Protein 7PX3 (pdb70)

Structure (mmCIF, N/CA/C/O backbone):
data_7PX3
#
_entry.id   7PX3
#
_cell.length_a   1.00
_cell.length_b   1.00
_cell.length_c   1.00
_cell.angle_alpha   90.00
_cell.angle_beta   90.00
_cell.angle_gamma   90.00
#
_symmetry.space_group_name_H-M   'P 1'
#
loop_
_entity.id
_entity.type
_entity.pdbx_description
1 polymer 'U5 small nuclear ribonucleoprotein 200 kDa helicase'
2 polymer 'Pre-mRNA-processing-splicing factor 8'
3 polymer 'Protein TSSC4'
#
loop_
_atom_site.group_PDB
_atom_site.id
_atom_site.type_symbol
_atom_site.label_atom_id
_atom_site.label_alt_id
_atom_site.label_comp_id
_atom_site.label_asym_id
_atom_site.label_entity_id
_atom_site.label_seq_id
_atom_site.pdbx_PDB_ins_code
_atom_site.Cartn_x
_atom_site.Cartn_y
_atom_site.Cartn_z
_atom_site.occupancy
_atom_site.B_iso_or_equiv
_atom_site.auth_seq_id
_atom_site.auth_comp_id
_atom_site.auth_asym_id
_atom_site.auth_atom_id
_atom_site.pdbx_PDB_model_num
ATOM 1 N N . LEU A 1 14 ? 106.91200 152.15100 158.36700 1.000 155.22448 403 LEU B N 1
ATOM 2 C CA . LEU A 1 14 ? 106.91700 150.92000 159.14900 1.000 155.22448 403 LEU B CA 1
ATOM 3 C C . LEU A 1 14 ? 106.14200 151.09600 160.44900 1.000 155.22448 403 LEU B C 1
ATOM 4 O O . LEU A 1 14 ? 105.28800 151.97600 160.56000 1.000 155.22448 403 LEU B O 1
ATOM 9 N N . ALA A 1 15 ? 106.44400 150.25000 161.42800 1.000 155.33880 404 ALA B N 1
ATOM 10 C CA . ALA A 1 15 ? 105.77600 150.34200 162.71500 1.000 155.33880 404 ALA B CA 1
ATOM 11 C C . ALA A 1 15 ? 106.18000 151.63700 163.41700 1.000 155.33880 404 ALA B C 1
ATOM 12 O O . ALA A 1 15 ? 107.28700 152.14400 163.19400 1.000 155.33880 404 ALA B O 1
ATOM 14 N N . PRO A 1 16 ? 105.30700 152.21000 164.24700 1.000 152.88017 405 PRO B N 1
ATOM 15 C CA . PRO A 1 16 ? 105.66200 153.45200 164.94400 1.000 152.88017 405 PRO B CA 1
ATOM 16 C C . PRO A 1 16 ? 106.89600 153.27100 165.81500 1.000 152.88017 405 PRO B C 1
ATOM 17 O O . PRO A 1 16 ? 107.08800 152.23300 166.45000 1.000 152.88017 405 PRO B O 1
ATOM 21 N N . ARG A 1 17 ? 107.73800 154.30100 165.83500 1.000 146.35109 406 ARG B N 1
ATOM 22 C CA . ARG A 1 17 ? 108.98300 154.29100 166.58700 1.000 146.35109 406 ARG B CA 1
ATOM 23 C C . ARG A 1 17 ? 108.93200 155.38300 167.64500 1.000 146.35109 406 ARG B C 1
ATOM 24 O O . ARG A 1 17 ? 108.67300 156.54800 167.32700 1.000 146.35109 406 ARG B O 1
ATOM 32 N N . GLN A 1 18 ? 109.17800 155.00500 168.89300 1.000 151.64237 407 GLN B N 1
ATOM 33 C CA . GLN A 1 18 ? 109.24000 155.95000 169.99600 1.000 151.64237 407 GLN B CA 1
ATOM 34 C C . GLN A 1 18 ? 110.68900 156.14300 170.43000 1.000 151.64237 407 GLN B C 1
ATOM 35 O O . GLN A 1 18 ? 111.56200 155.31300 170.16400 1.000 151.64237 407 GLN B O 1
ATOM 41 N N . VAL A 1 19 ? 110.94200 157.26000 171.10600 1.000 154.51193 408 VAL B N 1
ATOM 42 C CA . VAL A 1 19 ? 112.27800 157.61300 171.57400 1.000 154.51193 408 VAL B CA 1
ATOM 43 C C . VAL A 1 19 ? 112.29400 157.47400 173.09000 1.000 154.51193 408 VAL B C 1
ATOM 44 O O . VAL A 1 19 ? 111.50600 158.12400 173.78900 1.000 154.51193 408 VAL B O 1
ATOM 48 N N . LEU A 1 20 ? 113.17900 156.62200 173.59800 1.000 156.49590 409 LEU B N 1
ATOM 49 C CA . LEU A 1 20 ? 113.34700 156.40500 175.02700 1.000 156.49590 409 LEU B CA 1
ATOM 50 C C . LEU A 1 20 ? 114.74600 156.84300 175.43300 1.000 156.49590 409 LEU B C 1
ATOM 51 O O . LEU A 1 20 ? 115.73100 156.44700 174.80100 1.000 156.49590 409 LEU B O 1
ATOM 56 N N . ASP A 1 21 ? 114.83000 157.66100 176.47900 1.000 163.07558 410 ASP B N 1
ATOM 57 C CA . ASP A 1 21 ? 116.13000 158.08800 176.98000 1.000 163.07558 410 ASP B CA 1
ATOM 58 C C . ASP A 1 21 ? 116.89200 156.89400 177.53800 1.000 163.07558 410 ASP B C 1
ATOM 59 O O . ASP A 1 21 ? 116.44400 156.24100 178.48400 1.000 163.07558 410 ASP B O 1
ATOM 64 N N . LEU A 1 22 ? 118.05000 156.60900 176.93800 1.000 160.05674 411 LEU B N 1
ATOM 65 C CA . LEU A 1 22 ? 118.83900 155.45900 177.36700 1.000 160.05674 411 LEU B CA 1
ATOM 66 C C . LEU A 1 22 ? 119.33400 155.63200 178.79600 1.000 160.05674 411 LEU B C 1
ATOM 67 O O . LEU A 1 22 ? 119.34500 154.67200 179.57500 1.000 160.05674 411 LEU B O 1
ATOM 72 N N . GLU A 1 23 ? 119.73400 156.85200 179.16300 1.000 164.28247 412 GLU B N 1
ATOM 73 C CA . GLU A 1 23 ? 120.22500 157.10200 180.51500 1.000 164.28247 412 GLU B CA 1
ATOM 74 C C . GLU A 1 23 ? 119.16900 156.76600 181.56100 1.000 164.28247 412 GLU B C 1
ATOM 75 O O . GLU A 1 23 ? 119.50100 156.36800 182.68400 1.000 164.28247 412 GLU B O 1
ATOM 81 N N . ASP A 1 24 ? 117.89000 156.92600 181.21300 1.000 163.88454 413 ASP B N 1
ATOM 82 C CA . ASP A 1 24 ? 116.82100 156.55600 182.13400 1.000 163.88454 413 ASP B CA 1
ATOM 83 C C . ASP A 1 24 ? 116.84700 155.06300 182.43700 1.000 163.88454 413 ASP B C 1
ATOM 84 O O . ASP A 1 24 ? 116.63200 154.65000 183.58300 1.000 163.88454 413 ASP B O 1
ATOM 89 N N . LEU A 1 25 ? 117.11300 154.24000 181.42600 1.000 159.03523 414 LEU B N 1
ATOM 90 C CA . LEU A 1 25 ? 117.14600 152.79300 181.58300 1.000 159.03523 414 LEU B CA 1
ATOM 91 C C . LEU A 1 25 ? 118.53300 152.26100 181.91400 1.000 159.03523 414 LEU B C 1
ATOM 92 O O . LEU A 1 25 ? 118.69700 151.04600 182.05600 1.000 159.03523 414 LEU B O 1
ATOM 97 N N . VAL A 1 26 ? 119.53000 153.13400 182.04500 1.000 156.45956 415 VAL B N 1
ATOM 98 C CA . VAL A 1 26 ? 120.88600 152.68700 182.33600 1.000 156.45956 415 VAL B CA 1
ATOM 99 C C . VAL A 1 26 ? 121.06500 152.49800 183.83900 1.000 156.45956 415 VAL B C 1
ATOM 100 O O . VAL A 1 26 ? 120.71700 153.35800 184.65200 1.000 156.45956 415 VAL B O 1
ATOM 104 N N . PHE A 1 27 ? 121.61700 151.34300 184.20800 1.000 157.45311 416 PHE B N 1
ATOM 105 C CA . PHE A 1 27 ? 121.98100 151.06100 185.59600 1.000 157.45311 416 PHE B CA 1
ATOM 106 C C . PHE A 1 27 ? 123.23000 151.87500 185.90600 1.000 157.45311 416 PHE B C 1
ATOM 107 O O . PHE A 1 27 ? 124.33100 151.56800 185.44800 1.000 157.45311 416 PHE B O 1
ATOM 115 N N . THR A 1 28 ? 123.04700 152.93800 186.69400 1.000 163.73500 417 THR B N 1
ATOM 116 C CA . THR A 1 28 ? 124.13400 153.88100 186.94000 1.000 163.73500 417 THR B CA 1
ATOM 117 C C . THR A 1 28 ? 125.29000 153.22400 187.68400 1.000 163.73500 417 THR B C 1
ATOM 118 O O . THR A 1 28 ? 126.46100 153.49500 187.39000 1.000 163.73500 417 THR B O 1
ATOM 122 N N . GLN A 1 29 ? 124.98400 152.35400 188.64700 1.000 164.56022 418 GLN B N 1
ATOM 123 C CA . GLN A 1 29 ? 126.01800 151.72800 189.46400 1.000 164.56022 418 GLN B CA 1
ATOM 124 C C . GLN A 1 29 ? 126.95200 150.82900 188.66400 1.000 164.56022 418 GLN B C 1
ATOM 125 O O . GLN A 1 29 ? 128.04900 150.53000 189.14900 1.000 164.56022 418 GLN B O 1
ATOM 131 N N . GLY A 1 30 ? 126.56000 150.40400 187.46700 1.000 161.37984 419 GLY B N 1
ATOM 132 C CA . GLY A 1 30 ? 127.43100 149.55100 186.67400 1.000 161.37984 419 GLY B CA 1
ATOM 133 C C . GLY A 1 30 ? 127.63300 148.20700 187.34300 1.000 161.37984 419 GLY B C 1
ATOM 134 O O . GLY A 1 30 ? 126.67700 147.48200 187.63900 1.000 161.37984 419 GLY B O 1
ATOM 135 N N . SER A 1 31 ? 128.89600 147.86500 187.59000 1.000 159.14027 420 SER B N 1
ATOM 136 C CA . SER A 1 31 ? 129.24300 146.61000 188.24400 1.000 159.14027 420 SER B CA 1
ATOM 137 C C . SER A 1 31 ? 128.84100 146.57000 189.71200 1.000 159.14027 420 SER B C 1
ATOM 138 O O . SER A 1 31 ? 128.88900 145.49600 190.32000 1.000 159.14027 420 SER B O 1
ATOM 141 N N . HIS A 1 32 ? 128.45900 147.70300 190.29500 1.000 166.32980 421 HIS B N 1
ATOM 142 C CA . HIS A 1 32 ? 128.06500 147.76900 191.69400 1.000 166.32980 421 HIS B CA 1
ATOM 143 C C . HIS A 1 32 ? 126.56100 147.62700 191.89400 1.000 166.32980 421 HIS B C 1
ATOM 144 O O . HIS A 1 32 ? 126.10200 147.59700 193.03900 1.000 166.32980 421 HIS B O 1
ATOM 151 N N . PHE A 1 33 ? 125.78800 147.53000 190.81600 1.000 164.86903 422 PHE B N 1
ATOM 152 C CA . PHE A 1 33 ? 124.34500 147.39400 190.93400 1.000 164.86903 422 PHE B CA 1
ATOM 153 C C . PHE A 1 33 ? 123.98500 146.01900 191.47700 1.000 164.86903 422 PHE B C 1
ATOM 154 O O . PHE A 1 33 ? 124.61100 145.01400 191.13000 1.000 164.86903 422 PHE B O 1
ATOM 162 N N . MET A 1 34 ? 122.96600 145.98000 192.33300 1.000 170.39655 423 MET B N 1
ATOM 163 C CA . MET A 1 34 ? 122.51700 144.73800 192.95100 1.000 170.39655 423 MET B CA 1
ATOM 164 C C . MET A 1 34 ? 121.00300 144.66200 192.85300 1.000 170.39655 423 MET B C 1
ATOM 165 O O . MET A 1 34 ? 120.31000 145.64700 193.12600 1.000 170.39655 423 MET B O 1
ATOM 170 N N . ALA A 1 35 ? 120.49300 143.49900 192.45300 1.000 170.51586 424 ALA B N 1
ATOM 171 C CA . ALA A 1 35 ? 119.05900 143.25100 192.39200 1.000 170.51586 424 ALA B CA 1
ATOM 172 C C . ALA A 1 35 ? 118.60800 142.21600 193.41300 1.000 170.51586 424 ALA B C 1
ATOM 173 O O . ALA A 1 35 ? 117.43500 141.82900 193.41400 1.000 170.51586 424 ALA B O 1
ATOM 175 N N . ASN A 1 36 ? 119.51300 141.76000 194.28200 1.000 174.09364 425 ASN B N 1
ATOM 176 C CA . ASN A 1 36 ? 119.15300 140.74800 195.27000 1.000 174.09364 425 ASN B CA 1
ATOM 177 C C . ASN A 1 36 ? 118.19600 141.30900 196.31400 1.000 174.09364 425 ASN B C 1
ATOM 178 O O . ASN A 1 36 ? 117.32900 140.58600 196.82100 1.000 174.09364 425 ASN B O 1
ATOM 183 N N . LYS A 1 37 ? 118.34100 142.59300 196.64900 1.000 175.14480 426 LYS B N 1
ATOM 184 C CA . LYS A 1 37 ? 117.54400 143.26000 197.68500 1.000 175.14480 426 LYS B CA 1
ATOM 185 C C . LYS A 1 37 ? 117.81400 142.53900 199.00000 1.000 175.14480 426 LYS B C 1
ATOM 186 O O . LYS A 1 37 ? 118.95500 142.60400 199.49000 1.000 175.14480 426 LYS B O 1
ATOM 192 N N . ARG A 1 38 ? 116.83700 141.86900 199.60400 1.000 176.26039 427 ARG B N 1
ATOM 193 C CA . ARG A 1 38 ? 117.06900 141.08100 200.80700 1.000 176.26039 427 ARG B CA 1
ATOM 194 C C . ARG A 1 38 ? 118.10200 139.99400 200.55000 1.000 176.26039 427 ARG B C 1
ATOM 195 O O . ARG A 1 38 ? 118.06100 139.31200 199.52100 1.000 176.26039 427 ARG B O 1
ATOM 203 N N . CYS A 1 39 ? 119.03200 139.83200 201.48600 1.000 174.79005 428 CYS B N 1
ATOM 204 C CA . CYS A 1 39 ? 120.10000 138.84100 201.37800 1.000 174.79005 428 CYS B CA 1
ATOM 205 C C . CYS A 1 39 ? 119.93900 137.83900 202.51500 1.000 174.79005 428 CYS B C 1
ATOM 206 O O . CYS A 1 39 ? 120.15700 138.17600 203.68300 1.000 174.79005 428 CYS B O 1
ATOM 209 N N . GLN A 1 40 ? 119.56100 136.60900 202.17700 1.000 173.83021 429 GLN B N 1
ATOM 210 C CA . GLN A 1 40 ? 119.44200 135.55800 203.17700 1.000 173.83021 429 GLN B CA 1
ATOM 211 C C . GLN A 1 40 ? 120.82400 135.02200 203.52500 1.000 173.83021 429 GLN B C 1
ATOM 212 O O . GLN A 1 40 ? 121.55400 134.53700 202.65400 1.000 173.83021 429 GLN B O 1
ATOM 218 N N . LEU A 1 41 ? 121.18800 135.12600 204.79300 1.000 174.52948 430 LEU B N 1
ATOM 219 C CA . LEU A 1 41 ? 122.47700 134.65100 205.26900 1.000 174.52948 430 LEU B CA 1
ATOM 220 C C . LEU A 1 41 ? 122.43000 133.13200 205.40200 1.000 174.52948 430 LEU B C 1
ATOM 221 O O . LEU A 1 41 ? 121.36100 132.52600 205.51600 1.000 174.52948 430 LEU B O 1
ATOM 226 N N . PRO A 1 42 ? 123.58900 132.46900 205.38500 1.000 177.70055 431 PRO B N 1
ATOM 227 C CA . PRO A 1 42 ? 123.60200 131.00400 205.50600 1.000 177.70055 431 PRO B CA 1
ATOM 228 C C . PRO A 1 42 ? 123.24600 130.52500 206.90500 1.000 177.70055 431 PRO B C 1
ATOM 229 O O . PRO A 1 42 ? 122.84800 131.32200 207.76000 1.000 177.70055 431 PRO B O 1
ATOM 233 N N . ASP A 1 43 ? 123.37300 129.21500 207.13700 1.000 180.32327 432 ASP B N 1
ATOM 234 C CA . ASP A 1 43 ? 122.96400 128.63700 208.41500 1.000 180.32327 432 ASP B CA 1
ATOM 235 C C . ASP A 1 43 ? 123.72700 129.25400 209.58100 1.000 180.32327 432 ASP B C 1
ATOM 236 O O . ASP A 1 43 ? 123.13700 129.57200 210.62000 1.000 180.32327 432 ASP B O 1
ATOM 241 N N . GLY A 1 44 ? 125.04000 129.43100 209.43200 1.000 179.26749 433 GLY B N 1
ATOM 242 C CA . GLY A 1 44 ? 125.84600 130.08900 210.43400 1.000 179.26749 433 GLY B CA 1
ATOM 243 C C . GLY A 1 44 ? 126.03500 131.54700 210.07400 1.000 179.26749 433 GLY B C 1
ATOM 244 O O . GLY A 1 44 ? 126.71400 131.87400 209.09800 1.000 179.26749 433 GLY B O 1
ATOM 245 N N . SER A 1 45 ? 125.42100 132.42500 210.86400 1.000 180.58328 434 SER B N 1
ATOM 246 C CA . SER A 1 45 ? 125.37800 133.84300 210.53500 1.000 180.58328 434 SER B CA 1
ATOM 247 C C . SER A 1 45 ? 125.59100 134.74700 211.74100 1.000 180.58328 434 SER B C 1
ATOM 248 O O . SER A 1 45 ? 125.08900 135.87700 211.74400 1.000 180.58328 434 SER B O 1
ATOM 251 N N . PHE A 1 46 ? 126.30800 134.28700 212.76400 1.000 181.61501 435 PHE B N 1
ATOM 252 C CA . PHE A 1 46 ? 126.57300 135.12300 213.92700 1.000 181.61501 435 PHE B CA 1
ATOM 253 C C . PHE A 1 46 ? 127.37200 136.35700 213.52800 1.000 181.61501 435 PHE B C 1
ATOM 254 O O . PHE A 1 46 ? 128.36400 136.26400 212.80000 1.000 181.61501 435 PHE B O 1
ATOM 262 N N . ARG A 1 47 ? 126.92200 137.51400 214.00200 1.000 183.97401 436 ARG B N 1
ATOM 263 C CA . ARG A 1 47 ? 127.48100 138.80300 213.62400 1.000 183.97401 436 ARG B CA 1
ATOM 264 C C . ARG A 1 47 ? 128.16000 139.42200 214.83600 1.000 183.97401 436 ARG B C 1
ATOM 265 O O . ARG A 1 47 ? 127.54200 139.55800 215.89700 1.000 183.97401 436 ARG B O 1
ATOM 273 N N . ARG A 1 48 ? 129.43300 139.79500 214.67600 1.000 186.54772 437 ARG B N 1
ATOM 274 C CA . ARG A 1 48 ? 130.27400 140.25900 215.78300 1.000 186.54772 437 ARG B CA 1
ATOM 275 C C . ARG A 1 48 ? 130.67000 141.71200 215.52700 1.000 186.54772 437 ARG B C 1
ATOM 276 O O . ARG A 1 48 ? 131.68100 141.99300 214.88000 1.000 186.54772 437 ARG B O 1
ATOM 284 N N . GLN A 1 49 ? 129.86500 142.63700 216.04400 1.000 186.12286 438 GLN B N 1
ATOM 285 C CA . GLN A 1 49 ? 130.20400 144.05000 215.95700 1.000 186.12286 438 GLN B CA 1
ATOM 286 C C . GLN A 1 49 ? 131.36700 144.36200 216.88800 1.000 186.12286 438 GLN B C 1
ATOM 287 O O . GLN A 1 49 ? 131.35500 143.99300 218.06600 1.000 186.12286 438 GLN B O 1
ATOM 293 N N . ARG A 1 50 ? 132.37700 145.04300 216.35300 1.000 187.45168 439 ARG B N 1
ATOM 294 C CA . ARG A 1 50 ? 133.56100 145.42300 217.11100 1.000 187.45168 439 ARG B CA 1
ATOM 295 C C . ARG A 1 50 ? 133.53900 146.88600 217.52600 1.000 187.45168 439 ARG B C 1
ATOM 296 O O . ARG A 1 50 ? 134.55900 147.39800 218.00100 1.000 187.45168 439 ARG B O 1
ATOM 304 N N . LYS A 1 51 ? 132.41000 147.57100 217.32200 1.000 189.06729 440 LYS B N 1
ATOM 305 C CA . LYS A 1 51 ? 132.21400 148.98000 217.65700 1.000 189.06729 440 LYS B CA 1
ATOM 306 C C . LYS A 1 51 ? 133.04400 149.88900 216.75600 1.000 189.06729 440 LYS B C 1
ATOM 307 O O . LYS A 1 51 ? 132.90200 151.11500 216.80400 1.000 189.06729 440 LYS B O 1
ATOM 313 N N . GLY A 1 52 ? 133.91500 149.29800 215.93700 1.000 189.18300 441 GLY B N 1
ATOM 314 C CA . GLY A 1 52 ? 134.60200 150.06500 214.91500 1.000 189.18300 441 GLY B CA 1
ATOM 315 C C . GLY A 1 52 ? 134.40200 149.49800 213.52500 1.000 189.18300 441 GLY B C 1
ATOM 316 O O . GLY A 1 52 ? 134.52100 150.22100 212.53200 1.000 189.18300 441 GLY B O 1
ATOM 317 N N . TYR A 1 53 ? 134.09200 148.20700 213.43400 1.000 189.61393 442 TYR B N 1
ATOM 318 C CA . TYR A 1 53 ? 133.92300 147.53200 212.15500 1.000 189.61393 442 TYR B CA 1
ATOM 319 C C . TYR A 1 53 ? 133.06700 146.29200 212.36400 1.000 189.61393 442 TYR B C 1
ATOM 320 O O . TYR A 1 53 ? 133.46300 145.37500 213.08900 1.000 189.61393 442 TYR B O 1
ATOM 329 N N . GLU A 1 54 ? 131.89100 146.27800 211.74700 1.000 185.99741 443 GLU B N 1
ATOM 330 C CA . GLU A 1 54 ? 130.99300 145.14200 211.88200 1.000 185.99741 443 GLU B CA 1
ATOM 331 C C . GLU A 1 54 ? 131.51000 143.95400 211.07900 1.000 185.99741 443 GLU B C 1
ATOM 332 O O . GLU A 1 54 ? 131.93600 144.08900 209.93000 1.000 185.99741 443 GLU B O 1
ATOM 338 N N . GLU A 1 55 ? 131.47200 142.77600 211.70000 1.000 184.96663 444 GLU B N 1
ATOM 339 C CA . GLU A 1 55 ? 131.98500 141.55800 211.09200 1.000 184.96663 444 GLU B CA 1
ATOM 340 C C . GLU A 1 55 ? 130.86000 140.55400 210.89400 1.000 184.96663 444 GLU B C 1
ATOM 341 O O . GLU A 1 55 ? 129.99400 140.39600 211.75900 1.000 184.96663 444 GLU B O 1
ATOM 347 N N . VAL A 1 56 ? 130.88200 139.87700 209.74900 1.000 177.99265 445 VAL B N 1
ATOM 348 C CA . VAL A 1 56 ? 129.92300 138.83100 209.41700 1.000 177.99265 445 VAL B CA 1
ATOM 349 C C . VAL A 1 56 ? 130.69800 137.54900 209.15300 1.000 177.99265 445 VAL B C 1
ATOM 350 O O . VAL A 1 56 ? 131.66200 137.55100 208.37900 1.000 177.99265 445 VAL B O 1
ATOM 354 N N . HIS A 1 57 ? 130.28200 136.46200 209.79700 1.000 179.37902 446 HIS B N 1
ATOM 355 C CA . HIS A 1 57 ? 130.94700 135.17200 209.67700 1.000 179.37902 446 HIS B CA 1
ATOM 356 C C . HIS A 1 57 ? 129.96500 134.14500 209.13500 1.000 179.37902 446 HIS B C 1
ATOM 357 O O . HIS A 1 57 ? 128.81500 134.08400 209.58200 1.000 179.37902 446 HIS B O 1
ATOM 364 N N . VAL A 1 58 ? 130.41900 133.34300 208.17800 1.000 171.85106 447 VAL B N 1
ATOM 365 C CA . VAL A 1 58 ? 129.64800 132.23400 207.63200 1.000 171.85106 447 VAL B CA 1
ATOM 366 C C . VAL A 1 58 ? 130.52800 130.99300 207.68700 1.000 171.85106 447 VAL B C 1
ATOM 367 O O . VAL A 1 58 ? 131.73700 131.09600 207.46900 1.000 171.85106 447 VAL B O 1
ATOM 371 N N . PRO A 1 59 ? 129.98300 129.82000 207.99400 1.000 169.10003 448 PRO B N 1
ATOM 372 C CA . PRO A 1 59 ? 130.82300 128.63100 208.13600 1.000 169.10003 448 PRO B CA 1
ATOM 373 C C . PRO A 1 59 ? 130.99000 127.90300 206.81300 1.000 169.10003 448 PRO B C 1
ATOM 374 O O . PRO A 1 59 ? 130.29000 128.16000 205.83100 1.000 169.10003 448 PRO B O 1
ATOM 378 N N . ALA A 1 60 ? 131.94400 126.97700 206.80300 1.000 167.20903 449 ALA B N 1
ATOM 379 C CA . ALA A 1 60 ? 132.13600 126.12500 205.64000 1.000 167.20903 449 ALA B CA 1
ATOM 380 C C . ALA A 1 60 ? 130.94200 125.19600 205.46500 1.000 167.20903 449 ALA B C 1
ATOM 381 O O . ALA A 1 60 ? 130.40600 124.65500 206.43600 1.000 167.20903 449 ALA B O 1
ATOM 383 N N . LEU A 1 61 ? 130.52300 125.01600 204.21700 1.000 164.00458 450 LEU B N 1
ATOM 384 C CA . LEU A 1 61 ? 129.37600 124.17700 203.90500 1.000 164.00458 450 LEU B CA 1
ATOM 385 C C . LEU A 1 61 ? 129.80200 122.71600 203.87300 1.000 164.00458 450 LEU B C 1
ATOM 386 O O . LEU A 1 61 ? 130.88600 122.39000 203.37800 1.000 164.00458 450 LEU B O 1
ATOM 391 N N . LYS A 1 62 ? 128.95200 121.84500 204.40700 1.000 161.87198 451 LYS B N 1
ATOM 392 C CA . LYS A 1 62 ? 129.23500 120.42200 204.38100 1.000 161.87198 451 LYS B CA 1
ATOM 393 C C . LYS A 1 62 ? 129.20000 119.90500 202.94400 1.000 161.87198 451 LYS B C 1
ATOM 394 O O . LYS A 1 62 ? 128.24100 120.15700 202.20900 1.000 161.87198 451 LYS B O 1
ATOM 400 N N . PRO A 1 63 ? 130.24200 119.18800 202.51600 1.000 162.03977 452 PRO B N 1
ATOM 401 C CA . PRO A 1 63 ? 130.25100 118.64100 201.15300 1.000 162.03977 452 PRO B CA 1
ATOM 402 C C . PRO A 1 63 ? 129.08800 117.69400 200.90900 1.000 162.03977 452 PRO B C 1
ATOM 403 O O . PRO A 1 63 ? 128.69000 116.94600 201.80800 1.000 162.03977 452 PRO B O 1
ATOM 407 N N . LYS A 1 64 ? 128.53300 117.72400 199.70300 1.000 165.19588 453 LYS B N 1
ATOM 408 C CA . LYS A 1 64 ? 127.39000 116.89200 199.36900 1.000 165.19588 453 LYS B CA 1
ATOM 409 C C . LYS A 1 64 ? 127.78800 115.41800 199.39700 1.000 165.19588 453 LYS B C 1
ATOM 410 O O . LYS A 1 64 ? 128.78100 115.03900 198.75600 1.000 165.19588 453 LYS B O 1
ATOM 416 N N . PRO A 1 65 ? 127.06200 114.57000 200.12400 1.000 167.18831 454 PRO B N 1
ATOM 417 C CA . PRO A 1 65 ? 127.41700 113.14700 200.16800 1.000 167.18831 454 PRO B CA 1
ATOM 418 C C . PRO A 1 65 ? 127.32400 112.51100 198.79000 1.000 167.18831 454 PRO B C 1
ATOM 419 O O . PRO A 1 65 ? 126.45800 112.85500 197.98300 1.000 167.18831 454 PRO B O 1
ATOM 423 N N . PHE A 1 66 ? 128.23700 111.57900 198.52500 1.000 170.25789 455 PHE B N 1
ATOM 424 C CA . PHE A 1 66 ? 128.25300 110.89300 197.24100 1.000 170.25789 455 PHE B CA 1
ATOM 425 C C . PHE A 1 66 ? 126.97300 110.09500 197.03800 1.000 170.25789 455 PHE B C 1
ATOM 426 O O . PHE A 1 66 ? 126.52400 109.36700 197.92800 1.000 170.25789 455 PHE B O 1
ATOM 434 N N . GLY A 1 67 ? 126.38300 110.23800 195.85300 1.000 174.02441 456 GLY B N 1
ATOM 435 C CA . GLY A 1 67 ? 125.22200 109.45400 195.49900 1.000 174.02441 456 GLY B CA 1
ATOM 436 C C . GLY A 1 67 ? 125.60100 108.10400 194.92500 1.000 174.02441 456 GLY B C 1
ATOM 437 O O . GLY A 1 67 ? 126.76800 107.71800 194.87700 1.000 174.02441 456 GLY B O 1
ATOM 438 N N . SER A 1 68 ? 124.58000 107.37200 194.48700 1.000 178.50084 457 SER B N 1
ATOM 439 C CA . SER A 1 68 ? 124.80800 106.07100 193.87600 1.000 178.50084 457 SER B CA 1
ATOM 440 C C . SER A 1 68 ? 125.57200 106.22800 192.56700 1.000 178.50084 457 SER B C 1
ATOM 441 O O . SER A 1 68 ? 125.24900 107.09300 191.74700 1.000 178.50084 457 SER B O 1
ATOM 444 N N . GLU A 1 69 ? 126.58800 105.38400 192.37900 1.000 179.12976 458 GLU B N 1
ATOM 445 C CA . GLU A 1 69 ? 127.41500 105.38700 191.17000 1.000 179.12976 458 GLU B CA 1
ATOM 446 C C . GLU A 1 69 ? 128.02600 106.76300 190.91100 1.000 179.12976 458 GLU B C 1
ATOM 447 O O . GLU A 1 69 ? 128.08600 107.23200 189.77200 1.000 179.12976 458 GLU B O 1
ATOM 453 N N . GLU A 1 70 ? 128.48500 107.41600 191.97700 1.000 173.99925 459 GLU B N 1
ATOM 454 C CA . GLU A 1 70 ? 129.14100 108.71200 191.88100 1.000 173.99925 459 GLU B CA 1
ATOM 455 C C . GLU A 1 70 ? 130.65800 108.60100 192.00400 1.000 173.99925 459 GLU B C 1
ATOM 456 O O . GLU A 1 70 ? 131.31500 109.57500 192.38600 1.000 173.99925 459 GLU B O 1
ATOM 462 N N . GLN A 1 71 ? 131.22400 107.43900 191.69000 1.000 174.98653 460 GLN B N 1
ATOM 463 C CA . GLN A 1 71 ? 132.66200 107.24400 191.82000 1.000 174.98653 460 GLN B CA 1
ATOM 464 C C . GLN A 1 71 ? 133.41400 108.16700 190.87100 1.000 174.98653 460 GLN B C 1
ATOM 465 O O . GLN A 1 71 ? 132.96300 108.43200 189.75300 1.000 174.98653 460 GLN B O 1
ATOM 471 N N . LEU A 1 72 ? 134.56100 108.66400 191.32700 1.000 173.43590 461 LEU B N 1
ATOM 472 C CA . LEU A 1 72 ? 135.39600 109.50400 190.48200 1.000 173.43590 461 LEU B CA 1
ATOM 473 C C . LEU A 1 72 ? 135.92500 108.69600 189.30500 1.000 173.43590 461 LEU B C 1
ATOM 474 O O . LEU A 1 72 ? 136.45300 107.59300 189.47900 1.000 173.43590 461 LEU B O 1
ATOM 479 N N . LEU A 1 73 ? 135.78200 109.24300 188.10800 1.000 179.70357 462 LEU B N 1
ATOM 480 C CA . LEU A 1 73 ? 136.21400 108.52800 186.91500 1.000 179.70357 462 LEU B CA 1
ATOM 481 C C . LEU A 1 73 ? 137.71900 108.68800 186.73300 1.000 179.70357 462 LEU B C 1
ATOM 482 O O . LEU A 1 73 ? 138.21000 109.81700 186.64600 1.000 179.70357 462 LEU B O 1
ATOM 487 N N . PRO A 1 74 ? 138.47700 107.59600 186.67900 1.000 182.93840 463 PRO B N 1
ATOM 488 C CA . PRO A 1 74 ? 139.92700 107.71500 186.47800 1.000 182.93840 463 PRO B CA 1
ATOM 489 C C . PRO A 1 74 ? 140.29300 107.97000 185.02500 1.000 182.93840 463 PRO B C 1
ATOM 490 O O . PRO A 1 74 ? 139.43700 107.89300 184.13800 1.000 182.93840 463 PRO B O 1
ATOM 494 N N . VAL A 1 75 ? 141.56700 108.27800 184.77500 1.000 186.29893 464 VAL B N 1
ATOM 495 C CA . VAL A 1 75 ? 142.03800 108.47800 183.40800 1.000 186.29893 464 VAL B CA 1
ATOM 496 C C . VAL A 1 75 ? 141.91800 107.20800 182.57500 1.000 186.29893 464 VAL B C 1
ATOM 497 O O . VAL A 1 75 ? 141.78200 107.28900 181.34700 1.000 186.29893 464 VAL B O 1
ATOM 501 N N . GLU A 1 76 ? 141.95900 106.03500 183.21100 1.000 187.22083 465 GLU B N 1
ATOM 502 C CA . GLU A 1 76 ? 141.82600 104.78200 182.47500 1.000 187.22083 465 GLU B CA 1
ATOM 503 C C . GLU A 1 76 ? 140.47100 104.69200 181.78500 1.000 187.22083 465 GLU B C 1
ATOM 504 O O . GLU A 1 76 ? 140.37600 104.26800 180.62800 1.000 187.22083 465 GLU B O 1
ATOM 510 N N . LYS A 1 77 ? 139.40600 105.09200 182.48400 1.000 186.06509 466 LYS B N 1
ATOM 511 C CA . LYS A 1 77 ? 138.07900 105.06300 181.87900 1.000 186.06509 466 LYS B CA 1
ATOM 512 C C . LYS A 1 77 ? 137.90300 106.17700 180.85500 1.000 186.06509 466 LYS B C 1
ATOM 513 O O . LYS A 1 77 ? 136.99700 106.10800 180.01600 1.000 186.06509 466 LYS B O 1
ATOM 519 N N . LEU A 1 78 ? 138.75000 107.20300 180.90500 1.000 187.13403 467 LEU B N 1
ATOM 520 C CA . LEU A 1 78 ? 138.71000 108.24700 179.89600 1.000 187.13403 467 LEU B CA 1
ATOM 521 C C . LEU A 1 78 ? 139.18300 107.68600 178.55500 1.000 187.13403 467 LEU B C 1
ATOM 522 O O . LEU A 1 78 ? 139.90800 106.68700 178.51500 1.000 187.13403 467 LEU B O 1
ATOM 527 N N . PRO A 1 79 ? 138.77200 108.29500 177.44300 1.000 187.47452 468 PRO B N 1
ATOM 528 C CA . PRO A 1 79 ? 139.21400 107.80600 176.13000 1.000 187.47452 468 PRO B CA 1
ATOM 529 C C . PRO A 1 79 ? 140.73100 107.83000 176.01200 1.000 187.47452 468 PRO B C 1
ATOM 530 O O . PRO A 1 79 ? 141.39900 108.72400 176.53700 1.000 187.47452 468 PRO B O 1
ATOM 534 N N . LYS A 1 80 ? 141.27100 106.82600 175.31500 1.000 190.22412 469 LYS B N 1
ATOM 535 C CA . LYS A 1 80 ? 142.71900 106.66700 175.23100 1.000 190.22412 469 LYS B CA 1
ATOM 536 C C . LYS A 1 80 ? 143.38700 107.84600 174.53900 1.000 190.22412 469 LYS B C 1
ATOM 537 O O . LYS A 1 80 ? 144.43500 108.31800 174.99300 1.000 190.22412 469 LYS B O 1
ATOM 543 N N . TYR A 1 81 ? 142.80500 108.33400 173.44300 1.000 190.56581 470 TYR B N 1
ATOM 544 C CA . TYR A 1 81 ? 143.37000 109.48900 172.75700 1.000 190.56581 470 TYR B CA 1
ATOM 545 C C . TYR A 1 81 ? 143.35600 110.74600 173.61500 1.000 190.56581 470 TYR B C 1
ATOM 546 O O . TYR A 1 81 ? 144.17900 111.63900 173.38900 1.000 190.56581 470 TYR B O 1
ATOM 555 N N . ALA A 1 82 ? 142.45000 110.83600 174.58500 1.000 190.69287 471 ALA B N 1
ATOM 556 C CA . ALA A 1 82 ? 142.38400 111.97000 175.49400 1.000 190.69287 471 ALA B CA 1
ATOM 557 C C . ALA A 1 82 ? 143.17200 111.74900 176.77800 1.000 190.69287 471 ALA B C 1
ATOM 558 O O . ALA A 1 82 ? 143.25700 112.66500 177.60000 1.000 190.69287 471 ALA B O 1
ATOM 560 N N . GLN A 1 83 ? 143.74300 110.55800 176.97400 1.000 189.96513 472 GLN B N 1
ATOM 561 C CA . GLN A 1 83 ? 144.56000 110.32200 178.16000 1.000 189.96513 472 GLN B CA 1
ATOM 562 C C . GLN A 1 83 ? 145.81800 111.18000 178.13300 1.000 189.96513 472 GLN B C 1
ATOM 563 O O . GLN A 1 83 ? 146.24700 111.70700 179.16600 1.000 189.96513 472 GLN B O 1
ATOM 569 N N . ALA A 1 84 ? 146.42700 111.32500 176.95900 1.000 191.13466 473 ALA B N 1
ATOM 570 C CA . ALA A 1 84 ? 147.55700 112.23000 176.81800 1.000 191.13466 473 ALA B CA 1
ATOM 571 C C . ALA A 1 84 ? 147.11400 113.66000 177.10400 1.000 191.13466 473 ALA B C 1
ATOM 572 O O . ALA A 1 84 ? 145.99500 114.06600 176.78000 1.000 191.13466 473 ALA B O 1
ATOM 574 N N . GLY A 1 85 ? 148.00600 114.42600 177.72500 1.000 189.09985 474 GLY B N 1
ATOM 575 C CA . GLY A 1 85 ? 147.63800 115.74100 178.20300 1.000 189.09985 474 GLY B CA 1
ATOM 576 C C . GLY A 1 85 ? 146.96800 115.74600 179.55500 1.000 189.09985 474 GLY B C 1
ATOM 577 O O . GLY A 1 85 ? 146.48800 116.79600 179.99300 1.000 189.09985 474 GLY B O 1
ATOM 578 N N . PHE A 1 86 ? 146.91200 114.59700 180.22800 1.000 188.29937 475 PHE B N 1
ATOM 579 C CA . PHE A 1 86 ? 146.37300 114.51900 181.57700 1.000 188.29937 475 PHE B CA 1
ATOM 580 C C . PHE A 1 86 ? 147.35700 113.94200 182.58200 1.000 188.29937 475 PHE B C 1
ATOM 581 O O . PHE A 1 86 ? 146.93400 113.54900 183.67400 1.000 188.29937 475 PHE B O 1
ATOM 589 N N . GLU A 1 87 ? 148.64400 113.87100 182.25100 1.000 190.79795 476 GLU B N 1
ATOM 590 C CA . GLU A 1 87 ? 149.63700 113.33700 183.17300 1.000 190.79795 476 GLU B CA 1
ATOM 591 C C . GLU A 1 87 ? 149.72000 114.21200 184.41700 1.000 190.79795 476 GLU B C 1
ATOM 592 O O . GLU A 1 87 ? 149.63500 115.44200 184.33200 1.000 190.79795 476 GLU B O 1
ATOM 598 N N . GLY A 1 88 ? 149.88100 113.57600 185.57400 1.000 188.30447 477 GLY B N 1
ATOM 599 C CA . GLY A 1 88 ? 149.86100 114.26700 186.84400 1.000 188.30447 477 GLY B CA 1
ATOM 600 C C . GLY A 1 88 ? 148.54000 114.20200 187.57700 1.000 188.30447 477 GLY B C 1
ATOM 601 O O . GLY A 1 88 ? 148.45000 114.70600 188.70300 1.000 188.30447 477 GLY B O 1
ATOM 602 N N . PHE A 1 89 ? 147.51600 113.60000 186.97700 1.000 185.50949 478 PHE B N 1
ATOM 603 C CA . PHE A 1 89 ? 146.21300 113.44200 187.61200 1.000 185.50949 478 PHE B CA 1
ATOM 604 C C . PHE A 1 89 ? 145.79100 111.99000 187.46600 1.000 185.50949 478 PHE B C 1
ATOM 605 O O . PHE A 1 89 ? 145.80700 111.44800 186.35700 1.000 185.50949 478 PHE B O 1
ATOM 613 N N . LYS A 1 90 ? 145.42300 111.36100 188.58100 1.000 182.18321 479 LYS B N 1
ATOM 614 C CA . LYS A 1 90 ? 145.01200 109.96400 188.55000 1.000 182.18321 479 LYS B CA 1
ATOM 615 C C . LYS A 1 90 ? 143.53400 109.80700 188.21700 1.000 182.18321 479 LYS B C 1
ATOM 616 O O . LYS A 1 90 ? 143.17300 108.97400 187.37900 1.000 182.18321 479 LYS B O 1
ATOM 622 N N . THR A 1 91 ? 142.67200 110.58900 188.86200 1.000 178.89636 480 THR B N 1
ATOM 623 C CA . THR A 1 91 ? 141.24400 110.56000 188.59100 1.000 178.89636 480 THR B CA 1
ATOM 624 C C . THR A 1 91 ? 140.70200 111.98100 188.61000 1.000 178.89636 480 THR B C 1
ATOM 625 O O . THR A 1 91 ? 141.25000 112.86400 189.27600 1.000 178.89636 480 THR B O 1
ATOM 629 N N . LEU A 1 92 ? 139.62100 112.19400 187.86700 1.000 174.04996 481 LEU B N 1
ATOM 630 C CA . LEU A 1 92 ? 138.99800 113.50400 187.79200 1.000 174.04996 481 LEU B CA 1
ATOM 631 C C . LEU A 1 92 ? 138.23700 113.81200 189.07800 1.000 174.04996 481 LEU B C 1
ATOM 632 O O . LEU A 1 92 ? 137.87000 112.91800 189.84500 1.000 174.04996 481 LEU B O 1
ATOM 637 N N . ASN A 1 93 ? 138.00600 115.10100 189.30900 1.000 166.91321 482 ASN B N 1
ATOM 638 C CA . ASN A 1 93 ? 137.23800 115.53400 190.46300 1.000 166.91321 482 ASN B CA 1
ATOM 639 C C . ASN A 1 93 ? 135.75000 115.27500 190.23100 1.000 166.91321 482 ASN B C 1
ATOM 640 O O . ASN A 1 93 ? 135.32000 114.90100 189.13700 1.000 166.91321 482 ASN B O 1
ATOM 645 N N . ARG A 1 94 ? 134.95900 115.47800 191.28800 1.000 165.13083 483 ARG B N 1
ATOM 646 C CA . ARG A 1 94 ? 133.52100 115.23400 191.21500 1.000 165.13083 483 ARG B CA 1
ATOM 647 C C . ARG A 1 94 ? 132.87900 116.03800 190.09100 1.000 165.13083 483 ARG B C 1
ATOM 648 O O . ARG A 1 94 ? 132.17000 115.49000 189.23800 1.000 165.13083 483 ARG B O 1
ATOM 656 N N . ILE A 1 95 ? 133.12500 117.34800 190.07800 1.000 161.64301 484 ILE B N 1
ATOM 657 C CA . ILE A 1 95 ? 132.53900 118.21100 189.05600 1.000 161.64301 484 ILE B CA 1
ATOM 658 C C . ILE A 1 95 ? 133.07700 117.83700 187.68100 1.000 161.64301 484 ILE B C 1
ATOM 659 O O . ILE A 1 95 ? 132.33100 117.76600 186.69700 1.000 161.64301 484 ILE B O 1
ATOM 664 N N . GLN A 1 96 ? 134.38400 117.58600 187.59600 1.000 166.00954 485 GLN B N 1
ATOM 665 C CA . GLN A 1 96 ? 134.98900 117.18300 186.33200 1.000 166.00954 485 GLN B CA 1
ATOM 666 C C . GLN A 1 96 ? 134.44000 115.84400 185.85300 1.000 166.00954 485 GLN B C 1
ATOM 667 O O . GLN A 1 96 ? 134.19300 115.65000 184.65800 1.000 166.00954 485 GLN B O 1
ATOM 673 N N . SER A 1 97 ? 134.25100 114.90200 186.78000 1.000 167.84744 486 SER B N 1
ATOM 674 C CA . SER A 1 97 ? 133.71700 113.59400 186.41100 1.000 167.84744 486 SER B CA 1
ATOM 675 C C . SER A 1 97 ? 132.28300 113.70600 185.90900 1.000 167.84744 486 SER B C 1
ATOM 676 O O . SER A 1 97 ? 131.90400 113.05300 184.92900 1.000 167.84744 486 SER B O 1
ATOM 679 N N . LYS A 1 98 ? 131.46600 114.52600 186.57300 1.000 162.11580 487 LYS B N 1
ATOM 680 C CA . LYS A 1 98 ? 130.07200 114.66300 186.16200 1.000 162.11580 487 LYS B CA 1
ATOM 681 C C . LYS A 1 98 ? 129.96000 115.26200 184.76500 1.000 162.11580 487 LYS B C 1
ATOM 682 O O . LYS A 1 98 ? 129.06200 114.89800 183.99600 1.000 162.11580 487 LYS B O 1
ATOM 688 N N . LEU A 1 99 ? 130.86000 116.17800 184.41800 1.000 165.06653 488 LEU B N 1
ATOM 689 C CA . LEU A 1 99 ? 130.85600 116.81300 183.10800 1.000 165.06653 488 LEU B CA 1
ATOM 690 C C . LEU A 1 99 ? 131.70800 116.07400 182.08600 1.000 165.06653 488 LEU B C 1
ATOM 691 O O . LEU A 1 99 ? 131.89500 116.58100 180.97600 1.000 165.06653 488 LEU B O 1
ATOM 696 N N . TYR A 1 100 ? 132.23200 114.89700 182.43400 1.000 173.08803 489 TYR B N 1
ATOM 697 C CA . TYR A 1 100 ? 133.04400 114.14100 181.48600 1.000 173.08803 489 TYR B CA 1
ATOM 698 C C . TYR A 1 100 ? 132.24400 113.76700 180.24300 1.000 173.08803 489 TYR B C 1
ATOM 699 O O . TYR A 1 100 ? 132.73500 113.91200 179.11700 1.000 173.08803 489 TYR B O 1
ATOM 708 N N . ARG A 1 101 ? 131.01000 113.29000 180.42500 1.000 172.77086 490 ARG B N 1
ATOM 709 C CA . ARG A 1 101 ? 130.18800 112.91200 179.28000 1.000 172.77086 490 ARG B CA 1
ATOM 710 C C . ARG A 1 101 ? 129.88300 114.11400 178.39600 1.000 172.77086 490 ARG B C 1
ATOM 711 O O . ARG A 1 101 ? 130.04300 114.05100 177.17200 1.000 172.77086 490 ARG B O 1
ATOM 719 N N . ALA A 1 102 ? 129.44400 115.22000 178.99900 1.000 168.92600 491 ALA B N 1
ATOM 720 C CA . ALA A 1 102 ? 129.11800 116.40600 178.21600 1.000 168.92600 491 ALA B CA 1
ATOM 721 C C . ALA A 1 102 ? 130.35000 116.95900 177.51200 1.000 168.92600 491 ALA B C 1
ATOM 722 O O . ALA A 1 102 ? 130.27300 117.38800 176.35500 1.000 168.92600 491 ALA B O 1
ATOM 724 N N . ALA A 1 103 ? 131.49600 116.95800 178.19400 1.000 172.39951 492 ALA B N 1
ATOM 725 C CA . ALA A 1 103 ? 132.70600 117.52300 177.60600 1.000 172.39951 492 ALA B CA 1
ATOM 726 C C . ALA A 1 103 ? 133.23900 116.66000 176.47000 1.000 172.39951 492 ALA B C 1
ATOM 727 O O . ALA A 1 103 ? 133.71100 117.18400 175.45400 1.000 172.39951 492 ALA B O 1
ATOM 729 N N . LEU A 1 104 ? 133.17700 115.33400 176.61800 1.000 176.03835 493 LEU B N 1
ATOM 730 C CA . LEU A 1 104 ? 133.84100 114.43000 175.69000 1.000 176.03835 493 LEU B CA 1
ATOM 731 C C . LEU A 1 104 ? 132.90800 113.59000 174.83200 1.000 176.03835 493 LEU B C 1
ATOM 732 O O . LEU A 1 104 ? 133.26600 113.29100 173.68800 1.000 176.03835 493 LEU B O 1
ATOM 737 N N . GLU A 1 105 ? 131.74500 113.18900 175.33700 1.000 176.00759 494 GLU B N 1
ATOM 738 C CA . GLU A 1 105 ? 130.86500 112.29500 174.59500 1.000 176.00759 494 GLU B CA 1
ATOM 739 C C . GLU A 1 105 ? 129.83300 113.02800 173.74700 1.000 176.00759 494 GLU B C 1
ATOM 740 O O . GLU A 1 105 ? 129.14500 112.38500 172.94900 1.000 176.00759 494 GLU B O 1
ATOM 746 N N . THR A 1 106 ? 129.71000 114.34600 173.88900 1.000 173.04955 495 THR B N 1
ATOM 747 C CA . THR A 1 106 ? 128.72400 115.10400 173.13200 1.000 173.04955 495 THR B CA 1
ATOM 748 C C . THR A 1 106 ? 129.32600 116.43400 172.70700 1.000 173.04955 495 THR B C 1
ATOM 749 O O . THR A 1 106 ? 130.36200 116.86400 173.22100 1.000 173.04955 495 THR B O 1
ATOM 753 N N . ASP A 1 107 ? 128.65800 117.08200 171.75200 1.000 170.85083 496 ASP B N 1
ATOM 754 C CA . ASP A 1 107 ? 129.02000 118.41900 171.30000 1.000 170.85083 496 ASP B CA 1
ATOM 755 C C . ASP A 1 107 ? 128.00900 119.46700 171.75000 1.000 170.85083 496 ASP B C 1
ATOM 756 O O . ASP A 1 107 ? 127.95900 120.56200 171.18200 1.000 170.85083 496 ASP B O 1
ATOM 761 N N . GLU A 1 108 ? 127.19900 119.14800 172.75500 1.000 160.87431 497 GLU B N 1
ATOM 762 C CA . GLU A 1 108 ? 126.21300 120.09000 173.26300 1.000 160.87431 497 GLU B CA 1
ATOM 763 C C . GLU A 1 108 ? 126.89900 121.31000 173.86400 1.000 160.87431 497 GLU B C 1
ATOM 764 O O . GLU A 1 108 ? 127.96300 121.20200 174.48000 1.000 160.87431 497 GLU B O 1
ATOM 770 N N . ASN A 1 109 ? 126.29200 122.47900 173.67200 1.000 154.68475 498 ASN B N 1
ATOM 771 C CA . ASN A 1 109 ? 126.79900 123.69100 174.30200 1.000 154.68475 498 ASN B CA 1
ATOM 772 C C . ASN A 1 109 ? 126.67300 123.57900 175.81500 1.000 154.68475 498 ASN B C 1
ATOM 773 O O . ASN A 1 109 ? 125.63700 123.15400 176.33400 1.000 154.68475 498 ASN B O 1
ATOM 778 N N . LEU A 1 110 ? 127.73100 123.96200 176.52200 1.000 153.11571 499 LEU B N 1
ATOM 779 C CA . LEU A 1 110 ? 127.83400 123.74300 177.95700 1.000 153.11571 499 LEU B CA 1
ATOM 780 C C . LEU A 1 110 ? 127.87000 125.06600 178.70800 1.000 153.11571 499 LEU B C 1
ATOM 781 O O . LEU A 1 110 ? 128.61600 125.98000 178.34500 1.000 153.11571 499 LEU B O 1
ATOM 786 N N . LEU A 1 111 ? 127.06000 125.15600 179.75900 1.000 146.08941 500 LEU B N 1
ATOM 787 C CA . LEU A 1 111 ? 127.06100 126.29400 180.67300 1.000 146.08941 500 LEU B CA 1
ATOM 788 C C . LEU A 1 111 ? 127.37600 125.73800 182.05700 1.000 146.08941 500 LEU B C 1
ATOM 789 O O . LEU A 1 111 ? 126.50800 125.15300 182.71100 1.000 146.08941 500 LEU B O 1
ATOM 794 N N . LEU A 1 112 ? 128.61600 125.91700 182.49900 1.000 148.51186 501 LEU B N 1
ATOM 795 C CA . LEU A 1 112 ? 129.09300 125.35100 183.75200 1.000 148.51186 501 LEU B CA 1
ATOM 796 C C . LEU A 1 112 ? 129.05200 126.42200 184.83400 1.000 148.51186 501 LEU B C 1
ATOM 797 O O . LEU A 1 112 ? 129.75200 127.43500 184.73800 1.000 148.51186 501 LEU B O 1
ATOM 802 N N . CYS A 1 113 ? 128.23700 126.19400 185.85900 1.000 150.20623 502 CYS B N 1
ATOM 803 C CA . CYS A 1 113 ? 128.21600 127.02800 187.05300 1.000 150.20623 502 CYS B CA 1
ATOM 804 C C . CYS A 1 113 ? 128.82100 126.23200 188.20000 1.000 150.20623 502 CYS B C 1
ATOM 805 O O . CYS A 1 113 ? 128.19200 125.30000 188.71100 1.000 150.20623 502 CYS B O 1
ATOM 808 N N . ALA A 1 114 ? 130.03500 126.59500 188.59600 1.000 153.51377 503 ALA B N 1
ATOM 809 C CA . ALA A 1 114 ? 130.75500 125.87700 189.63500 1.000 153.51377 503 ALA B CA 1
ATOM 810 C C . ALA A 1 114 ? 131.36900 126.89000 190.58400 1.000 153.51377 503 ALA B C 1
ATOM 811 O O . ALA A 1 114 ? 131.67700 128.01700 190.17900 1.000 153.51377 503 ALA B O 1
ATOM 813 N N . PRO A 1 115 ? 131.55000 126.52800 191.85100 1.000 155.97152 504 PRO B N 1
ATOM 814 C CA . PRO A 1 115 ? 132.23100 127.43000 192.78200 1.000 155.97152 504 PRO B CA 1
ATOM 815 C C . PRO A 1 115 ? 133.66600 127.67300 192.34900 1.000 155.97152 504 PRO B C 1
ATOM 816 O O . PRO A 1 115 ? 134.31200 126.82400 191.73100 1.000 155.97152 504 PRO B O 1
ATOM 820 N N . THR A 1 116 ? 134.15600 128.86500 192.67500 1.000 158.11817 505 THR B N 1
ATOM 821 C CA . THR A 1 116 ? 135.49400 129.26700 192.26300 1.000 158.11817 505 THR B CA 1
ATOM 822 C C . THR A 1 116 ? 136.53600 128.29900 192.80900 1.000 158.11817 505 THR B C 1
ATOM 823 O O . THR A 1 116 ? 136.45100 127.86200 193.96200 1.000 158.11817 505 THR B O 1
ATOM 827 N N . GLY A 1 117 ? 137.51000 127.95300 191.97300 1.000 158.81869 506 GLY B N 1
ATOM 828 C CA . GLY A 1 117 ? 138.50400 126.96500 192.32800 1.000 158.81869 506 GLY B CA 1
ATOM 829 C C . GLY A 1 117 ? 138.09500 125.53100 192.08900 1.000 158.81869 506 GLY B C 1
ATOM 830 O O . GLY A 1 117 ? 138.82500 124.62100 192.49900 1.000 158.81869 506 GLY B O 1
ATOM 831 N N . ALA A 1 118 ? 136.94600 125.29700 191.44800 1.000 158.80717 507 ALA B N 1
ATOM 832 C CA . ALA A 1 118 ? 136.50700 123.93100 191.18500 1.000 158.80717 507 ALA B CA 1
ATOM 833 C C . ALA A 1 118 ? 137.46800 123.20800 190.25100 1.000 158.80717 507 ALA B C 1
ATOM 834 O O . ALA A 1 118 ? 137.77200 122.02700 190.45400 1.000 158.80717 507 ALA B O 1
ATOM 836 N N . GLY A 1 119 ? 137.95600 123.89600 189.22300 1.000 161.39319 508 GLY B N 1
ATOM 837 C CA . GLY A 1 119 ? 138.84200 123.26700 188.26500 1.000 161.39319 508 GLY B CA 1
ATOM 838 C C . GLY A 1 119 ? 138.21900 123.11700 186.89300 1.000 161.39319 508 GLY B C 1
ATOM 839 O O . GLY A 1 119 ? 138.44800 122.11600 186.20700 1.000 161.39319 508 GLY B O 1
ATOM 840 N N . LYS A 1 120 ? 137.42300 124.10900 186.48500 1.000 162.01932 509 LYS B N 1
ATOM 841 C CA . LYS A 1 120 ? 136.76400 124.06000 185.18400 1.000 162.01932 509 LYS B CA 1
ATOM 842 C C . LYS A 1 120 ? 137.76200 124.02100 184.03500 1.000 162.01932 509 LYS B C 1
ATOM 843 O O . LYS A 1 120 ? 137.39100 123.65100 182.91200 1.000 162.01932 509 LYS B O 1
ATOM 849 N N . THR A 1 121 ? 139.01400 124.40900 184.29000 1.000 167.15845 510 THR B N 1
ATOM 850 C CA . THR A 1 121 ? 140.05200 124.32000 183.27000 1.000 167.15845 510 THR B CA 1
ATOM 851 C C . THR A 1 121 ? 140.17500 122.89700 182.73900 1.000 167.15845 510 THR B C 1
ATOM 852 O O . THR A 1 121 ? 140.40400 122.68600 181.54400 1.000 167.15845 510 THR B O 1
ATOM 856 N N . ASN A 1 122 ? 140.01800 121.90400 183.61800 1.000 171.46718 511 ASN B N 1
ATOM 857 C CA . ASN A 1 122 ? 140.04400 120.51600 183.17300 1.000 171.46718 511 ASN B CA 1
ATOM 858 C C . ASN A 1 122 ? 138.88000 120.20100 182.24300 1.000 171.46718 511 ASN B C 1
ATOM 859 O O . ASN A 1 122 ? 139.04900 119.46400 181.26800 1.000 171.46718 511 ASN B O 1
ATOM 864 N N . VAL A 1 123 ? 137.69400 120.74100 182.52900 1.000 170.59003 512 VAL B N 1
ATOM 865 C CA . VAL A 1 123 ? 136.55100 120.52800 181.64500 1.000 170.59003 512 VAL B CA 1
ATOM 866 C C . VAL A 1 123 ? 136.80700 121.15500 180.28000 1.000 170.59003 512 VAL B C 1
ATOM 867 O O . VAL A 1 123 ? 136.51300 120.55600 179.23500 1.000 170.59003 512 VAL B O 1
ATOM 871 N N . ALA A 1 124 ? 137.35600 122.37200 180.26800 1.000 172.70364 513 ALA B N 1
ATOM 872 C CA . ALA A 1 124 ? 137.69800 123.01200 179.00200 1.000 172.70364 513 ALA B CA 1
ATOM 873 C C . ALA A 1 124 ? 138.73100 122.19500 178.23800 1.000 172.70364 513 ALA B C 1
ATOM 874 O O . ALA A 1 124 ? 138.64200 122.05000 177.01200 1.000 172.70364 513 ALA B O 1
ATOM 876 N N . LEU A 1 125 ? 139.72000 121.65200 178.95000 1.000 179.22755 514 LEU B N 1
ATOM 877 C CA . LEU A 1 125 ? 140.72900 120.82100 178.30400 1.000 179.22755 514 LEU B CA 1
ATOM 878 C C . LEU A 1 125 ? 140.11400 119.54800 177.73900 1.000 179.22755 514 LEU B C 1
ATOM 879 O O . LEU A 1 125 ? 140.51900 119.08000 176.67400 1.000 179.22755 514 LEU B O 1
ATOM 884 N N . MET A 1 126 ? 139.14000 118.96800 178.44400 1.000 178.50128 515 MET B N 1
ATOM 885 C CA . MET A 1 126 ? 138.44900 117.79300 177.92000 1.000 178.50128 515 MET B CA 1
ATOM 886 C C . MET A 1 126 ? 137.68800 118.12600 176.64300 1.000 178.50128 515 MET B C 1
ATOM 887 O O . MET A 1 126 ? 137.68100 117.33800 175.68900 1.000 178.50128 515 MET B O 1
ATOM 892 N N . CYS A 1 127 ? 137.03000 119.28500 176.61100 1.000 176.63149 516 CYS B N 1
ATOM 893 C CA . CYS A 1 127 ? 136.33400 119.70100 175.39500 1.000 176.63149 516 CYS B CA 1
ATOM 894 C C . CYS A 1 127 ? 137.31600 119.89500 174.24200 1.000 176.63149 516 CYS B C 1
ATOM 895 O O . CYS A 1 127 ? 137.06000 119.47500 173.10400 1.000 176.63149 516 CYS B O 1
ATOM 898 N N . MET A 1 128 ? 138.45800 120.52200 174.52900 1.000 180.57518 517 MET B N 1
ATOM 899 C CA . MET A 1 128 ? 139.49900 120.68100 173.51900 1.000 180.57518 517 MET B CA 1
ATOM 900 C C . MET A 1 128 ? 140.00200 119.32600 173.03600 1.000 180.57518 517 MET B C 1
ATOM 901 O O . MET A 1 128 ? 140.26600 119.13300 171.84500 1.000 180.57518 517 MET B O 1
ATOM 906 N N . LEU A 1 129 ? 140.15400 118.37800 173.96200 1.000 184.81944 518 LEU B N 1
ATOM 907 C CA . LEU A 1 129 ? 140.60600 117.04000 173.60300 1.000 184.81944 518 LEU B CA 1
ATOM 908 C C . LEU A 1 129 ? 139.60400 116.34300 172.69800 1.000 184.81944 518 LEU B C 1
ATOM 909 O O . LEU A 1 129 ? 139.99300 115.63600 171.76800 1.000 184.81944 518 LEU B O 1
ATOM 914 N N . ARG A 1 130 ? 138.30900 116.51400 172.96500 1.000 178.98586 519 ARG B N 1
ATOM 915 C CA . ARG A 1 130 ? 137.29500 115.96000 172.06900 1.000 178.98586 519 ARG B CA 1
ATOM 916 C C . ARG A 1 130 ? 137.40200 116.57800 170.67900 1.000 178.98586 519 ARG B C 1
ATOM 917 O O . ARG A 1 130 ? 137.36500 115.87100 169.65900 1.000 178.98586 519 ARG B O 1
ATOM 925 N N . GLU A 1 131 ? 137.55300 117.90500 170.62600 1.000 187.28965 520 GLU B N 1
ATOM 926 C CA . GLU A 1 131 ? 137.68800 118.58900 169.34300 1.000 187.28965 520 GLU B CA 1
ATOM 927 C C . GLU A 1 131 ? 138.89700 118.07700 168.56900 1.000 187.28965 520 GLU B C 1
ATOM 928 O O . GLU A 1 131 ? 138.82900 117.87900 167.35000 1.000 187.28965 520 GLU B O 1
ATOM 934 N N . ILE A 1 132 ? 140.01500 117.86400 169.26200 1.000 189.73801 521 ILE B N 1
ATOM 935 C CA . ILE A 1 132 ? 141.20500 117.31700 168.61800 1.000 189.73801 521 ILE B CA 1
ATOM 936 C C . ILE A 1 132 ? 140.98100 115.86700 168.20600 1.000 189.73801 521 ILE B C 1
ATOM 937 O O . ILE A 1 132 ? 141.43300 115.43900 167.13600 1.000 189.73801 521 ILE B O 1
ATOM 942 N N . GLY A 1 133 ? 140.27300 115.09400 169.03100 1.000 191.72220 522 GLY B N 1
ATOM 943 C CA . GLY A 1 133 ? 140.11200 113.67700 168.77100 1.000 191.72220 522 GLY B CA 1
ATOM 944 C C . GLY A 1 133 ? 139.19400 113.38200 167.60700 1.000 191.72220 522 GLY B C 1
ATOM 945 O O . GLY A 1 133 ? 139.28000 112.30900 167.00300 1.000 191.72220 522 GLY B O 1
ATOM 946 N N . LYS A 1 134 ? 138.30500 114.31600 167.26900 1.000 191.47683 523 LYS B N 1
ATOM 947 C CA . LYS A 1 134 ? 137.56700 114.20400 166.01600 1.000 191.47683 523 LYS B CA 1
ATOM 948 C C . LYS A 1 134 ? 138.36600 114.75600 164.83800 1.000 191.47683 523 LYS B C 1
ATOM 949 O O . LYS A 1 134 ? 137.79500 115.09100 163.79500 1.000 191.47683 523 LYS B O 1
ATOM 955 N N . HIS A 1 135 ? 139.68500 114.85600 164.99600 1.000 199.34748 524 HIS B N 1
ATOM 956 C CA . HIS A 1 135 ? 140.61500 115.17700 163.91600 1.000 199.34748 524 HIS B CA 1
ATOM 957 C C . HIS A 1 135 ? 141.84800 114.28400 164.02300 1.000 199.34748 524 HIS B C 1
ATOM 958 O O . HIS A 1 135 ? 142.98700 114.73100 163.88000 1.000 199.34748 524 HIS B O 1
ATOM 965 N N . ILE A 1 136 ? 141.62300 112.99400 164.28300 1.000 211.38324 525 ILE B N 1
ATOM 966 C CA . ILE A 1 136 ? 142.72300 112.05600 164.48900 1.000 211.38324 525 ILE B CA 1
ATOM 967 C C . ILE A 1 136 ? 143.53900 111.80200 163.22400 1.000 211.38324 525 ILE B C 1
ATOM 968 O O . ILE A 1 136 ? 144.77200 111.69500 163.30800 1.000 211.38324 525 ILE B O 1
ATOM 973 N N . ASN A 1 137 ? 142.89200 111.71000 162.06000 1.000 219.90840 526 ASN B N 1
ATOM 974 C CA . ASN A 1 137 ? 143.57200 111.54600 160.77100 1.000 219.90840 526 ASN B CA 1
ATOM 975 C C . ASN A 1 137 ? 144.36100 110.23700 160.71100 1.000 219.90840 526 ASN B C 1
ATOM 976 O O . ASN A 1 137 ? 145.46100 110.17300 160.15700 1.000 219.90840 526 ASN B O 1
ATOM 981 N N . MET A 1 138 ? 143.78500 109.17900 161.28800 1.000 223.22322 527 MET B N 1
ATOM 982 C CA . MET A 1 138 ? 144.29700 107.81700 161.15600 1.000 223.22322 527 MET B CA 1
ATOM 983 C C . MET A 1 138 ? 145.77800 107.69500 161.49900 1.000 223.22322 527 MET B C 1
ATOM 984 O O . MET A 1 138 ? 146.18400 107.95000 162.63800 1.000 223.22322 527 MET B O 1
ATOM 989 N N . ASP A 1 139 ? 146.58700 107.29400 160.51400 1.000 224.12147 528 ASP B N 1
ATOM 990 C CA . ASP A 1 139 ? 148.02000 107.12500 160.74000 1.000 224.12147 528 ASP B CA 1
ATOM 991 C C . ASP A 1 139 ? 148.67500 108.44600 161.12200 1.000 224.12147 528 ASP B C 1
ATOM 992 O O . ASP A 1 139 ? 149.55000 108.48900 161.99500 1.000 224.12147 528 ASP B O 1
ATOM 997 N N . GLY A 1 140 ? 148.27000 109.53300 160.46900 1.000 221.93576 529 GLY B N 1
ATOM 998 C CA . GLY A 1 140 ? 148.74000 110.85200 160.84100 1.000 221.93576 529 GLY B CA 1
ATOM 999 C C . GLY A 1 140 ? 148.37700 111.17500 162.27400 1.000 221.93576 529 GLY B C 1
ATOM 1000 O O . GLY A 1 140 ? 147.33400 110.73300 162.76500 1.000 221.93576 529 GLY B O 1
ATOM 1001 N N . THR A 1 141 ? 149.23700 111.92800 162.96300 1.000 215.96945 530 THR B N 1
ATOM 1002 C CA . THR A 1 141 ? 149.01600 112.18700 164.38200 1.000 215.96945 530 THR B CA 1
ATOM 1003 C C . THR A 1 141 ? 147.72300 112.96200 164.60800 1.000 215.96945 530 THR B C 1
ATOM 1004 O O . THR A 1 141 ? 146.85700 112.53300 165.37800 1.000 215.96945 530 THR B O 1
ATOM 1008 N N . ILE A 1 142 ? 147.56700 114.09700 163.92500 1.000 208.49454 531 ILE B N 1
ATOM 1009 C CA . ILE A 1 142 ? 146.39300 114.95000 164.06600 1.000 208.49454 531 ILE B CA 1
ATOM 1010 C C . ILE A 1 142 ? 146.27000 115.84100 162.83900 1.000 208.49454 531 ILE B C 1
ATOM 1011 O O . ILE A 1 142 ? 147.23200 116.04000 162.09100 1.000 208.49454 531 ILE B O 1
ATOM 1016 N N . ASN A 1 143 ? 145.06700 116.37900 162.63600 1.000 205.25086 532 ASN B N 1
ATOM 1017 C CA . ASN A 1 143 ? 144.83100 117.40000 161.61500 1.000 205.25086 532 ASN B CA 1
ATOM 1018 C C . ASN A 1 143 ? 144.97900 118.76500 162.28100 1.000 205.25086 532 ASN B C 1
ATOM 1019 O O . ASN A 1 143 ? 144.01000 119.42000 162.66900 1.000 205.25086 532 ASN B O 1
ATOM 1024 N N . VAL A 1 144 ? 146.23700 119.19200 162.41100 1.000 199.47345 533 VAL B N 1
ATOM 1025 C CA . VAL A 1 144 ? 146.54700 120.40100 163.16800 1.000 199.47345 533 VAL B CA 1
ATOM 1026 C C . VAL A 1 144 ? 146.00600 121.64600 162.47300 1.000 199.47345 533 VAL B C 1
ATOM 1027 O O . VAL A 1 144 ? 145.64300 122.62500 163.13400 1.000 199.47345 533 VAL B O 1
ATOM 1031 N N . ASP A 1 145 ? 145.92500 121.63100 161.14600 1.000 197.50627 534 ASP B N 1
ATOM 1032 C CA . ASP A 1 145 ? 145.53000 122.80700 160.38300 1.000 197.50627 534 ASP B CA 1
ATOM 1033 C C . ASP A 1 145 ? 144.07600 122.76700 159.92800 1.000 197.50627 534 ASP B C 1
ATOM 1034 O O . ASP A 1 145 ? 143.68500 123.57800 159.08300 1.000 197.50627 534 ASP B O 1
ATOM 1039 N N . ASP A 1 146 ? 143.27000 121.84900 160.46000 1.000 196.41426 535 ASP B N 1
ATOM 1040 C CA . ASP A 1 146 ? 141.89700 121.70000 159.99800 1.000 196.41426 535 ASP B CA 1
ATOM 1041 C C . ASP A 1 146 ? 140.86300 122.31000 160.93500 1.000 196.41426 535 ASP B C 1
ATOM 1042 O O . ASP A 1 146 ? 139.68600 122.38300 160.56500 1.000 196.41426 535 ASP B O 1
ATOM 1047 N N . PHE A 1 147 ? 141.25900 122.74900 162.12500 1.000 190.18748 536 PHE B N 1
ATOM 1048 C CA . PHE A 1 147 ? 140.31400 123.33300 163.06800 1.000 190.18748 536 PHE B CA 1
ATOM 1049 C C . PHE A 1 147 ? 141.03900 124.38700 163.89800 1.000 190.18748 536 PHE B C 1
ATOM 1050 O O . PHE A 1 147 ? 142.26600 124.50800 163.84500 1.000 190.18748 536 PHE B O 1
ATOM 1058 N N . LYS A 1 148 ? 140.26900 125.15000 164.67000 1.000 176.97620 537 LYS B N 1
ATOM 1059 C CA . LYS A 1 148 ? 140.81700 126.15400 165.57000 1.000 176.97620 537 LYS B CA 1
ATOM 1060 C C . LYS A 1 148 ? 139.87500 126.32000 166.75200 1.000 176.97620 537 LYS B C 1
ATOM 1061 O O . LYS A 1 148 ? 138.66700 126.10200 166.63600 1.000 176.97620 537 LYS B O 1
ATOM 1067 N N . ILE A 1 149 ? 140.44700 126.70600 167.88900 1.000 171.15789 538 ILE B N 1
ATOM 1068 C CA . ILE A 1 149 ? 139.70700 126.92200 169.12600 1.000 171.15789 538 ILE B CA 1
ATOM 1069 C C . ILE A 1 149 ? 140.05100 128.31000 169.64400 1.000 171.15789 538 ILE B C 1
ATOM 1070 O O . ILE A 1 149 ? 141.21900 128.71300 169.62300 1.000 171.15789 538 ILE B O 1
ATOM 1075 N N . ILE A 1 150 ? 139.03800 129.04300 170.09500 1.000 161.13012 539 ILE B N 1
ATOM 1076 C CA . ILE A 1 150 ? 139.21800 130.38100 170.64100 1.000 161.13012 539 ILE B CA 1
ATOM 1077 C C . ILE A 1 150 ? 138.88100 130.34900 172.12300 1.000 161.13012 539 ILE B C 1
ATOM 1078 O O . ILE A 1 150 ? 137.83700 129.81700 172.52100 1.000 161.13012 539 ILE B O 1
ATOM 1083 N N . TYR A 1 151 ? 139.76600 130.90700 172.94200 1.000 156.30043 540 TYR B N 1
ATOM 1084 C CA . TYR A 1 151 ? 139.55500 131.01400 174.37700 1.000 156.30043 540 TYR B CA 1
ATOM 1085 C C . TYR A 1 151 ? 139.48800 132.48700 174.74800 1.000 156.30043 540 TYR B C 1
ATOM 1086 O O . TYR A 1 151 ? 140.37000 133.26400 174.37100 1.000 156.30043 540 TYR B O 1
ATOM 1095 N N . ILE A 1 152 ? 138.44400 132.86900 175.47600 1.000 149.59819 541 ILE B N 1
ATOM 1096 C CA . ILE A 1 152 ? 138.24400 134.24700 175.90600 1.000 149.59819 541 ILE B CA 1
ATOM 1097 C C . ILE A 1 152 ? 138.32500 134.29000 177.42400 1.000 149.59819 541 ILE B C 1
ATOM 1098 O O . ILE A 1 152 ? 137.56700 133.59600 178.11200 1.000 149.59819 541 ILE B O 1
ATOM 1103 N N . ALA A 1 153 ? 139.23600 135.11000 177.94300 1.000 151.41787 542 ALA B N 1
ATOM 1104 C CA . ALA A 1 153 ? 139.48700 135.18800 179.37200 1.000 151.41787 542 ALA B CA 1
ATOM 1105 C C . ALA A 1 153 ? 139.40200 136.64300 179.81400 1.000 151.41787 542 ALA B C 1
ATOM 1106 O O . ALA A 1 153 ? 139.70800 137.55000 179.02100 1.000 151.41787 542 ALA B O 1
ATOM 1108 N N . PRO A 1 154 ? 138.99700 136.91100 181.05700 1.000 153.19003 543 PRO B N 1
ATOM 1109 C CA . PRO A 1 154 ? 138.84100 138.31300 181.48100 1.000 153.19003 543 PRO B CA 1
ATOM 1110 C C . PRO A 1 154 ? 140.15200 139.07100 181.61900 1.000 153.19003 543 PRO B C 1
ATOM 1111 O O . PRO A 1 154 ? 140.22900 140.23300 181.20300 1.000 153.19003 543 PRO B O 1
ATOM 1115 N N . MET A 1 155 ? 141.18600 138.45600 182.18900 1.000 162.46973 544 MET B N 1
ATOM 1116 C CA . MET A 1 155 ? 142.43800 139.14100 182.48600 1.000 162.46973 544 MET B CA 1
ATOM 1117 C C . MET A 1 155 ? 143.57800 138.54700 181.67000 1.000 162.46973 544 MET B C 1
ATOM 1118 O O . MET A 1 155 ? 143.60800 137.34100 181.41000 1.000 162.46973 544 MET B O 1
ATOM 1123 N N . ARG A 1 156 ? 144.52000 139.40900 181.27500 1.000 167.26208 545 ARG B N 1
ATOM 1124 C CA . ARG A 1 156 ? 145.62300 138.97400 180.42200 1.000 167.26208 545 ARG B CA 1
ATOM 1125 C C . ARG A 1 156 ? 146.57900 138.05100 181.16900 1.000 167.26208 545 ARG B C 1
ATOM 1126 O O . ARG A 1 156 ? 147.21800 137.18400 180.56200 1.000 167.26208 545 ARG B O 1
ATOM 1134 N N . SER A 1 157 ? 146.70800 138.23500 182.48400 1.000 169.95760 546 SER B N 1
ATOM 1135 C CA . SER A 1 157 ? 147.50300 137.30300 183.27700 1.000 169.95760 546 SER B CA 1
ATOM 1136 C C . SER A 1 157 ? 146.91700 135.89800 183.21100 1.000 169.95760 546 SER B C 1
ATOM 1137 O O . SER A 1 157 ? 147.65100 134.91500 183.04000 1.000 169.95760 546 SER B O 1
ATOM 1140 N N . LEU A 1 158 ? 145.59200 135.78700 183.33300 1.000 170.81745 547 LEU B N 1
ATOM 1141 C CA . LEU A 1 158 ? 144.93600 134.49900 183.13500 1.000 170.81745 547 LEU B CA 1
ATOM 1142 C C . LEU A 1 158 ? 145.14300 133.99700 181.71500 1.000 170.81745 547 LEU B C 1
ATOM 1143 O O . LEU A 1 158 ? 145.26100 132.79000 181.48700 1.000 170.81745 547 LEU B O 1
ATOM 1148 N N . VAL A 1 159 ? 145.18900 134.91200 180.74500 1.000 171.93584 548 VAL B N 1
ATOM 1149 C CA . VAL A 1 159 ? 145.44000 134.51900 179.36200 1.000 171.93584 548 VAL B CA 1
ATOM 1150 C C . VAL A 1 159 ? 146.79400 133.83200 179.24200 1.000 171.93584 548 VAL B C 1
ATOM 1151 O O . VAL A 1 159 ? 146.90900 132.74600 178.66100 1.000 171.93584 548 VAL B O 1
ATOM 1155 N N . GLN A 1 160 ? 147.83700 134.44800 179.80300 1.000 173.00350 549 GLN B N 1
ATOM 1156 C CA . GLN A 1 160 ? 149.17000 133.85700 179.74700 1.000 173.00350 549 GLN B CA 1
ATOM 1157 C C . GLN A 1 160 ? 149.22500 132.53700 180.50800 1.000 173.00350 549 GLN B C 1
ATOM 1158 O O . GLN A 1 160 ? 149.84200 131.56800 180.04300 1.000 173.00350 549 GLN B O 1
ATOM 1164 N N . GLU A 1 161 ? 148.59300 132.48300 181.68400 1.000 177.04309 550 GLU B N 1
ATOM 1165 C CA . GLU A 1 161 ? 148.57900 131.24400 182.45700 1.000 177.04309 550 GLU B CA 1
ATOM 1166 C C . GLU A 1 161 ? 147.91300 130.11500 181.68200 1.000 177.04309 550 GLU B C 1
ATOM 1167 O O . GLU A 1 161 ? 148.42900 128.99200 181.63800 1.000 177.04309 550 GLU B O 1
ATOM 1173 N N . MET A 1 162 ? 146.76400 130.39600 181.06300 1.000 179.53725 551 MET B N 1
ATOM 1174 C CA . MET A 1 162 ? 146.06800 129.37600 180.28900 1.000 179.53725 551 MET B CA 1
ATOM 1175 C C . MET A 1 162 ? 146.87800 128.96200 179.07100 1.000 179.53725 551 MET B C 1
ATOM 1176 O O . MET A 1 162 ? 146.91300 127.78000 178.71900 1.000 179.53725 551 MET B O 1
ATOM 1181 N N . VAL A 1 163 ? 147.53800 129.91900 178.41300 1.000 179.84325 552 VAL B N 1
ATOM 1182 C CA . VAL A 1 163 ? 148.37000 129.57400 177.26500 1.000 179.84325 552 VAL B CA 1
ATOM 1183 C C . VAL A 1 163 ? 149.47800 128.62000 177.68300 1.000 179.84325 552 VAL B C 1
ATOM 1184 O O . VAL A 1 163 ? 149.70000 127.58500 177.04400 1.000 179.84325 552 VAL B O 1
ATOM 1188 N N . GLY A 1 164 ? 150.17100 128.93600 178.77500 1.000 182.71184 553 GLY B N 1
ATOM 1189 C CA . GLY A 1 164 ? 151.23000 128.07200 179.25800 1.000 182.71184 553 GLY B CA 1
ATOM 1190 C C . GLY A 1 164 ? 150.73700 126.69300 179.64800 1.000 182.71184 553 GLY B C 1
ATOM 1191 O O . GLY A 1 164 ? 151.32900 125.67800 179.26100 1.000 182.71184 553 GLY B O 1
ATOM 1192 N N . SER A 1 165 ? 149.63900 126.64700 180.40800 1.000 184.17047 554 SER B N 1
ATOM 1193 C CA . SER A 1 165 ? 149.10700 125.36800 180.86700 1.000 184.17047 554 SER B CA 1
ATOM 1194 C C . SER A 1 165 ? 148.65600 124.50700 179.69400 1.000 184.17047 554 SER B C 1
ATOM 1195 O O . SER A 1 165 ? 148.97000 123.31300 179.62900 1.000 184.17047 554 SER B O 1
ATOM 1198 N N . PHE A 1 166 ? 147.92300 125.10000 178.74900 1.000 185.53329 555 PHE B N 1
ATOM 1199 C CA . PHE A 1 166 ? 147.43400 124.34100 177.60600 1.000 185.53329 555 PHE B CA 1
ATOM 1200 C C . PHE A 1 166 ? 148.57100 123.90500 176.69700 1.000 185.53329 555 PHE B C 1
ATOM 1201 O O . PHE A 1 166 ? 148.51700 122.81100 176.12700 1.000 185.53329 555 PHE B O 1
ATOM 1209 N N . GLY A 1 167 ? 149.61000 124.73100 176.55100 1.000 187.54546 556 GLY B N 1
ATOM 1210 C CA . GLY A 1 167 ? 150.77700 124.29400 175.80700 1.000 187.54546 556 GLY B CA 1
ATOM 1211 C C . GLY A 1 167 ? 151.45600 123.10500 176.45600 1.000 187.54546 556 GLY B C 1
ATOM 1212 O O . GLY A 1 167 ? 151.80500 122.13400 175.78200 1.000 187.54546 556 GLY B O 1
ATOM 1213 N N . LYS A 1 168 ? 151.62700 123.15400 177.77900 1.000 187.85060 557 LYS B N 1
ATOM 1214 C CA . LYS A 1 168 ? 152.23100 122.02800 178.48400 1.000 187.85060 557 LYS B CA 1
ATOM 1215 C C . LYS A 1 168 ? 151.38900 120.76700 178.32800 1.000 187.85060 557 LYS B C 1
ATOM 1216 O O . LYS A 1 168 ? 151.92600 119.66900 178.14100 1.000 187.85060 557 LYS B O 1
ATOM 1222 N N . ARG A 1 169 ? 150.06400 120.90500 178.40100 1.000 187.71965 558 ARG B N 1
ATOM 1223 C CA . ARG A 1 169 ? 149.19500 119.73500 178.29600 1.000 187.71965 558 ARG B CA 1
ATOM 1224 C C . ARG A 1 169 ? 149.20300 119.15800 176.88400 1.000 187.71965 558 ARG B C 1
ATOM 1225 O O . ARG A 1 169 ? 149.30800 117.94000 176.70100 1.000 187.71965 558 ARG B O 1
ATOM 1233 N N . LEU A 1 170 ? 149.10500 120.01500 175.86900 1.000 192.74242 559 LEU B N 1
ATOM 1234 C CA . LEU A 1 170 ? 148.89900 119.57500 174.49700 1.000 192.74242 559 LEU B CA 1
ATOM 1235 C C . LEU A 1 170 ? 150.18600 119.49000 173.68400 1.000 192.74242 559 LEU B C 1
ATOM 1236 O O . LEU A 1 170 ? 150.11800 119.26400 172.47200 1.000 192.74242 559 LEU B O 1
ATOM 1241 N N . ALA A 1 171 ? 151.35200 119.67500 174.31100 1.000 193.29280 560 ALA B N 1
ATOM 1242 C CA . ALA A 1 171 ? 152.60100 119.43500 173.59400 1.000 193.29280 560 ALA B CA 1
ATOM 1243 C C . ALA A 1 171 ? 152.69300 118.00000 173.09400 1.000 193.29280 560 ALA B C 1
ATOM 1244 O O . ALA A 1 171 ? 153.38200 117.73400 172.10300 1.000 193.29280 560 ALA B O 1
ATOM 1246 N N . THR A 1 172 ? 152.01000 117.06900 173.75900 1.000 196.02386 561 THR B N 1
ATOM 1247 C CA . THR A 1 172 ? 151.96000 115.68500 173.30600 1.000 196.02386 561 THR B CA 1
ATOM 1248 C C . THR A 1 172 ? 151.17300 115.51500 172.01500 1.000 196.02386 561 THR B C 1
ATOM 1249 O O . THR A 1 172 ? 151.38700 114.52200 171.31000 1.000 196.02386 561 THR B O 1
ATOM 1253 N N . TYR A 1 173 ? 150.27700 116.44400 171.68800 1.000 195.48214 562 TYR B N 1
ATOM 1254 C CA . TYR A 1 173 ? 149.49400 116.37600 170.46300 1.000 195.48214 562 TYR B CA 1
ATOM 1255 C C . TYR A 1 173 ? 150.05700 117.24800 169.35000 1.000 195.48214 562 TYR B C 1
ATOM 1256 O O . TYR A 1 173 ? 149.47700 117.28500 168.26000 1.000 195.48214 562 TYR B O 1
ATOM 1265 N N . GLY A 1 174 ? 151.16300 117.94800 169.59000 1.000 196.56146 563 GLY B N 1
ATOM 1266 C CA . GLY A 1 174 ? 151.75600 118.77200 168.55700 1.000 196.56146 563 GLY B CA 1
ATOM 1267 C C . GLY A 1 174 ? 150.96600 120.00700 168.19400 1.000 196.56146 563 GLY B C 1
ATOM 1268 O O . GLY A 1 174 ? 151.12500 120.52800 167.08800 1.000 196.56146 563 GLY B O 1
ATOM 1269 N N . ILE A 1 175 ? 150.11500 120.49200 169.09300 1.000 194.46203 564 ILE B N 1
ATOM 1270 C CA . ILE A 1 175 ? 149.29800 121.67500 168.85000 1.000 194.46203 564 ILE B CA 1
ATOM 1271 C C . ILE A 1 175 ? 149.86300 122.83800 169.65100 1.000 194.46203 564 ILE B C 1
ATOM 1272 O O . ILE A 1 175 ? 150.14200 122.70900 170.84900 1.000 194.46203 564 ILE B O 1
ATOM 1277 N N . THR A 1 176 ? 150.03300 123.97700 168.98700 1.000 189.02996 565 THR B N 1
ATOM 1278 C CA . THR A 1 176 ? 150.61500 125.16800 169.58700 1.000 189.02996 565 THR B CA 1
ATOM 1279 C C . THR A 1 176 ? 149.51000 126.15500 169.93400 1.000 189.02996 565 THR B C 1
ATOM 1280 O O . THR A 1 176 ? 148.65500 126.45600 169.09500 1.000 189.02996 565 THR B O 1
ATOM 1284 N N . VAL A 1 177 ? 149.53300 126.65400 171.16600 1.000 183.49258 566 VAL B N 1
ATOM 1285 C CA . VAL A 1 177 ? 148.56000 127.62600 171.65000 1.000 183.49258 566 VAL B CA 1
ATOM 1286 C C . VAL A 1 177 ? 149.31900 128.89500 172.01000 1.000 183.49258 566 VAL B C 1
ATOM 1287 O O . VAL A 1 177 ? 150.24800 128.86300 172.82700 1.000 183.49258 566 VAL B O 1
ATOM 1291 N N . ALA A 1 178 ? 148.92900 130.01000 171.39900 1.000 178.71174 567 ALA B N 1
ATOM 1292 C CA . ALA A 1 178 ? 149.56100 131.29800 171.63200 1.000 178.71174 567 ALA B CA 1
ATOM 1293 C C . ALA A 1 178 ? 148.49500 132.33100 171.96000 1.000 178.71174 567 ALA B C 1
ATOM 1294 O O . ALA A 1 178 ? 147.31800 132.16700 171.62900 1.000 178.71174 567 ALA B O 1
ATOM 1296 N N . GLU A 1 179 ? 148.92000 133.40400 172.61900 1.000 176.89897 568 GLU B N 1
ATOM 1297 C CA . GLU A 1 179 ? 148.02800 134.47500 173.04100 1.000 176.89897 568 GLU B CA 1
ATOM 1298 C C . GLU A 1 179 ? 148.23200 135.68100 172.13700 1.000 176.89897 568 GLU B C 1
ATOM 1299 O O . GLU A 1 179 ? 149.37200 136.07600 171.86600 1.000 176.89897 568 GLU B O 1
ATOM 1305 N N . LEU A 1 180 ? 147.12700 136.25300 171.66200 1.000 167.33629 569 LEU B N 1
ATOM 1306 C CA . LEU A 1 180 ? 147.14100 137.46000 170.84400 1.000 167.33629 569 LEU B CA 1
ATOM 1307 C C . LEU A 1 180 ? 146.22600 138.48700 171.51500 1.000 167.33629 569 LEU B C 1
ATOM 1308 O O . LEU A 1 180 ? 145.03900 138.59300 171.19900 1.000 167.33629 569 LEU B O 1
ATOM 1313 N N . THR A 1 181 ? 146.78800 139.24200 172.45300 1.000 168.14060 570 THR B N 1
ATOM 1314 C CA . THR A 1 181 ? 146.04200 140.22200 173.23000 1.000 168.14060 570 THR B CA 1
ATOM 1315 C C . THR A 1 181 ? 146.86700 141.49200 173.37000 1.000 168.14060 570 THR B C 1
ATOM 1316 O O . THR A 1 181 ? 148.08200 141.43000 173.58400 1.000 168.14060 570 THR B O 1
ATOM 1320 N N . GLY A 1 182 ? 146.21000 142.62900 173.24900 1.000 167.02212 571 GLY B N 1
ATOM 1321 C CA . GLY A 1 182 ? 146.86700 143.90800 173.37300 1.000 167.02212 571 GLY B CA 1
ATOM 1322 C C . GLY A 1 182 ? 146.44200 144.83200 172.23900 1.000 167.02212 571 GLY B C 1
ATOM 1323 O O . GLY A 1 182 ? 145.26500 144.88700 171.87900 1.000 167.02212 571 GLY B O 1
ATOM 1324 N N . ASP A 1 183 ? 147.42300 145.54600 171.69100 1.000 169.17691 572 ASP B N 1
ATOM 1325 C CA . ASP A 1 183 ? 147.19700 146.50900 170.62400 1.000 169.17691 572 ASP B CA 1
ATOM 1326 C C . ASP A 1 183 ? 147.57100 145.96700 169.25000 1.000 169.17691 572 ASP B C 1
ATOM 1327 O O . ASP A 1 183 ? 147.87700 146.75400 168.34900 1.000 169.17691 572 ASP B O 1
ATOM 1332 N N . HIS A 1 184 ? 147.56300 144.64600 169.07400 1.000 164.93524 573 HIS B N 1
ATOM 1333 C CA . HIS A 1 184 ? 147.91400 144.05300 167.79000 1.000 164.93524 573 HIS B CA 1
ATOM 1334 C C . HIS A 1 184 ? 146.96500 144.52700 166.69800 1.000 164.93524 573 HIS B C 1
ATOM 1335 O O . HIS A 1 184 ? 145.74200 144.50700 166.86500 1.000 164.93524 573 HIS B O 1
ATOM 1342 N N . GLN A 1 185 ? 147.53900 144.95700 165.57800 1.000 156.53975 574 GLN B N 1
ATOM 1343 C CA . GLN A 1 185 ? 146.78200 145.35600 164.40200 1.000 156.53975 574 GLN B CA 1
ATOM 1344 C C . GLN A 1 185 ? 147.42300 144.72900 163.17400 1.000 156.53975 574 GLN B C 1
ATOM 1345 O O . GLN A 1 185 ? 148.65300 144.68000 163.06700 1.000 156.53975 574 GLN B O 1
ATOM 1351 N N . LEU A 1 186 ? 146.58700 144.25700 162.25200 1.000 158.20158 575 LEU B N 1
ATOM 1352 C CA . LEU A 1 186 ? 147.03500 143.47300 161.10300 1.000 158.20158 575 LEU B CA 1
ATOM 1353 C C . LEU A 1 186 ? 147.87400 142.28500 161.57300 1.000 158.20158 575 LEU B C 1
ATOM 1354 O O . LEU A 1 186 ? 149.06800 142.17000 161.28800 1.000 158.20158 575 LEU B O 1
ATOM 1359 N N . CYS A 1 187 ? 147.21500 141.40300 162.32100 1.000 164.33798 576 CYS B N 1
ATOM 1360 C CA . CYS A 1 187 ? 147.89700 140.28700 162.95700 1.000 164.33798 576 CYS B CA 1
ATOM 1361 C C . CYS A 1 187 ? 148.52500 139.37200 161.91300 1.000 164.33798 576 CYS B C 1
ATOM 1362 O O . CYS A 1 187 ? 147.96900 139.14200 160.83600 1.000 164.33798 576 CYS B O 1
ATOM 1365 N N . LYS A 1 188 ? 149.69900 138.84800 162.24800 1.000 167.53826 577 LYS B N 1
ATOM 1366 C CA . LYS A 1 188 ? 150.52200 138.11400 161.29800 1.000 167.53826 577 LYS B CA 1
ATOM 1367 C C . LYS A 1 188 ? 149.99600 136.68900 161.13500 1.000 167.53826 577 LYS B C 1
ATOM 1368 O O . LYS A 1 188 ? 148.91900 136.33200 161.62100 1.000 167.53826 577 LYS B O 1
ATOM 1374 N N . GLU A 1 189 ? 150.76700 135.85300 160.43700 1.000 179.48589 578 GLU B N 1
ATOM 1375 C CA . GLU A 1 189 ? 150.40600 134.45600 160.23200 1.000 179.48589 578 GLU B CA 1
ATOM 1376 C C . GLU A 1 189 ? 150.52500 133.62700 161.50500 1.000 179.48589 578 GLU B C 1
ATOM 1377 O O . GLU A 1 189 ? 150.09500 132.46800 161.51100 1.000 179.48589 578 GLU B O 1
ATOM 1383 N N . GLU A 1 190 ? 151.09900 134.18700 162.57300 1.000 180.47088 579 GLU B N 1
ATOM 1384 C CA . GLU A 1 190 ? 151.25900 133.43800 163.81500 1.000 180.47088 579 GLU B CA 1
ATOM 1385 C C . GLU A 1 190 ? 149.91800 132.94100 164.34100 1.000 180.47088 579 GLU B C 1
ATOM 1386 O O . GLU A 1 190 ? 149.83300 131.84500 164.90800 1.000 180.47088 579 GLU B O 1
ATOM 1392 N N . ILE A 1 191 ? 148.86000 133.73400 164.16700 1.000 177.77003 580 ILE B N 1
ATOM 1393 C CA . ILE A 1 191 ? 147.53100 133.28600 164.56900 1.000 177.77003 580 ILE B CA 1
ATOM 1394 C C . ILE A 1 191 ? 147.07900 132.11800 163.70100 1.000 177.77003 580 ILE B C 1
ATOM 1395 O O . ILE A 1 191 ? 146.39400 131.20300 164.17500 1.000 177.77003 580 ILE B O 1
ATOM 1400 N N . SER A 1 192 ? 147.44800 132.12800 162.41800 1.000 181.16129 581 SER B N 1
ATOM 1401 C CA . SER A 1 192 ? 147.15400 130.98800 161.55800 1.000 181.16129 581 SER B CA 1
ATOM 1402 C C . SER A 1 192 ? 147.97300 129.76600 161.95300 1.000 181.16129 581 SER B C 1
ATOM 1403 O O . SER A 1 192 ? 147.53900 128.63100 161.72700 1.000 181.16129 581 SER B O 1
ATOM 1406 N N . ALA A 1 193 ? 149.15200 129.97700 162.54000 1.000 182.32522 582 ALA B N 1
ATOM 1407 C CA . ALA A 1 193 ? 149.99100 128.86200 162.96100 1.000 182.32522 582 ALA B CA 1
ATOM 1408 C C . ALA A 1 193 ? 149.45400 128.17700 164.21100 1.000 182.32522 582 ALA B C 1
ATOM 1409 O O . ALA A 1 193 ? 149.51100 126.94500 164.30900 1.000 182.32522 582 ALA B O 1
ATOM 1411 N N . THR A 1 194 ? 148.93900 128.94200 165.16800 1.000 181.45290 583 THR B N 1
ATOM 1412 C CA . THR A 1 194 ? 148.40500 128.36100 166.39000 1.000 181.45290 583 THR B CA 1
ATOM 1413 C C . THR A 1 194 ? 146.98800 127.84800 166.17000 1.000 181.45290 583 THR B C 1
ATOM 1414 O O . THR A 1 194 ? 146.32500 128.18700 165.18600 1.000 181.45290 583 THR B O 1
ATOM 1418 N N . GLN A 1 195 ? 146.52800 127.01500 167.10300 1.000 184.53998 584 GLN B N 1
ATOM 1419 C CA . GLN A 1 195 ? 145.18700 126.45700 167.05000 1.000 184.53998 584 GLN B CA 1
ATOM 1420 C C . GLN A 1 195 ? 144.28400 126.93200 168.17600 1.000 184.53998 584 GLN B C 1
ATOM 1421 O O . GLN A 1 195 ? 143.07200 127.04600 167.96300 1.000 184.53998 584 GLN B O 1
ATOM 1427 N N . ILE A 1 196 ? 144.82800 127.21000 169.35700 1.000 176.77712 585 ILE B N 1
ATOM 1428 C CA . ILE A 1 196 ? 144.05500 127.71400 170.48400 1.000 176.77712 585 ILE B CA 1
ATOM 1429 C C . ILE A 1 196 ? 144.52900 129.13600 170.74600 1.000 176.77712 585 ILE B C 1
ATOM 1430 O O . ILE A 1 196 ? 145.70600 129.35500 171.05600 1.000 176.77712 585 ILE B O 1
ATOM 1435 N N . ILE A 1 197 ? 143.62200 130.09800 170.61500 1.000 167.75693 586 ILE B N 1
ATOM 1436 C CA . ILE A 1 197 ? 143.92800 131.51000 170.80300 1.000 167.75693 586 ILE B CA 1
ATOM 1437 C C . ILE A 1 197 ? 143.24900 131.97300 172.08200 1.000 167.75693 586 ILE B C 1
ATOM 1438 O O . ILE A 1 197 ? 142.04300 131.76400 172.26400 1.000 167.75693 586 ILE B O 1
ATOM 1443 N N . VAL A 1 198 ? 144.02100 132.59200 172.96800 1.000 162.54587 587 VAL B N 1
ATOM 1444 C CA . VAL A 1 198 ? 143.51700 133.09000 174.24200 1.000 162.54587 587 VAL B CA 1
ATOM 1445 C C . VAL A 1 198 ? 143.68200 134.60100 174.24700 1.000 162.54587 587 VAL B C 1
ATOM 1446 O O . VAL A 1 198 ? 144.78000 135.11200 173.99400 1.000 162.54587 587 VAL B O 1
ATOM 1450 N N . CYS A 1 199 ? 142.59600 135.31300 174.53000 1.000 153.24594 588 CYS B N 1
ATOM 1451 C CA . CYS A 1 199 ? 142.60000 136.76800 174.50600 1.000 153.24594 588 CYS B CA 1
ATOM 1452 C C . CYS A 1 199 ? 141.47500 137.27300 175.40100 1.000 153.24594 588 CYS B C 1
ATOM 1453 O O . CYS A 1 199 ? 140.65800 136.49500 175.90200 1.000 153.24594 588 CYS B O 1
ATOM 1456 N N . THR A 1 200 ? 141.43900 138.58100 175.60300 1.000 147.15307 589 THR B N 1
ATOM 1457 C CA . THR A 1 200 ? 140.41900 139.28300 176.36400 1.000 147.15307 589 THR B CA 1
ATOM 1458 C C . THR A 1 200 ? 139.19800 139.55700 175.49000 1.000 147.15307 589 THR B C 1
ATOM 1459 O O . THR A 1 200 ? 139.30700 139.59200 174.26000 1.000 147.15307 589 THR B O 1
ATOM 1463 N N . PRO A 1 201 ? 138.01300 139.74100 176.09800 1.000 140.00262 590 PRO B N 1
ATOM 1464 C CA . PRO A 1 201 ? 136.80000 139.96200 175.29800 1.000 140.00262 590 PRO B CA 1
ATOM 1465 C C . PRO A 1 201 ? 136.90300 141.14600 174.35100 1.000 140.00262 590 PRO B C 1
ATOM 1466 O O . PRO A 1 201 ? 136.51500 141.04400 173.18300 1.000 140.00262 590 PRO B O 1
ATOM 1470 N N . GLU A 1 202 ? 137.43400 142.27100 174.83400 1.000 140.57587 591 GLU B N 1
ATOM 1471 C CA . GLU A 1 202 ? 137.53300 143.45500 173.98700 1.000 140.57587 591 GLU B CA 1
ATOM 1472 C C . GLU A 1 202 ? 138.53300 143.24800 172.85700 1.000 140.57587 591 GLU B C 1
ATOM 1473 O O . GLU A 1 202 ? 138.34500 143.76100 171.74900 1.000 140.57587 591 GLU B O 1
ATOM 1479 N N . LYS A 1 203 ? 139.60400 142.49600 173.11700 1.000 146.42462 592 LYS B N 1
ATOM 1480 C CA . LYS A 1 203 ? 140.57900 142.21900 172.06800 1.000 146.42462 592 LYS B CA 1
ATOM 1481 C C . LYS A 1 203 ? 139.95100 141.42000 170.93400 1.000 146.42462 592 LYS B C 1
ATOM 1482 O O . LYS A 1 203 ? 140.16500 141.71900 169.75400 1.000 146.42462 592 LYS B O 1
ATOM 1488 N N . TRP A 1 204 ? 139.16800 140.39600 171.27600 1.000 136.29701 593 TRP B N 1
ATOM 1489 C CA . TRP A 1 204 ? 138.48200 139.61900 170.25000 1.000 136.29701 593 TRP B CA 1
ATOM 1490 C C . TRP A 1 204 ? 137.41600 140.45400 169.55500 1.000 136.29701 593 TRP B C 1
ATOM 1491 O O . TRP A 1 204 ? 137.18400 140.30700 168.34800 1.000 136.29701 593 TRP B O 1
ATOM 1502 N N . ASP A 1 205 ? 136.75600 141.33700 170.30700 1.000 131.59723 594 ASP B N 1
ATOM 1503 C CA . ASP A 1 205 ? 135.75600 142.21700 169.71500 1.000 131.59723 594 ASP B CA 1
ATOM 1504 C C . ASP A 1 205 ? 136.37900 143.12600 168.66600 1.000 131.59723 594 ASP B C 1
ATOM 1505 O O . ASP A 1 205 ? 135.80100 143.33700 167.59500 1.000 131.59723 594 ASP B O 1
ATOM 1510 N N . ILE A 1 206 ? 137.56300 143.66900 168.95500 1.000 129.30320 595 ILE B N 1
ATOM 1511 C CA . ILE A 1 206 ? 138.24500 144.53300 167.99300 1.000 129.30320 595 ILE B CA 1
ATOM 1512 C C . ILE A 1 206 ? 138.59800 143.75200 166.73400 1.000 129.30320 595 ILE B C 1
ATOM 1513 O O . ILE A 1 206 ? 138.42800 144.23900 165.61000 1.000 129.30320 595 ILE B O 1
ATOM 1518 N N . ILE A 1 207 ? 139.09500 142.52500 166.90400 1.000 133.18416 596 ILE B N 1
ATOM 1519 C CA . ILE A 1 207 ? 139.46100 141.70400 165.75300 1.000 133.18416 596 ILE B CA 1
ATOM 1520 C C . ILE A 1 207 ? 138.24100 141.42200 164.88800 1.000 133.18416 596 ILE B C 1
ATOM 1521 O O . ILE A 1 207 ? 138.30300 141.50200 163.65500 1.000 133.18416 596 ILE B O 1
ATOM 1526 N N . THR A 1 208 ? 137.11400 141.08300 165.51800 1.000 129.60620 597 THR B N 1
ATOM 1527 C CA . THR A 1 208 ? 135.89100 140.84900 164.75600 1.000 129.60620 597 THR B CA 1
ATOM 1528 C C . THR A 1 208 ? 135.43100 142.11800 164.04600 1.000 129.60620 597 THR B C 1
ATOM 1529 O O . THR A 1 208 ? 134.97600 142.06500 162.89800 1.000 129.60620 597 THR B O 1
ATOM 1533 N N . ARG A 1 209 ? 135.54000 143.26800 164.71500 1.000 120.55248 598 ARG B N 1
ATOM 1534 C CA . ARG A 1 209 ? 135.15800 144.53700 164.10600 1.000 120.55248 598 ARG B CA 1
ATOM 1535 C C . ARG A 1 209 ? 136.00200 144.87800 162.88700 1.000 120.55248 598 ARG B C 1
ATOM 1536 O O . ARG A 1 209 ? 135.51700 145.57700 161.99200 1.000 120.55248 598 ARG B O 1
ATOM 1544 N N . LYS A 1 210 ? 137.25100 144.41000 162.83600 1.000 131.77431 599 LYS B N 1
ATOM 1545 C CA . LYS A 1 210 ? 138.13700 144.76600 161.73100 1.000 131.77431 599 LYS B CA 1
ATOM 1546 C C . LYS A 1 210 ? 137.58800 144.27500 160.39700 1.000 131.77431 599 LYS B C 1
ATOM 1547 O O . LYS A 1 210 ? 137.84900 144.87800 159.35000 1.000 131.77431 599 LYS B O 1
ATOM 1553 N N . GLY A 1 211 ? 136.81400 143.19400 160.41500 1.000 138.12545 600 GLY B N 1
ATOM 1554 C CA . GLY A 1 211 ? 136.31300 142.60300 159.19600 1.000 138.12545 600 GLY B CA 1
ATOM 1555 C C . GLY A 1 211 ? 137.19700 141.53300 158.59800 1.000 138.12545 600 GLY B C 1
ATOM 1556 O O . GLY A 1 211 ? 136.80300 140.91400 157.60200 1.000 138.12545 600 GLY B O 1
ATOM 1557 N N . GLY A 1 212 ? 138.38300 141.30500 159.15900 1.000 146.31163 601 GLY B N 1
ATOM 1558 C CA . GLY A 1 212 ? 139.23000 140.20000 158.76000 1.000 146.31163 601 GLY B CA 1
ATOM 1559 C C . GLY A 1 212 ? 139.02300 138.93500 159.55800 1.000 146.31163 601 GLY B C 1
ATOM 1560 O O . GLY A 1 212 ? 139.81000 137.99100 159.40900 1.000 146.31163 601 GLY B O 1
ATOM 1561 N N . GLU A 1 213 ? 137.99400 138.87400 160.40600 1.000 153.30600 602 GLU B N 1
ATOM 1562 C CA . GLU A 1 213 ? 137.78300 137.71000 161.25900 1.000 153.30600 602 GLU B CA 1
ATOM 1563 C C . GLU A 1 213 ? 137.41400 136.46900 160.45400 1.000 153.30600 602 GLU B C 1
ATOM 1564 O O . GLU A 1 213 ? 137.68000 135.34400 160.89500 1.000 153.30600 602 GLU B O 1
ATOM 1570 N N . ARG A 1 214 ? 136.82200 136.64800 159.26800 1.000 146.81113 603 ARG B N 1
ATOM 1571 C CA . ARG A 1 214 ? 136.30900 135.50500 158.51500 1.000 146.81113 603 ARG B CA 1
ATOM 1572 C C . ARG A 1 214 ? 137.42300 134.54700 158.11300 1.000 146.81113 603 ARG B C 1
ATOM 1573 O O . ARG A 1 214 ? 137.27500 133.32600 158.24200 1.000 146.81113 603 ARG B O 1
ATOM 1581 N N . THR A 1 215 ? 138.54700 135.07700 157.62400 1.000 152.09130 604 THR B N 1
ATOM 1582 C CA . THR A 1 215 ? 139.64800 134.20600 157.22400 1.000 152.09130 604 THR B CA 1
ATOM 1583 C C . THR A 1 215 ? 140.24800 133.49200 158.42800 1.000 152.09130 604 THR B C 1
ATOM 1584 O O . THR A 1 215 ? 140.85000 132.42100 158.28900 1.000 152.09130 604 THR B O 1
ATOM 1588 N N . TYR A 1 216 ? 140.09000 134.06800 159.62100 1.000 158.49214 605 TYR B N 1
ATOM 1589 C CA . TYR A 1 216 ? 140.55700 133.40800 160.83500 1.000 158.49214 605 TYR B CA 1
ATOM 1590 C C . TYR A 1 216 ? 139.58500 132.32000 161.27200 1.000 158.49214 605 TYR B C 1
ATOM 1591 O O . TYR A 1 216 ? 139.97300 131.15900 161.44200 1.000 158.49214 605 TYR B O 1
ATOM 1600 N N . THR A 1 217 ? 138.31500 132.68000 161.44800 1.000 160.39703 606 THR B N 1
ATOM 1601 C CA . THR A 1 217 ? 137.27000 131.79800 161.96400 1.000 160.39703 606 THR B CA 1
ATOM 1602 C C . THR A 1 217 ? 136.69100 130.88200 160.92200 1.000 160.39703 606 THR B C 1
ATOM 1603 O O . THR A 1 217 ? 135.63000 130.30000 161.18400 1.000 160.39703 606 THR B O 1
ATOM 1607 N N . GLN A 1 218 ? 137.32600 130.73400 159.75900 1.000 165.30434 607 GLN B N 1
ATOM 1608 C CA . GLN A 1 218 ? 136.83800 129.77400 158.77600 1.000 165.30434 607 GLN B CA 1
ATOM 1609 C C . GLN A 1 218 ? 136.90000 128.35600 159.33000 1.000 165.30434 607 GLN B C 1
ATOM 1610 O O . GLN A 1 218 ? 136.01800 127.53300 159.05900 1.000 165.30434 607 GLN B O 1
ATOM 1616 N N . LEU A 1 219 ? 137.93500 128.05600 160.11300 1.000 173.02170 608 LEU B N 1
ATOM 1617 C CA . LEU A 1 219 ? 138.13300 126.73700 160.69600 1.000 173.02170 608 LEU B CA 1
ATOM 1618 C C . LEU A 1 219 ? 137.76800 126.67100 162.17300 1.000 173.02170 608 LEU B C 1
ATOM 1619 O O . LEU A 1 219 ? 137.94200 125.61700 162.79100 1.000 173.02170 608 LEU B O 1
ATOM 1624 N N . VAL A 1 220 ? 137.26800 127.76000 162.75400 1.000 166.68276 609 VAL B N 1
ATOM 1625 C CA . VAL A 1 220 ? 136.96500 127.77900 164.18200 1.000 166.68276 609 VAL B CA 1
ATOM 1626 C C . VAL A 1 220 ? 135.69100 126.98300 164.43400 1.000 166.68276 609 VAL B C 1
ATOM 1627 O O . VAL A 1 220 ? 134.65400 127.22300 163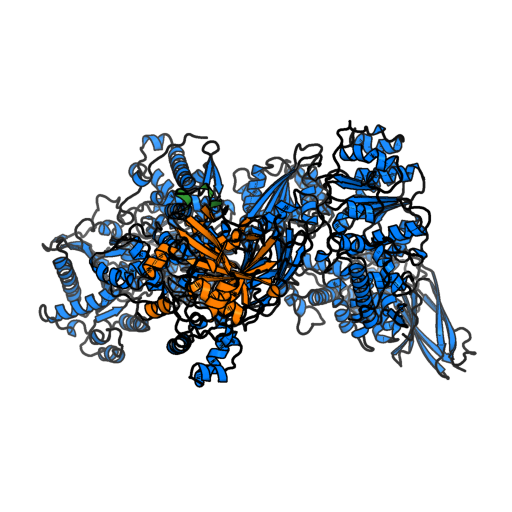.80400 1.000 166.68276 609 VAL B O 1
ATOM 1631 N N . ARG A 1 221 ? 135.76500 126.02800 165.36300 1.000 163.12848 610 ARG B N 1
ATOM 1632 C CA . ARG A 1 221 ? 134.62100 125.20300 165.72000 1.000 163.12848 610 ARG B CA 1
ATOM 1633 C C . ARG A 1 221 ? 134.29700 125.21000 167.20500 1.000 163.12848 610 ARG B C 1
ATOM 1634 O O . ARG A 1 221 ? 133.26400 124.65600 167.59400 1.000 163.12848 610 ARG B O 1
ATOM 1642 N N . LEU A 1 222 ? 135.14100 125.81200 168.03900 1.000 161.65402 611 LEU B N 1
ATOM 1643 C CA . LEU A 1 222 ? 134.90500 125.82400 169.47800 1.000 161.65402 611 LEU B CA 1
ATOM 1644 C C . LEU A 1 222 ? 135.39100 127.14300 170.05400 1.000 161.65402 611 LEU B C 1
ATOM 1645 O O . LEU A 1 222 ? 136.54000 127.53400 169.82800 1.000 161.65402 611 LEU B O 1
ATOM 1650 N N . ILE A 1 223 ? 134.52000 127.81900 170.79800 1.000 156.59732 612 ILE B N 1
ATOM 1651 C CA . ILE A 1 223 ? 134.86900 129.02900 171.53100 1.000 156.59732 612 ILE B CA 1
ATOM 1652 C C . ILE A 1 223 ? 134.47900 128.83200 172.98800 1.000 156.59732 612 ILE B C 1
ATOM 1653 O O . ILE A 1 223 ? 133.39200 128.32400 173.28700 1.000 156.59732 612 ILE B O 1
ATOM 1658 N N . ILE A 1 224 ? 135.37300 129.21900 173.89300 1.000 153.41384 613 ILE B N 1
ATOM 1659 C CA . ILE A 1 224 ? 135.16500 129.05500 175.32700 1.000 153.41384 613 ILE B CA 1
ATOM 1660 C C . ILE A 1 224 ? 135.08600 130.43700 175.95400 1.000 153.41384 613 ILE B C 1
ATOM 1661 O O . ILE A 1 224 ? 136.02900 131.23000 175.84400 1.000 153.41384 613 ILE B O 1
ATOM 1666 N N . LEU A 1 225 ? 133.96800 130.72100 176.61500 1.000 148.63090 614 LEU B N 1
ATOM 1667 C CA . LEU A 1 225 ? 133.75000 132.00400 177.27800 1.000 148.63090 614 LEU B CA 1
ATOM 1668 C C . LEU A 1 225 ? 134.00600 131.79400 178.76500 1.000 148.63090 614 LEU B C 1
ATOM 1669 O O . LEU A 1 225 ? 133.09800 131.47000 179.53100 1.000 148.63090 614 LEU B O 1
ATOM 1674 N N . ASP A 1 226 ? 135.25500 131.98100 179.17200 1.000 151.55595 615 ASP B N 1
ATOM 1675 C CA . ASP A 1 226 ? 135.61700 131.81600 180.56900 1.000 151.55595 615 ASP B CA 1
ATOM 1676 C C . ASP A 1 226 ? 135.10600 132.99300 181.38800 1.000 151.55595 615 ASP B C 1
ATOM 1677 O O . ASP A 1 226 ? 135.17200 134.14900 180.96100 1.000 151.55595 615 ASP B O 1
ATOM 1682 N N . GLU A 1 227 ? 134.59800 132.68200 182.57900 1.000 149.17614 616 GLU B N 1
ATOM 1683 C CA . GLU A 1 227 ? 134.05400 133.68400 183.49300 1.000 149.17614 616 GLU B CA 1
ATOM 1684 C C . GLU A 1 227 ? 132.98900 134.53000 182.79900 1.000 149.17614 616 GLU B C 1
ATOM 1685 O O . GLU A 1 227 ? 133.12700 135.74300 182.63300 1.000 149.17614 616 GLU B O 1
ATOM 1691 N N . ILE A 1 228 ? 131.90900 133.86600 182.38600 1.000 143.66332 617 ILE B N 1
ATOM 1692 C CA . ILE A 1 228 ? 130.85300 134.51000 181.61500 1.000 143.66332 617 ILE B CA 1
ATOM 1693 C C . ILE A 1 228 ? 129.87700 135.19200 182.56300 1.000 143.66332 617 ILE B C 1
ATOM 1694 O O . ILE A 1 228 ? 128.88200 135.78600 182.13200 1.000 143.66332 617 ILE B O 1
ATOM 1699 N N . HIS A 1 229 ? 130.16100 135.12500 183.86200 1.000 144.04370 618 HIS B N 1
ATOM 1700 C CA . HIS A 1 229 ? 129.40200 135.86000 184.86200 1.000 144.04370 618 HIS B CA 1
ATOM 1701 C C . HIS A 1 229 ? 129.80700 137.32500 184.91900 1.000 144.04370 618 HIS B C 1
ATOM 1702 O O . HIS A 1 229 ? 129.24900 138.08500 185.71600 1.000 144.04370 618 HIS B O 1
ATOM 1709 N N . LEU A 1 230 ? 130.76900 137.73200 184.09500 1.000 142.69838 619 LEU B N 1
ATOM 1710 C CA . LEU A 1 230 ? 131.16500 139.12400 183.94200 1.000 142.69838 619 LEU B CA 1
ATOM 1711 C C . LEU A 1 230 ? 130.11400 139.95100 183.21300 1.000 142.69838 619 LEU B C 1
ATOM 1712 O O . LEU A 1 230 ? 130.30400 141.15900 183.03600 1.000 142.69838 619 LEU B O 1
ATOM 1717 N N . LEU A 1 231 ? 129.01300 139.32600 182.79200 1.000 138.74753 620 LEU B N 1
ATOM 1718 C CA . LEU A 1 231 ? 127.97900 140.03400 182.04500 1.000 138.74753 620 LEU B CA 1
ATOM 1719 C C . LEU A 1 231 ? 127.40700 141.19400 182.84700 1.000 138.74753 620 LEU B C 1
ATOM 1720 O O . LEU A 1 231 ? 126.96900 142.19900 182.27600 1.000 138.74753 620 LEU B O 1
ATOM 1725 N N . HIS A 1 232 ? 127.40300 141.07500 184.17600 1.000 146.27588 621 HIS B N 1
ATOM 1726 C CA . HIS A 1 232 ? 126.85100 142.13400 185.01100 1.000 146.27588 621 HIS B CA 1
ATOM 1727 C C . HIS A 1 232 ? 127.73300 143.37600 185.00200 1.000 146.27588 621 HIS B C 1
ATOM 1728 O O . HIS A 1 232 ? 127.24400 144.48600 185.23800 1.000 146.27588 621 HIS B O 1
ATOM 1735 N N . ASP A 1 233 ? 129.02500 143.21300 184.72700 1.000 147.62177 622 ASP B N 1
ATOM 1736 C CA . ASP A 1 233 ? 129.96500 144.32000 184.79900 1.000 147.62177 622 ASP B CA 1
ATOM 1737 C C . ASP A 1 233 ? 129.78500 145.24900 183.59800 1.000 147.62177 622 ASP B C 1
ATOM 1738 O O . ASP A 1 233 ? 129.00400 144.98600 182.67800 1.000 147.62177 622 ASP B O 1
ATOM 1743 N N . ASP A 1 234 ? 130.52200 146.36100 183.61100 1.000 144.31558 623 ASP B N 1
ATOM 1744 C CA . ASP A 1 234 ? 130.48100 147.32700 182.52200 1.000 144.31558 623 ASP B CA 1
ATOM 1745 C C . ASP A 1 234 ? 131.04300 146.77400 181.22000 1.000 144.31558 623 ASP B C 1
ATOM 1746 O O . ASP A 1 234 ? 130.72200 147.30400 180.15200 1.000 144.31558 623 ASP B O 1
ATOM 1751 N N . ARG A 1 235 ? 131.86700 145.73400 181.28300 1.000 141.74327 624 ARG B N 1
ATOM 1752 C CA . ARG A 1 235 ? 132.38600 145.07200 180.09700 1.000 141.74327 624 ARG B CA 1
ATOM 1753 C C . ARG A 1 235 ? 131.45000 143.99000 179.57900 1.000 141.74327 624 ARG B C 1
ATOM 1754 O O . ARG A 1 235 ? 131.78200 143.31900 178.59700 1.000 141.74327 624 ARG B O 1
ATOM 1762 N N . GLY A 1 236 ? 130.30100 143.80500 180.22400 1.000 136.46734 625 GLY B N 1
ATOM 1763 C CA . GLY A 1 236 ? 129.31200 142.83600 179.81400 1.000 136.46734 625 GLY B CA 1
ATOM 1764 C C . GLY A 1 236 ? 128.80200 142.99900 178.39400 1.000 136.46734 625 GLY B C 1
ATOM 1765 O O . GLY A 1 236 ? 128.64400 142.01300 177.66700 1.000 136.46734 625 GLY B O 1
ATOM 1766 N N . PRO A 1 237 ? 128.50900 144.23700 177.97400 1.000 132.01863 626 PRO B N 1
ATOM 1767 C CA . PRO A 1 237 ? 128.05900 144.43200 176.58600 1.000 132.01863 626 PRO B CA 1
ATOM 1768 C C . PRO A 1 237 ? 129.01600 143.88200 175.54500 1.000 132.01863 626 PRO B C 1
ATOM 1769 O O . PRO A 1 237 ? 128.56700 143.43800 174.48300 1.000 132.01863 626 PRO B O 1
ATOM 1773 N N . VAL A 1 238 ? 130.32200 143.88900 175.81300 1.000 131.03761 627 VAL B N 1
ATOM 1774 C CA . VAL A 1 238 ? 131.26800 143.28700 174.87700 1.000 131.03761 627 VAL B CA 1
ATOM 1775 C C . VAL A 1 238 ? 130.99100 141.79500 174.73200 1.000 131.03761 627 VAL B C 1
ATOM 1776 O O . VAL A 1 238 ? 130.95000 141.25500 173.61900 1.000 131.03761 627 VAL B O 1
ATOM 1780 N N . LEU A 1 239 ? 130.78900 141.10900 175.85900 1.000 132.53215 628 LEU B N 1
ATOM 1781 C CA . LEU A 1 239 ? 130.47700 139.68400 175.81800 1.000 132.53215 628 LEU B CA 1
ATOM 1782 C C . LEU A 1 239 ? 129.14900 139.43300 175.11800 1.000 132.53215 628 LEU B C 1
ATOM 1783 O O . LEU A 1 239 ? 129.01200 138.48000 174.34200 1.000 132.53215 628 LEU B O 1
ATOM 1788 N N . GLU A 1 240 ? 128.15000 140.27500 175.39100 1.000 133.53204 629 GLU B N 1
ATOM 1789 C CA . GLU A 1 240 ? 126.85100 140.11800 174.74900 1.000 133.53204 629 GLU B CA 1
ATOM 1790 C C . GLU A 1 240 ? 126.97500 140.25500 173.23800 1.000 133.53204 629 GLU B C 1
ATOM 1791 O O . GLU A 1 240 ? 126.41300 139.45900 172.47800 1.000 133.53204 629 GLU B O 1
ATOM 1797 N N . ALA A 1 241 ? 127.72100 141.26500 172.78800 1.000 129.43022 630 ALA B N 1
ATOM 1798 C CA . ALA A 1 241 ? 127.91700 141.46700 171.35900 1.000 129.43022 630 ALA B CA 1
ATOM 1799 C C . ALA A 1 241 ? 128.65200 140.28900 170.73700 1.000 129.43022 630 ALA B C 1
ATOM 1800 O O . ALA A 1 241 ? 128.28900 139.82000 169.65300 1.000 129.43022 630 ALA B O 1
ATOM 1802 N N . LEU A 1 242 ? 129.68900 139.79100 171.41600 1.000 128.48439 631 LEU B N 1
ATOM 1803 C CA . LEU A 1 242 ? 130.43500 138.65500 170.88300 1.000 128.48439 631 LEU B CA 1
ATOM 1804 C C . LEU A 1 242 ? 129.54900 137.42400 170.74800 1.000 128.48439 631 LEU B C 1
ATOM 1805 O O . LEU A 1 242 ? 129.56900 136.74600 169.71400 1.000 128.48439 631 LEU B O 1
ATOM 1810 N N . VAL A 1 243 ? 128.75300 137.12700 171.77500 1.000 128.62110 632 VAL B N 1
ATOM 1811 C CA . VAL A 1 243 ? 127.90400 135.93900 171.74100 1.000 128.62110 632 VAL B CA 1
ATOM 1812 C C . VAL A 1 243 ? 126.82500 136.08300 170.67400 1.000 128.62110 632 VAL B C 1
ATOM 1813 O O . VAL A 1 243 ? 126.52800 135.13600 169.93700 1.000 128.62110 632 VAL B O 1
ATOM 1817 N N . ALA A 1 244 ? 126.21000 137.26500 170.58600 1.000 127.10690 633 ALA B N 1
ATOM 1818 C CA . ALA A 1 244 ? 125.17600 137.48500 169.58200 1.000 127.10690 633 ALA B CA 1
ATOM 1819 C C . ALA A 1 244 ? 125.74400 137.35300 168.17600 1.000 127.10690 633 ALA B C 1
ATOM 1820 O O . ALA A 1 244 ? 125.12300 136.74700 167.29600 1.000 127.10690 633 ALA B O 1
ATOM 1822 N N . ARG A 1 245 ? 126.93400 137.91400 167.94800 1.000 127.16056 634 ARG B N 1
ATOM 1823 C CA . ARG A 1 245 ? 127.57200 137.78800 166.64300 1.000 127.16056 634 ARG B CA 1
ATOM 1824 C C . ARG A 1 245 ? 127.89200 136.33300 166.32900 1.000 127.16056 634 ARG B C 1
ATOM 1825 O O . ARG A 1 245 ? 127.70300 135.88100 165.19500 1.000 127.16056 634 ARG B O 1
ATOM 1833 N N . ALA A 1 246 ? 128.37100 135.58200 167.32400 1.000 130.04353 635 ALA B N 1
ATOM 1834 C CA . ALA A 1 246 ? 128.67500 134.17200 167.10500 1.000 130.04353 635 ALA B CA 1
ATOM 1835 C C . ALA A 1 246 ? 127.42000 133.38600 166.74900 1.000 130.04353 635 ALA B C 1
ATOM 1836 O O . ALA A 1 246 ? 127.43100 132.56400 165.82700 1.000 130.04353 635 ALA B O 1
ATOM 1838 N N . ILE A 1 247 ? 126.32000 133.63500 167.46300 1.000 131.01957 636 ILE B N 1
ATOM 1839 C CA . ILE A 1 247 ? 125.07700 132.90900 167.20100 1.000 131.01957 636 ILE B CA 1
ATOM 1840 C C . ILE A 1 247 ? 124.53400 133.26300 165.82200 1.000 131.01957 636 ILE B C 1
ATOM 1841 O O . ILE A 1 247 ? 124.07000 132.39400 165.07100 1.000 131.01957 636 ILE B O 1
ATOM 1846 N N . ARG A 1 248 ? 124.57500 134.55000 165.47200 1.000 135.89715 637 ARG B N 1
ATOM 1847 C CA . ARG A 1 248 ? 124.10600 134.96800 164.15600 1.000 135.89715 637 ARG B CA 1
ATOM 1848 C C . ARG A 1 248 ? 124.95000 134.36000 163.04500 1.000 135.89715 637 ARG B C 1
ATOM 1849 O O . ARG A 1 248 ? 124.40600 133.93100 162.02100 1.000 135.89715 637 ARG B O 1
ATOM 1857 N N . ASN A 1 249 ? 126.27200 134.31000 163.22300 1.000 139.33434 638 ASN B N 1
ATOM 1858 C CA . ASN A 1 249 ? 127.12500 133.66500 162.23000 1.000 139.33434 638 ASN B CA 1
ATOM 1859 C C . ASN A 1 249 ? 126.83800 132.17300 162.13900 1.000 139.33434 638 ASN B C 1
ATOM 1860 O O . ASN A 1 249 ? 126.88100 131.59400 161.04800 1.000 139.33434 638 ASN B O 1
ATOM 1865 N N . ILE A 1 250 ? 126.55700 131.53100 163.27400 1.000 142.13687 639 ILE B N 1
ATOM 1866 C CA . ILE A 1 250 ? 126.20300 130.11500 163.25700 1.000 142.13687 639 ILE B CA 1
ATOM 1867 C C . ILE A 1 250 ? 124.93700 129.89600 162.44200 1.000 142.13687 639 ILE B C 1
ATOM 1868 O O . ILE A 1 250 ? 124.86100 128.97700 161.61700 1.000 142.13687 639 ILE B O 1
ATOM 1873 N N . GLU A 1 251 ? 123.92600 130.73800 162.65400 1.000 139.94915 640 GLU B N 1
ATOM 1874 C CA . GLU A 1 251 ? 122.67600 130.58300 161.91600 1.000 139.94915 640 GLU B CA 1
ATOM 1875 C C . GLU A 1 251 ? 122.86500 130.87300 160.43000 1.000 139.94915 640 GLU B C 1
ATOM 1876 O O . GLU A 1 251 ? 122.31100 130.17100 159.57700 1.000 139.94915 640 GLU B O 1
ATOM 1882 N N . MET A 1 252 ? 123.64400 131.90400 160.09900 1.000 141.73114 641 MET B N 1
ATOM 1883 C CA . MET A 1 252 ? 123.85900 132.26800 158.70300 1.000 141.73114 641 MET B CA 1
ATOM 1884 C C . MET A 1 252 ? 124.66600 131.21100 157.96300 1.000 141.73114 641 MET B C 1
ATOM 1885 O O . MET A 1 252 ? 124.17400 130.60100 157.00900 1.000 141.73114 641 MET B O 1
ATOM 1890 N N . THR A 1 253 ? 125.90700 130.98200 158.40000 1.000 146.24775 642 THR B N 1
ATOM 1891 C CA . THR A 1 253 ? 126.77600 130.02500 157.72800 1.000 146.24775 642 THR B CA 1
ATOM 1892 C C . THR A 1 253 ? 126.29700 128.59100 157.89300 1.000 146.24775 642 THR B C 1
ATOM 1893 O O . THR A 1 253 ? 126.77100 127.70700 157.17100 1.000 146.24775 642 THR B O 1
ATOM 1897 N N . GLN A 1 254 ? 125.37900 128.34400 158.82900 1.000 147.51181 643 GLN B N 1
ATOM 1898 C CA . GLN A 1 254 ? 124.84700 127.00900 159.10000 1.000 147.51181 643 GLN B CA 1
ATOM 1899 C C . GLN A 1 254 ? 125.95200 126.03100 159.48900 1.000 147.51181 643 GLN B C 1
ATOM 1900 O O . GLN A 1 254 ? 125.85900 124.83100 159.22200 1.000 147.51181 643 GLN B O 1
ATOM 1906 N N . GLU A 1 255 ? 127.00700 126.53900 160.12000 1.000 153.78314 644 GLU B N 1
ATOM 1907 C CA . GLU A 1 255 ? 128.10400 125.71900 160.61500 1.000 153.78314 644 GLU B CA 1
ATOM 1908 C C . GLU A 1 255 ? 128.01800 125.65900 162.13400 1.000 153.78314 644 GLU B C 1
ATOM 1909 O O . GLU A 1 255 ? 128.02000 126.70000 162.80000 1.000 153.78314 644 GLU B O 1
ATOM 1915 N N . ASP A 1 256 ? 127.94400 124.44700 162.67700 1.000 158.20333 645 ASP B N 1
ATOM 1916 C CA . ASP A 1 256 ? 127.82400 124.29200 164.11900 1.000 158.20333 645 ASP B CA 1
ATOM 1917 C C . ASP A 1 256 ? 129.14200 124.62400 164.80500 1.000 158.20333 645 ASP B C 1
ATOM 1918 O O . ASP A 1 256 ? 130.17800 124.01800 164.52000 1.000 158.20333 645 ASP B O 1
ATOM 1923 N N . VAL A 1 257 ? 129.09600 125.59500 165.71300 1.000 158.35344 646 VAL B N 1
ATOM 1924 C CA . VAL A 1 257 ? 130.23800 125.98200 166.53000 1.000 158.35344 646 VAL B CA 1
ATOM 1925 C C . VAL A 1 257 ? 129.81900 125.87900 167.98800 1.000 158.35344 646 VAL B C 1
ATOM 1926 O O . VAL A 1 257 ? 128.79000 126.43700 168.38200 1.000 158.35344 646 VAL B O 1
ATOM 1930 N N . ARG A 1 258 ? 130.60700 125.16200 168.78300 1.000 160.86861 647 ARG B N 1
ATOM 1931 C CA . ARG A 1 258 ? 130.23500 124.88800 170.16200 1.000 160.86861 647 ARG B CA 1
ATOM 1932 C C . ARG A 1 258 ? 130.59400 126.07000 171.05200 1.000 160.86861 647 ARG B C 1
ATOM 1933 O O . ARG A 1 258 ? 131.71700 126.58200 170.99900 1.000 160.86861 647 ARG B O 1
ATOM 1941 N N . LEU A 1 259 ? 129.63900 126.50000 171.86900 1.000 155.42462 648 LEU B N 1
ATOM 1942 C CA . LEU A 1 259 ? 129.85700 127.56100 172.84100 1.000 155.42462 648 LEU B CA 1
ATOM 1943 C C . LEU A 1 259 ? 129.83500 126.97200 174.24200 1.000 155.42462 648 LEU B C 1
ATOM 1944 O O . LEU A 1 259 ? 128.87100 126.30900 174.63400 1.000 155.42462 648 LEU B O 1
ATOM 1949 N N . ILE A 1 260 ? 130.90300 127.21700 174.99500 1.000 151.83452 649 ILE B N 1
ATOM 1950 C CA . ILE A 1 260 ? 131.05700 126.67600 176.33900 1.000 151.83452 649 ILE B CA 1
ATOM 1951 C C . ILE A 1 260 ? 131.42300 127.81800 177.27100 1.000 151.83452 649 ILE B C 1
ATOM 1952 O O . ILE A 1 260 ? 132.51700 128.38500 177.16200 1.000 151.83452 649 ILE B O 1
ATOM 1957 N N . GLY A 1 261 ? 130.51700 128.15200 178.18600 1.000 147.87467 650 GLY B N 1
ATOM 1958 C CA . GLY A 1 261 ? 130.74100 129.22200 179.13700 1.000 147.87467 650 GLY B CA 1
ATOM 1959 C C . GLY A 1 261 ? 130.91600 128.66700 180.53800 1.000 147.87467 650 GLY B C 1
ATOM 1960 O O . GLY A 1 261 ? 130.09200 127.88700 181.01800 1.000 147.87467 650 GLY B O 1
ATOM 1961 N N . LEU A 1 262 ? 132.00200 129.08100 181.18400 1.000 147.40875 651 LEU B N 1
ATOM 1962 C CA . LEU A 1 262 ? 132.31100 128.69400 182.55600 1.000 147.40875 651 LEU B CA 1
ATOM 1963 C C . LEU A 1 262 ? 131.93200 129.86600 183.44800 1.000 147.40875 651 LEU B C 1
ATOM 1964 O O . LEU A 1 262 ? 132.55300 130.93000 183.37700 1.000 147.40875 651 LEU B O 1
ATOM 1969 N N . SER A 1 263 ? 130.91700 129.67600 184.28400 1.000 145.65619 652 SER B N 1
ATOM 1970 C CA . SER A 1 263 ? 130.33800 130.76800 185.04700 1.000 145.65619 652 SER B CA 1
ATOM 1971 C C . SER A 1 263 ? 130.39400 130.46100 186.53400 1.000 145.65619 652 SER B C 1
ATOM 1972 O O . SER A 1 263 ? 130.49000 129.30500 186.95200 1.000 145.65619 652 SER B O 1
ATOM 1975 N N . ALA A 1 264 ? 130.34200 131.52200 187.33000 1.000 147.67497 653 ALA B N 1
ATOM 1976 C CA . ALA A 1 264 ? 130.21600 131.38000 188.76900 1.000 147.67497 653 ALA B CA 1
ATOM 1977 C C . ALA A 1 264 ? 128.76800 131.07500 189.13800 1.000 147.67497 653 ALA B C 1
ATOM 1978 O O . ALA A 1 264 ? 127.84300 131.26200 188.34300 1.000 147.67497 653 ALA B O 1
ATOM 1980 N N . THR A 1 265 ? 128.57900 130.59900 190.36400 1.000 151.27978 654 THR B N 1
ATOM 1981 C CA . THR A 1 265 ? 127.25600 130.21800 190.84400 1.000 151.27978 654 THR B CA 1
ATOM 1982 C C . THR A 1 265 ? 126.48800 131.47300 191.23700 1.000 151.27978 654 THR B C 1
ATOM 1983 O O . THR A 1 265 ? 126.65200 131.98900 192.34700 1.000 151.27978 654 THR B O 1
ATOM 1987 N N . LEU A 1 266 ? 125.64400 131.96200 190.33100 1.000 151.28072 655 LEU B N 1
ATOM 1988 C CA . LEU A 1 266 ? 124.85600 133.16200 190.56000 1.000 151.28072 655 LEU B CA 1
ATOM 1989 C C . LEU A 1 266 ? 123.44700 132.92200 190.04700 1.000 151.28072 655 LEU B C 1
ATOM 1990 O O . LEU A 1 266 ? 123.24800 132.07000 189.17200 1.000 151.28072 655 LEU B O 1
ATOM 1995 N N . PRO A 1 267 ? 122.45500 133.64000 190.56800 1.000 151.73898 656 PRO B N 1
ATOM 1996 C CA . PRO A 1 267 ? 121.09100 133.50500 190.04700 1.000 151.73898 656 PRO B CA 1
ATOM 1997 C C . PRO A 1 267 ? 121.00000 133.90900 188.58300 1.000 151.73898 656 PRO B C 1
ATOM 1998 O O . PRO A 1 267 ? 121.93500 134.45400 187.99400 1.000 151.73898 656 PRO B O 1
ATOM 2002 N N . ASN A 1 268 ? 119.83600 133.62000 187.99700 1.000 146.11622 657 ASN B N 1
ATOM 2003 C CA . ASN A 1 268 ? 119.53300 133.87400 186.59100 1.000 146.11622 657 ASN B CA 1
ATOM 2004 C C . ASN A 1 268 ? 120.42600 133.08200 185.64600 1.000 146.11622 657 ASN B C 1
ATOM 2005 O O . ASN A 1 268 ? 120.61300 133.48000 184.49200 1.000 146.11622 657 ASN B O 1
ATOM 2010 N N . TYR A 1 269 ? 120.98500 131.96200 186.10900 1.000 144.68525 658 TYR B N 1
ATOM 2011 C CA . TYR A 1 269 ? 121.84500 131.15800 185.24800 1.000 144.68525 658 TYR B CA 1
ATOM 2012 C C . TYR A 1 269 ? 121.06000 130.51200 184.11400 1.000 144.68525 658 TYR B C 1
ATOM 2013 O O . TYR A 1 269 ? 121.62700 130.22900 183.05300 1.000 144.68525 658 TYR B O 1
ATOM 2022 N N . GLU A 1 270 ? 119.76300 130.26800 184.31500 1.000 145.03690 659 GLU B N 1
ATOM 2023 C CA . GLU A 1 270 ? 118.94200 129.73800 183.23100 1.000 145.03690 659 GLU B CA 1
ATOM 2024 C C . GLU A 1 270 ? 118.79000 130.75000 182.10200 1.000 145.03690 659 GLU B C 1
ATOM 2025 O O . GLU A 1 270 ? 118.73700 130.36500 180.92700 1.000 145.03690 659 GLU B O 1
ATOM 2031 N N . ASP A 1 271 ? 118.72100 132.04200 182.43500 1.000 144.71365 660 ASP B N 1
ATOM 2032 C CA . ASP A 1 271 ? 118.70800 133.06700 181.39900 1.000 144.71365 660 ASP B CA 1
ATOM 2033 C C . ASP A 1 271 ? 119.98300 133.03000 180.57100 1.000 144.71365 660 ASP B C 1
ATOM 2034 O O . ASP A 1 271 ? 119.93100 133.18400 179.34700 1.000 144.71365 660 ASP B O 1
ATOM 2039 N N . VAL A 1 272 ? 121.13300 132.82400 181.21600 1.000 142.23277 661 VAL B N 1
ATOM 2040 C CA . VAL A 1 272 ? 122.38800 132.71200 180.48100 1.000 142.23277 661 VAL B CA 1
ATOM 2041 C C . VAL A 1 272 ? 122.40000 131.44800 179.63000 1.000 142.23277 661 VAL B C 1
ATOM 2042 O O . VAL A 1 272 ? 122.88300 131.45500 178.49200 1.000 142.23277 661 VAL B O 1
ATOM 2046 N N . ALA A 1 273 ? 121.87600 130.34300 180.16800 1.000 142.43542 662 ALA B N 1
ATOM 2047 C CA . ALA A 1 273 ? 121.82800 129.09900 179.40700 1.000 142.43542 662 ALA B CA 1
ATOM 2048 C C . ALA A 1 273 ? 120.98700 129.25600 178.14800 1.000 142.43542 662 ALA B C 1
ATOM 2049 O O . ALA A 1 273 ? 121.36600 128.77200 177.07500 1.000 142.43542 662 ALA B O 1
ATOM 2051 N N . THR A 1 274 ? 119.83900 129.92600 178.26200 1.000 142.09046 663 THR B N 1
ATOM 2052 C CA . THR A 1 274 ? 119.05400 130.26400 177.07900 1.000 142.09046 663 THR B CA 1
ATOM 2053 C C . THR A 1 274 ? 119.84800 131.17500 176.15100 1.000 142.09046 663 THR B C 1
ATOM 2054 O O . THR A 1 274 ? 119.84900 130.99700 174.92700 1.000 142.09046 663 THR B O 1
ATOM 2058 N N . PHE A 1 275 ? 120.54100 132.15400 176.72800 1.000 138.42258 664 PHE B N 1
ATOM 2059 C CA . PHE A 1 275 ? 121.35100 133.11300 175.98900 1.000 138.42258 664 PHE B CA 1
ATOM 2060 C C . PHE A 1 275 ? 122.48000 132.42300 175.23600 1.000 138.42258 664 PHE B C 1
ATOM 2061 O O . PHE A 1 275 ? 122.90500 132.89200 174.17500 1.000 138.42258 664 PHE B O 1
ATOM 2069 N N . LEU A 1 276 ? 122.96700 131.30700 175.77200 1.000 141.64400 665 LEU B N 1
ATOM 2070 C CA . LEU A 1 276 ? 124.05000 130.55000 175.16200 1.000 141.64400 665 LEU B CA 1
ATOM 2071 C C . LEU A 1 276 ? 123.55400 129.41400 174.28000 1.000 141.64400 665 LEU B C 1
ATOM 2072 O O . LEU A 1 276 ? 124.36700 128.60400 173.82100 1.000 141.64400 665 LEU B O 1
ATOM 2077 N N . ARG A 1 277 ? 122.24600 129.33600 174.03400 1.000 142.57384 666 ARG B N 1
ATOM 2078 C CA . ARG A 1 277 ? 121.64600 128.24500 173.26700 1.000 142.57384 666 ARG B CA 1
ATOM 2079 C C . ARG A 1 277 ? 121.97800 126.89500 173.89800 1.000 142.57384 666 ARG B C 1
ATOM 2080 O O . ARG A 1 277 ? 122.25300 125.90700 173.21500 1.000 142.57384 666 ARG B O 1
ATOM 2088 N N . VAL A 1 278 ? 121.95200 126.86400 175.22600 1.000 146.21448 667 VAL B N 1
ATOM 2089 C CA . VAL A 1 278 ? 122.26300 125.66600 175.99600 1.000 146.21448 667 VAL B CA 1
ATOM 2090 C C . VAL A 1 278 ? 120.96400 125.01800 176.44700 1.000 146.21448 667 VAL B C 1
ATOM 2091 O O . VAL A 1 278 ? 120.10700 125.67100 177.05700 1.000 146.21448 667 VAL B O 1
ATOM 2095 N N . ASP A 1 279 ? 120.81600 123.72800 176.14900 1.000 149.95367 668 ASP B N 1
ATOM 2096 C CA . ASP A 1 279 ? 119.63000 122.98200 176.54000 1.000 149.95367 668 ASP B CA 1
ATOM 2097 C C . ASP A 1 279 ? 119.63700 122.82100 178.05400 1.000 149.95367 668 ASP B C 1
ATOM 2098 O O . ASP A 1 279 ? 120.59900 122.25700 178.59900 1.000 149.95367 668 ASP B O 1
ATOM 2103 N N . PRO A 1 280 ? 118.61700 123.29700 178.77000 1.000 147.52538 669 PRO B N 1
ATOM 2104 C CA . PRO A 1 280 ? 118.62200 123.16100 180.23600 1.000 147.52538 669 PRO B CA 1
ATOM 2105 C C . PRO A 1 280 ? 118.69800 121.72400 180.72000 1.000 147.52538 669 PRO B C 1
ATOM 2106 O O . PRO A 1 280 ? 119.30300 121.46300 181.76700 1.000 147.52538 669 PRO B O 1
ATOM 2110 N N . ALA A 1 281 ? 118.10000 120.78200 179.99200 1.000 147.08310 670 ALA B N 1
ATOM 2111 C CA . ALA A 1 281 ? 118.12700 119.38900 180.42100 1.000 147.08310 670 ALA B CA 1
ATOM 2112 C C . ALA A 1 281 ? 119.46600 118.71900 180.14000 1.000 147.08310 670 ALA B C 1
ATOM 2113 O O . ALA A 1 281 ? 119.88100 117.83800 180.90100 1.000 147.08310 670 ALA B O 1
ATOM 2115 N N . LYS A 1 282 ? 120.15500 119.11400 179.06800 1.000 149.91518 671 LYS B N 1
ATOM 2116 C CA . LYS A 1 282 ? 121.33500 118.39500 178.61000 1.000 149.91518 671 LYS B CA 1
ATOM 2117 C C . LYS A 1 282 ? 122.63900 119.17000 178.71100 1.000 149.91518 671 LYS B C 1
ATOM 2118 O O . LYS A 1 282 ? 123.70200 118.55900 178.56600 1.000 149.91518 671 LYS B O 1
ATOM 2124 N N . GLY A 1 283 ? 122.60100 120.47800 178.94700 1.000 148.49207 672 GLY B N 1
ATOM 2125 C CA . GLY A 1 283 ? 123.83000 121.24600 178.94700 1.000 148.49207 672 GLY B CA 1
ATOM 2126 C C . GLY A 1 283 ? 124.07600 122.06100 180.19800 1.000 148.49207 672 GLY B C 1
ATOM 2127 O O . GLY A 1 283 ? 125.21000 122.46800 180.46300 1.000 148.49207 672 GLY B O 1
ATOM 2128 N N . LEU A 1 284 ? 123.02700 122.30500 180.97700 1.000 146.26606 673 LEU B N 1
ATOM 2129 C CA . LEU A 1 284 ? 123.14700 123.11600 182.18100 1.000 146.26606 673 LEU B CA 1
ATOM 2130 C C . LEU A 1 284 ? 123.62900 122.24600 183.33500 1.000 146.26606 673 LEU B C 1
ATOM 2131 O O . LEU A 1 284 ? 122.98200 121.25200 183.68400 1.000 146.26606 673 LEU B O 1
ATOM 2136 N N . PHE A 1 285 ? 124.76000 122.61800 183.92800 1.000 147.74412 674 PHE B N 1
ATOM 2137 C CA . PHE A 1 285 ? 125.29000 121.95000 185.10900 1.000 147.74412 674 PHE B CA 1
ATOM 2138 C C . PHE A 1 285 ? 125.52500 122.99700 186.18600 1.000 147.74412 674 PHE B C 1
ATOM 2139 O O . PHE A 1 285 ? 126.37900 123.87500 186.02700 1.000 147.74412 674 PHE B O 1
ATOM 2147 N N . TYR A 1 286 ? 124.76800 122.90300 187.27500 1.000 149.27282 675 TYR B N 1
ATOM 2148 C CA . TYR A 1 286 ? 124.82800 123.86400 188.36500 1.000 149.27282 675 TYR B CA 1
ATOM 2149 C C . TYR A 1 286 ? 125.19100 123.14100 189.65200 1.000 149.27282 675 TYR B C 1
ATOM 2150 O O . TYR A 1 286 ? 124.48600 122.21700 190.06900 1.000 149.27282 675 TYR B O 1
ATOM 2159 N N . PHE A 1 287 ? 126.28600 123.56400 190.27800 1.000 153.62998 676 PHE B N 1
ATOM 2160 C CA . PHE A 1 287 ? 126.74900 122.99700 191.53600 1.000 153.62998 676 PHE B CA 1
ATOM 2161 C C . PHE A 1 287 ? 126.84900 124.10900 192.56700 1.000 153.62998 676 PHE B C 1
ATOM 2162 O O . PHE A 1 287 ? 127.54200 125.10500 192.34100 1.000 153.62998 676 PHE B O 1
ATOM 2170 N N . ASP A 1 288 ? 126.17300 123.93400 193.69800 1.000 159.20107 677 ASP B N 1
ATOM 2171 C CA . ASP A 1 288 ? 126.19300 124.95300 194.73200 1.000 159.20107 677 ASP B CA 1
ATOM 2172 C C . ASP A 1 288 ? 127.56100 125.00000 195.40900 1.000 159.20107 677 ASP B C 1
ATOM 2173 O O . ASP A 1 288 ? 128.46800 124.22200 195.10000 1.000 159.20107 677 ASP B O 1
ATOM 2178 N N . ASN A 1 289 ? 127.70100 125.93200 196.35500 1.000 159.11986 678 ASN B N 1
ATOM 2179 C CA . ASN A 1 289 ? 128.98300 126.11200 197.03100 1.000 159.11986 678 ASN B CA 1
ATOM 2180 C C . ASN A 1 289 ? 129.36500 124.89500 197.86300 1.000 159.11986 678 ASN B C 1
ATOM 2181 O O . ASN A 1 289 ? 130.53000 124.75400 198.25300 1.000 159.11986 678 ASN B O 1
ATOM 2186 N N . SER A 1 290 ? 128.40600 124.01200 198.15100 1.000 158.63754 679 SER B N 1
ATOM 2187 C CA . SER A 1 290 ? 128.73000 122.78300 198.86700 1.000 158.63754 679 SER B CA 1
ATOM 2188 C C . SER A 1 290 ? 129.70000 121.92100 198.07000 1.000 158.63754 679 SER B C 1
ATOM 2189 O O . SER A 1 290 ? 130.51700 121.19400 198.64700 1.000 158.63754 679 SER B O 1
ATOM 2192 N N . PHE A 1 291 ? 129.62900 121.99200 196.73900 1.000 159.02513 680 PHE B N 1
ATOM 2193 C CA . PHE A 1 291 ? 130.49700 121.18800 195.88800 1.000 159.02513 680 PHE B CA 1
ATOM 2194 C C . PHE A 1 291 ? 131.92000 121.72200 195.81000 1.000 159.02513 680 PHE B C 1
ATOM 2195 O O . PHE A 1 291 ? 132.72400 121.17200 195.04900 1.000 159.02513 680 PHE B O 1
ATOM 2203 N N . ARG A 1 292 ? 132.24700 122.77200 196.55300 1.000 159.06526 681 ARG B N 1
ATOM 2204 C CA . ARG A 1 292 ? 133.59900 123.30300 196.53500 1.000 159.06526 681 ARG B CA 1
ATOM 2205 C C . ARG A 1 292 ? 134.57500 122.24400 197.04600 1.000 159.06526 681 ARG B C 1
ATOM 2206 O O . ARG A 1 292 ? 134.30900 121.61100 198.07700 1.000 159.06526 681 ARG B O 1
ATOM 2214 N N . PRO A 1 293 ? 135.69400 122.00900 196.35200 1.000 157.43819 682 PRO B N 1
ATOM 2215 C CA . PRO A 1 293 ? 136.61600 120.94800 196.79700 1.000 157.43819 682 PRO B CA 1
ATOM 2216 C C . PRO A 1 293 ? 137.14200 121.15400 198.20700 1.000 157.43819 682 PRO B C 1
ATOM 2217 O O . PRO A 1 293 ? 137.30300 120.17900 198.95200 1.000 157.43819 682 PRO B O 1
ATOM 2221 N N . VAL A 1 294 ? 137.41000 122.39400 198.59600 1.000 162.30764 683 VAL B N 1
ATOM 2222 C CA . VAL A 1 294 ? 137.85100 122.72800 199.94300 1.000 162.30764 683 VAL B CA 1
ATOM 2223 C C . VAL A 1 294 ? 136.85700 123.72600 200.52200 1.000 162.30764 683 VAL B C 1
ATOM 2224 O O . VAL A 1 294 ? 136.90500 124.91100 200.18300 1.000 162.30764 683 VAL B O 1
ATOM 2228 N N . PRO A 1 295 ? 135.92800 123.29900 201.37600 1.000 163.89164 684 PRO B N 1
ATOM 2229 C CA . PRO A 1 295 ? 135.00300 124.25600 201.99400 1.000 163.89164 684 PRO B CA 1
ATOM 2230 C C . PRO A 1 295 ? 135.75800 125.28300 202.82100 1.000 163.89164 684 PRO B C 1
ATOM 2231 O O . PRO A 1 295 ? 136.77600 124.97600 203.44600 1.000 163.89164 684 PRO B O 1
ATOM 2235 N N . LEU A 1 296 ? 135.25300 126.51400 202.81800 1.000 166.52283 685 LEU B N 1
ATOM 2236 C CA . LEU A 1 296 ? 135.93300 127.61700 203.47700 1.000 166.52283 685 LEU B CA 1
ATOM 2237 C C . LEU A 1 296 ? 134.99000 128.33400 204.43400 1.000 166.52283 685 LEU B C 1
ATOM 2238 O O . LEU A 1 296 ? 133.78600 128.44700 204.19200 1.000 166.52283 685 LEU B O 1
ATOM 2243 N N . GLU A 1 297 ? 135.56400 128.81600 205.53200 1.000 170.11751 686 GLU B N 1
ATOM 2244 C CA . GLU A 1 297 ? 134.86600 129.65400 206.49700 1.000 170.11751 686 GLU B CA 1
ATOM 2245 C C . GLU A 1 297 ? 135.20400 131.10400 206.18500 1.000 170.11751 686 GLU B C 1
ATOM 2246 O O . GLU A 1 297 ? 136.28200 131.58500 206.55000 1.000 170.11751 686 GLU B O 1
ATOM 2252 N N . GLN A 1 298 ? 134.28800 131.79600 205.51700 1.000 171.77629 687 GLN B N 1
ATOM 2253 C CA . GLN A 1 298 ? 134.53300 133.14000 205.01900 1.000 171.77629 687 GLN B CA 1
ATOM 2254 C C . GLN A 1 298 ? 134.00900 134.17200 206.00900 1.000 171.77629 687 GLN B C 1
ATOM 2255 O O . GLN A 1 298 ? 132.88700 134.05500 206.51100 1.000 171.77629 687 GLN B O 1
ATOM 2261 N N . THR A 1 299 ? 134.83400 135.17700 206.28800 1.000 173.24330 688 THR B N 1
ATOM 2262 C CA . THR A 1 299 ? 134.49600 136.25300 207.20700 1.000 173.24330 688 THR B CA 1
ATOM 2263 C C . THR A 1 299 ? 134.57600 137.57700 206.46300 1.000 173.24330 688 THR B C 1
ATOM 2264 O O . THR A 1 299 ? 135.51200 137.80300 205.69000 1.000 173.24330 688 THR B O 1
ATOM 2268 N N . TYR A 1 300 ? 133.59700 138.44500 206.69300 1.000 173.19993 689 TYR B N 1
ATOM 2269 C CA . TYR A 1 300 ? 133.51800 139.73800 206.03200 1.000 173.19993 689 TYR B CA 1
ATOM 2270 C C . TYR A 1 300 ? 133.66000 140.83900 207.07100 1.000 173.19993 689 TYR B C 1
ATOM 2271 O O . TYR A 1 300 ? 133.02600 140.78300 208.12900 1.000 173.19993 689 TYR B O 1
ATOM 2280 N N . VAL A 1 301 ? 134.49500 141.82900 206.77300 1.000 176.08927 690 VAL B N 1
ATOM 2281 C CA . VAL A 1 301 ? 134.77000 142.92900 207.68700 1.000 176.08927 690 VAL B CA 1
ATOM 2282 C C . VAL A 1 301 ? 134.46600 144.23100 206.96200 1.000 176.08927 690 VAL B C 1
ATOM 2283 O O . VAL A 1 301 ? 135.13500 144.57500 205.97900 1.000 176.08927 690 VAL B O 1
ATOM 2287 N N . GLY A 1 302 ? 133.46200 144.95600 207.44500 1.000 180.99505 691 GLY B N 1
ATOM 2288 C CA . GLY A 1 302 ? 133.15400 146.27100 206.92300 1.000 180.99505 691 GLY B CA 1
ATOM 2289 C C . GLY A 1 302 ? 133.44100 147.35600 207.93900 1.000 180.99505 691 GLY B C 1
ATOM 2290 O O . GLY A 1 302 ? 132.88900 147.33400 209.04200 1.000 180.99505 691 GLY B O 1
ATOM 2291 N N . ILE A 1 303 ? 134.29900 148.31200 207.58700 1.000 183.45502 692 ILE B N 1
ATOM 2292 C CA . ILE A 1 303 ? 134.67400 149.36400 208.52400 1.000 183.45502 692 ILE B CA 1
ATOM 2293 C C . ILE A 1 303 ? 133.54400 150.38100 208.61700 1.000 183.45502 692 ILE B C 1
ATOM 2294 O O . ILE A 1 303 ? 133.14100 150.98100 207.61400 1.000 183.45502 692 ILE B O 1
ATOM 2299 N N . THR A 1 304 ? 133.00900 150.56300 209.82500 1.000 188.77814 693 THR B N 1
ATOM 2300 C CA . THR A 1 304 ? 131.90900 151.50200 210.01200 1.000 188.77814 693 THR B CA 1
ATOM 2301 C C . THR A 1 304 ? 132.39600 152.94400 209.95600 1.000 188.77814 693 THR B C 1
ATOM 2302 O O . THR A 1 304 ? 131.74600 153.80400 209.34900 1.000 188.77814 693 THR B O 1
ATOM 2306 N N . GLU A 1 305 ? 133.53700 153.22700 210.58000 1.000 192.64177 694 GLU B N 1
ATOM 2307 C CA . GLU A 1 305 ? 134.02400 154.59700 210.66700 1.000 192.64177 694 GLU B CA 1
ATOM 2308 C C . GLU A 1 305 ? 134.48200 155.09400 209.30200 1.000 192.64177 694 GLU B C 1
ATOM 2309 O O . GLU A 1 305 ? 135.17300 154.38400 208.56500 1.000 192.64177 694 GLU B O 1
ATOM 2315 N N . LYS A 1 306 ? 134.08700 156.32100 208.96600 1.000 193.27250 695 LYS B N 1
ATOM 2316 C CA . LYS A 1 306 ? 134.42000 156.92500 207.68500 1.000 193.27250 695 LYS B CA 1
ATOM 2317 C C . LYS A 1 306 ? 135.67800 157.78100 207.73200 1.000 193.27250 695 LYS B C 1
ATOM 2318 O O . LYS A 1 306 ? 136.05400 158.35500 206.70400 1.000 193.27250 695 LYS B O 1
ATOM 2324 N N . LYS A 1 307 ? 136.32800 157.88900 208.89100 1.000 193.23456 696 LYS B N 1
ATOM 2325 C CA . LYS A 1 307 ? 137.53300 158.70000 209.02300 1.000 193.23456 696 LYS B CA 1
ATOM 2326 C C . LYS A 1 307 ? 138.64600 158.15300 208.13900 1.000 193.23456 696 LYS B C 1
ATOM 2327 O O . LYS A 1 307 ? 139.14400 157.04800 208.37400 1.000 193.23456 696 LYS B O 1
ATOM 2333 N N . ALA A 1 308 ? 139.04000 158.92300 207.12100 1.000 191.30849 697 ALA B N 1
ATOM 2334 C CA . ALA A 1 308 ? 140.02200 158.44500 206.15100 1.000 191.30849 697 ALA B CA 1
ATOM 2335 C C . ALA A 1 308 ? 141.36800 158.16600 206.80900 1.000 191.30849 697 ALA B C 1
ATOM 2336 O O . ALA A 1 308 ? 142.02200 157.16000 206.51100 1.000 191.30849 697 ALA B O 1
ATOM 2338 N N . ILE A 1 309 ? 141.80400 159.05500 207.70300 1.000 193.04689 698 ILE B N 1
ATOM 2339 C CA . ILE A 1 309 ? 143.07300 158.84900 208.39400 1.000 193.04689 698 ILE B CA 1
ATOM 2340 C C . ILE A 1 309 ? 142.99400 157.62000 209.29100 1.000 193.04689 698 ILE B C 1
ATOM 2341 O O . ILE A 1 309 ? 143.89700 156.77600 209.29900 1.000 193.04689 698 ILE B O 1
ATOM 2346 N N . LYS A 1 310 ? 141.90900 157.50100 210.05700 1.000 193.18930 699 LYS B N 1
ATOM 2347 C CA . LYS A 1 310 ? 141.71300 156.33100 210.90400 1.000 193.18930 699 LYS B CA 1
ATOM 2348 C C . LYS A 1 310 ? 141.39000 155.08200 210.09200 1.000 193.18930 699 LYS B C 1
ATOM 2349 O O . LYS A 1 310 ? 141.53400 153.96800 210.60800 1.000 193.18930 699 LYS B O 1
ATOM 2355 N N . ARG A 1 311 ? 140.96200 155.24600 208.83800 1.000 190.47661 700 ARG B N 1
ATOM 2356 C CA . ARG A 1 311 ? 140.56700 154.10400 208.02000 1.000 190.47661 700 ARG B CA 1
ATOM 2357 C C . ARG A 1 311 ? 141.72800 153.13800 207.82600 1.000 190.47661 700 ARG B C 1
ATOM 2358 O O . ARG A 1 311 ? 141.58800 151.92500 208.02500 1.000 190.47661 700 ARG B O 1
ATOM 2366 N N . PHE A 1 312 ? 142.89200 153.66400 207.44100 1.000 191.23678 701 PHE B N 1
ATOM 2367 C CA . PHE A 1 312 ? 144.04400 152.80400 207.19300 1.000 191.23678 701 PHE B CA 1
ATOM 2368 C C . PHE A 1 312 ? 144.54500 152.16300 208.47900 1.000 191.23678 701 PHE B C 1
ATOM 2369 O O . PHE A 1 312 ? 144.95100 150.99500 208.48000 1.000 191.23678 701 PHE B O 1
ATOM 2377 N N . GLN A 1 313 ? 144.52800 152.90900 209.58600 1.000 193.50435 702 GLN B N 1
ATOM 2378 C CA . GLN A 1 313 ? 144.93800 152.33500 210.86300 1.000 193.50435 702 GLN B CA 1
ATOM 2379 C C . GLN A 1 313 ? 144.03200 151.17600 211.25600 1.000 193.50435 702 GLN B C 1
ATOM 2380 O O . GLN A 1 313 ? 144.51300 150.11200 211.66800 1.000 193.50435 702 GLN B O 1
ATOM 2386 N N . ILE A 1 314 ? 142.71800 151.35800 211.11900 1.000 192.71347 703 ILE B N 1
ATOM 2387 C CA . ILE A 1 314 ? 141.77600 150.29500 211.45100 1.000 192.71347 703 ILE B CA 1
ATOM 2388 C C . ILE A 1 314 ? 141.98200 149.09700 210.53300 1.000 192.71347 703 ILE B C 1
ATOM 2389 O O . ILE A 1 314 ? 141.97000 147.94400 210.97800 1.000 192.71347 703 ILE B O 1
ATOM 2394 N N . MET A 1 315 ? 142.17300 149.35400 209.23700 1.000 189.33281 704 MET B N 1
ATOM 2395 C CA . MET A 1 315 ? 142.36100 148.26600 208.28300 1.000 189.33281 704 MET B CA 1
ATOM 2396 C C . MET A 1 315 ? 143.61300 147.45900 208.60500 1.000 189.33281 704 MET B C 1
ATOM 2397 O O . MET A 1 315 ? 143.58300 146.22100 208.60500 1.000 189.33281 704 MET B O 1
ATOM 2402 N N . ASN A 1 316 ? 144.71900 148.14400 208.90000 1.000 193.19577 705 ASN B N 1
ATOM 2403 C CA . ASN A 1 316 ? 145.95000 147.46600 209.28000 1.000 193.19577 705 ASN B CA 1
ATOM 2404 C C . ASN A 1 316 ? 145.81100 146.69000 210.58000 1.000 193.19577 705 ASN B C 1
ATOM 2405 O O . ASN A 1 316 ? 146.32700 145.57100 210.67300 1.000 193.19577 705 ASN B O 1
ATOM 2410 N N . GLU A 1 317 ? 145.13200 147.25200 211.58300 1.000 194.42270 706 GLU B N 1
ATOM 2411 C CA . GLU A 1 317 ? 144.89400 146.51500 212.81800 1.000 194.42270 706 GLU B CA 1
ATOM 2412 C C . GLU A 1 317 ? 144.06600 145.26000 212.58000 1.000 194.42270 706 GLU B C 1
ATOM 2413 O O . GLU A 1 317 ? 144.36500 144.20700 213.15700 1.000 194.42270 706 GLU B O 1
ATOM 2419 N N . ILE A 1 318 ? 143.02800 145.35300 211.74700 1.000 192.93655 707 ILE B N 1
ATOM 2420 C CA . ILE A 1 318 ? 142.21100 144.18500 211.43300 1.000 192.93655 707 ILE B CA 1
ATOM 2421 C C . ILE A 1 318 ? 143.03800 143.12300 210.72400 1.000 192.93655 707 ILE B C 1
ATOM 2422 O O . ILE A 1 318 ? 142.92500 141.93000 211.02700 1.000 192.93655 707 ILE B O 1
ATOM 2427 N N . VAL A 1 319 ? 143.87400 143.53100 209.76700 1.000 193.59001 708 VAL B N 1
ATOM 2428 C CA . VAL A 1 319 ? 144.73200 142.56700 209.08200 1.000 193.59001 708 VAL B CA 1
ATOM 2429 C C . VAL A 1 319 ? 145.67500 141.89800 210.07400 1.000 193.59001 708 VAL B C 1
ATOM 2430 O O . VAL A 1 319 ? 145.84300 140.67300 210.06700 1.000 193.59001 708 VAL B O 1
ATOM 2434 N N . TYR A 1 320 ? 146.29500 142.69300 210.94800 1.000 199.60909 709 TYR B N 1
ATOM 2435 C CA . TYR A 1 320 ? 147.28300 142.17000 211.88500 1.000 199.60909 709 TYR B CA 1
ATOM 2436 C C . TYR A 1 320 ? 146.66100 141.18100 212.86500 1.000 199.60909 709 TYR B C 1
ATOM 2437 O O . TYR A 1 320 ? 147.20700 140.09800 213.10600 1.000 199.60909 709 TYR B O 1
ATOM 2446 N N . GLU A 1 321 ? 145.50900 141.53700 213.44100 1.000 193.92233 710 GLU B N 1
ATOM 2447 C CA . GLU A 1 321 ? 144.88700 140.65500 214.42400 1.000 193.92233 710 GLU B CA 1
ATOM 2448 C C . GLU A 1 321 ? 144.43100 139.35100 213.78200 1.000 193.92233 710 GLU B C 1
ATOM 2449 O O . GLU A 1 321 ? 144.54800 138.27900 214.38600 1.000 193.92233 710 GLU B O 1
ATOM 2455 N N . LYS A 1 322 ? 143.90800 139.42200 212.55500 1.000 191.57903 711 LYS B N 1
ATOM 2456 C CA . LYS A 1 322 ? 143.51200 138.20700 211.85200 1.000 191.57903 711 LYS B CA 1
ATOM 2457 C C . LYS A 1 322 ? 144.72000 137.33900 211.52600 1.000 191.57903 711 LYS B C 1
ATOM 2458 O O . LYS A 1 322 ? 144.65800 136.10900 211.64400 1.000 191.57903 711 LYS B O 1
ATOM 2464 N N . ILE A 1 323 ? 145.82900 137.95700 211.11200 1.000 193.32687 712 ILE B N 1
ATOM 2465 C CA . ILE A 1 323 ? 147.02500 137.18800 210.77700 1.000 193.32687 712 ILE B CA 1
ATOM 2466 C C . ILE A 1 323 ? 147.58600 136.50200 212.01600 1.000 193.32687 712 ILE B C 1
ATOM 2467 O O . ILE A 1 323 ? 148.00600 135.33900 211.96100 1.000 193.32687 712 ILE B O 1
ATOM 2472 N N . MET A 1 324 ? 147.59300 137.20300 213.15400 1.000 198.27839 713 MET B N 1
ATOM 2473 C CA . MET A 1 324 ? 148.18700 136.63400 214.36100 1.000 198.27839 713 MET B CA 1
ATOM 2474 C C . MET A 1 324 ? 147.45600 135.38100 214.82500 1.000 198.27839 713 MET B C 1
ATOM 2475 O O . MET A 1 324 ? 148.04200 134.55000 215.52900 1.000 198.27839 713 MET B O 1
ATOM 2480 N N . GLU A 1 325 ? 146.18500 135.22400 214.44700 1.000 191.76080 714 GLU B N 1
ATOM 2481 C CA . GLU A 1 325 ? 145.42600 134.05500 214.88100 1.000 191.76080 714 GLU B CA 1
ATOM 2482 C C . GLU A 1 325 ? 146.02400 132.76600 214.33100 1.000 191.76080 714 GLU B C 1
ATOM 2483 O O . GLU A 1 325 ? 146.10700 131.75800 215.04300 1.000 191.76080 714 GLU B O 1
ATOM 2489 N N . HIS A 1 326 ? 146.44600 132.77600 213.06600 1.000 189.76758 715 HIS B N 1
ATOM 2490 C CA . HIS A 1 326 ? 146.98200 131.56500 212.45600 1.000 189.76758 715 HIS B CA 1
ATOM 2491 C C . HIS A 1 326 ? 148.40300 131.26600 212.91700 1.000 189.76758 715 HIS B C 1
ATOM 2492 O O . HIS A 1 326 ? 148.88200 130.14200 212.72800 1.000 189.76758 715 HIS B O 1
ATOM 2499 N N . ALA A 1 327 ? 149.07800 132.24500 213.51800 1.000 195.69544 716 ALA B N 1
ATOM 2500 C CA . ALA A 1 327 ? 150.43600 132.09400 214.06000 1.000 195.69544 716 ALA B CA 1
ATOM 2501 C C . ALA A 1 327 ? 151.35200 131.63900 212.92200 1.000 195.69544 716 ALA B C 1
ATOM 2502 O O . ALA A 1 327 ? 151.30900 132.23400 211.83600 1.000 195.69544 716 ALA B O 1
ATOM 2504 N N . GLY A 1 328 ? 152.17700 130.61300 213.11500 1.000 195.32984 717 GLY B N 1
ATOM 2505 C CA . GLY A 1 328 ? 153.10100 130.18100 212.08600 1.000 195.32984 717 GLY B CA 1
ATOM 2506 C C . GLY A 1 328 ? 152.74800 128.84800 211.46200 1.000 195.32984 717 GLY B C 1
ATOM 2507 O O . GLY A 1 328 ? 153.16100 128.55800 210.33500 1.000 195.32984 717 GLY B O 1
ATOM 2508 N N . LYS A 1 329 ? 151.98500 128.02600 212.17800 1.000 192.31647 718 LYS B N 1
ATOM 2509 C CA . LYS A 1 329 ? 151.56400 126.72600 211.65500 1.000 192.31647 718 LYS B CA 1
ATOM 2510 C C . LYS A 1 329 ? 150.38700 126.87900 210.69600 1.000 192.31647 718 LYS B C 1
ATOM 2511 O O . LYS A 1 329 ? 149.31000 126.31100 210.87900 1.000 192.31647 718 LYS B O 1
ATOM 2517 N N . ASN A 1 330 ? 150.60400 127.67200 209.65700 1.000 187.56030 719 ASN B N 1
ATOM 2518 C CA . ASN A 1 330 ? 149.60400 127.97400 208.63900 1.000 187.56030 719 ASN B CA 1
ATOM 2519 C C . ASN A 1 330 ? 150.33300 128.66900 207.49400 1.000 187.56030 719 ASN B C 1
ATOM 2520 O O . ASN A 1 330 ? 151.56500 128.78000 207.50000 1.000 187.56030 719 ASN B O 1
ATOM 2525 N N . GLN A 1 331 ? 149.57600 129.14000 206.50800 1.000 186.65791 720 GLN B N 1
ATOM 2526 C CA . GLN A 1 331 ? 150.14800 129.90900 205.41200 1.000 186.65791 720 GLN B CA 1
ATOM 2527 C C . GLN A 1 331 ? 149.13000 130.95700 204.99300 1.000 186.65791 720 GLN B C 1
ATOM 2528 O O . GLN A 1 331 ? 148.01900 130.61300 204.58100 1.000 186.65791 720 GLN B O 1
ATOM 2534 N N . VAL A 1 332 ? 149.51100 132.22600 205.10000 1.000 182.17548 721 VAL B N 1
ATOM 2535 C CA . VAL A 1 332 ? 148.59300 133.33700 204.89400 1.000 182.17548 721 VAL B CA 1
ATOM 2536 C C . VAL A 1 332 ? 148.96300 134.06100 203.60900 1.000 182.17548 721 VAL B C 1
ATOM 2537 O O . VAL A 1 332 ? 150.12700 134.39800 203.37400 1.000 182.17548 721 VAL B O 1
ATOM 2541 N N . LEU A 1 333 ? 147.95500 134.29900 202.77400 1.000 175.79612 722 LEU B N 1
ATOM 2542 C CA . LEU A 1 333 ? 148.11600 135.03100 201.52500 1.000 175.79612 722 LEU B CA 1
ATOM 2543 C C . LEU A 1 333 ? 147.34300 136.33600 201.63600 1.000 175.79612 722 LEU B C 1
ATOM 2544 O O . LEU A 1 333 ? 146.16600 136.33300 202.00900 1.000 175.79612 722 LEU B O 1
ATOM 2549 N N . VAL A 1 334 ? 148.00400 137.44500 201.31700 1.000 174.61897 723 VAL B N 1
ATOM 2550 C CA . VAL A 1 334 ? 147.41000 138.77300 201.38800 1.000 174.61897 723 VAL B CA 1
ATOM 2551 C C . VAL A 1 334 ? 147.35100 139.34000 199.97800 1.000 174.61897 723 VAL B C 1
ATOM 2552 O O . VAL A 1 334 ? 148.34300 139.29100 199.24200 1.000 174.61897 723 VAL B O 1
ATOM 2556 N N . PHE A 1 335 ? 146.19200 139.86900 199.59900 1.000 168.02834 724 PHE B N 1
ATOM 2557 C CA . PHE A 1 335 ? 145.99000 140.45400 198.28200 1.000 168.02834 724 PHE B CA 1
ATOM 2558 C C . PHE A 1 335 ? 145.76600 141.95300 198.41200 1.000 168.02834 724 PHE B C 1
ATOM 2559 O O . PHE A 1 335 ? 144.93800 142.39400 199.21500 1.000 168.02834 724 PHE B O 1
ATOM 2567 N N . VAL A 1 336 ? 146.51200 142.72800 197.62700 1.000 171.47848 725 VAL B N 1
ATOM 2568 C CA . VAL A 1 336 ? 146.32700 144.17200 197.54600 1.000 171.47848 725 VAL B CA 1
ATOM 2569 C C . VAL A 1 336 ? 146.12700 144.52700 196.07900 1.000 171.47848 725 VAL B C 1
ATOM 2570 O O . VAL A 1 336 ? 146.27700 143.67300 195.19800 1.000 171.47848 725 VAL B O 1
ATOM 2574 N N . HIS A 1 337 ? 145.78400 145.78100 195.80200 1.000 168.74968 726 HIS B N 1
ATOM 2575 C CA . HIS A 1 337 ? 145.45900 146.23300 194.45400 1.000 168.74968 726 HIS B CA 1
ATOM 2576 C C . HIS A 1 337 ? 146.33600 147.41200 194.06100 1.000 168.74968 726 HIS B C 1
ATOM 2577 O O . HIS A 1 337 ? 145.89300 148.36600 193.41800 1.000 168.74968 726 HIS B O 1
ATOM 2584 N N . SER A 1 338 ? 147.60600 147.36000 194.45400 1.000 176.36735 727 SER B N 1
ATOM 2585 C CA . SER A 1 338 ? 148.56000 148.39900 194.09500 1.000 176.36735 727 SER B CA 1
ATOM 2586 C C . SER A 1 338 ? 149.96400 147.82200 194.18600 1.000 176.36735 727 SER B C 1
ATOM 2587 O O . SER A 1 338 ? 150.27100 147.06800 195.11300 1.000 176.36735 727 SER B O 1
ATOM 2590 N N . ARG A 1 339 ? 150.80900 148.18000 193.21600 1.000 182.87205 728 ARG B N 1
ATOM 2591 C CA . ARG A 1 339 ? 152.16200 147.63500 193.17300 1.000 182.87205 728 ARG B CA 1
ATOM 2592 C C . ARG A 1 339 ? 152.98000 148.07300 194.38000 1.000 182.87205 728 ARG B C 1
ATOM 2593 O O . ARG A 1 339 ? 153.67600 147.25900 194.99700 1.000 182.87205 728 ARG B O 1
ATOM 2601 N N . LYS A 1 340 ? 152.90800 149.35500 194.73500 1.000 183.16219 729 LYS B N 1
ATOM 2602 C CA . LYS A 1 340 ? 153.65900 149.88500 195.86300 1.000 183.16219 729 LYS B CA 1
ATOM 2603 C C . LYS A 1 340 ? 153.01800 149.57600 197.20800 1.000 183.16219 729 LYS B C 1
ATOM 2604 O O . LYS A 1 340 ? 153.70200 149.65600 198.23300 1.000 183.16219 729 LYS B O 1
ATOM 2610 N N . GLU A 1 341 ? 151.73100 149.22500 197.23400 1.000 186.50248 730 GLU B N 1
ATOM 2611 C CA . GLU A 1 341 ? 151.06400 148.97900 198.50500 1.000 186.50248 730 GLU B CA 1
ATOM 2612 C C . GLU A 1 341 ? 151.41200 147.61600 199.08700 1.000 186.50248 730 GLU B C 1
ATOM 2613 O O . GLU A 1 341 ? 151.17300 147.38800 200.27600 1.000 186.50248 730 GLU B O 1
ATOM 2619 N N . THR A 1 342 ? 151.96900 146.70700 198.28400 1.000 188.19036 731 THR B N 1
ATOM 2620 C CA . THR A 1 342 ? 152.37000 145.40600 198.81300 1.000 188.19036 731 THR B CA 1
ATOM 2621 C C . THR A 1 342 ? 153.48200 145.55000 199.84500 1.000 188.19036 731 THR B C 1
ATOM 2622 O O . THR A 1 342 ? 153.37900 145.02700 200.96300 1.000 188.19036 731 THR B O 1
ATOM 2626 N N . GLY A 1 343 ? 154.55400 146.25900 199.48500 1.000 193.29895 732 GLY B N 1
ATOM 2627 C CA . GLY A 1 343 ? 155.62900 146.48600 200.43600 1.000 193.29895 732 GLY B CA 1
ATOM 2628 C C . GLY A 1 343 ? 155.17800 147.31600 201.62200 1.000 193.29895 732 GLY B C 1
ATOM 2629 O O . GLY A 1 343 ? 155.60200 147.08000 202.75700 1.000 193.29895 732 GLY B O 1
ATOM 2630 N N . LYS A 1 344 ? 154.31400 148.30300 201.37300 1.000 191.17909 733 LYS B N 1
ATOM 2631 C CA . LYS A 1 344 ? 153.77000 149.10600 202.46200 1.000 191.17909 733 LYS B CA 1
ATOM 2632 C C . LYS A 1 344 ? 153.02900 148.23200 203.46300 1.000 191.17909 733 LYS B C 1
ATOM 2633 O O . LYS A 1 344 ? 153.23700 148.34200 204.67600 1.000 191.17909 733 LYS B O 1
ATOM 2639 N N . THR A 1 345 ? 152.16500 147.34400 202.96600 1.000 193.96277 734 THR B N 1
ATOM 2640 C CA . THR A 1 345 ? 151.41700 146.45700 203.84900 1.000 193.96277 734 THR B CA 1
ATOM 2641 C C . THR A 1 345 ? 152.34700 145.51800 204.60300 1.000 193.96277 734 THR B C 1
ATOM 2642 O O . THR A 1 345 ? 152.19900 145.33100 205.81700 1.000 193.96277 734 THR B O 1
ATOM 2646 N N . ALA A 1 346 ? 153.32000 144.92600 203.90500 1.000 197.70320 735 ALA B N 1
ATOM 2647 C CA . ALA A 1 346 ? 154.23600 143.99900 204.56500 1.000 197.70320 735 ALA B CA 1
ATOM 2648 C C . ALA A 1 346 ? 155.00800 144.68700 205.68300 1.000 197.70320 735 ALA B C 1
ATOM 2649 O O . ALA A 1 346 ? 155.04900 144.19300 206.81900 1.000 197.70320 735 ALA B O 1
ATOM 2651 N N . ARG A 1 347 ? 155.61700 145.83600 205.38300 1.000 200.33563 736 ARG B N 1
ATOM 2652 C CA . ARG A 1 347 ? 156.39000 146.55700 206.38400 1.000 200.33563 736 ARG B CA 1
ATOM 2653 C C . ARG A 1 347 ? 155.52200 147.06600 207.52500 1.000 200.33563 736 ARG B C 1
ATOM 2654 O O . ARG A 1 347 ? 155.94400 147.00400 208.68300 1.000 200.33563 736 ARG B O 1
ATOM 2662 N N . ALA A 1 348 ? 154.32000 147.56800 207.23100 1.000 201.91949 737 ALA B N 1
ATOM 2663 C CA . ALA A 1 348 ? 153.43900 148.03200 208.29600 1.000 201.91949 737 ALA B CA 1
ATOM 2664 C C . ALA A 1 348 ? 153.04400 146.88900 209.22000 1.000 201.91949 737 ALA B C 1
ATOM 2665 O O . ALA A 1 348 ? 153.04900 147.04700 210.44600 1.000 201.91949 737 ALA B O 1
ATOM 2667 N N . ILE A 1 349 ? 152.70700 145.72800 208.65200 1.000 204.60957 738 ILE B N 1
ATOM 2668 C CA . ILE A 1 349 ? 152.33300 144.58200 209.47500 1.000 204.60957 738 ILE B CA 1
ATOM 2669 C C . ILE A 1 349 ? 153.50800 144.14300 210.33800 1.000 204.60957 738 ILE B C 1
ATOM 2670 O O . ILE A 1 349 ? 153.35200 143.87300 211.53500 1.000 204.60957 738 ILE B O 1
ATOM 2675 N N . ARG A 1 350 ? 154.70300 144.07200 209.74700 1.000 206.00464 739 ARG B N 1
ATOM 2676 C CA . ARG A 1 350 ? 155.88200 143.67600 210.50900 1.000 206.00464 739 ARG B CA 1
ATOM 2677 C C . ARG A 1 350 ? 156.14700 144.65000 211.65200 1.000 206.00464 739 ARG B C 1
ATOM 2678 O O . ARG A 1 350 ? 156.38900 144.24300 212.79600 1.000 206.00464 739 ARG B O 1
ATOM 2686 N N . ASP A 1 351 ? 156.08300 145.95100 211.36000 1.000 207.65208 740 ASP B N 1
ATOM 2687 C CA . ASP A 1 351 ? 156.37200 146.95400 212.37800 1.000 207.65208 740 ASP B CA 1
ATOM 2688 C C . ASP A 1 351 ? 155.33900 146.92900 213.49500 1.000 207.65208 740 ASP B C 1
ATOM 2689 O O . ASP A 1 351 ? 155.69500 147.04500 214.67300 1.000 207.65208 740 ASP B O 1
ATOM 2694 N N . MET A 1 352 ? 154.05500 146.77800 213.15500 1.000 209.74253 741 MET B N 1
ATOM 2695 C CA . MET A 1 352 ? 153.03900 146.75900 214.20100 1.000 209.74253 741 MET B CA 1
ATOM 2696 C C . MET A 1 352 ? 153.10000 145.47500 215.01700 1.000 209.74253 741 MET B C 1
ATOM 2697 O O . MET A 1 352 ? 152.82100 145.50000 216.22000 1.000 209.74253 741 MET B O 1
ATOM 2702 N N . CYS A 1 353 ? 153.47300 144.35200 214.39900 1.000 210.92467 742 CYS B N 1
ATOM 2703 C CA . CYS A 1 353 ? 153.72100 143.14500 215.18100 1.000 210.92467 742 CYS B CA 1
ATOM 2704 C C . CYS A 1 353 ? 154.88900 143.35100 216.13600 1.000 210.92467 742 CYS B C 1
ATOM 2705 O O . CYS A 1 353 ? 154.86900 142.86000 217.27100 1.000 210.92467 742 CYS B O 1
ATOM 2708 N N . LEU A 1 354 ? 155.91800 144.07300 215.69000 1.000 210.88185 743 LEU B N 1
ATOM 2709 C CA . LEU A 1 354 ? 157.04800 144.37100 216.56500 1.000 210.88185 743 LEU B CA 1
ATOM 2710 C C . LEU A 1 354 ? 156.63700 145.27000 217.72700 1.000 210.88185 743 LEU B C 1
ATOM 2711 O O . LEU A 1 354 ? 157.06900 145.06000 218.86700 1.000 210.88185 743 LEU B O 1
ATOM 2716 N N . GLU A 1 355 ? 155.80500 146.28200 217.46300 1.000 215.69881 744 GLU B N 1
ATOM 2717 C CA . GLU A 1 355 ? 155.53200 147.28100 218.49300 1.000 215.69881 744 GLU B CA 1
ATOM 2718 C C . GLU A 1 355 ? 154.30100 146.92400 219.32100 1.000 215.69881 744 GLU B C 1
ATOM 2719 O O . GLU A 1 355 ? 154.29400 147.12100 220.54200 1.000 215.69881 744 GLU B O 1
ATOM 2725 N N . LYS A 1 356 ? 153.25300 146.40100 218.68700 1.000 217.32988 745 LYS B N 1
ATOM 2726 C CA . LYS A 1 356 ? 152.01300 146.05900 219.37800 1.000 217.32988 745 LYS B CA 1
ATOM 2727 C C . LYS A 1 356 ? 152.17200 144.67200 219.98700 1.000 217.32988 745 LYS B C 1
ATOM 2728 O O . LYS A 1 356 ? 152.34600 143.68600 219.26400 1.000 217.32988 745 LYS B O 1
ATOM 2734 N N . ASP A 1 357 ? 152.13200 144.60600 221.31900 1.000 220.30150 746 ASP B N 1
ATOM 2735 C CA . ASP A 1 357 ? 152.29600 143.39100 222.11200 1.000 220.30150 746 ASP B CA 1
ATOM 2736 C C . ASP A 1 357 ? 153.67700 142.76700 221.95700 1.000 220.30150 746 ASP B C 1
ATOM 2737 O O . ASP A 1 357 ? 153.92300 141.68700 222.51200 1.000 220.30150 746 ASP B O 1
ATOM 2742 N N . THR A 1 358 ? 154.58700 143.42000 221.22800 1.000 218.01051 747 THR B N 1
ATOM 2743 C CA . THR A 1 358 ? 155.94100 142.91600 220.99600 1.000 218.01051 747 THR B CA 1
ATOM 2744 C C . THR A 1 358 ? 155.90900 141.49400 220.44100 1.000 218.01051 747 THR B C 1
ATOM 2745 O O . THR A 1 358 ? 156.69400 140.62700 220.83100 1.000 218.01051 747 THR B O 1
ATOM 2749 N N . LEU A 1 359 ? 154.97800 141.25100 219.51900 1.000 214.25647 748 LEU B N 1
ATOM 2750 C CA . LEU A 1 359 ? 154.82800 139.93000 218.92400 1.000 214.25647 748 LEU B CA 1
ATOM 2751 C C . LEU A 1 359 ? 155.98500 139.63900 217.97900 1.000 214.25647 748 LEU B C 1
ATOM 2752 O O . LEU A 1 359 ? 156.06500 140.20800 216.88600 1.000 214.25647 748 LEU B O 1
ATOM 2757 N N . GLY A 1 360 ? 156.88700 138.75600 218.39900 1.000 211.65375 749 GLY B N 1
ATOM 2758 C CA . GLY A 1 360 ? 158.06000 138.46600 217.59600 1.000 211.65375 749 GLY B CA 1
ATOM 2759 C C . GLY A 1 360 ? 157.70100 137.71400 216.32700 1.000 211.65375 749 GLY B C 1
ATOM 2760 O O . GLY A 1 360 ? 156.70100 136.99800 216.26200 1.000 211.65375 749 GLY B O 1
ATOM 2761 N N . LEU A 1 361 ? 158.53700 137.88500 215.30400 1.000 212.24107 750 LEU B N 1
ATOM 2762 C CA . LEU A 1 361 ? 158.33800 137.20500 214.03200 1.000 212.24107 750 LEU B CA 1
ATOM 2763 C C . LEU A 1 361 ? 158.79700 135.75500 214.06200 1.000 212.24107 750 LEU B C 1
ATOM 2764 O O . LEU A 1 361 ? 158.58200 135.03400 213.08200 1.000 212.24107 750 LEU B O 1
ATOM 2769 N N . PHE A 1 362 ? 159.42700 135.31500 215.15500 1.000 214.65131 751 PHE B N 1
ATOM 2770 C CA . PHE A 1 362 ? 159.80400 133.91100 215.27700 1.000 214.65131 751 PHE B CA 1
ATOM 2771 C C . PHE A 1 362 ? 158.57200 133.01700 215.32600 1.000 214.65131 751 PHE B C 1
ATOM 2772 O O . PHE A 1 362 ? 158.65400 131.81700 215.03700 1.000 214.65131 751 PHE B O 1
ATOM 2780 N N . LEU A 1 363 ? 157.42200 133.58400 215.70000 1.000 209.80215 752 LEU B N 1
ATOM 2781 C CA . LEU A 1 363 ? 156.17200 132.83600 215.63300 1.000 209.80215 752 LEU B CA 1
ATOM 2782 C C . LEU A 1 363 ? 155.86200 132.42200 214.20100 1.000 209.80215 752 LEU B C 1
ATOM 2783 O O . LEU A 1 363 ? 155.43300 131.29000 213.95300 1.000 209.80215 752 LEU B O 1
ATOM 2788 N N . ARG A 1 364 ? 156.07100 133.33200 213.24500 1.000 209.10886 753 ARG B N 1
ATOM 2789 C CA . ARG A 1 364 ? 155.86400 132.99300 211.84100 1.000 209.10886 753 ARG B CA 1
ATOM 2790 C C . ARG A 1 364 ? 156.82400 131.90100 211.39000 1.000 209.10886 753 ARG B C 1
ATOM 2791 O O . ARG A 1 364 ? 156.41700 130.94700 210.71600 1.000 209.10886 753 ARG B O 1
ATOM 2799 N N . GLU A 1 365 ? 158.09800 132.01600 211.75900 1.000 215.18048 754 GLU B N 1
ATOM 2800 C CA . GLU A 1 365 ? 159.08900 131.04500 211.32000 1.000 215.18048 754 GLU B CA 1
ATOM 2801 C C . GLU A 1 365 ? 158.79900 129.67500 211.91800 1.000 215.18048 754 GLU B C 1
ATOM 2802 O O . GLU A 1 365 ? 158.57300 129.53700 213.12400 1.000 215.18048 754 GLU B O 1
ATOM 2808 N N . GLY A 1 366 ? 158.80500 128.65600 211.06000 1.000 221.04477 755 GLY B N 1
ATOM 2809 C CA . GLY A 1 366 ? 158.46000 127.31100 211.49100 1.000 221.04477 755 GLY B CA 1
ATOM 2810 C C . GLY A 1 366 ? 159.67500 126.56200 212.00300 1.000 221.04477 755 GLY B C 1
ATOM 2811 O O . GLY A 1 366 ? 160.69900 126.47100 211.31700 1.000 221.04477 755 GLY B O 1
ATOM 2812 N N . SER A 1 367 ? 159.55800 126.02100 213.21400 1.000 224.42128 756 SER B N 1
ATOM 2813 C CA . SER A 1 367 ? 160.60700 125.21800 213.84300 1.000 224.42128 756 SER B CA 1
ATOM 2814 C C . SER A 1 367 ? 161.92400 125.98800 213.92100 1.000 224.42128 756 SER B C 1
ATOM 2815 O O . SER A 1 367 ? 163.01000 125.44900 213.69700 1.000 224.42128 756 SER B O 1
ATOM 2818 N N . ALA A 1 368 ? 161.80700 127.27400 214.24000 1.000 224.07194 757 ALA B N 1
ATOM 2819 C CA . ALA A 1 368 ? 162.93900 128.15400 214.56500 1.000 224.07194 757 ALA B CA 1
ATOM 2820 C C . ALA A 1 368 ? 163.82800 128.30900 213.33100 1.000 224.07194 757 ALA B C 1
ATOM 2821 O O . ALA A 1 368 ? 163.33600 128.75600 212.28200 1.000 224.07194 757 ALA B O 1
ATOM 2823 N N . SER A 1 369 ? 165.11600 127.96200 213.40000 1.000 223.43851 758 SER B N 1
ATOM 2824 C CA . SER A 1 369 ? 166.07300 128.43800 212.40500 1.000 223.43851 758 SER B CA 1
ATOM 2825 C C . SER A 1 369 ? 166.00600 127.63900 211.10900 1.000 223.43851 758 SER B C 1
ATOM 2826 O O . SER A 1 369 ? 166.58100 128.05000 210.09400 1.000 223.43851 758 SER B O 1
ATOM 2829 N N . THR A 1 370 ? 165.33200 126.49000 211.11900 1.000 222.35763 759 THR B N 1
ATOM 2830 C CA . THR A 1 370 ? 165.27600 125.67600 209.91100 1.000 222.35763 759 THR B CA 1
ATOM 2831 C C . THR A 1 370 ? 164.54400 126.42600 208.80400 1.000 222.35763 759 THR B C 1
ATOM 2832 O O . THR A 1 370 ? 163.55800 127.12600 209.05400 1.000 222.35763 759 THR B O 1
ATOM 2836 N N . GLU A 1 371 ? 165.06800 126.31700 207.58600 1.000 218.99485 760 GLU B N 1
ATOM 2837 C CA . GLU A 1 371 ? 164.60400 126.95200 206.35800 1.000 218.99485 760 GLU B CA 1
ATOM 2838 C C . GLU A 1 371 ? 164.81300 128.46500 206.38200 1.000 218.99485 760 GLU B C 1
ATOM 2839 O O . GLU A 1 371 ? 164.54900 129.12000 205.37300 1.000 218.99485 760 GLU B O 1
ATOM 2845 N N . VAL A 1 372 ? 165.27800 129.04500 207.49100 1.000 219.14448 761 VAL B N 1
ATOM 2846 C CA . VAL A 1 372 ? 165.62100 130.46300 207.49700 1.000 219.14448 761 VAL B CA 1
ATOM 2847 C C . VAL A 1 372 ? 166.86200 130.70600 206.65000 1.000 219.14448 761 VAL B C 1
ATOM 2848 O O . VAL A 1 372 ? 166.99900 131.75300 206.00700 1.000 219.14448 761 VAL B O 1
ATOM 2852 N N . LEU A 1 373 ? 167.78800 129.74600 206.64000 1.000 219.08407 762 LEU B N 1
ATOM 2853 C CA . LEU A 1 373 ? 168.96800 129.85800 205.79100 1.000 219.08407 762 LEU B CA 1
ATOM 2854 C C . LEU A 1 373 ? 168.58200 129.84200 204.31700 1.000 219.08407 762 LEU B C 1
ATOM 2855 O O . LEU A 1 373 ? 169.20700 130.51600 203.49000 1.000 219.08407 762 LEU B O 1
ATOM 2860 N N . ARG A 1 374 ? 167.55200 129.06600 203.97100 1.000 215.88407 763 ARG B N 1
ATOM 2861 C CA . ARG A 1 374 ? 167.10300 128.97700 202.58500 1.000 215.88407 763 ARG B CA 1
ATOM 2862 C C . ARG A 1 374 ? 166.68100 130.34100 202.05200 1.000 215.88407 763 ARG B C 1
ATOM 2863 O O . ARG A 1 374 ? 167.11400 130.76600 200.97600 1.000 215.88407 763 ARG B O 1
ATOM 2871 N N . THR A 1 375 ? 165.83000 131.04600 202.80100 1.000 219.74539 764 THR B N 1
ATOM 2872 C CA . THR A 1 375 ? 165.44700 132.39200 202.39100 1.000 219.74539 764 THR B CA 1
ATOM 2873 C C . THR A 1 375 ? 166.59800 133.37100 202.58800 1.000 219.74539 764 THR B C 1
ATOM 2874 O O . THR A 1 375 ? 166.71600 134.35700 201.85100 1.000 219.74539 764 THR B O 1
ATOM 2878 N N . GLU A 1 376 ? 167.45700 133.11600 203.57800 1.000 218.43334 765 GLU B N 1
ATOM 2879 C CA . GLU A 1 376 ? 168.64600 133.94300 203.75400 1.000 218.43334 765 GLU B CA 1
ATOM 2880 C C . GLU A 1 376 ? 169.59100 133.80500 202.56700 1.000 218.43334 765 GLU B C 1
ATOM 2881 O O . GLU A 1 376 ? 170.18800 134.79100 202.11900 1.000 218.43334 765 GLU B O 1
ATOM 2887 N N . ALA A 1 377 ? 169.74800 132.58400 202.05000 1.000 218.23702 766 ALA B N 1
ATOM 2888 C CA . ALA A 1 377 ? 170.56600 132.38700 200.85700 1.000 218.23702 766 ALA B CA 1
ATOM 2889 C C . ALA A 1 377 ? 169.96200 133.10300 199.65600 1.000 218.23702 766 ALA B C 1
ATOM 2890 O O . ALA A 1 377 ? 170.68800 133.64500 198.81500 1.000 218.23702 766 ALA B O 1
ATOM 2892 N N . GLU A 1 378 ? 168.63500 133.11400 199.56000 1.000 219.70334 767 GLU B N 1
ATOM 2893 C CA . GLU A 1 378 ? 167.93000 133.80700 198.49300 1.000 219.70334 767 GLU B CA 1
ATOM 2894 C C . GLU A 1 378 ? 167.61400 135.25600 198.83900 1.000 219.70334 767 GLU B C 1
ATOM 2895 O O . GLU A 1 378 ? 166.93100 135.93000 198.06200 1.000 219.70334 767 GLU B O 1
ATOM 2901 N N . GLN A 1 379 ? 168.08500 135.74600 199.98300 1.000 219.89177 768 GLN B N 1
ATOM 2902 C CA . GLN A 1 379 ? 167.83000 137.11400 200.41600 1.000 219.89177 768 GLN B CA 1
ATOM 2903 C C . GLN A 1 379 ? 168.62100 138.14700 199.62100 1.000 219.89177 768 GLN B C 1
ATOM 2904 O O . GLN A 1 379 ? 168.35500 139.34700 199.75500 1.000 219.89177 768 GLN B O 1
ATOM 2910 N N . CYS A 1 380 ? 169.57100 137.71800 198.78900 1.000 219.22330 769 CYS B N 1
ATOM 2911 C CA . CYS A 1 380 ? 170.44000 138.64100 198.05600 1.000 219.22330 769 CYS B CA 1
ATOM 2912 C C . CYS A 1 380 ? 169.70600 139.17700 196.82500 1.000 219.22330 769 CYS B C 1
ATOM 2913 O O . CYS A 1 380 ? 170.00600 138.84800 195.67500 1.000 219.22330 769 CYS B O 1
ATOM 2916 N N . LYS A 1 381 ? 168.72100 140.03300 197.09100 1.000 216.94564 770 LYS B N 1
ATOM 2917 C CA . LYS A 1 381 ? 167.97100 140.71600 196.04600 1.000 216.94564 770 LYS B CA 1
ATOM 2918 C C . LYS A 1 381 ? 167.74000 142.16100 196.46200 1.000 216.94564 770 LYS B C 1
ATOM 2919 O O . LYS A 1 381 ? 167.77900 142.50200 197.64700 1.000 216.94564 770 LYS B O 1
ATOM 2925 N N . ASN A 1 382 ? 167.49500 143.01200 195.46600 1.000 216.17367 771 ASN B N 1
ATOM 2926 C CA . ASN A 1 382 ? 167.32900 144.44400 195.67900 1.000 216.17367 771 ASN B CA 1
ATOM 2927 C C . ASN A 1 382 ? 165.88800 144.90600 195.50000 1.000 216.17367 771 ASN B C 1
ATOM 2928 O O . ASN A 1 382 ? 165.64100 146.11400 195.41700 1.000 216.17367 771 ASN B O 1
ATOM 2933 N N . LEU A 1 383 ? 164.93300 143.98200 195.44200 1.000 212.51057 772 LEU B N 1
ATOM 2934 C CA . LEU A 1 383 ? 163.53000 144.31800 195.24300 1.000 212.51057 772 LEU B CA 1
ATOM 2935 C C . LEU A 1 383 ? 162.76900 144.47400 196.55500 1.000 212.51057 772 LEU B C 1
ATOM 2936 O O . LEU A 1 383 ? 161.57700 144.15500 196.60700 1.000 212.51057 772 LEU B O 1
ATOM 2941 N N . GLU A 1 384 ? 163.43700 144.93000 197.61400 1.000 209.90778 773 GLU B N 1
ATOM 2942 C CA . GLU A 1 384 ? 162.91100 145.12700 198.96400 1.000 209.90778 773 GLU B CA 1
ATOM 2943 C C . GLU A 1 384 ? 162.56200 143.80000 199.63000 1.000 209.90778 773 GLU B C 1
ATOM 2944 O O . GLU A 1 384 ? 162.13100 143.80500 200.78900 1.000 209.90778 773 GLU B O 1
ATOM 2950 N N . LEU A 1 385 ? 162.73000 142.66800 198.94100 1.000 210.69420 774 LEU B N 1
ATOM 2951 C CA . LEU A 1 385 ? 162.59600 141.37400 199.59700 1.000 210.69420 774 LEU B CA 1
ATOM 2952 C C . LEU A 1 385 ? 163.67100 141.18100 200.65600 1.000 210.69420 774 LEU B C 1
ATOM 2953 O O . LEU A 1 385 ? 163.45700 140.46000 201.63600 1.000 210.69420 774 LEU B O 1
ATOM 2958 N N . LYS A 1 386 ? 164.82800 141.82400 200.47200 1.000 213.26354 775 LYS B N 1
ATOM 2959 C CA . LYS A 1 386 ? 165.91700 141.71500 201.43600 1.000 213.26354 775 LYS B CA 1
ATOM 2960 C C . LYS A 1 386 ? 165.47000 142.14800 202.82700 1.000 213.26354 775 LYS B C 1
ATOM 2961 O O . LYS A 1 386 ? 165.95900 141.62700 203.83700 1.000 213.26354 775 LYS B O 1
ATOM 2967 N N . ASP A 1 387 ? 164.53600 143.09300 202.90000 1.000 209.79508 776 ASP B N 1
ATOM 2968 C CA . ASP A 1 387 ? 163.98400 143.54800 204.16800 1.000 209.79508 776 ASP B CA 1
ATOM 2969 C C . ASP A 1 387 ? 163.01200 142.54900 204.78500 1.000 209.79508 776 ASP B C 1
ATOM 2970 O O . ASP A 1 387 ? 162.87200 142.52300 206.01200 1.000 209.79508 776 ASP B O 1
ATOM 2975 N N . LEU A 1 388 ? 162.35700 141.71400 203.97600 1.000 210.06737 777 LEU B N 1
ATOM 2976 C CA . LEU A 1 388 ? 161.33200 140.80700 204.47400 1.000 210.06737 777 LEU B CA 1
ATOM 2977 C C . LEU A 1 388 ? 161.68100 139.33100 204.34500 1.000 210.06737 777 LEU B C 1
ATOM 2978 O O . LEU A 1 388 ? 161.15500 138.52900 205.12400 1.000 210.06737 777 LEU B O 1
ATOM 2983 N N . LEU A 1 389 ? 162.53800 138.94900 203.39800 1.000 213.22816 778 LEU B N 1
ATOM 2984 C CA . LEU A 1 389 ? 162.87700 137.53700 203.22600 1.000 213.22816 778 LEU B CA 1
ATOM 2985 C C . LEU A 1 389 ? 163.42300 136.86300 204.48100 1.000 213.22816 778 LEU B C 1
ATOM 2986 O O . LEU A 1 389 ? 163.10000 135.68100 204.69100 1.000 213.22816 778 LEU B O 1
ATOM 2991 N N . PRO A 1 390 ? 164.25800 137.49900 205.31700 1.000 212.54693 779 PRO B N 1
ATOM 2992 C CA . PRO A 1 390 ? 164.67600 136.81700 206.55600 1.000 212.54693 779 PRO B CA 1
ATOM 2993 C C . PRO A 1 390 ? 163.50900 136.36300 207.41300 1.000 212.54693 779 PRO B C 1
ATOM 2994 O O . PRO A 1 390 ? 163.57300 135.29000 208.02600 1.000 212.54693 779 PRO B O 1
ATOM 2998 N N . TYR A 1 391 ? 162.43900 137.14800 207.47100 1.000 210.27765 780 TYR B N 1
ATOM 2999 C CA . TYR A 1 391 ? 161.23900 136.72700 208.17000 1.000 210.27765 780 TYR B CA 1
ATOM 3000 C C . TYR A 1 391 ? 160.31900 135.96400 207.22000 1.000 210.27765 780 TYR B C 1
ATOM 3001 O O . TYR A 1 391 ? 160.69000 135.61400 206.09600 1.000 210.27765 780 TYR B O 1
ATOM 3010 N N . GLY A 1 392 ? 159.09700 135.70500 207.68500 1.000 204.50957 781 GLY B N 1
ATOM 3011 C CA . GLY A 1 392 ? 158.13400 135.01600 206.84400 1.000 204.50957 781 GLY B CA 1
ATOM 3012 C C . GLY A 1 392 ? 157.55600 135.89700 205.75500 1.000 204.50957 781 GLY B C 1
ATOM 3013 O O . GLY A 1 392 ? 156.96100 135.39600 204.79800 1.000 204.50957 781 GLY B O 1
ATOM 3014 N N . PHE A 1 393 ? 157.71800 137.21100 205.88100 1.000 203.81741 782 PHE B N 1
ATOM 3015 C CA . PHE A 1 393 ? 157.11700 138.14200 204.93800 1.000 203.81741 782 PHE B CA 1
ATOM 3016 C C . PHE A 1 393 ? 157.81200 138.08100 203.57900 1.000 203.81741 782 PHE B C 1
ATOM 3017 O O . PHE A 1 393 ? 159.01000 137.81300 203.46900 1.000 203.81741 782 PHE B O 1
ATOM 3025 N N . ALA A 1 394 ? 157.02900 138.33900 202.53400 1.000 196.43877 783 ALA B N 1
ATOM 3026 C CA . ALA A 1 394 ? 157.52500 138.43700 201.16700 1.000 196.43877 783 ALA B CA 1
ATOM 3027 C C . ALA A 1 394 ? 156.47400 139.16000 200.34000 1.000 196.43877 783 ALA B C 1
ATOM 3028 O O . ALA A 1 394 ? 155.30300 139.22700 200.72200 1.000 196.43877 783 ALA B O 1
ATOM 3030 N N . ILE A 1 395 ? 156.90200 139.69200 199.19700 1.000 192.40950 784 ILE B N 1
ATOM 3031 C CA . ILE A 1 395 ? 156.02000 140.45900 198.32800 1.000 192.40950 784 ILE B CA 1
ATOM 3032 C C . ILE A 1 395 ? 156.03300 139.84800 196.93600 1.000 192.40950 784 ILE B C 1
ATOM 3033 O O . ILE A 1 395 ? 156.95200 139.11100 196.56500 1.000 192.40950 784 ILE B O 1
ATOM 3038 N N . HIS A 1 396 ? 154.99400 140.15800 196.16500 1.000 190.49473 785 HIS B N 1
ATOM 3039 C CA . HIS A 1 396 ? 154.83600 139.61800 194.82000 1.000 190.49473 785 HIS B CA 1
ATOM 3040 C C . HIS A 1 396 ? 153.93200 140.55200 194.03300 1.000 190.49473 785 HIS B C 1
ATOM 3041 O O . HIS A 1 396 ? 152.72100 140.57800 194.26600 1.000 190.49473 785 HIS B O 1
ATOM 3048 N N . HIS A 1 397 ? 154.50600 141.30500 193.10000 1.000 193.57647 786 HIS B N 1
ATOM 3049 C CA . HIS A 1 397 ? 153.72500 142.20000 192.26100 1.000 193.57647 786 HIS B CA 1
ATOM 3050 C C . HIS A 1 397 ? 154.10000 141.97800 190.80600 1.000 193.57647 786 HIS B C 1
ATOM 3051 O O . HIS A 1 397 ? 155.22400 141.58300 190.49300 1.000 193.57647 786 HIS B O 1
ATOM 3058 N N . ALA A 1 398 ? 153.13600 142.22300 189.91600 1.000 196.27256 787 ALA B N 1
ATOM 3059 C CA . ALA A 1 398 ? 153.38800 142.04700 188.49000 1.000 196.27256 787 ALA B CA 1
ATOM 3060 C C . ALA A 1 398 ? 154.39300 143.06700 187.97400 1.000 196.27256 787 ALA B C 1
ATOM 3061 O O . ALA A 1 398 ? 155.28000 142.73100 187.18000 1.000 196.27256 787 ALA B O 1
ATOM 3063 N N . GLY A 1 399 ? 154.27800 144.31400 188.41700 1.000 198.63082 788 GLY B N 1
ATOM 3064 C CA . GLY A 1 399 ? 155.10100 145.39900 187.90900 1.000 198.63082 788 GLY B CA 1
ATOM 3065 C C . GLY A 1 399 ? 156.38600 145.56000 188.70300 1.000 198.63082 788 GLY B C 1
ATOM 3066 O O . GLY A 1 399 ? 156.38300 145.49400 189.93300 1.000 198.63082 788 GLY B O 1
ATOM 3067 N N . MET A 1 400 ? 157.48400 145.77400 187.97300 1.000 204.20279 789 MET B N 1
ATOM 3068 C CA . MET A 1 400 ? 158.79300 146.06700 188.56000 1.000 204.20279 789 MET B CA 1
ATOM 3069 C C . MET A 1 400 ? 159.23100 144.98800 189.54800 1.000 204.20279 789 MET B C 1
ATOM 3070 O O . MET A 1 400 ? 159.70700 145.28300 190.64500 1.000 204.20279 789 MET B O 1
ATOM 3075 N N . THR A 1 401 ? 159.06900 143.72400 189.15700 1.000 204.60710 790 THR B N 1
ATOM 3076 C CA . THR A 1 401 ? 159.50600 142.60900 189.98600 1.000 204.60710 790 THR B CA 1
ATOM 3077 C C . THR A 1 401 ? 160.70600 141.86600 189.41800 1.000 204.60710 790 THR B C 1
ATOM 3078 O O . THR A 1 401 ? 161.43800 141.23400 190.18700 1.000 204.60710 790 THR B O 1
ATOM 3082 N N . ARG A 1 402 ? 160.91900 141.92700 188.10800 1.000 204.53000 791 ARG B N 1
ATOM 3083 C CA . ARG A 1 402 ? 162.03200 141.24200 187.42700 1.000 204.53000 791 ARG B CA 1
ATOM 3084 C C . ARG A 1 402 ? 161.89800 139.74200 187.71200 1.000 204.53000 791 ARG B C 1
ATOM 3085 O O . ARG A 1 402 ? 160.77600 139.21200 187.71400 1.000 204.53000 791 ARG B O 1
ATOM 3093 N N . VAL A 1 403 ? 163.00400 139.03400 187.95400 1.000 203.49242 792 VAL B N 1
ATOM 3094 C CA . VAL A 1 403 ? 162.94000 137.59400 188.17500 1.000 203.49242 792 VAL B CA 1
ATOM 3095 C C . VAL A 1 403 ? 162.54900 137.26000 189.60900 1.000 203.49242 792 VAL B C 1
ATOM 3096 O O . VAL A 1 403 ? 162.34500 136.08400 189.93400 1.000 203.49242 792 VAL B O 1
ATOM 3100 N N . ASP A 1 404 ? 162.43700 138.26700 190.48000 1.000 207.13379 793 ASP B N 1
ATOM 3101 C CA . ASP A 1 404 ? 162.07300 138.01200 191.87200 1.000 207.13379 793 ASP B CA 1
ATOM 3102 C C . ASP A 1 404 ? 160.70600 137.34800 191.97700 1.000 207.13379 793 ASP B C 1
ATOM 3103 O O . ASP A 1 404 ? 160.44100 136.60600 192.92900 1.000 207.13379 793 ASP B O 1
ATOM 3108 N N . ARG A 1 405 ? 159.82300 137.61300 191.01300 1.000 202.06269 794 ARG B N 1
ATOM 3109 C CA . ARG A 1 405 ? 158.49800 137.00300 191.01600 1.000 202.06269 794 ARG B CA 1
ATOM 3110 C C . ARG A 1 405 ? 158.58600 135.48200 190.95000 1.000 202.06269 794 ARG B C 1
ATOM 3111 O O . ARG A 1 405 ? 157.99600 134.77100 191.77600 1.000 202.06269 794 ARG B O 1
ATOM 3119 N N . THR A 1 406 ? 159.32900 134.96900 189.97000 1.000 201.76163 795 THR B N 1
ATOM 3120 C CA . THR A 1 406 ? 159.44000 133.53900 189.71900 1.000 201.76163 795 THR B CA 1
ATOM 3121 C C . THR A 1 406 ? 160.18800 132.80300 190.82000 1.000 201.76163 795 THR B C 1
ATOM 3122 O O . THR A 1 406 ? 160.13800 131.57100 190.86900 1.000 201.76163 795 THR B O 1
ATOM 3126 N N . LEU A 1 407 ? 160.87500 133.52400 191.69900 1.000 201.50372 796 LEU B N 1
ATOM 3127 C CA . LEU A 1 407 ? 161.54100 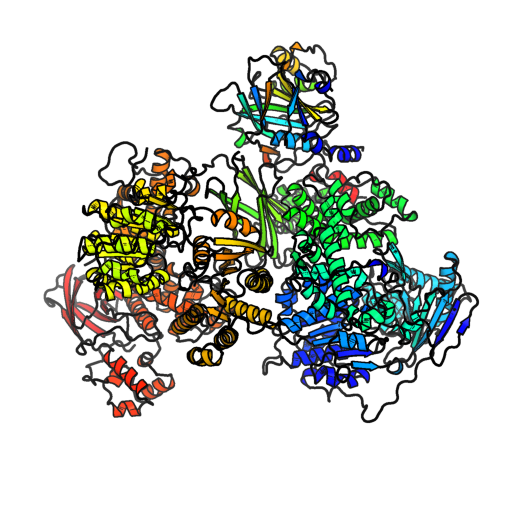132.92600 192.84600 1.000 201.50372 796 LEU B CA 1
ATOM 3128 C C . LEU A 1 407 ? 160.72300 133.01200 194.12300 1.000 201.50372 796 LEU B C 1
ATOM 3129 O O . LEU A 1 407 ? 160.72400 132.05800 194.90400 1.000 201.50372 796 LEU B O 1
ATOM 3134 N N . VAL A 1 408 ? 160.02100 134.12400 194.35100 1.000 200.78350 797 VAL B N 1
ATOM 3135 C CA . VAL A 1 408 ? 159.09400 134.20100 195.47500 1.000 200.78350 797 VAL B CA 1
ATOM 3136 C C . VAL A 1 408 ? 157.98600 133.17100 195.31300 1.000 200.78350 797 VAL B C 1
ATOM 3137 O O . VAL A 1 408 ? 157.53800 132.56000 196.29200 1.000 200.78350 797 VAL B O 1
ATOM 3141 N N . GLU A 1 409 ? 157.53000 132.95500 194.07500 1.000 200.44583 798 GLU B N 1
ATOM 3142 C CA . GLU A 1 409 ? 156.52400 131.92500 193.83400 1.000 200.44583 798 GLU B CA 1
ATOM 3143 C C . GLU A 1 409 ? 157.03600 130.55000 194.24900 1.000 200.44583 798 GLU B C 1
ATOM 3144 O O . GLU A 1 409 ? 156.33000 129.78500 194.91700 1.000 200.44583 798 GLU B O 1
ATOM 3150 N N . ASP A 1 410 ? 158.27100 130.22400 193.86500 1.000 201.30643 799 ASP B N 1
ATOM 3151 C CA . ASP A 1 410 ? 158.85000 128.93300 194.22300 1.000 201.30643 799 ASP B CA 1
ATOM 3152 C C . ASP A 1 410 ? 159.01800 128.80700 195.73200 1.000 201.30643 799 ASP B C 1
ATOM 3153 O O . ASP A 1 410 ? 158.73400 127.75700 196.31900 1.000 201.30643 799 ASP B O 1
ATOM 3158 N N . LEU A 1 411 ? 159.48800 129.87700 196.38000 1.000 201.54077 800 LEU B N 1
ATOM 3159 C CA . LEU A 1 411 ? 159.68900 129.83200 197.82400 1.000 201.54077 800 LEU B CA 1
ATOM 3160 C C . LEU A 1 411 ? 158.37700 129.64800 198.57600 1.000 201.54077 800 LEU B C 1
ATOM 3161 O O . LEU A 1 411 ? 158.32000 128.87100 199.53600 1.000 201.54077 800 LEU B O 1
ATOM 3166 N N . PHE A 1 412 ? 157.31700 130.34600 198.16200 1.000 197.16461 801 PHE B N 1
ATOM 3167 C CA . PHE A 1 412 ? 156.03300 130.21300 198.84300 1.000 197.16461 801 PHE B CA 1
ATOM 3168 C C . PHE A 1 412 ? 155.39200 128.86200 198.54900 1.000 197.16461 801 PHE B C 1
ATOM 3169 O O . PHE A 1 412 ? 154.72100 128.28100 199.41000 1.000 197.16461 801 PHE B O 1
ATOM 3177 N N . ALA A 1 413 ? 155.58000 128.35000 197.32900 1.000 200.13227 802 ALA B N 1
ATOM 3178 C CA . ALA A 1 413 ? 154.95500 127.08700 196.95100 1.000 200.13227 802 ALA B CA 1
ATOM 3179 C C . ALA A 1 413 ? 155.46200 125.93600 197.81000 1.000 200.13227 802 ALA B C 1
ATOM 3180 O O . ALA A 1 413 ? 154.70100 125.02200 198.14800 1.000 200.13227 802 ALA B O 1
ATOM 3182 N N . ASP A 1 414 ? 156.74100 125.96500 198.17800 1.000 202.53604 803 ASP B N 1
ATOM 3183 C CA . ASP A 1 414 ? 157.36000 124.89400 198.94400 1.000 202.53604 803 ASP B CA 1
ATOM 3184 C C . ASP A 1 414 ? 157.14300 125.04100 200.44700 1.000 202.53604 803 ASP B C 1
ATOM 3185 O O . ASP A 1 414 ? 157.88900 124.44400 201.23200 1.000 202.53604 803 ASP B O 1
ATOM 3190 N N . LYS A 1 415 ? 156.14300 125.82000 200.85700 1.000 197.47068 804 LYS B N 1
ATOM 3191 C CA . LYS A 1 415 ? 155.79800 126.02500 202.26400 1.000 197.47068 804 LYS B CA 1
ATOM 3192 C C . LYS A 1 415 ? 157.00000 126.54400 203.05500 1.000 197.47068 804 LYS B C 1
ATOM 3193 O O . LYS A 1 415 ? 157.43200 125.96500 204.05300 1.000 197.47068 804 LYS B O 1
ATOM 3199 N N . HIS A 1 416 ? 157.54800 127.65800 202.57600 1.000 205.19864 805 HIS B N 1
ATOM 3200 C CA . HIS A 1 416 ? 158.61100 128.36600 203.27600 1.000 205.19864 805 HIS B CA 1
ATOM 3201 C C . HIS A 1 416 ? 158.20900 129.78300 203.64700 1.000 205.19864 805 HIS B C 1
ATOM 3202 O O . HIS A 1 416 ? 158.39500 130.19600 204.79800 1.000 205.19864 805 HIS B O 1
ATOM 3209 N N . ILE A 1 417 ? 157.65700 130.54000 202.70100 1.000 199.59328 806 ILE B N 1
ATOM 3210 C CA . ILE A 1 417 ? 157.14300 131.86900 203.00200 1.000 199.59328 806 ILE B CA 1
ATOM 3211 C C . ILE A 1 417 ? 155.86900 131.71800 203.82300 1.000 199.59328 806 ILE B C 1
ATOM 3212 O O . ILE A 1 417 ? 154.94400 130.99700 203.43300 1.000 199.59328 806 ILE B O 1
ATOM 3217 N N . GLN A 1 418 ? 155.81800 132.39400 204.96800 1.000 198.03079 807 GLN B N 1
ATOM 3218 C CA . GLN A 1 418 ? 154.68300 132.25300 205.87000 1.000 198.03079 807 GLN B CA 1
ATOM 3219 C C . GLN A 1 418 ? 153.60000 133.29000 205.60600 1.000 198.03079 807 GLN B C 1
ATOM 3220 O O . GLN A 1 418 ? 152.40900 132.96000 205.62700 1.000 198.03079 807 GLN B O 1
ATOM 3226 N N . VAL A 1 419 ? 153.98800 134.53700 205.35800 1.000 195.21836 808 VAL B N 1
ATOM 3227 C CA . VAL A 1 419 ? 153.05900 135.60400 205.00800 1.000 195.21836 808 VAL B CA 1
ATOM 3228 C C . VAL A 1 419 ? 153.49200 136.16400 203.66200 1.000 195.21836 808 VAL B C 1
ATOM 3229 O O . VAL A 1 419 ? 154.63300 136.61600 203.51100 1.000 195.21836 808 VAL B O 1
ATOM 3233 N N . LEU A 1 420 ? 152.58800 136.13100 202.68700 1.000 186.48208 809 LEU B N 1
ATOM 3234 C CA . LEU A 1 420 ? 152.86500 136.63600 201.34900 1.000 186.48208 809 LEU B CA 1
ATOM 3235 C C . LEU A 1 420 ? 151.80200 137.65700 200.98400 1.000 186.48208 809 LEU B C 1
ATOM 3236 O O . LEU A 1 420 ? 150.61100 137.33200 200.94800 1.000 186.48208 809 LEU B O 1
ATOM 3241 N N . VAL A 1 421 ? 152.23300 138.88400 200.70900 1.000 185.17466 810 VAL B N 1
ATOM 3242 C CA . VAL A 1 421 ? 151.35000 139.96300 200.28600 1.000 185.17466 810 VAL B CA 1
ATOM 3243 C C . VAL A 1 421 ? 151.58600 140.20100 198.80200 1.000 185.17466 810 VAL B C 1
ATOM 3244 O O . VAL A 1 421 ? 152.72500 140.42500 198.37700 1.000 185.17466 810 VAL B O 1
ATOM 3248 N N . SER A 1 422 ? 150.51500 140.14500 198.01500 1.000 181.76143 811 SER B N 1
ATOM 3249 C CA . SER A 1 422 ? 150.66100 140.13000 196.56800 1.000 181.76143 811 SER B CA 1
ATOM 3250 C C . SER A 1 422 ? 149.54500 140.93100 195.91600 1.000 181.76143 811 SER B C 1
ATOM 3251 O O . SER A 1 422 ? 148.50800 141.20500 196.52300 1.000 181.76143 811 SER B O 1
ATOM 3254 N N . THR A 1 423 ? 149.78300 141.31100 194.66400 1.000 180.28552 812 THR B N 1
ATOM 3255 C CA . THR A 1 423 ? 148.75700 141.95400 193.86100 1.000 180.28552 812 THR B CA 1
ATOM 3256 C C . THR A 1 423 ? 147.78000 140.91600 193.31700 1.000 180.28552 812 THR B C 1
ATOM 3257 O O . THR A 1 423 ? 148.01400 139.70600 193.38100 1.000 180.28552 812 THR B O 1
ATOM 3261 N N . ALA A 1 424 ? 146.66600 141.41100 192.77300 1.000 176.10266 813 ALA B N 1
ATOM 3262 C CA . ALA A 1 424 ? 145.64000 140.51700 192.24700 1.000 176.10266 813 ALA B CA 1
ATOM 3263 C C . ALA A 1 424 ? 146.13400 139.73300 191.03700 1.000 176.10266 813 ALA B C 1
ATOM 3264 O O . ALA A 1 424 ? 145.54600 138.70500 190.68500 1.000 176.10266 813 ALA B O 1
ATOM 3266 N N . THR A 1 425 ? 147.20500 140.19900 190.39000 1.000 177.43739 814 THR B N 1
ATOM 3267 C CA . THR A 1 425 ? 147.72000 139.51900 189.20600 1.000 177.43739 814 THR B CA 1
ATOM 3268 C C . THR A 1 425 ? 148.19700 138.10500 189.50800 1.000 177.43739 814 THR B C 1
ATOM 3269 O O . THR A 1 425 ? 148.15700 137.24700 188.61800 1.000 177.43739 814 THR B O 1
ATOM 3273 N N . LEU A 1 426 ? 148.65000 137.84600 190.73600 1.000 174.90754 815 LEU B N 1
ATOM 3274 C CA . LEU A 1 426 ? 149.08000 136.50000 191.09800 1.000 174.90754 815 LEU B CA 1
ATOM 3275 C C . LEU A 1 426 ? 147.92200 135.51300 191.06900 1.000 174.90754 815 LEU B C 1
ATOM 3276 O O . LEU A 1 426 ? 148.12300 134.33400 190.75600 1.000 174.90754 815 LEU B O 1
ATOM 3281 N N . ALA A 1 427 ? 146.71100 135.97300 191.39200 1.000 169.51700 816 ALA B N 1
ATOM 3282 C CA . ALA A 1 427 ? 145.55400 135.08600 191.39500 1.000 169.51700 816 ALA B CA 1
ATOM 3283 C C . ALA A 1 427 ? 145.29700 134.48600 190.01900 1.000 169.51700 816 ALA B C 1
ATOM 3284 O O . ALA A 1 427 ? 144.81200 133.35300 189.91900 1.000 169.51700 816 ALA B O 1
ATOM 3286 N N . TRP A 1 428 ? 145.61000 135.22100 188.95400 1.000 166.06516 817 TRP B N 1
ATOM 3287 C CA . TRP A 1 428 ? 145.44500 134.69800 187.60400 1.000 166.06516 817 TRP B CA 1
ATOM 3288 C C . TRP A 1 428 ? 146.71400 134.04100 187.07700 1.000 166.06516 817 TRP B C 1
ATOM 3289 O O . TRP A 1 428 ? 146.64400 132.98100 186.44600 1.000 166.06516 817 TRP B O 1
ATOM 3300 N N . GLY A 1 429 ? 147.87300 134.65600 187.32100 1.000 173.68989 818 GLY B N 1
ATOM 3301 C CA . GLY A 1 429 ? 149.09000 134.21300 186.65900 1.000 173.68989 818 GLY B CA 1
ATOM 3302 C C . GLY A 1 429 ? 149.55100 132.82800 187.07500 1.000 173.68989 818 GLY B C 1
ATOM 3303 O O . GLY A 1 429 ? 149.91800 132.00900 186.22800 1.000 173.68989 818 GLY B O 1
ATOM 3304 N N . VAL A 1 430 ? 149.55100 132.54600 188.37600 1.000 176.70083 819 VAL B N 1
ATOM 3305 C CA . VAL A 1 430 ? 150.10700 131.30400 188.90500 1.000 176.70083 819 VAL B CA 1
ATOM 3306 C C . VAL A 1 430 ? 149.14400 130.72600 189.93200 1.000 176.70083 819 VAL B C 1
ATOM 3307 O O . VAL A 1 430 ? 148.53200 131.46500 190.71100 1.000 176.70083 819 VAL B O 1
ATOM 3311 N N . ASN A 1 431 ? 149.01100 129.39900 189.93300 1.000 173.82332 820 ASN B N 1
ATOM 3312 C CA . ASN A 1 431 ? 148.11700 128.70400 190.86000 1.000 173.82332 820 ASN B CA 1
ATOM 3313 C C . ASN A 1 431 ? 148.91600 128.18100 192.05500 1.000 173.82332 820 ASN B C 1
ATOM 3314 O O . ASN A 1 431 ? 149.36000 127.03300 192.10300 1.000 173.82332 820 ASN B O 1
ATOM 3319 N N . LEU A 1 432 ? 149.09100 129.05900 193.03900 1.000 176.70204 821 LEU B N 1
ATOM 3320 C CA . LEU A 1 432 ? 149.68500 128.66700 194.31200 1.000 176.70204 821 LEU B CA 1
ATOM 3321 C C . LEU A 1 432 ? 148.65700 128.83600 195.42200 1.000 176.70204 821 LEU B C 1
ATOM 3322 O O . LEU A 1 432 ? 148.41200 129.96700 195.86800 1.000 176.70204 821 LEU B O 1
ATOM 3327 N N . PRO A 1 433 ? 148.02300 127.76400 195.88500 1.000 173.93475 822 PRO B N 1
ATOM 3328 C CA . PRO A 1 433 ? 147.00800 127.88600 196.93300 1.000 173.93475 822 PRO B CA 1
ATOM 3329 C C . PRO A 1 433 ? 147.61200 128.18200 198.30000 1.000 173.93475 822 PRO B C 1
ATOM 3330 O O . PRO A 1 433 ? 148.77600 127.89300 198.57900 1.000 173.93475 822 PRO B O 1
ATOM 3334 N N . ALA A 1 434 ? 146.78000 128.77100 199.15400 1.000 175.72480 823 ALA B N 1
ATOM 3335 C CA . ALA A 1 434 ? 147.14300 129.08700 200.52700 1.000 175.72480 823 ALA B CA 1
ATOM 3336 C C . ALA A 1 434 ? 145.99700 128.68900 201.44500 1.000 175.72480 823 ALA B C 1
ATOM 3337 O O . ALA A 1 434 ? 144.83700 128.62200 201.03200 1.000 175.72480 823 ALA B O 1
ATOM 3339 N N . HIS A 1 435 ? 146.33300 128.41500 202.70800 1.000 177.99926 824 HIS B N 1
ATOM 3340 C CA . HIS A 1 435 ? 145.31900 127.95700 203.65400 1.000 177.99926 824 HIS B CA 1
ATOM 3341 C C . HIS A 1 435 ? 144.26600 129.03000 203.89600 1.000 177.99926 824 HIS B C 1
ATOM 3342 O O . HIS A 1 435 ? 143.06400 128.74300 203.91600 1.000 177.99926 824 HIS B O 1
ATOM 3349 N N . THR A 1 436 ? 144.69700 130.27300 204.08500 1.000 177.56435 825 THR B N 1
ATOM 3350 C CA . THR A 1 436 ? 143.79200 131.39500 204.29100 1.000 177.56435 825 THR B CA 1
ATOM 3351 C C . THR A 1 436 ? 144.22200 132.55600 203.40700 1.000 177.56435 825 THR B C 1
ATOM 3352 O O . THR A 1 436 ? 145.41900 132.77100 203.19300 1.000 177.56435 825 THR B O 1
ATOM 3356 N N . VAL A 1 437 ? 143.24400 133.29300 202.88800 1.000 171.20129 826 VAL B N 1
ATOM 3357 C CA . VAL A 1 437 ? 143.48600 134.45500 202.04500 1.000 171.20129 826 VAL B CA 1
ATOM 3358 C C . VAL A 1 437 ? 142.72300 135.63500 202.62700 1.000 171.20129 826 VAL B C 1
ATOM 3359 O O . VAL A 1 437 ? 141.56800 135.48900 203.04500 1.000 171.20129 826 VAL B O 1
ATOM 3363 N N . ILE A 1 438 ? 143.37300 136.79200 202.67600 1.000 169.05957 827 ILE B N 1
ATOM 3364 C CA . ILE A 1 438 ? 142.76900 138.01800 203.18000 1.000 169.05957 827 ILE B CA 1
ATOM 3365 C C . ILE A 1 438 ? 142.90400 139.08300 202.10300 1.000 169.05957 827 ILE B C 1
ATOM 3366 O O . ILE A 1 438 ? 143.97900 139.24500 201.51200 1.000 169.05957 827 ILE B O 1
ATOM 3371 N N . ILE A 1 439 ? 141.81300 139.78900 201.83300 1.000 164.90430 828 ILE B N 1
ATOM 3372 C CA . ILE A 1 439 ? 141.79800 140.84100 200.82500 1.000 164.90430 828 ILE B CA 1
ATOM 3373 C C . ILE A 1 439 ? 141.60300 142.17900 201.52200 1.000 164.90430 828 ILE B C 1
ATOM 3374 O O . ILE A 1 439 ? 140.67000 142.34800 202.31600 1.000 164.90430 828 ILE B O 1
ATOM 3379 N N . LYS A 1 440 ? 142.47900 143.13100 201.22300 1.000 170.22872 829 LYS B N 1
ATOM 3380 C CA . LYS A 1 440 ? 142.53200 144.40300 201.93000 1.000 170.22872 829 LYS B CA 1
ATOM 3381 C C . LYS A 1 440 ? 142.01700 145.51700 201.02800 1.000 170.22872 829 LYS B C 1
ATOM 3382 O O . LYS A 1 440 ? 142.38400 145.58800 199.85000 1.000 170.22872 829 LYS B O 1
ATOM 3388 N N . GLY A 1 441 ? 141.15900 146.37300 201.57800 1.000 164.83458 830 GLY B N 1
ATOM 3389 C CA . GLY A 1 441 ? 140.74000 147.58200 200.89500 1.000 164.83458 830 GLY B CA 1
ATOM 3390 C C . GLY A 1 441 ? 139.55000 147.43600 199.97100 1.000 164.83458 830 GLY B C 1
ATOM 3391 O O . GLY A 1 441 ? 138.50500 148.05400 200.19800 1.000 164.83458 830 GLY B O 1
ATOM 3392 N N . THR A 1 442 ? 139.70500 146.63300 198.91900 1.000 157.74701 831 THR B N 1
ATOM 3393 C CA . THR A 1 442 ? 138.75800 146.40200 197.82600 1.000 157.74701 831 THR B CA 1
ATOM 3394 C C . THR A 1 442 ? 138.60900 147.62600 196.92900 1.000 157.74701 831 THR B C 1
ATOM 3395 O O . THR A 1 442 ? 137.85400 147.56200 195.95100 1.000 157.74701 831 THR B O 1
ATOM 3399 N N . GLN A 1 443 ? 139.28700 148.73300 197.22100 1.000 146.07046 832 GLN B N 1
ATOM 3400 C CA . GLN A 1 443 ? 139.21000 149.90400 196.36100 1.000 146.07046 832 GLN B CA 1
ATOM 3401 C C . GLN A 1 443 ? 140.31400 149.87400 195.31300 1.000 146.07046 832 GLN B C 1
ATOM 3402 O O . GLN A 1 443 ? 141.46600 149.54600 195.60800 1.000 146.07046 832 GLN B O 1
ATOM 3408 N N . VAL A 1 444 ? 139.95400 150.21800 194.08000 1.000 134.25413 833 VAL B N 1
ATOM 3409 C CA . VAL A 1 444 ? 140.90100 150.29100 192.97400 1.000 134.25413 833 VAL B CA 1
ATOM 3410 C C . VAL A 1 444 ? 140.68300 151.60600 192.24200 1.000 134.25413 833 VAL B C 1
ATOM 3411 O O . VAL A 1 444 ? 139.54200 151.99300 191.96700 1.000 134.25413 833 VAL B O 1
ATOM 3415 N N . TYR A 1 445 ? 141.77700 152.29400 191.92700 1.000 121.31164 834 TYR B N 1
ATOM 3416 C CA . TYR A 1 445 ? 141.70500 153.55000 191.18900 1.000 121.31164 834 TYR B CA 1
ATOM 3417 C C . TYR A 1 445 ? 141.50500 153.24100 189.71200 1.000 121.31164 834 TYR B C 1
ATOM 3418 O O . TYR A 1 445 ? 142.40000 152.69900 189.05600 1.000 121.31164 834 TYR B O 1
ATOM 3427 N N . SER A 1 446 ? 140.33400 153.58800 189.18500 1.000 116.12135 835 SER B N 1
ATOM 3428 C CA . SER A 1 446 ? 140.02800 153.34300 187.78600 1.000 116.12135 835 SER B CA 1
ATOM 3429 C C . SER A 1 446 ? 140.24500 154.62700 187.00400 1.000 116.12135 835 SER B C 1
ATOM 3430 O O . SER A 1 446 ? 139.47700 155.58500 187.18400 1.000 116.12135 835 SER B O 1
ATOM 3433 N N . PRO A 1 447 ? 141.26700 154.70600 186.14700 1.000 110.16845 836 PRO B N 1
ATOM 3434 C CA . PRO A 1 447 ? 141.50700 155.96000 185.41200 1.000 110.16845 836 PRO B CA 1
ATOM 3435 C C . PRO A 1 447 ? 140.33500 156.39900 184.55100 1.000 110.16845 836 PRO B C 1
ATOM 3436 O O . PRO A 1 447 ? 140.05400 157.60000 184.45900 1.000 110.16845 836 PRO B O 1
ATOM 3440 N N . GLU A 1 448 ? 139.63700 155.45400 183.91700 1.000 111.15362 837 GLU B N 1
ATOM 3441 C CA . GLU A 1 448 ? 138.48900 155.81600 183.09700 1.000 111.15362 837 GLU B CA 1
ATOM 3442 C C . GLU A 1 448 ? 137.36000 156.41300 183.92300 1.000 111.15362 837 GLU B C 1
ATOM 3443 O O . GLU A 1 448 ? 136.65200 157.29700 183.43100 1.000 111.15362 837 GLU B O 1
ATOM 3449 N N . LYS A 1 449 ? 137.17300 155.95000 185.15900 1.000 112.64562 838 LYS B N 1
ATOM 3450 C CA . LYS A 1 449 ? 136.20700 156.58100 186.05100 1.000 112.64562 838 LYS B CA 1
ATOM 3451 C C . LYS A 1 449 ? 136.74600 157.89000 186.61400 1.000 112.64562 838 LYS B C 1
ATOM 3452 O O . LYS A 1 449 ? 135.97000 158.79900 186.93000 1.000 112.64562 838 LYS B O 1
ATOM 3458 N N . GLY A 1 450 ? 138.06500 158.00100 186.74600 1.000 117.83127 839 GLY B N 1
ATOM 3459 C CA . GLY A 1 450 ? 138.67600 159.19300 187.29100 1.000 117.83127 839 GLY B CA 1
ATOM 3460 C C . GLY A 1 450 ? 138.67500 159.28400 188.79800 1.000 117.83127 839 GLY B C 1
ATOM 3461 O O . GLY A 1 450 ? 139.11200 160.30500 189.34000 1.000 117.83127 839 GLY B O 1
ATOM 3462 N N . ARG A 1 451 ? 138.20800 158.25400 189.49200 1.000 124.78480 840 ARG B N 1
ATOM 3463 C CA . ARG A 1 451 ? 138.10900 158.26600 190.94700 1.000 124.78480 840 ARG B CA 1
ATOM 3464 C C . ARG A 1 451 ? 138.43300 156.86500 191.45300 1.000 124.78480 840 ARG B C 1
ATOM 3465 O O . ARG A 1 451 ? 138.95200 156.02700 190.70900 1.000 124.78480 840 ARG B O 1
ATOM 3473 N N . TRP A 1 452 ? 138.13200 156.61100 192.72200 1.000 126.91510 841 TRP B N 1
ATOM 3474 C CA . TRP A 1 452 ? 138.24900 155.28700 193.31400 1.000 126.91510 841 TRP B CA 1
ATOM 3475 C C . TRP A 1 452 ? 136.89400 154.60100 193.24100 1.000 126.91510 841 TRP B C 1
ATOM 3476 O O . TRP A 1 452 ? 135.87600 155.18700 193.62300 1.000 126.91510 841 TRP B O 1
ATOM 3487 N N . THR A 1 453 ? 136.88400 153.36600 192.74800 1.000 137.54474 842 THR B N 1
ATOM 3488 C CA . THR A 1 453 ? 135.64800 152.62700 192.54900 1.000 137.54474 842 THR B CA 1
ATOM 3489 C C . THR A 1 453 ? 135.78400 151.24300 193.16100 1.000 137.54474 842 THR B C 1
ATOM 3490 O O . THR A 1 453 ? 136.88700 150.71700 193.32200 1.000 137.54474 842 THR B O 1
ATOM 3494 N N . GLU A 1 454 ? 134.64000 150.66100 193.51000 1.000 150.78307 843 GLU B N 1
ATOM 3495 C CA . GLU A 1 454 ? 134.62200 149.28800 193.98900 1.000 150.78307 843 GLU B CA 1
ATOM 3496 C C . GLU A 1 454 ? 135.12300 148.35700 192.89500 1.000 150.78307 843 GLU B C 1
ATOM 3497 O O . GLU A 1 454 ? 134.67700 148.42600 191.74600 1.000 150.78307 843 GLU B O 1
ATOM 3503 N N . LEU A 1 455 ? 136.05600 147.48300 193.25500 1.000 152.61231 844 LEU B N 1
ATOM 3504 C CA . LEU A 1 455 ? 136.72000 146.66400 192.25400 1.000 152.61231 844 LEU B CA 1
ATOM 3505 C C . LEU A 1 455 ? 135.78900 145.57400 191.73900 1.000 152.61231 844 LEU B C 1
ATOM 3506 O O . LEU A 1 455 ? 134.78600 145.22900 192.37000 1.000 152.61231 844 LEU B O 1
ATOM 3511 N N . GLY A 1 456 ? 136.13400 145.03800 190.57000 1.000 154.36412 845 GLY B N 1
ATOM 3512 C CA . GLY A 1 456 ? 135.31700 144.04800 189.89900 1.000 154.36412 845 GLY B CA 1
ATOM 3513 C C . GLY A 1 456 ? 135.04300 142.80500 190.71800 1.000 154.36412 845 GLY B C 1
ATOM 3514 O O . GLY A 1 456 ? 135.95300 142.23500 191.32500 1.000 154.36412 845 GLY B O 1
ATOM 3515 N N . ALA A 1 457 ? 133.77900 142.37900 190.74000 1.000 155.00817 846 ALA B N 1
ATOM 3516 C CA . ALA A 1 457 ? 133.40000 141.18500 191.48600 1.000 155.00817 846 ALA B CA 1
ATOM 3517 C C . ALA A 1 457 ? 134.15200 139.95800 190.98200 1.000 155.00817 846 ALA B C 1
ATOM 3518 O O . ALA A 1 457 ? 134.45300 139.03400 191.74900 1.000 155.00817 846 ALA B O 1
ATOM 3520 N N . LEU A 1 458 ? 134.46500 139.93800 189.68600 1.000 155.64070 847 LEU B N 1
ATOM 3521 C CA . LEU A 1 458 ? 135.15400 138.79400 189.09900 1.000 155.64070 847 LEU B CA 1
ATOM 3522 C C . LEU A 1 458 ? 136.54100 138.60400 189.70000 1.000 155.64070 847 LEU B C 1
ATOM 3523 O O . LEU A 1 458 ? 136.93500 137.47700 190.03100 1.000 155.64070 847 LEU B O 1
ATOM 3528 N N . ASP A 1 459 ? 137.30100 139.69200 189.84000 1.000 158.65029 848 ASP B N 1
ATOM 3529 C CA . ASP A 1 459 ? 138.64200 139.58200 190.40200 1.000 158.65029 848 ASP B CA 1
ATOM 3530 C C . ASP A 1 459 ? 138.59000 139.12900 191.85400 1.000 158.65029 848 ASP B C 1
ATOM 3531 O O . ASP A 1 459 ? 139.41500 138.31500 192.28900 1.000 158.65029 848 ASP B O 1
ATOM 3536 N N . ILE A 1 460 ? 137.62600 139.64700 192.61900 1.000 154.25148 849 ILE B N 1
ATOM 3537 C CA . ILE A 1 460 ? 137.47200 139.22800 194.00800 1.000 154.25148 849 ILE B CA 1
ATOM 3538 C C . ILE A 1 460 ? 137.16300 137.74200 194.08300 1.000 154.25148 849 ILE B C 1
ATOM 3539 O O . ILE A 1 460 ? 137.73600 137.01700 194.90300 1.000 154.25148 849 ILE B O 1
ATOM 3544 N N . LEU A 1 461 ? 136.26000 137.26100 193.22500 1.000 154.39827 850 LEU B N 1
ATOM 3545 C CA . LEU A 1 461 ? 135.94900 135.83600 193.20900 1.000 154.39827 850 LEU B CA 1
ATOM 3546 C C . LEU A 1 461 ? 137.18200 135.00600 192.87500 1.000 154.39827 850 LEU B C 1
ATOM 3547 O O . LEU A 1 461 ? 137.45800 133.99300 193.53200 1.000 154.39827 850 LEU B O 1
ATOM 3552 N N . GLN A 1 462 ? 137.94300 135.42800 191.86500 1.000 158.35625 851 GLN B N 1
ATOM 3553 C CA . GLN A 1 462 ? 139.11600 134.66200 191.45600 1.000 158.35625 851 GLN B CA 1
ATOM 3554 C C . GLN A 1 462 ? 140.15000 134.59400 192.57300 1.000 158.35625 851 GLN B C 1
ATOM 3555 O O . GLN A 1 462 ? 140.70900 133.52700 192.84900 1.000 158.35625 851 GLN B O 1
ATOM 3561 N N . MET A 1 463 ? 140.41700 135.72200 193.23400 1.000 162.57699 852 MET B N 1
ATOM 3562 C CA . MET A 1 463 ? 141.46800 135.71600 194.24600 1.000 162.57699 852 MET B CA 1
ATOM 3563 C C . MET A 1 463 ? 140.97400 135.16900 195.58100 1.000 162.57699 852 MET B C 1
ATOM 3564 O O . MET A 1 463 ? 141.78600 134.84500 196.45400 1.000 162.57699 852 MET B O 1
ATOM 3569 N N . LEU A 1 464 ? 139.65700 135.05400 195.76400 1.000 158.38981 853 LEU B N 1
ATOM 3570 C CA . LEU A 1 464 ? 139.13900 134.37700 196.94500 1.000 158.38981 853 LEU B CA 1
ATOM 3571 C C . LEU A 1 464 ? 138.95300 132.88500 196.72000 1.000 158.38981 853 LEU B C 1
ATOM 3572 O O . LEU A 1 464 ? 138.75900 132.14600 197.69000 1.000 158.38981 853 LEU B O 1
ATOM 3577 N N . GLY A 1 465 ? 139.01700 132.42700 195.47600 1.000 161.13387 854 GLY B N 1
ATOM 3578 C CA . GLY A 1 465 ? 138.93300 131.01000 195.20300 1.000 161.13387 854 GLY B CA 1
ATOM 3579 C C . GLY A 1 465 ? 140.18800 130.21400 195.48700 1.000 161.13387 854 GLY B C 1
ATOM 3580 O O . GLY A 1 465 ? 140.22600 129.01800 195.18200 1.000 161.13387 854 GLY B O 1
ATOM 3581 N N . ARG A 1 466 ? 141.22000 130.83400 196.05600 1.000 165.38725 855 ARG B N 1
ATOM 3582 C CA . ARG A 1 466 ? 142.46100 130.14500 196.38500 1.000 165.38725 855 ARG B CA 1
ATOM 3583 C C . ARG A 1 466 ? 142.56700 129.79500 197.86400 1.000 165.38725 855 ARG B C 1
ATOM 3584 O O . ARG A 1 466 ? 143.64500 129.40000 198.32000 1.000 165.38725 855 ARG B O 1
ATOM 3592 N N . ALA A 1 467 ? 141.48300 129.92900 198.62200 1.000 170.60441 856 ALA B N 1
ATOM 3593 C CA . ALA A 1 467 ? 141.51400 129.62500 200.04500 1.000 170.60441 856 ALA B CA 1
ATOM 3594 C C . ALA A 1 467 ? 141.56500 128.11800 200.26100 1.000 170.60441 856 ALA B C 1
ATOM 3595 O O . ALA A 1 467 ? 140.65900 127.39000 199.84300 1.000 170.60441 856 ALA B O 1
ATOM 3597 N N . GLY A 1 468 ? 142.62900 127.65300 200.91200 1.000 176.56549 857 GLY B N 1
ATOM 3598 C CA . GLY A 1 468 ? 142.77100 126.24300 201.21700 1.000 176.56549 857 GLY B CA 1
ATOM 3599 C C . GLY A 1 468 ? 143.46200 125.46300 200.11900 1.000 176.56549 857 GLY B C 1
ATOM 3600 O O . GLY A 1 468 ? 143.00500 125.46300 198.97200 1.000 176.56549 857 GLY B O 1
ATOM 3601 N N . ARG A 1 469 ? 144.56500 124.80100 200.45000 1.000 180.45548 858 ARG B N 1
ATOM 3602 C CA . ARG A 1 469 ? 145.23100 123.95900 199.47100 1.000 180.45548 858 ARG B CA 1
ATOM 3603 C C . ARG A 1 469 ? 144.34200 122.76600 199.13000 1.000 180.45548 858 ARG B C 1
ATOM 3604 O O . ARG A 1 469 ? 143.72300 122.17700 200.02500 1.000 180.45548 858 ARG B O 1
ATOM 3612 N N . PRO A 1 470 ? 144.24100 122.39200 197.85200 1.000 179.17832 859 PRO B N 1
ATOM 3613 C CA . PRO A 1 470 ? 143.41800 121.22500 197.49900 1.000 179.17832 859 PRO B CA 1
ATOM 3614 C C . PRO A 1 470 ? 143.91100 119.92900 198.11700 1.000 179.17832 859 PRO B C 1
ATOM 3615 O O . PRO A 1 470 ? 143.10700 119.01200 198.32300 1.000 179.17832 859 PRO B O 1
ATOM 3619 N N . GLN A 1 471 ? 145.20500 119.82400 198.42200 1.000 180.24537 860 GLN B N 1
ATOM 3620 C CA . GLN A 1 471 ? 145.79000 118.57500 198.88400 1.000 180.24537 860 GLN B CA 1
ATOM 3621 C C . GLN A 1 471 ? 146.26100 118.60300 200.33100 1.000 180.24537 860 GLN B C 1
ATOM 3622 O O . GLN A 1 471 ? 146.23500 117.55600 200.98800 1.000 180.24537 860 GLN B O 1
ATOM 3628 N N . TYR A 1 472 ? 146.68600 119.75600 200.84900 1.000 181.42279 861 TYR B N 1
ATOM 3629 C CA . TYR A 1 472 ? 147.25300 119.83600 202.18600 1.000 181.42279 861 TYR B CA 1
ATOM 3630 C C . TYR A 1 472 ? 146.34000 120.49000 203.21100 1.000 181.42279 861 TYR B C 1
ATOM 3631 O O . TYR A 1 472 ? 146.73000 120.59000 204.38000 1.000 181.42279 861 TYR B O 1
ATOM 3640 N N . ASP A 1 473 ? 145.14900 120.93400 202.82100 1.000 178.70676 862 ASP B N 1
ATOM 3641 C CA . ASP A 1 473 ? 144.24200 121.62400 203.72400 1.000 178.70676 862 ASP B CA 1
ATOM 3642 C C . ASP A 1 473 ? 142.86900 120.97100 203.69700 1.000 178.70676 862 ASP B C 1
ATOM 3643 O O . ASP A 1 473 ? 142.49100 120.31200 202.72400 1.000 178.70676 862 ASP B O 1
ATOM 3648 N N . THR A 1 474 ? 142.12800 121.15600 204.78900 1.000 172.19068 863 THR B N 1
ATOM 3649 C CA . THR A 1 474 ? 140.75300 120.69800 204.88800 1.000 172.19068 863 THR B CA 1
ATOM 3650 C C . THR A 1 474 ? 139.76000 121.83600 205.06800 1.000 172.19068 863 THR B C 1
ATOM 3651 O O . THR A 1 474 ? 138.59000 121.67700 204.70100 1.000 172.19068 863 THR B O 1
ATOM 3655 N N . LYS A 1 475 ? 140.19000 122.97800 205.60000 1.000 172.33550 864 LYS B N 1
ATOM 3656 C CA . LYS A 1 475 ? 139.32000 124.12800 205.79000 1.000 172.33550 864 LYS B CA 1
ATOM 3657 C C . LYS A 1 475 ? 139.96900 125.35300 205.16500 1.000 172.33550 864 LYS B C 1
ATOM 3658 O O . LYS A 1 475 ? 141.19100 125.43000 205.02000 1.000 172.33550 864 LYS B O 1
ATOM 3664 N N . GLY A 1 476 ? 139.12800 126.31500 204.79200 1.000 172.86191 865 GLY B N 1
ATOM 3665 C CA . GLY A 1 476 ? 139.60800 127.55700 204.22600 1.000 172.86191 865 GLY B CA 1
ATOM 3666 C C . GLY A 1 476 ? 139.04600 128.73900 204.98900 1.000 172.86191 865 GLY B C 1
ATOM 3667 O O . GLY A 1 476 ? 137.97900 128.66400 205.60200 1.000 172.86191 865 GLY B O 1
ATOM 3668 N N . GLU A 1 477 ? 139.79800 129.83600 204.95700 1.000 176.13434 866 GLU B N 1
ATOM 3669 C CA . GLU A 1 477 ? 139.39100 131.07200 205.60800 1.000 176.13434 866 GLU B CA 1
ATOM 3670 C C . GLU A 1 477 ? 139.63900 132.23600 204.66400 1.000 176.13434 866 GLU B C 1
ATOM 3671 O O . GLU A 1 477 ? 140.79100 132.59700 204.40500 1.000 176.13434 866 GLU B O 1
ATOM 3677 N N . GLY A 1 478 ? 138.55900 132.81500 204.15000 1.000 171.49524 867 GLY B N 1
ATOM 3678 C CA . GLY A 1 478 ? 138.66100 133.98400 203.30300 1.000 171.49524 867 GLY B CA 1
ATOM 3679 C C . GLY A 1 478 ? 138.10800 135.21800 203.98200 1.000 171.49524 867 GLY B C 1
ATOM 3680 O O . GLY A 1 478 ? 136.89800 135.32500 204.19600 1.000 171.49524 867 GLY B O 1
ATOM 3681 N N . ILE A 1 479 ? 138.98100 136.15400 204.33100 1.000 169.17778 868 ILE B N 1
ATOM 3682 C CA . ILE A 1 479 ? 138.57200 137.37900 205.00400 1.000 169.17778 868 ILE B CA 1
ATOM 3683 C C . ILE A 1 479 ? 138.59000 138.51600 203.99400 1.000 169.17778 868 ILE B C 1
ATOM 3684 O O . ILE A 1 479 ? 139.59300 138.73500 203.30600 1.000 169.17778 868 ILE B O 1
ATOM 3689 N N . LEU A 1 480 ? 137.47600 139.23500 203.89900 1.000 168.28563 869 LEU B N 1
ATOM 3690 C CA . LEU A 1 480 ? 137.30500 140.31300 202.92800 1.000 168.28563 869 LEU B CA 1
ATOM 3691 C C . LEU A 1 480 ? 137.05200 141.60500 203.69700 1.000 168.28563 869 LEU B C 1
ATOM 3692 O O . LEU A 1 480 ? 136.00700 141.76300 204.33500 1.000 168.28563 869 LEU B O 1
ATOM 3697 N N . ILE A 1 481 ? 138.00500 142.52700 203.63300 1.000 170.62599 870 ILE B N 1
ATOM 3698 C CA . ILE A 1 481 ? 137.92200 143.78400 204.36400 1.000 170.62599 870 ILE B CA 1
ATOM 3699 C C . ILE A 1 481 ? 137.50200 144.88700 203.40600 1.000 170.62599 870 ILE B C 1
ATOM 3700 O O . ILE A 1 481 ? 138.13000 145.08800 202.36000 1.000 170.62599 870 ILE B O 1
ATOM 3705 N N . THR A 1 482 ? 136.44900 145.60700 203.76400 1.000 173.25436 871 THR B N 1
ATOM 3706 C CA . THR A 1 482 ? 135.89300 146.66200 202.92200 1.000 173.25436 871 THR B CA 1
ATOM 3707 C C . THR A 1 482 ? 135.17400 147.65100 203.83200 1.000 173.25436 871 THR B C 1
ATOM 3708 O O . THR A 1 482 ? 135.33100 147.61700 205.05800 1.000 173.25436 871 THR B O 1
ATOM 3712 N N . SER A 1 483 ? 134.39200 148.54400 203.23200 1.000 178.51565 872 SER B N 1
ATOM 3713 C CA . SER A 1 483 ? 133.62900 149.50700 204.01200 1.000 178.51565 872 SER B CA 1
ATOM 3714 C C . SER A 1 483 ? 132.28900 148.91500 204.43100 1.000 178.51565 872 SER B C 1
ATOM 3715 O O . SER A 1 483 ? 131.66100 148.16200 203.68200 1.000 178.51565 872 SER B O 1
ATOM 3718 N N . HIS A 1 484 ? 131.85300 149.26200 205.64400 1.000 181.87894 873 HIS B N 1
ATOM 3719 C CA . HIS A 1 484 ? 130.57600 148.76100 206.14100 1.000 181.87894 873 HIS B CA 1
ATOM 3720 C C . HIS A 1 484 ? 129.40200 149.32400 205.35400 1.000 181.87894 873 HIS B C 1
ATOM 3721 O O . HIS A 1 484 ? 128.35000 148.68200 205.26400 1.000 181.87894 873 HIS B O 1
ATOM 3728 N N . GLY A 1 485 ? 129.55900 150.51100 204.77500 1.000 178.99705 874 GLY B N 1
ATOM 3729 C CA . GLY A 1 485 ? 128.46200 151.15900 204.08500 1.000 178.99705 874 GLY B CA 1
ATOM 3730 C C . GLY A 1 485 ? 128.32800 150.77000 202.62800 1.000 178.99705 874 GLY B C 1
ATOM 3731 O O . GLY A 1 485 ? 129.23100 151.01800 201.82400 1.000 178.99705 874 GLY B O 1
ATOM 3732 N N . GLU A 1 486 ? 127.20200 150.14800 202.28400 1.000 177.53041 875 GLU B N 1
ATOM 3733 C CA . GLU A 1 486 ? 126.79000 149.78200 200.93100 1.000 177.53041 875 GLU B CA 1
ATOM 3734 C C . GLU A 1 486 ? 127.73600 148.78400 200.27200 1.000 177.53041 875 GLU B C 1
ATOM 3735 O O . GLU A 1 486 ? 127.54100 148.46900 199.09200 1.000 177.53041 875 GLU B O 1
ATOM 3741 N N . LEU A 1 487 ? 128.74600 148.27700 200.97600 1.000 170.98874 876 LEU B N 1
ATOM 3742 C CA . LEU A 1 487 ? 129.70000 147.34300 200.39400 1.000 170.98874 876 LEU B CA 1
ATOM 3743 C C . LEU A 1 487 ? 129.59000 145.94800 200.99300 1.000 170.98874 876 LEU B C 1
ATOM 3744 O O . LEU A 1 487 ? 130.53200 145.15700 200.87800 1.000 170.98874 876 LEU B O 1
ATOM 3749 N N . GLN A 1 488 ? 128.46600 145.62900 201.62900 1.000 167.95909 877 GLN B N 1
ATOM 3750 C CA . GLN A 1 488 ? 128.19700 144.27600 202.09300 1.000 167.95909 877 GLN B CA 1
ATOM 3751 C C . GLN A 1 488 ? 127.44400 143.44200 201.06800 1.000 167.95909 877 GLN B C 1
ATOM 3752 O O . GLN A 1 488 ? 127.02600 142.32400 201.38700 1.000 167.95909 877 GLN B O 1
ATOM 3758 N N . TYR A 1 489 ? 127.26400 143.95500 199.84700 1.000 162.95971 878 TYR B N 1
ATOM 3759 C CA . TYR A 1 489 ? 126.60600 143.17600 198.80500 1.000 162.95971 878 TYR B CA 1
ATOM 3760 C C . TYR A 1 489 ? 127.45900 141.99100 198.37600 1.000 162.95971 878 TYR B C 1
ATOM 3761 O O . TYR A 1 489 ? 126.98200 141.11000 197.65200 1.000 162.95971 878 TYR B O 1
ATOM 3770 N N . TYR A 1 490 ? 128.72400 141.95800 198.80500 1.000 162.10533 879 TYR B N 1
ATOM 3771 C CA . TYR A 1 490 ? 129.57500 140.80100 198.54500 1.000 162.10533 879 TYR B CA 1
ATOM 3772 C C . TYR A 1 490 ? 128.97400 139.53000 199.13100 1.000 162.10533 879 TYR B C 1
ATOM 3773 O O . TYR A 1 490 ? 129.27600 138.42100 198.67400 1.000 162.10533 879 TYR B O 1
ATOM 3782 N N . LEU A 1 491 ? 128.12500 139.67100 200.15200 1.000 164.13855 880 LEU B N 1
ATOM 3783 C CA . LEU A 1 491 ? 127.37800 138.52600 200.65900 1.000 164.13855 880 LEU B CA 1
ATOM 3784 C C . LEU A 1 491 ? 126.50600 137.92400 199.56600 1.000 164.13855 880 LEU B C 1
ATOM 3785 O O . LEU A 1 491 ? 126.48900 136.70500 199.36500 1.000 164.13855 880 LEU B O 1
ATOM 3790 N N . SER A 1 492 ? 125.78300 138.77600 198.83700 1.000 164.76650 881 SER B N 1
ATOM 3791 C CA . SER A 1 492 ? 124.95900 138.30800 197.72800 1.000 164.76650 881 SER B CA 1
ATOM 3792 C C . SER A 1 492 ? 125.81800 137.65800 196.65100 1.000 164.76650 881 SER B C 1
ATOM 3793 O O . SER A 1 492 ? 125.43200 136.65400 196.04400 1.000 164.76650 881 SER B O 1
ATOM 3796 N N . LEU A 1 493 ? 126.99400 138.23600 196.40100 1.000 162.24314 882 LEU B N 1
ATOM 3797 C CA . LEU A 1 493 ? 127.89300 137.69800 195.38700 1.000 162.24314 882 LEU B CA 1
ATOM 3798 C C . LEU A 1 493 ? 128.35500 136.29100 195.74500 1.000 162.24314 882 LEU B C 1
ATOM 3799 O O . LEU A 1 493 ? 128.23500 135.36300 194.93700 1.000 162.24314 882 LEU B O 1
ATOM 3804 N N . LEU A 1 494 ? 128.88100 136.11300 196.95700 1.000 163.75202 883 LEU B N 1
ATOM 3805 C CA . LEU A 1 494 ? 129.52400 134.85100 197.30400 1.000 163.75202 883 LEU B CA 1
ATOM 3806 C C . LEU A 1 494 ? 128.52400 133.80600 197.78200 1.000 163.75202 883 LEU B C 1
ATOM 3807 O O . LEU A 1 494 ? 128.86200 132.61900 197.85800 1.000 163.75202 883 LEU B O 1
ATOM 3812 N N . ASN A 1 495 ? 127.29600 134.21300 198.10100 1.000 163.92585 884 ASN B N 1
ATOM 3813 C CA . ASN A 1 495 ? 126.28700 133.28900 198.60000 1.000 163.92585 884 ASN B CA 1
ATOM 3814 C C . ASN A 1 495 ? 125.27200 132.89500 197.53300 1.000 163.92585 884 ASN B C 1
ATOM 3815 O O . ASN A 1 495 ? 124.14700 132.51300 197.87200 1.000 163.92585 884 ASN B O 1
ATOM 3820 N N . GLN A 1 496 ? 125.65200 132.96900 196.25600 1.000 161.07471 885 GLN B N 1
ATOM 3821 C CA . GLN A 1 496 ? 124.77900 132.58900 195.14300 1.000 161.07471 885 GLN B CA 1
ATOM 3822 C C . GLN A 1 496 ? 123.46300 133.36200 195.17900 1.000 161.07471 885 GLN B C 1
ATOM 3823 O O . GLN A 1 496 ? 122.38200 132.79900 195.00000 1.000 161.07471 885 GLN B O 1
ATOM 3829 N N . GLN A 1 497 ? 123.55300 134.67100 195.41600 1.000 165.55733 886 GLN B N 1
ATOM 3830 C CA . GLN A 1 497 ? 122.36900 135.50700 195.53000 1.000 165.55733 886 GLN B CA 1
ATOM 3831 C C . GLN A 1 497 ? 122.38000 136.74200 194.64400 1.000 165.55733 886 GLN B C 1
ATOM 3832 O O . GLN A 1 497 ? 121.35000 137.41700 194.55800 1.000 165.55733 886 GLN B O 1
ATOM 3838 N N . LEU A 1 498 ? 123.49500 137.06100 193.99100 1.000 160.88667 887 LEU B N 1
ATOM 3839 C CA . LEU A 1 498 ? 123.53300 138.24100 193.13700 1.000 160.88667 887 LEU B CA 1
ATOM 3840 C C . LEU A 1 498 ? 123.13300 137.86200 191.71600 1.000 160.88667 887 LEU B C 1
ATOM 3841 O O . LEU A 1 498 ? 123.89800 137.18800 191.01500 1.000 160.88667 887 LEU B O 1
ATOM 3846 N N . PRO A 1 499 ? 121.96100 138.28700 191.25100 1.000 154.97241 888 PRO B N 1
ATOM 3847 C CA . PRO A 1 499 ? 121.53700 137.92800 189.89500 1.000 154.97241 888 PRO B CA 1
ATOM 3848 C C . PRO A 1 499 ? 122.35000 138.66000 188.84100 1.000 154.97241 888 PRO B C 1
ATOM 3849 O O . PRO A 1 499 ? 122.84000 139.77100 189.05700 1.000 154.97241 888 PRO B O 1
ATOM 3853 N N . ILE A 1 500 ? 122.49100 138.01400 187.68400 1.000 147.42806 889 ILE B N 1
ATOM 3854 C CA . ILE A 1 500 ? 123.21000 138.62000 186.57300 1.000 147.42806 889 ILE B CA 1
ATOM 3855 C C . ILE A 1 500 ? 122.26500 139.51000 185.77800 1.000 147.42806 889 ILE B C 1
ATOM 3856 O O . ILE A 1 500 ? 121.19400 139.07500 185.33400 1.000 147.42806 889 ILE B O 1
ATOM 3861 N N . GLU A 1 501 ? 122.66000 140.76600 185.59300 1.000 150.30972 890 GLU B N 1
ATOM 3862 C CA . GLU A 1 501 ? 121.87200 141.73600 184.85200 1.000 150.30972 890 GLU B CA 1
ATOM 3863 C C . GLU A 1 501 ? 122.63000 142.17000 183.60500 1.000 150.30972 890 GLU B C 1
ATOM 3864 O O . GLU A 1 501 ? 123.84800 142.00000 183.50000 1.000 150.30972 890 GLU B O 1
ATOM 3870 N N . SER A 1 502 ? 121.89200 142.73400 182.65400 1.000 143.47410 891 SER B N 1
ATOM 3871 C CA . SER A 1 502 ? 122.45500 143.17200 181.38500 1.000 143.47410 891 SER B CA 1
ATOM 3872 C C . SER A 1 502 ? 122.66100 144.68000 181.40700 1.000 143.47410 891 SER B C 1
ATOM 3873 O O . SER A 1 502 ? 121.77200 145.42800 181.82700 1.000 143.47410 891 SER B O 1
ATOM 3876 N N . GLN A 1 503 ? 123.83500 145.12000 180.95500 1.000 143.15716 892 GLN B N 1
ATOM 3877 C CA . GLN A 1 503 ? 124.17300 146.53400 180.88500 1.000 143.15716 892 GLN B CA 1
ATOM 3878 C C . GLN A 1 503 ? 124.25700 147.04100 179.45200 1.000 143.15716 892 GLN B C 1
ATOM 3879 O O . GLN A 1 503 ? 124.83900 148.10400 179.21400 1.000 143.15716 892 GLN B O 1
ATOM 3885 N N . MET A 1 504 ? 123.69100 146.30900 178.49300 1.000 134.57907 893 MET B N 1
ATOM 3886 C CA . MET A 1 504 ? 123.85200 146.63400 177.08100 1.000 134.57907 893 MET B CA 1
ATOM 3887 C C . MET A 1 504 ? 123.18400 147.95400 176.71700 1.000 134.57907 893 MET B C 1
ATOM 3888 O O . MET A 1 504 ? 123.47300 148.52900 175.66400 1.000 134.57907 893 MET B O 1
ATOM 3893 N N . VAL A 1 505 ? 122.28300 148.43900 177.57300 1.000 136.38639 894 VAL B N 1
ATOM 3894 C CA . VAL A 1 505 ? 121.59600 149.69100 177.28000 1.000 136.38639 894 VAL B CA 1
ATOM 3895 C C . VAL A 1 505 ? 122.58500 150.84500 177.18700 1.000 136.38639 894 VAL B C 1
ATOM 3896 O O . VAL A 1 505 ? 122.42900 151.73700 176.34500 1.000 136.38639 894 VAL B O 1
ATOM 3900 N N . SER A 1 506 ? 123.61400 150.84900 178.03700 1.000 134.23261 895 SER B N 1
ATOM 3901 C CA . SER A 1 506 ? 124.58000 151.94400 178.02700 1.000 134.23261 895 SER B CA 1
ATOM 3902 C C . SER A 1 506 ? 125.34100 152.00800 176.70900 1.000 134.23261 895 SER B C 1
ATOM 3903 O O . SER A 1 506 ? 125.53300 153.09200 176.14700 1.000 134.23261 895 SER B O 1
ATOM 3906 N N . LYS A 1 507 ? 125.77700 150.85700 176.19600 1.000 126.23868 896 LYS B N 1
ATOM 3907 C CA . LYS A 1 507 ? 126.63900 150.80300 175.02100 1.000 126.23868 896 LYS B CA 1
ATOM 3908 C C . LYS A 1 507 ? 125.90200 150.30500 173.78400 1.000 126.23868 896 LYS B C 1
ATOM 3909 O O . LYS A 1 507 ? 126.53600 149.81300 172.84700 1.000 126.23868 896 LYS B O 1
ATOM 3915 N N . LEU A 1 508 ? 124.57700 150.41500 173.76700 1.000 122.18514 897 LEU B N 1
ATOM 3916 C CA . LEU A 1 508 ? 123.76300 149.96300 172.64500 1.000 122.18514 897 LEU B CA 1
ATOM 3917 C C . LEU A 1 508 ? 124.11900 150.64800 171.32500 1.000 122.18514 897 LEU B C 1
ATOM 3918 O O . LEU A 1 508 ? 124.23700 149.95600 170.30600 1.000 122.18514 897 LEU B O 1
ATOM 3923 N N . PRO A 1 509 ? 124.27100 151.98000 171.27100 1.000 117.33039 898 PRO B N 1
ATOM 3924 C CA . PRO A 1 509 ? 124.63400 152.60600 169.98900 1.000 117.33039 898 PRO B CA 1
ATOM 3925 C C . PRO A 1 509 ? 125.93700 152.09700 169.40400 1.000 117.33039 898 PRO B C 1
ATOM 3926 O O . PRO A 1 509 ? 126.00100 151.87700 168.18900 1.000 117.33039 898 PRO B O 1
ATOM 3930 N N . ASP A 1 510 ? 126.96700 151.87700 170.22300 1.000 118.60208 899 ASP B N 1
ATOM 3931 C CA . ASP A 1 510 ? 128.23900 151.39700 169.69500 1.000 118.60208 899 ASP B CA 1
ATOM 3932 C C . ASP A 1 510 ? 128.12700 149.97300 169.16600 1.000 118.60208 899 ASP B C 1
ATOM 3933 O O . ASP A 1 510 ? 128.65500 149.66200 168.09100 1.000 118.60208 899 ASP B O 1
ATOM 3938 N N . MET A 1 511 ? 127.44300 149.09700 169.90500 1.000 119.17301 900 MET B N 1
ATOM 3939 C CA . MET A 1 511 ? 127.24600 147.73300 169.43200 1.000 119.17301 900 MET B CA 1
ATOM 3940 C C . MET A 1 511 ? 126.43300 147.70300 168.14700 1.000 119.17301 900 MET B C 1
ATOM 3941 O O . MET A 1 511 ? 126.74300 146.92500 167.23900 1.000 119.17301 900 MET B O 1
ATOM 3946 N N . LEU A 1 512 ? 125.39400 148.53500 168.05200 1.000 115.50383 901 LEU B N 1
ATOM 3947 C CA . LEU A 1 512 ? 124.60300 148.59000 166.82800 1.000 115.50383 901 LEU B CA 1
ATOM 3948 C C . LEU A 1 512 ? 125.43500 149.10400 165.66100 1.000 115.50383 901 LEU B C 1
ATOM 3949 O O . LEU A 1 512 ? 125.33000 148.59200 164.54100 1.000 115.50383 901 LEU B O 1
ATOM 3954 N N . ASN A 1 513 ? 126.26300 150.12300 165.90200 1.000 111.70417 902 ASN B N 1
ATOM 3955 C CA . ASN A 1 513 ? 127.11300 150.64900 164.84100 1.000 111.70417 902 ASN B CA 1
ATOM 3956 C C . ASN A 1 513 ? 128.11500 149.61400 164.36200 1.000 111.70417 902 ASN B C 1
ATOM 3957 O O . ASN A 1 513 ? 128.38900 149.52500 163.16000 1.000 111.70417 902 ASN B O 1
ATOM 3962 N N . ALA A 1 514 ? 128.67700 148.82800 165.28100 1.000 110.68240 903 ALA B N 1
ATOM 3963 C CA . ALA A 1 514 ? 129.60100 147.77200 164.88100 1.000 110.68240 903 ALA B CA 1
ATOM 3964 C C . ALA A 1 514 ? 128.91000 146.75300 163.98200 1.000 110.68240 903 ALA B C 1
ATOM 3965 O O . ALA A 1 514 ? 129.46400 146.33100 162.95900 1.000 110.68240 903 ALA B O 1
ATOM 3967 N N . GLU A 1 515 ? 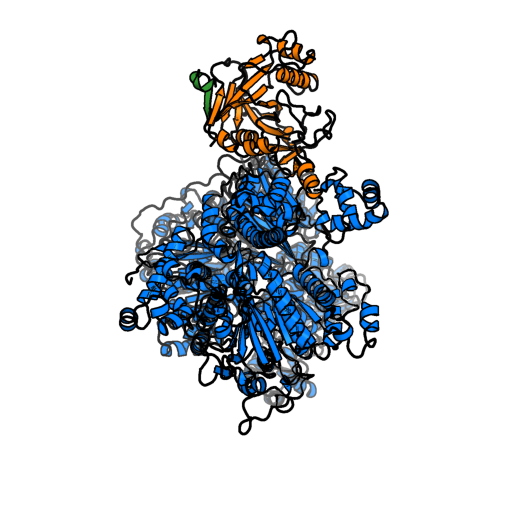127.68900 146.35300 164.34500 1.000 113.37130 904 GLU B N 1
ATOM 3968 C CA . GLU A 1 515 ? 126.94100 145.41400 163.51600 1.000 113.37130 904 GLU B CA 1
ATOM 3969 C C . GLU A 1 515 ? 126.62500 146.00900 162.15100 1.000 113.37130 904 GLU B C 1
ATOM 3970 O O . GLU A 1 515 ? 126.73800 145.32400 161.12900 1.000 113.37130 904 GLU B O 1
ATOM 3976 N N . ILE A 1 516 ? 126.22600 147.28200 162.11600 1.000 108.57480 905 ILE B N 1
ATOM 3977 C CA . ILE A 1 516 ? 125.91800 147.93300 160.84500 1.000 108.57480 905 ILE B CA 1
ATOM 3978 C C . ILE A 1 516 ? 127.14900 147.96300 159.95300 1.000 108.57480 905 ILE B C 1
ATOM 3979 O O . ILE A 1 516 ? 127.07400 147.67900 158.75100 1.000 108.57480 905 ILE B O 1
ATOM 3984 N N . VAL A 1 517 ? 128.30400 148.30500 160.52700 1.000 107.20499 906 VAL B N 1
ATOM 3985 C CA . VAL A 1 517 ? 129.53800 148.33400 159.75000 1.000 107.20499 906 VAL B CA 1
ATOM 3986 C C . VAL A 1 517 ? 129.88900 146.94400 159.23900 1.000 107.20499 906 VAL B C 1
ATOM 3987 O O . VAL A 1 517 ? 130.27200 146.78300 158.07300 1.000 107.20499 906 VAL B O 1
ATOM 3991 N N . LEU A 1 518 ? 129.75700 145.91900 160.08000 1.000 112.81119 907 LEU B N 1
ATOM 3992 C CA . LEU A 1 518 ? 130.02300 144.55200 159.65500 1.000 112.81119 907 LEU B CA 1
ATOM 3993 C C . LEU A 1 518 ? 129.03500 144.04500 158.61400 1.000 112.81119 907 LEU B C 1
ATOM 3994 O O . LEU A 1 518 ? 129.30600 143.02400 157.97300 1.000 112.81119 907 LEU B O 1
ATOM 3999 N N . GLY A 1 519 ? 127.90500 144.72300 158.43000 1.000 111.27239 908 GLY B N 1
ATOM 4000 C CA . GLY A 1 519 ? 126.90800 144.29200 157.47900 1.000 111.27239 908 GLY B CA 1
ATOM 4001 C C . GLY A 1 519 ? 125.95000 143.23800 157.98400 1.000 111.27239 908 GLY B C 1
ATOM 4002 O O . GLY A 1 519 ? 125.11000 142.76800 157.20700 1.000 111.27239 908 GLY B O 1
ATOM 4003 N N . ASN A 1 520 ? 126.04900 142.84600 159.25600 1.000 113.60712 909 ASN B N 1
ATOM 4004 C CA . ASN A 1 520 ? 125.12100 141.85900 159.79400 1.000 113.60712 909 ASN B CA 1
ATOM 4005 C C . ASN A 1 520 ? 123.69300 142.38400 159.81100 1.000 113.60712 909 ASN B C 1
ATOM 4006 O O . ASN A 1 520 ? 122.74500 141.60000 159.68700 1.000 113.60712 909 ASN B O 1
ATOM 4011 N N . VAL A 1 521 ? 123.51600 143.69400 159.96300 1.000 112.14295 910 VAL B N 1
ATOM 4012 C CA . VAL A 1 521 ? 122.20000 144.32000 159.91800 1.000 112.14295 910 VAL B CA 1
ATOM 4013 C C . VAL A 1 521 ? 122.24600 145.43300 158.88100 1.000 112.14295 910 VAL B C 1
ATOM 4014 O O . VAL A 1 521 ? 123.28300 146.08200 158.70300 1.000 112.14295 910 VAL B O 1
ATOM 4018 N N . GLN A 1 522 ? 121.14100 145.61900 158.16100 1.000 111.96835 911 GLN B N 1
ATOM 4019 C CA . GLN A 1 522 ? 121.02800 146.67500 157.16900 1.000 111.96835 911 GLN B CA 1
ATOM 4020 C C . GLN A 1 522 ? 119.74800 147.48600 157.28300 1.000 111.96835 911 GLN B C 1
ATOM 4021 O O . GLN A 1 522 ? 119.56100 148.42300 156.50000 1.000 111.96835 911 GLN B O 1
ATOM 4027 N N . ASN A 1 523 ? 118.86800 147.15600 158.22200 1.000 115.32843 912 ASN B N 1
ATOM 4028 C CA . ASN A 1 523 ? 117.59900 147.85100 158.37000 1.000 115.32843 912 ASN B CA 1
ATOM 4029 C C . ASN A 1 523 ? 117.09700 147.62900 159.78700 1.000 115.32843 912 ASN B C 1
ATOM 4030 O O . ASN A 1 523 ? 117.59700 146.76800 160.51500 1.000 115.32843 912 ASN B O 1
ATOM 4035 N N . ALA A 1 524 ? 116.09800 148.42600 160.17200 1.000 117.24227 913 ALA B N 1
ATOM 4036 C CA . ALA A 1 524 ? 115.56100 148.34100 161.52600 1.000 117.24227 913 ALA B CA 1
ATOM 4037 C C . ALA A 1 524 ? 115.02300 146.94800 161.82400 1.000 117.24227 913 ALA B C 1
ATOM 4038 O O . ALA A 1 524 ? 115.07100 146.48600 162.96900 1.000 117.24227 913 ALA B O 1
ATOM 4040 N N . LYS A 1 525 ? 114.51100 146.26000 160.80200 1.000 118.53011 914 LYS B N 1
ATOM 4041 C CA . LYS A 1 525 ? 114.05300 144.88800 160.99000 1.000 118.53011 914 LYS B CA 1
ATOM 4042 C C . LYS A 1 525 ? 115.21400 143.97000 161.35600 1.000 118.53011 914 LYS B C 1
ATOM 4043 O O . LYS A 1 525 ? 115.11100 143.15100 162.27800 1.000 118.53011 914 LYS B O 1
ATOM 4049 N N . ASP A 1 526 ? 116.33400 144.09800 160.64200 1.000 118.30528 915 ASP B N 1
ATOM 4050 C CA . ASP A 1 526 ? 117.50200 143.27700 160.94000 1.000 118.30528 915 ASP B CA 1
ATOM 4051 C C . ASP A 1 526 ? 118.05900 143.59800 162.31900 1.000 118.30528 915 ASP B C 1
ATOM 4052 O O . ASP A 1 526 ? 118.49400 142.70200 163.04800 1.000 118.30528 915 ASP B O 1
ATOM 4057 N N . ALA A 1 527 ? 118.06100 144.87800 162.69300 1.000 120.56383 916 ALA B N 1
ATOM 4058 C CA . ALA A 1 527 ? 118.53300 145.25600 164.02100 1.000 120.56383 916 ALA B CA 1
ATOM 4059 C C . ALA A 1 527 ? 117.63100 144.68300 165.10600 1.000 120.56383 916 ALA B C 1
ATOM 4060 O O . ALA A 1 527 ? 118.10900 144.22800 166.15100 1.000 120.56383 916 ALA B O 1
ATOM 4062 N N . VAL A 1 528 ? 116.31600 144.69400 164.87500 1.000 122.96995 917 VAL B N 1
ATOM 4063 C CA . VAL A 1 528 ? 115.38600 144.12400 165.84500 1.000 122.96995 917 VAL B CA 1
ATOM 4064 C C . VAL A 1 528 ? 115.58100 142.61900 165.96000 1.000 122.96995 917 VAL B C 1
ATOM 4065 O O . VAL A 1 528 ? 115.50200 142.05600 167.05900 1.000 122.96995 917 VAL B O 1
ATOM 4069 N N . ASN A 1 529 ? 115.85400 141.94400 164.84200 1.000 122.20146 918 ASN B N 1
ATOM 4070 C CA . ASN A 1 529 ? 116.13700 140.51300 164.90100 1.000 122.20146 918 ASN B CA 1
ATOM 4071 C C . ASN A 1 529 ? 117.44900 140.23100 165.62600 1.000 122.20146 918 ASN B C 1
ATOM 4072 O O . ASN A 1 529 ? 117.54500 139.26300 166.38700 1.000 122.20146 918 ASN B O 1
ATOM 4077 N N . TRP A 1 530 ? 118.46400 141.06700 165.40000 1.000 118.59120 919 TRP B N 1
ATOM 4078 C CA . TRP A 1 530 ? 119.74900 140.89300 166.07000 1.000 118.59120 919 TRP B CA 1
ATOM 4079 C C . TRP A 1 530 ? 119.62900 141.13600 167.56800 1.000 118.59120 919 TRP B C 1
ATOM 4080 O O . TRP A 1 530 ? 120.30500 140.47900 168.36700 1.000 118.59120 919 TRP B O 1
ATOM 4091 N N . LEU A 1 531 ? 118.77500 142.08000 167.96700 1.000 121.14204 920 LEU B N 1
ATOM 4092 C CA . LEU A 1 531 ? 118.60400 142.37600 169.38500 1.000 121.14204 920 LEU B CA 1
ATOM 4093 C C . LEU A 1 531 ? 118.02900 141.18500 170.13800 1.000 121.14204 920 LEU B C 1
ATOM 4094 O O . LEU A 1 531 ? 118.17200 141.08600 171.36100 1.000 121.14204 920 LEU B O 1
ATOM 4099 N N . GLY A 1 532 ? 117.36900 140.27100 169.42600 1.000 125.24004 921 GLY B N 1
ATOM 4100 C CA . GLY A 1 532 ? 116.82200 139.08400 170.05500 1.000 125.24004 921 GLY B CA 1
ATOM 4101 C C . GLY A 1 532 ? 117.86300 138.15400 170.64100 1.000 125.24004 921 GLY B C 1
ATOM 4102 O O . GLY A 1 532 ? 117.59900 137.53200 171.67600 1.000 125.24004 921 GLY B O 1
ATOM 4103 N N . TYR A 1 533 ? 119.03200 138.04800 170.01500 1.000 126.68986 922 TYR B N 1
ATOM 4104 C CA . TYR A 1 533 ? 120.09700 137.19100 170.51300 1.000 126.68986 922 TYR B CA 1
ATOM 4105 C C . TYR A 1 533 ? 120.83100 137.79000 171.70400 1.000 126.68986 922 TYR B C 1
ATOM 4106 O O . TYR A 1 533 ? 121.58200 137.07400 172.37200 1.000 126.68986 922 TYR B O 1
ATOM 4115 N N . ALA A 1 534 ? 120.63300 139.07300 171.98200 1.000 130.47266 923 ALA B N 1
ATOM 4116 C CA . ALA A 1 534 ? 121.30400 139.72200 173.09600 1.000 130.47266 923 ALA B CA 1
ATOM 4117 C C . ALA A 1 534 ? 120.67600 139.31100 174.42100 1.000 130.47266 923 ALA B C 1
ATOM 4118 O O . ALA A 1 534 ? 119.46800 139.08200 174.51900 1.000 130.47266 923 ALA B O 1
ATOM 4120 N N . TYR A 1 535 ? 121.52100 139.21800 175.45000 1.000 138.18735 924 TYR B N 1
ATOM 4121 C CA . TYR A 1 535 ? 121.05700 138.87200 176.78800 1.000 138.18735 924 TYR B CA 1
ATOM 4122 C C . TYR A 1 535 ? 120.08000 139.90100 177.34100 1.000 138.18735 924 TYR B C 1
ATOM 4123 O O . TYR A 1 535 ? 119.24000 139.55800 178.18200 1.000 138.18735 924 TYR B O 1
ATOM 4132 N N . LEU A 1 536 ? 120.17000 141.15000 176.87800 1.000 138.43678 925 LEU B N 1
ATOM 4133 C CA . LEU A 1 536 ? 119.26600 142.19300 177.34800 1.000 138.43678 925 LEU B CA 1
ATOM 4134 C C . LEU A 1 536 ? 117.82000 141.86800 176.99800 1.000 138.43678 925 LEU B C 1
ATOM 4135 O O . LEU A 1 536 ? 116.90900 142.11100 177.79700 1.000 138.43678 925 LEU B O 1
ATOM 4140 N N . TYR A 1 537 ? 117.59000 141.31300 175.80600 1.000 139.06060 926 TYR B N 1
ATOM 4141 C CA . TYR A 1 537 ? 116.23400 140.94800 175.40400 1.000 139.06060 926 TYR B CA 1
ATOM 4142 C C . TYR A 1 537 ? 115.66100 139.86800 176.31300 1.000 139.06060 926 TYR B C 1
ATOM 4143 O O . TYR A 1 537 ? 114.50000 139.94500 176.73600 1.000 139.06060 926 TYR B O 1
ATOM 4152 N N . ILE A 1 538 ? 116.46500 138.85100 176.62900 1.000 138.73540 927 ILE B N 1
ATOM 4153 C CA . ILE A 1 538 ? 115.99900 137.77900 177.50300 1.000 138.73540 927 ILE B CA 1
ATOM 4154 C C . ILE A 1 538 ? 115.71200 138.31800 178.89800 1.000 138.73540 927 ILE B C 1
ATOM 4155 O O . ILE A 1 538 ? 114.71100 137.95100 179.52900 1.000 138.73540 927 ILE B O 1
ATOM 4160 N N . ARG A 1 539 ? 116.58300 139.19600 179.40200 1.000 144.79525 928 ARG B N 1
ATOM 4161 C CA . ARG A 1 539 ? 116.34200 139.78900 180.71400 1.000 144.79525 928 ARG B CA 1
ATOM 4162 C C . ARG A 1 539 ? 115.05700 140.60600 180.72600 1.000 144.79525 928 ARG B C 1
ATOM 4163 O O . ARG A 1 539 ? 114.27700 140.53100 181.68300 1.000 144.79525 928 ARG B O 1
ATOM 4171 N N . MET A 1 540 ? 114.81800 141.39300 179.67400 1.000 145.30273 929 MET B N 1
ATOM 4172 C CA . MET A 1 540 ? 113.57500 142.15000 179.59400 1.000 145.30273 929 MET B CA 1
ATOM 4173 C C . MET A 1 540 ? 112.36500 141.22900 179.55300 1.000 145.30273 929 MET B C 1
ATOM 4174 O O . MET A 1 540 ? 111.34100 141.52300 180.17900 1.000 145.30273 929 MET B O 1
ATOM 4179 N N . LEU A 1 541 ? 112.46000 140.11900 178.81900 1.000 143.79921 930 LEU B N 1
ATOM 4180 C CA . LEU A 1 541 ? 111.37200 139.14600 178.80500 1.000 143.79921 930 LEU B CA 1
ATOM 4181 C C . LEU A 1 541 ? 111.08900 138.61900 180.20700 1.000 143.79921 930 LEU B C 1
ATOM 4182 O O . LEU A 1 541 ? 109.94200 138.62200 180.66600 1.000 143.79921 930 LEU B O 1
ATOM 4187 N N . ARG A 1 542 ? 112.13100 138.16600 180.90700 1.000 145.86059 931 ARG B N 1
ATOM 4188 C CA . ARG A 1 542 ? 111.92600 137.52000 182.19900 1.000 145.86059 931 ARG B CA 1
ATOM 4189 C C . ARG A 1 542 ? 111.88300 138.49700 183.36700 1.000 145.86059 931 ARG B C 1
ATOM 4190 O O . ARG A 1 542 ? 111.53700 138.08300 184.47800 1.000 145.86059 931 ARG B O 1
ATOM 4198 N N . SER A 1 543 ? 112.22100 139.76700 183.15600 1.000 148.47323 932 SER B N 1
ATOM 4199 C CA . SER A 1 543 ? 112.14400 140.74500 184.23600 1.000 148.47323 932 SER B CA 1
ATOM 4200 C C . SER A 1 543 ? 111.83400 142.13100 183.68300 1.000 148.47323 932 SER B C 1
ATOM 4201 O O . SER A 1 543 ? 112.67900 143.03200 183.75900 1.000 148.47323 932 SER B O 1
ATOM 4204 N N . PRO A 1 544 ? 110.63800 142.34100 183.12700 1.000 152.84983 933 PRO B N 1
ATOM 4205 C CA . PRO A 1 544 ? 110.33900 143.64600 182.51100 1.000 152.84983 933 PRO B CA 1
ATOM 4206 C C . PRO A 1 544 ? 110.38400 144.81400 183.48200 1.000 152.84983 933 PRO B C 1
ATOM 4207 O O . PRO A 1 544 ? 110.75000 145.92600 183.08500 1.000 152.84983 933 PRO B O 1
ATOM 4211 N N . THR A 1 545 ? 110.01800 144.59300 184.74600 1.000 153.88840 934 THR B N 1
ATOM 4212 C CA . THR A 1 545 ? 109.86000 145.70700 185.67700 1.000 153.88840 934 THR B CA 1
ATOM 4213 C C . THR A 1 545 ? 111.18400 146.41100 185.95200 1.000 153.88840 934 THR B C 1
ATOM 4214 O O . THR A 1 545 ? 111.22600 147.64200 186.06200 1.000 153.88840 934 THR B O 1
ATOM 4218 N N . LEU A 1 546 ? 112.27600 145.65100 186.07100 1.000 154.37406 935 LEU B N 1
ATOM 4219 C CA . LEU A 1 546 ? 113.55700 146.25400 186.42700 1.000 154.37406 935 LEU B CA 1
ATOM 4220 C C . LEU A 1 546 ? 114.07600 147.17500 185.33100 1.000 154.37406 935 LEU B C 1
ATOM 4221 O O . LEU A 1 546 ? 114.77000 148.15500 185.62100 1.000 154.37406 935 LEU B O 1
ATOM 4226 N N . TYR A 1 547 ? 113.75200 146.88300 184.07200 1.000 151.31219 936 TYR B N 1
ATOM 4227 C CA . TYR A 1 547 ? 114.23000 147.66700 182.94000 1.000 151.31219 936 TYR B CA 1
ATOM 4228 C C . TYR A 1 547 ? 113.21900 148.71800 182.49500 1.000 151.31219 936 TYR B C 1
ATOM 4229 O O . TYR A 1 547 ? 113.34700 149.27200 181.39900 1.000 151.31219 936 TYR B O 1
ATOM 4238 N N . GLY A 1 548 ? 112.21700 149.00100 183.32300 1.000 153.83549 937 GLY B N 1
ATOM 4239 C CA . GLY A 1 548 ? 111.23900 150.02200 183.01100 1.000 153.83549 937 GLY B CA 1
ATOM 4240 C C . GLY A 1 548 ? 110.08700 149.57600 182.14300 1.000 153.83549 937 GLY B C 1
ATOM 4241 O O . GLY A 1 548 ? 109.29700 150.42300 181.71000 1.000 153.83549 937 GLY B O 1
ATOM 4242 N N . ILE A 1 549 ? 109.96000 148.28500 181.87100 1.000 156.04277 938 ILE B N 1
ATOM 4243 C CA . ILE A 1 549 ? 108.87100 147.76600 181.05300 1.000 156.04277 938 ILE B CA 1
ATOM 4244 C C . ILE A 1 549 ? 107.71500 147.37300 181.95900 1.000 156.04277 938 ILE B C 1
ATOM 4245 O O . ILE A 1 549 ? 107.88700 146.61400 182.91900 1.000 156.04277 938 ILE B O 1
ATOM 4250 N N . SER A 1 550 ? 106.53100 147.89200 181.65600 1.000 166.24206 939 SER B N 1
ATOM 4251 C CA . SER A 1 550 ? 105.33700 147.57300 182.42100 1.000 166.24206 939 SER B CA 1
ATOM 4252 C C . SER A 1 550 ? 104.75700 146.23600 181.97100 1.000 166.24206 939 SER B C 1
ATOM 4253 O O . SER A 1 550 ? 104.97400 145.78100 180.84600 1.000 166.24206 939 SER B O 1
ATOM 4256 N N . HIS A 1 551 ? 104.00900 145.60400 182.88000 1.000 169.34093 940 HIS B N 1
ATOM 4257 C CA . HIS A 1 551 ? 103.42700 144.30100 182.58000 1.000 169.34093 940 HIS B CA 1
ATOM 4258 C C . HIS A 1 551 ? 102.40000 144.38500 181.45900 1.000 169.34093 940 HIS B C 1
ATOM 4259 O O . HIS A 1 551 ? 102.27700 143.44800 180.66100 1.000 169.34093 940 HIS B O 1
ATOM 4266 N N . ASP A 1 552 ? 101.65000 145.48600 181.38600 1.000 169.57141 941 ASP B N 1
ATOM 4267 C CA . ASP A 1 552 ? 100.66700 145.64600 180.32000 1.000 169.57141 941 ASP B CA 1
ATOM 4268 C C . ASP A 1 552 ? 101.32800 145.69100 178.94700 1.000 169.57141 941 ASP B C 1
ATOM 4269 O O . ASP A 1 552 ? 100.83200 145.07400 177.99800 1.000 169.57141 941 ASP B O 1
ATOM 4274 N N . ASP A 1 553 ? 102.44500 146.41300 178.82400 1.000 165.99119 942 ASP B N 1
ATOM 4275 C CA . ASP A 1 553 ? 103.16000 146.45200 177.55200 1.000 165.99119 942 ASP B CA 1
ATOM 4276 C C . ASP A 1 553 ? 103.70800 145.07900 177.18800 1.000 165.99119 942 ASP B C 1
ATOM 4277 O O . ASP A 1 553 ? 103.66900 144.67600 176.02000 1.000 165.99119 942 ASP B O 1
ATOM 4282 N N . LEU A 1 554 ? 104.23000 144.34800 178.17700 1.000 163.46593 943 LEU B N 1
ATOM 4283 C CA . LEU A 1 554 ? 104.75200 143.01000 177.91800 1.000 163.46593 943 LEU B CA 1
ATOM 4284 C C . LEU A 1 554 ? 103.64800 142.07200 177.44600 1.000 163.46593 943 LEU B C 1
ATOM 4285 O O . LEU A 1 554 ? 103.84700 141.27400 176.52300 1.000 163.46593 943 LEU B O 1
ATOM 4290 N N . LYS A 1 555 ? 102.47500 142.14600 178.07800 1.000 165.19452 944 LYS B N 1
ATOM 4291 C CA . LYS A 1 555 ? 101.37800 141.26700 177.68800 1.000 165.19452 944 LYS B CA 1
ATOM 4292 C C . LYS A 1 555 ? 100.80100 141.65300 176.33200 1.000 165.19452 944 LYS B C 1
ATOM 4293 O O . LYS A 1 555 ? 100.42100 140.77400 175.55000 1.000 165.19452 944 LYS B O 1
ATOM 4299 N N . GLY A 1 556 ? 100.72900 142.94800 176.03400 1.000 162.94979 945 GLY B N 1
ATOM 4300 C CA . GLY A 1 556 ? 100.22600 143.39900 174.75300 1.000 162.94979 945 GLY B CA 1
ATOM 4301 C C . GLY A 1 556 ? 101.26100 143.29300 173.65300 1.000 162.94979 945 GLY B C 1
ATOM 4302 O O . GLY A 1 556 ? 100.95200 143.47900 172.47300 1.000 162.94979 945 GLY B O 1
ATOM 4303 N N . ASP A 1 557 ? 102.50300 142.99400 174.03700 1.000 156.30015 946 ASP B N 1
ATOM 4304 C CA . ASP A 1 557 ? 103.59500 142.79900 173.08200 1.000 156.30015 946 ASP B CA 1
ATOM 4305 C C . ASP A 1 557 ? 104.51900 141.72100 173.63000 1.000 156.30015 946 ASP B C 1
ATOM 4306 O O . ASP A 1 557 ? 105.57200 142.01100 174.20900 1.000 156.30015 946 ASP B O 1
ATOM 4311 N N . PRO A 1 558 ? 104.14000 140.44900 173.47300 1.000 154.34592 947 PRO B N 1
ATOM 4312 C CA . PRO A 1 558 ? 104.89300 139.36500 174.12800 1.000 154.34592 947 PRO B CA 1
ATOM 4313 C C . PRO A 1 558 ? 106.34600 139.27100 173.70000 1.000 154.34592 947 PRO B C 1
ATOM 4314 O O . PRO A 1 558 ? 107.18400 138.86200 174.51300 1.000 154.34592 947 PRO B O 1
ATOM 4318 N N . LEU A 1 559 ? 106.67500 139.63100 172.46200 1.000 147.14510 948 LEU B N 1
ATOM 4319 C CA . LEU A 1 559 ? 108.04800 139.58700 171.98300 1.000 147.14510 948 LEU B CA 1
ATOM 4320 C C . LEU A 1 559 ? 108.77000 140.91400 172.16800 1.000 147.14510 948 LEU B C 1
ATOM 4321 O O . LEU A 1 559 ? 109.93300 141.03500 171.76900 1.000 147.14510 948 LEU B O 1
ATOM 4326 N N . LEU A 1 560 ? 108.10600 141.90500 172.76400 1.000 147.63209 949 LEU B N 1
ATOM 4327 C CA . LEU A 1 560 ? 108.68700 143.22400 173.01000 1.000 147.63209 949 LEU B CA 1
ATOM 4328 C C . LEU A 1 560 ? 109.17800 143.86000 171.71100 1.000 147.63209 949 LEU B C 1
ATOM 4329 O O . LEU A 1 560 ? 110.19100 144.56000 171.67300 1.000 147.63209 949 LEU B O 1
ATOM 4334 N N . ASP A 1 561 ? 108.43100 143.61400 170.63200 1.000 146.21326 950 ASP B N 1
ATOM 4335 C CA . ASP A 1 561 ? 108.78700 144.17700 169.33400 1.000 146.21326 950 ASP B CA 1
ATOM 4336 C C . ASP A 1 561 ? 108.77200 145.69700 169.34800 1.000 146.21326 950 ASP B C 1
ATOM 4337 O O . ASP A 1 561 ? 109.66000 146.32300 168.76000 1.000 146.21326 950 ASP B O 1
ATOM 4342 N N . GLN A 1 562 ? 107.78400 146.30500 170.00500 1.000 145.32885 951 GLN B N 1
ATOM 4343 C CA . GLN A 1 562 ? 107.74600 147.75900 170.09600 1.000 145.32885 951 GLN B CA 1
ATOM 4344 C C . GLN A 1 562 ? 108.94000 148.29700 170.87600 1.000 145.32885 951 GLN B C 1
ATOM 4345 O O . GLN A 1 562 ? 109.56400 149.27900 170.46500 1.000 145.32885 951 GLN B O 1
ATOM 4351 N N . ARG A 1 563 ? 109.27600 147.66100 172.00100 1.000 145.48356 952 ARG B N 1
ATOM 4352 C CA . ARG A 1 563 ? 110.41300 148.11900 172.79400 1.000 145.48356 952 ARG B CA 1
ATOM 4353 C C . ARG A 1 563 ? 111.72100 147.96300 172.02500 1.000 145.48356 952 ARG B C 1
ATOM 4354 O O . ARG A 1 563 ? 112.56400 148.86900 172.01900 1.000 145.48356 952 ARG B O 1
ATOM 4362 N N . ARG A 1 564 ? 111.90800 146.81400 171.37000 1.000 137.37535 953 ARG B N 1
ATOM 4363 C CA . ARG A 1 564 ? 113.12200 146.60800 170.58900 1.000 137.37535 953 ARG B CA 1
ATOM 4364 C C . ARG A 1 564 ? 113.22100 147.60300 169.44200 1.000 137.37535 953 ARG B C 1
ATOM 4365 O O . ARG A 1 564 ? 114.30500 148.13700 169.18100 1.000 137.37535 953 ARG B O 1
ATOM 4373 N N . LEU A 1 565 ? 112.11100 147.86700 168.75200 1.000 139.14456 954 LEU B N 1
ATOM 4374 C CA . LEU A 1 565 ? 112.13600 148.83300 167.66300 1.000 139.14456 954 LEU B CA 1
ATOM 4375 C C . LEU A 1 565 ? 112.40200 150.24200 168.17300 1.000 139.14456 954 LEU B C 1
ATOM 4376 O O . LEU A 1 565 ? 113.09600 151.01800 167.51200 1.000 139.14456 954 LEU B O 1
ATOM 4381 N N . ASP A 1 566 ? 111.86400 150.59200 169.34400 1.000 143.60717 955 ASP B N 1
ATOM 4382 C CA . ASP A 1 566 ? 112.15600 151.89700 169.92800 1.000 143.60717 955 ASP B CA 1
ATOM 4383 C C . ASP A 1 566 ? 113.63500 152.02900 170.26600 1.000 143.60717 955 ASP B C 1
ATOM 4384 O O . ASP A 1 566 ? 114.24500 153.07500 170.01600 1.000 143.60717 955 ASP B O 1
ATOM 4389 N N . LEU A 1 567 ? 114.22700 150.97900 170.83700 1.000 138.21073 956 LEU B N 1
ATOM 4390 C CA . LEU A 1 567 ? 115.65500 151.00500 171.14000 1.000 138.21073 956 LEU B CA 1
ATOM 4391 C C . LEU A 1 567 ? 116.47900 151.14300 169.86500 1.000 138.21073 956 LEU B C 1
ATOM 4392 O O . LEU A 1 567 ? 117.43700 151.92600 169.80400 1.000 138.21073 956 LEU B O 1
ATOM 4397 N N . VAL A 1 568 ? 116.11000 150.38500 168.83000 1.000 132.89931 957 VAL B N 1
ATOM 4398 C CA . VAL A 1 568 ? 116.82500 150.44800 167.55700 1.000 132.89931 957 VAL B CA 1
ATOM 4399 C C . VAL A 1 568 ? 116.72800 151.84700 166.96500 1.000 132.89931 957 VAL B C 1
ATOM 4400 O O . VAL A 1 568 ? 117.71700 152.40600 166.48000 1.000 132.89931 957 VAL B O 1
ATOM 4404 N N . HIS A 1 569 ? 115.53000 152.43300 167.00000 1.000 134.28439 958 HIS B N 1
ATOM 4405 C CA . HIS A 1 569 ? 115.33800 153.76900 166.44900 1.000 134.28439 958 HIS B CA 1
ATOM 4406 C C . HIS A 1 569 ? 116.13000 154.81000 167.22800 1.000 134.28439 958 HIS B C 1
ATOM 4407 O O . HIS A 1 569 ? 116.72600 155.71400 166.63500 1.000 134.28439 958 HIS B O 1
ATOM 4414 N N . THR A 1 570 ? 116.14400 154.70400 168.55800 1.000 134.44945 959 THR B N 1
ATOM 4415 C CA . THR A 1 570 ? 116.89000 155.66300 169.36600 1.000 134.44945 959 THR B CA 1
ATOM 4416 C C . THR A 1 570 ? 118.38400 155.57100 169.07900 1.000 134.44945 959 THR B C 1
ATOM 4417 O O . THR A 1 570 ? 119.06400 156.59200 168.91000 1.000 134.44945 959 THR B O 1
ATOM 4421 N N . ALA A 1 571 ? 118.91100 154.34600 169.00900 1.000 128.18455 960 ALA B N 1
ATOM 4422 C CA . ALA A 1 571 ? 120.32300 154.17500 168.68700 1.000 128.18455 960 ALA B CA 1
ATOM 4423 C C . ALA A 1 571 ? 120.63900 154.67600 167.28500 1.000 128.18455 960 ALA B C 1
ATOM 4424 O O . ALA A 1 571 ? 121.69300 155.28700 167.06700 1.000 128.18455 960 ALA B O 1
ATOM 4426 N N . ALA A 1 572 ? 119.74700 154.43000 166.32400 1.000 127.53619 961 ALA B N 1
ATOM 4427 C CA . ALA A 1 572 ? 119.96400 154.91000 164.96600 1.000 127.53619 961 ALA B CA 1
ATOM 4428 C C . ALA A 1 572 ? 119.97300 156.43100 164.92000 1.000 127.53619 961 ALA B C 1
ATOM 4429 O O . ALA A 1 572 ? 120.77500 157.03300 164.20100 1.000 127.53619 961 ALA B O 1
ATOM 4431 N N . LEU A 1 573 ? 119.08100 157.07000 165.68000 1.000 128.16009 962 LEU B N 1
ATOM 4432 C CA . LEU A 1 573 ? 119.08000 158.52700 165.74700 1.000 128.16009 962 LEU B CA 1
ATOM 4433 C C . LEU A 1 573 ? 120.37300 159.05100 166.35300 1.000 128.16009 962 LEU B C 1
ATOM 4434 O O . LEU A 1 573 ? 120.94000 160.03700 165.86800 1.000 128.16009 962 LEU B O 1
ATOM 4439 N N . MET A 1 574 ? 120.85700 158.40400 167.41600 1.000 127.28448 963 MET B N 1
ATOM 4440 C CA . MET A 1 574 ? 122.11500 158.83000 168.02200 1.000 127.28448 963 MET B CA 1
ATOM 4441 C C . MET A 1 574 ? 123.27200 158.69300 167.03900 1.000 127.28448 963 MET B C 1
ATOM 4442 O O . MET A 1 574 ? 124.12500 159.58200 166.93800 1.000 127.28448 963 MET B O 1
ATOM 4447 N N . LEU A 1 575 ? 123.31600 157.58100 166.30200 1.000 121.43112 964 LEU B N 1
ATOM 4448 C CA . LEU A 1 575 ? 124.38000 157.3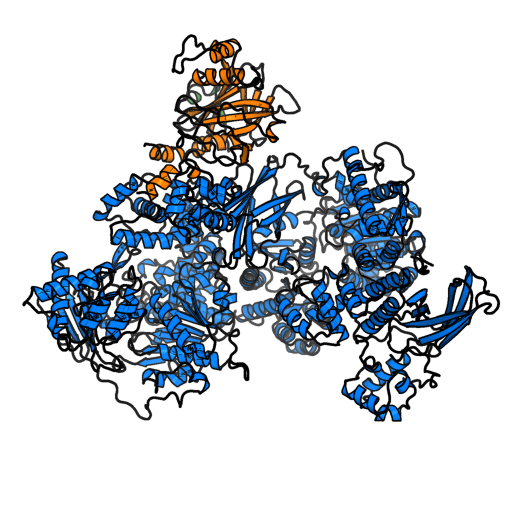8800 165.32100 1.000 121.43112 964 LEU B CA 1
ATOM 4449 C C . LEU A 1 575 ? 124.27600 158.38200 164.17200 1.000 121.43112 964 LEU B C 1
ATOM 4450 O O . LEU A 1 575 ? 125.29900 158.87700 163.68400 1.000 121.43112 964 LEU B O 1
ATOM 4455 N N . ASP A 1 576 ? 123.05800 158.68100 163.72300 1.000 124.94042 965 ASP B N 1
ATOM 4456 C CA . ASP A 1 576 ? 122.85900 159.60500 162.61400 1.000 124.94042 965 ASP B CA 1
ATOM 4457 C C . ASP A 1 576 ? 123.21700 161.03100 163.00900 1.000 124.94042 965 ASP B C 1
ATOM 4458 O O . ASP A 1 576 ? 123.72700 161.80100 162.18700 1.000 124.94042 965 ASP B O 1
ATOM 4463 N N . LYS A 1 577 ? 122.95200 161.39700 164.26400 1.000 121.72797 966 LYS B N 1
ATOM 4464 C CA . LYS A 1 577 ? 123.29400 162.73400 164.73600 1.000 121.72797 966 LYS B CA 1
ATOM 4465 C C . LYS A 1 577 ? 124.79500 162.97600 164.64000 1.000 121.72797 966 LYS B C 1
ATOM 4466 O O . LYS A 1 577 ? 125.24000 164.06500 164.26100 1.000 121.72797 966 LYS B O 1
ATOM 4472 N N . ASN A 1 578 ? 125.59100 161.96400 164.97600 1.000 118.85845 967 ASN B N 1
ATOM 4473 C CA . ASN A 1 578 ? 127.04000 162.04500 164.84800 1.000 118.85845 967 ASN B CA 1
ATOM 4474 C C . ASN A 1 578 ? 127.52400 161.76400 163.43200 1.000 118.85845 967 ASN B C 1
ATOM 4475 O O . ASN A 1 578 ? 128.73600 161.64300 163.22600 1.000 118.85845 967 ASN B O 1
ATOM 4480 N N . ASN A 1 579 ? 126.60900 161.64300 162.46800 1.000 119.03623 968 ASN B N 1
ATOM 4481 C CA . ASN A 1 579 ? 126.95100 161.42200 161.06100 1.000 119.03623 968 ASN B CA 1
ATOM 4482 C C . ASN A 1 579 ? 127.69800 160.10500 160.86500 1.000 119.03623 968 ASN B C 1
ATOM 4483 O O . ASN A 1 579 ? 128.48900 159.95000 159.93300 1.000 119.03623 968 ASN B O 1
ATOM 4488 N N . LEU A 1 580 ? 127.44300 159.14600 161.75400 1.000 117.76662 969 LEU B N 1
ATOM 4489 C CA . LEU A 1 580 ? 128.00800 157.81200 161.61700 1.000 117.76662 969 LEU B CA 1
ATOM 4490 C C . LEU A 1 580 ? 127.22800 156.93400 160.65300 1.000 117.76662 969 LEU B C 1
ATOM 4491 O O . LEU A 1 580 ? 127.84100 156.20100 159.86900 1.000 117.76662 969 LEU B O 1
ATOM 4496 N N . VAL A 1 581 ? 125.90000 156.98900 160.69100 1.000 119.40943 970 VAL B N 1
ATOM 4497 C CA . VAL A 1 581 ? 125.05600 156.14700 159.85100 1.000 119.40943 970 VAL B CA 1
ATOM 4498 C C . VAL A 1 581 ? 123.94800 157.00800 159.26800 1.000 119.40943 970 VAL B C 1
ATOM 4499 O O . VAL A 1 581 ? 123.24500 157.70900 160.00200 1.000 119.40943 970 VAL B O 1
ATOM 4503 N N . LYS A 1 582 ? 123.78600 156.95500 157.94900 1.000 119.65129 971 LYS B N 1
ATOM 4504 C CA . LYS A 1 582 ? 122.69300 157.65800 157.29200 1.000 119.65129 971 LYS B CA 1
ATOM 4505 C C . LYS A 1 582 ? 121.43400 156.80500 157.38100 1.000 119.65129 971 LYS B C 1
ATOM 4506 O O . LYS A 1 582 ? 121.32300 155.77800 156.70300 1.000 119.65129 971 LYS B O 1
ATOM 4512 N N . TYR A 1 583 ? 120.49100 157.22800 158.21700 1.000 125.65245 972 TYR B N 1
ATOM 4513 C CA . TYR A 1 583 ? 119.30400 156.44200 158.53000 1.000 125.65245 972 TYR B CA 1
ATOM 4514 C C . TYR A 1 583 ? 118.06500 157.26700 158.22400 1.000 125.65245 972 TYR B C 1
ATOM 4515 O O . TYR A 1 583 ? 117.87700 158.34400 158.79800 1.000 125.65245 972 TYR B O 1
ATOM 4524 N N . ASP A 1 584 ? 117.22400 156.76100 157.32600 1.000 129.17927 973 ASP B N 1
ATOM 4525 C CA . ASP A 1 584 ? 115.98600 157.42600 156.94300 1.000 129.17927 973 ASP B CA 1
ATOM 4526 C C . ASP A 1 584 ? 114.82800 156.79700 157.70700 1.000 129.17927 973 ASP B C 1
ATOM 4527 O O . ASP A 1 584 ? 114.62300 155.58000 157.64300 1.000 129.17927 973 ASP B O 1
ATOM 4532 N N . LYS A 1 585 ? 114.07600 157.63000 158.42900 1.000 133.22517 974 LYS B N 1
ATOM 4533 C CA . LYS A 1 585 ? 112.99300 157.12100 159.26400 1.000 133.22517 974 LYS B CA 1
ATOM 4534 C C . LYS A 1 585 ? 111.90000 156.46800 158.42500 1.000 133.22517 974 LYS B C 1
ATOM 4535 O O . LYS A 1 585 ? 111.20300 155.56200 158.89900 1.000 133.22517 974 LYS B O 1
ATOM 4541 N N . LYS A 1 586 ? 111.74000 156.90800 157.17500 1.000 134.64948 975 LYS B N 1
ATOM 4542 C CA . LYS A 1 586 ? 110.63800 156.42100 156.34900 1.000 134.64948 975 LYS B CA 1
ATOM 4543 C C . LYS A 1 586 ? 110.77000 154.93000 156.06000 1.000 134.64948 975 LYS B C 1
ATOM 4544 O O . LYS A 1 586 ? 109.83500 154.15600 156.29700 1.000 134.64948 975 LYS B O 1
ATOM 4550 N N . THR A 1 587 ? 111.92600 154.50500 155.55500 1.000 130.76261 976 THR B N 1
ATOM 4551 C CA . THR A 1 587 ? 112.13500 153.11500 155.17500 1.000 130.76261 976 THR B CA 1
ATOM 4552 C C . THR A 1 587 ? 112.93400 152.32900 156.20400 1.000 130.76261 976 THR B C 1
ATOM 4553 O O . THR A 1 587 ? 112.99100 151.09900 156.11400 1.000 130.76261 976 THR B O 1
ATOM 4557 N N . GLY A 1 588 ? 113.54400 153.00300 157.17500 1.000 127.70919 977 GLY B N 1
ATOM 4558 C CA . GLY A 1 588 ? 114.33100 152.32400 158.18400 1.000 127.70919 977 GLY B CA 1
ATOM 4559 C C . GLY A 1 588 ? 115.51800 151.57500 157.61700 1.000 127.70919 977 GLY B C 1
ATOM 4560 O O . GLY A 1 588 ? 115.75600 150.42000 157.97700 1.000 127.70919 977 GLY B O 1
ATOM 4561 N N . ASN A 1 589 ? 116.26500 152.21500 156.72300 1.000 120.80846 978 ASN B N 1
ATOM 4562 C CA . ASN A 1 589 ? 117.43400 151.61300 156.10300 1.000 120.80846 978 ASN B CA 1
ATOM 4563 C C . ASN A 1 589 ? 118.69700 152.32100 156.57900 1.000 120.80846 978 ASN B C 1
ATOM 4564 O O . ASN A 1 589 ? 118.69600 153.52900 156.83000 1.000 120.80846 978 ASN B O 1
ATOM 4569 N N . PHE A 1 590 ? 119.77800 151.55500 156.69800 1.000 116.28672 979 PHE B N 1
ATOM 4570 C CA . PHE A 1 590 ? 121.04600 152.04900 157.21900 1.000 116.28672 979 PHE B CA 1
ATOM 4571 C C . PHE A 1 590 ? 122.06100 152.17100 156.09300 1.000 116.28672 979 PHE B C 1
ATOM 4572 O O . PHE A 1 590 ? 122.20900 151.25200 155.28200 1.000 116.28672 979 PHE B O 1
ATOM 4580 N N . GLN A 1 591 ? 122.75500 153.30300 156.05000 1.000 117.79915 980 GLN B N 1
ATOM 4581 C CA . GLN A 1 591 ? 123.87000 153.51700 155.13800 1.000 117.79915 980 GLN B CA 1
ATOM 4582 C C . GLN A 1 591 ? 125.13600 153.73500 155.95300 1.000 117.79915 980 GLN B C 1
ATOM 4583 O O . GLN A 1 591 ? 125.15500 154.56600 156.86700 1.000 117.79915 980 GLN B O 1
ATOM 4589 N N . VAL A 1 592 ? 126.18200 152.99300 155.62500 1.000 113.47205 981 VAL B N 1
ATOM 4590 C CA . VAL A 1 592 ? 127.44100 153.06000 156.35600 1.000 113.47205 981 VAL B CA 1
ATOM 4591 C C . VAL A 1 592 ? 128.27700 154.20700 155.81400 1.000 113.47205 981 VAL B C 1
ATOM 4592 O O . VAL A 1 592 ? 128.54500 154.28800 154.61000 1.000 113.47205 981 VAL B O 1
ATOM 4596 N N . THR A 1 593 ? 128.69300 155.09800 156.70600 1.000 113.90746 982 THR B N 1
ATOM 4597 C CA . THR A 1 593 ? 129.60700 156.17500 156.36800 1.000 113.90746 982 THR B CA 1
ATOM 4598 C C . THR A 1 593 ? 131.02600 155.77500 156.74700 1.000 113.90746 982 THR B C 1
ATOM 4599 O O . THR A 1 593 ? 131.24700 155.00100 157.68200 1.000 113.90746 982 THR B O 1
ATOM 4603 N N . GLU A 1 594 ? 131.99300 156.30800 155.99700 1.000 108.02416 983 GLU B N 1
ATOM 4604 C CA . GLU A 1 594 ? 133.39200 156.01300 156.28000 1.000 108.02416 983 GLU B CA 1
ATOM 4605 C C . GLU A 1 594 ? 133.79300 156.43300 157.68700 1.000 108.02416 983 GLU B C 1
ATOM 4606 O O . GLU A 1 594 ? 134.59700 155.74300 158.32400 1.000 108.02416 983 GLU B O 1
ATOM 4612 N N . LEU A 1 595 ? 133.24300 157.54200 158.18500 1.000 106.06424 984 LEU B N 1
ATOM 4613 C CA . LEU A 1 595 ? 133.48200 157.92900 159.57000 1.000 106.06424 984 LEU B CA 1
ATOM 4614 C C . LEU A 1 595 ? 132.99100 156.85400 160.53000 1.000 106.06424 984 LEU B C 1
ATOM 4615 O O . LEU A 1 595 ? 133.68800 156.50000 161.48900 1.000 106.06424 984 LEU B O 1
ATOM 4620 N N . GLY A 1 596 ? 131.79600 156.31400 160.28100 1.000 107.20976 985 GLY B N 1
ATOM 4621 C CA . GLY A 1 596 ? 131.30500 155.21300 161.08900 1.000 107.20976 985 GLY B CA 1
ATOM 4622 C C . GLY A 1 596 ? 132.14800 153.96500 160.97800 1.000 107.20976 985 GLY B C 1
ATOM 4623 O O . GLY A 1 596 ? 132.34700 153.26200 161.97200 1.000 107.20976 985 GLY B O 1
ATOM 4624 N N . ARG A 1 597 ? 132.65100 153.66800 159.77900 1.000 106.63432 986 ARG B N 1
ATOM 4625 C CA . ARG A 1 597 ? 133.51800 152.50900 159.60300 1.000 106.63432 986 ARG B CA 1
ATOM 4626 C C . ARG A 1 597 ? 134.79300 152.65400 160.42300 1.000 106.63432 986 ARG B C 1
ATOM 4627 O O . ARG A 1 597 ? 135.23800 151.70300 161.07700 1.000 106.63432 986 ARG B O 1
ATOM 4635 N N . ILE A 1 598 ? 135.38700 153.84900 160.41400 1.000 101.99844 987 ILE B N 1
ATOM 4636 C CA . ILE A 1 598 ? 136.58700 154.08500 161.21200 1.000 101.99844 987 ILE B CA 1
ATOM 4637 C C . ILE A 1 598 ? 136.27000 153.98700 162.69900 1.000 101.99844 987 ILE B C 1
ATOM 4638 O O . ILE A 1 598 ? 137.03200 153.39500 163.47400 1.000 101.99844 987 ILE B O 1
ATOM 4643 N N . ALA A 1 599 ? 135.14000 154.56100 163.12100 1.000 102.59908 988 ALA B N 1
ATOM 4644 C CA . ALA A 1 599 ? 134.75500 154.49500 164.52800 1.000 102.59908 988 ALA B CA 1
ATOM 4645 C C . ALA A 1 599 ? 134.57300 153.05500 164.98500 1.000 102.59908 988 ALA B C 1
ATOM 4646 O O . ALA A 1 599 ? 134.99700 152.68400 166.08600 1.000 102.59908 988 ALA B O 1
ATOM 4648 N N . SER A 1 600 ? 133.93900 152.22800 164.15400 1.000 106.03741 989 SER B N 1
ATOM 4649 C CA . SER A 1 600 ? 133.76400 150.82300 164.50300 1.000 106.03741 989 SER B CA 1
ATOM 4650 C C . SER A 1 600 ? 135.09700 150.08700 164.52900 1.000 106.03741 989 SER B C 1
ATOM 4651 O O . SER A 1 600 ? 135.34400 149.27500 165.42700 1.000 106.03741 989 SER B O 1
ATOM 4654 N N . HIS A 1 601 ? 135.96900 150.35500 163.55400 1.000 107.05164 990 HIS B N 1
ATOM 4655 C CA . HIS A 1 601 ? 137.23700 149.63800 163.48600 1.000 107.05164 990 HIS B CA 1
ATOM 4656 C C . HIS A 1 601 ? 138.15500 149.98400 164.64800 1.000 107.05164 990 HIS B C 1
ATOM 4657 O O . HIS A 1 601 ? 138.85900 149.10500 165.15700 1.000 107.05164 990 HIS B O 1
ATOM 4664 N N . TYR A 1 602 ? 138.17300 151.24100 165.08000 1.000 99.09049 991 TYR B N 1
ATOM 4665 C CA . TYR A 1 602 ? 139.11600 151.67200 166.10100 1.000 99.09049 991 TYR B CA 1
ATOM 4666 C C . TYR A 1 602 ? 138.49100 151.82000 167.48000 1.000 99.09049 991 TYR B C 1
ATOM 4667 O O . TYR A 1 602 ? 139.15000 152.33800 168.38600 1.000 99.09049 991 TYR B O 1
ATOM 4676 N N . TYR A 1 603 ? 137.24900 151.37300 167.65900 1.000 106.82172 992 TYR B N 1
ATOM 4677 C CA . TYR A 1 603 ? 136.64500 151.23400 168.98300 1.000 106.82172 992 TYR B CA 1
ATOM 4678 C C . TYR A 1 603 ? 136.64000 152.55600 169.74600 1.000 106.82172 992 TYR B C 1
ATOM 4679 O O . TYR A 1 603 ? 136.97600 152.61600 170.93000 1.000 106.82172 992 TYR B O 1
ATOM 4688 N N . ILE A 1 604 ? 136.27600 153.62800 169.06300 1.000 100.07846 993 ILE B N 1
ATOM 4689 C CA . ILE A 1 604 ? 136.14800 154.92900 169.70600 1.000 100.07846 993 ILE B CA 1
ATOM 4690 C C . ILE A 1 604 ? 134.67300 155.28900 169.77900 1.000 100.07846 993 ILE B C 1
ATOM 4691 O O . ILE A 1 604 ? 133.87900 154.94700 168.89500 1.000 100.07846 993 ILE B O 1
ATOM 4696 N N . THR A 1 605 ? 134.29700 155.96700 170.85800 1.000 100.74601 994 THR B N 1
ATOM 4697 C CA . THR A 1 605 ? 132.89800 156.29100 171.08600 1.000 100.74601 994 THR B CA 1
ATOM 4698 C C . THR A 1 605 ? 132.41600 157.33800 170.09000 1.000 100.74601 994 THR B C 1
ATOM 4699 O O . THR A 1 605 ? 133.20800 158.01400 169.42800 1.000 100.74601 994 THR B O 1
ATOM 4703 N N . ASN A 1 606 ? 131.09200 157.46200 169.98500 1.000 103.51979 995 ASN B N 1
ATOM 4704 C CA . ASN A 1 606 ? 130.51100 158.37100 169.00300 1.000 103.51979 995 ASN B CA 1
ATOM 4705 C C . ASN A 1 606 ? 130.73700 159.82900 169.38700 1.000 103.51979 995 ASN B C 1
ATOM 4706 O O . ASN A 1 606 ? 130.84800 160.69500 168.51200 1.000 103.51979 995 ASN B O 1
ATOM 4711 N N . ASP A 1 607 ? 130.79700 160.12500 170.68700 1.000 100.81476 996 ASP B N 1
ATOM 4712 C CA . ASP A 1 607 ? 131.07700 161.49400 171.11200 1.000 100.81476 996 ASP B CA 1
ATOM 4713 C C . ASP A 1 607 ? 132.46900 161.93200 170.67100 1.000 100.81476 996 ASP B C 1
ATOM 4714 O O . ASP A 1 607 ? 132.66000 163.06500 170.21200 1.000 100.81476 996 ASP B O 1
ATOM 4719 N N . THR A 1 608 ? 133.45400 161.04300 170.80600 1.000 97.70618 997 THR B N 1
ATOM 4720 C CA . THR A 1 608 ? 134.80100 161.34300 170.33100 1.000 97.70618 997 THR B CA 1
ATOM 4721 C C . THR A 1 608 ? 134.80800 161.56800 168.82500 1.000 97.70618 997 THR B C 1
ATOM 4722 O O . THR A 1 608 ? 135.49700 162.46200 168.31900 1.000 97.70618 997 THR B O 1
ATOM 4726 N N . VAL A 1 609 ? 134.04200 160.76000 168.09000 1.000 96.26450 998 VAL B N 1
ATOM 4727 C CA . VAL A 1 609 ? 133.95800 160.92800 166.64300 1.000 96.26450 998 VAL B CA 1
ATOM 4728 C C . VAL A 1 609 ? 133.35900 162.28400 166.30000 1.000 96.26450 998 VAL B C 1
ATOM 4729 O O . VAL A 1 609 ? 133.81600 162.96600 165.37700 1.000 96.26450 998 VAL B O 1
ATOM 4733 N N . GLN A 1 610 ? 132.31900 162.69100 167.02900 1.000 97.39204 999 GLN B N 1
ATOM 4734 C CA . GLN A 1 610 ? 131.71000 163.99100 166.77400 1.000 97.39204 999 GLN B CA 1
ATOM 4735 C C . GLN A 1 610 ? 132.69700 165.11500 167.05400 1.000 97.39204 999 GLN B C 1
ATOM 4736 O O . GLN A 1 610 ? 132.79000 166.08000 166.28400 1.000 97.39204 999 GLN B O 1
ATOM 4742 N N . THR A 1 611 ? 133.44900 165.00200 168.14900 1.000 92.13174 1000 THR B N 1
ATOM 4743 C CA . THR A 1 611 ? 134.45200 166.01300 168.46600 1.000 92.13174 1000 THR B CA 1
ATOM 4744 C C . THR A 1 611 ? 135.50800 166.10000 167.37100 1.000 92.13174 1000 THR B C 1
ATOM 4745 O O . THR A 1 611 ? 135.89200 167.19700 166.94900 1.000 92.13174 1000 THR B O 1
ATOM 4749 N N . TYR A 1 612 ? 135.98300 164.94900 166.89000 1.000 90.56118 1001 TYR B N 1
ATOM 4750 C CA . TYR A 1 612 ? 136.98100 164.95400 165.82500 1.000 90.56118 1001 TYR B CA 1
ATOM 4751 C C . TYR A 1 612 ? 136.42000 165.54900 164.54200 1.000 90.56118 1001 TYR B C 1
ATOM 4752 O O . TYR A 1 612 ? 137.09200 166.33700 163.86900 1.000 90.56118 1001 TYR B O 1
ATOM 4761 N N . ASN A 1 613 ? 135.18700 165.18600 164.18800 1.000 90.60842 1002 ASN B N 1
ATOM 4762 C CA . ASN A 1 613 ? 134.57700 165.70500 162.97000 1.000 90.60842 1002 ASN B CA 1
ATOM 4763 C C . ASN A 1 613 ? 134.42500 167.21600 163.04600 1.000 90.60842 1002 ASN B C 1
ATOM 4764 O O . ASN A 1 613 ? 134.64800 167.92800 162.06000 1.000 90.60842 1002 ASN B O 1
ATOM 4769 N N . GLN A 1 614 ? 134.04900 167.72600 164.21800 1.000 92.40257 1003 GLN B N 1
ATOM 4770 C CA . GLN A 1 614 ? 133.88800 169.16600 164.37900 1.000 92.40257 1003 GLN B CA 1
ATOM 4771 C C . GLN A 1 614 ? 135.23000 169.88900 164.35000 1.000 92.40257 1003 GLN B C 1
ATOM 4772 O O . GLN A 1 614 ? 135.34700 170.96400 163.75000 1.000 92.40257 1003 GLN B O 1
ATOM 4778 N N . LEU A 1 615 ? 136.25700 169.31700 164.98300 1.000 88.44305 1004 LEU B N 1
ATOM 4779 C CA . LEU A 1 615 ? 137.47800 170.07900 165.22800 1.000 88.44305 1004 LEU B CA 1
ATOM 4780 C C . LEU A 1 615 ? 138.47400 169.96300 164.08100 1.000 88.44305 1004 LEU B C 1
ATOM 4781 O O . LEU A 1 615 ? 139.14600 170.94400 163.74300 1.000 88.44305 1004 LEU B O 1
ATOM 4786 N N . LEU A 1 616 ? 138.60400 168.78100 163.48400 1.000 86.11491 1005 LEU B N 1
ATOM 4787 C CA . LEU A 1 616 ? 139.65400 168.55800 162.49800 1.000 86.11491 1005 LEU B CA 1
ATOM 4788 C C . LEU A 1 616 ? 139.47600 169.47600 161.29400 1.000 86.11491 1005 LEU B C 1
ATOM 4789 O O . LEU A 1 616 ? 138.39000 169.55900 160.71400 1.000 86.11491 1005 LEU B O 1
ATOM 4794 N N . LYS A 1 617 ? 140.55300 170.15800 160.92000 1.000 84.02247 1006 LYS B N 1
ATOM 4795 C CA . LYS A 1 617 ? 140.59700 171.06600 159.78600 1.000 84.02247 1006 LYS B CA 1
ATOM 4796 C C . LYS A 1 617 ? 141.85100 170.76600 158.98100 1.000 84.02247 1006 LYS B C 1
ATOM 4797 O O . LYS A 1 617 ? 142.82200 170.22600 159.52400 1.000 84.02247 1006 LYS B O 1
ATOM 4803 N N . PRO A 1 618 ? 141.86200 171.09700 157.68800 1.000 79.71933 1007 PRO B N 1
ATOM 4804 C CA . PRO A 1 618 ? 143.07200 170.85800 156.88600 1.000 79.71933 1007 PRO B CA 1
ATOM 4805 C C . PRO A 1 618 ? 144.27800 171.64900 157.35400 1.000 79.71933 1007 PRO B C 1
ATOM 4806 O O . PRO A 1 618 ? 145.41000 171.27200 157.02800 1.000 79.71933 1007 PRO B O 1
ATOM 4810 N N . THR A 1 619 ? 144.07800 172.73000 158.10300 1.000 80.71586 1008 THR B N 1
ATOM 4811 C CA . THR A 1 619 ? 145.15600 173.63300 158.47900 1.000 80.71586 1008 THR B CA 1
ATOM 4812 C C . THR A 1 619 ? 145.62100 173.45800 159.91800 1.000 80.71586 1008 THR B C 1
ATOM 4813 O O . THR A 1 619 ? 146.30800 174.34400 160.43800 1.000 80.71586 1008 THR B O 1
ATOM 4817 N N . LEU A 1 620 ? 145.26200 172.35900 160.57800 1.000 81.49093 1009 LEU B N 1
ATOM 4818 C CA . LEU A 1 620 ? 145.67300 172.15500 161.96000 1.000 81.49093 1009 LEU B CA 1
ATOM 4819 C C . LEU A 1 620 ? 147.18600 172.02700 162.06300 1.000 81.49093 1009 LEU B C 1
ATOM 4820 O O . LEU A 1 620 ? 147.84000 171.45500 161.18700 1.000 81.49093 1009 LEU B O 1
ATOM 4825 N N . SER A 1 621 ? 147.73800 172.57100 163.14000 1.000 84.08832 1010 SER B N 1
ATOM 4826 C CA . SER A 1 621 ? 149.14800 172.43600 163.46100 1.000 84.08832 1010 SER B CA 1
ATOM 4827 C C . SER A 1 621 ? 149.33500 171.39500 164.55800 1.000 84.08832 1010 SER B C 1
ATOM 4828 O O . SER A 1 621 ? 148.39200 170.72400 164.98200 1.000 84.08832 1010 SER B O 1
ATOM 4831 N N . GLU A 1 622 ? 150.58100 171.26300 165.02000 1.000 86.23126 1011 GLU B N 1
ATOM 4832 C CA . GLU A 1 622 ? 150.87000 170.31500 166.09100 1.000 86.23126 1011 GLU B CA 1
ATOM 4833 C C . GLU A 1 622 ? 150.14500 170.69100 167.37700 1.000 86.23126 1011 GLU B C 1
ATOM 4834 O O . GLU A 1 622 ? 149.59200 169.82300 168.06200 1.000 86.23126 1011 GLU B O 1
ATOM 4840 N N . ILE A 1 623 ? 150.13400 171.98100 167.71700 1.000 83.86177 1012 ILE B N 1
ATOM 4841 C CA . ILE A 1 623 ? 149.47800 172.42900 168.94300 1.000 83.86177 1012 ILE B CA 1
ATOM 4842 C C . ILE A 1 623 ? 147.99300 172.09500 168.89500 1.000 83.86177 1012 ILE B C 1
ATOM 4843 O O . ILE A 1 623 ? 147.43100 171.50200 169.82700 1.000 83.86177 1012 ILE B O 1
ATOM 4848 N N . GLU A 1 624 ? 147.34000 172.46200 167.79400 1.000 88.56514 1013 GLU B N 1
ATOM 4849 C CA . GLU A 1 624 ? 145.91100 172.21300 167.66700 1.000 88.56514 1013 GLU B CA 1
ATOM 4850 C C . GLU A 1 624 ? 145.62000 170.72300 167.55700 1.000 88.56514 1013 GLU B C 1
ATOM 4851 O O . GLU A 1 624 ? 144.58400 170.25400 168.03400 1.000 88.56514 1013 GLU B O 1
ATOM 4857 N N . LEU A 1 625 ? 146.52600 169.95900 166.94400 1.000 84.62761 1014 LEU B N 1
ATOM 4858 C CA . LEU A 1 625 ? 146.33200 168.51400 166.87200 1.000 84.62761 1014 LEU B CA 1
ATOM 4859 C C . LEU A 1 625 ? 146.36700 167.88200 168.25700 1.000 84.62761 1014 LEU B C 1
ATOM 4860 O O . LEU A 1 625 ? 145.52200 167.03900 168.58700 1.000 84.62761 1014 LEU B O 1
ATOM 4865 N N . PHE A 1 626 ? 147.33500 168.27900 169.08600 1.000 84.42582 1015 PHE B N 1
ATOM 4866 C CA . PHE A 1 626 ? 147.38700 167.76800 170.45200 1.000 84.42582 1015 PHE B CA 1
ATOM 4867 C C . PHE A 1 626 ? 146.16200 168.19700 171.24500 1.000 84.42582 1015 PHE B C 1
ATOM 4868 O O . PHE A 1 626 ? 145.62300 167.41700 172.03800 1.000 84.42582 1015 PHE B O 1
ATOM 4876 N N . ARG A 1 627 ? 145.70800 169.43600 171.05100 1.000 86.66718 1016 ARG B N 1
ATOM 4877 C CA . ARG A 1 627 ? 144.50700 169.89100 171.74700 1.000 86.66718 1016 ARG B CA 1
ATOM 4878 C C . ARG A 1 627 ? 143.28300 169.07800 171.33200 1.000 86.66718 1016 ARG B C 1
ATOM 4879 O O . ARG A 1 627 ? 142.46500 168.69200 172.17800 1.000 86.66718 1016 ARG B O 1
ATOM 4887 N N . VAL A 1 628 ? 143.14800 168.79700 170.03400 1.000 86.07449 1017 VAL B N 1
ATOM 4888 C CA . VAL A 1 628 ? 142.03100 167.99200 169.54700 1.000 86.07449 1017 VAL B CA 1
ATOM 4889 C C . VAL A 1 628 ? 142.08900 166.59100 170.13400 1.000 86.07449 1017 VAL B C 1
ATOM 4890 O O . VAL A 1 628 ? 141.06500 166.03200 170.54500 1.000 86.07449 1017 VAL B O 1
ATOM 4894 N N . PHE A 1 629 ? 143.28400 165.99900 170.18100 1.000 87.33141 1018 PHE B N 1
ATOM 4895 C CA . PHE A 1 629 ? 143.41800 164.69000 170.81000 1.000 87.33141 1018 PHE B CA 1
ATOM 4896 C C . PHE A 1 629 ? 143.01100 164.74200 172.27600 1.000 87.33141 1018 PHE B C 1
ATOM 4897 O O . PHE A 1 629 ? 142.32500 163.84100 172.77000 1.000 87.33141 1018 PHE B O 1
ATOM 4905 N N . SER A 1 630 ? 143.43200 165.78800 172.99000 1.000 87.67656 1019 SER B N 1
ATOM 4906 C CA . SER A 1 630 ? 143.06200 165.93900 174.39100 1.000 87.67656 1019 SER B CA 1
ATOM 4907 C C . SER A 1 630 ? 141.56000 166.07800 174.57900 1.000 87.67656 1019 SER B C 1
ATOM 4908 O O . SER A 1 630 ? 141.02800 165.61100 175.59000 1.000 87.67656 1019 SER B O 1
ATOM 4911 N N . LEU A 1 631 ? 140.86000 166.69100 173.63100 1.000 88.50318 1020 LEU B N 1
ATOM 4912 C CA . LEU A 1 631 ? 139.42000 166.86700 173.75700 1.000 88.50318 1020 LEU B CA 1
ATOM 4913 C C . LEU A 1 631 ? 138.63200 165.59900 173.46000 1.000 88.50318 1020 LEU B C 1
ATOM 4914 O O . LEU A 1 631 ? 137.41600 165.67900 173.25600 1.000 88.50318 1020 LEU B O 1
ATOM 4919 N N . SER A 1 632 ? 139.28300 164.43800 173.43000 1.000 92.00042 1021 SER B N 1
ATOM 4920 C CA . SER A 1 632 ? 138.56700 163.19100 173.20200 1.000 92.00042 1021 SER B CA 1
ATOM 4921 C C . SER A 1 632 ? 137.63900 162.88700 174.37000 1.000 92.00042 1021 SER B C 1
ATOM 4922 O O . SER A 1 632 ? 137.89800 163.27700 175.51100 1.000 92.00042 1021 SER B O 1
ATOM 4925 N N . SER A 1 633 ? 136.54200 162.18700 174.07600 1.000 96.52355 1022 SER B N 1
ATOM 4926 C CA . SER A 1 633 ? 135.58400 161.85000 175.12200 1.000 96.52355 1022 SER B CA 1
ATOM 4927 C C . SER A 1 633 ? 136.05800 160.67000 175.95900 1.000 96.52355 1022 SER B C 1
ATOM 4928 O O . SER A 1 633 ? 135.45900 160.36900 176.99700 1.000 96.52355 1022 SER B O 1
ATOM 4931 N N . GLU A 1 634 ? 137.11900 159.98700 175.52500 1.000 98.51785 1023 GLU B N 1
ATOM 4932 C CA . GLU A 1 634 ? 137.64800 158.87400 176.30600 1.000 98.51785 1023 GLU B CA 1
ATOM 4933 C C . GLU A 1 634 ? 138.13600 159.34300 177.66900 1.000 98.51785 1023 GLU B C 1
ATOM 4934 O O . GLU A 1 634 ? 138.05300 158.60600 178.65700 1.000 98.51785 1023 GLU B O 1
ATOM 4940 N N . PHE A 1 635 ? 138.64900 160.56900 177.74000 1.000 93.65856 1024 PHE B N 1
ATOM 4941 C CA . PHE A 1 635 ? 139.19600 161.12700 178.96700 1.000 93.65856 1024 PHE B CA 1
ATOM 4942 C C . PHE A 1 635 ? 138.27100 162.14600 179.61800 1.000 93.65856 1024 PHE B C 1
ATOM 4943 O O . PHE A 1 635 ? 138.75700 163.05900 180.29100 1.000 93.65856 1024 PHE B O 1
ATOM 4951 N N . LYS A 1 636 ? 136.95700 162.01900 179.42600 1.000 97.73172 1025 LYS B N 1
ATOM 4952 C CA . LYS A 1 636 ? 136.03300 162.99300 179.99800 1.000 97.73172 1025 LYS B CA 1
ATOM 4953 C C . LYS A 1 636 ? 136.07900 162.97600 181.52100 1.000 97.73172 1025 LYS B C 1
ATOM 4954 O O . LYS A 1 636 ? 136.04000 164.03200 182.16200 1.000 97.73172 1025 LYS B O 1
ATOM 4960 N N . ASN A 1 637 ? 136.17000 161.78800 182.11900 1.000 102.35356 1026 ASN B N 1
ATOM 4961 C CA . ASN A 1 637 ? 136.16700 161.69100 183.57200 1.000 102.35356 1026 ASN B CA 1
ATOM 4962 C C . ASN A 1 637 ? 137.49900 162.09300 184.18800 1.000 102.35356 1026 ASN B C 1
ATOM 4963 O O . ASN A 1 637 ? 137.54800 162.37400 185.39000 1.000 102.35356 1026 ASN B O 1
ATOM 4968 N N . ILE A 1 638 ? 138.57600 162.12400 183.40300 1.000 98.74024 1027 ILE B N 1
ATOM 4969 C CA . ILE A 1 638 ? 139.87400 162.50100 183.94600 1.000 98.74024 1027 ILE B CA 1
ATOM 4970 C C . ILE A 1 638 ? 139.84700 163.96300 184.35800 1.000 98.74024 1027 ILE B C 1
ATOM 4971 O O . ILE A 1 638 ? 139.52900 164.84800 183.55500 1.000 98.74024 1027 ILE B O 1
ATOM 4976 N N . THR A 1 639 ? 140.18000 164.22200 185.61900 1.000 103.92918 1028 THR B N 1
ATOM 4977 C CA . THR A 1 639 ? 140.24000 165.57300 186.15100 1.000 103.92918 1028 THR B CA 1
ATOM 4978 C C . THR A 1 639 ? 141.66600 165.84300 186.60500 1.000 103.92918 1028 THR B C 1
ATOM 4979 O O . THR A 1 639 ? 142.52800 164.96000 186.57000 1.000 103.92918 1028 THR B O 1
ATOM 4983 N N . VAL A 1 640 ? 141.91400 167.07300 187.03800 1.000 106.99421 1029 VAL B N 1
ATOM 4984 C CA . VAL A 1 640 ? 143.22900 167.48400 187.51000 1.000 106.99421 1029 VAL B CA 1
ATOM 4985 C C . VAL A 1 640 ? 143.20000 167.51300 189.03200 1.000 106.99421 1029 VAL B C 1
ATOM 4986 O O . VAL A 1 640 ? 142.48800 168.32300 189.63800 1.000 106.99421 1029 VAL B O 1
ATOM 4990 N N . ARG A 1 641 ? 143.95800 166.61300 189.65000 1.000 120.29636 1030 ARG B N 1
ATOM 4991 C CA . ARG A 1 641 ? 144.02100 166.55700 191.10300 1.000 120.29636 1030 ARG B CA 1
ATOM 4992 C C . ARG A 1 641 ? 144.88900 167.69300 191.62900 1.000 120.29636 1030 ARG B C 1
ATOM 4993 O O . ARG A 1 641 ? 145.89800 168.05300 191.01600 1.000 120.29636 1030 ARG B O 1
ATOM 5001 N N . GLU A 1 642 ? 144.48400 168.27000 192.76200 1.000 122.81422 1031 GLU B N 1
ATOM 5002 C CA . GLU A 1 642 ? 145.18200 169.43800 193.28900 1.000 122.81422 1031 GLU B CA 1
ATOM 5003 C C . GLU A 1 642 ? 146.59800 169.09000 193.73200 1.000 122.81422 1031 GLU B C 1
ATOM 5004 O O . GLU A 1 642 ? 147.51300 169.91300 193.62100 1.000 122.81422 1031 GLU B O 1
ATOM 5010 N N . GLU A 1 643 ? 146.79700 167.87000 194.23600 1.000 122.08277 1032 GLU B N 1
ATOM 5011 C CA . GLU A 1 643 ? 148.11100 167.48000 194.73700 1.000 122.08277 1032 GLU B CA 1
ATOM 5012 C C . GLU A 1 643 ? 149.14700 167.39700 193.62300 1.000 122.08277 1032 GLU B C 1
ATOM 5013 O O . GLU A 1 643 ? 150.32200 167.70800 193.85000 1.000 122.08277 1032 GLU B O 1
ATOM 5019 N N . GLU A 1 644 ? 148.74200 166.98600 192.42500 1.000 117.40759 1033 GLU B N 1
ATOM 5020 C CA . GLU A 1 644 ? 149.65300 166.85700 191.29500 1.000 117.40759 1033 GLU B CA 1
ATOM 5021 C C . GLU A 1 644 ? 149.76700 168.13600 190.47700 1.000 117.40759 1033 GLU B C 1
ATOM 5022 O O . GLU A 1 644 ? 150.48500 168.14900 189.47000 1.000 117.40759 1033 GLU B O 1
ATOM 5028 N N . LYS A 1 645 ? 149.07700 169.20300 190.88600 1.000 112.89424 1034 LYS B N 1
ATOM 5029 C CA . LYS A 1 645 ? 149.08200 170.43800 190.11000 1.000 112.89424 1034 LYS B CA 1
ATOM 5030 C C . LYS A 1 645 ? 150.47000 171.06100 190.06300 1.000 112.89424 1034 LYS B C 1
ATOM 5031 O O . LYS A 1 645 ? 150.83700 171.69800 189.07000 1.000 112.89424 1034 LYS B O 1
ATOM 5037 N N . LEU A 1 646 ? 151.26100 170.88500 191.12300 1.000 111.53532 1035 LEU B N 1
ATOM 5038 C CA . LEU A 1 646 ? 152.61400 171.43500 191.12800 1.000 111.53532 1035 LEU B CA 1
ATOM 5039 C C . LEU A 1 646 ? 153.46600 170.81700 190.02700 1.000 111.53532 1035 LEU B C 1
ATOM 5040 O O . LEU A 1 646 ? 154.09500 171.53400 189.23800 1.000 111.53532 1035 LEU B O 1
ATOM 5045 N N . GLU A 1 647 ? 153.49000 169.48500 189.94800 1.000 109.90838 1036 GLU B N 1
ATOM 5046 C CA . GLU A 1 647 ? 154.27100 168.82700 188.90600 1.000 109.90838 1036 GLU B CA 1
ATOM 5047 C C . GLU A 1 647 ? 153.67100 169.08000 187.53000 1.000 109.90838 1036 GLU B C 1
ATOM 5048 O O . GLU A 1 647 ? 154.39800 169.16800 186.53300 1.000 109.90838 1036 GLU B O 1
ATOM 5054 N N . LEU A 1 648 ? 152.34400 169.20600 187.45400 1.000 106.07690 1037 LEU B N 1
ATOM 5055 C CA . LEU A 1 648 ? 151.71200 169.54900 186.18500 1.000 106.07690 1037 LEU B CA 1
ATOM 5056 C C . LEU A 1 648 ? 152.18300 170.90800 185.68700 1.000 106.07690 1037 LEU B C 1
ATOM 5057 O O . LEU A 1 648 ? 152.48300 171.07200 184.50000 1.000 106.07690 1037 LEU B O 1
ATOM 5062 N N . GLN A 1 649 ? 152.26100 171.89500 186.58100 1.000 107.77020 1038 GLN B N 1
ATOM 5063 C CA . GLN A 1 649 ? 152.76800 173.20700 186.19500 1.000 107.77020 1038 GLN B CA 1
ATOM 5064 C C . GLN A 1 649 ? 154.24600 173.14100 185.83500 1.000 107.77020 1038 GLN B C 1
ATOM 5065 O O . GLN A 1 649 ? 154.69400 173.81100 184.89700 1.000 107.77020 1038 GLN B O 1
ATOM 5071 N N . LYS A 1 650 ? 155.02300 172.34700 186.57600 1.000 105.81683 1039 LYS B N 1
ATOM 5072 C CA . LYS A 1 650 ? 156.44100 172.20200 186.25800 1.000 105.81683 1039 LYS B CA 1
ATOM 5073 C C . LYS A 1 650 ? 156.63000 171.66800 184.84500 1.000 105.81683 1039 LYS B C 1
ATOM 5074 O O . LYS A 1 650 ? 157.46200 172.17100 184.08300 1.000 105.81683 1039 LYS B O 1
ATOM 5080 N N . LEU A 1 651 ? 155.85700 170.64500 184.47600 1.000 99.68463 1040 LEU B N 1
ATOM 5081 C CA . LEU A 1 651 ? 155.95300 170.10300 183.12400 1.000 99.68463 1040 LEU B CA 1
ATOM 5082 C C . LEU A 1 651 ? 155.39600 171.07800 182.09600 1.000 99.68463 1040 LEU B C 1
ATOM 5083 O O . LEU A 1 651 ? 155.87000 171.12700 180.95700 1.000 99.68463 1040 LEU B O 1
ATOM 5088 N N . LEU A 1 652 ? 154.38700 171.86200 182.48000 1.000 98.68130 1041 LEU B N 1
ATOM 5089 C CA . LEU A 1 652 ? 153.74700 172.77200 181.53600 1.000 98.68130 1041 LEU B CA 1
ATOM 5090 C C . LEU A 1 652 ? 154.71900 173.83400 181.03900 1.000 98.68130 1041 LEU B C 1
ATOM 5091 O O . LEU A 1 652 ? 154.65500 174.24900 179.87700 1.000 98.68130 1041 LEU B O 1
ATOM 5096 N N . GLU A 1 653 ? 155.61500 174.30000 181.91200 1.000 104.39168 1042 GLU B N 1
ATOM 5097 C CA . GLU A 1 653 ? 156.55900 175.34200 181.52100 1.000 104.39168 1042 GLU B CA 1
ATOM 5098 C C . GLU A 1 653 ? 157.51400 174.85300 180.44100 1.000 104.39168 1042 GLU B C 1
ATOM 5099 O O . GLU A 1 653 ? 157.80900 175.58200 179.48700 1.000 104.39168 1042 GLU B O 1
ATOM 5105 N N . ARG A 1 654 ? 158.00600 173.62400 180.56900 1.000 98.16276 1043 ARG B N 1
ATOM 5106 C CA . ARG A 1 654 ? 158.97600 173.06000 179.63400 1.000 98.16276 1043 ARG B CA 1
ATOM 5107 C C . ARG A 1 654 ? 158.28500 171.96100 178.83500 1.000 98.16276 1043 ARG B C 1
ATOM 5108 O O . ARG A 1 654 ? 158.22000 170.81100 179.27100 1.000 98.16276 1043 ARG B O 1
ATOM 5116 N N . VAL A 1 655 ? 157.76400 172.32000 177.66500 1.000 90.07574 1044 VAL B N 1
ATOM 5117 C CA . VAL A 1 655 ? 157.20200 171.33200 176.74500 1.000 90.07574 1044 VAL B CA 1
ATOM 5118 C C . VAL A 1 655 ? 157.62900 171.66600 175.33100 1.000 90.07574 1044 VAL B C 1
ATOM 5119 O O . VAL A 1 655 ? 157.73800 172.83800 174.94500 1.000 90.07574 1044 VAL B O 1
ATOM 5123 N N . PRO A 1 656 ? 157.87900 170.63400 174.52300 1.000 81.69384 1045 PRO B N 1
ATOM 5124 C CA . PRO A 1 656 ? 158.27500 170.89600 173.13300 1.000 81.69384 1045 PRO B CA 1
ATOM 5125 C C . PRO A 1 656 ? 157.13300 171.42400 172.29100 1.000 81.69384 1045 PRO B C 1
ATOM 5126 O O . PRO A 1 656 ? 157.34800 172.29000 171.43500 1.000 81.69384 1045 PRO B O 1
ATOM 5130 N N . ILE A 1 657 ? 155.92200 170.93100 172.51100 1.000 81.92553 1046 ILE B N 1
ATOM 5131 C CA . ILE A 1 657 ? 154.72900 171.41100 171.82200 1.000 81.92553 1046 ILE B CA 1
ATOM 5132 C C . ILE A 1 657 ? 153.95400 172.29000 172.79700 1.000 81.92553 1046 ILE B C 1
ATOM 5133 O O . ILE A 1 657 ? 153.40300 171.76600 173.77500 1.000 81.92553 1046 ILE B O 1
ATOM 5138 N N . PRO A 1 658 ? 153.89200 173.60200 172.58400 1.000 84.32655 1047 PRO B N 1
ATOM 5139 C CA . PRO A 1 658 ? 153.17700 174.46600 173.52900 1.000 84.32655 1047 PRO B CA 1
ATOM 5140 C C . PRO A 1 658 ? 151.69900 174.11700 173.58900 1.000 84.32655 1047 PRO B C 1
ATOM 5141 O O . PRO A 1 658 ? 151.09600 173.71300 172.59300 1.000 84.32655 1047 PRO B O 1
ATOM 5145 N N . VAL A 1 659 ? 151.12300 174.26800 174.77600 1.000 91.69056 1048 VAL B N 1
ATOM 5146 C CA . VAL A 1 659 ? 149.72200 173.93000 175.00100 1.000 91.69056 1048 VAL B CA 1
ATOM 5147 C C . VAL A 1 659 ? 148.89500 175.20500 174.86200 1.000 91.69056 1048 VAL B C 1
ATOM 5148 O O . VAL A 1 659 ? 149.08600 176.16900 175.60600 1.000 91.69056 1048 VAL B O 1
ATOM 5152 N N . LYS A 1 660 ? 147.97800 175.21100 173.89700 1.000 102.06994 1049 LYS B N 1
ATOM 5153 C CA . LYS A 1 660 ? 147.18100 176.40000 173.62500 1.000 102.06994 1049 LYS B CA 1
ATOM 5154 C C . LYS A 1 660 ? 146.24800 176.68700 174.79200 1.000 102.06994 1049 LYS B C 1
ATOM 5155 O O . LYS A 1 660 ? 145.32100 175.91800 175.06300 1.000 102.06994 1049 LYS B O 1
ATOM 5161 N N . GLU A 1 661 ? 146.48800 177.81100 175.46800 1.000 108.36784 1050 GLU B N 1
ATOM 5162 C CA . GLU A 1 661 ? 145.73200 178.21900 176.65900 1.000 108.36784 1050 GLU B CA 1
ATOM 5163 C C . GLU A 1 661 ? 145.73200 177.03200 177.62200 1.000 108.36784 1050 GLU B C 1
ATOM 5164 O O . GLU A 1 661 ? 146.80700 176.46900 177.87200 1.000 108.36784 1050 GLU B O 1
ATOM 5170 N N . SER A 1 662 ? 144.58300 176.61900 178.15500 1.000 105.81284 1051 SER B N 1
ATOM 5171 C CA . SER A 1 662 ? 144.48400 175.41000 178.96800 1.000 105.81284 1051 SER B CA 1
ATOM 5172 C C . SER A 1 662 ? 145.45600 175.46200 180.14500 1.000 105.81284 1051 SER B C 1
ATOM 5173 O O . SER A 1 662 ? 146.43800 174.72200 180.20500 1.000 105.81284 1051 SER B O 1
ATOM 5176 N N . ILE A 1 663 ? 145.20500 176.39300 181.06700 1.000 107.84234 1052 ILE B N 1
ATOM 5177 C CA . ILE A 1 663 ? 146.09400 176.54700 182.21700 1.000 107.84234 1052 ILE B CA 1
ATOM 5178 C C . ILE A 1 663 ? 146.03000 175.30900 183.10500 1.000 107.84234 1052 ILE B C 1
ATOM 5179 O O . ILE A 1 663 ? 147.04200 174.64100 183.34700 1.000 107.84234 1052 ILE B O 1
ATOM 5184 N N . GLU A 1 664 ? 144.83300 174.97200 183.59300 1.000 106.40682 1053 GLU B N 1
ATOM 5185 C CA . GLU A 1 664 ? 144.66400 173.81700 184.46800 1.000 106.40682 1053 GLU B CA 1
ATOM 5186 C C . GLU A 1 664 ? 143.40700 173.02000 184.13700 1.000 106.40682 1053 GLU B C 1
ATOM 5187 O O . GLU A 1 664 ? 142.86000 172.34600 185.01600 1.000 106.40682 1053 GLU B O 1
ATOM 5193 N N . GLU A 1 665 ? 142.93500 173.08600 182.89800 1.000 104.85760 1054 GLU B N 1
ATOM 5194 C CA . GLU A 1 665 ? 141.83500 172.24300 182.47400 1.000 104.85760 1054 GLU B CA 1
ATOM 5195 C C . GLU A 1 665 ? 142.32000 170.80500 182.29500 1.000 104.85760 1054 GLU B C 1
ATOM 5196 O O . GLU A 1 665 ? 143.52100 170.55700 182.17200 1.000 104.85760 1054 GLU B O 1
ATOM 5202 N N . PRO A 1 666 ? 141.40100 169.83300 182.29800 1.000 99.06066 1055 PRO B N 1
ATOM 5203 C CA . PRO A 1 666 ? 141.82400 168.44200 182.06200 1.000 99.06066 1055 PRO B CA 1
ATOM 5204 C C . PRO A 1 666 ? 142.52100 168.24100 180.72900 1.000 99.06066 1055 PRO B C 1
ATOM 5205 O O . PRO A 1 666 ? 143.39000 167.36300 180.61200 1.000 99.06066 1055 PRO B O 1
ATOM 5209 N N . SER A 1 667 ? 142.15700 169.03000 179.71500 1.000 94.46080 1056 SER B N 1
ATOM 5210 C CA . SER A 1 667 ? 142.79200 168.91100 178.40800 1.000 94.46080 1056 SER B CA 1
ATOM 5211 C C . SER A 1 667 ? 144.29000 169.15600 178.51100 1.000 94.46080 1056 SER B C 1
ATOM 5212 O O . SER A 1 667 ? 145.09500 168.42600 177.92300 1.000 94.46080 1056 SER B O 1
ATOM 5215 N N . ALA A 1 668 ? 144.68100 170.17700 179.27500 1.000 94.88314 1057 ALA B N 1
ATOM 5216 C CA . ALA A 1 668 ? 146.09800 170.43200 179.50200 1.000 94.88314 1057 ALA B CA 1
ATOM 5217 C C . ALA A 1 668 ? 146.76100 169.25700 180.19700 1.000 94.88314 1057 ALA B C 1
ATOM 5218 O O . ALA A 1 668 ? 147.89500 168.88900 179.87000 1.000 94.88314 1057 ALA B O 1
ATOM 5220 N N . LYS A 1 669 ? 146.07300 168.66300 181.17300 1.000 93.45664 1058 LYS B N 1
ATOM 5221 C CA . LYS A 1 669 ? 146.64300 167.53400 181.89700 1.000 93.45664 1058 LYS B CA 1
ATOM 5222 C C . LYS A 1 669 ? 146.94700 166.37800 180.95700 1.000 93.45664 1058 LYS B C 1
ATOM 5223 O O . LYS A 1 669 ? 148.07000 165.86200 180.93600 1.000 93.45664 1058 LYS B O 1
ATOM 5229 N N . ILE A 1 670 ? 145.96200 165.96600 180.15600 1.000 89.08525 1059 ILE B N 1
ATOM 5230 C CA . ILE A 1 670 ? 146.18600 164.82000 179.27800 1.000 89.08525 1059 ILE B CA 1
ATOM 5231 C C . ILE A 1 670 ? 147.19200 165.16600 178.18700 1.000 89.08525 1059 ILE B C 1
ATOM 5232 O O . ILE A 1 670 ? 147.98100 164.31400 177.76100 1.000 89.08525 1059 ILE B O 1
ATOM 5237 N N . ASN A 1 671 ? 147.20300 166.42300 177.73600 1.000 86.07204 1060 ASN B N 1
ATOM 5238 C CA . ASN A 1 671 ? 148.17500 166.83200 176.72700 1.000 86.07204 1060 ASN B CA 1
ATOM 5239 C C . ASN A 1 671 ? 149.60200 166.72000 177.25000 1.000 86.07204 1060 ASN B C 1
ATOM 5240 O O . ASN A 1 671 ? 150.46800 166.11600 176.59900 1.000 86.07204 1060 ASN B O 1
ATOM 5245 N N . VAL A 1 672 ? 149.87000 167.29300 178.42500 1.000 85.54928 1061 VAL B N 1
ATOM 5246 C CA . VAL A 1 672 ? 151.22600 167.23300 178.95500 1.000 85.54928 1061 VAL B CA 1
ATOM 5247 C C . VAL A 1 672 ? 151.58200 165.81100 179.36000 1.000 85.54928 1061 VAL B C 1
ATOM 5248 O O . VAL A 1 672 ? 152.75200 165.42400 179.29900 1.000 85.54928 1061 VAL B O 1
ATOM 5252 N N . LEU A 1 673 ? 150.59600 165.00000 179.75600 1.000 84.84053 1062 LEU B N 1
ATOM 5253 C CA . LEU A 1 673 ? 150.88000 163.59600 180.02700 1.000 84.84053 1062 LEU B CA 1
ATOM 5254 C C . LEU A 1 673 ? 151.31600 162.85900 178.77000 1.000 84.84053 1062 LEU B C 1
ATOM 5255 O O . LEU A 1 673 ? 152.27900 162.08500 178.81000 1.000 84.84053 1062 LEU B O 1
ATOM 5260 N N . LEU A 1 674 ? 150.63200 163.09000 177.64900 1.000 81.99566 1063 LEU B N 1
ATOM 5261 C CA . LEU A 1 674 ? 151.04500 162.46600 176.39800 1.000 81.99566 1063 LEU B CA 1
ATOM 5262 C C . LEU A 1 674 ? 152.44300 162.91700 175.99900 1.000 81.99566 1063 LEU B C 1
ATOM 5263 O O . LEU A 1 674 ? 153.27400 162.10300 175.57800 1.000 81.99566 1063 LEU B O 1
ATOM 5268 N N . GLN A 1 675 ? 152.72000 164.21700 176.12200 1.000 81.79925 1064 GLN B N 1
ATOM 5269 C CA . GLN A 1 675 ? 154.04000 164.71300 175.74400 1.000 81.79925 1064 GLN B CA 1
ATOM 5270 C C . GLN A 1 675 ? 155.13200 164.12800 176.63400 1.000 81.79925 1064 GLN B C 1
ATOM 5271 O O . GLN A 1 675 ? 156.19000 163.71900 176.14000 1.000 81.79925 1064 GLN B O 1
ATOM 5277 N N . ALA A 1 676 ? 154.89000 164.06700 177.94500 1.000 83.50414 1065 ALA B N 1
ATOM 5278 C CA . ALA A 1 676 ? 155.87200 163.49600 178.85500 1.000 83.50414 1065 ALA B CA 1
ATOM 5279 C C . ALA A 1 676 ? 156.07400 162.01100 178.61900 1.000 83.50414 1065 ALA B C 1
ATOM 5280 O O . ALA A 1 676 ? 157.19400 161.51800 178.78100 1.000 83.50414 1065 ALA B O 1
ATOM 5282 N N . PHE A 1 677 ? 155.02200 161.28400 178.24500 1.000 82.23356 1066 PHE B N 1
ATOM 5283 C CA . PHE A 1 677 ? 155.19500 159.88600 177.87900 1.000 82.23356 1066 PHE B CA 1
ATOM 5284 C C . PHE A 1 677 ? 156.02800 159.72700 176.61800 1.000 82.23356 1066 PHE B C 1
ATOM 5285 O O . PHE A 1 677 ? 156.91200 158.86700 176.56700 1.000 82.23356 1066 PHE B O 1
ATOM 5293 N N . ILE A 1 678 ? 155.75800 160.54000 175.59400 1.000 80.25190 1067 ILE B N 1
ATOM 5294 C CA . ILE A 1 678 ? 156.53300 160.45200 174.36100 1.000 80.25190 1067 ILE B CA 1
ATOM 5295 C C . ILE A 1 678 ? 157.99600 160.76700 174.62500 1.000 80.25190 1067 ILE B C 1
ATOM 5296 O O . ILE A 1 678 ? 158.89000 160.11100 174.07800 1.000 80.25190 1067 ILE B O 1
ATOM 5301 N N . SER A 1 679 ? 158.27000 161.75600 175.47300 1.000 84.70478 1068 SER B N 1
ATOM 5302 C CA . SER A 1 679 ? 159.64700 162.09300 175.80500 1.000 84.70478 1068 SER B CA 1
ATOM 5303 C C . SER A 1 679 ? 160.27000 161.14100 176.81800 1.000 84.70478 1068 SER B C 1
ATOM 5304 O O . SER A 1 679 ? 161.35400 161.44000 177.32700 1.000 84.70478 1068 SER B O 1
ATOM 5307 N N . GLN A 1 680 ? 159.61500 160.01900 177.12300 1.000 86.38182 1069 GLN B N 1
ATOM 5308 C CA . GLN A 1 680 ? 160.11800 159.02800 178.07700 1.000 86.38182 1069 GLN B CA 1
ATOM 5309 C C . GLN A 1 680 ? 160.44600 159.65100 179.43000 1.000 86.38182 1069 GLN B C 1
ATOM 5310 O O . GLN A 1 680 ? 161.46400 159.32800 180.04500 1.000 86.38182 1069 GLN B O 1
ATOM 5316 N N . LEU A 1 681 ? 159.59000 160.55200 179.89900 1.000 92.24619 1070 LEU B N 1
ATOM 5317 C CA . LEU A 1 681 ? 159.78700 161.17500 181.19400 1.000 92.24619 1070 LEU B CA 1
ATOM 5318 C C . LEU A 1 681 ? 159.19200 160.31000 182.30000 1.000 92.24619 1070 LEU B C 1
ATOM 5319 O O . LEU A 1 681 ? 158.34400 159.44600 182.06400 1.000 92.24619 1070 LEU B O 1
ATOM 5324 N N . LYS A 1 682 ? 159.65000 160.55500 183.52100 1.000 101.47206 1071 LYS B N 1
ATOM 5325 C CA . LYS A 1 682 ? 159.14300 159.88000 184.70600 1.000 101.47206 1071 LYS B CA 1
ATOM 5326 C C . LYS A 1 682 ? 158.47200 160.88800 185.63000 1.000 101.47206 1071 LYS B C 1
ATOM 5327 O O . LYS A 1 682 ? 158.85200 162.06000 185.69700 1.000 101.47206 1071 LYS B O 1
ATOM 5333 N N . LEU A 1 683 ? 157.45900 160.41500 186.34900 1.000 107.09815 1072 LEU B N 1
ATOM 5334 C CA . LEU A 1 683 ? 156.66500 161.27100 187.21500 1.000 107.09815 1072 LEU B CA 1
ATOM 5335 C C . LEU A 1 683 ? 156.54500 160.61900 188.58500 1.000 107.09815 1072 LEU B C 1
ATOM 5336 O O . LEU A 1 683 ? 156.60900 159.39500 188.72100 1.000 107.09815 1072 LEU B O 1
ATOM 5341 N N . GLU A 1 684 ? 156.36800 161.45700 189.60400 1.000 116.28105 1073 GLU B N 1
ATOM 5342 C CA . GLU A 1 684 ? 156.40200 161.01900 190.99300 1.000 116.28105 1073 GLU B CA 1
ATOM 5343 C C . GLU A 1 684 ? 155.01200 160.80500 191.58000 1.000 116.28105 1073 GLU B C 1
ATOM 5344 O O . GLU A 1 684 ? 154.89100 160.51400 192.77400 1.000 116.28105 1073 GLU B O 1
ATOM 5350 N N . GLY A 1 685 ? 153.96200 160.93200 190.77500 1.000 114.97915 1074 GLY B N 1
ATOM 5351 C CA . GLY A 1 685 ? 152.61400 160.75500 191.28100 1.000 114.97915 1074 GLY B CA 1
ATOM 5352 C C . GLY A 1 685 ? 152.05100 159.37900 190.99600 1.000 114.97915 1074 GLY B C 1
ATOM 5353 O O . GLY A 1 685 ? 152.06400 158.92600 189.84900 1.000 114.97915 1074 GLY B O 1
ATOM 5354 N N . PHE A 1 686 ? 151.55800 158.70100 192.03500 1.000 117.57737 1075 PHE B N 1
ATOM 5355 C CA . PHE A 1 686 ? 151.01200 157.36100 191.84900 1.000 117.57737 1075 PHE B CA 1
ATOM 5356 C C . PHE A 1 686 ? 149.80900 157.38000 190.91600 1.000 117.57737 1075 PHE B C 1
ATOM 5357 O O . PHE A 1 686 ? 149.74800 156.61500 189.94700 1.000 117.57737 1075 PHE B O 1
ATOM 5365 N N . ALA A 1 687 ? 148.83300 158.24300 191.20100 1.000 113.67262 1076 ALA B N 1
ATOM 5366 C CA . ALA A 1 687 ? 147.67400 158.35500 190.32400 1.000 113.67262 1076 ALA B CA 1
ATOM 5367 C C . ALA A 1 687 ? 148.07100 158.90900 188.96400 1.000 113.67262 1076 ALA B C 1
ATOM 5368 O O . ALA A 1 687 ? 147.53400 158.48600 187.93400 1.000 113.67262 1076 ALA B O 1
ATOM 5370 N N . LEU A 1 688 ? 149.02000 159.84600 188.94400 1.000 107.33075 1077 LEU B N 1
ATOM 5371 C CA . LEU A 1 688 ? 149.40900 160.49800 187.69900 1.000 107.33075 1077 LEU B CA 1
ATOM 5372 C C . LEU A 1 688 ? 149.96100 159.49500 186.69300 1.000 107.33075 1077 LEU B C 1
ATOM 5373 O O . LEU A 1 688 ? 149.63000 159.55100 185.50300 1.000 107.33075 1077 LEU B O 1
ATOM 5378 N N . MET A 1 689 ? 150.79900 158.56500 187.15200 1.000 108.03710 1078 MET B N 1
ATOM 5379 C CA . MET A 1 689 ? 151.33700 157.55800 186.24400 1.000 108.03710 1078 MET B CA 1
ATOM 5380 C C . MET A 1 689 ? 150.24100 156.63300 185.73400 1.000 108.03710 1078 MET B C 1
ATOM 5381 O O . MET A 1 689 ? 150.27500 156.19600 184.57800 1.000 108.03710 1078 MET B O 1
ATOM 5386 N N . ALA A 1 690 ? 149.25400 156.32600 186.57900 1.000 104.86974 1079 ALA B N 1
ATOM 5387 C CA . ALA A 1 690 ? 148.17000 155.44600 186.15400 1.000 104.86974 1079 ALA B CA 1
ATOM 5388 C C . ALA A 1 690 ? 147.37900 156.05600 185.00300 1.000 104.86974 1079 ALA B C 1
ATOM 5389 O O . ALA A 1 690 ? 147.16400 155.40600 183.97100 1.000 104.86974 1079 ALA B O 1
ATOM 5391 N N . ASP A 1 691 ? 146.95400 157.31200 185.14700 1.000 103.28491 1080 ASP B N 1
ATOM 5392 C CA . ASP A 1 691 ? 146.19300 157.92400 184.06700 1.000 103.28491 1080 ASP B CA 1
ATOM 5393 C C . ASP A 1 691 ? 147.08900 158.25500 182.88000 1.000 103.28491 1080 ASP B C 1
ATOM 5394 O O . ASP A 1 691 ? 146.61100 158.32400 181.74600 1.000 103.28491 1080 ASP B O 1
ATOM 5399 N N . MET A 1 692 ? 148.39500 158.43000 183.10400 1.000 97.49361 1081 MET B N 1
ATOM 5400 C CA . MET A 1 692 ? 149.30300 158.55600 181.96600 1.000 97.49361 1081 MET B CA 1
ATOM 5401 C C . MET A 1 692 ? 149.32100 157.27700 181.13900 1.000 97.49361 1081 MET B C 1
ATOM 5402 O O . MET A 1 692 ? 149.25500 157.31900 179.90400 1.000 97.49361 1081 MET B O 1
ATOM 5407 N N . VAL A 1 693 ? 149.39300 156.12600 181.80800 1.000 97.28325 1082 VAL B N 1
ATOM 5408 C CA . VAL A 1 693 ? 149.33000 154.85000 181.10300 1.000 97.28325 1082 VAL B CA 1
ATOM 5409 C C . VAL A 1 693 ? 148.00300 154.71700 180.37200 1.000 97.28325 1082 VAL B C 1
ATOM 5410 O O . VAL A 1 693 ? 147.95000 154.27300 179.21500 1.000 97.28325 1082 VAL B O 1
ATOM 5414 N N . TYR A 1 694 ? 146.91000 155.09600 181.03700 1.000 96.88770 1083 TYR B N 1
ATOM 5415 C CA . TYR A 1 694 ? 145.59300 154.98700 180.41600 1.000 96.88770 1083 TYR B CA 1
ATOM 5416 C C . TYR A 1 694 ? 145.49500 155.84700 179.16000 1.000 96.88770 1083 TYR B C 1
ATOM 5417 O O . TYR A 1 694 ? 145.01700 155.38800 178.11300 1.000 96.88770 1083 TYR B O 1
ATOM 5426 N N . VAL A 1 695 ? 145.94300 157.10300 179.24400 1.000 94.18994 1084 VAL B N 1
ATOM 5427 C CA . VAL A 1 695 ? 145.84000 157.99000 178.09200 1.000 94.18994 1084 VAL B CA 1
ATOM 5428 C C . VAL A 1 695 ? 146.76300 157.52400 176.97800 1.000 94.18994 1084 VAL B C 1
ATOM 5429 O O . VAL A 1 695 ? 146.45100 157.69700 175.80200 1.000 94.18994 1084 VAL B O 1
ATOM 5433 N N . THR A 1 696 ? 147.90000 156.91200 177.31700 1.000 92.09565 1085 THR B N 1
ATOM 5434 C CA . THR A 1 696 ? 148.76800 156.35400 176.28100 1.000 92.09565 1085 THR B CA 1
ATOM 5435 C C . THR A 1 696 ? 148.08200 155.20800 175.54000 1.000 92.09565 1085 THR B C 1
ATOM 5436 O O . THR A 1 696 ? 148.07900 155.15400 174.29600 1.000 92.09565 1085 THR B O 1
ATOM 5440 N N . GLN A 1 697 ? 147.50300 154.27400 176.29800 1.000 92.51320 1086 GLN B N 1
ATOM 5441 C CA . GLN A 1 697 ? 146.84100 153.12800 175.68600 1.000 92.51320 1086 GLN B CA 1
ATOM 5442 C C . GLN A 1 697 ? 145.67700 153.57300 174.81200 1.000 92.51320 1086 GLN B C 1
ATOM 5443 O O . GLN A 1 697 ? 145.45700 153.01900 173.72900 1.000 92.51320 1086 GLN B O 1
ATOM 5449 N N . SER A 1 698 ? 144.91900 154.57200 175.26500 1.000 92.48290 1087 SER B N 1
ATOM 5450 C CA . SER A 1 698 ? 143.86800 155.12200 174.41600 1.000 92.48290 1087 SER B CA 1
ATOM 5451 C C . SER A 1 698 ? 144.45700 155.86200 173.22000 1.000 92.48290 1087 SER B C 1
ATOM 5452 O O . SER A 1 698 ? 143.92300 155.78100 172.10600 1.000 92.48290 1087 SER B O 1
ATOM 5455 N N . ALA A 1 699 ? 145.57200 156.56600 173.43200 1.000 90.14890 1088 ALA B N 1
ATOM 5456 C CA . ALA A 1 699 ? 146.14300 157.43900 172.41600 1.000 90.14890 1088 ALA B CA 1
ATOM 5457 C C . ALA A 1 699 ? 146.58700 156.65600 171.20100 1.000 90.14890 1088 ALA B C 1
ATOM 5458 O O . ALA A 1 699 ? 146.50300 157.15300 170.07500 1.000 90.14890 1088 ALA B O 1
ATOM 5460 N N . GLY A 1 700 ? 147.09500 155.44500 171.41200 1.000 86.61844 1089 GLY B N 1
ATOM 5461 C CA . GLY A 1 700 ? 147.42800 154.60400 170.26800 1.000 86.61844 1089 GLY B CA 1
ATOM 5462 C C . GLY A 1 700 ? 146.30200 154.54500 169.24800 1.000 86.61844 1089 GLY B C 1
ATOM 5463 O O . GLY A 1 700 ? 146.42800 155.04500 168.12000 1.000 86.61844 1089 GLY B O 1
ATOM 5464 N N . ARG A 1 701 ? 145.16500 153.97000 169.64900 1.000 88.68427 1090 ARG B N 1
ATOM 5465 C CA . ARG A 1 701 ? 144.03500 153.82600 168.73700 1.000 88.68427 1090 ARG B CA 1
ATOM 5466 C C . ARG A 1 701 ? 143.46800 155.17700 168.32200 1.000 88.68427 1090 ARG B C 1
ATOM 5467 O O . ARG A 1 701 ? 143.02700 155.34000 167.18100 1.000 88.68427 1090 ARG B O 1
ATOM 5475 N N . LEU A 1 702 ? 143.43700 156.14800 169.23800 1.000 87.58135 1091 LEU B N 1
ATOM 5476 C CA . LEU A 1 702 ? 142.85200 157.44400 168.90700 1.000 87.58135 1091 LEU B CA 1
ATOM 5477 C C . LEU A 1 702 ? 143.62700 158.12500 167.78600 1.000 87.58135 1091 LEU B C 1
ATOM 5478 O O . LEU A 1 702 ? 143.03700 158.62900 166.82200 1.000 87.58135 1091 LEU B O 1
ATOM 5483 N N . MET A 1 703 ? 144.95500 158.13700 167.88800 1.000 87.36882 1092 MET B N 1
ATOM 5484 C CA . MET A 1 703 ? 145.77500 158.74200 166.84900 1.000 87.36882 1092 MET B CA 1
ATOM 5485 C C . MET A 1 703 ? 145.69500 157.94800 165.55700 1.000 87.36882 1092 MET B C 1
ATOM 5486 O O . MET A 1 703 ? 145.70200 158.52400 164.46400 1.000 87.36882 1092 MET B O 1
ATOM 5491 N N . ARG A 1 704 ? 145.61700 156.61800 165.65500 1.000 88.36313 1093 ARG B N 1
ATOM 5492 C CA . ARG A 1 704 ? 145.45700 155.83200 164.43500 1.000 88.36313 1093 ARG B CA 1
ATOM 5493 C C . ARG A 1 704 ? 144.15400 156.18400 163.72500 1.000 88.36313 1093 ARG B C 1
ATOM 5494 O O . ARG A 1 704 ? 144.12200 156.33100 162.49600 1.000 88.36313 1093 ARG B O 1
ATOM 5502 N N . ALA A 1 705 ? 143.07100 156.34500 164.48800 1.000 86.73424 1094 ALA B N 1
ATOM 5503 C CA . ALA A 1 705 ? 141.78500 156.69900 163.89700 1.000 86.73424 1094 ALA B CA 1
ATOM 5504 C C . ALA A 1 705 ? 141.81700 158.09800 163.29700 1.000 86.73424 1094 ALA B C 1
ATOM 5505 O O . ALA A 1 705 ? 141.24900 158.33200 162.22400 1.000 86.73424 1094 ALA B O 1
ATOM 5507 N N . ILE A 1 706 ? 142.46200 159.04500 163.98100 1.000 83.02017 1095 ILE B N 1
ATOM 5508 C CA . ILE A 1 706 ? 142.58100 160.39600 163.43600 1.000 83.02017 1095 ILE B CA 1
ATOM 5509 C C . ILE A 1 706 ? 143.35800 160.37500 162.12800 1.000 83.02017 1095 ILE B C 1
ATOM 5510 O O . ILE A 1 706 ? 142.99100 161.05200 161.15700 1.000 83.02017 1095 ILE B O 1
ATOM 5515 N N . PHE A 1 707 ? 144.45000 159.60700 162.08400 1.000 81.84632 1096 PHE B N 1
ATOM 5516 C CA . PHE A 1 707 ? 145.21400 159.48400 160.85000 1.000 81.84632 1096 PHE B CA 1
ATOM 5517 C C . PHE A 1 707 ? 144.36300 158.90000 159.73500 1.000 81.84632 1096 PHE B C 1
ATOM 5518 O O . PHE A 1 707 ? 144.41100 159.37700 158.59800 1.000 81.84632 1096 PHE B O 1
ATOM 5526 N N . GLU A 1 708 ? 143.58100 157.86400 160.03800 1.000 86.13651 1097 GLU B N 1
ATOM 5527 C CA . GLU A 1 708 ? 142.72000 157.28400 159.01300 1.000 86.13651 1097 GLU B CA 1
ATOM 5528 C C . GLU A 1 708 ? 141.70400 158.29900 158.50700 1.000 86.13651 1097 GLU B C 1
ATOM 5529 O O . GLU A 1 708 ? 141.47900 158.41400 157.29500 1.000 86.13651 1097 GLU B O 1
ATOM 5535 N N . ILE A 1 709 ? 141.09500 159.05700 159.42000 1.000 80.88891 1098 ILE B N 1
ATOM 5536 C CA . ILE A 1 709 ? 140.09300 160.04100 159.02200 1.000 80.88891 1098 ILE B CA 1
ATOM 5537 C C . ILE A 1 709 ? 140.71000 161.08300 158.10100 1.000 80.88891 1098 ILE B C 1
ATOM 5538 O O . ILE A 1 709 ? 140.19400 161.36000 157.01100 1.000 80.88891 1098 ILE B O 1
ATOM 5543 N N . VAL A 1 710 ? 141.83800 161.66200 158.51600 1.000 78.51535 1099 VAL B N 1
ATOM 5544 C CA . VAL A 1 710 ? 142.43400 162.73800 157.73100 1.000 78.51535 1099 VAL B CA 1
ATOM 5545 C C . VAL A 1 710 ? 142.97100 162.20700 156.40500 1.000 78.51535 1099 VAL B C 1
ATOM 5546 O O . VAL A 1 710 ? 142.91800 162.89800 155.38100 1.000 78.51535 1099 VAL B O 1
ATOM 5550 N N . LEU A 1 711 ? 143.49000 160.97600 156.39500 1.000 79.15644 1100 LEU B N 1
ATOM 5551 C CA . LEU A 1 711 ? 143.97100 160.38500 155.15300 1.000 79.15644 1100 LEU B CA 1
ATOM 5552 C C . LEU A 1 711 ? 142.83000 160.17000 154.17000 1.000 79.15644 1100 LEU B C 1
ATOM 5553 O O . LEU A 1 711 ? 142.97900 160.42700 152.97000 1.000 79.15644 1100 LEU B O 1
ATOM 5558 N N . ASN A 1 712 ? 141.68100 159.69600 154.65600 1.000 84.71703 1101 ASN B N 1
ATOM 5559 C CA . ASN A 1 712 ? 140.53800 159.51700 153.76600 1.000 84.71703 1101 ASN B CA 1
ATOM 5560 C C . ASN A 1 712 ? 140.00300 160.85500 153.27500 1.000 84.71703 1101 ASN B C 1
ATOM 5561 O O . ASN A 1 712 ? 139.57200 160.97000 152.12200 1.000 84.71703 1101 ASN B O 1
ATOM 5566 N N . ARG A 1 713 ? 140.02000 161.87900 154.13100 1.000 81.67006 1102 ARG B N 1
ATOM 5567 C CA . ARG A 1 713 ? 139.54600 163.19500 153.71600 1.000 81.67006 1102 ARG B CA 1
ATOM 5568 C C . ARG A 1 713 ? 140.44600 163.84400 152.67200 1.000 81.67006 1102 ARG B C 1
ATOM 5569 O O . ARG A 1 713 ? 140.03500 164.83400 152.05900 1.000 81.67006 1102 ARG B O 1
ATOM 5577 N N . GLY A 1 714 ? 141.65000 163.31900 152.45500 1.000 78.19405 1103 GLY B N 1
ATOM 5578 C CA . GLY A 1 714 ? 142.53200 163.81900 151.42300 1.000 78.19405 1103 GLY B CA 1
ATOM 5579 C C . GLY A 1 714 ? 143.50300 164.89500 151.85200 1.000 78.19405 1103 GLY B C 1
ATOM 5580 O O . GLY A 1 714 ? 144.34700 165.29700 151.04200 1.000 78.19405 1103 GLY B O 1
ATOM 5581 N N . TRP A 1 715 ? 143.41700 165.37400 153.08800 1.000 79.50303 1104 TRP B N 1
ATOM 5582 C CA . TRP A 1 715 ? 144.33500 166.39900 153.56600 1.000 79.50303 1104 TRP B CA 1
ATOM 5583 C C . TRP A 1 715 ? 145.73700 165.81700 153.69600 1.000 79.50303 1104 TRP B C 1
ATOM 5584 O O . TRP A 1 715 ? 145.90400 164.67300 154.12500 1.000 79.50303 1104 TRP B O 1
ATOM 5595 N N . ALA A 1 716 ? 146.74700 166.60000 153.31500 1.000 79.70135 1105 ALA B N 1
ATOM 5596 C CA . ALA A 1 716 ? 148.11600 166.10500 153.21800 1.000 79.70135 1105 ALA B CA 1
ATOM 5597 C C . ALA A 1 716 ? 148.98500 166.46700 154.41400 1.000 79.70135 1105 ALA B C 1
ATOM 5598 O O . ALA A 1 716 ? 149.59700 165.57800 155.01800 1.000 79.70135 1105 ALA B O 1
ATOM 5600 N N . GLN A 1 717 ? 149.07100 167.75400 154.76000 1.000 81.78354 1106 GLN B N 1
ATOM 5601 C CA . GLN A 1 717 ? 149.92300 168.16900 155.87100 1.000 81.78354 1106 GLN B CA 1
ATOM 5602 C C . GLN A 1 717 ? 149.46500 167.53600 157.17700 1.000 81.78354 1106 GLN B C 1
ATOM 5603 O O . GLN A 1 717 ? 150.28000 167.03000 157.96100 1.000 81.78354 1106 GLN B O 1
ATOM 5609 N N . LEU A 1 718 ? 148.15600 167.54900 157.42500 1.000 79.48901 1107 LEU B N 1
ATOM 5610 C CA . LEU A 1 718 ? 147.64200 166.95300 158.64900 1.000 79.48901 1107 LEU B CA 1
ATOM 5611 C C . LEU A 1 718 ? 147.81900 165.44100 158.63600 1.000 79.48901 1107 LEU B C 1
ATOM 5612 O O . LEU A 1 718 ? 148.04700 164.83200 159.68400 1.000 79.48901 1107 LEU B O 1
ATOM 5617 N N . THR A 1 719 ? 147.72600 164.81800 157.46000 1.000 80.45382 1108 THR B N 1
ATOM 5618 C CA . THR A 1 719 ? 147.99100 163.38500 157.36400 1.000 80.45382 1108 THR B CA 1
ATOM 5619 C C . THR A 1 719 ? 149.42300 163.06900 157.76900 1.000 80.45382 1108 THR B C 1
ATOM 5620 O O . THR A 1 719 ? 149.67300 162.13700 158.54300 1.000 80.45382 1108 THR B O 1
ATOM 5624 N N . ASP A 1 720 ? 150.38000 163.84500 157.25700 1.000 82.02020 1109 ASP B N 1
ATOM 5625 C CA . ASP A 1 720 ? 151.77500 163.62700 157.62300 1.000 82.02020 1109 ASP B CA 1
ATOM 5626 C C . ASP A 1 720 ? 151.99300 163.84000 159.11400 1.000 82.02020 1109 ASP B C 1
ATOM 5627 O O . ASP A 1 720 ? 152.67700 163.04300 159.76800 1.000 82.02020 1109 ASP B O 1
ATOM 5632 N N . LYS A 1 721 ? 151.41400 164.90600 159.67000 1.000 79.80915 1110 LYS B N 1
ATOM 5633 C CA . LYS A 1 721 ? 151.58700 165.17300 161.09500 1.000 79.80915 1110 LYS B CA 1
ATOM 5634 C C . LYS A 1 721 ? 150.98100 164.06600 161.95000 1.000 79.80915 1110 LYS B C 1
ATOM 5635 O O . LYS A 1 721 ? 151.58300 163.64500 162.94500 1.000 79.80915 1110 LYS B O 1
ATOM 5641 N N . THR A 1 722 ? 149.80100 163.56900 161.57500 1.000 79.50183 1111 THR B N 1
ATOM 5642 C CA . THR A 1 722 ? 149.16500 162.51300 162.35500 1.000 79.50183 1111 THR B CA 1
ATOM 5643 C C . THR A 1 722 ? 149.93700 161.20500 162.25600 1.000 79.50183 1111 THR B C 1
ATOM 5644 O O . THR A 1 722 ? 150.06800 160.48400 163.25100 1.000 79.50183 1111 THR B O 1
ATOM 5648 N N . LEU A 1 723 ? 150.45000 160.87300 161.06900 1.000 79.15247 1112 LEU B N 1
ATOM 5649 C CA . LEU A 1 723 ? 151.25800 159.66400 160.94400 1.000 79.15247 1112 LEU B CA 1
ATOM 5650 C C . LEU A 1 723 ? 152.53000 159.76800 161.77300 1.000 79.15247 1112 LEU B C 1
ATOM 5651 O O . LEU A 1 723 ? 152.92600 158.80600 162.44700 1.000 79.15247 1112 LEU B O 1
ATOM 5656 N N . ASN A 1 724 ? 153.18100 160.93300 161.74800 1.000 82.39800 1113 ASN B N 1
ATOM 5657 C CA . ASN A 1 724 ? 154.36500 161.12100 162.57500 1.000 82.39800 1113 ASN B CA 1
ATOM 5658 C C . ASN A 1 724 ? 154.02900 160.99300 164.05200 1.000 82.39800 1113 ASN B C 1
ATOM 5659 O O . ASN A 1 724 ? 154.79700 160.40200 164.81400 1.000 82.39800 1113 ASN B O 1
ATOM 5664 N N . LEU A 1 725 ? 152.89000 161.54300 164.47600 1.000 80.78744 1114 LEU B N 1
ATOM 5665 C CA . LEU A 1 725 ? 152.50700 161.43800 165.87900 1.000 80.78744 1114 LEU B CA 1
ATOM 5666 C C . LEU A 1 725 ? 152.22500 159.99200 166.27000 1.000 80.78744 1114 LEU B C 1
ATOM 5667 O O . LEU A 1 725 ? 152.60000 159.55400 167.36400 1.000 80.78744 1114 LEU B O 1
ATOM 5672 N N . CYS A 1 726 ? 151.56600 159.23600 165.39000 1.000 83.26442 1115 CYS B N 1
ATOM 5673 C CA . CYS A 1 726 ? 151.32800 157.82200 165.66000 1.000 83.26442 1115 CYS B CA 1
ATOM 5674 C C . CYS A 1 726 ? 152.64300 157.07700 165.83300 1.000 83.26442 1115 CYS B C 1
ATOM 5675 O O . CYS A 1 726 ? 152.81200 156.29500 166.77600 1.000 83.26442 1115 CYS B O 1
ATOM 5678 N N . LYS A 1 727 ? 153.59300 157.31600 164.92800 1.000 80.30285 1116 LYS B N 1
ATOM 5679 C CA . LYS A 1 727 ? 154.86800 156.61200 165.01100 1.000 80.30285 1116 LYS B CA 1
ATOM 5680 C C . LYS A 1 727 ? 155.66100 157.03700 166.24200 1.000 80.30285 1116 LYS B C 1
ATOM 5681 O O . LYS A 1 727 ? 156.34300 156.21400 166.86100 1.000 80.30285 1116 LYS B O 1
ATOM 5687 N N . MET A 1 728 ? 155.58400 158.31700 166.61600 1.000 80.01227 1117 MET B N 1
ATOM 5688 C CA . MET A 1 728 ? 156.26500 158.77700 167.82200 1.000 80.01227 1117 MET B CA 1
ATOM 5689 C C . MET A 1 728 ? 155.66900 158.14100 169.06900 1.000 80.01227 1117 MET B C 1
ATOM 5690 O O . MET A 1 728 ? 156.40000 157.75600 169.98800 1.000 80.01227 1117 MET B O 1
ATOM 5695 N N . ILE A 1 729 ? 154.34100 158.03300 169.12600 1.000 81.14837 1118 ILE B N 1
ATOM 5696 C CA . ILE A 1 729 ? 153.70200 157.37100 170.25900 1.000 81.14837 1118 ILE B CA 1
ATOM 5697 C C . ILE A 1 729 ? 154.11200 155.90700 170.31500 1.000 81.14837 1118 ILE B C 1
ATOM 5698 O O . ILE A 1 729 ? 154.39400 155.36600 171.39100 1.000 81.14837 1118 ILE B O 1
ATOM 5703 N N . ASP A 1 730 ? 154.15700 155.24400 169.15900 1.000 86.50852 1119 ASP B N 1
ATOM 5704 C CA . ASP A 1 730 ? 154.54500 153.83700 169.12400 1.000 86.50852 1119 ASP B CA 1
ATOM 5705 C C . ASP A 1 730 ? 155.98100 153.64600 169.59900 1.000 86.50852 1119 ASP B C 1
ATOM 5706 O O . ASP A 1 730 ? 156.26900 152.74700 170.39700 1.000 86.50852 1119 ASP B O 1
ATOM 5711 N N . LYS A 1 731 ? 156.89800 154.48700 169.12300 1.000 84.56913 1120 LYS B N 1
ATOM 5712 C CA . LYS A 1 731 ? 158.31600 154.31700 169.40400 1.000 84.56913 1120 LYS B CA 1
ATOM 5713 C C . LYS A 1 731 ? 158.78200 155.04300 170.65800 1.000 84.56913 1120 LYS B C 1
ATOM 5714 O O . LYS A 1 731 ? 159.93100 154.84700 171.07000 1.000 84.56913 1120 LYS B O 1
ATOM 5720 N N . ARG A 1 732 ? 157.93000 155.86400 171.27100 1.000 83.58530 1121 ARG B N 1
ATOM 5721 C CA . ARG A 1 732 ? 158.28500 156.63700 172.46300 1.000 83.58530 1121 ARG B CA 1
ATOM 5722 C C . ARG A 1 732 ? 159.53400 157.48400 172.23000 1.000 83.58530 1121 ARG B C 1
ATOM 5723 O O . ARG A 1 732 ? 160.46400 157.50200 173.03900 1.000 83.58530 1121 ARG B O 1
ATOM 5731 N N . MET A 1 733 ? 159.55300 158.19200 171.10500 1.000 84.23435 1122 MET B N 1
ATOM 5732 C CA . MET A 1 733 ? 160.66200 159.08100 170.80500 1.000 84.23435 1122 MET B CA 1
ATOM 5733 C C . MET A 1 733 ? 160.18200 160.18700 169.88100 1.000 84.23435 1122 MET B C 1
ATOM 5734 O O . MET A 1 733 ? 159.33000 159.96800 169.01700 1.000 84.23435 1122 MET B O 1
ATOM 5739 N N . TRP A 1 734 ? 160.73300 161.37900 170.07800 1.000 80.47511 1123 TRP B N 1
ATOM 5740 C CA . TRP A 1 734 ? 160.43200 162.49000 169.19400 1.000 80.47511 1123 TRP B CA 1
ATOM 5741 C C . TRP A 1 734 ? 161.13700 162.30900 167.85500 1.000 80.47511 1123 TRP B C 1
ATOM 5742 O O . TRP A 1 734 ? 162.14000 161.60200 167.73700 1.000 80.47511 1123 TRP B O 1
ATOM 5753 N N . GLN A 1 735 ? 160.58800 162.96300 166.83200 1.000 81.25877 1124 GLN B N 1
ATOM 5754 C CA . GLN A 1 735 ? 161.15100 162.84700 165.49100 1.000 81.25877 1124 GLN B CA 1
ATOM 5755 C C . GLN A 1 735 ? 162.54800 163.44900 165.42100 1.000 81.25877 1124 GLN B C 1
ATOM 5756 O O . GLN A 1 735 ? 163.40200 162.96800 164.66800 1.000 81.25877 1124 GLN B O 1
ATOM 5762 N N . SER A 1 736 ? 162.80300 164.50000 166.20300 1.000 83.18485 1125 SER B N 1
ATOM 5763 C CA . SER A 1 736 ? 164.09700 165.17300 166.14400 1.000 83.18485 1125 SER B CA 1
ATOM 5764 C C . SER A 1 736 ? 165.21600 164.28300 166.67000 1.000 83.18485 1125 SER B C 1
ATOM 5765 O O . SER A 1 736 ? 166.39400 164.52600 166.38700 1.000 83.18485 1125 SER B O 1
ATOM 5768 N N . MET A 1 737 ? 164.87300 163.25600 167.44200 1.000 89.18336 1126 MET B N 1
ATOM 5769 C CA . MET A 1 737 ? 165.88600 162.35100 167.96600 1.000 89.18336 1126 MET B CA 1
ATOM 5770 C C . MET A 1 737 ? 166.48700 161.51200 166.84500 1.000 89.18336 1126 MET B C 1
ATOM 5771 O O . MET A 1 737 ? 165.92600 161.40000 165.75300 1.000 89.18336 1126 MET B O 1
ATOM 5776 N N . CYS A 1 738 ? 167.64500 160.92900 167.12500 1.000 94.43524 1127 CYS B N 1
ATOM 5777 C CA . CYS A 1 738 ? 168.32300 160.11100 166.13300 1.000 94.43524 1127 CYS B CA 1
ATOM 5778 C C . CYS A 1 738 ? 167.46300 158.89900 165.78200 1.000 94.43524 1127 CYS B C 1
ATOM 5779 O O . CYS A 1 738 ? 166.92900 158.23800 166.68200 1.000 94.43524 1127 CYS B O 1
ATOM 5782 N N . PRO A 1 739 ? 167.30200 158.58000 164.49600 1.000 91.01778 1128 PRO B N 1
ATOM 5783 C CA . PRO A 1 739 ? 166.46100 157.43200 164.12400 1.000 91.01778 1128 PRO B CA 1
ATOM 5784 C C . PRO A 1 739 ? 166.97900 156.10500 164.64100 1.000 91.01778 1128 PRO B C 1
ATOM 5785 O O . PRO A 1 739 ? 166.20200 155.14500 164.71200 1.000 91.01778 1128 PRO B O 1
ATOM 5789 N N . LEU A 1 740 ? 168.25900 156.01600 165.00300 1.000 92.36710 1129 LEU B N 1
ATOM 5790 C CA . LEU A 1 740 ? 168.82100 154.75700 165.47200 1.000 92.36710 1129 LEU B CA 1
ATOM 5791 C C . LEU A 1 740 ? 168.27600 154.32800 166.82700 1.000 92.36710 1129 LEU B C 1
ATOM 5792 O O . LEU A 1 740 ? 168.49500 153.17900 167.22100 1.000 92.36710 1129 LEU B O 1
ATOM 5797 N N . ARG A 1 741 ? 167.57900 155.21100 167.54600 1.000 94.22396 1130 ARG B N 1
ATOM 5798 C CA . ARG A 1 741 ? 166.95700 154.80300 168.80100 1.000 94.22396 1130 ARG B CA 1
ATOM 5799 C C . ARG A 1 741 ? 165.88700 153.74600 168.57800 1.000 94.22396 1130 ARG B C 1
ATOM 5800 O O . ARG A 1 741 ? 165.55400 152.99900 169.50400 1.000 94.22396 1130 ARG B O 1
ATOM 5808 N N . GLN A 1 742 ? 165.33500 153.67500 167.36700 1.000 89.38270 1131 GLN B N 1
ATOM 5809 C CA . GLN A 1 742 ? 164.31700 152.67300 167.07600 1.000 89.38270 1131 GLN B CA 1
ATOM 5810 C C . GLN A 1 742 ? 164.87700 151.26600 167.22600 1.000 89.38270 1131 GLN B C 1
ATOM 5811 O O . GLN A 1 742 ? 164.16500 150.34900 167.64900 1.000 89.38270 1131 GLN B O 1
ATOM 5817 N N . PHE A 1 743 ? 166.14700 151.07400 166.88300 1.000 92.12218 1132 PHE B N 1
ATOM 5818 C CA . PHE A 1 743 ? 166.82700 149.83900 167.23900 1.000 92.12218 1132 PHE B CA 1
ATOM 5819 C C . PHE A 1 743 ? 167.13800 149.84800 168.73000 1.000 92.12218 1132 PHE B C 1
ATOM 5820 O O . PHE A 1 743 ? 167.98000 150.62300 169.19200 1.000 92.12218 1132 PHE B O 1
ATOM 5828 N N . ARG A 1 744 ? 166.46200 148.98500 169.48300 1.000 98.85308 1133 ARG B N 1
ATOM 5829 C CA . ARG A 1 744 ? 166.63200 148.94300 170.92900 1.000 98.85308 1133 ARG B CA 1
ATOM 5830 C C . ARG A 1 744 ? 167.95200 148.32200 171.35800 1.000 98.85308 1133 ARG B C 1
ATOM 5831 O O . ARG A 1 744 ? 168.31100 148.42000 172.53600 1.000 98.85308 1133 ARG B O 1
ATOM 5839 N N . LYS A 1 745 ? 168.68100 147.69300 170.43700 1.000 102.42116 1134 LYS B N 1
ATOM 5840 C CA . LYS A 1 745 ? 169.90600 146.99500 170.80700 1.000 102.42116 1134 LYS B CA 1
ATOM 5841 C C . LYS A 1 745 ? 171.03100 147.97500 171.11700 1.000 102.42116 1134 LYS B C 1
ATOM 5842 O O . LYS A 1 745 ? 171.86400 147.72500 171.99500 1.000 102.42116 1134 LYS B O 1
ATOM 5848 N N . LEU A 1 746 ? 171.07200 149.09500 170.40500 1.000 102.44460 1135 LEU B N 1
ATOM 5849 C CA . LEU A 1 746 ? 172.14800 150.05700 170.58900 1.000 102.44460 1135 LEU B CA 1
ATOM 5850 C C . LEU A 1 746 ? 172.08800 150.66200 171.98900 1.000 102.44460 1135 LEU B C 1
ATOM 5851 O O . LEU A 1 746 ? 170.99000 150.90700 172.50700 1.000 102.44460 1135 LEU B O 1
ATOM 5856 N N . PRO A 1 747 ? 173.22700 150.90600 172.63100 1.000 110.00748 1136 PRO B N 1
ATOM 5857 C CA . PRO A 1 747 ? 173.20800 151.53000 173.95700 1.000 110.00748 1136 PRO B CA 1
ATOM 5858 C C . PRO A 1 747 ? 172.68500 152.95400 173.89400 1.000 110.00748 1136 PRO B C 1
ATOM 5859 O O . PRO A 1 747 ? 172.84000 153.65600 172.89200 1.000 110.00748 1136 PRO B O 1
ATOM 5863 N N . GLU A 1 748 ? 172.05100 153.37600 174.98900 1.000 115.52735 1137 GLU B N 1
ATOM 5864 C CA . GLU A 1 748 ? 171.47300 154.71400 175.03800 1.000 115.52735 1137 GLU B CA 1
ATOM 5865 C C . GLU A 1 748 ? 172.55000 155.79000 174.96900 1.000 115.52735 1137 GLU B C 1
ATOM 5866 O O . GLU A 1 748 ? 172.36500 156.81900 174.31000 1.000 115.52735 1137 GLU B O 1
ATOM 5872 N N . GLU A 1 749 ? 173.68300 155.57200 175.64000 1.000 115.64124 1138 GLU B N 1
ATOM 5873 C CA . GLU A 1 749 ? 174.73100 156.58700 175.65500 1.000 115.64124 1138 GLU B CA 1
ATOM 5874 C C . GLU A 1 749 ? 175.38300 156.73300 174.28500 1.000 115.64124 1138 GLU B C 1
ATOM 5875 O O . GLU A 1 749 ? 175.79100 157.83400 173.89900 1.000 115.64124 1138 GLU B O 1
ATOM 5881 N N . VAL A 1 750 ? 175.47900 155.63700 173.52800 1.000 112.35627 1139 VAL B N 1
ATOM 5882 C CA . VAL A 1 750 ? 176.06300 155.71500 172.19200 1.000 112.35627 1139 VAL B CA 1
ATOM 5883 C C . VAL A 1 750 ? 175.22000 156.60800 171.29200 1.000 112.35627 1139 VAL B C 1
ATOM 5884 O O . VAL A 1 750 ? 175.74300 157.49200 170.60300 1.000 112.35627 1139 VAL B O 1
ATOM 5888 N N . VAL A 1 751 ? 173.90200 156.39900 171.28900 1.000 108.38965 1140 VAL B N 1
ATOM 5889 C CA . VAL A 1 751 ? 173.02000 157.22700 170.47200 1.000 108.38965 1140 VAL B CA 1
ATOM 5890 C C . VAL A 1 751 ? 172.97900 158.65200 171.00800 1.000 108.38965 1140 VAL B C 1
ATOM 5891 O O . VAL A 1 751 ? 172.84800 159.61500 170.24200 1.000 108.38965 1140 VAL B O 1
ATOM 5895 N N . LYS A 1 752 ? 173.06900 158.81000 172.33000 1.000 110.35944 1141 LYS B N 1
ATOM 5896 C CA . LYS A 1 752 ? 173.13000 160.14200 172.92000 1.000 110.35944 1141 LYS B CA 1
ATOM 5897 C C . LYS A 1 752 ? 174.34700 160.90400 172.41500 1.000 110.35944 1141 LYS B C 1
ATOM 5898 O O . LYS A 1 752 ? 174.27400 162.10900 172.14800 1.000 110.35944 1141 LYS B O 1
ATOM 5904 N N . LYS A 1 753 ? 175.47900 160.21100 172.28000 1.000 111.23610 1142 LYS B N 1
ATOM 5905 C CA . LYS A 1 753 ? 176.68800 160.84200 171.76400 1.000 111.23610 1142 LYS B CA 1
ATOM 5906 C C . LYS A 1 753 ? 176.48000 161.32700 170.33400 1.000 111.23610 1142 LYS B C 1
ATOM 5907 O O . LYS A 1 753 ? 176.93800 162.41300 169.96100 1.000 111.23610 1142 LYS B O 1
ATOM 5913 N N . ILE A 1 754 ? 175.79300 160.52700 169.51600 1.000 109.05494 1143 ILE B N 1
ATOM 5914 C CA . ILE A 1 754 ? 175.49000 160.94300 168.14900 1.000 109.05494 1143 ILE B CA 1
ATOM 5915 C C . ILE A 1 754 ? 174.57600 162.15900 168.15500 1.000 109.05494 1143 ILE B C 1
ATOM 5916 O O . ILE A 1 754 ? 174.75700 163.09700 167.37100 1.000 109.05494 1143 ILE B O 1
ATOM 5921 N N . GLU A 1 755 ? 173.57300 162.15700 169.03500 1.000 105.88047 1144 GLU B N 1
ATOM 5922 C CA . GLU A 1 755 ? 172.63200 163.27200 169.09200 1.000 105.88047 1144 GLU B CA 1
ATOM 5923 C C . GLU A 1 755 ? 173.31900 164.55800 169.53400 1.000 105.88047 1144 GLU B C 1
ATOM 5924 O O . GLU A 1 755 ? 172.96100 165.64800 169.07200 1.000 105.88047 1144 GLU B O 1
ATOM 5930 N N . LYS A 1 756 ? 174.30000 164.45400 170.43300 1.000 110.87579 1145 LYS B N 1
ATOM 5931 C CA . LYS A 1 756 ? 175.01900 165.63800 170.89100 1.000 110.87579 1145 LYS B CA 1
ATOM 5932 C C . LYS A 1 756 ? 175.68900 166.35100 169.72400 1.000 110.87579 1145 LYS B C 1
ATOM 5933 O O . LYS A 1 756 ? 175.62200 167.57800 169.60200 1.000 110.87579 1145 LYS B O 1
ATOM 5939 N N . LYS A 1 757 ? 176.33900 165.58800 168.85000 1.000 110.61409 1146 LYS B N 1
ATOM 5940 C CA . LYS A 1 757 ? 176.86200 166.15600 167.61800 1.000 110.61409 1146 LYS B CA 1
ATOM 5941 C C . LYS A 1 757 ? 175.70700 166.49700 166.68700 1.000 110.61409 1146 LYS B C 1
ATOM 5942 O O . LYS A 1 757 ? 175.00300 165.60700 166.20200 1.000 110.61409 1146 LYS B O 1
ATOM 5948 N N . ASN A 1 758 ? 175.51000 167.78800 166.43400 1.000 110.25803 1147 ASN B N 1
ATOM 5949 C CA . ASN A 1 758 ? 174.41800 168.22200 165.56800 1.000 110.25803 1147 ASN B CA 1
ATOM 5950 C C . ASN A 1 758 ? 174.80700 167.85400 164.14500 1.000 110.25803 1147 ASN B C 1
ATOM 5951 O O . ASN A 1 758 ? 175.42900 168.64100 163.42800 1.000 110.25803 1147 ASN B O 1
ATOM 5956 N N . PHE A 1 759 ? 174.44300 166.64300 163.74200 1.000 112.14732 1148 PHE B N 1
ATOM 5957 C CA . PHE A 1 759 ? 174.94600 166.00600 162.53900 1.000 112.14732 1148 PHE B CA 1
ATOM 5958 C C . PHE A 1 759 ? 173.82100 165.23000 161.87500 1.000 112.14732 1148 PHE B C 1
ATOM 5959 O O . PHE A 1 759 ? 173.21500 164.35200 162.50100 1.000 112.14732 1148 PHE B O 1
ATOM 5967 N N . PRO A 1 760 ? 173.51600 165.53400 160.61600 1.000 109.33510 1149 PRO B N 1
ATOM 5968 C CA . PRO A 1 760 ? 172.38500 164.88100 159.94800 1.000 109.33510 1149 PRO B CA 1
ATOM 5969 C C . PRO A 1 760 ? 172.60200 163.38400 159.78900 1.000 109.33510 1149 PRO B C 1
ATOM 5970 O O . PRO A 1 760 ? 173.71800 162.90100 159.58800 1.000 109.33510 1149 PRO B O 1
ATOM 5974 N N . PHE A 1 761 ? 171.49400 162.64600 159.87900 1.000 102.43623 1150 PHE B N 1
ATOM 5975 C CA . PHE A 1 761 ? 171.54700 161.19200 159.78500 1.000 102.43623 1150 PHE B CA 1
ATOM 5976 C C . PHE A 1 761 ? 171.77500 160.73200 158.35100 1.000 102.43623 1150 PHE B C 1
ATOM 5977 O O . PHE A 1 761 ? 172.35000 159.66400 158.11800 1.000 102.43623 1150 PHE B O 1
ATOM 5985 N N . GLU A 1 762 ? 171.33000 161.52600 157.37800 1.000 107.95843 1151 GLU B N 1
ATOM 5986 C CA . GLU A 1 762 ? 171.46100 161.16400 155.97300 1.000 107.95843 1151 GLU B CA 1
ATOM 5987 C C . GLU A 1 762 ? 172.92400 161.03900 155.56800 1.000 107.95843 1151 GLU B C 1
ATOM 5988 O O . GLU A 1 762 ? 173.29100 160.12900 154.81900 1.000 107.95843 1151 GLU B O 1
ATOM 5994 N N . ARG A 1 763 ? 173.76500 161.94800 156.06000 1.000 111.60302 1152 ARG B N 1
ATOM 5995 C CA . ARG A 1 763 ? 175.18700 161.92100 155.74800 1.000 111.60302 1152 ARG B CA 1
ATOM 5996 C C . ARG A 1 763 ? 175.89500 160.69800 156.31300 1.000 111.60302 1152 ARG B C 1
ATOM 5997 O O . ARG A 1 763 ? 176.99700 160.37300 155.85700 1.000 111.60302 1152 ARG B O 1
ATOM 6005 N N . LEU A 1 764 ? 175.29200 160.00800 157.28100 1.000 108.88617 1153 LEU B N 1
ATOM 6006 C CA . LEU A 1 764 ? 175.94400 158.87600 157.92400 1.000 108.88617 1153 LEU B CA 1
ATOM 6007 C C . LEU A 1 764 ? 176.03300 157.65000 157.02400 1.000 108.88617 1153 LEU B C 1
ATOM 6008 O O . LEU A 1 764 ? 176.79000 156.72700 157.34200 1.000 108.88617 1153 LEU B O 1
ATOM 6013 N N . TYR A 1 765 ? 175.28800 157.61700 155.91700 1.000 105.53282 1154 TYR B N 1
ATOM 6014 C CA . TYR A 1 765 ? 175.36400 156.47600 155.00800 1.000 105.53282 1154 TYR B CA 1
ATOM 6015 C C . TYR A 1 765 ? 176.73600 156.37300 154.35300 1.000 105.53282 1154 TYR B C 1
ATOM 6016 O O . TYR A 1 765 ? 177.27700 155.27200 154.20200 1.000 105.53282 1154 TYR B O 1
ATOM 6025 N N . ASP A 1 766 ? 177.31000 157.50900 153.95400 1.000 111.93667 1155 ASP B N 1
ATOM 6026 C CA . ASP A 1 766 ? 178.55000 157.49900 153.18300 1.000 111.93667 1155 ASP B CA 1
ATOM 6027 C C . ASP A 1 766 ? 179.72000 156.97700 154.00900 1.000 111.93667 1155 ASP B C 1
ATOM 6028 O O . ASP A 1 766 ? 180.56300 156.22400 153.50800 1.000 111.93667 1155 ASP B O 1
ATOM 6033 N N . LEU A 1 767 ? 179.79100 157.37400 155.27700 1.000 115.73973 1156 LEU B N 1
ATOM 6034 C CA . LEU A 1 767 ? 180.94500 157.05200 156.10500 1.000 115.73973 1156 LEU B CA 1
ATOM 6035 C C . LEU A 1 767 ? 181.07100 155.54900 156.31300 1.000 115.73973 1156 LEU B C 1
ATOM 6036 O O . LEU A 1 767 ? 180.07300 154.83300 156.42600 1.000 115.73973 1156 LEU B O 1
ATOM 6041 N N . ASN A 1 768 ? 182.31300 155.07300 156.35500 1.000 118.91730 1157 ASN B N 1
ATOM 6042 C CA . ASN A 1 768 ? 182.59900 153.68400 156.66800 1.000 118.91730 1157 ASN B CA 1
ATOM 6043 C C . ASN A 1 768 ? 182.74900 153.52900 158.18100 1.000 118.91730 1157 ASN B C 1
ATOM 6044 O O . ASN A 1 768 ? 182.70400 154.50300 158.93500 1.000 118.91730 1157 ASN B O 1
ATOM 6049 N N . HIS A 1 769 ? 182.93600 152.28600 158.63400 1.000 119.88024 1158 HIS B N 1
ATOM 6050 C CA . HIS A 1 769 ? 182.92600 152.01400 160.06900 1.000 119.88024 1158 HIS B CA 1
ATOM 6051 C C . HIS A 1 769 ? 184.05100 152.74700 160.79000 1.000 119.88024 1158 HIS B C 1
ATOM 6052 O O . HIS A 1 769 ? 183.86700 153.21900 161.91600 1.000 119.88024 1158 HIS B O 1
ATOM 6059 N N . ASN A 1 770 ? 185.22500 152.85200 160.16500 1.000 120.13427 1159 ASN B N 1
ATOM 6060 C CA . ASN A 1 770 ? 186.32100 153.59200 160.78400 1.000 120.13427 1159 ASN B CA 1
ATOM 6061 C C . ASN A 1 770 ? 185.98200 155.07300 160.91100 1.000 120.13427 1159 ASN B C 1
ATOM 6062 O O . ASN A 1 770 ? 186.19600 155.68600 161.96500 1.000 120.13427 1159 ASN B O 1
ATOM 6067 N N . GLU A 1 771 ? 185.44500 155.66400 159.84100 1.000 119.84684 1160 GLU B N 1
ATOM 6068 C CA . GLU A 1 771 ? 185.06200 157.07100 159.88500 1.000 119.84684 1160 GLU B CA 1
ATOM 6069 C C . GLU A 1 771 ? 183.94800 157.30200 160.89600 1.000 119.84684 1160 GLU B C 1
ATOM 6070 O O . GLU A 1 771 ? 183.95100 158.30700 161.61700 1.000 119.84684 1160 GLU B O 1
ATOM 6076 N N . ILE A 1 772 ? 182.98500 156.38100 160.95900 1.000 118.49505 1161 ILE B N 1
ATOM 6077 C CA . ILE A 1 772 ? 181.90700 156.49900 161.93600 1.000 118.49505 1161 ILE B CA 1
ATOM 6078 C C . ILE A 1 772 ? 182.46300 156.43800 163.35100 1.000 118.49505 1161 ILE B C 1
ATOM 6079 O O . ILE A 1 772 ? 182.09300 157.24300 164.21300 1.000 118.49505 1161 ILE B O 1
ATOM 6084 N N . GLY A 1 773 ? 183.36500 155.49100 163.61200 1.000 122.67698 1162 GLY B N 1
ATOM 6085 C CA . GLY A 1 773 ? 183.95800 155.39500 164.93400 1.000 122.67698 1162 GLY B CA 1
ATOM 6086 C C . GLY A 1 773 ? 184.73400 156.64100 165.31300 1.000 122.67698 1162 GLY B C 1
ATOM 6087 O O . GLY A 1 773 ? 184.69000 157.08600 166.46300 1.000 122.67698 1162 GLY B O 1
ATOM 6088 N N . GLU A 1 774 ? 185.45800 157.21900 164.35300 1.000 126.63544 1163 GLU B N 1
ATOM 6089 C CA . GLU A 1 774 ? 186.17200 158.46300 164.62200 1.000 126.63544 1163 GLU B CA 1
ATOM 6090 C C . GLU A 1 774 ? 185.20700 159.60400 164.92300 1.000 126.63544 1163 GLU B C 1
ATOM 6091 O O . GLU A 1 774 ? 185.43400 160.38700 165.85300 1.000 126.63544 1163 GLU B O 1
ATOM 6097 N N . LEU A 1 775 ? 184.12700 159.71800 164.14500 1.000 123.93371 1164 LEU B N 1
ATOM 6098 C CA . LEU A 1 775 ? 183.18300 160.81400 164.34200 1.000 123.93371 1164 LEU B CA 1
ATOM 6099 C C . LEU A 1 775 ? 182.47000 160.69700 165.68500 1.000 123.93371 1164 LEU B C 1
ATOM 6100 O O . LEU A 1 775 ? 182.31200 161.69200 166.40100 1.000 123.93371 1164 LEU B O 1
ATOM 6105 N N . ILE A 1 776 ? 182.03200 159.48700 166.04300 1.000 124.19823 1165 ILE B N 1
ATOM 6106 C CA . ILE A 1 776 ? 181.37600 159.28200 167.32800 1.000 124.19823 1165 ILE B CA 1
ATOM 6107 C C . ILE A 1 776 ? 182.39000 159.26400 168.46500 1.000 124.19823 1165 ILE B C 1
ATOM 6108 O O . ILE A 1 776 ? 182.00400 159.29100 169.64000 1.000 124.19823 1165 ILE B O 1
ATOM 6113 N N . ARG A 1 777 ? 183.68200 159.22800 168.14100 1.000 127.24080 1166 ARG B N 1
ATOM 6114 C CA . ARG A 1 777 ? 184.82300 159.19200 169.05500 1.000 127.24080 1166 ARG B CA 1
ATOM 6115 C C . ARG A 1 777 ? 184.95000 157.83500 169.73600 1.000 127.24080 1166 ARG B C 1
ATOM 6116 O O . ARG A 1 777 ? 185.82400 157.67500 170.59600 1.000 127.24080 1166 ARG B O 1
ATOM 6124 N N . MET A 1 778 ? 184.11800 156.85800 169.38900 1.000 125.45695 1167 MET B N 1
ATOM 6125 C CA . MET A 1 778 ? 184.24500 155.50900 169.92400 1.000 125.45695 1167 MET B CA 1
ATOM 6126 C C . MET A 1 778 ? 184.57000 154.55600 168.78400 1.000 125.45695 1167 MET B C 1
ATOM 6127 O O . MET A 1 778 ? 183.64900 154.08600 168.09600 1.000 125.45695 1167 MET B O 1
ATOM 6132 N N . PRO A 1 779 ? 185.84700 154.25200 168.53600 1.000 121.29803 1168 PRO B N 1
ATOM 6133 C CA . PRO A 1 779 ? 186.17300 153.36600 167.40700 1.000 121.29803 1168 PRO B CA 1
ATOM 6134 C C . PRO A 1 779 ? 185.63000 151.95800 167.56500 1.000 121.29803 1168 PRO B C 1
ATOM 6135 O O . PRO A 1 779 ? 185.38100 151.28200 166.55900 1.000 121.29803 1168 PRO B O 1
ATOM 6139 N N . LYS A 1 780 ? 185.44500 151.49200 168.80300 1.000 119.78555 1169 LYS B N 1
ATOM 6140 C CA . LYS A 1 780 ? 184.96300 150.13100 169.01700 1.000 119.78555 1169 LYS B CA 1
ATOM 6141 C C . LYS A 1 780 ? 183.55500 149.94700 168.46700 1.000 119.78555 1169 LYS B C 1
ATOM 6142 O O . LYS A 1 780 ? 183.24500 148.91400 167.86200 1.000 119.78555 1169 LYS B O 1
ATOM 6148 N N . MET A 1 781 ? 182.68900 150.94200 168.66300 1.000 116.21170 1170 MET B N 1
ATOM 6149 C CA . MET A 1 781 ? 181.28500 150.80800 168.29600 1.000 116.21170 1170 MET B CA 1
ATOM 6150 C C . MET A 1 781 ? 181.01900 151.12800 166.83200 1.000 116.21170 1170 MET B C 1
ATOM 6151 O O . MET A 1 781 ? 179.86300 151.04400 166.40300 1.000 116.21170 1170 MET B O 1
ATOM 6156 N N . GLY A 1 782 ? 182.04700 151.48800 166.06200 1.000 113.47730 1171 GLY B N 1
ATOM 6157 C CA . GLY A 1 782 ? 181.82100 151.88800 164.68200 1.000 113.47730 1171 GLY B CA 1
ATOM 6158 C C . GLY A 1 782 ? 181.20300 150.79200 163.83600 1.000 113.47730 1171 GLY B C 1
ATOM 6159 O O . GLY A 1 782 ? 180.32800 151.05400 163.00700 1.000 113.47730 1171 GLY B O 1
ATOM 6160 N N . LYS A 1 783 ? 181.64800 149.54900 164.03000 1.000 112.01757 1172 LYS B N 1
ATOM 6161 C CA . LYS A 1 783 ? 181.13900 148.44400 163.22200 1.000 112.01757 1172 LYS B CA 1
ATOM 6162 C C . LYS A 1 783 ? 179.65600 148.20700 163.48000 1.000 112.01757 1172 LYS B C 1
ATOM 6163 O O . LYS A 1 783 ? 178.87400 148.01300 162.54200 1.000 112.01757 1172 LYS B O 1
ATOM 6169 N N . THR A 1 784 ? 179.24900 148.21600 164.75100 1.000 109.18752 1173 THR B N 1
ATOM 6170 C CA . THR A 1 784 ? 177.84200 147.99300 165.07100 1.000 109.18752 1173 THR B CA 1
ATOM 6171 C C . THR A 1 784 ? 176.96800 149.11200 164.52200 1.000 109.18752 1173 THR B C 1
ATOM 6172 O O . THR A 1 784 ? 175.89000 148.85500 163.97200 1.000 109.18752 1173 THR B O 1
ATOM 6176 N N . ILE A 1 785 ? 177.41400 150.36100 164.66200 1.000 105.78015 1174 ILE B N 1
ATOM 6177 C CA . ILE A 1 785 ? 176.64900 151.48400 164.12900 1.000 105.78015 1174 ILE B CA 1
ATOM 6178 C C . ILE A 1 785 ? 176.52300 151.37000 162.61800 1.000 105.78015 1174 ILE B C 1
ATOM 6179 O O . ILE A 1 785 ? 175.44100 151.57100 162.05400 1.000 105.78015 1174 ILE B O 1
ATOM 6184 N N . HIS A 1 786 ? 177.62100 151.03800 161.93600 1.000 104.38347 1175 HIS B N 1
ATOM 6185 C CA . HIS A 1 786 ? 177.56200 150.87600 160.49000 1.000 104.38347 1175 HIS B CA 1
ATOM 6186 C C . HIS A 1 786 ? 176.68200 149.71000 160.06800 1.000 104.38347 1175 HIS B C 1
ATOM 6187 O O . HIS A 1 786 ? 176.10300 149.75800 158.97800 1.000 104.38347 1175 HIS B O 1
ATOM 6194 N N . LYS A 1 787 ? 176.57500 148.66500 160.88900 1.000 100.79624 1176 LYS B N 1
ATOM 6195 C CA . LYS A 1 787 ? 175.65300 147.58100 160.56800 1.000 100.79624 1176 LYS B CA 1
ATOM 6196 C C . LYS A 1 787 ? 174.20600 148.01900 160.75000 1.000 100.79624 1176 LYS B C 1
ATOM 6197 O O . LYS A 1 787 ? 173.33900 147.67600 159.93900 1.000 100.79624 1176 LYS B O 1
ATOM 6203 N N . TYR A 1 788 ? 173.92600 148.77600 161.81300 1.000 98.20803 1177 TYR B N 1
ATOM 6204 C CA . TYR A 1 788 ? 172.55000 149.18700 162.07500 1.000 98.20803 1177 TYR B CA 1
ATOM 6205 C C . TYR A 1 788 ? 172.09000 150.25600 161.09400 1.000 98.20803 1177 TYR B C 1
ATOM 6206 O O . TYR A 1 788 ? 170.88900 150.39300 160.83400 1.000 98.20803 1177 TYR B O 1
ATOM 6215 N N . VAL A 1 789 ? 173.02700 151.02800 160.54000 1.000 95.40788 1178 VAL B N 1
ATOM 6216 C CA . VAL A 1 789 ? 172.65800 152.06300 159.57700 1.000 95.40788 1178 VAL B CA 1
ATOM 6217 C C . VAL A 1 789 ? 172.02000 151.43600 158.34400 1.000 95.40788 1178 VAL B C 1
ATOM 6218 O O . VAL A 1 789 ? 170.97600 151.89200 157.86300 1.000 95.40788 1178 VAL B O 1
ATOM 6222 N N . HIS A 1 790 ? 172.62800 150.36800 157.82600 1.000 92.39771 1179 HIS B N 1
ATOM 6223 C CA . HIS A 1 790 ? 172.10100 149.74600 156.61700 1.000 92.39771 1179 HIS B CA 1
ATOM 6224 C C . HIS A 1 790 ? 170.89400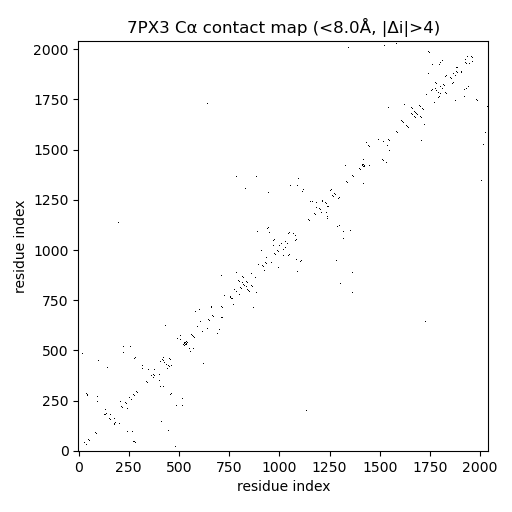 148.86700 156.91100 1.000 92.39771 1179 HIS B C 1
ATOM 6225 O O . HIS A 1 790 ? 170.19000 148.45500 155.98400 1.000 92.39771 1179 HIS B O 1
ATOM 6232 N N . LEU A 1 791 ? 170.64000 148.56400 158.18400 1.000 90.95314 1180 LEU B N 1
ATOM 6233 C CA . LEU A 1 791 ? 169.42100 147.84200 158.53000 1.000 90.95314 1180 LEU B CA 1
ATOM 6234 C C . LEU A 1 791 ? 168.20300 148.74900 158.43500 1.000 90.95314 1180 LEU B C 1
ATOM 6235 O O . LEU A 1 791 ? 167.07800 148.27000 158.25400 1.000 90.95314 1180 LEU B O 1
ATOM 6240 N N . PHE A 1 792 ? 168.40800 150.05700 158.55500 1.000 86.94222 1181 PHE B N 1
ATOM 6241 C CA . PHE A 1 792 ? 167.31900 151.02400 158.53500 1.000 86.94222 1181 PHE B CA 1
ATOM 6242 C C . PHE A 1 792 ? 166.61800 151.00000 157.18400 1.000 86.94222 1181 PHE B C 1
ATOM 6243 O O . PHE A 1 792 ? 167.28100 151.07500 156.14100 1.000 86.94222 1181 PHE B O 1
ATOM 6251 N N . PRO A 1 793 ? 165.29100 150.88700 157.16000 1.000 84.10055 1182 PRO B N 1
ATOM 6252 C CA . PRO A 1 793 ? 164.57500 150.81600 155.88000 1.000 84.10055 1182 PRO B CA 1
ATOM 6253 C C . PRO A 1 793 ? 164.82500 152.05200 155.03100 1.000 84.10055 1182 PRO B C 1
ATOM 6254 O O . PRO A 1 793 ? 164.87300 153.17600 155.53500 1.000 84.10055 1182 PRO B O 1
ATOM 6258 N N . LYS A 1 794 ? 164.98300 151.83300 153.72900 1.000 83.01285 1183 LYS B N 1
ATOM 6259 C CA . LYS A 1 794 ? 165.28300 152.90600 152.79400 1.000 83.01285 1183 LYS B CA 1
ATOM 6260 C C . LYS A 1 794 ? 164.93300 152.43300 151.39400 1.000 83.01285 1183 LYS B C 1
ATOM 6261 O O . LYS A 1 794 ? 165.31800 151.33000 150.99900 1.000 83.01285 1183 LYS B O 1
ATOM 6267 N N . LEU A 1 795 ? 164.20700 153.26200 150.65300 1.000 82.26209 1184 LEU B N 1
ATOM 6268 C CA . LEU A 1 795 ? 163.75400 152.91500 149.31700 1.000 82.26209 1184 LEU B CA 1
ATOM 6269 C C . LEU A 1 795 ? 164.24100 153.94800 148.31300 1.000 82.26209 1184 LEU B C 1
ATOM 6270 O O . LEU A 1 795 ? 164.41800 155.12400 148.64200 1.000 82.26209 1184 LEU B O 1
ATOM 6275 N N . GLU A 1 796 ? 164.45800 153.49400 147.08400 1.000 88.82272 1185 GLU B N 1
ATOM 6276 C CA . GLU A 1 796 ? 164.80600 154.36000 145.96800 1.000 88.82272 1185 GLU B CA 1
ATOM 6277 C C . GLU A 1 796 ? 163.65000 154.37600 144.98000 1.000 88.82272 1185 GLU B C 1
ATOM 6278 O O . GLU A 1 796 ? 163.11800 153.31900 144.62400 1.000 88.82272 1185 GLU B O 1
ATOM 6284 N N . LEU A 1 797 ? 163.26600 155.56900 144.54200 1.000 84.78633 1186 LEU B N 1
ATOM 6285 C CA . LEU A 1 797 ? 162.08000 155.76100 143.72200 1.000 84.78633 1186 LEU B CA 1
ATOM 6286 C C . LEU A 1 797 ? 162.47800 156.19400 142.31900 1.000 84.78633 1186 LEU B C 1
ATOM 6287 O O . LEU A 1 797 ? 163.31700 157.08500 142.15200 1.000 84.78633 1186 LEU B O 1
ATOM 6292 N N . SER A 1 798 ? 161.87800 155.55500 141.32000 1.000 86.20604 1187 SER B N 1
ATOM 6293 C CA . SER A 1 798 ? 162.02200 155.94500 139.92600 1.000 86.20604 1187 SER B CA 1
ATOM 6294 C C . SER A 1 798 ? 160.63700 155.96400 139.30200 1.000 86.20604 1187 SER B C 1
ATOM 6295 O O . SER A 1 798 ? 159.86500 155.01600 139.47800 1.000 86.20604 1187 SER B O 1
ATOM 6298 N N . VAL A 1 799 ? 160.32400 157.03400 138.57700 1.000 84.28009 1188 VAL B N 1
ATOM 6299 C CA . VAL A 1 799 ? 158.98500 157.26400 138.05100 1.000 84.28009 1188 VAL B CA 1
ATOM 6300 C C . VAL A 1 799 ? 159.05400 157.33700 136.53200 1.000 84.28009 1188 VAL B C 1
ATOM 6301 O O . VAL A 1 799 ? 159.92700 158.01100 135.97300 1.000 84.28009 1188 VAL B O 1
ATOM 6305 N N . HIS A 1 800 ? 158.14900 156.62200 135.87000 1.000 86.66384 1189 HIS B N 1
ATOM 6306 C CA . HIS A 1 800 ? 157.95800 156.71300 134.42700 1.000 86.66384 1189 HIS B CA 1
ATOM 6307 C C . HIS A 1 800 ? 156.59300 157.34200 134.19200 1.000 86.66384 1189 HIS B C 1
ATOM 6308 O O . HIS A 1 800 ? 155.56600 156.76400 134.56000 1.000 86.66384 1189 HIS B O 1
ATOM 6315 N N . LEU A 1 801 ? 156.58000 158.51900 133.57700 1.000 82.40080 1190 LEU B N 1
ATOM 6316 C CA . LEU A 1 801 ? 155.37300 159.32000 133.43700 1.000 82.40080 1190 LEU B CA 1
ATOM 6317 C C . LEU A 1 801 ? 154.98100 159.39100 131.96900 1.000 82.40080 1190 LEU B C 1
ATOM 6318 O O . LEU A 1 801 ? 155.80800 159.73600 131.11800 1.000 82.40080 1190 LEU B O 1
ATOM 6323 N N . GLN A 1 802 ? 153.72100 159.07100 131.67800 1.000 77.86690 1191 GLN B N 1
ATOM 6324 C CA . GLN A 1 802 ? 153.18700 159.18200 130.33100 1.000 77.86690 1191 GLN B CA 1
ATOM 6325 C C . GLN A 1 802 ? 151.72600 159.60800 130.40400 1.000 77.86690 1191 GLN B C 1
ATOM 6326 O O . GLN A 1 802 ? 150.94600 159.02100 131.17400 1.000 77.86690 1191 GLN B O 1
ATOM 6332 N N . PRO A 1 803 ? 151.31800 160.61400 129.63500 1.000 74.89030 1192 PRO B N 1
ATOM 6333 C CA . PRO A 1 803 ? 149.93200 161.09000 129.71000 1.000 74.89030 1192 PRO B CA 1
ATOM 6334 C C . PRO A 1 803 ? 148.95700 160.21600 128.94000 1.000 74.89030 1192 PRO B C 1
ATOM 6335 O O . PRO A 1 803 ? 149.20000 159.86700 127.78200 1.000 74.89030 1192 PRO B O 1
ATOM 6339 N N . ILE A 1 804 ? 147.84200 159.86400 129.57900 1.000 76.18407 1193 ILE B N 1
ATOM 6340 C CA . ILE A 1 804 ? 146.80600 159.09100 128.90200 1.000 76.18407 1193 ILE B CA 1
ATOM 6341 C C . ILE A 1 804 ? 145.87500 160.02000 128.13600 1.000 76.18407 1193 ILE B C 1
ATOM 6342 O O . ILE A 1 804 ? 145.69000 159.88600 126.92200 1.000 76.18407 1193 ILE B O 1
ATOM 6347 N N . THR A 1 805 ? 145.27900 160.97800 128.83700 1.000 78.42160 1194 THR B N 1
ATOM 6348 C CA . THR A 1 805 ? 144.41300 161.98700 128.24700 1.000 78.42160 1194 THR B CA 1
ATOM 6349 C C . THR A 1 805 ? 144.93900 163.36100 128.63400 1.000 78.42160 1194 THR B C 1
ATOM 6350 O O . THR A 1 805 ? 146.02400 163.49700 129.20500 1.000 78.42160 1194 THR B O 1
ATOM 6354 N N . ARG A 1 806 ? 144.16100 164.39300 128.31600 1.000 80.45015 1195 ARG B N 1
ATOM 6355 C CA . ARG A 1 806 ? 144.53800 165.74000 128.71300 1.000 80.45015 1195 ARG B CA 1
ATOM 6356 C C . ARG A 1 806 ? 144.25200 166.01900 130.18100 1.000 80.45015 1195 ARG B C 1
ATOM 6357 O O . ARG A 1 806 ? 144.63200 167.08400 130.67500 1.000 80.45015 1195 ARG B O 1
ATOM 6365 N N . SER A 1 807 ? 143.59200 165.10000 130.88400 1.000 80.86285 1196 SER B N 1
ATOM 6366 C CA . SER A 1 807 ? 143.24600 165.29500 132.28200 1.000 80.86285 1196 SER B CA 1
ATOM 6367 C C . SER A 1 807 ? 143.76500 164.19500 133.19500 1.000 80.86285 1196 SER B C 1
ATOM 6368 O O . SER A 1 807 ? 143.57200 164.28500 134.41200 1.000 80.86285 1196 SER B O 1
ATOM 6371 N N . THR A 1 808 ? 144.40900 163.16200 132.65700 1.000 80.40891 1197 THR B N 1
ATOM 6372 C CA . THR A 1 808 ? 144.92900 162.07200 133.47000 1.000 80.40891 1197 THR B CA 1
ATOM 6373 C C . THR A 1 808 ? 146.35000 161.74400 133.03900 1.000 80.40891 1197 THR B C 1
ATOM 6374 O O . THR A 1 808 ? 146.73800 161.95800 131.88800 1.000 80.40891 1197 THR B O 1
ATOM 6378 N N . LEU A 1 809 ? 147.12400 161.21500 133.98300 1.000 78.94210 1198 LEU B N 1
ATOM 6379 C CA . LEU A 1 809 ? 148.47900 160.75100 133.72500 1.000 78.94210 1198 LEU B CA 1
ATOM 6380 C C . LEU A 1 809 ? 148.62600 159.34100 134.27000 1.000 78.94210 1198 LEU B C 1
ATOM 6381 O O . LEU A 1 809 ? 148.11900 159.03900 135.35400 1.000 78.94210 1198 LEU B O 1
ATOM 6386 N N . LYS A 1 810 ? 149.31500 158.48500 133.52300 1.000 80.41931 1199 LYS B N 1
ATOM 6387 C CA . LYS A 1 810 ? 149.64000 157.14100 133.98600 1.000 80.41931 1199 LYS B CA 1
ATOM 6388 C C . LYS A 1 810 ? 151.03700 157.17300 134.59200 1.000 80.41931 1199 LYS B C 1
ATOM 6389 O O . LYS A 1 810 ? 152.01800 157.43800 133.89100 1.000 80.41931 1199 LYS B O 1
ATOM 6395 N N . VAL A 1 811 ? 151.12800 156.91100 135.89100 1.000 81.47787 1200 VAL B N 1
ATOM 6396 C CA . VAL A 1 811 ? 152.38800 156.96200 136.62200 1.000 81.47787 1200 VAL B CA 1
ATOM 6397 C C . VAL A 1 811 ? 152.79500 155.53900 136.96500 1.000 81.47787 1200 VAL B C 1
ATOM 6398 O O . VAL A 1 811 ? 152.02300 154.79600 137.58300 1.000 81.47787 1200 VAL B O 1
ATOM 6402 N N . GLU A 1 812 ? 154.00300 155.15800 136.56500 1.000 87.60475 1201 GLU B N 1
ATOM 6403 C CA . GLU A 1 812 ? 154.57900 153.86800 136.92200 1.000 87.60475 1201 GLU B CA 1
ATOM 6404 C C . GLU A 1 812 ? 155.72800 154.12100 137.88900 1.000 87.60475 1201 GLU B C 1
ATOM 6405 O O . GLU A 1 812 ? 156.78400 154.62300 137.49200 1.000 87.60475 1201 GLU B O 1
ATOM 6411 N N . LEU A 1 813 ? 155.52100 153.77400 139.15400 1.000 85.31485 1202 LEU B N 1
ATOM 6412 C CA . LEU A 1 813 ? 156.49800 154.01700 140.20700 1.000 85.31485 1202 LEU B CA 1
ATOM 6413 C C . LEU A 1 813 ? 157.27600 152.73100 140.45300 1.000 85.31485 1202 LEU B C 1
ATOM 6414 O O . LEU A 1 813 ? 156.69100 151.69900 140.79400 1.000 85.31485 1202 LEU B O 1
ATOM 6419 N N . THR A 1 814 ? 158.59200 152.79600 140.28100 1.000 88.34264 1203 THR B N 1
ATOM 6420 C CA . THR A 1 814 ? 159.47200 151.66400 140.53300 1.000 88.34264 1203 THR B CA 1
ATOM 6421 C C . THR A 1 814 ? 160.12000 151.84300 141.89900 1.000 88.34264 1203 THR B C 1
ATOM 6422 O O . THR A 1 814 ? 160.85400 152.81200 142.11900 1.000 88.34264 1203 THR B O 1
ATOM 6426 N N . ILE A 1 815 ? 159.85600 150.90900 142.80700 1.000 86.88800 1204 ILE B N 1
ATOM 6427 C CA . ILE A 1 815 ? 160.37200 150.95900 144.16800 1.000 86.88800 1204 ILE B CA 1
ATOM 6428 C C . ILE A 1 815 ? 161.46300 149.91000 144.30800 1.000 86.88800 1204 ILE B C 1
ATOM 6429 O O . ILE A 1 815 ? 161.20900 148.71100 144.13900 1.000 86.88800 1204 ILE B O 1
ATOM 6434 N N . THR A 1 816 ? 162.67600 150.36000 144.61700 1.000 87.67014 1205 THR B N 1
ATOM 6435 C CA . THR A 1 816 ? 163.81900 149.47600 144.76700 1.000 87.67014 1205 THR B CA 1
ATOM 6436 C C . THR A 1 816 ? 164.32200 149.53700 146.19800 1.000 87.67014 1205 THR B C 1
ATOM 6437 O O . THR A 1 816 ? 164.91700 150.55200 146.58900 1.000 87.67014 1205 THR B O 1
ATOM 6441 N N . PRO A 1 817 ? 164.10100 148.50600 147.01000 1.000 87.10154 1206 PRO B N 1
ATOM 6442 C CA . PRO A 1 817 ? 164.62700 148.52500 148.37900 1.000 87.10154 1206 PRO B CA 1
ATOM 6443 C C . PRO A 1 817 ? 166.14300 148.63400 148.38500 1.000 87.10154 1206 PRO B C 1
ATOM 6444 O O . PRO A 1 817 ? 166.83000 148.05400 147.54300 1.000 87.10154 1206 PRO B O 1
ATOM 6448 N N . ASP A 1 818 ? 166.66100 149.38600 149.34900 1.000 86.33628 1207 ASP B N 1
ATOM 6449 C CA . ASP A 1 818 ? 168.07400 149.73000 149.41000 1.000 86.33628 1207 ASP B CA 1
ATOM 6450 C C . ASP A 1 818 ? 168.62800 149.52000 150.81400 1.000 86.33628 1207 ASP B C 1
ATOM 6451 O O . ASP A 1 818 ? 169.44100 150.30400 151.30800 1.000 86.33628 1207 ASP B O 1
ATOM 6456 N N . PHE A 1 819 ? 168.19200 148.45500 151.48000 1.000 83.97632 1208 PHE B N 1
ATOM 6457 C CA . PHE A 1 819 ? 168.64200 148.17000 152.83100 1.000 83.97632 1208 PHE B CA 1
ATOM 6458 C C . PHE A 1 819 ? 168.77300 146.66700 153.01600 1.000 83.97632 1208 PHE B C 1
ATOM 6459 O O . PHE A 1 819 ? 168.08900 145.87500 152.36400 1.000 83.97632 1208 PHE B O 1
ATOM 6467 N N . GLN A 1 820 ? 169.67400 146.28300 153.91500 1.000 90.80730 1209 GLN B N 1
ATOM 6468 C CA . GLN A 1 820 ? 169.81100 144.88400 154.28500 1.000 90.80730 1209 GLN B CA 1
ATOM 6469 C C . GLN A 1 820 ? 168.62800 144.46100 155.14500 1.000 90.80730 1209 GLN B C 1
ATOM 6470 O O . GLN A 1 820 ? 168.22900 145.17100 156.07000 1.000 90.80730 1209 GLN B O 1
ATOM 6476 N N . TRP A 1 821 ? 168.06600 143.29700 154.83800 1.000 88.14754 1210 TRP B N 1
ATOM 6477 C CA . TRP A 1 821 ? 166.86900 142.81200 155.51100 1.000 88.14754 1210 TRP B CA 1
ATOM 6478 C C . TRP A 1 821 ? 167.26600 141.88300 156.65100 1.000 88.14754 1210 TRP B C 1
ATOM 6479 O O . TRP A 1 821 ? 168.04200 140.94300 156.45000 1.000 88.14754 1210 TRP B O 1
ATOM 6490 N N . ASP A 1 822 ? 166.73600 142.15200 157.84100 1.000 93.06048 1211 ASP B N 1
ATOM 6491 C CA . ASP A 1 822 ? 166.94000 141.31500 159.01400 1.000 93.06048 1211 ASP B CA 1
ATOM 6492 C C . ASP A 1 822 ? 165.58000 140.91400 159.56300 1.000 93.06048 1211 ASP B C 1
ATOM 6493 O O . ASP A 1 822 ? 164.75600 141.77900 159.87700 1.000 93.06048 1211 ASP B O 1
ATOM 6498 N N . GLU A 1 823 ? 165.35100 139.60500 159.68500 1.000 97.27952 1212 GLU B N 1
ATOM 6499 C CA . GLU A 1 823 ? 164.05800 139.12800 160.16500 1.000 97.27952 1212 GLU B CA 1
ATOM 6500 C C . GLU A 1 823 ? 163.83500 139.49800 161.62500 1.000 97.27952 1212 GLU B C 1
ATOM 6501 O O . GLU A 1 823 ? 162.69300 139.70600 162.05000 1.000 97.27952 1212 GLU B O 1
ATOM 6507 N N . LYS A 1 824 ? 164.91000 139.57100 162.41200 1.000 95.37551 1213 LYS B N 1
ATOM 6508 C CA . LYS A 1 824 ? 164.77000 139.95800 163.81100 1.000 95.37551 1213 LYS B CA 1
ATOM 6509 C C . LYS A 1 824 ? 164.26300 141.38700 163.94100 1.000 95.37551 1213 LYS B C 1
ATOM 6510 O O . LYS A 1 824 ? 163.42800 141.68200 164.80300 1.000 95.37551 1213 LYS B O 1
ATOM 6516 N N . VAL A 1 825 ? 164.75800 142.28900 163.09600 1.000 90.18579 1214 VAL B N 1
ATOM 6517 C CA . VAL A 1 825 ? 164.43400 143.70500 163.20400 1.000 90.18579 1214 VAL B CA 1
ATOM 6518 C C . VAL A 1 825 ? 163.19900 144.03300 162.37700 1.000 90.18579 1214 VAL B C 1
ATOM 6519 O O . VAL A 1 825 ? 162.18800 144.50300 162.91000 1.000 90.18579 1214 VAL B O 1
ATOM 6523 N N . HIS A 1 826 ? 163.27200 143.79400 161.06700 1.000 88.96823 1215 HIS B N 1
ATOM 6524 C CA . HIS A 1 826 ? 162.17900 144.18700 160.18500 1.000 88.96823 1215 HIS B CA 1
ATOM 6525 C C . HIS A 1 826 ? 160.97300 143.27600 160.36100 1.000 88.96823 1215 HIS B C 1
ATOM 6526 O O . HIS A 1 826 ? 159.82700 143.74000 160.38700 1.000 88.96823 1215 HIS B O 1
ATOM 6533 N N . GLY A 1 827 ? 161.20900 141.97900 160.48200 1.000 93.52978 1216 GLY B N 1
ATOM 6534 C CA . GLY A 1 827 ? 160.13300 141.02300 160.63800 1.000 93.52978 1216 GLY B CA 1
ATOM 6535 C C . GLY A 1 827 ? 159.73500 140.38400 159.32400 1.000 93.52978 1216 GLY B C 1
ATOM 6536 O O . GLY A 1 827 ? 160.48300 140.36100 158.34200 1.000 93.52978 1216 GLY B O 1
ATOM 6537 N N . SER A 1 828 ? 158.51400 139.84800 159.32200 1.000 97.12001 1217 SER B N 1
ATOM 6538 C CA . SER A 1 828 ? 158.01200 139.16300 158.13600 1.000 97.12001 1217 SER B CA 1
ATOM 6539 C C . SER A 1 828 ? 157.81000 140.13200 156.98000 1.000 97.12001 1217 SER B C 1
ATOM 6540 O O . SER A 1 828 ? 158.08600 139.79400 155.82300 1.000 97.12001 1217 SER B O 1
ATOM 6543 N N . SER A 1 829 ? 157.32600 141.33700 157.26700 1.000 90.29319 1218 SER B N 1
ATOM 6544 C CA . SER A 1 829 ? 157.01600 142.28500 156.20800 1.000 90.29319 1218 SER B CA 1
ATOM 6545 C C . SER A 1 829 ? 157.13900 143.70400 156.73900 1.000 90.29319 1218 SER B C 1
ATOM 6546 O O . SER A 1 829 ? 157.08800 143.94400 157.94800 1.000 90.29319 1218 SER B O 1
ATOM 6549 N N . GLU A 1 830 ? 157.30200 144.64200 155.81000 1.000 86.48853 1219 GLU B N 1
ATOM 6550 C CA . GLU A 1 830 ? 157.36800 146.06600 156.10700 1.000 86.48853 1219 GLU B CA 1
ATOM 6551 C C . GLU A 1 830 ? 156.32900 146.79600 155.27100 1.000 86.48853 1219 GLU B C 1
ATOM 6552 O O . GLU A 1 830 ? 156.17500 146.51400 154.07900 1.000 86.48853 1219 GLU B O 1
ATOM 6558 N N . ALA A 1 831 ? 155.62400 147.73100 155.89700 1.000 81.58150 1220 ALA B N 1
ATOM 6559 C CA . ALA A 1 831 ? 154.53300 148.44800 155.25700 1.000 81.58150 1220 ALA B CA 1
ATOM 6560 C C . ALA A 1 831 ? 154.93900 149.88300 154.95600 1.000 81.58150 1220 ALA B C 1
ATOM 6561 O O . ALA A 1 831 ? 155.64000 150.52100 155.74700 1.000 81.58150 1220 ALA B O 1
ATOM 6563 N N . PHE A 1 832 ? 154.49000 150.38400 153.81000 1.000 78.25953 1221 PHE B N 1
ATOM 6564 C CA . PHE A 1 832 ? 154.75700 151.75000 153.39700 1.000 78.25953 1221 PHE B CA 1
ATOM 6565 C C . PHE A 1 832 ? 153.48700 152.37500 152.84200 1.000 78.25953 1221 PHE B C 1
ATOM 6566 O O . PHE A 1 832 ? 152.61400 151.69100 152.30300 1.000 78.25953 1221 PHE B O 1
ATOM 6574 N N . TRP A 1 833 ? 153.39700 153.69200 152.97900 1.000 76.06874 1222 TRP B N 1
ATOM 6575 C CA . TRP A 1 833 ? 152.30800 154.47300 152.41400 1.000 76.06874 1222 TRP B CA 1
ATOM 6576 C C . TRP A 1 833 ? 152.83200 155.26400 151.22700 1.000 76.06874 1222 TRP B C 1
ATOM 6577 O O . TRP A 1 833 ? 153.80900 156.00600 151.35700 1.000 76.06874 1222 TRP B O 1
ATOM 6588 N N . ILE A 1 834 ? 152.18300 155.10800 150.08100 1.000 75.78929 1223 ILE B N 1
ATOM 6589 C CA . ILE A 1 834 ? 152.54200 155.83100 148.86900 1.000 75.78929 1223 ILE B CA 1
ATOM 6590 C C . ILE A 1 834 ? 151.57600 156.99400 148.71500 1.000 75.78929 1223 ILE B C 1
ATOM 6591 O O . ILE A 1 834 ? 150.36500 156.79000 148.57700 1.000 75.78929 1223 ILE B O 1
ATOM 6596 N N . LEU A 1 835 ? 152.10600 158.21300 148.73800 1.000 74.57856 1224 LEU B N 1
ATOM 6597 C CA . LEU A 1 835 ? 151.30400 159.42400 148.65600 1.000 74.57856 1224 LEU B CA 1
ATOM 6598 C C . LEU A 1 835 ? 151.80800 160.28100 147.50900 1.000 74.57856 1224 LEU B C 1
ATOM 6599 O O . LEU A 1 835 ? 153.01300 160.52300 147.39600 1.000 74.57856 1224 LEU B O 1
ATOM 6604 N N . VAL A 1 836 ? 150.89000 160.73500 146.66100 1.000 74.33097 1225 VAL B N 1
ATOM 6605 C CA . VAL A 1 836 ? 151.19100 161.69600 145.60700 1.000 74.33097 1225 VAL B CA 1
ATOM 6606 C C . VAL A 1 836 ? 150.39300 162.96000 145.89200 1.000 74.33097 1225 VAL B C 1
ATOM 6607 O O . VAL A 1 836 ? 149.19200 162.89300 146.17900 1.000 74.33097 1225 VAL B O 1
ATOM 6611 N N . GLU A 1 837 ? 151.06800 164.10500 145.84200 1.000 81.06458 1226 GLU B N 1
ATOM 6612 C CA . GLU A 1 837 ? 150.50100 165.37600 146.26100 1.000 81.06458 1226 GLU B CA 1
ATOM 6613 C C . GLU A 1 837 ? 150.74200 166.42400 145.18500 1.000 81.06458 1226 GLU B C 1
ATOM 6614 O O . GLU A 1 837 ? 151.57800 166.25700 144.29500 1.000 81.06458 1226 GLU B O 1
ATOM 6620 N N . ASP A 1 838 ? 149.99300 167.51900 145.27600 1.000 83.71490 1227 ASP B N 1
ATOM 6621 C CA . ASP A 1 838 ? 150.11700 168.61300 144.32800 1.000 83.71490 1227 ASP B CA 1
ATOM 6622 C C . ASP A 1 838 ? 151.33600 169.46700 144.67000 1.000 83.71490 1227 ASP B C 1
ATOM 6623 O O . ASP A 1 838 ? 152.18200 169.09300 145.48500 1.000 83.71490 1227 ASP B O 1
ATOM 6628 N N . VAL A 1 839 ? 151.43200 170.63300 144.02600 1.000 81.21333 1228 VAL B N 1
ATOM 6629 C CA . VAL A 1 839 ? 152.58500 171.50900 144.22800 1.000 81.21333 1228 VAL B CA 1
ATOM 6630 C C . VAL A 1 839 ? 152.66200 171.95800 145.67900 1.000 81.21333 1228 VAL B C 1
ATOM 6631 O O . VAL A 1 839 ? 153.72600 171.92000 146.30800 1.000 81.21333 1228 VAL B O 1
ATOM 6635 N N . ASP A 1 840 ? 151.53000 172.38700 146.23300 1.000 85.62181 1229 ASP B N 1
ATOM 6636 C CA . ASP A 1 840 ? 151.50700 172.89800 147.59600 1.000 85.62181 1229 ASP B CA 1
ATOM 6637 C C . ASP A 1 840 ? 151.63800 171.80200 148.64200 1.000 85.62181 1229 ASP B C 1
ATOM 6638 O O . ASP A 1 840 ? 151.76000 172.12200 149.82900 1.000 85.62181 1229 ASP B O 1
ATOM 6643 N N . SER A 1 841 ? 151.62300 170.53200 148.23300 1.000 83.81509 1230 SER B N 1
ATOM 6644 C CA . SER A 1 841 ? 151.61900 169.40200 149.16400 1.000 83.81509 1230 SER B CA 1
ATOM 6645 C C . SER A 1 841 ? 150.48500 169.54300 150.17200 1.000 83.81509 1230 SER B C 1
ATOM 6646 O O . SER A 1 841 ? 150.64900 169.29900 151.36800 1.000 83.81509 1230 SER B O 1
ATOM 6649 N N . GLU A 1 842 ? 149.31800 169.95400 149.67700 1.000 86.85902 1231 GLU B N 1
ATOM 6650 C CA . GLU A 1 842 ? 148.15800 170.19100 150.51700 1.000 86.85902 1231 GLU B CA 1
ATOM 6651 C C . GLU A 1 842 ? 146.99600 169.25700 150.22000 1.000 86.85902 1231 GLU B C 1
ATOM 6652 O O . GLU A 1 842 ? 146.09000 169.14300 151.05200 1.000 86.85902 1231 GLU B O 1
ATOM 6658 N N . VAL A 1 843 ? 146.99700 168.58000 149.07500 1.000 78.76169 1232 VAL B N 1
ATOM 6659 C CA . VAL A 1 843 ? 145.93900 167.64500 148.71300 1.000 78.76169 1232 VAL B CA 1
ATOM 6660 C C . VAL A 1 843 ? 146.58600 166.34300 148.27000 1.000 78.76169 1232 VAL B C 1
ATOM 6661 O O . VAL A 1 843 ? 147.51500 166.35300 147.45600 1.000 78.76169 1232 VAL B O 1
ATOM 6665 N N . ILE A 1 844 ? 146.10200 165.22600 148.80600 1.000 77.35788 1233 ILE B N 1
ATOM 6666 C CA . ILE A 1 844 ? 146.58600 163.90600 148.42300 1.000 77.35788 1233 ILE B CA 1
ATOM 6667 C C . ILE A 1 844 ? 145.74300 163.45300 147.23600 1.000 77.35788 1233 ILE B C 1
ATOM 6668 O O . ILE A 1 844 ? 144.61300 162.99000 147.39900 1.000 77.35788 1233 ILE B O 1
ATOM 6673 N N . LEU A 1 845 ? 146.29600 163.59800 146.03200 1.000 76.17218 1234 LEU B N 1
ATOM 6674 C CA . LEU A 1 845 ? 145.55700 163.23000 144.83100 1.000 76.17218 1234 LEU B CA 1
ATOM 6675 C C . LEU A 1 845 ? 145.33000 161.72800 144.76000 1.000 76.17218 1234 LEU B C 1
ATOM 6676 O O . LEU A 1 845 ? 144.30500 161.27000 144.24200 1.000 76.17218 1234 LEU B O 1
ATOM 6681 N N . HIS A 1 846 ? 146.27600 160.94500 145.27000 1.000 76.50748 1235 HIS B N 1
ATOM 6682 C CA . HIS A 1 846 ? 146.17200 159.49600 145.24400 1.000 76.50748 1235 HIS B CA 1
ATOM 6683 C C . HIS A 1 846 ? 147.00900 158.92800 146.37700 1.000 76.50748 1235 HIS B C 1
ATOM 6684 O O . HIS A 1 846 ? 148.04600 159.49200 146.73300 1.000 76.50748 1235 HIS B O 1
ATOM 6691 N N . HIS A 1 847 ? 146.54600 157.82100 146.94900 1.000 75.78757 1236 HIS B N 1
ATOM 6692 C CA . HIS A 1 847 ? 147.26200 157.15100 148.02300 1.000 75.78757 1236 HIS B CA 1
ATOM 6693 C C . HIS A 1 847 ? 146.98700 155.66000 147.94900 1.000 75.78757 1236 HIS B C 1
ATOM 6694 O O . HIS A 1 847 ? 145.90900 155.24400 147.51600 1.000 75.78757 1236 HIS B O 1
ATOM 6701 N N . GLU A 1 848 ? 147.96200 154.86000 148.36900 1.000 81.22835 1237 GLU B N 1
ATOM 6702 C CA . GLU A 1 848 ? 147.79100 153.41900 148.42200 1.000 81.22835 1237 GLU B CA 1
ATOM 6703 C C . GLU A 1 848 ? 148.75500 152.82600 149.43500 1.000 81.22835 1237 GLU B C 1
ATOM 6704 O O . GLU A 1 848 ? 149.72900 153.45900 149.84800 1.000 81.22835 1237 GLU B O 1
ATOM 6710 N N . TYR A 1 849 ? 148.46400 151.59200 149.82600 1.000 82.75092 1238 TYR B N 1
ATOM 6711 C CA . TYR A 1 849 ? 149.20300 150.89300 150.86600 1.000 82.75092 1238 TYR B CA 1
ATOM 6712 C C . TYR A 1 849 ? 150.14800 149.89600 150.21100 1.000 82.75092 1238 TYR B C 1
ATOM 6713 O O . TYR A 1 849 ? 149.71000 149.02800 149.44800 1.000 82.75092 1238 TYR B O 1
ATOM 6722 N N . PHE A 1 850 ? 151.43800 150.02200 150.50000 1.000 82.14266 1239 PHE B N 1
ATOM 6723 C CA . PHE A 1 850 ? 152.46300 149.18900 149.89000 1.000 82.14266 1239 PHE B CA 1
ATOM 6724 C C . PHE A 1 850 ? 153.03500 148.24400 150.93400 1.000 82.14266 1239 PHE B C 1
ATOM 6725 O O . PHE A 1 850 ? 153.50000 148.68400 151.99000 1.000 82.14266 1239 PHE B O 1
ATOM 6733 N N . LEU A 1 851 ? 153.00100 146.95000 150.63400 1.000 84.42963 1240 LEU B N 1
ATOM 6734 C CA . LEU A 1 851 ? 153.43700 145.90900 151.55400 1.000 84.42963 1240 LEU B CA 1
ATOM 6735 C C . LEU A 1 851 ? 154.68700 145.25100 150.98800 1.000 84.42963 1240 LEU B C 1
ATOM 6736 O O . LEU A 1 851 ? 154.63300 144.61700 149.92900 1.000 84.42963 1240 LEU B O 1
ATOM 6741 N N . LEU A 1 852 ? 155.80300 145.39900 151.69300 1.000 85.85782 1241 LEU B N 1
ATOM 6742 C CA . LEU A 1 852 ? 157.07400 144.81000 151.29300 1.000 85.85782 1241 LEU B CA 1
ATOM 6743 C C . LEU A 1 852 ? 157.30400 143.54200 152.10500 1.000 85.85782 1241 LEU B C 1
ATOM 6744 O O . LEU A 1 852 ? 157.38300 143.59700 153.33600 1.000 85.85782 1241 LEU B O 1
ATOM 6749 N N . LYS A 1 853 ? 157.42200 142.41100 151.41800 1.000 89.40250 1242 LYS B N 1
ATOM 6750 C CA . LYS A 1 853 ? 157.55400 141.11500 152.06700 1.000 89.40250 1242 LYS B CA 1
ATOM 6751 C C . LYS A 1 853 ? 159.01300 140.68400 152.10100 1.000 89.40250 1242 LYS B C 1
ATOM 6752 O O . LYS A 1 853 ? 159.80000 141.04300 151.22100 1.000 89.40250 1242 LYS B O 1
ATOM 6758 N N . ALA A 1 854 ? 159.36400 139.90500 153.12700 1.000 90.62711 1243 ALA B N 1
ATOM 6759 C CA . ALA A 1 854 ? 160.74300 139.45400 153.28000 1.000 90.62711 1243 ALA B CA 1
ATOM 6760 C C . ALA A 1 854 ? 161.17000 138.56600 152.11900 1.000 90.62711 1243 ALA B C 1
ATOM 6761 O O . ALA A 1 854 ? 162.32000 138.63100 151.66900 1.000 90.62711 1243 ALA B O 1
ATOM 6763 N N . LYS A 1 855 ? 160.26300 137.71700 151.63300 1.000 94.83351 1244 LYS B N 1
ATOM 6764 C CA . LYS A 1 855 ? 160.59100 136.82600 150.52500 1.000 94.83351 1244 LYS B CA 1
ATOM 6765 C C . LYS A 1 855 ? 161.00100 137.61600 149.29000 1.000 94.83351 1244 LYS B C 1
ATOM 6766 O O . LYS A 1 855 ? 161.99500 137.29300 148.63000 1.000 94.83351 1244 LYS B O 1
ATOM 6772 N N . TYR A 1 856 ? 160.24700 138.66000 148.96900 1.000 96.88739 1245 TYR B N 1
ATOM 6773 C CA . TYR A 1 856 ? 160.47100 139.44600 147.76700 1.000 96.88739 1245 TYR B CA 1
ATOM 6774 C C . TYR A 1 856 ? 161.26300 140.71700 148.02900 1.000 96.88739 1245 TYR B C 1
ATOM 6775 O O . TYR A 1 856 ? 161.32800 141.58200 147.14900 1.000 96.88739 1245 TYR B O 1
ATOM 6784 N N . ALA A 1 857 ? 161.85700 140.85500 149.21100 1.000 92.91614 1246 ALA B N 1
ATOM 6785 C CA . ALA A 1 857 ? 162.74500 141.97700 149.46600 1.000 92.91614 1246 ALA B CA 1
ATOM 6786 C C . ALA A 1 857 ? 163.95600 141.89900 148.54700 1.000 92.91614 1246 ALA B C 1
ATOM 6787 O O . ALA A 1 857 ? 164.27800 140.84200 147.99600 1.000 92.91614 1246 ALA B O 1
ATOM 6789 N N . GLN A 1 858 ? 164.61700 143.04000 148.36700 1.000 96.81087 1247 GLN B N 1
ATOM 6790 C CA . GLN A 1 858 ? 165.76800 143.22000 147.48700 1.000 96.81087 1247 GLN B CA 1
ATOM 6791 C C . GLN A 1 858 ? 165.38200 143.03400 146.02600 1.000 96.81087 1247 GLN B C 1
ATOM 6792 O O . GLN A 1 858 ? 166.26800 142.86800 145.17600 1.000 96.81087 1247 GLN B O 1
ATOM 6798 N N . ASP A 1 859 ? 164.09100 143.05300 145.70500 1.000 95.55718 1248 ASP B N 1
ATOM 6799 C CA . ASP A 1 859 ? 163.60300 142.96400 144.33700 1.000 95.55718 1248 ASP B CA 1
ATOM 6800 C C . ASP A 1 859 ? 162.83600 144.23200 143.99600 1.000 95.55718 1248 ASP B C 1
ATOM 6801 O O . ASP A 1 859 ? 162.14200 144.79500 144.84700 1.000 95.55718 1248 ASP B O 1
ATOM 6806 N N . GLU A 1 860 ? 162.96500 144.68100 142.75000 1.000 93.67110 1249 GLU B N 1
ATOM 6807 C CA . GLU A 1 860 ? 162.25500 145.87600 142.32100 1.000 93.67110 1249 GLU B CA 1
ATOM 6808 C C . GLU A 1 860 ? 160.75700 145.61400 142.25000 1.000 93.67110 1249 GLU B C 1
ATOM 6809 O O . GLU A 1 860 ? 160.31100 144.58200 141.74100 1.000 93.67110 1249 GLU B O 1
ATOM 6815 N N . HIS A 1 861 ? 159.97900 146.55800 142.76700 1.000 88.96693 1250 HIS B N 1
ATOM 6816 C CA . HIS A 1 861 ? 158.52800 146.51000 142.70400 1.000 88.96693 1250 HIS B CA 1
ATOM 6817 C C . HIS A 1 861 ? 158.01800 147.63800 141.81900 1.000 88.96693 1250 HIS B C 1
ATOM 6818 O O . HIS A 1 861 ? 158.53200 148.75900 141.85600 1.000 88.96693 1250 HIS B O 1
ATOM 6825 N N . LEU A 1 862 ? 157.00200 147.33100 141.02000 1.000 87.28389 1251 LEU B N 1
ATOM 6826 C CA . LEU A 1 862 ? 156.42100 148.28300 140.08700 1.000 87.28389 1251 LEU B CA 1
ATOM 6827 C C . LEU A 1 862 ? 154.98100 148.56200 140.48800 1.000 87.28389 1251 LEU B C 1
ATOM 6828 O O . LEU A 1 862 ? 154.18500 147.63000 140.64300 1.000 87.28389 1251 LEU B O 1
ATOM 6833 N N . ILE A 1 863 ? 154.65100 149.83900 140.65000 1.000 84.02066 1252 ILE B N 1
ATOM 6834 C CA . ILE A 1 863 ? 153.31300 150.27100 141.03200 1.000 84.02066 1252 ILE B CA 1
ATOM 6835 C C . ILE A 1 863 ? 152.80000 151.22500 139.96500 1.000 84.02066 1252 ILE B C 1
ATOM 6836 O O . ILE A 1 863 ? 153.49100 152.18200 139.59700 1.000 84.02066 1252 ILE B O 1
ATOM 6841 N N . THR A 1 864 ? 151.59400 150.96300 139.47100 1.000 82.62770 1253 THR B N 1
ATOM 6842 C CA . THR A 1 864 ? 150.97300 151.77200 138.43300 1.000 82.62770 1253 THR B CA 1
ATOM 6843 C C . THR A 1 864 ? 149.69100 152.38300 138.97500 1.000 82.62770 1253 THR B C 1
ATOM 6844 O O . THR A 1 864 ? 148.87400 151.68300 139.58200 1.000 82.62770 1253 THR B O 1
ATOM 6848 N N . PHE A 1 865 ? 149.51800 153.68300 138.76000 1.000 80.63158 1254 PHE B N 1
ATOM 6849 C CA . PHE A 1 865 ? 148.31400 154.37300 139.19400 1.000 80.63158 1254 PHE B CA 1
ATOM 6850 C C . PHE A 1 865 ? 148.10000 155.59300 138.31200 1.000 80.63158 1254 PHE B C 1
ATOM 6851 O O . PHE A 1 865 ? 149.00300 156.03700 137.60000 1.000 80.63158 1254 PHE B O 1
ATOM 6859 N N . PHE A 1 866 ? 146.88500 156.13000 138.36600 1.000 82.83008 1255 PHE B N 1
ATOM 6860 C CA . PHE A 1 866 ? 146.48700 157.27600 137.56300 1.000 82.83008 1255 PHE B CA 1
ATOM 6861 C C . PHE A 1 866 ? 146.23800 158.46500 138.47700 1.000 82.83008 1255 PHE B C 1
ATOM 6862 O O . PHE A 1 866 ? 145.62200 158.31900 139.53700 1.000 82.83008 1255 PHE B O 1
ATOM 6870 N N . VAL A 1 867 ? 146.71600 159.63500 138.06700 1.000 79.12321 1256 VAL B N 1
ATOM 6871 C CA . VAL A 1 867 ? 146.54700 160.87200 138.81700 1.000 79.12321 1256 VAL B CA 1
ATOM 6872 C C . VAL A 1 867 ? 145.96700 161.91500 137.87300 1.000 79.12321 1256 VAL B C 1
ATOM 6873 O O . VAL A 1 867 ? 146.27700 161.89500 136.68100 1.000 79.12321 1256 VAL B O 1
ATOM 6877 N N . PRO A 1 868 ? 145.11600 162.82100 138.34600 1.000 79.34585 1257 PRO B N 1
ATOM 6878 C CA . PRO A 1 868 ? 144.54600 163.83000 137.45000 1.000 79.34585 1257 PRO B CA 1
ATOM 6879 C C . PRO A 1 868 ? 145.42600 165.06500 137.36300 1.000 79.34585 1257 PRO B C 1
ATOM 6880 O O . PRO A 1 868 ? 146.20300 165.36400 138.27300 1.000 79.34585 1257 PRO B O 1
ATOM 6884 N N . VAL A 1 869 ? 145.29800 165.78300 136.25100 1.000 81.27505 1258 VAL B N 1
ATOM 6885 C CA . VAL A 1 869 ? 145.96600 167.06200 136.04400 1.000 81.27505 1258 VAL B CA 1
ATOM 6886 C C . VAL A 1 869 ? 144.91700 168.07800 135.61700 1.000 81.27505 1258 VAL B C 1
ATOM 6887 O O . VAL A 1 869 ? 144.08300 167.79000 134.75100 1.000 81.27505 1258 VAL B O 1
ATOM 6891 N N . PHE A 1 870 ? 144.95300 169.25700 136.22900 1.000 90.28780 1259 PHE B N 1
ATOM 6892 C CA . PHE A 1 870 ? 143.92500 170.25400 135.99100 1.000 90.28780 1259 PHE B CA 1
ATOM 6893 C C . PHE A 1 870 ? 144.41700 171.31400 135.00700 1.000 90.28780 1259 PHE B C 1
ATOM 6894 O O . PHE A 1 870 ? 145.55400 171.28000 134.52800 1.000 90.28780 1259 PHE B O 1
ATOM 6902 N N . GLU A 1 871 ? 143.53000 172.26300 134.70000 1.000 95.38636 1260 GLU B N 1
ATOM 6903 C CA . GLU A 1 871 ? 143.79700 173.20500 133.61400 1.000 95.38636 1260 GLU B CA 1
ATOM 6904 C C . GLU A 1 871 ? 145.02900 174.06600 133.86000 1.000 95.38636 1260 GLU B C 1
ATOM 6905 O O . GLU A 1 871 ? 145.87400 174.16100 132.95200 1.000 95.38636 1260 GLU B O 1
ATOM 6911 N N . PRO A 1 872 ? 145.21400 174.71200 135.02600 1.000 92.29087 1261 PRO B N 1
ATOM 6912 C CA . PRO A 1 872 ? 146.51200 175.34800 135.28000 1.000 92.29087 1261 PRO B CA 1
ATOM 6913 C C . PRO A 1 872 ? 147.55900 174.27900 135.52900 1.000 92.29087 1261 PRO B C 1
ATOM 6914 O O . PRO A 1 872 ? 147.55400 173.64000 136.58600 1.000 92.29087 1261 PRO B O 1
ATOM 6918 N N . LEU A 1 873 ? 148.45300 174.07200 134.56700 1.000 87.33945 1262 LEU B N 1
ATOM 6919 C CA . LEU A 1 873 ? 149.35700 172.93300 134.64100 1.000 87.33945 1262 LEU B CA 1
ATOM 6920 C C . LEU A 1 873 ? 150.32400 173.11700 135.80100 1.000 87.33945 1262 LEU B C 1
ATOM 6921 O O . LEU A 1 873 ? 151.08300 174.09400 135.83400 1.000 87.33945 1262 LEU B O 1
ATOM 6926 N N . PRO A 1 874 ? 150.31700 172.20600 136.77300 1.000 81.34594 1263 PRO B N 1
ATOM 6927 C CA . PRO A 1 874 ? 151.21900 172.34600 137.90600 1.000 81.34594 1263 PRO B CA 1
ATOM 6928 C C . PRO A 1 874 ? 152.66600 172.16900 137.46200 1.000 81.34594 1263 PRO B C 1
ATOM 6929 O O . PRO A 1 874 ? 152.94400 171.42000 136.51500 1.000 81.34594 1263 PRO B O 1
ATOM 6933 N N . PRO A 1 875 ? 153.60200 172.85400 138.11000 1.000 79.80124 1264 PRO B N 1
ATOM 6934 C CA . PRO A 1 875 ? 155.01800 172.63700 137.78300 1.000 79.80124 1264 PRO B CA 1
ATOM 6935 C C . PRO A 1 875 ? 155.45800 171.20500 138.03600 1.000 79.80124 1264 PRO B C 1
ATOM 6936 O O . PRO A 1 875 ? 156.14700 170.61000 137.20300 1.000 79.80124 1264 PRO B O 1
ATOM 6940 N N . GLN A 1 876 ? 155.07100 170.64200 139.18000 1.000 79.37946 1265 GLN B N 1
ATOM 6941 C CA . GLN A 1 876 ? 155.47100 169.28700 139.52500 1.000 79.37946 1265 GLN B CA 1
ATOM 6942 C C . GLN A 1 876 ? 154.52400 168.71000 140.56700 1.000 79.37946 1265 GLN B C 1
ATOM 6943 O O . GLN A 1 876 ? 153.80000 169.43700 141.25100 1.000 79.37946 1265 GLN B O 1
ATOM 6949 N N . TYR A 1 877 ? 154.54500 167.38500 140.67500 1.000 77.56967 1266 TYR B N 1
ATOM 6950 C CA . TYR A 1 877 ? 153.88500 166.65200 141.74400 1.000 77.56967 1266 TYR B CA 1
ATOM 6951 C C . TYR A 1 877 ? 154.93900 165.96500 142.59600 1.000 77.56967 1266 TYR B C 1
ATOM 6952 O O . TYR A 1 877 ? 156.02100 165.62100 142.11100 1.000 77.56967 1266 TYR B O 1
ATOM 6961 N N . PHE A 1 878 ? 154.61800 165.75700 143.86700 1.000 75.21219 1267 PHE B N 1
ATOM 6962 C CA . PHE A 1 878 ? 155.51300 165.08500 144.79700 1.000 75.21219 1267 PHE B CA 1
ATOM 6963 C C . PHE A 1 878 ? 154.96500 163.70500 145.11700 1.000 75.21219 1267 PHE B C 1
ATOM 6964 O O . PHE A 1 878 ? 153.77800 163.56000 145.42200 1.000 75.21219 1267 PHE B O 1
ATOM 6972 N N . ILE A 1 879 ? 155.82600 162.69700 145.04300 1.000 74.38787 1268 ILE B N 1
ATOM 6973 C CA . ILE A 1 879 ? 155.48400 161.33300 145.42000 1.000 74.38787 1268 ILE B CA 1
ATOM 6974 C C . ILE A 1 879 ? 156.24000 161.01200 146.69800 1.000 74.38787 1268 ILE B C 1
ATOM 6975 O O . ILE A 1 879 ? 157.47000 161.12700 146.74400 1.000 74.38787 1268 ILE B O 1
ATOM 6980 N N . ARG A 1 880 ? 155.50900 160.61900 147.73600 1.000 77.13778 1269 ARG B N 1
ATOM 6981 C CA . ARG A 1 880 ? 156.08900 160.31500 149.03600 1.000 77.13778 1269 ARG B CA 1
ATOM 6982 C C . ARG A 1 880 ? 155.82200 158.85800 149.37100 1.000 77.13778 1269 ARG B C 1
ATOM 6983 O O . ARG A 1 880 ? 154.68500 158.39000 149.25300 1.000 77.13778 1269 ARG B O 1
ATOM 6991 N N . VAL A 1 881 ? 156.86400 158.14800 149.78400 1.000 75.61107 1270 VAL B N 1
ATOM 6992 C CA . VAL A 1 881 ? 156.73800 156.80700 150.33600 1.000 75.61107 1270 VAL B CA 1
ATOM 6993 C C . VAL A 1 881 ? 157.16900 156.87100 151.79200 1.000 75.61107 1270 VAL B C 1
ATOM 6994 O O . VAL A 1 881 ? 158.35400 157.06000 152.08800 1.000 75.61107 1270 VAL B O 1
ATOM 6998 N N . VAL A 1 882 ? 156.21400 156.70600 152.70000 1.000 76.32117 1271 VAL B N 1
ATOM 6999 C CA . VAL A 1 882 ? 156.43600 156.88300 154.12900 1.000 76.32117 1271 VAL B CA 1
ATOM 7000 C C . VAL A 1 882 ? 156.28000 155.53500 154.81200 1.000 76.32117 1271 VAL B C 1
ATOM 7001 O O . VAL A 1 882 ? 155.29800 154.82200 154.57400 1.000 76.32117 1271 VAL B O 1
ATOM 7005 N N . SER A 1 883 ? 157.24900 155.18400 155.65300 1.000 80.59423 1272 SER B N 1
ATOM 7006 C CA . SER A 1 883 ? 157.15900 153.94200 156.40400 1.000 80.59423 1272 SER B CA 1
ATOM 7007 C C . SER A 1 883 ? 156.00900 154.01100 157.39700 1.000 80.59423 1272 SER B C 1
ATOM 7008 O O . SER A 1 883 ? 155.78700 155.03500 158.04900 1.000 80.59423 1272 SER B O 1
ATOM 7011 N N . ASP A 1 884 ? 155.26600 152.91000 157.50300 1.000 83.37647 1273 ASP B N 1
ATOM 7012 C CA . ASP A 1 884 ? 154.10900 152.88700 158.38900 1.000 83.37647 1273 ASP B CA 1
ATOM 7013 C C . ASP A 1 884 ? 154.52700 152.71700 159.84300 1.000 83.37647 1273 ASP B C 1
ATOM 7014 O O . ASP A 1 884 ? 153.75400 153.02700 160.75700 1.000 83.37647 1273 ASP B O 1
ATOM 7019 N N . ARG A 1 885 ? 155.74000 152.22200 160.08000 1.000 85.56266 1274 ARG B N 1
ATOM 7020 C CA . ARG A 1 885 ? 156.21700 151.92600 161.42500 1.000 85.56266 1274 ARG B CA 1
ATOM 7021 C C . ARG A 1 885 ? 157.41400 152.77700 161.83200 1.000 85.56266 1274 ARG B C 1
ATOM 7022 O O . ARG A 1 885 ? 157.46700 153.27400 162.95900 1.000 85.56266 1274 ARG B O 1
ATOM 7030 N N . TRP A 1 886 ? 158.37500 152.95700 160.93200 1.000 82.91835 1275 TRP B N 1
ATOM 7031 C CA . TRP A 1 886 ? 159.64800 153.55600 161.30300 1.000 82.91835 1275 TRP B CA 1
ATOM 7032 C C . TRP A 1 886 ? 159.58100 155.07500 161.25100 1.000 82.91835 1275 TRP B C 1
ATOM 7033 O O . TRP A 1 886 ? 159.03100 155.65400 160.31100 1.000 82.91835 1275 TRP B O 1
ATOM 7044 N N . LEU A 1 887 ? 160.14800 155.71700 162.26800 1.000 81.14214 1276 LEU B N 1
ATOM 7045 C CA . LEU A 1 887 ? 160.24900 157.16800 162.27900 1.000 81.14214 1276 LEU B CA 1
ATOM 7046 C C . LEU A 1 887 ? 161.38800 157.62900 161.38300 1.000 81.14214 1276 LEU B C 1
ATOM 7047 O O . LEU A 1 887 ? 162.39000 156.92800 161.21400 1.000 81.14214 1276 LEU B O 1
ATOM 7052 N N . SER A 1 888 ? 161.22700 158.82200 160.80800 1.000 80.87140 1277 SER B N 1
ATOM 7053 C CA . SER A 1 888 ? 162.25200 159.44500 159.97100 1.000 80.87140 1277 SER B CA 1
ATOM 7054 C C . SER A 1 888 ? 162.66300 158.52900 158.82200 1.000 80.87140 1277 SER B C 1
ATOM 7055 O O . SER A 1 888 ? 163.82800 158.48800 158.42200 1.000 80.87140 1277 SER B O 1
ATOM 7058 N N . CYS A 1 889 ? 161.69600 157.78700 158.28500 1.000 82.80842 1278 CYS B N 1
ATOM 7059 C CA . CYS A 1 889 ? 161.92800 156.86300 157.18000 1.000 82.80842 1278 CYS B CA 1
ATOM 7060 C C . CYS A 1 889 ? 160.92500 157.17800 156.07000 1.000 82.80842 1278 CYS B C 1
ATOM 7061 O O . CYS A 1 889 ? 159.84700 156.58800 155.99600 1.000 82.80842 1278 CYS B O 1
ATOM 7064 N N . GLU A 1 890 ? 161.29100 158.11400 155.20000 1.000 83.09088 1279 GLU B N 1
ATOM 7065 C CA . GLU A 1 890 ? 160.47300 158.46900 154.05400 1.000 83.09088 1279 GLU B CA 1
ATOM 7066 C C . GLU A 1 890 ? 161.36800 158.87800 152.89600 1.000 83.09088 1279 GLU B C 1
ATOM 7067 O O . GLU A 1 890 ? 162.52600 159.26300 153.07900 1.000 83.09088 1279 GLU B O 1
ATOM 7073 N N . THR A 1 891 ? 160.81200 158.78300 151.69200 1.000 80.33764 1280 THR B N 1
ATOM 7074 C CA . THR A 1 891 ? 161.48500 159.20200 150.47200 1.000 80.33764 1280 THR B CA 1
ATOM 7075 C C . THR A 1 891 ? 160.50800 160.01600 149.64100 1.000 80.33764 1280 THR B C 1
ATOM 7076 O O . THR A 1 891 ? 159.36700 159.59400 149.43200 1.000 80.33764 1280 THR B O 1
ATOM 7080 N N . GLN A 1 892 ? 160.95200 161.17800 149.17200 1.000 75.20220 1281 GLN B N 1
ATOM 7081 C CA . GLN A 1 892 ? 160.12300 162.06700 148.37200 1.000 75.20220 1281 GLN B CA 1
ATOM 7082 C C . GLN A 1 892 ? 160.75200 162.24700 147.00000 1.000 75.20220 1281 GLN B C 1
ATOM 7083 O O . GLN A 1 892 ? 161.94100 162.56000 146.89400 1.000 75.20220 1281 GLN B O 1
ATOM 7089 N N . LEU A 1 893 ? 159.95100 162.05100 145.95700 1.000 76.01299 1282 LEU B N 1
ATOM 7090 C CA . LEU A 1 893 ? 160.41700 162.15200 144.58100 1.000 76.01299 1282 LEU B CA 1
ATOM 7091 C C . LEU A 1 893 ? 159.56100 163.15900 143.82900 1.000 76.01299 1282 LEU B C 1
ATOM 7092 O O . LEU A 1 893 ? 158.37800 162.88200 143.56400 1.000 76.01299 1282 LEU B O 1
ATOM 7097 N N . PRO A 1 894 ? 160.09200 164.32700 143.46600 1.000 73.49771 1283 PRO B N 1
ATOM 7098 C CA . PRO A 1 894 ? 159.30400 165.28700 142.68500 1.000 73.49771 1283 PRO B CA 1
ATOM 7099 C C . PRO A 1 894 ? 159.18900 164.84100 141.23500 1.000 73.49771 1283 PRO B C 1
ATOM 7100 O O . PRO A 1 894 ? 160.18100 164.46500 140.60600 1.000 73.49771 1283 PRO B O 1
ATOM 7104 N N . VAL A 1 895 ? 157.97100 164.88200 140.70700 1.000 75.74023 1284 VAL B N 1
ATOM 7105 C CA . VAL A 1 895 ? 157.69100 164.49900 139.32800 1.000 75.74023 1284 VAL B CA 1
ATOM 7106 C C . VAL A 1 895 ? 157.47600 165.77800 138.53100 1.000 75.74023 1284 VAL B C 1
ATOM 7107 O O . VAL A 1 895 ? 156.41600 166.40500 138.62100 1.000 75.74023 1284 VAL B O 1
ATOM 7111 N N . SER A 1 896 ? 158.47000 166.15800 137.73500 1.000 77.16578 1285 SER B N 1
ATOM 7112 C CA . SER A 1 896 ? 158.44800 167.44000 137.04400 1.000 77.16578 1285 SER B CA 1
ATOM 7113 C C . SER A 1 896 ? 157.53600 167.38700 135.82500 1.000 77.16578 1285 SER B C 1
ATOM 7114 O O . SER A 1 896 ? 157.53900 166.40500 135.07700 1.000 77.16578 1285 SER B O 1
ATOM 7117 N N . PHE A 1 897 ? 156.75500 168.44800 135.62900 1.000 78.10797 1286 PHE B N 1
ATOM 7118 C CA . PHE A 1 897 ? 155.89800 168.59800 134.46100 1.000 78.10797 1286 PHE B CA 1
ATOM 7119 C C . PHE A 1 897 ? 156.41900 169.64100 133.48400 1.000 78.10797 1286 PHE B C 1
ATOM 7120 O O . PHE A 1 897 ? 155.66000 170.10800 132.63100 1.000 78.10797 1286 PHE B O 1
ATOM 7128 N N . ARG A 1 898 ? 157.69200 170.02300 133.59600 1.000 83.64202 1287 ARG B N 1
ATOM 7129 C CA . ARG A 1 898 ? 158.23700 171.08000 132.75200 1.000 83.64202 1287 ARG B CA 1
ATOM 7130 C C . ARG A 1 898 ? 158.20100 170.69200 131.27900 1.000 83.64202 1287 ARG B C 1
ATOM 7131 O O . ARG A 1 898 ? 157.88100 171.51200 130.41200 1.000 83.64202 1287 ARG B O 1
ATOM 7139 N N . HIS A 1 899 ? 158.52400 169.43800 130.97800 1.000 84.61187 1288 HIS B N 1
ATOM 7140 C CA . HIS A 1 899 ? 158.61300 168.96400 129.60500 1.000 84.61187 1288 HIS B CA 1
ATOM 7141 C C . HIS A 1 899 ? 157.40300 168.14500 129.17900 1.000 84.61187 1288 HIS B C 1
ATOM 7142 O O . HIS A 1 899 ? 157.48800 167.40300 128.19600 1.000 84.61187 1288 HIS B O 1
ATOM 7149 N N . LEU A 1 900 ? 156.28900 168.25300 129.89500 1.000 79.61303 1289 LEU B N 1
ATOM 7150 C CA . LEU A 1 900 ? 155.10700 167.47500 129.55700 1.000 79.61303 1289 LEU B CA 1
ATOM 7151 C C . LEU A 1 900 ? 154.36000 168.11600 128.39300 1.000 79.61303 1289 LEU B C 1
ATOM 7152 O O . LEU A 1 900 ? 154.12600 169.32800 128.38300 1.000 79.61303 1289 LEU B O 1
ATOM 7157 N N . ILE A 1 901 ? 153.99300 167.30100 127.40800 1.000 78.21073 1290 ILE B N 1
ATOM 7158 C CA . ILE A 1 901 ? 153.13800 167.72000 126.30200 1.000 78.21073 1290 ILE B CA 1
ATOM 7159 C C . ILE A 1 901 ? 151.82700 166.95900 126.42300 1.000 78.21073 1290 ILE B C 1
ATOM 7160 O O . ILE A 1 901 ? 151.77600 165.75000 126.16800 1.000 78.21073 1290 ILE B O 1
ATOM 7165 N N . LEU A 1 902 ? 150.77100 167.66100 126.81400 1.000 79.36787 1291 LEU B N 1
ATOM 7166 C CA . LEU A 1 902 ? 149.48100 167.02000 126.98500 1.000 79.36787 1291 LEU B CA 1
ATOM 7167 C C . LEU A 1 902 ? 148.89000 166.63900 125.62900 1.000 79.36787 1291 LEU B C 1
ATOM 7168 O O . LEU A 1 902 ? 149.14700 167.30300 124.62200 1.000 79.36787 1291 LEU B O 1
ATOM 7173 N N . PRO A 1 903 ? 148.10200 165.56900 125.57600 1.000 80.01602 1292 PRO B N 1
ATOM 7174 C CA . PRO A 1 903 ? 147.46200 165.18500 124.31600 1.000 80.01602 1292 PRO B CA 1
ATOM 7175 C C . PRO A 1 903 ? 146.44500 166.22400 123.87100 1.000 80.01602 1292 PRO B C 1
ATOM 7176 O O . PRO A 1 903 ? 145.89100 166.98200 124.66900 1.000 80.01602 1292 PRO B O 1
ATOM 7180 N N . GLU A 1 904 ? 146.21400 166.25300 122.56200 1.000 93.28218 1293 GLU B N 1
ATOM 7181 C CA . GLU A 1 904 ? 145.23700 167.16800 121.99100 1.000 93.28218 1293 GLU B CA 1
ATOM 7182 C C . GLU A 1 904 ? 143.83800 166.81200 122.47600 1.000 93.28218 1293 GLU B C 1
ATOM 7183 O O . GLU A 1 904 ? 143.49300 165.63200 122.59600 1.000 93.28218 1293 GLU B O 1
ATOM 7189 N N . LYS A 1 905 ? 143.03800 167.83400 122.77100 1.000 95.31754 1294 LYS B N 1
ATOM 7190 C CA . LYS A 1 905 ? 141.66200 167.60800 123.19100 1.000 95.31754 1294 LYS B CA 1
ATOM 7191 C C . LYS A 1 905 ? 140.88000 166.92800 122.07400 1.000 95.31754 1294 LYS B C 1
ATOM 7192 O O . LYS A 1 905 ? 140.93700 167.34700 120.91500 1.000 95.31754 1294 LYS B O 1
ATOM 7198 N N . TYR A 1 906 ? 140.14900 165.87600 122.42800 1.000 95.10985 1295 TYR B N 1
ATOM 7199 C CA . TYR A 1 906 ? 139.48600 165.06800 121.41700 1.000 95.10985 1295 TYR B CA 1
ATOM 7200 C C . TYR A 1 906 ? 138.23700 165.77700 120.89800 1.000 95.10985 1295 TYR B C 1
ATOM 7201 O O . TYR A 1 906 ? 137.57100 166.49600 121.64800 1.000 95.10985 1295 TYR B O 1
ATOM 7210 N N . PRO A 1 907 ? 137.89500 165.59300 119.62600 1.000 89.35947 1296 PRO B N 1
ATOM 7211 C CA . PRO A 1 907 ? 136.72900 166.27300 119.05900 1.000 89.35947 1296 PRO B CA 1
ATOM 7212 C C . PRO A 1 907 ? 135.44000 165.70400 119.62000 1.000 89.35947 1296 PRO B C 1
ATOM 7213 O O . PRO A 1 907 ? 135.42900 164.59000 120.16500 1.000 89.35947 1296 PRO B O 1
ATOM 7217 N N . PRO A 1 908 ? 134.33500 166.43900 119.51700 1.000 87.27544 1297 PRO B N 1
ATOM 7218 C CA . PRO A 1 908 ? 133.06100 165.95200 120.05300 1.000 87.27544 1297 PRO B CA 1
ATOM 7219 C C . PRO A 1 908 ? 132.60200 164.70200 119.32500 1.000 87.27544 1297 PRO B C 1
ATOM 7220 O O . PRO A 1 908 ? 132.87000 164.53600 118.12600 1.000 87.27544 1297 PRO B O 1
ATOM 7224 N N . PRO A 1 909 ? 131.90900 163.80000 120.01400 1.000 81.76708 1298 PRO B N 1
ATOM 7225 C CA . PRO A 1 909 ? 131.41600 162.58900 119.35600 1.000 81.76708 1298 PRO B CA 1
ATOM 7226 C C . PRO A 1 909 ? 130.31000 162.90900 118.36500 1.000 81.76708 1298 PRO B C 1
ATOM 7227 O O . PRO A 1 909 ? 129.66300 163.95700 118.42500 1.000 81.76708 1298 PRO B O 1
ATOM 7231 N N . THR A 1 910 ? 130.10700 161.98300 117.43200 1.000 79.99341 1299 THR B N 1
ATOM 7232 C CA . THR A 1 910 ? 129.08900 162.16400 116.40700 1.000 79.99341 1299 THR B CA 1
ATOM 7233 C C . THR A 1 910 ? 127.70500 162.24000 117.03600 1.000 79.99341 1299 THR B C 1
ATOM 7234 O O . THR A 1 910 ? 127.33200 161.39500 117.85300 1.000 79.99341 1299 THR B O 1
ATOM 7238 N N . GLU A 1 911 ? 126.94700 163.26300 116.65200 1.000 88.00393 1300 GLU B N 1
ATOM 7239 C CA . GLU A 1 911 ? 125.59900 163.43400 117.17400 1.000 88.00393 1300 GLU B CA 1
ATOM 7240 C C . GLU A 1 911 ? 124.68000 162.34600 116.63600 1.000 88.00393 1300 GLU B C 1
ATOM 7241 O O . GLU A 1 911 ? 124.72300 162.00900 115.45000 1.000 88.00393 1300 GLU B O 1
ATOM 7247 N N . LEU A 1 912 ? 123.84600 161.79700 117.51400 1.000 88.07960 1301 LEU B N 1
ATOM 7248 C CA . LEU A 1 912 ? 122.87800 160.77600 117.12300 1.000 88.07960 1301 LEU B CA 1
ATOM 7249 C C . LEU A 1 912 ? 121.67100 161.47000 116.50600 1.000 88.07960 1301 LEU B C 1
ATOM 7250 O O . LEU A 1 912 ? 120.83500 162.03500 117.21300 1.000 88.07960 1301 LEU B O 1
ATOM 7255 N N . LEU A 1 913 ? 121.57900 161.42900 115.18100 1.000 93.93101 1302 LEU B N 1
ATOM 7256 C CA . LEU A 1 913 ? 120.45700 162.04900 114.49000 1.000 93.93101 1302 LEU B CA 1
ATOM 7257 C C . LEU A 1 913 ? 119.16600 161.31600 114.82700 1.000 93.93101 1302 LEU B C 1
ATOM 7258 O O . LEU A 1 913 ? 119.13400 160.08200 114.87400 1.000 93.93101 1302 LEU B O 1
ATOM 7263 N N . ASP A 1 914 ? 118.09800 162.07500 115.05800 1.000 104.88983 1303 ASP B N 1
ATOM 7264 C CA . ASP A 1 914 ? 116.79200 161.50300 115.37800 1.000 104.88983 1303 ASP B CA 1
ATOM 7265 C C . ASP A 1 914 ? 116.06100 161.22600 114.07000 1.000 104.88983 1303 ASP B C 1
ATOM 7266 O O . ASP A 1 914 ? 115.35200 162.08500 113.54200 1.000 104.88983 1303 ASP B O 1
ATOM 7271 N N . LEU A 1 915 ? 116.23300 160.01600 113.54900 1.000 100.02165 1304 LEU B N 1
ATOM 7272 C CA . LEU A 1 915 ? 115.60500 159.59100 112.31000 1.000 100.02165 1304 LEU B CA 1
ATOM 7273 C C . LEU A 1 915 ? 114.59700 158.49200 112.60700 1.000 100.02165 1304 LEU B C 1
ATOM 7274 O O . LEU A 1 915 ? 114.77800 157.69900 113.53600 1.000 100.02165 1304 LEU B O 1
ATOM 7279 N N . GLN A 1 916 ? 113.52700 158.45700 111.82200 1.000 101.25369 1305 GLN B N 1
ATOM 7280 C CA . GLN A 1 916 ? 112.57200 157.37100 111.95100 1.000 101.25369 1305 GLN B CA 1
ATOM 7281 C C . GLN A 1 916 ? 113.26500 156.05000 111.62800 1.000 101.25369 1305 GLN B C 1
ATOM 7282 O O . GLN A 1 916 ? 113.99900 155.96200 110.63700 1.000 101.25369 1305 GLN B O 1
ATOM 7288 N N . PRO A 1 917 ? 113.08100 155.02000 112.45100 1.000 93.72655 1306 PRO B N 1
ATOM 7289 C CA . PRO A 1 917 ? 113.85800 153.78600 112.27700 1.000 93.72655 1306 PRO B CA 1
ATOM 7290 C C . PRO A 1 917 ? 113.64900 153.17700 110.89900 1.000 93.72655 1306 PRO B C 1
ATOM 7291 O O . PRO A 1 917 ? 112.53900 153.16800 110.36400 1.000 93.72655 1306 PRO B O 1
ATOM 7295 N N . LEU A 1 918 ? 114.73400 152.67500 110.32600 1.000 90.30981 1307 LEU B N 1
ATOM 7296 C CA . LEU A 1 918 ? 114.66100 152.05700 109.01300 1.000 90.30981 1307 LEU B CA 1
ATOM 7297 C C . LEU A 1 918 ? 113.94000 150.71800 109.11200 1.000 90.30981 1307 LEU B C 1
ATOM 7298 O O . LEU A 1 918 ? 114.33700 149.86300 109.91400 1.000 90.30981 1307 LEU B O 1
ATOM 7303 N N . PRO A 1 919 ? 112.88400 150.50100 108.33500 1.000 89.15053 1308 PRO B N 1
ATOM 7304 C CA . PRO A 1 919 ? 112.26000 149.17800 108.29900 1.000 89.15053 1308 PRO B CA 1
ATOM 7305 C C . PRO A 1 919 ? 113.20400 148.15800 107.68500 1.000 89.15053 1308 PRO B C 1
ATOM 7306 O O . PRO A 1 919 ? 114.07400 148.48500 106.87700 1.000 89.15053 1308 PRO B O 1
ATOM 7310 N N . VAL A 1 920 ? 113.02800 146.90000 108.09400 1.000 89.56187 1309 VAL B N 1
ATOM 7311 C CA . VAL A 1 920 ? 113.84900 145.82800 107.54600 1.000 89.56187 1309 VAL B CA 1
ATOM 7312 C C . VAL A 1 920 ? 113.68000 145.72300 106.03800 1.000 89.56187 1309 VAL B C 1
ATOM 7313 O O . VAL A 1 920 ? 114.59900 145.28000 105.34000 1.000 89.56187 1309 VAL B O 1
ATOM 7317 N N . SER A 1 921 ? 112.54200 146.16000 105.50700 1.000 90.03146 1310 SER B N 1
ATOM 7318 C CA . SER A 1 921 ? 112.31900 146.18800 104.07000 1.000 90.03146 1310 SER B CA 1
ATOM 7319 C C . SER A 1 921 ? 113.17100 147.23300 103.35600 1.000 90.03146 1310 SER B C 1
ATOM 7320 O O . SER A 1 921 ? 113.02800 147.39700 102.13900 1.000 90.03146 1310 SER B O 1
ATOM 7323 N N . ALA A 1 922 ? 114.04100 147.94700 104.07700 1.000 90.78510 1311 ALA B N 1
ATOM 7324 C CA . ALA A 1 922 ? 114.97400 148.85600 103.42000 1.000 90.78510 1311 ALA B CA 1
ATOM 7325 C C . ALA A 1 922 ? 115.91200 148.09300 102.49700 1.000 90.78510 1311 ALA B C 1
ATOM 7326 O O . ALA A 1 922 ? 116.22100 148.55400 101.39300 1.000 90.78510 1311 ALA B O 1
ATOM 7328 N N . LEU A 1 923 ? 116.38700 146.93000 102.94100 1.000 91.04555 1312 LEU B N 1
ATOM 7329 C CA . LEU A 1 923 ? 117.12600 146.02400 102.07400 1.000 91.04555 1312 LEU B CA 1
ATOM 7330 C C . LEU A 1 923 ? 116.24700 145.64300 100.89200 1.000 91.04555 1312 LEU B C 1
ATOM 7331 O O . LEU A 1 923 ? 115.21700 144.98700 101.07100 1.000 91.04555 1312 LEU B O 1
ATOM 7336 N N . ARG A 1 924 ? 116.63500 146.05500 99.68400 1.000 98.34030 1313 ARG B N 1
ATOM 7337 C CA . ARG A 1 924 ? 115.78100 145.82500 98.52200 1.000 98.34030 1313 ARG B CA 1
ATOM 7338 C C . ARG A 1 924 ? 115.59200 144.33700 98.25400 1.000 98.34030 1313 ARG B C 1
ATOM 7339 O O . ARG A 1 924 ? 114.50400 143.90400 97.85600 1.000 98.34030 1313 ARG B O 1
ATOM 7347 N N . ASN A 1 925 ? 116.63500 143.54100 98.46400 1.000 96.31754 1314 ASN B N 1
ATOM 7348 C CA . ASN A 1 925 ? 116.55000 142.10900 98.21300 1.000 96.31754 1314 ASN B CA 1
ATOM 7349 C C . ASN A 1 925 ? 115.69900 141.43400 99.28200 1.000 96.31754 1314 ASN B C 1
ATOM 7350 O O . ASN A 1 925 ? 115.89800 141.65600 100.48100 1.000 96.31754 1314 ASN B O 1
ATOM 7355 N N . SER A 1 926 ? 114.74900 140.60400 98.84300 1.000 97.34182 1315 SER B N 1
ATOM 7356 C CA . SER A 1 926 ? 113.85600 139.92700 99.77800 1.000 97.34182 1315 SER B CA 1
ATOM 7357 C C . SER A 1 926 ? 114.59800 138.86900 100.58600 1.000 97.34182 1315 SER B C 1
ATOM 7358 O O . SER A 1 926 ? 114.29600 138.64300 101.76500 1.000 97.34182 1315 SER B O 1
ATOM 7361 N N . ALA A 1 927 ? 115.56700 138.19800 99.96000 1.000 95.52263 1316 ALA B N 1
ATOM 7362 C CA . ALA A 1 927 ? 116.35300 137.19400 100.66800 1.000 95.52263 1316 ALA B CA 1
ATOM 7363 C C . ALA A 1 927 ? 117.08900 137.81500 101.84700 1.000 95.52263 1316 ALA B C 1
ATOM 7364 O O . ALA A 1 927 ? 117.14800 137.23400 102.93600 1.000 95.52263 1316 ALA B O 1
ATOM 7366 N N . PHE A 1 928 ? 117.65700 139.00500 101.64300 1.000 91.56455 1317 PHE B N 1
ATOM 7367 C CA . PHE A 1 928 ? 118.31400 139.70700 102.74000 1.000 91.56455 1317 PHE B CA 1
ATOM 7368 C C . PHE A 1 928 ? 117.31000 140.10600 103.81300 1.000 91.56455 1317 PHE B C 1
ATOM 7369 O O . PHE A 1 928 ? 117.62000 140.06100 105.00900 1.000 91.56455 1317 PHE B O 1
ATOM 7377 N N . GLU A 1 929 ? 116.10200 140.50400 103.40500 1.000 95.27188 1318 GLU B N 1
ATOM 7378 C CA . GLU A 1 929 ? 115.06500 140.84800 104.37200 1.000 95.27188 1318 GLU B CA 1
ATOM 7379 C C . GLU A 1 929 ? 114.73300 139.66000 105.26200 1.000 95.27188 1318 GLU B C 1
ATOM 7380 O O . GLU A 1 929 ? 114.55200 139.80800 106.47600 1.000 95.27188 1318 GLU B O 1
ATOM 7386 N N . SER A 1 930 ? 114.67400 138.46500 104.67000 1.000 95.25308 1319 SER B N 1
ATOM 7387 C CA . SER A 1 930 ? 114.27200 137.27400 105.41100 1.000 95.25308 1319 SER B CA 1
ATOM 7388 C C . SER A 1 930 ? 115.18200 136.98500 106.59600 1.000 95.25308 1319 SER B C 1
ATOM 7389 O O . SER A 1 930 ? 114.76700 136.28000 107.52200 1.000 95.25308 1319 SER B O 1
ATOM 7392 N N . LEU A 1 931 ? 116.41000 137.50600 106.58900 1.000 94.11251 1320 LEU B N 1
ATOM 7393 C CA . LEU A 1 931 ? 117.31300 137.28400 107.71300 1.000 94.11251 1320 LEU B CA 1
ATOM 7394 C C . LEU A 1 931 ? 116.82000 137.98400 108.97300 1.000 94.11251 1320 LEU B C 1
ATOM 7395 O O . LEU A 1 931 ? 116.96200 137.45500 110.08100 1.000 94.11251 1320 LEU B O 1
ATOM 7400 N N . TYR A 1 932 ? 116.23900 139.17500 108.82700 1.000 97.15586 1321 TYR B N 1
ATOM 7401 C CA . TYR A 1 932 ? 115.91800 140.01600 109.97000 1.000 97.15586 1321 TYR B CA 1
ATOM 7402 C C . TYR A 1 932 ? 114.42900 140.23800 110.18800 1.000 97.15586 1321 TYR B C 1
ATOM 7403 O O . TYR A 1 932 ? 114.04600 140.69900 111.27000 1.000 97.15586 1321 TYR B O 1
ATOM 7412 N N . GLN A 1 933 ? 113.57700 139.93300 109.20500 1.000 101.99742 1322 GLN B N 1
ATOM 7413 C CA . GLN A 1 933 ? 112.15200 140.20900 109.35900 1.000 101.99742 1322 GLN B CA 1
ATOM 7414 C C . GLN A 1 933 ? 111.53700 139.43200 110.51400 1.000 101.99742 1322 GLN B C 1
ATOM 7415 O O . GLN A 1 933 ? 110.47200 139.81600 111.00800 1.000 101.99742 1322 GLN B O 1
ATOM 7421 N N . ASP A 1 934 ? 112.18000 138.35300 110.95400 1.000 105.81615 1323 ASP B N 1
ATOM 7422 C CA . ASP A 1 934 ? 111.74100 137.62300 112.13500 1.000 105.81615 1323 ASP B CA 1
ATOM 7423 C C . ASP A 1 934 ? 112.28900 138.24000 113.41800 1.000 105.81615 1323 ASP B C 1
ATOM 7424 O O . ASP A 1 934 ? 111.57500 138.33100 114.42100 1.000 105.81615 1323 ASP B O 1
ATOM 7429 N N . LYS A 1 935 ? 113.55200 138.66500 113.40100 1.000 102.82969 1324 LYS B N 1
ATOM 7430 C CA . LYS A 1 935 ? 114.20800 139.19300 114.59200 1.000 102.82969 1324 LYS B CA 1
ATOM 7431 C C . LYS A 1 935 ? 113.54000 140.46500 115.09600 1.000 102.82969 1324 LYS B C 1
ATOM 7432 O O . LYS A 1 935 ? 113.18300 140.56000 116.27500 1.000 102.82969 1324 LYS B O 1
ATOM 7438 N N . PHE A 1 936 ? 113.36400 141.44800 114.21200 1.000 97.63522 1325 PHE B N 1
ATOM 7439 C CA . PHE A 1 936 ? 112.81800 142.73700 114.59500 1.000 97.63522 1325 PHE B CA 1
ATOM 7440 C C . PHE A 1 936 ? 112.24600 143.42500 113.36500 1.000 97.63522 1325 PHE B C 1
ATOM 7441 O O . PHE A 1 936 ? 112.66000 143.10600 112.24200 1.000 97.63522 1325 PHE B O 1
ATOM 7449 N N . PRO A 1 937 ? 111.29900 144.34900 113.53500 1.000 94.62522 1326 PRO B N 1
ATOM 7450 C CA . PRO A 1 937 ? 110.77700 145.06900 112.36300 1.000 94.62522 1326 PRO B CA 1
ATOM 7451 C C . PRO A 1 937 ? 111.58600 146.30200 111.99900 1.000 94.62522 1326 PRO B C 1
ATOM 7452 O O . PRO A 1 937 ? 111.51900 146.76300 110.85300 1.000 94.62522 1326 PRO B O 1
ATOM 7456 N N . PHE A 1 938 ? 112.34700 146.85600 112.94100 1.000 93.11721 1327 PHE B N 1
ATOM 7457 C CA . PHE A 1 938 ? 113.11700 148.06900 112.70700 1.000 93.11721 1327 PHE B CA 1
ATOM 7458 C C . PHE A 1 938 ? 114.48000 147.95900 113.37600 1.000 93.11721 1327 PHE B C 1
ATOM 7459 O O . PHE A 1 938 ? 114.66800 147.20800 114.33600 1.000 93.11721 1327 PHE B O 1
ATOM 7467 N N . PHE A 1 939 ? 115.43400 148.72200 112.85300 1.000 85.79193 1328 PHE B N 1
ATOM 7468 C CA . PHE A 1 939 ? 116.76900 148.79100 113.42200 1.000 85.79193 1328 PHE B CA 1
ATOM 7469 C C . PHE A 1 939 ? 116.83900 149.88000 114.49100 1.000 85.79193 1328 PHE B C 1
ATOM 7470 O O . PHE A 1 939 ? 116.06200 150.83600 114.49500 1.000 85.79193 1328 PHE B O 1
ATOM 7478 N N . ASN A 1 940 ? 117.79000 149.72700 115.40500 1.000 82.34935 1329 ASN B N 1
ATOM 7479 C CA . ASN A 1 940 ? 118.03800 150.73600 116.42200 1.000 82.34935 1329 ASN B CA 1
ATOM 7480 C C . ASN A 1 940 ? 118.62700 151.98000 115.76700 1.000 82.34935 1329 ASN B C 1
ATOM 7481 O O . ASN A 1 940 ? 119.16000 151.91500 114.65900 1.000 82.34935 1329 ASN B O 1
ATOM 7486 N N . PRO A 1 941 ? 118.53200 153.14200 116.42600 1.000 81.75208 1330 PRO B N 1
ATOM 7487 C CA . PRO A 1 941 ? 118.90700 154.39600 115.74600 1.000 81.75208 1330 PRO B CA 1
ATOM 7488 C C . PRO A 1 941 ? 120.33000 154.41800 115.21700 1.000 81.75208 1330 PRO B C 1
ATOM 7489 O O . PRO A 1 941 ? 120.58300 155.03500 114.17500 1.000 81.75208 1330 PRO B O 1
ATOM 7493 N N . ILE A 1 942 ? 121.27000 153.76600 115.90300 1.000 79.58030 1331 ILE B N 1
ATOM 7494 C CA . ILE A 1 942 ? 122.64500 153.72700 115.41600 1.000 79.58030 1331 ILE B CA 1
ATOM 7495 C C . ILE A 1 942 ? 122.70900 153.04200 114.05700 1.000 79.58030 1331 ILE B C 1
ATOM 7496 O O . ILE A 1 942 ? 123.32900 153.54800 113.11300 1.000 79.58030 1331 ILE B O 1
ATOM 7501 N N . GLN A 1 943 ? 122.05800 151.88500 113.93800 1.000 80.38526 1332 GLN B N 1
ATOM 7502 C CA . GLN A 1 943 ? 122.06600 151.16000 112.67400 1.000 80.38526 1332 GLN B CA 1
ATOM 7503 C C . GLN A 1 943 ? 121.35500 151.94700 111.58500 1.000 80.38526 1332 GLN B C 1
ATOM 7504 O O . GLN A 1 943 ? 121.79800 151.95900 110.43300 1.000 80.38526 1332 GLN B O 1
ATOM 7510 N N . THR A 1 944 ? 120.25500 152.61800 111.92900 1.000 80.66197 1333 THR B N 1
ATOM 7511 C CA . THR A 1 944 ? 119.55000 153.42100 110.93700 1.000 80.66197 1333 THR B CA 1
ATOM 7512 C C . THR A 1 944 ? 120.42500 154.55900 110.42900 1.000 80.66197 1333 THR B C 1
ATOM 7513 O O . THR A 1 944 ? 120.43100 154.86100 109.23000 1.000 80.66197 1333 THR B O 1
ATOM 7517 N N . GLN A 1 945 ? 121.17000 155.20300 111.32800 1.000 79.32572 1334 GLN B N 1
ATOM 7518 C CA . GLN A 1 945 ? 122.04800 156.29400 110.92100 1.000 79.32572 1334 GLN B CA 1
ATOM 7519 C C . GLN A 1 945 ? 123.18900 155.78600 110.04700 1.000 79.32572 1334 GLN B C 1
ATOM 7520 O O . GLN A 1 945 ? 123.55500 156.41700 109.04900 1.000 79.32572 1334 GLN B O 1
ATOM 7526 N N . VAL A 1 946 ? 123.76700 154.63700 110.40800 1.000 76.12411 1335 VAL B N 1
ATOM 7527 C CA . VAL A 1 946 ? 124.90600 154.11400 109.66000 1.000 76.12411 1335 VAL B CA 1
ATOM 7528 C C . VAL A 1 946 ? 124.49000 153.50200 108.32500 1.000 76.12411 1335 VAL B C 1
ATOM 7529 O O . VAL A 1 946 ? 125.28900 153.49500 107.37900 1.000 76.12411 1335 VAL B O 1
ATOM 7533 N N . PHE A 1 947 ? 123.23100 153.06600 108.20500 1.000 77.15576 1336 PHE B N 1
ATOM 7534 C CA . PHE A 1 947 ? 122.81900 152.19500 107.10800 1.000 77.15576 1336 PHE B CA 1
ATOM 7535 C C . PHE A 1 947 ? 123.19500 152.75000 105.74200 1.000 77.15576 1336 PHE B C 1
ATOM 7536 O O . PHE A 1 947 ? 123.72000 152.01700 104.90000 1.000 77.15576 1336 PHE B O 1
ATOM 7544 N N . ASN A 1 948 ? 122.91700 154.03000 105.49000 1.000 78.57521 1337 ASN B N 1
ATOM 7545 C CA . ASN A 1 948 ? 123.17400 154.57900 104.16100 1.000 78.57521 1337 ASN B CA 1
ATOM 7546 C C . ASN A 1 948 ? 124.64400 154.45100 103.78600 1.000 78.57521 1337 ASN B C 1
ATOM 7547 O O . ASN A 1 948 ? 124.98000 153.90600 102.72900 1.000 78.57521 1337 ASN B O 1
ATOM 7552 N N . THR A 1 949 ? 125.53700 154.92100 104.65800 1.000 77.41529 1338 THR B N 1
ATOM 7553 C CA . THR A 1 949 ? 126.96400 154.86100 104.36100 1.000 77.41529 1338 THR B CA 1
ATOM 7554 C C . THR A 1 949 ? 127.45800 153.42300 104.27600 1.000 77.41529 1338 THR B C 1
ATOM 7555 O O . THR A 1 949 ? 128.23900 153.08100 103.38200 1.000 77.41529 1338 THR B O 1
ATOM 7559 N N . VAL A 1 950 ? 127.01200 152.56400 105.19200 1.000 75.37336 1339 VAL B N 1
ATOM 7560 C CA . VAL A 1 950 ? 127.57100 151.21900 105.26100 1.000 75.37336 1339 VAL B CA 1
ATOM 7561 C C . VAL A 1 950 ? 126.99400 150.29000 104.20000 1.000 75.37336 1339 VAL B C 1
ATOM 7562 O O . VAL A 1 950 ? 127.58200 149.23800 103.92700 1.000 75.37336 1339 VAL B O 1
ATOM 7566 N N . TYR A 1 951 ? 125.87200 150.64700 103.57700 1.000 76.45346 1340 TYR B N 1
ATOM 7567 C CA . TYR A 1 951 ? 125.21800 149.76900 102.61700 1.000 76.45346 1340 TYR B CA 1
ATOM 7568 C C . TYR A 1 951 ? 125.22400 150.32900 101.20100 1.000 76.45346 1340 TYR B C 1
ATOM 7569 O O . TYR A 1 951 ? 125.62800 149.63500 100.26600 1.000 76.45346 1340 TYR B O 1
ATOM 7578 N N . ASN A 1 952 ? 124.76000 151.56600 101.01300 1.000 80.27656 1341 ASN B N 1
ATOM 7579 C CA . ASN A 1 952 ? 124.71500 152.12300 99.66600 1.000 80.27656 1341 ASN B CA 1
ATOM 7580 C C . ASN A 1 952 ? 126.09900 152.54400 99.19000 1.000 80.27656 1341 ASN B C 1
ATOM 7581 O O . ASN A 1 952 ? 126.45200 152.32600 98.02500 1.000 80.27656 1341 ASN B O 1
ATOM 7586 N N . SER A 1 953 ? 126.89700 153.13900 100.06900 1.000 80.70837 1342 SER B N 1
ATOM 7587 C CA . SER A 1 953 ? 128.22800 153.59500 99.70400 1.000 80.70837 1342 SER B CA 1
ATOM 7588 C C . SER A 1 953 ? 129.20700 152.42800 99.67700 1.000 80.70837 1342 SER B C 1
ATOM 7589 O O . SER A 1 953 ? 128.90400 151.31700 100.11500 1.000 80.70837 1342 SER B O 1
ATOM 7592 N N . ASP A 1 954 ? 130.39800 152.69700 99.14700 1.000 83.11359 1343 ASP B N 1
ATOM 7593 C CA . ASP A 1 954 ? 131.43500 151.68600 99.01500 1.000 83.11359 1343 ASP B CA 1
ATOM 7594 C C . ASP A 1 954 ? 132.73300 152.07400 99.71000 1.000 83.11359 1343 ASP B C 1
ATOM 7595 O O . ASP A 1 954 ? 133.69100 151.29700 99.68200 1.000 83.11359 1343 ASP B O 1
ATOM 7600 N N . ASP A 1 955 ? 132.79100 153.24700 100.33100 1.000 79.44309 1344 ASP B N 1
ATOM 7601 C CA . ASP A 1 955 ? 134.01000 153.71600 100.96600 1.000 79.44309 1344 ASP B CA 1
ATOM 7602 C C . ASP A 1 955 ? 134.19500 153.07200 102.33600 1.000 79.44309 1344 ASP B C 1
ATOM 7603 O O . ASP A 1 955 ? 133.28600 152.44800 102.88800 1.000 79.44309 1344 ASP B O 1
ATOM 7608 N N . ASN A 1 956 ? 135.39900 153.22800 102.87900 1.000 71.86969 1345 ASN B N 1
ATOM 7609 C CA . ASN A 1 956 ? 135.69200 152.72300 104.21200 1.000 71.86969 1345 ASN B CA 1
ATOM 7610 C C . ASN A 1 956 ? 134.85800 153.46100 105.24900 1.000 71.86969 1345 ASN B C 1
ATOM 7611 O O . ASN A 1 956 ? 134.61000 154.66300 105.12800 1.000 71.86969 1345 ASN B O 1
ATOM 7616 N N . VAL A 1 957 ? 134.41800 152.73400 106.27100 1.000 68.38847 1346 VAL B N 1
ATOM 7617 C CA . VAL A 1 957 ? 133.55400 153.28500 107.30700 1.000 68.38847 1346 VAL B CA 1
ATOM 7618 C C . VAL A 1 957 ? 134.02700 152.77700 108.66100 1.000 68.38847 1346 VAL B C 1
ATOM 7619 O O . VAL A 1 957 ? 134.31700 151.58600 108.81600 1.000 68.38847 1346 VAL B O 1
ATOM 7623 N N . PHE A 1 958 ? 134.11700 153.68000 109.63200 1.000 69.53611 1347 PHE B N 1
ATOM 7624 C CA . PHE A 1 958 ? 134.47200 153.34600 111.00400 1.000 69.53611 1347 PHE B CA 1
ATOM 7625 C C . PHE A 1 958 ? 133.25500 153.58000 111.88600 1.000 69.53611 1347 PHE B C 1
ATOM 7626 O O . PHE A 1 958 ? 132.66700 154.66500 111.85800 1.000 69.53611 1347 PHE B O 1
ATOM 7634 N N . VAL A 1 959 ? 132.88200 152.57100 112.66700 1.000 69.39300 1348 VAL B N 1
ATOM 7635 C CA . VAL A 1 959 ? 131.72300 152.64400 113.54700 1.000 69.39300 1348 VAL B CA 1
ATOM 7636 C C . VAL A 1 959 ? 132.19400 152.43300 114.97700 1.000 69.39300 1348 VAL B C 1
ATOM 7637 O O . VAL A 1 959 ? 132.71100 151.36100 115.31600 1.000 69.39300 1348 VAL B O 1
ATOM 7641 N N . GLY A 1 960 ? 132.00700 153.44700 115.81500 1.000 74.62029 1349 GLY B N 1
ATOM 7642 C CA . GLY A 1 960 ? 132.33400 153.33500 117.22000 1.000 74.62029 1349 GLY B CA 1
ATOM 7643 C C . GLY A 1 960 ? 131.11000 153.51300 118.09000 1.000 74.62029 1349 GLY B C 1
ATOM 7644 O O . GLY A 1 960 ? 130.54100 154.60500 118.15800 1.000 74.62029 1349 GLY B O 1
ATOM 7645 N N . ALA A 1 961 ? 130.69100 152.44700 118.75500 1.000 77.83639 1350 ALA B N 1
ATOM 7646 C CA . ALA A 1 961 ? 129.48600 152.47100 119.57000 1.000 77.83639 1350 ALA B CA 1
ATOM 7647 C C . ALA A 1 961 ? 129.73100 151.62100 120.80200 1.000 77.83639 1350 ALA B C 1
ATOM 7648 O O . ALA A 1 961 ? 130.58400 150.72600 120.79000 1.000 77.83639 1350 ALA B O 1
ATOM 7650 N N . PRO A 1 962 ? 129.00400 151.87900 121.89100 1.000 78.96781 1351 PRO B N 1
ATOM 7651 C CA . PRO A 1 962 ? 129.16500 151.05200 123.09300 1.000 78.96781 1351 PRO B CA 1
ATOM 7652 C C . PRO A 1 962 ? 128.75400 149.61400 122.84000 1.000 78.96781 1351 PRO B C 1
ATOM 7653 O O . PRO A 1 962 ? 127.93500 149.34900 121.95500 1.000 78.96781 1351 PRO B O 1
ATOM 7657 N N . THR A 1 963 ? 129.32500 148.68100 123.59600 1.000 81.33118 1352 THR B N 1
ATOM 7658 C CA . THR A 1 963 ? 128.98400 147.27500 123.43500 1.000 81.33118 1352 THR B CA 1
ATOM 7659 C C . THR A 1 963 ? 127.49200 147.06200 123.64400 1.000 81.33118 1352 THR B C 1
ATOM 7660 O O . THR A 1 963 ? 126.87900 147.66100 124.53100 1.000 81.33118 1352 THR B O 1
ATOM 7664 N N . GLY A 1 964 ? 126.90800 146.20400 122.81500 1.000 81.03901 1353 GLY B N 1
ATOM 7665 C CA . GLY A 1 964 ? 125.48100 145.97800 122.83900 1.000 81.03901 1353 GLY B CA 1
ATOM 7666 C C . GLY A 1 964 ? 124.67000 146.89400 121.95300 1.000 81.03901 1353 GLY B C 1
ATOM 7667 O O . GLY A 1 964 ? 123.43800 146.78600 121.94400 1.000 81.03901 1353 GLY B O 1
ATOM 7668 N N . SER A 1 965 ? 125.31300 147.79600 121.21700 1.000 78.45527 1354 SER B N 1
ATOM 7669 C CA . SER A 1 965 ? 124.61000 148.66300 120.28200 1.000 78.45527 1354 SER B CA 1
ATOM 7670 C C . SER A 1 965 ? 124.28100 147.97200 118.96800 1.000 78.45527 1354 SER B C 1
ATOM 7671 O O . SER A 1 965 ? 123.50200 148.51700 118.18000 1.000 78.45527 1354 SER B O 1
ATOM 7674 N N . GLY A 1 966 ? 124.84900 146.79800 118.71200 1.000 82.35859 1355 GLY B N 1
ATOM 7675 C CA . GLY A 1 966 ? 124.56700 146.07400 117.49000 1.000 82.35859 1355 GLY B CA 1
ATOM 7676 C C . GLY A 1 966 ? 125.42400 146.50200 116.31700 1.000 82.35859 1355 GLY B C 1
ATOM 7677 O O . GLY A 1 966 ? 124.90200 146.80800 115.24100 1.000 82.35859 1355 GLY B O 1
ATOM 7678 N N . LYS A 1 967 ? 126.74300 146.53900 116.51400 1.000 81.00664 1356 LYS B N 1
ATOM 7679 C CA . LYS A 1 967 ? 127.64600 146.84000 115.40800 1.000 81.00664 1356 LYS B CA 1
ATOM 7680 C C . LYS A 1 967 ? 127.77800 145.65400 114.46100 1.000 81.00664 1356 LYS B C 1
ATOM 7681 O O . LYS A 1 967 ? 128.09900 145.83100 113.27500 1.000 81.00664 1356 LYS B O 1
ATOM 7687 N N . THR A 1 968 ? 127.53600 144.44300 114.96600 1.000 83.92915 1357 THR B N 1
ATOM 7688 C CA . THR A 1 968 ? 127.56600 143.26300 114.11300 1.000 83.92915 1357 THR B CA 1
ATOM 7689 C C . THR A 1 968 ? 126.55600 143.38300 112.98300 1.000 83.92915 1357 THR B C 1
ATOM 7690 O O . THR A 1 968 ? 126.77700 142.86600 111.88400 1.000 83.92915 1357 THR B O 1
ATOM 7694 N N . ILE A 1 969 ? 125.44600 144.08300 113.22500 1.000 83.18354 1358 ILE B N 1
ATOM 7695 C CA . ILE A 1 969 ? 124.47100 144.30300 112.16200 1.000 83.18354 1358 ILE B CA 1
ATOM 7696 C C . ILE A 1 969 ? 125.05200 145.21400 111.08600 1.000 83.18354 1358 ILE B C 1
ATOM 7697 O O . ILE A 1 969 ? 124.78600 145.03500 109.89400 1.000 83.18354 1358 ILE B O 1
ATOM 7702 N N . CYS A 1 970 ? 125.87100 146.19300 111.48000 1.000 85.08344 1359 CYS B N 1
ATOM 7703 C CA . CYS A 1 970 ? 126.55600 147.01800 110.48600 1.000 85.08344 1359 CYS B CA 1
ATOM 7704 C C . CYS A 1 970 ? 127.54800 146.19200 109.67400 1.000 85.08344 1359 CYS B C 1
ATOM 7705 O O . CYS A 1 970 ? 127.66100 146.35500 108.44700 1.000 85.08344 1359 CYS B O 1
ATOM 7708 N N . ALA A 1 971 ? 128.28200 145.30100 110.34300 1.000 82.99880 1360 ALA B N 1
ATOM 7709 C CA . ALA A 1 971 ? 129.17300 144.40200 109.61600 1.000 82.99880 1360 ALA B CA 1
ATOM 7710 C C . ALA A 1 971 ? 128.39100 143.54400 108.63000 1.000 82.99880 1360 ALA B C 1
ATOM 7711 O O . ALA A 1 971 ? 128.82600 143.33000 107.49100 1.000 82.99880 1360 ALA B O 1
ATOM 7713 N N . GLU A 1 972 ? 127.23100 143.04500 109.05300 1.000 85.25534 1361 GLU B N 1
ATOM 7714 C CA . GLU A 1 972 ? 126.39300 142.25500 108.16200 1.000 85.25534 1361 GLU B CA 1
ATOM 7715 C C . GLU A 1 972 ? 125.85900 143.10000 107.01400 1.000 85.25534 1361 GLU B C 1
ATOM 7716 O O . GLU A 1 972 ? 125.65700 142.59300 105.91200 1.000 85.25534 1361 GLU B O 1
ATOM 7722 N N . PHE A 1 973 ? 125.62400 144.39200 107.25300 1.000 81.38859 1362 PHE B N 1
ATOM 7723 C CA . PHE A 1 973 ? 125.23900 145.29200 106.16900 1.000 81.38859 1362 PHE B CA 1
ATOM 7724 C C . PHE A 1 973 ? 126.32800 145.35500 105.11000 1.000 81.38859 1362 PHE B C 1
ATOM 7725 O O . PHE A 1 973 ? 126.05900 145.26100 103.90600 1.000 81.38859 1362 PHE B O 1
ATOM 7733 N N . ALA A 1 974 ? 127.57400 145.52700 105.55200 1.000 76.14411 1363 ALA B N 1
ATOM 7734 C CA . ALA A 1 974 ? 128.68400 145.57100 104.60400 1.000 76.14411 1363 ALA B CA 1
ATOM 7735 C C . ALA A 1 974 ? 128.81500 144.25100 103.85000 1.000 76.14411 1363 ALA B C 1
ATOM 7736 O O . ALA A 1 974 ? 129.02500 144.23600 102.62900 1.000 76.14411 1363 ALA B O 1
ATOM 7738 N N . ILE A 1 975 ? 128.67600 143.13200 104.56300 1.000 77.04812 1364 ILE B N 1
ATOM 7739 C CA . ILE A 1 975 ? 128.76500 141.82100 103.92500 1.000 77.04812 1364 ILE B CA 1
ATOM 7740 C C . ILE A 1 975 ? 127.64400 141.63800 102.91000 1.000 77.04812 1364 ILE B C 1
ATOM 7741 O O . ILE A 1 975 ? 127.85000 141.07600 101.82700 1.000 77.04812 1364 ILE B O 1
ATOM 7746 N N . LEU A 1 976 ? 126.43600 142.08900 103.25000 1.000 80.82198 1365 LEU B N 1
ATOM 7747 C CA . LEU A 1 976 ? 125.31000 141.97700 102.33200 1.000 80.82198 1365 LEU B CA 1
ATOM 7748 C C . LEU A 1 976 ? 125.53500 142.81400 101.08500 1.000 80.82198 1365 LEU B C 1
ATOM 7749 O O . LEU A 1 976 ? 125.19800 142.38500 99.97700 1.000 80.82198 1365 LEU B O 1
ATOM 7754 N N . ARG A 1 977 ? 126.09600 144.01400 101.24000 1.000 78.03893 1366 ARG B N 1
ATOM 7755 C CA . ARG A 1 977 ? 126.42900 144.80200 100.05700 1.000 78.03893 1366 ARG B CA 1
ATOM 7756 C C . ARG A 1 977 ? 127.44200 144.07400 99.18800 1.000 78.03893 1366 ARG B C 1
ATOM 7757 O O . ARG A 1 977 ? 127.30500 144.03700 97.95800 1.000 78.03893 1366 ARG B O 1
ATOM 7765 N N . MET A 1 978 ? 128.46500 143.48700 99.81000 1.000 81.17657 1367 MET B N 1
ATOM 7766 C CA . MET A 1 978 ? 129.47400 142.75700 99.04800 1.000 81.17657 1367 MET B CA 1
ATOM 7767 C C . MET A 1 978 ? 128.84700 141.60200 98.27700 1.000 81.17657 1367 MET B C 1
ATOM 7768 O O . MET A 1 978 ? 129.13600 141.39400 97.09400 1.000 81.17657 1367 MET B O 1
ATOM 7773 N N . LEU A 1 979 ? 127.98200 140.83400 98.94300 1.000 82.75813 1368 LEU B N 1
ATOM 7774 C CA . LEU A 1 979 ? 127.32900 139.70600 98.28600 1.000 82.75813 1368 LEU B CA 1
ATOM 7775 C C . LEU A 1 979 ? 126.41800 140.17200 97.16100 1.000 82.75813 1368 LEU B C 1
ATOM 7776 O O . LEU A 1 979 ? 126.34300 139.53300 96.10600 1.000 82.75813 1368 LEU B O 1
ATOM 7781 N N . LEU A 1 980 ? 125.70600 141.28000 97.37200 1.000 86.05681 1369 LEU B N 1
ATOM 7782 C CA . LEU A 1 980 ? 124.79900 141.78400 96.34900 1.000 86.05681 1369 LEU B CA 1
ATOM 7783 C C . LEU A 1 980 ? 125.55700 142.25000 95.11500 1.000 86.05681 1369 LEU B C 1
ATOM 7784 O O . LEU A 1 980 ? 125.15200 141.95300 93.98500 1.000 86.05681 1369 LEU B O 1
ATOM 7789 N N . GLN A 1 981 ? 126.65900 142.97700 95.30300 1.000 88.83233 1370 GLN B N 1
ATOM 7790 C CA . GLN A 1 981 ? 127.39100 143.49800 94.15200 1.000 88.83233 1370 GLN B CA 1
ATOM 7791 C C . GLN A 1 981 ? 128.18000 142.39400 93.45500 1.000 88.83233 1370 GLN B C 1
ATOM 7792 O O . GLN A 1 981 ? 128.26300 142.35900 92.22200 1.000 88.83233 1370 GLN B O 1
ATOM 7798 N N . SER A 1 982 ? 128.76800 141.48200 94.22400 1.000 92.30225 1371 SER B N 1
ATOM 7799 C CA . SER A 1 982 ? 129.53500 140.36700 93.68000 1.000 92.30225 1371 SER B CA 1
ATOM 7800 C C . SER A 1 982 ? 129.04500 139.07000 94.30800 1.000 92.30225 1371 SER B C 1
ATOM 7801 O O . SER A 1 982 ? 129.05600 138.92900 95.53600 1.000 92.30225 1371 SER B O 1
ATOM 7804 N N . SER A 1 983 ? 128.62700 138.12300 93.46500 1.000 96.38370 1372 SER B N 1
ATOM 7805 C CA . SER A 1 983 ? 128.13400 136.84700 93.97400 1.000 96.38370 1372 SER B CA 1
ATOM 7806 C C . SER A 1 983 ? 129.23900 136.06300 94.66900 1.000 96.38370 1372 SER B C 1
ATOM 7807 O O . SER A 1 983 ? 129.00200 135.42300 95.70100 1.000 96.38370 1372 SER B O 1
ATOM 7810 N N . GLU A 1 984 ? 130.45200 136.09900 94.12100 1.000 98.40181 1373 GLU B N 1
ATOM 7811 C CA . GLU A 1 984 ? 131.57400 135.33200 94.64200 1.000 98.40181 1373 GLU B CA 1
ATOM 7812 C C . GLU A 1 984 ? 132.53700 136.17500 95.46800 1.000 98.40181 1373 GLU B C 1
ATOM 7813 O O . GLU A 1 984 ? 133.68100 135.75800 95.68100 1.000 98.40181 1373 GLU B O 1
ATOM 7819 N N . GLY A 1 985 ? 132.10700 137.34800 95.92600 1.000 87.15441 1374 GLY B N 1
ATOM 7820 C CA . GLY A 1 985 ? 132.98800 138.18300 96.72300 1.000 87.15441 1374 GLY B CA 1
ATOM 7821 C C . GLY A 1 985 ? 133.38800 137.48700 98.01200 1.000 87.15441 1374 GLY B C 1
ATOM 7822 O O . GLY A 1 985 ? 132.63700 136.68200 98.56600 1.000 87.15441 1374 GLY B O 1
ATOM 7823 N N . ARG A 1 986 ? 134.59000 137.79700 98.48400 1.000 78.24351 1375 ARG B N 1
ATOM 7824 C CA . ARG A 1 986 ? 135.15700 137.17700 99.67300 1.000 78.24351 1375 ARG B CA 1
ATOM 7825 C C . ARG A 1 986 ? 135.37200 138.23200 100.74800 1.000 78.24351 1375 ARG B C 1
ATOM 7826 O O . ARG A 1 986 ? 135.94400 139.29200 100.47900 1.000 78.24351 1375 ARG B O 1
ATOM 7834 N N . CYS A 1 987 ? 134.91500 137.93600 101.96200 1.000 75.87933 1376 CYS B N 1
ATOM 7835 C CA . CYS A 1 987 ? 135.02000 138.84900 103.08900 1.000 75.87933 1376 CYS B CA 1
ATOM 7836 C C . CYS A 1 987 ? 135.80100 138.18700 104.21000 1.000 75.87933 1376 CYS B C 1
ATOM 7837 O O . CYS A 1 987 ? 135.70600 136.97400 104.41300 1.000 75.87933 1376 CYS B O 1
ATOM 7840 N N . VAL A 1 988 ? 136.57000 138.99000 104.93900 1.000 68.71262 1377 VAL B N 1
ATOM 7841 C CA . VAL A 1 988 ? 137.37200 138.52100 106.06100 1.000 68.71262 1377 VAL B CA 1
ATOM 7842 C C . VAL A 1 988 ? 136.92300 139.26400 107.30900 1.000 68.71262 1377 VAL B C 1
ATOM 7843 O O . VAL A 1 988 ? 136.82700 140.49600 107.30500 1.000 68.71262 1377 VAL B O 1
ATOM 7847 N N . TYR A 1 989 ? 136.64600 138.51700 108.37100 1.000 70.43350 1378 TYR B N 1
ATOM 7848 C CA . TYR A 1 989 ? 136.20000 139.07700 109.63800 1.000 70.43350 1378 TYR B CA 1
ATOM 7849 C C . TYR A 1 989 ? 137.22300 138.72400 110.70700 1.000 70.43350 1378 TYR B C 1
ATOM 7850 O O . TYR A 1 989 ? 137.54000 137.54600 110.90100 1.000 70.43350 1378 TYR B O 1
ATOM 7859 N N . ILE A 1 990 ? 137.73000 139.74000 111.39900 1.000 70.27855 1379 ILE B N 1
ATOM 7860 C CA . ILE A 1 990 ? 138.80700 139.58100 112.36800 1.000 70.27855 1379 ILE B CA 1
ATOM 7861 C C . ILE A 1 990 ? 138.29000 139.96800 113.74500 1.000 70.27855 1379 ILE B C 1
ATOM 7862 O O . ILE A 1 990 ? 137.74000 141.06000 113.92600 1.000 70.27855 1379 ILE B O 1
ATOM 7867 N N . THR A 1 991 ? 138.46700 139.07200 114.71400 1.000 75.24306 1380 THR B N 1
ATOM 7868 C CA . THR A 1 991 ? 138.10800 139.32500 116.09900 1.000 75.24306 1380 THR B CA 1
ATOM 7869 C C . THR A 1 991 ? 139.30700 138.98600 116.97600 1.000 75.24306 1380 THR B C 1
ATOM 7870 O O . THR A 1 991 ? 139.87900 137.89100 116.84500 1.000 75.24306 1380 THR B O 1
ATOM 7874 N N . PRO A 1 992 ? 139.72000 139.88700 117.86900 1.000 78.01972 1381 PRO B N 1
ATOM 7875 C CA . PRO A 1 992 ? 140.92100 139.61500 118.67600 1.000 78.01972 1381 PRO B CA 1
ATOM 7876 C C . PRO A 1 992 ? 140.81300 138.36300 119.52700 1.000 78.01972 1381 PRO B C 1
ATOM 7877 O O . PRO A 1 992 ? 141.81900 137.67500 119.73600 1.000 78.01972 1381 PRO B O 1
ATOM 7881 N N . MET A 1 993 ? 139.62200 138.04300 120.02200 1.000 85.79879 1382 MET B N 1
ATOM 7882 C CA . MET A 1 993 ? 139.45700 136.90000 120.90500 1.000 85.79879 1382 MET B CA 1
ATOM 7883 C C . MET A 1 993 ? 138.94500 135.68900 120.13600 1.000 85.79879 1382 MET B C 1
ATOM 7884 O O . MET A 1 993 ? 138.09000 135.80900 119.25500 1.000 85.79879 1382 MET B O 1
ATOM 7889 N N . GLU A 1 994 ? 139.48000 134.51600 120.47600 1.000 89.16265 1383 GLU B N 1
ATOM 7890 C CA . GLU A 1 994 ? 139.05900 133.28700 119.81200 1.000 89.16265 1383 GLU B CA 1
ATOM 7891 C C . GLU A 1 994 ? 137.63200 132.91200 120.19100 1.000 89.16265 1383 GLU B C 1
ATOM 7892 O O . GLU A 1 994 ? 136.87900 132.39000 119.36000 1.000 89.16265 1383 GLU B O 1
ATOM 7898 N N . ALA A 1 995 ? 137.24400 133.16400 121.44300 1.000 86.49853 1384 ALA B N 1
ATOM 7899 C CA . ALA A 1 995 ? 135.87200 132.89100 121.86000 1.000 86.49853 1384 ALA B CA 1
ATOM 7900 C C . ALA A 1 995 ? 134.88300 133.73600 121.07000 1.000 86.49853 1384 ALA B C 1
ATOM 7901 O O . ALA A 1 995 ? 133.83700 133.24000 120.63300 1.000 86.49853 1384 ALA B O 1
ATOM 7903 N N . LEU A 1 996 ? 135.20000 135.01800 120.87600 1.000 84.93403 1385 LEU B N 1
ATOM 7904 C CA . LEU A 1 996 ? 134.36000 135.86900 120.04300 1.000 84.93403 1385 LEU B CA 1
ATOM 7905 C C . LEU A 1 996 ? 134.29200 135.34400 118.61900 1.000 84.93403 1385 LEU B C 1
ATOM 7906 O O . LEU A 1 996 ? 133.23100 135.37800 117.98900 1.000 84.93403 1385 LEU B O 1
ATOM 7911 N N . ALA A 1 997 ? 135.41800 134.86400 118.08900 1.000 85.41485 1386 ALA B N 1
ATOM 7912 C CA . ALA A 1 997 ? 135.42100 134.32800 116.73300 1.000 85.41485 1386 ALA B CA 1
ATOM 7913 C C . ALA A 1 997 ? 134.50400 133.11900 116.61800 1.000 85.41485 1386 ALA B C 1
ATOM 7914 O O . ALA A 1 997 ? 133.73200 133.00700 115.66000 1.000 85.41485 1386 ALA B O 1
ATOM 7916 N N . GLU A 1 998 ? 134.56600 132.20800 117.59100 1.000 89.77008 1387 GLU B N 1
ATOM 7917 C CA . GLU A 1 998 ? 133.69500 131.03600 117.55900 1.000 89.77008 1387 GLU B CA 1
ATOM 7918 C C . GLU A 1 998 ? 132.23100 131.43400 117.68500 1.000 89.77008 1387 GLU B C 1
ATOM 7919 O O . GLU A 1 998 ? 131.36700 130.88800 116.98900 1.000 89.77008 1387 GLU B O 1
ATOM 7925 N N . GLN A 1 999 ? 131.93100 132.38100 118.57600 1.000 87.49883 1388 GLN B N 1
ATOM 7926 C CA . GLN A 1 999 ? 130.55400 132.83600 118.73400 1.000 87.49883 1388 GLN B CA 1
ATOM 7927 C C . GLN A 1 999 ? 130.02700 133.46100 117.44800 1.000 87.49883 1388 GLN B C 1
ATOM 7928 O O . GLN A 1 999 ? 128.90000 133.17500 117.02300 1.000 87.49883 1388 GLN B O 1
ATOM 7934 N N . VAL A 1 1000 ? 130.83600 134.30500 116.80700 1.000 82.83800 1389 VAL B N 1
ATOM 7935 C CA . VAL A 1 1000 ? 130.41500 134.95400 115.57000 1.000 82.83800 1389 VAL B CA 1
ATOM 7936 C C . VAL A 1 1000 ? 130.23100 133.92100 114.46800 1.000 82.83800 1389 VAL B C 1
ATOM 7937 O O . VAL A 1 1000 ? 129.29900 134.01000 113.66200 1.000 82.83800 1389 VAL B O 1
ATOM 7941 N N . TYR A 1 1001 ? 131.12300 132.93000 114.40800 1.000 81.81498 1390 TYR B N 1
ATOM 7942 C CA . TYR A 1 1001 ? 130.98300 131.87700 113.41000 1.000 81.81498 1390 TYR B CA 1
ATOM 7943 C C . TYR A 1 1001 ? 129.68900 131.10400 113.61200 1.000 81.81498 1390 TYR B C 1
ATOM 7944 O O . TYR A 1 1001 ? 128.96000 130.82800 112.65300 1.000 81.81498 1390 TYR B O 1
ATOM 7953 N N . MET A 1 1002 ? 129.38900 130.74900 114.86100 1.000 87.76299 1391 MET B N 1
ATOM 7954 C CA . MET A 1 1002 ? 128.16100 130.02100 115.15700 1.000 87.76299 1391 MET B CA 1
ATOM 7955 C C . MET A 1 1002 ? 126.93900 130.84300 114.77600 1.000 87.76299 1391 MET B C 1
ATOM 7956 O O . MET A 1 1002 ? 125.96100 130.31500 114.23500 1.000 87.76299 1391 MET B O 1
ATOM 7961 N N . ASP A 1 1003 ? 126.98000 132.14600 115.05500 1.000 87.53507 1392 ASP B N 1
ATOM 7962 C CA . ASP A 1 1003 ? 125.85200 133.01100 114.72600 1.000 87.53507 1392 ASP B CA 1
ATOM 7963 C C . ASP A 1 1003 ? 125.67700 133.15900 113.21900 1.000 87.53507 1392 ASP B C 1
ATOM 7964 O O . ASP A 1 1003 ? 124.55100 133.13200 112.71000 1.000 87.53507 1392 ASP B O 1
ATOM 7969 N N . TRP A 1 1004 ? 126.77900 133.32600 112.48500 1.000 83.47435 1393 TRP B N 1
ATOM 7970 C CA . TRP A 1 1004 ? 126.67300 133.63500 111.06300 1.000 83.47435 1393 TRP B CA 1
ATOM 7971 C C . TRP A 1 1004 ? 126.48600 132.38300 110.22300 1.000 83.47435 1393 TRP B C 1
ATOM 7972 O O . TRP A 1 1004 ? 126.07800 132.47200 109.06000 1.000 83.47435 1393 TRP B O 1
ATOM 7983 N N . TYR A 1 1005 ? 126.77900 131.20800 110.78300 1.000 87.14380 1394 TYR B N 1
ATOM 7984 C CA . TYR A 1 1005 ? 126.60900 129.98200 110.01500 1.000 87.14380 1394 TYR B CA 1
ATOM 7985 C C . TYR A 1 1005 ? 125.15800 129.80400 109.59100 1.000 87.14380 1394 TYR B C 1
ATOM 7986 O O . TYR A 1 1005 ? 124.86400 129.61000 108.40800 1.000 87.14380 1394 TYR B O 1
ATOM 7995 N N . GLU A 1 1006 ? 124.23300 129.90500 110.54600 1.000 91.33803 1395 GLU B N 1
ATOM 7996 C CA . GLU A 1 1006 ? 122.81800 129.77200 110.22100 1.000 91.33803 1395 GLU B CA 1
ATOM 7997 C C . GLU A 1 1006 ? 122.34000 130.91900 109.34000 1.000 91.33803 1395 GLU B C 1
ATOM 7998 O O . GLU A 1 1006 ? 121.46300 130.73400 108.48900 1.000 91.33803 1395 GLU B O 1
ATOM 8004 N N . LYS A 1 1007 ? 122.90200 132.11300 109.53000 1.000 88.34943 1396 LYS B N 1
ATOM 8005 C CA . LYS A 1 1007 ? 122.40500 133.28500 108.81800 1.000 88.34943 1396 LYS B CA 1
ATOM 8006 C C . LYS A 1 1007 ? 122.79400 133.25400 107.34400 1.000 88.34943 1396 LYS B C 1
ATOM 8007 O O . LYS A 1 1007 ? 121.96000 133.51200 106.46900 1.000 88.34943 1396 LYS B O 1
ATOM 8013 N N . PHE A 1 1008 ? 124.05400 132.93900 107.04500 1.000 85.56515 1397 PHE B N 1
ATOM 8014 C CA . PHE A 1 1008 ? 124.55100 132.98400 105.67500 1.000 85.56515 1397 PHE B CA 1
ATOM 8015 C C . PHE A 1 1008 ? 124.66900 131.60500 105.03900 1.000 85.56515 1397 PHE B C 1
ATOM 8016 O O . PHE A 1 1008 ? 124.22100 131.40900 103.90600 1.000 85.56515 1397 PHE B O 1
ATOM 8024 N N . GLN A 1 1009 ? 125.27700 130.64700 105.74000 1.000 88.36978 1398 GLN B N 1
ATOM 8025 C CA . GLN A 1 1009 ? 125.48900 129.32600 105.15800 1.000 88.36978 1398 GLN B CA 1
ATOM 8026 C C . GLN A 1 1009 ? 124.16800 128.63600 104.84600 1.000 88.36978 1398 GLN B C 1
ATOM 8027 O O . GLN A 1 1009 ? 124.02800 127.98900 103.80200 1.000 88.36978 1398 GLN B O 1
ATOM 8033 N N . ASP A 1 1010 ? 123.18600 128.76300 105.73600 1.000 92.29662 1399 ASP B N 1
ATOM 8034 C CA . ASP A 1 1010 ? 121.91800 128.06600 105.56600 1.000 92.29662 1399 ASP B CA 1
ATOM 8035 C C . ASP A 1 1010 ? 120.92300 128.85800 104.72600 1.000 92.29662 1399 ASP B C 1
ATOM 8036 O O . ASP A 1 1010 ? 120.45000 128.36800 103.69600 1.000 92.29662 1399 ASP B O 1
ATOM 8041 N N . ARG A 1 1011 ? 120.59300 130.07900 105.14900 1.000 91.62877 1400 ARG B N 1
ATOM 8042 C CA . ARG A 1 1011 ? 119.54600 130.83400 104.46900 1.000 91.62877 1400 ARG B CA 1
ATOM 8043 C C . ARG A 1 1011 ? 120.01700 131.35100 103.11500 1.000 91.62877 1400 ARG B C 1
ATOM 8044 O O . ARG A 1 1011 ? 119.26600 131.31800 102.13300 1.000 91.62877 1400 ARG B O 1
ATOM 8052 N N . LEU A 1 1012 ? 121.25500 131.83300 103.03800 1.000 89.46647 1401 LEU B N 1
ATOM 8053 C CA . LEU A 1 1012 ? 121.77100 132.43900 101.81800 1.000 89.46647 1401 LEU B CA 1
ATOM 8054 C C . LEU A 1 1012 ? 122.65600 131.50300 101.00700 1.000 89.46647 1401 LEU B C 1
ATOM 8055 O O . LEU A 1 1012 ? 123.01800 131.84600 99.87800 1.000 89.46647 1401 LEU B O 1
ATOM 8060 N N . ASN A 1 1013 ? 123.00800 130.33800 101.54800 1.000 91.50316 1402 ASN B N 1
ATOM 8061 C CA . ASN A 1 1013 ? 123.83400 129.35300 100.85100 1.000 91.50316 1402 ASN B CA 1
ATOM 8062 C C . ASN A 1 1013 ? 125.15900 129.95900 100.39500 1.000 91.50316 1402 ASN B C 1
ATOM 8063 O O . ASN A 1 1013 ? 125.57400 129.82200 99.24300 1.000 91.50316 1402 ASN B O 1
ATOM 8068 N N . LYS A 1 1014 ? 125.82500 130.64400 101.32000 1.000 86.29142 1403 LYS B N 1
ATOM 8069 C CA . LYS A 1 1014 ? 127.15800 131.18600 101.10000 1.000 86.29142 1403 LYS B CA 1
ATOM 8070 C C . LYS A 1 1014 ? 128.11500 130.53200 102.08300 1.000 86.29142 1403 LYS B C 1
ATOM 8071 O O . LYS A 1 1014 ? 127.82100 130.45800 103.28000 1.000 86.29142 1403 LYS B O 1
ATOM 8077 N N . LYS A 1 1015 ? 129.25300 130.06000 101.58000 1.000 82.86684 1404 LYS B N 1
ATOM 8078 C CA . LYS A 1 1015 ? 130.18900 129.32500 102.42100 1.000 82.86684 1404 LYS B CA 1
ATOM 8079 C C . LYS A 1 1015 ? 130.74300 130.21600 103.52400 1.000 82.86684 1404 LYS B C 1
ATOM 8080 O O . LYS A 1 1015 ? 131.20900 131.32900 103.26800 1.000 82.86684 1404 LYS B O 1
ATOM 8086 N N . VAL A 1 1016 ? 130.69100 129.71900 104.75600 1.000 77.91896 1405 VAL B N 1
ATOM 8087 C CA . VAL A 1 1016 ? 131.26600 130.39300 105.91200 1.000 77.91896 1405 VAL B CA 1
ATOM 8088 C C . VAL A 1 1016 ? 132.23800 129.43100 106.57400 1.000 77.91896 1405 VAL B C 1
ATOM 8089 O O . VAL A 1 1016 ? 131.87200 128.29200 106.88500 1.000 77.91896 1405 VAL B O 1
ATOM 8093 N N . VAL A 1 1017 ? 133.47200 129.88000 106.78400 1.000 74.88879 1406 VAL B N 1
ATOM 8094 C CA . VAL A 1 1017 ? 134.51600 129.03800 107.34900 1.000 74.88879 1406 VAL B CA 1
ATOM 8095 C C . VAL A 1 1017 ? 135.18400 129.77100 108.50000 1.000 74.88879 1406 VAL B C 1
ATOM 8096 O O . VAL A 1 1017 ? 135.18200 131.00300 108.56500 1.000 74.88879 1406 VAL B O 1
ATOM 8100 N N . LEU A 1 1018 ? 135.74900 128.99700 109.42000 1.000 76.10677 1407 LEU B N 1
ATOM 8101 C CA . LEU A 1 1018 ? 136.47800 129.52100 110.56500 1.000 76.10677 1407 LEU B CA 1
ATOM 8102 C C . LEU A 1 1018 ? 137.91800 129.04200 110.48000 1.000 76.10677 1407 LEU B C 1
ATOM 8103 O O . LEU A 1 1018 ? 138.16700 127.83800 110.37200 1.000 76.10677 1407 LEU B O 1
ATOM 8108 N N . LEU A 1 1019 ? 138.85700 129.98200 110.52400 1.000 79.99391 1408 LEU B N 1
ATOM 8109 C CA . LEU A 1 1019 ? 140.26300 129.64300 110.37300 1.000 79.99391 1408 LEU B CA 1
ATOM 8110 C C . LEU A 1 1019 ? 140.78600 128.90800 111.60100 1.000 79.99391 1408 LEU B C 1
ATOM 8111 O O . LEU A 1 1019 ? 140.37800 129.17200 112.73400 1.000 79.99391 1408 LEU B O 1
ATOM 8116 N N . THR A 1 1020 ? 141.70400 127.97600 111.36100 1.000 88.04832 1409 THR B N 1
ATOM 8117 C CA . THR A 1 1020 ? 142.29100 127.14100 112.39800 1.000 88.04832 1409 THR B CA 1
ATOM 8118 C C . THR A 1 1020 ? 143.80100 127.34700 112.41100 1.000 88.04832 1409 THR B C 1
ATOM 8119 O O . THR A 1 1020 ? 144.33700 128.22500 111.73100 1.000 88.04832 1409 THR B O 1
ATOM 8123 N N . GLY A 1 1021 ? 144.49300 126.53400 113.21000 1.000 92.26496 1410 GLY B N 1
ATOM 8124 C CA . GLY A 1 1021 ? 145.93000 126.70900 113.35600 1.000 92.26496 1410 GLY B CA 1
ATOM 8125 C C . GLY A 1 1021 ? 146.70700 126.36000 112.10000 1.000 92.26496 1410 GLY B C 1
ATOM 8126 O O . GLY A 1 1021 ? 147.58200 127.11400 111.66800 1.000 92.26496 1410 GLY B O 1
ATOM 8127 N N . GLU A 1 1022 ? 146.40100 125.21100 111.49800 1.000 97.66563 1411 GLU B N 1
ATOM 8128 C CA . GLU A 1 1022 ? 147.22300 124.69900 110.40800 1.000 97.66563 1411 GLU B CA 1
ATOM 8129 C C . GLU A 1 1022 ? 147.12100 125.58300 109.17100 1.000 97.66563 1411 GLU B C 1
ATOM 8130 O O . GLU A 1 1022 ? 146.05200 126.10000 108.84000 1.000 97.66563 1411 GLU B O 1
ATOM 8136 N N . THR A 1 1023 ? 148.25100 125.74400 108.48200 1.000 92.97916 1412 THR B N 1
ATOM 8137 C CA . THR A 1 1023 ? 148.32400 126.67200 107.36000 1.000 92.97916 1412 THR B CA 1
ATOM 8138 C C . THR A 1 1023 ? 147.68300 126.10300 106.09900 1.000 92.97916 1412 THR B C 1
ATOM 8139 O O . THR A 1 1023 ? 147.03800 126.84000 105.34700 1.000 92.97916 1412 THR B O 1
ATOM 8143 N N . SER A 1 1024 ? 147.85200 124.80500 105.84200 1.000 92.46821 1413 SER B N 1
ATOM 8144 C CA . SER A 1 1024 ? 147.27400 124.20600 104.64200 1.000 92.46821 1413 SER B CA 1
ATOM 8145 C C . SER A 1 1024 ? 145.75000 124.22800 104.69700 1.000 92.46821 1413 SER B C 1
ATOM 8146 O O . SER A 1 1024 ? 145.07800 124.57300 103.71500 1.000 92.46821 1413 SER B O 1
ATOM 8149 N N . THR A 1 1025 ? 145.18600 123.85500 105.84700 1.000 91.83215 1414 THR B N 1
ATOM 8150 C CA . THR A 1 1025 ? 143.73900 123.90800 106.00900 1.000 91.83215 1414 THR B CA 1
ATOM 8151 C C . THR A 1 1025 ? 143.23200 125.34000 105.91600 1.000 91.83215 1414 THR B C 1
ATOM 8152 O O . THR A 1 1025 ? 142.16400 125.59300 105.34700 1.000 91.83215 1414 THR B O 1
ATOM 8156 N N . ASP A 1 1026 ? 143.98600 126.29200 106.47200 1.000 90.39445 1415 ASP B N 1
ATOM 8157 C CA . ASP A 1 1026 ? 143.61700 127.69700 106.34200 1.000 90.39445 1415 ASP B CA 1
ATOM 8158 C C . ASP A 1 1026 ? 143.59700 128.12700 104.88300 1.000 90.39445 1415 ASP B C 1
ATOM 8159 O O . ASP A 1 1026 ? 142.69800 128.85900 104.45900 1.000 90.39445 1415 ASP B O 1
ATOM 8164 N N . LEU A 1 1027 ? 144.58600 127.69100 104.10300 1.000 86.45140 1416 LEU B N 1
ATOM 8165 C CA . LEU A 1 1027 ? 144.61000 128.02900 102.68400 1.000 86.45140 1416 LEU B CA 1
ATOM 8166 C C . LEU A 1 1027 ? 143.41200 127.43500 101.95700 1.000 86.45140 1416 LEU B C 1
ATOM 8167 O O . LEU A 1 1027 ? 142.78600 128.10500 101.12900 1.000 86.45140 1416 LEU B O 1
ATOM 8172 N N . LYS A 1 1028 ? 143.07400 126.18100 102.26000 1.000 88.01953 1417 LYS B N 1
ATOM 8173 C CA . LYS A 1 1028 ? 141.91000 125.56300 101.62900 1.000 88.01953 1417 LYS B CA 1
ATOM 8174 C C . LYS A 1 1028 ? 140.63200 126.32000 101.97600 1.000 88.01953 1417 LYS B C 1
ATOM 8175 O O . LYS A 1 1028 ? 139.80900 126.61600 101.09900 1.000 88.01953 1417 LYS B O 1
ATOM 8181 N N . LEU A 1 1029 ? 140.45700 126.65400 103.25700 1.000 83.89611 1418 LEU B N 1
ATOM 8182 C CA . LEU A 1 1029 ? 139.26100 127.37100 103.68700 1.000 83.89611 1418 LEU B CA 1
ATOM 8183 C C . LEU A 1 1029 ? 139.18200 128.74600 103.03900 1.000 83.89611 1418 LEU B C 1
ATOM 8184 O O . LEU A 1 1029 ? 138.11300 129.17400 102.59000 1.000 83.89611 1418 LEU B O 1
ATOM 8189 N N . LEU A 1 1030 ? 140.31000 129.45700 102.98400 1.000 81.06097 1419 LEU B N 1
ATOM 8190 C CA . LEU A 1 1030 ? 140.33500 130.76500 102.34200 1.000 81.06097 1419 LEU B CA 1
ATOM 8191 C C . LEU A 1 1030 ? 140.00300 130.65200 100.86300 1.000 81.06097 1419 LEU B C 1
ATOM 8192 O O . LEU A 1 1030 ? 139.33900 131.52800 100.29800 1.000 81.06097 1419 LEU B O 1
ATOM 8197 N N . GLY A 1 1031 ? 140.45300 129.57600 100.21900 1.000 83.93321 1420 GLY B N 1
ATOM 8198 C CA . GLY A 1 1031 ? 140.12100 129.37700 98.82000 1.000 83.93321 1420 GLY B CA 1
ATOM 8199 C C . GLY A 1 1031 ? 138.64300 129.12300 98.59700 1.000 83.93321 1420 GLY B C 1
ATOM 8200 O O . GLY A 1 1031 ? 138.05200 129.64300 97.64800 1.000 83.93321 1420 GLY B O 1
ATOM 8201 N N . LYS A 1 1032 ? 138.02400 128.32100 99.46400 1.000 84.69592 1421 LYS B N 1
ATOM 8202 C CA . LYS A 1 1032 ? 136.63600 127.91800 99.26700 1.000 84.69592 1421 LYS B CA 1
ATOM 8203 C C . LYS A 1 1032 ? 135.65700 128.64600 100.18200 1.000 84.69592 1421 LYS B C 1
ATOM 8204 O O . LYS A 1 1032 ? 134.49800 128.22900 100.28100 1.000 84.69592 1421 LYS B O 1
ATOM 8210 N N . GLY A 1 1033 ? 136.07800 129.72000 100.84400 1.000 80.95038 1422 GLY B N 1
ATOM 8211 C CA . GLY A 1 1033 ? 135.23700 130.41500 101.79300 1.000 80.95038 1422 GLY B CA 1
ATOM 8212 C C . GLY A 1 1033 ? 134.80500 131.78000 101.29900 1.000 80.95038 1422 GLY B C 1
ATOM 8213 O O . GLY A 1 1033 ? 135.62500 132.56700 100.82400 1.000 80.95038 1422 GLY B O 1
ATOM 8214 N N . ASN A 1 1034 ? 133.50200 132.05200 101.40700 1.000 79.76260 1423 ASN B N 1
ATOM 8215 C CA . ASN A 1 1034 ? 133.00100 133.38900 101.10500 1.000 79.76260 1423 ASN B CA 1
ATOM 8216 C C . ASN A 1 1034 ? 133.21000 134.33600 102.27900 1.000 79.76260 1423 ASN B C 1
ATOM 8217 O O . ASN A 1 1034 ? 133.64500 135.47800 102.09300 1.000 79.76260 1423 ASN B O 1
ATOM 8222 N N . ILE A 1 1035 ? 132.90400 133.88400 103.49100 1.000 75.29172 1424 ILE B N 1
ATOM 8223 C CA . ILE A 1 1035 ? 133.07100 134.67500 104.70200 1.000 75.29172 1424 ILE B CA 1
ATOM 8224 C C . ILE A 1 1035 ? 134.09300 133.97400 105.58000 1.000 75.29172 1424 ILE B C 1
ATOM 8225 O O . ILE A 1 1035 ? 133.89700 132.81500 105.96200 1.000 75.29172 1424 ILE B O 1
ATOM 8230 N N . ILE A 1 1036 ? 135.17300 134.67500 105.90600 1.000 72.54493 1425 ILE B N 1
ATOM 8231 C CA . ILE A 1 1036 ? 136.28300 134.11000 106.66100 1.000 72.54493 1425 ILE B CA 1
ATOM 8232 C C . ILE A 1 1036 ? 136.28400 134.73800 108.04600 1.000 72.54493 1425 ILE B C 1
ATOM 8233 O O . ILE A 1 1036 ? 136.41400 135.96000 108.18000 1.000 72.54493 1425 ILE B O 1
ATOM 8238 N N . ILE A 1 1037 ? 136.14400 133.90700 109.07300 1.000 72.25781 1426 ILE B N 1
ATOM 8239 C CA . ILE A 1 1037 ? 136.23600 134.34000 110.46100 1.000 72.25781 1426 ILE B CA 1
ATOM 8240 C C . ILE A 1 1037 ? 137.60200 133.93100 110.98600 1.000 72.25781 1426 ILE B C 1
ATOM 8241 O O . ILE A 1 1037 ? 138.01500 132.77700 110.82100 1.000 72.25781 1426 ILE B O 1
ATOM 8246 N N . SER A 1 1038 ? 138.30800 134.86400 111.61700 1.000 73.97151 1427 SER B N 1
ATOM 8247 C CA . SER A 1 1038 ? 139.67900 134.57800 112.01100 1.000 73.97151 1427 SER B CA 1
ATOM 8248 C C . SER A 1 1038 ? 140.07900 135.43900 113.19600 1.000 73.97151 1427 SER B C 1
ATOM 8249 O O . SER A 1 1038 ? 139.43000 136.43600 113.51800 1.000 73.97151 1427 SER B O 1
ATOM 8252 N N . THR A 1 1039 ? 141.16000 135.02600 113.84000 1.000 74.17232 1428 THR B N 1
ATOM 8253 C CA . THR A 1 1039 ? 141.82500 135.80400 114.87200 1.000 74.17232 1428 THR B CA 1
ATOM 8254 C C . THR A 1 1039 ? 143.03900 136.50000 114.28100 1.000 74.17232 1428 THR B C 1
ATOM 8255 O O . THR A 1 1039 ? 143.50400 136.14800 113.19600 1.000 74.17232 1428 THR B O 1
ATOM 8259 N N . PRO A 1 1040 ? 143.56900 137.52200 114.95900 1.000 73.64755 1429 PRO B N 1
ATOM 8260 C CA . PRO A 1 1040 ? 144.71200 138.25100 114.38200 1.000 73.64755 1429 PRO B CA 1
ATOM 8261 C C . PRO A 1 1040 ? 145.92300 137.38400 114.07900 1.000 73.64755 1429 PRO B C 1
ATOM 8262 O O . PRO A 1 1040 ? 146.57700 137.59200 113.05300 1.000 73.64755 1429 PRO B O 1
ATOM 8266 N N . GLU A 1 1041 ? 146.24200 136.41200 114.93500 1.000 79.20274 1430 GLU B N 1
ATOM 8267 C CA . GLU A 1 1041 ? 147.45600 135.62500 114.72900 1.000 79.20274 1430 GLU B CA 1
ATOM 8268 C C . GLU A 1 1041 ? 147.33400 134.72400 113.50600 1.000 79.20274 1430 GLU B C 1
ATOM 8269 O O . GLU A 1 1041 ? 148.27300 134.60700 112.70800 1.000 79.20274 1430 GLU B O 1
ATOM 8275 N N . LYS A 1 1042 ? 146.18600 134.06300 113.35200 1.000 74.90824 1431 LYS B N 1
ATOM 8276 C CA . LYS A 1 1042 ? 146.00200 133.16600 112.21600 1.000 74.90824 1431 LYS B CA 1
ATOM 8277 C C . LYS A 1 1042 ? 146.03400 133.93200 110.90200 1.000 74.90824 1431 LYS B C 1
ATOM 8278 O O . LYS A 1 1042 ? 146.72100 133.53000 109.95400 1.000 74.90824 1431 LYS B O 1
ATOM 8284 N N . TRP A 1 1043 ? 145.32100 135.05400 110.83300 1.000 70.73874 1432 TRP B N 1
ATOM 8285 C CA . TRP A 1 1043 ? 145.37300 135.85300 109.61800 1.000 70.73874 1432 TRP B CA 1
ATOM 8286 C C . TRP A 1 1043 ? 146.75400 136.45000 109.40600 1.000 70.73874 1432 TRP B C 1
ATOM 8287 O O . TRP A 1 1043 ? 147.15600 136.67600 108.26300 1.000 70.73874 1432 TRP B O 1
ATOM 8298 N N . ASP A 1 1044 ? 147.50000 136.69700 110.48200 1.000 75.41881 1433 ASP B N 1
ATOM 8299 C CA . ASP A 1 1044 ? 148.85700 137.20900 110.34000 1.000 75.41881 1433 ASP B CA 1
ATOM 8300 C C . ASP A 1 1044 ? 149.75300 136.18100 109.66200 1.000 75.41881 1433 ASP B C 1
ATOM 8301 O O . ASP A 1 1044 ? 150.45600 136.48900 108.69100 1.000 75.41881 1433 ASP B O 1
ATOM 8306 N N . ILE A 1 1045 ? 149.74000 134.94600 110.16700 1.000 72.02458 1434 ILE B N 1
ATOM 8307 C CA . ILE A 1 1045 ? 150.56800 133.90700 109.55600 1.000 72.02458 1434 ILE B CA 1
ATOM 8308 C C . ILE A 1 1045 ? 150.08500 133.60500 108.14800 1.000 72.02458 1434 ILE B C 1
ATOM 8309 O O . ILE A 1 1045 ? 150.86600 133.16600 107.29600 1.000 72.02458 1434 ILE B O 1
ATOM 8314 N N . LEU A 1 1046 ? 148.79800 133.82900 107.87500 1.000 73.03568 1435 LEU B N 1
ATOM 8315 C CA . LEU A 1 1046 ? 148.28200 133.57300 106.53700 1.000 73.03568 1435 LEU B CA 1
ATOM 8316 C C . LEU A 1 1046 ? 148.67900 134.66600 105.55100 1.000 73.03568 1435 LEU B C 1
ATOM 8317 O O . LEU A 1 1046 ? 148.97800 134.37500 104.38800 1.000 73.03568 1435 LEU B O 1
ATOM 8322 N N . SER A 1 1047 ? 148.68400 135.92200 105.98600 1.000 73.62234 1436 SER B N 1
ATOM 8323 C CA . SER A 1 1047 ? 148.88800 137.05500 105.09700 1.000 73.62234 1436 SER B CA 1
ATOM 8324 C C . SER A 1 1047 ? 150.32400 137.55300 105.06800 1.000 73.62234 1436 SER B C 1
ATOM 8325 O O . SER A 1 1047 ? 150.62200 138.46700 104.29400 1.000 73.62234 1436 SER B O 1
ATOM 8328 N N . ARG A 1 1048 ? 151.21400 137.00000 105.89600 1.000 72.60658 1437 ARG B N 1
ATOM 8329 C CA . ARG A 1 1048 ? 152.61400 137.40500 105.82400 1.000 72.60658 1437 ARG B CA 1
ATOM 8330 C C . ARG A 1 1048 ? 153.16500 137.21900 104.41800 1.000 72.60658 1437 ARG B C 1
ATOM 8331 O O . ARG A 1 1048 ? 153.83400 138.10600 103.87900 1.000 72.60658 1437 ARG B O 1
ATOM 8339 N N . ARG A 1 1049 ? 152.88100 136.07600 103.80300 1.000 78.81052 1438 ARG B N 1
ATOM 8340 C CA . ARG A 1 1049 ? 153.26400 135.83300 102.41500 1.000 78.81052 1438 ARG B CA 1
ATOM 8341 C C . ARG A 1 1049 ? 152.19200 136.29100 101.44300 1.000 78.81052 1438 ARG B C 1
ATOM 8342 O O . ARG A 1 1049 ? 151.79200 135.53200 100.56000 1.000 78.81052 1438 ARG B O 1
ATOM 8350 N N . TRP A 1 1050 ? 151.71900 137.53300 101.55800 1.000 73.44621 1439 TRP B N 1
ATOM 8351 C CA . TRP A 1 1050 ? 150.62900 137.98100 100.70100 1.000 73.44621 1439 TRP B CA 1
ATOM 8352 C C . TRP A 1 1050 ? 151.06400 138.14100 99.25300 1.000 73.44621 1439 TRP B C 1
ATOM 8353 O O . TRP A 1 1050 ? 150.21000 138.17300 98.36000 1.000 73.44621 1439 TRP B O 1
ATOM 8364 N N . LYS A 1 1051 ? 152.36800 138.24700 98.99900 1.000 76.69332 1440 LYS B N 1
ATOM 8365 C CA . LYS A 1 1051 ? 152.83800 138.43400 97.63300 1.000 76.69332 1440 LYS B CA 1
ATOM 8366 C C . LYS A 1 1051 ? 152.70900 137.15000 96.82400 1.000 76.69332 1440 LYS B C 1
ATOM 8367 O O . LYS A 1 1051 ? 152.79600 137.17600 95.59200 1.000 76.69332 1440 LYS B O 1
ATOM 8373 N N . GLN A 1 1052 ? 152.49800 136.01900 97.49600 1.000 80.40814 1441 GLN B N 1
ATOM 8374 C CA . GLN A 1 1052 ? 152.46100 134.72600 96.82400 1.000 80.40814 1441 GLN B CA 1
ATOM 8375 C C . GLN A 1 1052 ? 151.04500 134.16900 96.70900 1.000 80.40814 1441 GLN B C 1
ATOM 8376 O O . GLN A 1 1052 ? 150.64200 133.72100 95.63100 1.000 80.40814 1441 GLN B O 1
ATOM 8382 N N . ARG A 1 1053 ? 150.27800 134.18200 97.79800 1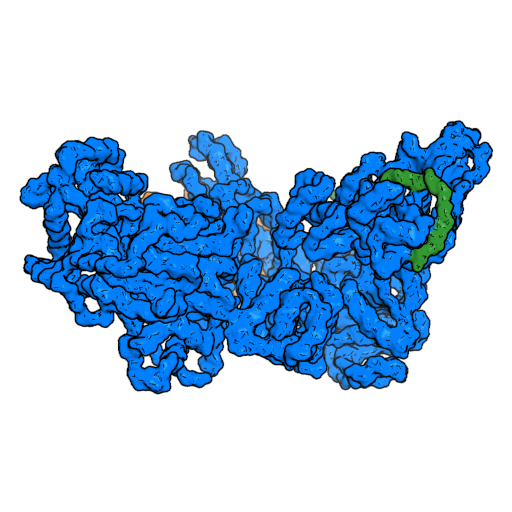.000 78.71657 1442 ARG B N 1
ATOM 8383 C CA . ARG A 1 1053 ? 148.90300 133.70000 97.75500 1.000 78.71657 1442 ARG B CA 1
ATOM 8384 C C . ARG A 1 1053 ? 148.00600 134.77200 97.15000 1.000 78.71657 1442 ARG B C 1
ATOM 8385 O O . ARG A 1 1053 ? 147.83900 135.85100 97.72900 1.000 78.71657 1442 ARG B O 1
ATOM 8393 N N . LYS A 1 1054 ? 147.42300 134.47300 95.98800 1.000 81.60527 1443 LYS B N 1
ATOM 8394 C CA . LYS A 1 1054 ? 146.54300 135.43600 95.33400 1.000 81.60527 1443 LYS B CA 1
ATOM 8395 C C . LYS A 1 1054 ? 145.24400 135.61600 96.10600 1.000 81.60527 1443 LYS B C 1
ATOM 8396 O O . LYS A 1 1054 ? 144.62100 136.68200 96.03900 1.000 81.60527 1443 LYS B O 1
ATOM 8402 N N . ASN A 1 1055 ? 144.81600 134.58700 96.84000 1.000 80.12917 1444 ASN B N 1
ATOM 8403 C CA . ASN A 1 1055 ? 143.56200 134.67800 97.58100 1.000 80.12917 1444 ASN B CA 1
ATOM 8404 C C . ASN A 1 1055 ? 143.61700 135.77300 98.63700 1.000 80.12917 1444 ASN B C 1
ATOM 8405 O O . ASN A 1 1055 ? 142.62000 136.46300 98.88000 1.000 80.12917 1444 ASN B O 1
ATOM 8410 N N . VAL A 1 1056 ? 144.77100 135.94400 99.28300 1.000 77.06933 1445 VAL B N 1
ATOM 8411 C CA . VAL A 1 1056 ? 144.91300 137.00800 100.27200 1.000 77.06933 1445 VAL B CA 1
ATOM 8412 C C . VAL A 1 1056 ? 144.81300 138.37300 99.60500 1.000 77.06933 1445 VAL B C 1
ATOM 8413 O O . VAL A 1 1056 ? 144.27900 139.32700 100.18300 1.000 77.06933 1445 VAL B O 1
ATOM 8417 N N . GLN A 1 1057 ? 145.32800 138.49000 98.38000 1.000 81.27479 1446 GLN B N 1
ATOM 8418 C CA . GLN A 1 1057 ? 145.34400 139.78400 97.70400 1.000 81.27479 1446 GLN B CA 1
ATOM 8419 C C . GLN A 1 1057 ? 143.93700 140.25400 97.35800 1.000 81.27479 1446 GLN B C 1
ATOM 8420 O O . GLN A 1 1057 ? 143.58500 141.41500 97.59200 1.000 81.27479 1446 GLN B O 1
ATOM 8426 N N . ASN A 1 1058 ? 143.11400 139.36800 96.79900 1.000 78.33907 1447 ASN B N 1
ATOM 8427 C CA . ASN A 1 1058 ? 141.80300 139.76000 96.28400 1.000 78.33907 1447 ASN B CA 1
ATOM 8428 C C . ASN A 1 1058 ? 140.71700 139.34200 97.27200 1.000 78.33907 1447 ASN B C 1
ATOM 8429 O O . ASN A 1 1058 ? 140.13900 138.25800 97.19600 1.000 78.33907 1447 ASN B O 1
ATOM 8434 N N . ILE A 1 1059 ? 140.43900 140.23500 98.21800 1.000 72.83777 1448 ILE B N 1
ATOM 8435 C CA . ILE A 1 1059 ? 139.28100 140.13100 99.09600 1.000 72.83777 1448 ILE B CA 1
ATOM 8436 C C . ILE A 1 1059 ? 138.50600 141.43500 98.98400 1.000 72.83777 1448 ILE B C 1
ATOM 8437 O O . ILE A 1 1059 ? 139.09100 142.52200 99.07000 1.000 72.83777 1448 ILE B O 1
ATOM 8442 N N . ASN A 1 1060 ? 137.19500 141.32800 98.76900 1.000 75.26376 1449 ASN B N 1
ATOM 8443 C CA . ASN A 1 1060 ? 136.38600 142.52100 98.55300 1.000 75.26376 1449 ASN B CA 1
ATOM 8444 C C . ASN A 1 1060 ? 136.23700 143.33200 99.83200 1.000 75.26376 1449 ASN B C 1
ATOM 8445 O O . ASN A 1 1060 ? 136.26400 144.56800 99.79900 1.000 75.26376 1449 ASN B O 1
ATOM 8450 N N . LEU A 1 1061 ? 136.07900 142.66000 100.96700 1.000 69.15397 1450 LEU B N 1
ATOM 8451 C CA . LEU A 1 1061 ? 135.77100 143.32100 102.22500 1.000 69.15397 1450 LEU B CA 1
ATOM 8452 C C . LEU A 1 1061 ? 136.65700 142.77300 103.33100 1.000 69.15397 1450 LEU B C 1
ATOM 8453 O O . LEU A 1 1061 ? 136.93600 141.57200 103.37800 1.000 69.15397 1450 LEU B O 1
ATOM 8458 N N . PHE A 1 1062 ? 137.09800 143.66100 104.21700 1.000 67.23458 1451 PHE B N 1
ATOM 8459 C CA . PHE A 1 1062 ? 137.90900 143.29500 105.37300 1.000 67.23458 1451 PHE B CA 1
ATOM 8460 C C . PHE A 1 1062 ? 137.33100 144.00100 106.59000 1.000 67.23458 1451 PHE B C 1
ATOM 8461 O O . PHE A 1 1062 ? 137.44500 145.22400 106.71600 1.000 67.23458 1451 PHE B O 1
ATOM 8469 N N . VAL A 1 1063 ? 136.71600 143.23500 107.48700 1.000 66.63941 1452 VAL B N 1
ATOM 8470 C CA . VAL A 1 1063 ? 136.02400 143.77100 108.65200 1.000 66.63941 1452 VAL B CA 1
ATOM 8471 C C . VAL A 1 1063 ? 136.87000 143.50900 109.88600 1.000 66.63941 1452 VAL B C 1
ATOM 8472 O O . VAL A 1 1063 ? 137.31300 142.37700 110.11400 1.000 66.63941 1452 VAL B O 1
ATOM 8476 N N . VAL A 1 1064 ? 137.09600 144.55100 110.68000 1.000 69.38924 1453 VAL B N 1
ATOM 8477 C CA . VAL A 1 1064 ? 137.81400 144.44500 111.94300 1.000 69.38924 1453 VAL B CA 1
ATOM 8478 C C . VAL A 1 1064 ? 136.82700 144.74600 113.05800 1.000 69.38924 1453 VAL B C 1
ATOM 8479 O O . VAL A 1 1064 ? 136.21100 145.81800 113.07800 1.000 69.38924 1453 VAL B O 1
ATOM 8483 N N . ASP A 1 1065 ? 136.67700 143.81000 113.98300 1.000 77.26123 1454 ASP B N 1
ATOM 8484 C CA . ASP A 1 1065 ? 135.79800 143.99700 115.12400 1.000 77.26123 1454 ASP B CA 1
ATOM 8485 C C . ASP A 1 1065 ? 136.62100 144.24400 116.37900 1.000 77.26123 1454 ASP B C 1
ATOM 8486 O O . ASP A 1 1065 ? 137.69800 143.67300 116.56600 1.000 77.26123 1454 ASP B O 1
ATOM 8491 N N . GLU A 1 1066 ? 136.09000 145.10800 117.24100 1.000 80.68475 1455 GLU B N 1
ATOM 8492 C CA . GLU A 1 1066 ? 136.74600 145.47800 118.49200 1.000 80.68475 1455 GLU B CA 1
ATOM 8493 C C . GLU A 1 1066 ? 138.15600 146.00300 118.23200 1.000 80.68475 1455 GLU B C 1
ATOM 8494 O O . GLU A 1 1066 ? 139.13200 145.57000 118.84600 1.000 80.68475 1455 GLU B O 1
ATOM 8500 N N . VAL A 1 1067 ? 138.26000 146.95300 117.29900 1.000 75.31048 1456 VAL B N 1
ATOM 8501 C CA . VAL A 1 1067 ? 139.56400 147.51300 116.96900 1.000 75.31048 1456 VAL B CA 1
ATOM 8502 C C . VAL A 1 1067 ? 140.13500 148.30700 118.13200 1.000 75.31048 1456 VAL B C 1
ATOM 8503 O O . VAL A 1 1067 ? 141.33300 148.60800 118.14000 1.000 75.31048 1456 VAL B O 1
ATOM 8507 N N . HIS A 1 1068 ? 139.31200 148.65400 119.12400 1.000 77.67610 1457 HIS B N 1
ATOM 8508 C CA . HIS A 1 1068 ? 139.82400 149.33300 120.30500 1.000 77.67610 1457 HIS B CA 1
ATOM 8509 C C . HIS A 1 1068 ? 140.73500 148.44600 121.14000 1.000 77.67610 1457 HIS B C 1
ATOM 8510 O O . HIS A 1 1068 ? 141.46500 148.96700 121.98800 1.000 77.67610 1457 HIS B O 1
ATOM 8517 N N . LEU A 1 1069 ? 140.71800 147.13000 120.91900 1.000 78.62285 1458 LEU B N 1
ATOM 8518 C CA . LEU A 1 1069 ? 141.66300 146.24900 121.59200 1.000 78.62285 1458 LEU B CA 1
ATOM 8519 C C . LEU A 1 1069 ? 143.07600 146.39000 121.05100 1.000 78.62285 1458 LEU B C 1
ATOM 8520 O O . LEU A 1 1069 ? 143.96900 145.67000 121.50800 1.000 78.62285 1458 LEU B O 1
ATOM 8525 N N . ILE A 1 1070 ? 143.29700 147.28800 120.09000 1.000 76.40331 1459 ILE B N 1
ATOM 8526 C CA . ILE A 1 1070 ? 144.64500 147.53400 119.58900 1.000 76.40331 1459 ILE B CA 1
ATOM 8527 C C . ILE A 1 1070 ? 145.53900 148.04900 120.71000 1.000 76.40331 1459 ILE B C 1
ATOM 8528 O O . ILE A 1 1070 ? 146.76000 147.85600 120.69000 1.000 76.40331 1459 ILE B O 1
ATOM 8533 N N . GLY A 1 1071 ? 144.94500 148.70600 121.70700 1.000 81.13905 1460 GLY B N 1
ATOM 8534 C CA . GLY A 1 1071 ? 145.72700 149.18200 122.83500 1.000 81.13905 1460 GLY B CA 1
ATOM 8535 C C . GLY A 1 1071 ? 146.19800 148.06300 123.74200 1.000 81.13905 1460 GLY B C 1
ATOM 8536 O O . GLY A 1 1071 ? 147.33500 148.07500 124.21900 1.000 81.13905 1460 GLY B O 1
ATOM 8537 N N . GLY A 1 1072 ? 145.34100 147.07900 123.98300 1.000 82.47647 1461 GLY B N 1
ATOM 8538 C CA . GLY A 1 1072 ? 145.64300 146.04800 124.95000 1.000 82.47647 1461 GLY B CA 1
ATOM 8539 C C . GLY A 1 1072 ? 146.66400 145.04600 124.44900 1.000 82.47647 1461 GLY B C 1
ATOM 8540 O O . GLY A 1 1072 ? 147.24400 145.17000 123.36900 1.000 82.47647 1461 GLY B O 1
ATOM 8541 N N . GLU A 1 1073 ? 146.89500 144.03200 125.28000 1.000 90.78174 1462 GLU B N 1
ATOM 8542 C CA . GLU A 1 1073 ? 147.80200 142.95400 124.91700 1.000 90.78174 1462 GLU B CA 1
ATOM 8543 C C . GLU A 1 1073 ? 147.28300 142.22900 123.68200 1.000 90.78174 1462 GLU B C 1
ATOM 8544 O O . GLU A 1 1073 ? 146.07200 142.10200 123.48200 1.000 90.78174 1462 GLU B O 1
ATOM 8550 N N . ASN A 1 1074 ? 148.21200 141.77500 122.84100 1.000 86.84007 1463 ASN B N 1
ATOM 8551 C CA . ASN A 1 1074 ? 147.96900 141.18300 121.52500 1.000 86.84007 1463 ASN B CA 1
ATOM 8552 C C . ASN A 1 1074 ? 147.44400 142.22800 120.55200 1.000 86.84007 1463 ASN B C 1
ATOM 8553 O O . ASN A 1 1074 ? 146.98200 141.87200 119.45900 1.000 86.84007 1463 ASN B O 1
ATOM 8558 N N . GLY A 1 1075 ? 147.49000 143.50400 120.92000 1.000 79.54046 1464 GLY B N 1
ATOM 8559 C CA . GLY A 1 1075 ? 147.15600 144.59000 120.03200 1.000 79.54046 1464 GLY B CA 1
ATOM 8560 C C . GLY A 1 1075 ? 148.09500 144.75900 118.85100 1.000 79.54046 1464 GLY B C 1
ATOM 8561 O O . GLY A 1 1075 ? 147.64900 145.00600 117.72500 1.000 79.54046 1464 GLY B O 1
ATOM 8562 N N . PRO A 1 1076 ? 149.41300 144.65300 119.07900 1.000 77.83876 1465 PRO B N 1
ATOM 8563 C CA . PRO A 1 1076 ? 150.35200 144.83100 117.95900 1.000 77.83876 1465 PRO B CA 1
ATOM 8564 C C . PRO A 1 1076 ? 150.08500 143.92800 116.76900 1.000 77.83876 1465 PRO B C 1
ATOM 8565 O O . PRO A 1 1076 ? 150.28000 144.36100 115.62900 1.000 77.83876 1465 PRO B O 1
ATOM 8569 N N . VAL A 1 1077 ? 149.65100 142.68700 116.99000 1.000 76.70558 1466 VAL B N 1
ATOM 8570 C CA . VAL A 1 1077 ? 149.33500 141.81100 115.86500 1.000 76.70558 1466 VAL B CA 1
ATOM 8571 C C . VAL A 1 1077 ? 148.17700 142.38000 115.05600 1.000 76.70558 1466 VAL B C 1
ATOM 8572 O O . VAL A 1 1077 ? 148.20100 142.38200 113.81800 1.000 76.70558 1466 VAL B O 1
ATOM 8576 N N . LEU A 1 1078 ? 147.14300 142.86900 115.74400 1.000 75.82130 1467 LEU B N 1
ATOM 8577 C CA . LEU A 1 1078 ? 146.01000 143.47800 115.05700 1.000 75.82130 1467 LEU B CA 1
ATOM 8578 C C . LEU A 1 1078 ? 146.44000 144.71200 114.27600 1.000 75.82130 1467 LEU B C 1
ATOM 8579 O O . LEU A 1 1078 ? 146.02900 144.90700 113.12500 1.000 75.82130 1467 LEU B O 1
ATOM 8584 N N . GLU A 1 1079 ? 147.27600 145.55300 114.88500 1.000 77.35988 1468 GLU B N 1
ATOM 8585 C CA . GLU A 1 1079 ? 147.76100 146.74000 114.19200 1.000 77.35988 1468 GLU B CA 1
ATOM 8586 C C . GLU A 1 1079 ? 148.56000 146.36300 112.95400 1.000 77.35988 1468 GLU B C 1
ATOM 8587 O O . GLU A 1 1079 ? 148.40000 146.97600 111.89200 1.000 77.35988 1468 GLU B O 1
ATOM 8593 N N . VAL A 1 1080 ? 149.41600 145.34800 113.07000 1.000 74.88508 1469 VAL B N 1
ATOM 8594 C CA . VAL A 1 1080 ? 150.23600 144.92600 111.94300 1.000 74.88508 1469 VAL B CA 1
ATOM 8595 C C . VAL A 1 1080 ? 149.36900 144.39100 110.81400 1.000 74.88508 1469 VAL B C 1
ATOM 8596 O O . VAL A 1 1080 ? 149.59300 144.71600 109.64400 1.000 74.88508 1469 VAL B O 1
ATOM 8600 N N . ILE A 1 1081 ? 148.36800 143.56700 111.13200 1.000 73.17432 1470 ILE B N 1
ATOM 8601 C CA . ILE A 1 1081 ? 147.55700 142.99500 110.05900 1.000 73.17432 1470 ILE B CA 1
ATOM 8602 C C . ILE A 1 1081 ? 146.70600 144.07200 109.39500 1.000 73.17432 1470 ILE B C 1
ATOM 8603 O O . ILE A 1 1081 ? 146.51800 144.06100 108.17300 1.000 73.17432 1470 ILE B O 1
ATOM 8608 N N . CYS A 1 1082 ? 146.19200 145.03000 110.17500 1.000 75.32796 1471 CYS B N 1
ATOM 8609 C CA . CYS A 1 1082 ? 145.42800 146.11800 109.56800 1.000 75.32796 1471 CYS B CA 1
ATOM 8610 C C . CYS A 1 1082 ? 146.30800 146.98500 108.67100 1.000 75.32796 1471 CYS B C 1
ATOM 8611 O O . CYS A 1 1082 ? 145.90000 147.36000 107.56200 1.000 75.32796 1471 CYS B O 1
ATOM 8614 N N . SER A 1 1083 ? 147.51900 147.30800 109.13000 1.000 72.04921 1472 SER B N 1
ATOM 8615 C CA . SER A 1 1083 ? 148.43000 148.09500 108.30800 1.000 72.04921 1472 SER B CA 1
ATOM 8616 C C . SER A 1 1083 ? 148.81900 147.34200 107.04500 1.000 72.04921 1472 SER B C 1
ATOM 8617 O O . SER A 1 1083 ? 148.93000 147.93800 105.96800 1.000 72.04921 1472 SER B O 1
ATOM 8620 N N . ARG A 1 1084 ? 149.03400 146.03100 107.15700 1.000 71.36211 1473 ARG B N 1
ATOM 8621 C CA . ARG A 1 1084 ? 149.35600 145.23600 105.97900 1.000 71.36211 1473 ARG B CA 1
ATOM 8622 C C . ARG A 1 1084 ? 148.19000 145.20400 105.00400 1.000 71.36211 1473 ARG B C 1
ATOM 8623 O O . ARG A 1 1084 ? 148.39300 145.23200 103.78800 1.000 71.36211 1473 ARG B O 1
ATOM 8631 N N . MET A 1 1085 ? 146.96000 145.14200 105.51400 1.000 74.14536 1474 MET B N 1
ATOM 8632 C CA . MET A 1 1085 ? 145.80200 145.18000 104.62600 1.000 74.14536 1474 MET B CA 1
ATOM 8633 C C . MET A 1 1085 ? 145.71600 146.51100 103.89200 1.000 74.14536 1474 MET B C 1
ATOM 8634 O O . MET A 1 1085 ? 145.42400 146.54700 102.69100 1.000 74.14536 1474 MET B O 1
ATOM 8639 N N . ARG A 1 1086 ? 145.96900 147.61500 104.59600 1.000 70.21796 1475 ARG B N 1
ATOM 8640 C CA . ARG A 1 1086 ? 146.00100 148.91600 103.92900 1.000 70.21796 1475 ARG B CA 1
ATOM 8641 C C . ARG A 1 1086 ? 147.09100 148.96200 102.86500 1.000 70.21796 1475 ARG B C 1
ATOM 8642 O O . ARG A 1 1086 ? 146.87300 149.46600 101.75400 1.000 70.21796 1475 ARG B O 1
ATOM 8650 N N . TYR A 1 1087 ? 148.27100 148.43100 103.18600 1.000 72.78089 1476 TYR B N 1
ATOM 8651 C CA . TYR A 1 1087 ? 149.36900 148.41200 102.22600 1.000 72.78089 1476 TYR B CA 1
ATOM 8652 C C . TYR A 1 1087 ? 149.01500 147.58800 100.99500 1.000 72.78089 1476 TYR B C 1
ATOM 8653 O O . TYR A 1 1087 ? 149.29300 147.99900 99.86400 1.000 72.78089 1476 TYR B O 1
ATOM 8662 N N . ILE A 1 1088 ? 148.39500 146.42300 101.19500 1.000 72.97287 1477 ILE B N 1
ATOM 8663 C CA . ILE A 1 1088 ? 147.98100 145.58900 100.07000 1.000 72.97287 1477 ILE B CA 1
ATOM 8664 C C . ILE A 1 1088 ? 146.95600 146.31900 99.21700 1.000 72.97287 1477 ILE B C 1
ATOM 8665 O O . ILE A 1 1088 ? 147.02700 146.30100 97.98300 1.000 72.97287 1477 ILE B O 1
ATOM 8670 N N . SER A 1 1089 ? 145.98500 146.97100 99.86100 1.000 77.03662 1478 SER B N 1
ATOM 8671 C CA . SER A 1 1089 ? 144.98500 147.72700 99.11800 1.000 77.03662 1478 SER B CA 1
ATOM 8672 C C . SER A 1 1089 ? 145.63600 148.81300 98.27600 1.000 77.03662 1478 SER B C 1
ATOM 8673 O O . SER A 1 1089 ? 145.19200 149.09300 97.15700 1.000 77.03662 1478 SER B O 1
ATOM 8676 N N . SER A 1 1090 ? 146.69100 149.44000 98.80000 1.000 78.11430 1479 SER B N 1
ATOM 8677 C CA . SER A 1 1090 ? 147.40900 150.43800 98.01400 1.000 78.11430 1479 SER B CA 1
ATOM 8678 C C . SER A 1 1090 ? 148.06800 149.81300 96.78900 1.000 78.11430 1479 SER B C 1
ATOM 8679 O O . SER A 1 1090 ? 148.16400 150.45000 95.73400 1.000 78.11430 1479 SER B O 1
ATOM 8682 N N . GLN A 1 1091 ? 148.52600 148.56400 96.90700 1.000 81.82824 1480 GLN B N 1
ATOM 8683 C CA . GLN A 1 1091 ? 149.28900 147.93500 95.83200 1.000 81.82824 1480 GLN B CA 1
ATOM 8684 C C . GLN A 1 1091 ? 148.38500 147.25800 94.80600 1.000 81.82824 1480 GLN B C 1
ATOM 8685 O O . GLN A 1 1091 ? 148.57700 147.42100 93.59700 1.000 81.82824 1480 GLN B O 1
ATOM 8691 N N . ILE A 1 1092 ? 147.39500 146.49400 95.27500 1.000 87.68546 1481 ILE B N 1
ATOM 8692 C CA . ILE A 1 1092 ? 146.66500 145.56400 94.41400 1.000 87.68546 1481 ILE B CA 1
ATOM 8693 C C . ILE A 1 1092 ? 145.86800 146.29000 93.33700 1.000 87.68546 1481 ILE B C 1
ATOM 8694 O O . ILE A 1 1092 ? 145.49500 145.68800 92.32200 1.000 87.68546 1481 ILE B O 1
ATOM 8699 N N . GLU A 1 1093 ? 145.59400 147.57900 93.53600 1.000 97.51550 1482 GLU B N 1
ATOM 8700 C CA . GLU A 1 1093 ? 144.88200 148.48500 92.62800 1.000 97.51550 1482 GLU B CA 1
ATOM 8701 C C . GLU A 1 1093 ? 143.37700 148.22000 92.61300 1.000 97.51550 1482 GLU B C 1
ATOM 8702 O O . GLU A 1 1093 ? 142.64600 148.94000 91.92100 1.000 97.51550 1482 GLU B O 1
ATOM 8708 N N . ARG A 1 1094 ? 142.88800 147.22500 93.34200 1.000 95.61512 1483 ARG B N 1
ATOM 8709 C CA . ARG A 1 1094 ? 141.45400 147.03200 93.55000 1.000 95.61512 1483 ARG B CA 1
ATOM 8710 C C . ARG A 1 1094 ? 141.19900 147.22800 95.03600 1.000 95.61512 1483 ARG B C 1
ATOM 8711 O O . ARG A 1 1094 ? 141.51200 146.32000 95.83400 1.000 95.61512 1483 ARG B O 1
ATOM 8719 N N . PRO A 1 1095 ? 140.65200 148.37000 95.45000 1.000 83.06763 1484 PRO B N 1
ATOM 8720 C CA . PRO A 1 1095 ? 140.62800 148.70100 96.87900 1.000 83.06763 1484 PRO B CA 1
ATOM 8721 C C . PRO A 1 1095 ? 139.88800 147.65800 97.70100 1.000 83.06763 1484 PRO B C 1
ATOM 8722 O O . PRO A 1 1095 ? 138.84400 147.14200 97.29800 1.000 83.06763 1484 PRO B O 1
ATOM 8726 N N . ILE A 1 1096 ? 140.44800 147.35400 98.86500 1.000 74.76024 1485 ILE B N 1
ATOM 8727 C CA . ILE A 1 1096 ? 139.84600 146.44100 99.82600 1.000 74.76024 1485 ILE B CA 1
ATOM 8728 C C . ILE A 1 1096 ? 139.11000 147.29500 100.84500 1.000 74.76024 1485 ILE B C 1
ATOM 8729 O O . ILE A 1 1096 ? 139.73600 148.00500 101.63900 1.000 74.76024 1485 ILE B O 1
ATOM 8734 N N . ARG A 1 1097 ? 137.78200 147.24200 100.82000 1.000 72.05486 1486 ARG B N 1
ATOM 8735 C CA . ARG A 1 1097 ? 136.99900 148.05800 101.73400 1.000 72.05486 1486 ARG B CA 1
ATOM 8736 C C . ARG A 1 1097 ? 137.25300 147.63000 103.17200 1.000 72.05486 1486 ARG B C 1
ATOM 8737 O O . ARG A 1 1097 ? 137.23700 146.44000 103.49600 1.000 72.05486 1486 ARG B O 1
ATOM 8745 N N . ILE A 1 1098 ? 137.49000 148.60900 104.03800 1.000 68.60380 1487 ILE B N 1
ATOM 8746 C CA . ILE A 1 1098 ? 137.77600 148.36500 105.44500 1.000 68.60380 1487 ILE B CA 1
ATOM 8747 C C . ILE A 1 1098 ? 136.60800 148.89200 106.26100 1.000 68.60380 1487 ILE B C 1
ATOM 8748 O O . ILE A 1 1098 ? 136.27400 150.08000 106.18100 1.000 68.60380 1487 ILE B O 1
ATOM 8753 N N . VAL A 1 1099 ? 135.99200 148.01400 107.04300 1.000 65.40688 1488 VAL B N 1
ATOM 8754 C CA . VAL A 1 1099 ? 134.93400 148.38600 107.97100 1.000 65.40688 1488 VAL B CA 1
ATOM 8755 C C . VAL A 1 1099 ? 135.41900 148.05000 109.37000 1.000 65.40688 1488 VAL B C 1
ATOM 8756 O O . VAL A 1 1099 ? 135.64700 146.87700 109.68900 1.000 65.40688 1488 VAL B O 1
ATOM 8760 N N . ALA A 1 1100 ? 135.57900 149.07100 110.20300 1.000 66.60090 1489 ALA B N 1
ATOM 8761 C CA . ALA A 1 1100 ? 136.12600 148.91500 111.54200 1.000 66.60090 1489 ALA B CA 1
ATOM 8762 C C . ALA A 1 1100 ? 135.02300 149.15200 112.56100 1.000 66.60090 1489 ALA B C 1
ATOM 8763 O O . ALA A 1 1100 ? 134.36400 150.19600 112.53500 1.000 66.60090 1489 ALA B O 1
ATOM 8765 N N . LEU A 1 1101 ? 134.82600 148.18700 113.45000 1.000 71.11040 1490 LEU B N 1
ATOM 8766 C CA . LEU A 1 1101 ? 133.85500 148.28600 114.52800 1.000 71.11040 1490 LEU B CA 1
ATOM 8767 C C . LEU A 1 1101 ? 134.60500 148.34800 115.84700 1.000 71.11040 1490 LEU B C 1
ATOM 8768 O O . LEU A 1 1101 ? 135.50200 147.53600 116.09100 1.000 71.11040 1490 LEU B O 1
ATOM 8773 N N . SER A 1 1102 ? 134.23800 149.30100 116.69400 1.000 76.47452 1491 SER B N 1
ATOM 8774 C CA . SER A 1 1102 ? 134.98200 149.54100 117.92100 1.000 76.47452 1491 SER B CA 1
ATOM 8775 C C . SER A 1 1102 ? 134.03400 150.08500 118.97800 1.000 76.47452 1491 SER B C 1
ATOM 8776 O O . SER A 1 1102 ? 132.88700 150.43800 118.69300 1.000 76.47452 1491 SER B O 1
ATOM 8779 N N . SER A 1 1103 ? 134.52800 150.14900 120.20900 1.000 77.61645 1492 SER B N 1
ATOM 8780 C CA . SER A 1 1103 ? 133.81800 150.83800 121.27000 1.000 77.61645 1492 SER B CA 1
ATOM 8781 C C . SER A 1 1103 ? 133.95000 152.34700 121.08700 1.000 77.61645 1492 SER B C 1
ATOM 8782 O O . SER A 1 1103 ? 134.63200 152.83200 120.18100 1.000 77.61645 1492 SER B O 1
ATOM 8785 N N . SER A 1 1104 ? 133.27700 153.09400 121.95600 1.000 80.89100 1493 SER B N 1
ATOM 8786 C CA . SER A 1 1104 ? 133.34500 154.54800 121.90200 1.000 80.89100 1493 SER B CA 1
ATOM 8787 C C . SER A 1 1104 ? 134.77600 155.02000 122.10300 1.000 80.89100 1493 SER B C 1
ATOM 8788 O O . SER A 1 1104 ? 135.34000 154.88400 123.19300 1.000 80.89100 1493 SER B O 1
ATOM 8791 N N . LEU A 1 1105 ? 135.36000 155.57400 121.04700 1.000 78.96435 1494 LEU B N 1
ATOM 8792 C CA . LEU A 1 1105 ? 136.75800 155.97600 121.03300 1.000 78.96435 1494 LEU B CA 1
ATOM 8793 C C . LEU A 1 1105 ? 136.85500 157.49200 121.07300 1.000 78.96435 1494 LEU B C 1
ATOM 8794 O O . LEU A 1 1105 ? 136.19700 158.18000 120.28700 1.000 78.96435 1494 LEU B O 1
ATOM 8799 N N . SER A 1 1106 ? 137.67000 158.01000 121.99200 1.000 80.47882 1495 SER B N 1
ATOM 8800 C CA . SER A 1 1106 ? 137.89100 159.45000 122.05400 1.000 80.47882 1495 SER B CA 1
ATOM 8801 C C . SER A 1 1106 ? 138.63800 159.93600 120.82000 1.000 80.47882 1495 SER B C 1
ATOM 8802 O O . SER A 1 1106 ? 138.21800 160.89000 120.15600 1.000 80.47882 1495 SER B O 1
ATOM 8805 N N . ASN A 1 1107 ? 139.74900 159.28100 120.49300 1.000 78.09178 1496 ASN B N 1
ATOM 8806 C CA . ASN A 1 1107 ? 140.56000 159.65800 119.33700 1.000 78.09178 1496 ASN B CA 1
ATOM 8807 C C . ASN A 1 1107 ? 140.18400 158.81500 118.11800 1.000 78.09178 1496 ASN B C 1
ATOM 8808 O O . ASN A 1 1107 ? 141.00900 158.13800 117.50700 1.000 78.09178 1496 ASN B O 1
ATOM 8813 N N . ALA A 1 1108 ? 138.90100 158.87000 117.76500 1.000 74.74346 1497 ALA B N 1
ATOM 8814 C CA . ALA A 1 1108 ? 138.44100 158.16800 116.57600 1.000 74.74346 1497 ALA B CA 1
ATOM 8815 C C . ALA A 1 1108 ? 138.96700 158.79000 115.29400 1.000 74.74346 1497 ALA B C 1
ATOM 8816 O O . ALA A 1 1108 ? 139.01500 158.10400 114.26700 1.000 74.74346 1497 ALA B O 1
ATOM 8818 N N . LYS A 1 1109 ? 139.36200 160.06300 115.32900 1.000 75.42970 1498 LYS B N 1
ATOM 8819 C CA . LYS A 1 1109 ? 139.93900 160.69200 114.14700 1.000 75.42970 1498 LYS B CA 1
ATOM 8820 C C . LYS A 1 1109 ? 141.23800 160.01200 113.73900 1.000 75.42970 1498 LYS B C 1
ATOM 8821 O O . LYS A 1 1109 ? 141.48000 159.79000 112.54800 1.000 75.42970 1498 LYS B O 1
ATOM 8827 N N . ASP A 1 1110 ? 142.08300 159.67000 114.71400 1.000 76.71223 1499 ASP B N 1
ATOM 8828 C CA . ASP A 1 1110 ? 143.34700 159.01000 114.40400 1.000 76.71223 1499 ASP B CA 1
ATOM 8829 C C . ASP A 1 1110 ? 143.11500 157.65100 113.75900 1.000 76.71223 1499 ASP B C 1
ATOM 8830 O O . ASP A 1 1110 ? 143.75300 157.31000 112.75800 1.000 76.71223 1499 ASP B O 1
ATOM 8835 N N . VAL A 1 1111 ? 142.19500 156.86200 114.31500 1.000 72.25685 1500 VAL B N 1
ATOM 8836 C CA . VAL A 1 1111 ? 141.91600 155.54000 113.75900 1.000 72.25685 1500 VAL B CA 1
ATOM 8837 C C . VAL A 1 1111 ? 141.31000 155.66100 112.36600 1.000 72.25685 1500 VAL B C 1
ATOM 8838 O O . VAL A 1 1111 ? 141.66300 154.90600 111.45100 1.000 72.25685 1500 VAL B O 1
ATOM 8842 N N . ALA A 1 1112 ? 140.38500 156.60500 112.18400 1.000 74.11804 1501 ALA B N 1
ATOM 8843 C CA . ALA A 1 1112 ? 139.77000 156.79100 110.87400 1.000 74.11804 1501 ALA B CA 1
ATOM 8844 C C . ALA A 1 1112 ? 140.79900 157.21400 109.83600 1.000 74.11804 1501 ALA B C 1
ATOM 8845 O O . ALA A 1 1112 ? 140.76800 156.74200 108.69400 1.000 74.11804 1501 ALA B O 1
ATOM 8847 N N . HIS A 1 1113 ? 141.71600 158.10800 110.21000 1.000 74.17903 1502 HIS B N 1
ATOM 8848 C CA . HIS A 1 1113 ? 142.78100 158.49900 109.29600 1.000 74.17903 1502 HIS B CA 1
ATOM 8849 C C . HIS A 1 1113 ? 143.69800 157.32500 108.98700 1.000 74.17903 1502 HIS B C 1
ATOM 8850 O O . HIS A 1 1113 ? 144.12800 157.14900 107.84200 1.000 74.17903 1502 HIS B O 1
ATOM 8857 N N . TRP A 1 1114 ? 144.00500 156.51000 109.99800 1.000 70.46339 1503 TRP B N 1
ATOM 8858 C CA . TRP A 1 1114 ? 144.86900 155.35400 109.79500 1.000 70.46339 1503 TRP B CA 1
ATOM 8859 C C . TRP A 1 1114 ? 144.25300 154.37000 108.81200 1.000 70.46339 1503 TRP B C 1
ATOM 8860 O O . TRP A 1 1114 ? 144.93500 153.87600 107.90700 1.000 70.46339 1503 TRP B O 1
ATOM 8871 N N . LEU A 1 1115 ? 142.96400 154.08600 108.96200 1.000 69.82846 1504 LEU B N 1
ATOM 8872 C CA . LEU A 1 1115 ? 142.29100 153.10900 108.12100 1.000 69.82846 1504 LEU B CA 1
ATOM 8873 C C . LEU A 1 1115 ? 141.66600 153.72300 106.87700 1.000 69.82846 1504 LEU B C 1
ATOM 8874 O O . LEU A 1 1115 ? 140.97100 153.01800 106.13900 1.000 69.82846 1504 LEU B O 1
ATOM 8879 N N . GLY A 1 1116 ? 141.88600 155.01000 106.63100 1.000 74.54088 1505 GLY B N 1
ATOM 8880 C CA . GLY A 1 1116 ? 141.40500 155.63500 105.41800 1.000 74.54088 1505 GLY B CA 1
ATOM 8881 C C . GLY A 1 1116 ? 139.94700 156.02400 105.42200 1.000 74.54088 1505 GLY B C 1
ATOM 8882 O O . GLY A 1 1116 ? 139.42300 156.40400 104.36900 1.000 74.54088 1505 GLY B O 1
ATOM 8883 N N . CYS A 1 1117 ? 139.27100 155.93600 106.56300 1.000 76.94317 1506 CYS B N 1
ATOM 8884 C CA . CYS A 1 1117 ? 137.87600 156.33800 106.64500 1.000 76.94317 1506 CYS B CA 1
ATOM 8885 C C . CYS A 1 1117 ? 137.76000 157.85500 106.59900 1.000 76.94317 1506 CYS B C 1
ATOM 8886 O O . CYS A 1 1117 ? 138.47100 158.57000 107.30900 1.000 76.94317 1506 CYS B O 1
ATOM 8889 N N . SER A 1 1118 ? 136.85800 158.34400 105.75400 1.000 78.12173 1507 SER B N 1
ATOM 8890 C CA . SER A 1 1118 ? 136.65000 159.77700 105.63700 1.000 78.12173 1507 SER B CA 1
ATOM 8891 C C . SER A 1 1118 ? 135.91200 160.31200 106.86100 1.000 78.12173 1507 SER B C 1
ATOM 8892 O O . SER A 1 1118 ? 135.34900 159.56000 107.66100 1.000 78.12173 1507 SER B O 1
ATOM 8895 N N . ALA A 1 1119 ? 135.92900 161.63800 107.00500 1.000 78.74620 1508 ALA B N 1
ATOM 8896 C CA . ALA A 1 1119 ? 135.27500 162.26400 108.15000 1.000 78.74620 1508 ALA B CA 1
ATOM 8897 C C . ALA A 1 1119 ? 133.76600 162.06000 108.11000 1.000 78.74620 1508 ALA B C 1
ATOM 8898 O O . ALA A 1 1119 ? 133.12800 161.88900 109.15500 1.000 78.74620 1508 ALA B O 1
ATOM 8900 N N . THR A 1 1120 ? 133.17500 162.08100 106.91400 1.000 77.68727 1509 THR B N 1
ATOM 8901 C CA . THR A 1 1120 ? 131.73600 161.87300 106.80000 1.000 77.68727 1509 THR B CA 1
ATOM 8902 C C . THR A 1 1120 ? 131.35800 160.43500 107.12700 1.000 77.68727 1509 THR B C 1
ATOM 8903 O O . THR A 1 1120 ? 130.26500 160.17300 107.64300 1.000 77.68727 1509 THR B O 1
ATOM 8907 N N . SER A 1 1121 ? 132.24600 159.48900 106.82900 1.000 74.56885 1510 SER B N 1
ATOM 8908 C CA . SER A 1 1121 ? 131.97900 158.07600 107.05700 1.000 74.56885 1510 SER B CA 1
ATOM 8909 C C . SER A 1 1121 ? 132.45300 157.59100 108.42000 1.000 74.56885 1510 SER B C 1
ATOM 8910 O O . SER A 1 1121 ? 132.35800 156.39200 108.69800 1.000 74.56885 1510 SER B O 1
ATOM 8913 N N . THR A 1 1122 ? 132.96300 158.47800 109.26800 1.000 73.76089 1511 THR B N 1
ATOM 8914 C CA . THR A 1 1122 ? 133.36900 158.11600 110.61900 1.000 73.76089 1511 THR B CA 1
ATOM 8915 C C . THR A 1 1122 ? 132.20600 158.35800 111.57200 1.000 73.76089 1511 THR B C 1
ATOM 8916 O O . THR A 1 1122 ? 131.71200 159.48500 111.68000 1.000 73.76089 1511 THR B O 1
ATOM 8920 N N . PHE A 1 1123 ? 131.77600 157.30600 112.26400 1.000 70.95693 1512 PHE B N 1
ATOM 8921 C CA . PHE A 1 1123 ? 130.65500 157.37000 113.19900 1.000 70.95693 1512 PHE B CA 1
ATOM 8922 C C . PHE A 1 1123 ? 131.17400 157.00600 114.58500 1.000 70.95693 1512 PHE B C 1
ATOM 8923 O O . PHE A 1 1123 ? 131.24200 155.83300 114.95400 1.000 70.95693 1512 PHE B O 1
ATOM 8931 N N . ASN A 1 1124 ? 131.54400 158.02300 115.35400 1.000 74.53702 1513 ASN B N 1
ATOM 8932 C CA . ASN A 1 1124 ? 132.02500 157.84300 116.72100 1.000 74.53702 1513 ASN B CA 1
ATOM 8933 C C . ASN A 1 1124 ? 130.94300 158.34900 117.66700 1.000 74.53702 1513 ASN B C 1
ATOM 8934 O O . ASN A 1 1124 ? 130.73000 159.55700 117.79500 1.000 74.53702 1513 ASN B O 1
ATOM 8939 N N . PHE A 1 1125 ? 130.26700 157.42400 118.33800 1.000 74.01869 1514 PHE B N 1
ATOM 8940 C CA . PHE A 1 1125 ? 129.17200 157.77200 119.22700 1.000 74.01869 1514 PHE B CA 1
ATOM 8941 C C . PHE A 1 1125 ? 129.62700 157.77600 120.68300 1.000 74.01869 1514 PHE B C 1
ATOM 8942 O O . PHE A 1 1125 ? 130.53000 157.03900 121.08300 1.000 74.01869 1514 PHE B O 1
ATOM 8950 N N . HIS A 1 1126 ? 128.98200 158.62600 121.47300 1.000 80.96986 1515 HIS B N 1
ATOM 8951 C CA . HIS A 1 1126 ? 129.26800 158.73500 122.89300 1.000 80.96986 1515 HIS B CA 1
ATOM 8952 C C . HIS A 1 1126 ? 128.74300 157.50700 123.63000 1.000 80.96986 1515 HIS B C 1
ATOM 8953 O O . HIS A 1 1126 ? 127.79700 156.86000 123.17800 1.000 80.96986 1515 HIS B O 1
ATOM 8960 N N . PRO A 1 1127 ? 129.34800 157.15500 124.76900 1.000 80.72167 1516 PRO B N 1
ATOM 8961 C CA . PRO A 1 1127 ? 128.86100 155.99000 125.52600 1.000 80.72167 1516 PRO B CA 1
ATOM 8962 C C . PRO A 1 1127 ? 127.41500 156.09900 125.98200 1.000 80.72167 1516 PRO B C 1
ATOM 8963 O O . PRO A 1 1127 ? 126.79800 155.06300 126.25600 1.000 80.72167 1516 PRO B O 1
ATOM 8967 N N . ASN A 1 1128 ? 126.85100 157.30100 126.07200 1.000 80.85716 1517 ASN B N 1
ATOM 8968 C CA . ASN A 1 1128 ? 125.47000 157.47000 126.50300 1.000 80.85716 1517 ASN B CA 1
ATOM 8969 C C . ASN A 1 1128 ? 124.47100 157.30100 125.36600 1.000 80.85716 1517 ASN B C 1
ATOM 8970 O O . ASN A 1 1128 ? 123.33600 157.77300 125.48200 1.000 80.85716 1517 ASN B O 1
ATOM 8975 N N . VAL A 1 1129 ? 124.86300 156.64500 124.27500 1.000 79.64198 1518 VAL B N 1
ATOM 8976 C CA . VAL A 1 1129 ? 123.98800 156.45000 123.12600 1.000 79.64198 1518 VAL B CA 1
ATOM 8977 C C . VAL A 1 1129 ? 123.41100 155.03700 123.08400 1.000 79.64198 1518 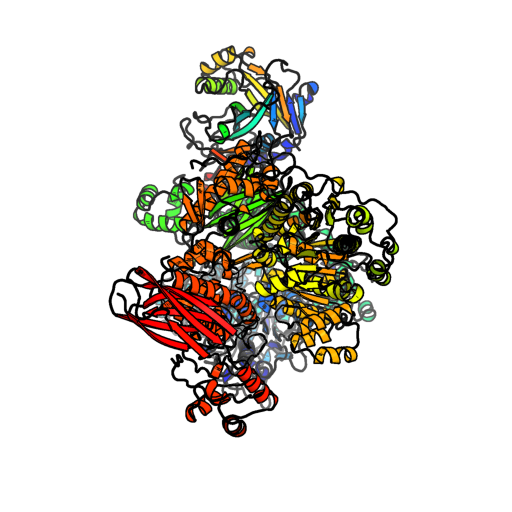VAL B C 1
ATOM 8978 O O . VAL A 1 1129 ? 122.64700 154.71000 122.17100 1.000 79.64198 1518 VAL B O 1
ATOM 8982 N N . ARG A 1 1130 ? 123.74700 154.19900 124.05900 1.000 81.34801 1519 ARG B N 1
ATOM 8983 C CA . ARG A 1 1130 ? 123.33400 152.80500 124.01500 1.000 81.34801 1519 ARG B CA 1
ATOM 8984 C C . ARG A 1 1130 ? 121.81000 152.71000 124.03600 1.000 81.34801 1519 ARG B C 1
ATOM 8985 O O . ARG A 1 1130 ? 121.15100 153.47500 124.74900 1.000 81.34801 1519 ARG B O 1
ATOM 8993 N N . PRO A 1 1131 ? 121.21800 151.80600 123.24900 1.000 82.37508 1520 PRO B N 1
ATOM 8994 C CA . PRO A 1 1131 ? 119.74900 151.69200 123.24800 1.000 82.37508 1520 PRO B CA 1
ATOM 8995 C C . PRO A 1 1131 ? 119.16900 151.39400 124.61800 1.000 82.37508 1520 PRO B C 1
ATOM 8996 O O . PRO A 1 1131 ? 118.08100 151.88100 124.94700 1.000 82.37508 1520 PRO B O 1
ATOM 9000 N N . VAL A 1 1132 ? 119.86900 150.60700 125.42800 1.000 83.76079 1521 VAL B N 1
ATOM 9001 C CA . VAL A 1 1132 ? 119.45200 150.30800 126.79400 1.000 83.76079 1521 VAL B CA 1
ATOM 9002 C C . VAL A 1 1132 ? 120.32100 151.14200 127.73200 1.000 83.76079 1521 VAL B C 1
ATOM 9003 O O . VAL A 1 1132 ? 121.51800 150.84300 127.87500 1.000 83.76079 1521 VAL B O 1
ATOM 9007 N N . PRO A 1 1133 ? 119.78300 152.17700 128.37100 1.000 82.22857 1522 PRO B N 1
ATOM 9008 C CA . PRO A 1 1133 ? 120.61100 153.03100 129.22900 1.000 82.22857 1522 PRO B CA 1
ATOM 9009 C C . PRO A 1 1133 ? 121.24800 152.23800 130.35800 1.000 82.22857 1522 PRO B C 1
ATOM 9010 O O . PRO A 1 1133 ? 120.64200 151.32700 130.92300 1.000 82.22857 1522 PRO B O 1
ATOM 9014 N N . LEU A 1 1134 ? 122.48800 152.58800 130.68000 1.000 84.50707 1523 LEU B N 1
ATOM 9015 C CA . LEU A 1 1134 ? 123.27400 151.88000 131.67800 1.000 84.50707 1523 LEU B CA 1
ATOM 9016 C C . LEU A 1 1134 ? 123.31300 152.68700 132.96700 1.000 84.50707 1523 LEU B C 1
ATOM 9017 O O . LEU A 1 1134 ? 123.66000 153.87300 132.95300 1.000 84.50707 1523 LEU B O 1
ATOM 9022 N N . GLU A 1 1135 ? 122.96200 152.04200 134.07300 1.000 86.59915 1524 GLU B N 1
ATOM 9023 C CA . GLU A 1 1135 ? 123.02000 152.64200 135.39900 1.000 86.59915 1524 GLU B CA 1
ATOM 9024 C C . GLU A 1 1135 ? 124.18400 151.99700 136.13800 1.000 86.59915 1524 GLU B C 1
ATOM 9025 O O . GLU A 1 1135 ? 124.08600 150.84900 136.58200 1.000 86.59915 1524 GLU B O 1
ATOM 9031 N N . LEU A 1 1136 ? 125.28200 152.73400 136.26700 1.000 87.96264 1525 LEU B N 1
ATOM 9032 C CA . LEU A 1 1136 ? 126.53400 152.20300 136.78400 1.000 87.96264 1525 LEU B CA 1
ATOM 9033 C C . LEU A 1 1136 ? 126.76900 152.70800 138.19900 1.000 87.96264 1525 LEU B C 1
ATOM 9034 O O . LEU A 1 1136 ? 126.67400 153.91100 138.45900 1.000 87.96264 1525 LEU B O 1
ATOM 9039 N N . HIS A 1 1137 ? 127.08200 151.78600 139.10500 1.000 88.19175 1526 HIS B N 1
ATOM 9040 C CA . HIS A 1 1137 ? 127.39600 152.10400 140.49000 1.000 88.19175 1526 HIS B CA 1
ATOM 9041 C C . HIS A 1 1137 ? 128.75300 151.51300 140.83100 1.000 88.19175 1526 HIS B C 1
ATOM 9042 O O . HIS A 1 1137 ? 129.06200 150.38700 140.43000 1.000 88.19175 1526 HIS B O 1
ATOM 9049 N N . ILE A 1 1138 ? 129.55900 152.27000 141.56800 1.000 93.08026 1527 ILE B N 1
ATOM 9050 C CA . ILE A 1 1138 ? 130.89800 151.85000 141.95800 1.000 93.08026 1527 ILE B CA 1
ATOM 9051 C C . ILE A 1 1138 ? 130.98600 151.87900 143.47600 1.000 93.08026 1527 ILE B C 1
ATOM 9052 O O . ILE A 1 1138 ? 130.61300 152.87600 144.10500 1.000 93.08026 1527 ILE B O 1
ATOM 9057 N N . GLN A 1 1139 ? 131.47600 150.79000 144.05900 1.000 94.64603 1528 GLN B N 1
ATOM 9058 C CA . GLN A 1 1139 ? 131.65500 150.68100 145.49900 1.000 94.64603 1528 GLN B CA 1
ATOM 9059 C C . GLN A 1 1139 ? 133.12400 150.43800 145.79900 1.000 94.64603 1528 GLN B C 1
ATOM 9060 O O . GLN A 1 1139 ? 133.76600 149.60800 145.14800 1.000 94.64603 1528 GLN B O 1
ATOM 9066 N N . GLY A 1 1140 ? 133.65000 151.16100 146.78200 1.000 100.59411 1529 GLY B N 1
ATOM 9067 C CA . GLY A 1 1140 ? 135.04400 151.05800 147.17100 1.000 100.59411 1529 GLY B CA 1
ATOM 9068 C C . GLY A 1 1140 ? 135.17400 150.39500 148.53200 1.000 100.59411 1529 GLY B C 1
ATOM 9069 O O . GLY A 1 1140 ? 134.47900 150.76000 149.48100 1.000 100.59411 1529 GLY B O 1
ATOM 9070 N N . PHE A 1 1141 ? 136.06700 149.41400 148.60300 1.000 101.41725 1530 PHE B N 1
ATOM 9071 C CA . PHE A 1 1141 ? 136.39100 148.72000 149.84200 1.000 101.41725 1530 PHE B CA 1
ATOM 9072 C C . PHE A 1 1141 ? 137.84300 149.01400 150.18800 1.000 101.41725 1530 PHE B C 1
ATOM 9073 O O . PHE A 1 1141 ? 138.75400 148.56200 149.48700 1.000 101.41725 1530 PHE B O 1
ATOM 9081 N N . ASN A 1 1142 ? 138.05500 149.76400 151.26600 1.000 101.93206 1531 ASN B N 1
ATOM 9082 C CA . ASN A 1 1142 ? 139.39400 150.20800 151.65000 1.000 101.93206 1531 ASN B CA 1
ATOM 9083 C C . ASN A 1 1142 ? 140.11800 149.11900 152.44300 1.000 101.93206 1531 ASN B C 1
ATOM 9084 O O . ASN A 1 1142 ? 140.49000 149.28700 153.60300 1.000 101.93206 1531 ASN B O 1
ATOM 9089 N N . ILE A 1 1143 ? 140.31600 147.98100 151.78300 1.000 103.54231 1532 ILE B N 1
ATOM 9090 C CA . ILE A 1 1143 ? 141.00900 146.83800 152.36300 1.000 103.54231 1532 ILE B CA 1
ATOM 9091 C C . ILE A 1 1143 ? 142.14600 146.45800 151.42800 1.000 103.54231 1532 ILE B C 1
ATOM 9092 O O . ILE A 1 1143 ? 141.90900 146.13200 150.25900 1.000 103.54231 1532 ILE B O 1
ATOM 9097 N N . SER A 1 1144 ? 143.37700 146.49900 151.93800 1.000 103.66493 1533 SER B N 1
ATOM 9098 C CA . SER A 1 1144 ? 144.53200 146.19600 151.10000 1.000 103.66493 1533 SER B CA 1
ATOM 9099 C C . SER A 1 1144 ? 144.60200 144.71100 150.76800 1.000 103.66493 1533 SER B C 1
ATOM 9100 O O . SER A 1 1144 ? 144.83300 144.33300 149.61400 1.000 103.66493 1533 SER B O 1
ATOM 9103 N N . HIS A 1 1145 ? 144.41300 143.85300 151.76800 1.000 108.49538 1534 HIS B N 1
ATOM 9104 C CA . HIS A 1 1145 ? 144.51900 142.41500 151.55800 1.000 108.49538 1534 HIS B CA 1
ATOM 9105 C C . HIS A 1 1145 ? 143.42400 141.93900 150.61500 1.000 108.49538 1534 HIS B C 1
ATOM 9106 O O . HIS A 1 1145 ? 142.25900 142.32100 150.75900 1.000 108.49538 1534 HIS B O 1
ATOM 9113 N N . THR A 1 1146 ? 143.80100 141.10400 149.64300 1.000 107.45064 1535 THR B N 1
ATOM 9114 C CA . THR A 1 1146 ? 142.84500 140.68400 148.62500 1.000 107.45064 1535 THR B CA 1
ATOM 9115 C C . THR A 1 1146 ? 141.82900 139.69500 149.18100 1.000 107.45064 1535 THR B C 1
ATOM 9116 O O . THR A 1 1146 ? 140.62800 139.81200 148.91100 1.000 107.45064 1535 THR B O 1
ATOM 9120 N N . GLN A 1 1147 ? 142.28900 138.70500 149.95000 1.000 109.52724 1536 GLN B N 1
ATOM 9121 C CA . GLN A 1 1147 ? 141.36800 137.71600 150.50200 1.000 109.52724 1536 GLN B CA 1
ATOM 9122 C C . GLN A 1 1147 ? 140.37000 138.36400 151.45100 1.000 109.52724 1536 GLN B C 1
ATOM 9123 O O . GLN A 1 1147 ? 139.17100 138.05900 151.41000 1.000 109.52724 1536 GLN B O 1
ATOM 9129 N N . THR A 1 1148 ? 140.84700 139.26500 152.31200 1.000 108.78948 1537 THR B N 1
ATOM 9130 C CA . THR A 1 1148 ? 139.94400 139.98600 153.20000 1.000 108.78948 1537 THR B CA 1
ATOM 9131 C C . THR A 1 1148 ? 138.97000 140.84300 152.40500 1.000 108.78948 1537 THR B C 1
ATOM 9132 O O . THR A 1 1148 ? 137.79200 140.95500 152.76400 1.000 108.78948 1537 THR B O 1
ATOM 9136 N N . ARG A 1 1149 ? 139.44300 141.45300 151.31600 1.000 107.32531 1538 ARG B N 1
ATOM 9137 C CA . ARG A 1 1149 ? 138.55900 142.24900 150.47300 1.000 107.32531 1538 ARG B CA 1
ATOM 9138 C C . ARG A 1 1149 ? 137.45100 141.39400 149.87200 1.000 107.32531 1538 ARG B C 1
ATOM 9139 O O . ARG A 1 1149 ? 136.28300 141.79500 149.87200 1.000 107.32531 1538 ARG B O 1
ATOM 9147 N N . LEU A 1 1150 ? 137.79400 140.20700 149.36600 1.000 106.99724 1539 LEU B N 1
ATOM 9148 C CA . LEU A 1 1150 ? 136.77800 139.32500 148.79700 1.000 106.99724 1539 LEU B CA 1
ATOM 9149 C C . LEU A 1 1150 ? 135.79000 138.86000 149.86100 1.000 106.99724 1539 LEU B C 1
ATOM 9150 O O . LEU A 1 1150 ? 134.57500 138.81700 149.62000 1.000 106.99724 1539 LEU B O 1
ATOM 9155 N N . LEU A 1 1151 ? 136.29300 138.50700 151.04500 1.000 112.81041 1540 LEU B N 1
ATOM 9156 C CA . LEU A 1 1151 ? 135.40000 138.07900 152.11700 1.000 112.81041 1540 LEU B CA 1
ATOM 9157 C C . LEU A 1 1151 ? 134.45200 139.20000 152.52100 1.000 112.81041 1540 LEU B C 1
ATOM 9158 O O . LEU A 1 1151 ? 133.27400 138.95500 152.80300 1.000 112.81041 1540 LEU B O 1
ATOM 9163 N N . SER A 1 1152 ? 134.94700 140.43900 152.55200 1.000 109.22385 1541 SER B N 1
ATOM 9164 C CA . SER A 1 1152 ? 134.07700 141.56800 152.86000 1.000 109.22385 1541 SER B CA 1
ATOM 9165 C C . SER A 1 1152 ? 133.08900 141.82900 151.73100 1.000 109.22385 1541 SER B C 1
ATOM 9166 O O . SER A 1 1152 ? 131.97600 142.30900 151.97200 1.000 109.22385 1541 SER B O 1
ATOM 9169 N N . MET A 1 1153 ? 133.48000 141.52700 150.49100 1.000 106.96507 1542 MET B N 1
ATOM 9170 C CA . MET A 1 1153 ? 132.59300 141.75700 149.35400 1.000 106.96507 1542 MET B CA 1
ATOM 9171 C C . MET A 1 1153 ? 131.51300 140.68800 149.25700 1.000 106.96507 1542 MET B C 1
ATOM 9172 O O . MET A 1 1153 ? 130.50500 140.87800 148.56800 1.000 106.96507 1542 MET B O 1
ATOM 9177 N N . ALA A 1 1154 ? 131.72100 139.54800 149.92200 1.000 103.58565 1543 ALA B N 1
ATOM 9178 C CA . ALA A 1 1154 ? 130.81500 138.40800 149.78000 1.000 103.58565 1543 ALA B CA 1
ATOM 9179 C C . ALA A 1 1154 ? 129.34100 138.76200 149.98600 1.000 103.58565 1543 ALA B C 1
ATOM 9180 O O . ALA A 1 1154 ? 128.49100 138.41400 149.16100 1.000 103.58565 1543 ALA B O 1
ATOM 9182 N N . LYS A 1 1155 ? 129.01600 139.44800 151.08000 1.000 104.15737 1544 LYS B N 1
ATOM 9183 C CA . LYS A 1 1155 ? 127.62200 139.76800 151.38700 1.000 104.15737 1544 LYS B CA 1
ATOM 9184 C C . LYS A 1 1155 ? 127.07500 140.94200 150.57300 1.000 104.15737 1544 LYS B C 1
ATOM 9185 O O . LYS A 1 1155 ? 125.91000 140.89500 150.14500 1.000 104.15737 1544 LYS B O 1
ATOM 9191 N N . PRO A 1 1156 ? 127.84600 142.01800 150.35200 1.000 99.91997 1545 PRO B N 1
ATOM 9192 C CA . PRO A 1 1156 ? 127.33600 143.09800 149.49100 1.000 99.91997 1545 PRO B CA 1
ATOM 9193 C C . PRO A 1 1156 ? 126.90700 142.62900 148.11300 1.000 99.91997 1545 PRO B C 1
ATOM 9194 O O . PRO A 1 1156 ? 126.06200 143.27800 147.49100 1.000 99.91997 1545 PRO B O 1
ATOM 9198 N N . VAL A 1 1157 ? 127.45700 141.52000 147.61700 1.000 97.37346 1546 VAL B N 1
ATOM 9199 C CA . VAL A 1 1157 ? 126.97100 140.95700 146.36100 1.000 97.37346 1546 VAL B CA 1
ATOM 9200 C C . VAL A 1 1157 ? 125.49400 140.60300 146.47900 1.000 97.37346 1546 VAL B C 1
ATOM 9201 O O . VAL A 1 1157 ? 124.67000 141.00500 145.64800 1.000 97.37346 1546 VAL B O 1
ATOM 9205 N N . TYR A 1 1158 ? 125.13300 139.86800 147.53400 1.000 97.83775 1547 TYR B N 1
ATOM 9206 C CA . TYR A 1 1158 ? 123.73400 139.50200 147.73000 1.000 97.83775 1547 TYR B CA 1
ATOM 9207 C C . TYR A 1 1158 ? 122.87800 140.72800 148.00700 1.000 97.83775 1547 TYR B C 1
ATOM 9208 O O . TYR A 1 1158 ? 121.72800 140.80900 147.55400 1.000 97.83775 1547 TYR B O 1
ATOM 9217 N N . HIS A 1 1159 ? 123.41300 141.68900 148.76300 1.000 99.55809 1548 HIS B N 1
ATOM 9218 C CA . HIS A 1 1159 ? 122.64600 142.90100 149.03500 1.000 99.55809 1548 HIS B CA 1
ATOM 9219 C C . HIS A 1 1159 ? 122.34500 143.67300 147.75700 1.000 99.55809 1548 HIS B C 1
ATOM 9220 O O . HIS A 1 1159 ? 121.21600 144.14000 147.56900 1.000 99.55809 1548 HIS B O 1
ATOM 9227 N N . ALA A 1 1160 ? 123.32900 143.80100 146.86400 1.000 92.41790 1549 ALA B N 1
ATOM 9228 C CA . ALA A 1 1160 ? 123.09900 144.46100 145.58500 1.000 92.41790 1549 ALA B CA 1
ATOM 9229 C C . ALA A 1 1160 ? 122.12700 143.67100 144.72000 1.000 92.41790 1549 ALA B C 1
ATOM 9230 O O . ALA A 1 1160 ? 121.30000 144.25900 144.01400 1.000 92.41790 1549 ALA B O 1
ATOM 9232 N N . ILE A 1 1161 ? 122.21700 142.33800 144.75400 1.000 89.10082 1550 ILE B N 1
ATOM 9233 C CA . ILE A 1 1161 ? 121.26800 141.51700 144.00700 1.000 89.10082 1550 ILE B CA 1
ATOM 9234 C C . ILE A 1 1161 ? 119.84600 141.79600 144.46900 1.000 89.10082 1550 ILE B C 1
ATOM 9235 O O . ILE A 1 1161 ? 118.93300 141.97100 143.65300 1.000 89.10082 1550 ILE B O 1
ATOM 9240 N N . THR A 1 1162 ? 119.63500 141.84600 145.78400 1.000 92.06636 1551 THR B N 1
ATOM 9241 C CA . THR A 1 1162 ? 118.29900 142.12900 146.30100 1.000 92.06636 1551 THR B CA 1
ATOM 9242 C C . THR A 1 1162 ? 117.86000 143.54800 145.96400 1.000 92.06636 1551 THR B C 1
ATOM 9243 O O . THR A 1 1162 ? 116.69100 143.78000 145.63400 1.000 92.06636 1551 THR B O 1
ATOM 9247 N N . LYS A 1 1163 ? 118.77900 144.51100 146.04100 1.000 91.52839 1552 LYS B N 1
ATOM 9248 C CA . LYS A 1 1163 ? 118.41000 145.91300 145.87600 1.000 91.52839 1552 LYS B CA 1
ATOM 9249 C C . LYS A 1 1163 ? 118.07300 146.25000 144.42700 1.000 91.52839 1552 LYS B C 1
ATOM 9250 O O . LYS A 1 1163 ? 117.01900 146.82800 144.14300 1.000 91.52839 1552 LYS B O 1
ATOM 9256 N N . HIS A 1 1164 ? 118.95900 145.89800 143.49500 1.000 87.98171 1553 HIS B N 1
ATOM 9257 C CA . HIS A 1 1164 ? 118.82100 146.38600 142.12600 1.000 87.98171 1553 HIS B CA 1
ATOM 9258 C C . HIS A 1 1164 ? 117.90000 145.49300 141.30200 1.000 87.98171 1553 HIS B C 1
ATOM 9259 O O . HIS A 1 1164 ? 116.91000 145.96300 140.72900 1.000 87.98171 1553 HIS B O 1
ATOM 9266 N N . SER A 1 1165 ? 118.20700 144.20000 141.23100 1.000 88.01568 1554 SER B N 1
ATOM 9267 C CA . SER A 1 1165 ? 117.46300 143.25400 140.40000 1.000 88.01568 1554 SER B CA 1
ATOM 9268 C C . SER A 1 1165 ? 117.01700 142.08200 141.26100 1.000 88.01568 1554 SER B C 1
ATOM 9269 O O . SER A 1 1165 ? 117.69600 141.04900 141.32900 1.000 88.01568 1554 SER B O 1
ATOM 9272 N N . PRO A 1 1166 ? 115.87300 142.20600 141.93400 1.000 87.57809 1555 PRO B N 1
ATOM 9273 C CA . PRO A 1 1166 ? 115.40400 141.09000 142.76800 1.000 87.57809 1555 PRO B CA 1
ATOM 9274 C C . PRO A 1 1166 ? 114.82500 139.93900 141.96500 1.000 87.57809 1555 PRO B C 1
ATOM 9275 O O . PRO A 1 1166 ? 114.98800 138.77600 142.35300 1.000 87.57809 1555 PRO B O 1
ATOM 9279 N N . LYS A 1 1167 ? 114.15600 140.22700 140.84900 1.000 88.93800 1556 LYS B N 1
ATOM 9280 C CA . LYS A 1 1167 ? 113.45600 139.21200 140.07300 1.000 88.93800 1556 LYS B CA 1
ATOM 9281 C C . LYS A 1 1167 ? 113.99000 139.07300 138.65300 1.000 88.93800 1556 LYS B C 1
ATOM 9282 O O . LYS A 1 1167 ? 113.30100 138.51000 137.79600 1.000 88.93800 1556 LYS B O 1
ATOM 9288 N N . LYS A 1 1168 ? 115.19600 139.56400 138.37800 1.000 84.41283 1557 LYS B N 1
ATOM 9289 C CA . LYS A 1 1168 ? 115.71400 139.55400 137.02300 1.000 84.41283 1557 LYS B CA 1
ATOM 9290 C C . LYS A 1 1168 ? 117.11000 138.94000 136.98100 1.000 84.41283 1557 LYS B C 1
ATOM 9291 O O . LYS A 1 1168 ? 117.82000 138.94300 137.99100 1.000 84.41283 1557 LYS B O 1
ATOM 9297 N N . PRO A 1 1169 ? 117.52300 138.39900 135.83300 1.000 79.47897 1558 PRO B N 1
ATOM 9298 C CA . PRO A 1 1169 ? 118.78400 137.65000 135.77600 1.000 79.47897 1558 PRO B CA 1
ATOM 9299 C C . PRO A 1 1169 ? 119.98400 138.49300 136.18300 1.000 79.47897 1558 PRO B C 1
ATOM 9300 O O . PRO A 1 1169 ? 120.04400 139.69500 135.92000 1.000 79.47897 1558 PRO B O 1
ATOM 9304 N N . VAL A 1 1170 ? 120.94800 137.84300 136.83300 1.000 78.91560 1559 VAL B N 1
ATOM 9305 C CA . VAL A 1 1170 ? 122.14500 138.49200 137.35500 1.000 78.91560 1559 VAL B CA 1
ATOM 9306 C C . VAL A 1 1170 ? 123.36200 137.68900 136.92100 1.000 78.91560 1559 VAL B C 1
ATOM 9307 O O . VAL A 1 1170 ? 123.31200 136.45600 136.85800 1.000 78.91560 1559 VAL B O 1
ATOM 9311 N N . ILE A 1 1171 ? 124.45500 138.38700 136.62100 1.000 80.81137 1560 ILE B N 1
ATOM 9312 C CA . ILE A 1 1171 ? 125.73900 137.76500 136.32300 1.000 80.81137 1560 ILE B CA 1
ATOM 9313 C C . ILE A 1 1171 ? 126.78400 138.37900 137.24200 1.000 80.81137 1560 ILE B C 1
ATOM 9314 O O . ILE A 1 1171 ? 126.86200 139.60600 137.36900 1.000 80.81137 1560 ILE B O 1
ATOM 9319 N N . VAL A 1 1172 ? 127.57900 137.53000 137.88300 1.000 82.29773 1561 VAL B N 1
ATOM 9320 C CA . VAL A 1 1172 ? 128.61800 137.95900 138.81100 1.000 82.29773 1561 VAL B CA 1
ATOM 9321 C C . VAL A 1 1172 ? 129.95800 137.51200 138.24800 1.000 82.29773 1561 VAL B C 1
ATOM 9322 O O . VAL A 1 1172 ? 130.13600 136.33400 137.91900 1.000 82.29773 1561 VAL B O 1
ATOM 9326 N N . PHE A 1 1173 ? 130.89700 138.44500 138.13700 1.000 85.00967 1562 PHE B N 1
ATOM 9327 C CA . PHE A 1 1173 ? 132.22700 138.16600 137.61100 1.000 85.00967 1562 PHE B CA 1
ATOM 9328 C C . PHE A 1 1173 ? 133.22200 138.14100 138.76300 1.000 85.00967 1562 PHE B C 1
ATOM 9329 O O . PHE A 1 1173 ? 133.30200 139.09800 139.54000 1.000 85.00967 1562 PHE B O 1
ATOM 9337 N N . VAL A 1 1174 ? 133.97400 137.05100 138.86500 1.000 90.47194 1563 VAL B N 1
ATOM 9338 C CA . VAL A 1 1174 ? 134.93600 136.85100 139.94500 1.000 90.47194 1563 VAL B CA 1
ATOM 9339 C C . VAL A 1 1174 ? 136.31500 136.63000 139.33500 1.000 90.47194 1563 VAL B C 1
ATOM 9340 O O . VAL A 1 1174 ? 136.41500 136.23800 138.16300 1.000 90.47194 1563 VAL B O 1
ATOM 9344 N N . PRO A 1 1175 ? 137.39900 136.87800 140.07500 1.000 91.97565 1564 PRO B N 1
ATOM 9345 C CA . PRO A 1 1175 ? 138.73500 136.77500 139.46100 1.000 91.97565 1564 PRO B CA 1
ATOM 9346 C C . PRO A 1 1175 ? 139.13600 135.36700 139.05300 1.000 91.97565 1564 PRO B C 1
ATOM 9347 O O . PRO A 1 1175 ? 139.61000 135.17400 137.92800 1.000 91.97565 1564 PRO B O 1
ATOM 9351 N N . SER A 1 1176 ? 138.96100 134.37400 139.92200 1.000 97.04361 1565 SER B N 1
ATOM 9352 C CA . SER A 1 1176 ? 139.56800 133.06500 139.71800 1.000 97.04361 1565 SER B CA 1
ATOM 9353 C C . SER A 1 1176 ? 138.49400 131.98900 139.61400 1.000 97.04361 1565 SER B C 1
ATOM 9354 O O . SER A 1 1176 ? 137.30700 132.23100 139.85200 1.000 97.04361 1565 SER B O 1
ATOM 9357 N N . ARG A 1 1177 ? 138.93300 130.78100 139.24900 1.000 104.57587 1566 ARG B N 1
ATOM 9358 C CA . ARG A 1 1177 ? 138.01400 129.65300 139.13100 1.000 104.57587 1566 ARG B CA 1
ATOM 9359 C C . ARG A 1 1177 ? 137.48800 129.21500 140.49200 1.000 104.57587 1566 ARG B C 1
ATOM 9360 O O . ARG A 1 1177 ? 136.29000 128.95600 140.64700 1.000 104.57587 1566 ARG B O 1
ATOM 9368 N N . LYS A 1 1178 ? 138.37100 129.11400 141.48700 1.000 102.23657 1567 LYS B N 1
ATOM 9369 C CA . LYS A 1 1178 ? 137.94400 128.70300 142.82100 1.000 102.23657 1567 LYS B CA 1
ATOM 9370 C C . LYS A 1 1178 ? 136.98400 129.71800 143.42900 1.000 102.23657 1567 LYS B C 1
ATOM 9371 O O . LYS A 1 1178 ? 135.99300 129.34600 144.07600 1.000 102.23657 1567 LYS B O 1
ATOM 9377 N N . GLN A 1 1179 ? 137.26300 131.00700 143.22600 1.000 98.90908 1568 GLN B N 1
ATOM 9378 C CA . GLN A 1 1179 ? 136.39600 132.04600 143.76500 1.000 98.90908 1568 GLN B CA 1
ATOM 9379 C C . GLN A 1 1179 ? 134.99700 131.95400 143.17500 1.000 98.90908 1568 GLN B C 1
ATOM 9380 O O . GLN A 1 1179 ? 134.02600 132.36700 143.81100 1.000 98.90908 1568 GLN B O 1
ATOM 9386 N N . THR A 1 1180 ? 134.86700 131.39000 141.97300 1.000 98.68013 1569 THR B N 1
ATOM 9387 C CA . THR A 1 1180 ? 133.54500 131.21400 141.37900 1.000 98.68013 1569 THR B CA 1
ATOM 9388 C C . THR A 1 1180 ? 132.67300 130.30900 142.23900 1.000 98.68013 1569 THR B C 1
ATOM 9389 O O . THR A 1 1180 ? 131.56000 130.68100 142.63900 1.000 98.68013 1569 THR B O 1
ATOM 9393 N N . ARG A 1 1181 ? 133.18100 129.11700 142.55300 1.000 101.94329 1570 ARG B N 1
ATOM 9394 C CA . ARG A 1 1181 ? 132.43500 128.18900 143.39300 1.000 101.94329 1570 ARG B CA 1
ATOM 9395 C C . ARG A 1 1181 ? 132.24800 128.74900 144.79500 1.000 101.94329 1570 ARG B C 1
ATOM 9396 O O . ARG A 1 1181 ? 131.17200 128.60200 145.39100 1.000 101.94329 1570 ARG B O 1
ATOM 9404 N N . LEU A 1 1182 ? 133.28200 129.39700 145.33700 1.000 99.98437 1571 LEU B N 1
ATOM 9405 C CA . LEU A 1 1182 ? 133.17200 129.96500 146.67600 1.000 99.98437 1571 LEU B CA 1
ATOM 9406 C C . LEU A 1 1182 ? 132.07000 131.01600 146.73600 1.000 99.98437 1571 LEU B C 1
ATOM 9407 O O . LEU A 1 1182 ? 131.26800 131.04100 147.67400 1.000 99.98437 1571 LEU B O 1
ATOM 9412 N N . THR A 1 1183 ? 132.00500 131.88500 145.72600 1.000 98.10485 1572 THR B N 1
ATOM 9413 C CA . THR A 1 1183 ? 130.99300 132.93300 145.70500 1.000 98.10485 1572 THR B CA 1
ATOM 9414 C C . THR A 1 1183 ? 129.60300 132.35400 145.49700 1.000 98.10485 1572 THR B C 1
ATOM 9415 O O . THR A 1 1183 ? 128.63200 132.83700 146.08800 1.000 98.10485 1572 THR B O 1
ATOM 9419 N N . ALA A 1 1184 ? 129.48100 131.32100 144.66100 1.000 97.48868 1573 ALA B N 1
ATOM 9420 C CA . ALA A 1 1184 ? 128.17900 130.68100 144.49100 1.000 97.48868 1573 ALA B CA 1
ATOM 9421 C C . ALA A 1 1184 ? 127.68400 130.10300 145.81200 1.000 97.48868 1573 ALA B C 1
ATOM 9422 O O . ALA A 1 1184 ? 126.52400 130.30300 146.20300 1.000 97.48868 1573 ALA B O 1
ATOM 9424 N N . ILE A 1 1185 ? 128.56700 129.40700 146.53000 1.000 99.16855 1574 ILE B N 1
ATOM 9425 C CA . ILE A 1 1185 ? 128.18200 128.82400 147.81200 1.000 99.16855 1574 ILE B CA 1
ATOM 9426 C C . ILE A 1 1185 ? 127.84800 129.91600 148.82200 1.000 99.16855 1574 ILE B C 1
ATOM 9427 O O . ILE A 1 1185 ? 126.90100 129.78400 149.60500 1.000 99.16855 1574 ILE B O 1
ATOM 9432 N N . ASP A 1 1186 ? 128.61800 131.00600 148.82700 1.000 100.90055 1575 ASP B N 1
ATOM 9433 C CA . ASP A 1 1186 ? 128.35100 132.09800 149.75900 1.000 100.90055 1575 ASP B CA 1
ATOM 9434 C C . ASP A 1 1186 ? 127.00100 132.74700 149.47700 1.000 100.90055 1575 ASP B C 1
ATOM 9435 O O . ASP A 1 1186 ? 126.25300 133.07300 150.40500 1.000 100.90055 1575 ASP B O 1
ATOM 9440 N N . ILE A 1 1187 ? 126.67600 132.95100 148.19900 1.000 96.69618 1576 ILE B N 1
ATOM 9441 C CA . ILE A 1 1187 ? 125.37900 133.52100 147.84200 1.000 96.69618 1576 ILE B CA 1
ATOM 9442 C C . ILE A 1 1187 ? 124.25800 132.59900 148.29000 1.000 96.69618 1576 ILE B C 1
ATOM 9443 O O . ILE A 1 1187 ? 123.23900 133.04900 148.83100 1.000 96.69618 1576 ILE B O 1
ATOM 9448 N N . LEU A 1 1188 ? 124.42300 131.29200 148.07300 1.000 99.83692 1577 LEU B N 1
ATOM 9449 C CA . LEU A 1 1188 ? 123.39300 130.35400 148.50700 1.000 99.83692 1577 LEU B CA 1
ATOM 9450 C C . LEU A 1 1188 ? 123.21600 130.37900 150.01900 1.000 99.83692 1577 LEU B C 1
ATOM 9451 O O . LEU A 1 1188 ? 122.08500 130.38500 150.51700 1.000 99.83692 1577 LEU B O 1
ATOM 9456 N N . THR A 1 1189 ? 124.32000 130.39800 150.76900 1.000 102.10952 1578 THR B N 1
ATOM 9457 C CA . THR A 1 1189 ? 124.21900 130.42100 152.22500 1.000 102.10952 1578 THR B CA 1
ATOM 9458 C C . THR A 1 1189 ? 123.56700 131.71000 152.70900 1.000 102.10952 1578 THR B C 1
ATOM 9459 O O . THR A 1 1189 ? 122.75500 131.69500 153.63800 1.000 102.10952 1578 THR B O 1
ATOM 9463 N N . THR A 1 1190 ? 123.91800 132.84000 152.09200 1.000 101.05343 1579 THR B N 1
ATOM 9464 C CA . THR A 1 1190 ? 123.33700 134.11600 152.49800 1.000 101.05343 1579 THR B CA 1
ATOM 9465 C C . THR A 1 1190 ? 121.84200 134.15800 152.20800 1.000 101.05343 1579 THR B C 1
ATOM 9466 O O . THR A 1 1190 ? 121.05300 134.64100 153.02800 1.000 101.05343 1579 THR B O 1
ATOM 9470 N N . CYS A 1 1191 ? 121.43000 133.65900 151.04000 1.000 108.54066 1580 CYS B N 1
ATOM 9471 C CA . CYS A 1 1191 ? 120.00800 133.65900 150.71200 1.000 108.54066 1580 CYS B CA 1
ATOM 9472 C C . CYS A 1 1191 ? 119.23800 132.69300 151.60400 1.000 108.54066 1580 CYS B C 1
ATOM 9473 O O . CYS A 1 1191 ? 118.10000 132.97500 151.99700 1.000 108.54066 1580 CYS B O 1
ATOM 9476 N N . ALA A 1 1192 ? 119.84100 131.54800 151.93600 1.000 110.53728 1581 ALA B N 1
ATOM 9477 C CA . ALA A 1 1192 ? 119.16900 130.58800 152.80700 1.000 110.53728 1581 ALA B CA 1
ATOM 9478 C C . ALA A 1 1192 ? 119.09900 131.09500 154.24100 1.000 110.53728 1581 ALA B C 1
ATOM 9479 O O . ALA A 1 1192 ? 118.17300 130.74700 154.98200 1.000 110.53728 1581 ALA B O 1
ATOM 9481 N N . ALA A 1 1193 ? 120.07400 131.90900 154.65500 1.000 114.67867 1582 ALA B N 1
ATOM 9482 C CA . ALA A 1 1193 ? 120.02200 132.51000 155.98300 1.000 114.67867 1582 ALA B CA 1
ATOM 9483 C C . ALA A 1 1193 ? 118.79400 133.39500 156.12900 1.000 114.67867 1582 ALA B C 1
ATOM 9484 O O . ALA A 1 1193 ? 118.11000 133.36000 157.15800 1.000 114.67867 1582 ALA B O 1
ATOM 9486 N N . ASP A 1 1194 ? 118.50300 134.19800 155.11200 1.000 116.59437 1583 ASP B N 1
ATOM 9487 C CA . ASP A 1 1194 ? 117.23500 134.90300 155.06500 1.000 116.59437 1583 ASP B CA 1
ATOM 9488 C C . ASP A 1 1194 ? 116.10700 133.90900 154.81900 1.000 116.59437 1583 ASP B C 1
ATOM 9489 O O . ASP A 1 1194 ? 116.31800 132.81200 154.29400 1.000 116.59437 1583 ASP B O 1
ATOM 9494 N N . ILE A 1 1195 ? 114.89200 134.30200 155.20900 1.000 121.50490 1584 ILE B N 1
ATOM 9495 C CA . ILE A 1 1195 ? 113.74100 133.41300 155.10200 1.000 121.50490 1584 ILE B CA 1
ATOM 9496 C C . ILE A 1 1195 ? 113.42300 133.06300 153.65400 1.000 121.50490 1584 ILE B C 1
ATOM 9497 O O . ILE A 1 1195 ? 112.64800 132.13400 153.39900 1.000 121.50490 1584 ILE B O 1
ATOM 9502 N N . GLN A 1 1196 ? 114.00500 133.78600 152.69400 1.000 116.87260 1585 GLN B N 1
ATOM 9503 C CA . GLN A 1 1196 ? 113.71900 133.52700 151.28600 1.000 116.87260 1585 GLN B CA 1
ATOM 9504 C C . GLN A 1 1196 ? 114.10500 132.10800 150.88900 1.000 116.87260 1585 GLN B C 1
ATOM 9505 O O . GLN A 1 1196 ? 113.30700 131.39200 150.27100 1.000 116.87260 1585 GLN B O 1
ATOM 9511 N N . ARG A 1 1197 ? 115.31900 131.68300 151.24200 1.000 116.84866 1586 ARG B N 1
ATOM 9512 C CA . ARG A 1 1197 ? 115.85300 130.36100 150.89700 1.000 116.84866 1586 ARG B CA 1
ATOM 9513 C C . ARG A 1 1197 ? 115.81100 130.22800 149.37900 1.000 116.84866 1586 ARG B C 1
ATOM 9514 O O . ARG A 1 1197 ? 116.52000 130.98400 148.69200 1.000 116.84866 1586 ARG B O 1
ATOM 9522 N N . GLN A 1 1198 ? 115.02100 129.31400 148.81500 1.000 111.22532 1587 GLN B N 1
ATOM 9523 C CA . GLN A 1 1198 ? 115.01100 129.05400 147.37600 1.000 111.22532 1587 GLN B CA 1
ATOM 9524 C C . GLN A 1 1198 ? 114.20300 130.14400 146.66900 1.000 111.22532 1587 GLN B C 1
ATOM 9525 O O . GLN A 1 1198 ? 113.02500 129.99100 146.33900 1.000 111.22532 1587 GLN B O 1
ATOM 9531 N N . ARG A 1 1199 ? 114.87100 131.27300 146.44200 1.000 103.11801 1588 ARG B N 1
ATOM 9532 C CA . ARG A 1 1199 ? 114.27500 132.40900 145.75500 1.000 103.11801 1588 ARG B CA 1
ATOM 9533 C C . ARG A 1 1199 ? 114.85200 132.63100 144.36600 1.000 103.11801 1588 ARG B C 1
ATOM 9534 O O . ARG A 1 1199 ? 114.22700 133.32000 143.55400 1.000 103.11801 1588 ARG B O 1
ATOM 9542 N N . PHE A 1 1200 ? 116.02400 132.07300 144.07200 1.000 96.65582 1589 PHE B N 1
ATOM 9543 C CA . PHE A 1 1200 ? 116.68000 132.25700 142.78600 1.000 96.65582 1589 PHE B CA 1
ATOM 9544 C C . PHE A 1 1200 ? 116.31100 131.17400 141.78300 1.000 96.65582 1589 PHE B C 1
ATOM 9545 O O . PHE A 1 1200 ? 116.81100 131.19000 140.65400 1.000 96.65582 1589 PHE B O 1
ATOM 9553 N N . LEU A 1 1201 ? 115.45400 130.23500 142.16500 1.000 99.73116 1590 LEU B N 1
ATOM 9554 C CA . LEU A 1 1201 ? 114.98700 129.17900 141.27800 1.000 99.73116 1590 LEU B CA 1
ATOM 9555 C C . LEU A 1 1201 ? 113.52900 129.44800 140.93700 1.000 99.73116 1590 LEU B C 1
ATOM 9556 O O . LEU A 1 1201 ? 112.67700 129.49000 141.83100 1.000 99.73116 1590 LEU B O 1
ATOM 9561 N N . HIS A 1 1202 ? 113.24500 129.62900 139.64900 1.000 97.24175 1591 HIS B N 1
ATOM 9562 C CA . HIS A 1 1202 ? 111.90200 129.97300 139.20500 1.000 97.24175 1591 HIS B CA 1
ATOM 9563 C C . HIS A 1 1202 ? 111.14100 128.80000 138.60600 1.000 97.24175 1591 HIS B C 1
ATOM 9564 O O . HIS A 1 1202 ? 109.93400 128.92300 138.37300 1.000 97.24175 1591 HIS B O 1
ATOM 9571 N N . CYS A 1 1203 ? 111.80600 127.68000 138.35000 1.000 108.73050 1592 CYS B N 1
ATOM 9572 C CA . CYS A 1 1203 ? 111.15100 126.48400 137.84500 1.000 108.73050 1592 CYS B CA 1
ATOM 9573 C C . CYS A 1 1203 ? 111.15900 125.39200 138.90800 1.000 108.73050 1592 CYS B C 1
ATOM 9574 O O . CYS A 1 1203 ? 111.90700 125.44700 139.88700 1.000 108.73050 1592 CYS B O 1
ATOM 9577 N N . THR A 1 1204 ? 110.30600 124.39300 138.70400 1.000 116.41441 1593 THR B N 1
ATOM 9578 C CA . THR A 1 1204 ? 110.23600 123.27600 139.63100 1.000 116.41441 1593 THR B CA 1
ATOM 9579 C C . THR A 1 1204 ? 111.48500 122.40600 139.51800 1.000 116.41441 1593 THR B C 1
ATOM 9580 O O . THR A 1 1204 ? 112.10000 122.28500 138.45500 1.000 116.41441 1593 THR B O 1
ATOM 9584 N N . GLU A 1 1205 ? 111.86000 121.79500 140.64400 1.000 118.46956 1594 GLU B N 1
ATOM 9585 C CA . GLU A 1 1205 ? 113.00400 120.88900 140.64400 1.000 118.46956 1594 GLU B CA 1
ATOM 9586 C C . GLU A 1 1205 ? 112.72900 119.66000 139.78700 1.000 118.46956 1594 GLU B C 1
ATOM 9587 O O . GLU A 1 1205 ? 113.65700 119.06000 139.22800 1.000 118.46956 1594 GLU B O 1
ATOM 9593 N N . LYS A 1 1206 ? 111.45700 119.26500 139.68300 1.000 122.11430 1595 LYS B N 1
ATOM 9594 C CA . LYS A 1 1206 ? 111.08000 118.17200 138.79500 1.000 122.11430 1595 LYS B CA 1
ATOM 9595 C C . LYS A 1 1206 ? 111.39900 118.51700 137.34600 1.000 122.11430 1595 LYS B C 1
ATOM 9596 O O . LYS A 1 1206 ? 111.66100 117.63200 136.52400 1.000 122.11430 1595 LYS B O 1
ATOM 9602 N N . ASP A 1 1207 ? 111.36200 119.80700 137.01200 1.000 121.04323 1596 ASP B N 1
ATOM 9603 C CA . ASP A 1 1207 ? 111.80200 120.23700 135.69100 1.000 121.04323 1596 ASP B CA 1
ATOM 9604 C C . ASP A 1 1207 ? 113.32200 120.23000 135.59300 1.000 121.04323 1596 ASP B C 1
ATOM 9605 O O . ASP A 1 1207 ? 113.88300 120.00600 134.51400 1.000 121.04323 1596 ASP B O 1
ATOM 9610 N N . LEU A 1 1208 ? 114.00600 120.47200 136.71200 1.000 117.10635 1597 LEU B N 1
ATOM 9611 C CA . LEU A 1 1208 ? 115.46000 120.57900 136.71900 1.000 117.10635 1597 LEU B CA 1
ATOM 9612 C C . LEU A 1 1208 ? 116.17700 119.23900 136.65200 1.000 117.10635 1597 LEU B C 1
ATOM 9613 O O . LEU A 1 1208 ? 117.28700 119.18700 136.11100 1.000 117.10635 1597 LEU B O 1
ATOM 9618 N N . ILE A 1 1209 ? 115.59400 118.16800 137.19900 1.000 120.21962 1598 ILE B N 1
ATOM 9619 C CA . ILE A 1 1209 ? 116.32000 116.89600 137.28800 1.000 120.21962 1598 ILE B CA 1
ATOM 9620 C C . ILE A 1 1209 ? 116.81200 116.39300 135.93200 1.000 120.21962 1598 ILE B C 1
ATOM 9621 O O . ILE A 1 1209 ? 117.95100 115.90100 135.86200 1.000 120.21962 1598 ILE B O 1
ATOM 9626 N N . PRO A 1 1210 ? 116.03100 116.45600 134.84100 1.000 118.95784 1599 PRO B N 1
ATOM 9627 C CA . PRO A 1 1210 ? 116.58800 116.00400 133.55300 1.000 118.95784 1599 PRO B CA 1
ATOM 9628 C C . PRO A 1 1210 ? 117.85800 116.73400 133.15500 1.000 118.95784 1599 PRO B C 1
ATOM 9629 O O . PRO A 1 1210 ? 118.77600 116.11500 132.60300 1.000 118.95784 1599 PRO B O 1
ATOM 9633 N N . TYR A 1 1211 ? 117.94000 118.03800 133.42200 1.000 117.36360 1600 TYR B N 1
ATOM 9634 C CA . TYR A 1 1211 ? 119.16600 118.77000 133.12500 1.000 117.36360 1600 TYR B CA 1
ATOM 9635 C C . TYR A 1 1211 ? 120.29600 118.37700 134.06600 1.000 117.36360 1600 TYR B C 1
ATOM 9636 O O . TYR A 1 1211 ? 121.43700 118.20200 133.62400 1.000 117.36360 1600 TYR B O 1
ATOM 9645 N N . LEU A 1 1212 ? 120.00100 118.23100 135.36000 1.000 118.11699 1601 LEU B N 1
ATOM 9646 C CA . LEU A 1 1212 ? 121.04100 117.89500 136.32700 1.000 118.11699 1601 LEU B CA 1
ATOM 9647 C C . LEU A 1 1212 ? 121.61500 116.50800 136.06900 1.000 118.11699 1601 LEU B C 1
ATOM 9648 O O . LEU A 1 1212 ? 122.76200 116.22600 136.43500 1.000 118.11699 1601 LEU B O 1
ATOM 9653 N N . GLU A 1 1213 ? 120.82900 115.62400 135.44900 1.000 120.95347 1602 GLU B N 1
ATOM 9654 C CA . GLU A 1 1213 ? 121.30700 114.27400 135.16300 1.000 120.95347 1602 GLU B CA 1
ATOM 9655 C C . GLU A 1 1213 ? 122.53000 114.30000 134.25300 1.000 120.95347 1602 GLU B C 1
ATOM 9656 O O . GLU A 1 1213 ? 123.48800 113.54800 134.45700 1.000 120.95347 1602 GLU B O 1
ATOM 9662 N N . LYS A 1 1214 ? 122.51200 115.16700 133.23900 1.000 119.92479 1603 LYS B N 1
ATOM 9663 C CA . LYS A 1 1214 ? 123.62200 115.23100 132.29600 1.000 119.92479 1603 LYS B CA 1
ATOM 9664 C C . LYS A 1 1214 ? 124.86700 115.86500 132.90000 1.000 119.92479 1603 LYS B C 1
ATOM 9665 O O . LYS A 1 1214 ? 125.95100 115.75400 132.31700 1.000 119.92479 1603 LYS B O 1
ATOM 9671 N N . LEU A 1 1215 ? 124.74400 116.52300 134.04900 1.000 119.49534 1604 LEU B N 1
ATOM 9672 C CA . LEU A 1 1215 ? 125.88000 117.17300 134.68900 1.000 119.49534 1604 LEU B CA 1
ATOM 9673 C C . LEU A 1 1215 ? 126.67300 116.17700 135.52200 1.000 119.49534 1604 LEU B C 1
ATOM 9674 O O . LEU A 1 1215 ? 126.14200 115.15800 135.97200 1.000 119.49534 1604 LEU B O 1
ATOM 9679 N N . SER A 1 1216 ? 127.95700 116.48200 135.72300 1.000 118.48533 1605 SER B N 1
ATOM 9680 C CA . SER A 1 1216 ? 128.84600 115.62700 136.49400 1.000 118.48533 1605 SER B CA 1
ATOM 9681 C C . SER A 1 1216 ? 129.31700 116.24600 137.80000 1.000 118.48533 1605 SER B C 1
ATOM 9682 O O . SER A 1 1216 ? 129.46700 115.51900 138.78600 1.000 118.48533 1605 SER B O 1
ATOM 9685 N N . ASP A 1 1217 ? 129.55400 117.55500 137.83500 1.000 112.86681 1606 ASP B N 1
ATOM 9686 C CA . ASP A 1 1217 ? 130.06000 118.19700 139.04200 1.000 112.86681 1606 ASP B CA 1
ATOM 9687 C C . ASP A 1 1217 ? 128.98700 118.19100 140.12300 1.000 112.86681 1606 ASP B C 1
ATOM 9688 O O . ASP A 1 1217 ? 127.85100 118.61400 139.88500 1.000 112.86681 1606 ASP B O 1
ATOM 9693 N N . SER A 1 1218 ? 129.34900 117.71000 141.31400 1.000 110.29923 1607 SER B N 1
ATOM 9694 C CA . SER A 1 1218 ? 128.37900 117.63000 142.40000 1.000 110.29923 1607 SER B CA 1
ATOM 9695 C C . SER A 1 1218 ? 128.01100 119.01200 142.92400 1.000 110.29923 1607 SER B C 1
ATOM 9696 O O . SER A 1 1218 ? 126.82600 119.31600 143.10800 1.000 110.29923 1607 SER B O 1
ATOM 9699 N N . THR A 1 1219 ? 129.00900 119.86300 143.16900 1.000 106.73049 1608 THR B N 1
ATOM 9700 C CA . THR A 1 1219 ? 128.73600 121.18600 143.72300 1.000 106.73049 1608 THR B CA 1
ATOM 9701 C C . THR A 1 1219 ? 127.89000 122.01700 142.76700 1.000 106.73049 1608 THR B C 1
ATOM 9702 O O . THR A 1 1219 ? 126.97100 122.72700 143.19100 1.000 106.73049 1608 THR B O 1
ATOM 9706 N N . LEU A 1 1220 ? 128.18900 121.94100 141.46900 1.000 106.36820 1609 LEU B N 1
ATOM 9707 C CA . LEU A 1 1220 ? 127.39500 122.66700 140.48500 1.000 106.36820 1609 LEU B CA 1
ATOM 9708 C C . LEU A 1 1220 ? 125.94800 122.19800 140.49300 1.000 106.36820 1609 LEU B C 1
ATOM 9709 O O . LEU A 1 1220 ? 125.02200 123.01400 140.43000 1.000 106.36820 1609 LEU B O 1
ATOM 9714 N N . LYS A 1 1221 ? 125.73400 120.88500 140.57200 1.000 109.16861 1610 LYS B N 1
ATOM 9715 C CA . LYS A 1 1221 ? 124.37600 120.35600 140.62000 1.000 109.16861 1610 LYS B CA 1
ATOM 9716 C C . LYS A 1 1221 ? 123.65000 120.80900 141.88100 1.000 109.16861 1610 LYS B C 1
ATOM 9717 O O . LYS A 1 1221 ? 122.47800 121.20400 141.82600 1.000 109.16861 1610 LYS B O 1
ATOM 9723 N N . GLU A 1 1222 ? 124.33500 120.77100 143.02700 1.000 108.25978 1611 GLU B N 1
ATOM 9724 C CA . GLU A 1 1222 ? 123.71600 121.21400 144.27100 1.000 108.25978 1611 GLU B CA 1
ATOM 9725 C C . GLU A 1 1222 ? 123.33100 122.68500 144.20500 1.000 108.25978 1611 GLU B C 1
ATOM 9726 O O . GLU A 1 1222 ? 122.23800 123.06600 144.63900 1.000 108.25978 1611 GLU B O 1
ATOM 9732 N N . THR A 1 1223 ? 124.21600 123.52900 143.66900 1.000 103.34787 1612 THR B N 1
ATOM 9733 C CA . THR A 1 1223 ? 123.89900 124.94900 143.56900 1.000 103.34787 1612 THR B CA 1
ATOM 9734 C C . THR A 1 1223 ? 122.76000 125.19500 142.58800 1.000 103.34787 1612 THR B C 1
ATOM 9735 O O . THR A 1 1223 ? 121.86500 126.00300 142.86200 1.000 103.34787 1612 THR B O 1
ATOM 9739 N N . LEU A 1 1224 ? 122.77200 124.51000 141.44200 1.000 100.90596 1613 LEU B N 1
ATOM 9740 C CA . LEU A 1 1224 ? 121.69800 124.67500 140.46800 1.000 100.90596 1613 LEU B CA 1
ATOM 9741 C C . LEU A 1 1224 ? 120.36100 124.24300 141.04700 1.000 100.90596 1613 LEU B C 1
ATOM 9742 O O . LEU A 1 1224 ? 119.31400 124.79800 140.69400 1.000 100.90596 1613 LEU B O 1
ATOM 9747 N N . LEU A 1 1225 ? 120.37400 123.24700 141.93400 1.000 107.23316 1614 LEU B N 1
ATOM 9748 C CA . LEU A 1 1225 ? 119.14100 122.83900 142.59300 1.000 107.23316 1614 LEU B CA 1
ATOM 9749 C C . LEU A 1 1225 ? 118.55000 123.95700 143.44200 1.000 107.23316 1614 LEU B C 1
ATOM 9750 O O . LEU A 1 1225 ? 117.34400 123.94300 143.71200 1.000 107.23316 1614 LEU B O 1
ATOM 9755 N N . ASN A 1 1226 ? 119.36300 124.92600 143.86000 1.000 102.63316 1615 ASN B N 1
ATOM 9756 C CA . ASN A 1 1226 ? 118.89300 126.05800 144.64500 1.000 102.63316 1615 ASN B CA 1
ATOM 9757 C C . ASN A 1 1226 ? 118.75900 127.33700 143.83000 1.000 102.63316 1615 ASN B C 1
ATOM 9758 O O . ASN A 1 1226 ? 118.44200 128.38500 144.40000 1.000 102.63316 1615 ASN B O 1
ATOM 9763 N N . GLY A 1 1227 ? 118.99300 127.28400 142.52300 1.000 95.79795 1616 GLY B N 1
ATOM 9764 C CA . GLY A 1 1227 ? 118.75100 128.41700 141.65600 1.000 95.79795 1616 GLY B CA 1
ATOM 9765 C C . GLY A 1 1227 ? 119.95000 129.26700 141.30100 1.000 95.79795 1616 GLY B C 1
ATOM 9766 O O . GLY A 1 1227 ? 119.77000 130.32000 140.68000 1.000 95.79795 1616 GLY B O 1
ATOM 9767 N N . VAL A 1 1228 ? 121.16100 128.85700 141.66900 1.000 92.64677 1617 VAL B N 1
ATOM 9768 C CA . VAL A 1 1228 ? 122.37400 129.60500 141.35600 1.000 92.64677 1617 VAL B CA 1
ATOM 9769 C C . VAL A 1 1228 ? 123.33100 128.67600 140.62600 1.000 92.64677 1617 VAL B C 1
ATOM 9770 O O . VAL A 1 1228 ? 123.63400 127.58500 141.11800 1.000 92.64677 1617 VAL B O 1
ATOM 9774 N N . GLY A 1 1229 ? 123.80300 129.10300 139.46000 1.000 93.45610 1618 GLY B N 1
ATOM 9775 C CA . GLY A 1 1229 ? 124.80400 128.34400 138.73700 1.000 93.45610 1618 GLY B CA 1
ATOM 9776 C C . GLY A 1 1229 ? 126.14400 129.04400 138.74500 1.000 93.45610 1618 GLY B C 1
ATOM 9777 O O . GLY A 1 1229 ? 126.25100 130.16700 139.24600 1.000 93.45610 1618 GLY B O 1
ATOM 9778 N N . TYR A 1 1230 ? 127.17600 128.40200 138.20500 1.000 98.28455 1619 TYR B N 1
ATOM 9779 C CA . TYR A 1 1230 ? 128.47200 129.04500 138.06600 1.000 98.28455 1619 TYR B CA 1
ATOM 9780 C C . TYR A 1 1230 ? 129.20600 128.46200 136.86800 1.000 98.28455 1619 TYR B C 1
ATOM 9781 O O . TYR A 1 1230 ? 128.92200 127.34700 136.42800 1.000 98.28455 1619 TYR B O 1
ATOM 9790 N N . LEU A 1 1231 ? 130.15400 129.23700 136.34300 1.000 96.41679 1620 LEU B N 1
ATOM 9791 C CA . LEU A 1 1231 ? 130.87800 128.88800 135.13000 1.000 96.41679 1620 LEU B CA 1
ATOM 9792 C C . LEU A 1 1231 ? 132.36600 129.14400 135.31100 1.000 96.41679 1620 LEU B C 1
ATOM 9793 O O . LEU A 1 1231 ? 132.76400 130.11700 135.95700 1.000 96.41679 1620 LEU B O 1
ATOM 9798 N N . HIS A 1 1232 ? 133.18000 128.26600 134.73000 1.000 103.13773 1621 HIS B N 1
ATOM 9799 C CA . HIS A 1 1232 ? 134.62300 128.45400 134.66600 1.000 103.13773 1621 HIS B CA 1
ATOM 9800 C C . HIS A 1 1232 ? 135.17900 127.49100 133.62700 1.000 103.13773 1621 HIS B C 1
ATOM 9801 O O . HIS A 1 1232 ? 134.45800 126.65400 133.08000 1.000 103.13773 1621 HIS B O 1
ATOM 9808 N N . GLU A 1 1233 ? 136.48000 127.62500 133.35700 1.000 105.15349 1622 GLU B N 1
ATOM 9809 C CA . GLU A 1 1233 ? 137.10500 126.81900 132.31100 1.000 105.15349 1622 GLU B CA 1
ATOM 9810 C C . GLU A 1 1233 ? 137.10600 125.33900 132.67200 1.000 105.15349 1622 GLU B C 1
ATOM 9811 O O . GLU A 1 1233 ? 137.13000 124.47800 131.78500 1.000 105.15349 1622 GLU B O 1
ATOM 9817 N N . GLY A 1 1234 ? 137.09100 125.02400 133.96700 1.000 107.23445 1623 GLY B N 1
ATOM 9818 C CA . GLY A 1 1234 ? 137.09500 123.63000 134.37900 1.000 107.23445 1623 GLY B CA 1
ATOM 9819 C C . GLY A 1 1234 ? 135.87000 122.87200 133.90900 1.000 107.23445 1623 GLY B C 1
ATOM 9820 O O . GLY A 1 1234 ? 135.93500 121.67000 133.64200 1.000 107.23445 1623 GLY B O 1
ATOM 9821 N N . LEU A 1 1235 ? 134.73700 123.56000 133.80700 1.000 108.27561 1624 LEU B N 1
ATOM 9822 C CA . LEU A 1 1235 ? 133.51700 122.92500 133.33300 1.000 108.27561 1624 LEU B CA 1
ATOM 9823 C C . LEU A 1 1235 ? 133.65900 122.50900 131.87500 1.000 108.27561 1624 LEU B C 1
ATOM 9824 O O . LEU A 1 1235 ? 134.29300 123.20000 131.07300 1.000 108.27561 1624 LEU B O 1
ATOM 9829 N N . SER A 1 1236 ? 133.06900 121.36600 131.53800 1.000 116.65518 1625 SER B N 1
ATOM 9830 C CA . SER A 1 1236 ? 133.07800 120.90200 130.16200 1.000 116.65518 1625 SER B CA 1
ATOM 9831 C C . SER A 1 1236 ? 132.24800 121.84400 129.29000 1.000 116.65518 1625 SER B C 1
ATOM 9832 O O . SER A 1 1236 ? 131.31000 122.48500 129.77400 1.000 116.65518 1625 SER B O 1
ATOM 9835 N N . PRO A 1 1237 ? 132.58200 121.96000 128.00000 1.000 118.02099 1626 PRO B N 1
ATOM 9836 C CA . PRO A 1 1237 ? 131.78300 122.83000 127.12000 1.000 118.02099 1626 PRO B CA 1
ATOM 9837 C C . PRO A 1 1237 ? 130.31300 122.45700 127.08900 1.000 118.02099 1626 PRO B C 1
ATOM 9838 O O . PRO A 1 1237 ? 129.45400 123.34300 127.00100 1.000 118.02099 1626 PRO B O 1
ATOM 9842 N N . MET A 1 1238 ? 129.99600 121.16300 127.16800 1.000 120.74718 1627 MET B N 1
ATOM 9843 C CA . MET A 1 1238 ? 128.60100 120.75200 127.27600 1.000 120.74718 1627 MET B CA 1
ATOM 9844 C C . MET A 1 1238 ? 127.97900 121.28600 128.55900 1.000 120.74718 1627 MET B C 1
ATOM 9845 O O . MET A 1 1238 ? 126.84100 121.76700 128.55900 1.000 120.74718 1627 MET B O 1
ATOM 9850 N N . GLU A 1 1239 ? 128.71800 121.20900 129.66900 1.000 117.90906 1628 GLU B N 1
ATOM 9851 C CA . GLU A 1 1239 ? 128.20500 121.71800 130.93600 1.000 117.90906 1628 GLU B CA 1
ATOM 9852 C C . GLU A 1 1239 ? 127.97200 123.22200 130.87400 1.000 117.90906 1628 GLU B C 1
ATOM 9853 O O . GLU A 1 1239 ? 126.94700 123.71900 131.35500 1.000 117.90906 1628 GLU B O 1
ATOM 9859 N N . ARG A 1 1240 ? 128.91500 123.96500 130.28900 1.000 112.71505 1629 ARG B N 1
ATOM 9860 C CA . ARG A 1 1240 ? 128.74200 125.40900 130.17300 1.000 112.71505 1629 ARG B CA 1
ATOM 9861 C C . ARG A 1 1240 ? 127.55500 125.75100 129.28500 1.000 112.71505 1629 ARG B C 1
ATOM 9862 O O . ARG A 1 1240 ? 126.78200 126.66400 129.59600 1.000 112.71505 1629 ARG B O 1
ATOM 9870 N N . ARG A 1 1241 ? 127.39300 125.03100 128.17300 1.000 116.11874 1630 ARG B N 1
ATOM 9871 C CA . ARG A 1 1241 ? 126.24200 125.26800 127.30800 1.000 116.11874 1630 ARG B CA 1
ATOM 9872 C C . ARG A 1 1241 ? 124.93900 124.96800 128.03500 1.000 116.11874 1630 ARG B C 1
ATOM 9873 O O . ARG A 1 1241 ? 123.95500 125.69900 127.88400 1.000 116.11874 1630 ARG B O 1
ATOM 9881 N N . LEU A 1 1242 ? 124.91500 123.90200 128.83600 1.000 110.44147 1631 LEU B N 1
ATOM 9882 C CA . LEU A 1 1242 ? 123.71300 123.57300 129.59600 1.000 110.44147 1631 LEU B CA 1
ATOM 9883 C C . LEU A 1 1242 ? 123.38700 124.65300 130.62100 1.000 110.44147 1631 LEU B C 1
ATOM 9884 O O . LEU A 1 1242 ? 122.22200 125.04100 130.77600 1.000 110.44147 1631 LEU B O 1
ATOM 9889 N N . VAL A 1 1243 ? 124.40100 125.14800 131.33200 1.000 105.01495 1632 VAL B N 1
ATOM 9890 C CA . VAL A 1 1243 ? 124.17000 126.19400 132.32400 1.000 105.01495 1632 VAL B CA 1
ATOM 9891 C C . VAL A 1 1243 ? 123.67500 127.46800 131.64900 1.000 105.01495 1632 VAL B C 1
ATOM 9892 O O . VAL A 1 1243 ? 122.75500 128.13300 132.13900 1.000 105.01495 1632 VAL B O 1
ATOM 9896 N N . GLU A 1 1244 ? 124.28000 127.82800 130.51500 1.000 105.77233 1633 GLU B N 1
ATOM 9897 C CA . GLU A 1 1244 ? 123.83100 129.01000 129.78800 1.000 105.77233 1633 GLU B CA 1
ATOM 9898 C C . GLU A 1 1244 ? 122.40400 128.83800 129.28600 1.000 105.77233 1633 GLU B C 1
ATOM 9899 O O . GLU A 1 1244 ? 121.62100 129.79300 129.28900 1.000 105.77233 1633 GLU B O 1
ATOM 9905 N N . GLN A 1 1245 ? 122.05100 127.63200 128.83900 1.000 103.97325 1634 GLN B N 1
ATOM 9906 C CA . GLN A 1 1245 ? 120.68100 127.37300 128.40900 1.000 103.97325 1634 GLN B CA 1
ATOM 9907 C C . GLN A 1 1245 ? 119.70400 127.53800 129.56400 1.000 103.97325 1634 GLN B C 1
ATOM 9908 O O . GLN A 1 1245 ? 118.63400 128.13600 129.40300 1.000 103.97325 1634 GLN B O 1
ATOM 9914 N N . LEU A 1 1246 ? 120.05900 127.01900 130.74000 1.000 97.93432 1635 LEU B N 1
ATOM 9915 C CA . LEU A 1 1246 ? 119.20800 127.19400 131.91300 1.000 97.93432 1635 LEU B CA 1
ATOM 9916 C C . LEU A 1 1246 ? 119.04800 128.66900 132.26000 1.000 97.93432 1635 LEU B C 1
ATOM 9917 O O . LEU A 1 1246 ? 117.94300 129.12800 132.57100 1.000 97.93432 1635 LEU B O 1
ATOM 9922 N N . PHE A 1 1247 ? 120.14600 129.42400 132.21800 1.000 88.42232 1636 PHE B N 1
ATOM 9923 C CA . PHE A 1 1247 ? 120.09100 130.84000 132.56500 1.000 88.42232 1636 PHE B CA 1
ATOM 9924 C C . PHE A 1 1247 ? 119.23700 131.61900 131.57200 1.000 88.42232 1636 PHE B C 1
ATOM 9925 O O . PHE A 1 1247 ? 118.43000 132.46900 131.96200 1.000 88.42232 1636 PHE B O 1
ATOM 9933 N N . SER A 1 1248 ? 119.40700 131.34300 130.27800 1.000 92.60755 1637 SER B N 1
ATOM 9934 C CA . SER A 1 1248 ? 118.63300 132.04200 129.25700 1.000 92.60755 1637 SER B CA 1
ATOM 9935 C C . SER A 1 1248 ? 117.15300 131.70100 129.36000 1.000 92.60755 1637 SER B C 1
ATOM 9936 O O . SER A 1 1248 ? 116.29100 132.57600 129.21800 1.000 92.60755 1637 SER B O 1
ATOM 9939 N N . SER A 1 1249 ? 116.83800 130.42600 129.60300 1.000 94.55693 1638 SER B N 1
ATOM 9940 C CA . SER A 1 1249 ? 115.44200 130.01600 129.71100 1.000 94.55693 1638 SER B CA 1
ATOM 9941 C C . SER A 1 1249 ? 114.75100 130.67900 130.89400 1.000 94.55693 1638 SER B C 1
ATOM 9942 O O . SER A 1 1249 ? 113.52200 130.80700 130.90400 1.000 94.55693 1638 SER B O 1
ATOM 9945 N N . GLY A 1 1250 ? 115.51700 131.10800 131.89100 1.000 93.91565 1639 GLY B N 1
ATOM 9946 C CA . GLY A 1 1250 ? 114.96500 131.72700 133.07400 1.000 93.91565 1639 GLY B CA 1
ATOM 9947 C C . GLY A 1 1250 ? 114.80300 130.81400 134.26700 1.000 93.91565 1639 GLY B C 1
ATOM 9948 O O . GLY A 1 1250 ? 114.21100 131.23400 135.26700 1.000 93.91565 1639 GLY B O 1
ATOM 9949 N N . ALA A 1 1251 ? 115.30300 129.58000 134.19300 1.000 94.03028 1640 ALA B N 1
ATOM 9950 C CA . ALA A 1 1251 ? 115.17100 128.65600 135.31500 1.000 94.03028 1640 ALA B CA 1
ATOM 9951 C C . ALA A 1 1251 ? 115.93500 129.15800 136.53300 1.000 94.03028 1640 ALA B C 1
ATOM 9952 O O . ALA A 1 1251 ? 115.42700 129.12100 137.65800 1.000 94.03028 1640 ALA B O 1
ATOM 9954 N N . ILE A 1 1252 ? 117.15700 129.63900 136.32700 1.000 88.62978 1641 ILE B N 1
ATOM 9955 C CA . ILE A 1 1252 ? 118.00300 130.14100 137.40200 1.000 88.62978 1641 ILE B CA 1
ATOM 9956 C C . ILE A 1 1252 ? 118.17800 131.63800 137.19800 1.000 88.62978 1641 ILE B C 1
ATOM 9957 O O . ILE A 1 1252 ? 118.18100 132.12300 136.06000 1.000 88.62978 1641 ILE B O 1
ATOM 9962 N N . GLN A 1 1253 ? 118.30800 132.37400 138.30100 1.000 86.39070 1642 GLN B N 1
ATOM 9963 C CA . GLN A 1 1253 ? 118.38400 133.82600 138.20300 1.000 86.39070 1642 GLN B CA 1
ATOM 9964 C C . GLN A 1 1253 ? 119.82100 134.32800 138.23800 1.000 86.39070 1642 GLN B C 1
ATOM 9965 O O . GLN A 1 1253 ? 120.11700 135.38600 137.67300 1.000 86.39070 1642 GLN B O 1
ATOM 9971 N N . VAL A 1 1254 ? 120.72600 133.59700 138.88200 1.000 84.39031 1643 VAL B N 1
ATOM 9972 C CA . VAL A 1 1254 ? 122.08700 134.07000 139.09400 1.000 84.39031 1643 VAL B CA 1
ATOM 9973 C C . VAL A 1 1254 ? 123.07800 133.04100 138.56900 1.000 84.39031 1643 VAL B C 1
ATOM 9974 O O . VAL A 1 1254 ? 122.93000 131.83600 138.79000 1.000 84.39031 1643 VAL B O 1
ATOM 9978 N N . VAL A 1 1255 ? 124.09800 133.53000 137.86500 1.000 84.68175 1644 VAL B N 1
ATOM 9979 C CA . VAL A 1 1255 ? 125.25300 132.72500 137.48300 1.000 84.68175 1644 VAL B CA 1
ATOM 9980 C C . VAL A 1 1255 ? 126.51000 133.48500 137.87300 1.000 84.68175 1644 VAL B C 1
ATOM 9981 O O . VAL A 1 1255 ? 126.55400 134.71500 137.77500 1.000 84.68175 1644 VAL B O 1
ATOM 9985 N N . VAL A 1 1256 ? 127.52700 132.75600 138.31600 1.000 85.94563 1645 VAL B N 1
ATOM 9986 C CA . VAL A 1 1256 ? 128.81400 133.32800 138.68700 1.000 85.94563 1645 VAL B CA 1
ATOM 9987 C C . VAL A 1 1256 ? 129.83700 132.85200 137.66800 1.000 85.94563 1645 VAL B C 1
ATOM 9988 O O . VAL A 1 1256 ? 129.98200 131.64600 137.44200 1.000 85.94563 1645 VAL B O 1
ATOM 9992 N N . ALA A 1 1257 ? 130.53800 133.79000 137.04500 1.000 87.28293 1646 ALA B N 1
ATOM 9993 C CA . ALA A 1 1257 ? 131.49900 133.46600 136.00300 1.000 87.28293 1646 ALA B CA 1
ATOM 9994 C C . ALA A 1 1257 ? 132.86000 134.05300 136.34300 1.000 87.28293 1646 ALA B C 1
ATOM 9995 O O . ALA A 1 1257 ? 132.96000 135.12400 136.94700 1.000 87.28293 1646 ALA B O 1
ATOM 9997 N N . SER A 1 1258 ? 133.90900 133.33400 135.96100 1.000 91.86335 1647 SER B N 1
ATOM 9998 C CA . SER A 1 1258 ? 135.25300 133.86300 136.09900 1.000 91.86335 1647 SER B CA 1
ATOM 9999 C C . SER A 1 1258 ? 135.47900 134.97200 135.07900 1.000 91.86335 1647 SER B C 1
ATOM 10000 O O . SER A 1 1258 ? 134.76200 135.09100 134.08300 1.000 91.86335 1647 SER B O 1
ATOM 10003 N N . ARG A 1 1259 ? 136.49200 135.79800 135.34300 1.000 94.50152 1648 ARG B N 1
ATOM 10004 C CA . ARG A 1 1259 ? 136.75200 136.94100 134.47200 1.000 94.50152 1648 ARG B CA 1
ATOM 10005 C C . ARG A 1 1259 ? 137.15900 136.49200 133.07500 1.000 94.50152 1648 ARG B C 1
ATOM 10006 O O . ARG A 1 1259 ? 136.91500 137.20000 132.09300 1.000 94.50152 1648 ARG B O 1
ATOM 10014 N N . SER A 1 1260 ? 137.77800 135.31400 132.96500 1.000 94.51929 1649 SER B N 1
ATOM 10015 C CA . SER A 1 1260 ? 138.28300 134.86300 131.67300 1.000 94.51929 1649 SER B CA 1
ATOM 10016 C C . SER A 1 1260 ? 137.14800 134.45300 130.74300 1.000 94.51929 1649 SER B C 1
ATOM 10017 O O . SER A 1 1260 ? 137.36500 134.24200 129.54400 1.000 94.51929 1649 SER B O 1
ATOM 10020 N N . LEU A 1 1261 ? 135.93400 134.33200 131.27400 1.000 94.29238 1650 LEU B N 1
ATOM 10021 C CA . LEU A 1 1261 ? 134.77600 133.95700 130.47500 1.000 94.29238 1650 LEU B CA 1
ATOM 10022 C C . LEU A 1 1261 ? 133.94700 135.15000 130.02000 1.000 94.29238 1650 LEU B C 1
ATOM 10023 O O . LEU A 1 1261 ? 132.84800 134.94700 129.49400 1.000 94.29238 1650 LEU B O 1
ATOM 10028 N N . CYS A 1 1262 ? 134.43200 136.37800 130.21100 1.000 91.86357 1651 CYS B N 1
ATOM 10029 C CA . CYS A 1 1262 ? 133.64600 137.54500 129.82200 1.000 91.86357 1651 CYS B CA 1
ATOM 10030 C C . CYS A 1 1262 ? 133.39900 137.56400 128.31900 1.000 91.86357 1651 CYS B C 1
ATOM 10031 O O . CYS A 1 1262 ? 132.30000 137.89900 127.86200 1.000 91.86357 1651 CYS B O 1
ATOM 10034 N N . TRP A 1 1263 ? 134.41500 137.20900 127.53100 1.000 88.49779 1652 TRP B N 1
ATOM 10035 C CA . TRP A 1 1263 ? 134.23500 137.14500 126.08400 1.000 88.49779 1652 TRP B CA 1
ATOM 10036 C C . TRP A 1 1263 ? 133.43800 135.91100 125.67900 1.000 88.49779 1652 TRP B C 1
ATOM 10037 O O . TRP A 1 1263 ? 132.60600 135.97100 124.76700 1.000 88.49779 1652 TRP B O 1
ATOM 10048 N N . GLY A 1 1264 ? 133.68200 134.78200 126.34700 1.000 96.02644 1653 GLY B N 1
ATOM 10049 C CA . GLY A 1 1264 ? 133.11900 133.52100 125.89200 1.000 96.02644 1653 GLY B CA 1
ATOM 10050 C C . GLY A 1 1264 ? 131.60900 133.44700 126.01600 1.000 96.02644 1653 GLY B C 1
ATOM 10051 O O . GLY A 1 1264 ? 130.93500 132.88600 125.14900 1.000 96.02644 1653 GLY B O 1
ATOM 10052 N N . MET A 1 1265 ? 131.05800 134.00100 127.09500 1.000 97.40588 1654 MET B N 1
ATOM 10053 C CA . MET A 1 1265 ? 129.64000 133.83300 127.38100 1.000 97.40588 1654 MET B CA 1
ATOM 10054 C C . MET A 1 1265 ? 128.77900 134.45600 126.29200 1.000 97.40588 1654 MET B C 1
ATOM 10055 O O . MET A 1 1265 ? 129.10900 135.50500 125.73400 1.000 97.40588 1654 MET B O 1
ATOM 10060 N N . ASN A 1 1266 ? 127.66500 133.79300 125.99400 1.000 95.72420 1655 ASN B N 1
ATOM 10061 C CA . ASN A 1 1266 ? 126.71000 134.22900 124.98600 1.000 95.72420 1655 ASN B CA 1
ATOM 10062 C C . ASN A 1 1266 ? 125.33900 134.45400 125.61100 1.000 95.72420 1655 ASN B C 1
ATOM 10063 O O . ASN A 1 1266 ? 124.31200 134.03900 125.07000 1.000 95.72420 1655 ASN B O 1
ATOM 10068 N N . VAL A 1 1267 ? 125.30900 135.10300 126.77100 1.000 89.47316 1656 VAL B N 1
ATOM 10069 C CA . VAL A 1 1267 ? 124.07100 135.36800 127.48900 1.000 89.47316 1656 VAL B CA 1
ATOM 10070 C C . VAL A 1 1267 ? 124.09600 136.80300 127.99600 1.000 89.47316 1656 VAL B C 1
ATOM 10071 O O . VAL A 1 1267 ? 125.16900 137.38900 128.17600 1.000 89.47316 1656 VAL B O 1
ATOM 10075 N N . ALA A 1 1268 ? 122.91400 137.37200 128.20900 1.000 85.14170 1657 ALA B N 1
ATOM 10076 C CA . ALA A 1 1268 ? 122.76200 138.74400 128.67300 1.000 85.14170 1657 ALA B CA 1
ATOM 10077 C C . ALA A 1 1268 ? 121.93400 138.75900 129.94900 1.000 85.14170 1657 ALA B C 1
ATOM 10078 O O . ALA A 1 1268 ? 121.00300 137.96200 130.09700 1.000 85.14170 1657 ALA B O 1
ATOM 10080 N N . ALA A 1 1269 ? 122.27200 139.66400 130.86200 1.000 82.65532 1658 ALA B N 1
ATOM 10081 C CA . ALA A 1 1269 ? 121.61100 139.76100 132.15300 1.000 82.65532 1658 ALA B CA 1
ATOM 10082 C C . ALA A 1 1269 ? 121.17000 141.19300 132.42100 1.000 82.65532 1658 ALA B C 1
ATOM 10083 O O . ALA A 1 1269 ? 121.67700 142.14600 131.82600 1.000 82.65532 1658 ALA B O 1
ATOM 10085 N N . HIS A 1 1270 ? 120.20600 141.33000 133.33300 1.000 82.23004 1659 HIS B N 1
ATOM 10086 C CA . HIS A 1 1270 ? 119.73500 142.65600 133.71600 1.000 82.23004 1659 HIS B CA 1
ATOM 10087 C C . HIS A 1 1270 ? 120.73100 143.35400 134.63300 1.000 82.23004 1659 HIS B C 1
ATOM 10088 O O . HIS A 1 1270 ? 120.88700 144.57800 134.57100 1.000 82.23004 1659 HIS B O 1
ATOM 10095 N N . LEU A 1 1271 ? 121.40900 142.59700 135.49200 1.000 77.68622 1660 LEU B N 1
ATOM 10096 C CA . LEU A 1 1271 ? 122.38600 143.13700 136.42600 1.000 77.68622 1660 LEU B CA 1
ATOM 10097 C C . LEU A 1 1271 ? 123.70100 142.39000 136.26800 1.000 77.68622 1660 LEU B C 1
ATOM 10098 O O . LEU A 1 1271 ? 123.70700 141.16600 136.10700 1.000 77.68622 1660 LEU B O 1
ATOM 10103 N N . VAL A 1 1272 ? 124.80800 143.12600 136.31100 1.000 79.57978 1661 VAL B N 1
ATOM 10104 C CA . VAL A 1 1272 ? 126.14700 142.55500 136.24000 1.000 79.57978 1661 VAL B CA 1
ATOM 10105 C C . VAL A 1 1272 ? 126.95000 143.09400 137.41500 1.000 79.57978 1661 VAL B C 1
ATOM 10106 O O . VAL A 1 1272 ? 127.02400 144.31200 137.61500 1.000 79.57978 1661 VAL B O 1
ATOM 10110 N N . ILE A 1 1273 ? 127.54900 142.19300 138.18600 1.000 83.76910 1662 ILE B N 1
ATOM 10111 C CA . ILE A 1 1273 ? 128.31800 142.54800 139.37300 1.000 83.76910 1662 ILE B CA 1
ATOM 10112 C C . ILE A 1 1273 ? 129.75700 142.11000 139.14500 1.000 83.76910 1662 ILE B C 1
ATOM 10113 O O . ILE A 1 1273 ? 130.02700 140.92700 138.90600 1.000 83.76910 1662 ILE B O 1
ATOM 10118 N N . ILE A 1 1274 ? 130.68100 143.06000 139.21700 1.000 88.47457 1663 ILE B N 1
ATOM 10119 C CA . ILE A 1 1274 ? 132.10300 142.78500 139.04900 1.000 88.47457 1663 ILE B CA 1
ATOM 10120 C C . ILE A 1 1274 ? 132.77500 142.84400 140.41300 1.000 88.47457 1663 ILE B C 1
ATOM 10121 O O . ILE A 1 1274 ? 132.57000 143.79600 141.17400 1.000 88.47457 1663 ILE B O 1
ATOM 10126 N N . MET A 1 1275 ? 133.57700 141.83200 140.72600 1.000 96.88998 1664 MET B N 1
ATOM 10127 C CA . MET A 1 1275 ? 134.17900 141.69100 142.04400 1.000 96.88998 1664 MET B CA 1
ATOM 10128 C C . MET A 1 1275 ? 135.68300 141.92100 141.98600 1.000 96.88998 1664 MET B C 1
ATOM 10129 O O . MET A 1 1275 ? 136.40400 141.18500 141.30400 1.000 96.88998 1664 MET B O 1
ATOM 10134 N N . ASP A 1 1276 ? 136.13700 142.96400 142.68300 1.000 103.33279 1665 ASP B N 1
ATOM 10135 C CA . ASP A 1 1276 ? 137.52900 143.19000 143.06500 1.000 103.33279 1665 ASP B CA 1
ATOM 10136 C C . ASP A 1 1276 ? 138.42300 143.62300 141.90600 1.000 103.33279 1665 ASP B C 1
ATOM 10137 O O . ASP A 1 1276 ? 139.53300 144.11400 142.13600 1.000 103.33279 1665 ASP B O 1
ATOM 10142 N N . THR A 1 1277 ? 137.92800 143.51000 140.67100 1.000 100.07597 1666 THR B N 1
ATOM 10143 C CA . THR A 1 1277 ? 138.58900 144.05100 139.47500 1.000 100.07597 1666 THR B CA 1
ATOM 10144 C C . THR A 1 1277 ? 140.10200 143.81600 139.46800 1.000 100.07597 1666 THR B C 1
ATOM 10145 O O . THR A 1 1277 ? 140.86500 144.63100 138.94600 1.000 100.07597 1666 THR B O 1
ATOM 10149 N N . GLN A 1 1278 ? 140.54400 142.69900 140.04300 1.000 98.25847 1667 GLN B N 1
ATOM 10150 C CA . GLN A 1 1278 ? 141.96600 142.39500 140.13300 1.000 98.25847 1667 GLN B CA 1
ATOM 10151 C C . GLN A 1 1278 ? 142.16100 140.88900 140.07000 1.000 98.25847 1667 GLN B C 1
ATOM 10152 O O . GLN A 1 1278 ? 141.21800 140.11500 140.24600 1.000 98.25847 1667 GLN B O 1
ATOM 10158 N N . TYR A 1 1279 ? 143.40200 140.48000 139.81500 1.000 96.35344 1668 TYR B N 1
ATOM 10159 C CA . TYR A 1 1279 ? 143.74700 139.06400 139.80200 1.000 96.35344 1668 TYR B CA 1
ATOM 10160 C C . TYR A 1 1279 ? 145.21900 138.90100 140.14500 1.000 96.35344 1668 TYR B C 1
ATOM 10161 O O . TYR A 1 1279 ? 146.03800 139.75600 139.79700 1.000 96.35344 1668 TYR B O 1
ATOM 10170 N N . TYR A 1 1280 ? 145.54400 137.80800 140.83000 1.000 102.48573 1669 TYR B N 1
ATOM 10171 C CA . TYR A 1 1280 ? 146.92100 137.55500 141.22800 1.000 102.48573 1669 TYR B CA 1
ATOM 10172 C C . TYR A 1 1280 ? 147.78100 137.23500 140.01300 1.000 102.48573 1669 TYR B C 1
ATOM 10173 O O . TYR A 1 1280 ? 147.32400 136.60700 139.05500 1.000 102.48573 1669 TYR B O 1
ATOM 10182 N N . ASN A 1 1281 ? 149.03500 137.67600 140.05700 1.000 102.13895 1670 ASN B N 1
ATOM 10183 C CA . ASN A 1 1281 ? 150.00800 137.41700 139.00100 1.000 102.13895 1670 ASN B CA 1
ATOM 10184 C C . ASN A 1 1281 ? 151.22400 136.75900 139.63800 1.000 102.13895 1670 ASN B C 1
ATOM 10185 O O . ASN A 1 1281 ? 151.97400 137.40900 140.37400 1.000 102.13895 1670 ASN B O 1
ATOM 10190 N N . GLY A 1 1282 ? 151.42000 135.47200 139.34900 1.000 104.10450 1671 GLY B N 1
ATOM 10191 C CA . GLY A 1 1282 ? 152.49300 134.73200 139.99300 1.000 104.10450 1671 GLY B CA 1
ATOM 10192 C C . GLY A 1 1282 ? 153.87400 135.20400 139.57900 1.000 104.10450 1671 GLY B C 1
ATOM 10193 O O . GLY A 1 1282 ? 154.80100 135.23500 140.39200 1.000 104.10450 1671 GLY B O 1
ATOM 10194 N N . LYS A 1 1283 ? 154.03200 135.56600 138.30400 1.000 106.89147 1672 LYS B N 1
ATOM 10195 C CA . LYS A 1 1283 ? 155.34900 135.94400 137.79700 1.000 106.89147 1672 LYS B CA 1
ATOM 10196 C C . LYS A 1 1283 ? 155.89600 137.15900 138.53300 1.000 106.89147 1672 LYS B C 1
ATOM 10197 O O . LYS A 1 1283 ? 157.07100 137.19200 138.91500 1.000 106.89147 1672 LYS B O 1
ATOM 10203 N N . ILE A 1 1284 ? 155.05200 138.17500 138.74600 1.000 101.02479 1673 ILE B N 1
ATOM 10204 C CA . ILE A 1 1284 ? 155.47200 139.36300 139.47800 1.000 101.02479 1673 ILE B CA 1
ATOM 10205 C C . ILE A 1 1284 ? 155.05400 139.32300 140.93800 1.000 101.02479 1673 ILE B C 1
ATOM 10206 O O . ILE A 1 1284 ? 155.23700 140.32200 141.64600 1.000 101.02479 1673 ILE B O 1
ATOM 10211 N N . HIS A 1 1285 ? 154.49900 138.20000 141.40500 1.000 100.73907 1674 HIS B N 1
ATOM 10212 C CA . HIS A 1 1285 ? 154.07900 138.00800 142.79900 1.000 100.73907 1674 HIS B CA 1
ATOM 10213 C C . HIS A 1 1285 ? 153.33100 139.22500 143.33900 1.000 100.73907 1674 HIS B C 1
ATOM 10214 O O . HIS A 1 1285 ? 153.63100 139.74100 144.41700 1.000 100.73907 1674 HIS B O 1
ATOM 10221 N N . ALA A 1 1286 ? 152.34500 139.68900 142.57600 1.000 100.69251 1675 ALA B N 1
ATOM 10222 C CA . ALA A 1 1286 ? 151.55000 140.84400 142.96100 1.000 100.69251 1675 ALA B CA 1
ATOM 10223 C C . ALA A 1 1286 ? 150.18200 140.73600 142.30300 1.000 100.69251 1675 ALA B C 1
ATOM 10224 O O . ALA A 1 1286 ? 149.89600 139.78800 141.56700 1.000 100.69251 1675 ALA B O 1
ATOM 10226 N N . TYR A 1 1287 ? 149.33100 141.72000 142.57600 1.000 101.05240 1676 TYR B N 1
ATOM 10227 C CA . TYR A 1 1287 ? 147.98800 141.78900 142.01600 1.000 101.05240 1676 TYR B CA 1
ATOM 10228 C C . TYR A 1 1287 ? 147.94000 142.90000 140.97800 1.000 101.05240 1676 TYR B C 1
ATOM 10229 O O . TYR A 1 1287 ? 148.34000 144.03400 141.25900 1.000 101.05240 1676 TYR B O 1
ATOM 10238 N N . VAL A 1 1288 ? 147.45200 142.57100 139.78600 1.000 99.39226 1677 VAL B N 1
ATOM 10239 C CA . VAL A 1 1288 ? 147.32200 143.51800 138.68600 1.000 99.39226 1677 VAL B CA 1
ATOM 10240 C C . VAL A 1 1288 ? 145.84800 143.62700 138.32500 1.000 99.39226 1677 VAL B C 1
ATOM 10241 O O . VAL A 1 1288 ? 145.16300 142.60900 138.17000 1.000 99.39226 1677 VAL B O 1
ATOM 10245 N N . ASP A 1 1289 ? 145.35900 144.85700 138.20000 1.000 98.12355 1678 ASP B N 1
ATOM 10246 C CA . ASP A 1 1289 ? 143.94500 145.08200 137.95000 1.000 98.12355 1678 ASP B CA 1
ATOM 10247 C C . ASP A 1 1289 ? 143.56300 144.66100 136.53300 1.000 98.12355 1678 ASP B C 1
ATOM 10248 O O . ASP A 1 1289 ? 144.41400 144.43800 135.66900 1.000 98.12355 1678 ASP B O 1
ATOM 10253 N N . TYR A 1 1290 ? 142.25700 144.55300 136.30800 1.000 93.43506 1679 TYR B N 1
ATOM 10254 C CA . TYR A 1 1290 ? 141.75800 144.12900 135.01000 1.000 93.43506 1679 TYR B CA 1
ATOM 10255 C C . TYR A 1 1290 ? 142.09400 145.17300 133.95000 1.000 93.43506 1679 TYR B C 1
ATOM 10256 O O . TYR A 1 1290 ? 142.13000 146.37200 134.24800 1.000 93.43506 1679 TYR B O 1
ATOM 10265 N N . PRO A 1 1291 ? 142.34500 144.76000 132.71100 1.000 90.13084 1680 PRO B N 1
ATOM 10266 C CA . PRO A 1 1291 ? 142.36600 145.72700 131.61200 1.000 90.13084 1680 PRO B CA 1
ATOM 10267 C C . PRO A 1 1291 ? 141.00400 146.38000 131.46000 1.000 90.13084 1680 PRO B C 1
ATOM 10268 O O . PRO A 1 1291 ? 139.96400 145.76000 131.69300 1.000 90.13084 1680 PRO B O 1
ATOM 10272 N N . ILE A 1 1292 ? 141.01800 147.65600 131.07100 1.000 88.37831 1681 ILE B N 1
ATOM 10273 C CA . ILE A 1 1292 ? 139.76900 148.40400 130.94900 1.000 88.37831 1681 ILE B CA 1
ATOM 10274 C C . ILE A 1 1292 ? 138.87700 147.78400 129.88100 1.000 88.37831 1681 ILE B C 1
ATOM 10275 O O . ILE A 1 1292 ? 137.64400 147.86600 129.95400 1.000 88.37831 1681 ILE B O 1
ATOM 10280 N N . TYR A 1 1293 ? 139.48200 147.14400 128.87900 1.000 88.76741 1682 TYR B N 1
ATOM 10281 C CA . TYR A 1 1293 ? 138.69900 146.49000 127.83600 1.000 88.76741 1682 TYR B CA 1
ATOM 10282 C C . TYR A 1 1293 ? 137.87400 145.34200 128.40200 1.000 88.76741 1682 TYR B C 1
ATOM 10283 O O . TYR A 1 1293 ? 136.71300 145.15400 128.02100 1.000 88.76741 1682 TYR B O 1
ATOM 10292 N N . ASP A 1 1294 ? 138.45700 144.56100 129.31400 1.000 92.41000 1683 ASP B N 1
ATOM 10293 C CA . ASP A 1 1294 ? 137.70600 143.47800 129.94000 1.000 92.41000 1683 ASP B CA 1
ATOM 10294 C C . ASP A 1 1294 ? 136.55000 144.01800 130.77100 1.000 92.41000 1683 ASP B C 1
ATOM 10295 O O . ASP A 1 1294 ? 135.45600 143.44400 130.76800 1.000 92.41000 1683 ASP B O 1
ATOM 10300 N N . VAL A 1 1295 ? 136.77300 145.11800 131.49200 1.000 87.01339 1684 VAL B N 1
ATOM 10301 C CA . VAL A 1 1295 ? 135.70200 145.71700 132.28400 1.000 87.01339 1684 VAL B CA 1
ATOM 10302 C C . VAL A 1 1295 ? 134.57800 146.19800 131.37400 1.000 87.01339 1684 VAL B C 1
ATOM 10303 O O . VAL A 1 1295 ? 133.39100 146.01500 131.67100 1.000 87.01339 1684 VAL B O 1
ATOM 10307 N N . LEU A 1 1296 ? 134.93700 146.82400 130.25100 1.000 85.37682 1685 LEU B N 1
ATOM 10308 C CA . LEU A 1 1296 ? 133.92400 147.26300 129.29700 1.000 85.37682 1685 LEU B CA 1
ATOM 10309 C C . LEU A 1 1296 ? 133.14500 146.08100 128.73500 1.000 85.37682 1685 LEU B C 1
ATOM 10310 O O . LEU A 1 1296 ? 131.92100 146.15300 128.57600 1.000 85.37682 1685 LEU B O 1
ATOM 10315 N N . GLN A 1 1297 ? 133.83900 144.98600 128.42600 1.000 86.17228 1686 GLN B N 1
ATOM 10316 C CA . GLN A 1 1297 ? 133.16200 143.79900 127.91400 1.000 86.17228 1686 GLN B CA 1
ATOM 10317 C C . GLN A 1 1297 ? 132.20600 143.22300 128.95000 1.000 86.17228 1686 GLN B C 1
ATOM 10318 O O . GLN A 1 1297 ? 131.09000 142.80800 128.61900 1.000 86.17228 1686 GLN B O 1
ATOM 10324 N N . MET A 1 1298 ? 132.63300 143.18300 130.21400 1.000 85.16992 1687 MET B N 1
ATOM 10325 C CA . MET A 1 1298 ? 131.76100 142.69700 131.27800 1.000 85.16992 1687 MET B CA 1
ATOM 10326 C C . MET A 1 1298 ? 130.52300 143.57200 131.40900 1.000 85.16992 1687 MET B C 1
ATOM 10327 O O . MET A 1 1298 ? 129.40400 143.07000 131.55300 1.000 85.16992 1687 MET B O 1
ATOM 10332 N N . VAL A 1 1299 ? 130.71000 144.89300 131.36300 1.000 83.17029 1688 VAL B N 1
ATOM 10333 C CA . VAL A 1 1299 ? 129.58400 145.81400 131.43800 1.000 83.17029 1688 VAL B CA 1
ATOM 10334 C C . VAL A 1 1299 ? 128.64000 145.63100 130.26000 1.000 83.17029 1688 VAL B C 1
ATOM 10335 O O . VAL A 1 1299 ? 127.42100 145.74800 130.42000 1.000 83.17029 1688 VAL B O 1
ATOM 10339 N N . GLY A 1 1300 ? 129.17300 145.32100 129.07700 1.000 82.82525 1689 GLY B N 1
ATOM 10340 C CA . GLY A 1 1300 ? 128.32100 145.17900 127.90600 1.000 82.82525 1689 GLY B CA 1
ATOM 10341 C C . GLY A 1 1300 ? 127.30600 144.05900 128.03300 1.000 82.82525 1689 GLY B C 1
ATOM 10342 O O . GLY A 1 1300 ? 126.29000 144.04900 127.33300 1.000 82.82525 1689 GLY B O 1
ATOM 10343 N N . HIS A 1 1301 ? 127.56600 143.09600 128.92000 1.000 86.33487 1690 HIS B N 1
ATOM 10344 C CA . HIS A 1 1301 ? 126.60800 142.01500 129.13100 1.000 86.33487 1690 HIS B CA 1
ATOM 10345 C C . HIS A 1 1301 ? 125.32700 142.51500 129.78400 1.000 86.33487 1690 HIS B C 1
ATOM 10346 O O . HIS A 1 1301 ? 124.27100 141.89200 129.63400 1.000 86.33487 1690 HIS B O 1
ATOM 10353 N N . ALA A 1 1302 ? 125.39700 143.63300 130.50800 1.000 83.76676 1691 ALA B N 1
ATOM 10354 C CA . ALA A 1 1302 ? 124.25600 144.14200 131.26900 1.000 83.76676 1691 ALA B CA 1
ATOM 10355 C C . ALA A 1 1302 ? 123.32800 144.93700 130.35100 1.000 83.76676 1691 ALA B C 1
ATOM 10356 O O . ALA A 1 1302 ? 123.19000 146.15800 130.44800 1.000 83.76676 1691 ALA B O 1
ATOM 10358 N N . ASN A 1 1303 ? 122.67600 144.21100 129.44400 1.000 84.76839 1692 ASN B N 1
ATOM 10359 C CA . ASN A 1 1303 ? 121.66100 144.81800 128.59300 1.000 84.76839 1692 ASN B CA 1
ATOM 10360 C C . ASN A 1 1303 ? 120.81000 143.72300 127.97000 1.000 84.76839 1692 ASN B C 1
ATOM 10361 O O . ASN A 1 1303 ? 121.34100 142.72900 127.46500 1.000 84.76839 1692 ASN B O 1
ATOM 10366 N N . ARG A 1 1304 ? 119.49600 143.89200 128.04300 1.000 90.77778 1693 ARG B N 1
ATOM 10367 C CA . ARG A 1 1304 ? 118.54100 143.02900 127.35000 1.000 90.77778 1693 ARG B CA 1
ATOM 10368 C C . ARG A 1 1304 ? 117.55800 143.93500 126.62600 1.000 90.77778 1693 ARG B C 1
ATOM 10369 O O . ARG A 1 1304 ? 116.56200 144.37400 127.23900 1.000 90.77778 1693 ARG B O 1
ATOM 10377 N N . PRO A 1 1305 ? 117.79200 144.24700 125.34800 1.000 92.67377 1694 PRO B N 1
ATOM 10378 C CA . PRO A 1 1305 ? 116.97200 145.27900 124.69100 1.000 92.67377 1694 PRO B CA 1
ATOM 10379 C C . PRO A 1 1305 ? 115.49100 144.95300 124.64500 1.000 92.67377 1694 PRO B C 1
ATOM 10380 O O . PRO A 1 1305 ? 114.66100 145.86900 124.70400 1.000 92.67377 1694 PRO B O 1
ATOM 10384 N N . LEU A 1 1306 ? 115.13100 143.67400 124.54300 1.000 98.14219 1695 LEU B N 1
ATOM 10385 C CA . LEU A 1 1306 ? 113.73000 143.32500 124.33800 1.000 98.14219 1695 LEU B CA 1
ATOM 10386 C C . LEU A 1 1306 ? 112.91000 143.49100 125.61200 1.000 98.14219 1695 LEU B C 1
ATOM 10387 O O . LEU A 1 1306 ? 111.76700 143.96200 125.56100 1.000 98.14219 1695 LEU B O 1
ATOM 10392 N N . GLN A 1 1307 ? 113.46900 143.11900 126.76300 1.000 97.77905 1696 GLN B N 1
ATOM 10393 C CA . GLN A 1 1307 ? 112.68400 142.98100 127.98100 1.000 97.77905 1696 GLN B CA 1
ATOM 10394 C C . GLN A 1 1307 ? 113.15800 143.83800 129.14600 1.000 97.77905 1696 GLN B C 1
ATOM 10395 O O . GLN A 1 1307 ? 112.60300 143.71300 130.24300 1.000 97.77905 1696 GLN B O 1
ATOM 10401 N N . ASP A 1 1308 ? 114.15500 144.69700 128.95600 1.000 95.86948 1697 ASP B N 1
ATOM 10402 C CA . ASP A 1 1308 ? 114.65500 145.55500 130.02200 1.000 95.86948 1697 ASP B CA 1
ATOM 10403 C C . ASP A 1 1308 ? 114.63300 147.00500 129.56900 1.000 95.86948 1697 ASP B C 1
ATOM 10404 O O . ASP A 1 1308 ? 115.09300 147.32300 128.46800 1.000 95.86948 1697 ASP B O 1
ATOM 10409 N N . ASP A 1 1309 ? 114.09300 147.88100 130.41700 1.000 96.29863 1698 ASP B N 1
ATOM 10410 C CA . ASP A 1 1309 ? 114.12300 149.30800 130.13500 1.000 96.29863 1698 ASP B CA 1
ATOM 10411 C C . ASP A 1 1309 ? 115.43700 149.95400 130.54500 1.000 96.29863 1698 ASP B C 1
ATOM 10412 O O . ASP A 1 1309 ? 115.69000 151.10400 130.17100 1.000 96.29863 1698 ASP B O 1
ATOM 10417 N N . GLU A 1 1310 ? 116.27000 149.24800 131.30500 1.000 91.02140 1699 GLU B N 1
ATOM 10418 C CA . GLU A 1 1310 ? 117.56900 149.76600 131.70300 1.000 91.02140 1699 GLU B CA 1
ATOM 10419 C C . GLU A 1 1310 ? 118.46300 148.59400 132.07300 1.000 91.02140 1699 GLU B C 1
ATOM 10420 O O . GLU A 1 1310 ? 117.99200 147.47800 132.30300 1.000 91.02140 1699 GLU B O 1
ATOM 10426 N N . GLY A 1 1311 ? 119.76200 148.86600 132.12500 1.000 84.78378 1700 GLY B N 1
ATOM 10427 C CA . GLY A 1 1311 ? 120.72300 147.86700 132.54000 1.000 84.78378 1700 GLY B CA 1
ATOM 10428 C C . GLY A 1 1311 ? 121.59600 148.39000 133.65700 1.000 84.78378 1700 GLY B C 1
ATOM 10429 O O . GLY A 1 1311 ? 122.18100 149.46900 133.53900 1.000 84.78378 1700 GLY B O 1
ATOM 10430 N N . ARG A 1 1312 ? 121.69000 147.64200 134.74800 1.000 81.72629 1701 ARG B N 1
ATOM 10431 C CA . ARG A 1 1312 ? 122.40900 148.08900 135.92900 1.000 81.72629 1701 ARG B CA 1
ATOM 10432 C C . ARG A 1 1312 ? 123.67200 147.26500 136.12100 1.000 81.72629 1701 ARG B C 1
ATOM 10433 O O . ARG A 1 1312 ? 123.67000 146.04800 135.91800 1.000 81.72629 1701 ARG B O 1
ATOM 10441 N N . CYS A 1 1313 ? 124.75300 147.93900 136.50100 1.000 85.28397 1702 CYS B N 1
ATOM 10442 C CA . CYS A 1 1313 ? 126.03100 147.29400 136.75900 1.000 85.28397 1702 CYS B CA 1
ATOM 10443 C C . CYS A 1 1313 ? 126.60500 147.84200 138.05400 1.000 85.28397 1702 CYS B C 1
ATOM 10444 O O . CYS A 1 1313 ? 126.63300 149.05900 138.25800 1.000 85.28397 1702 CYS B O 1
ATOM 10447 N N . VAL A 1 1314 ? 127.05600 146.94600 138.92500 1.000 84.83768 1703 VAL B N 1
ATOM 10448 C CA . VAL A 1 1314 ? 127.65800 147.31300 140.20000 1.000 84.83768 1703 VAL B CA 1
ATOM 10449 C C . VAL A 1 1314 ? 129.08700 146.80000 140.19900 1.000 84.83768 1703 VAL B C 1
ATOM 10450 O O . VAL A 1 1314 ? 129.31900 145.59600 140.03600 1.000 84.83768 1703 VAL B O 1
ATOM 10454 N N . ILE A 1 1315 ? 130.04000 147.70500 140.38800 1.000 88.21198 1704 ILE B N 1
ATOM 10455 C CA . ILE A 1 1315 ? 131.45800 147.37200 140.37800 1.000 88.21198 1704 ILE B CA 1
ATOM 10456 C C . ILE A 1 1315 ? 131.98900 147.51200 141.79500 1.000 88.21198 1704 ILE B C 1
ATOM 10457 O O . ILE A 1 1315 ? 131.91800 148.59500 142.38900 1.000 88.21198 1704 ILE B O 1
ATOM 10462 N N . MET A 1 1316 ? 132.52200 146.42300 142.33300 1.000 95.46766 1705 MET B N 1
ATOM 10463 C CA . MET A 1 1316 ? 133.12500 146.40700 143.65700 1.000 95.46766 1705 MET B CA 1
ATOM 10464 C C . MET A 1 1316 ? 134.63200 146.30300 143.49800 1.000 95.46766 1705 MET B C 1
ATOM 10465 O O . MET A 1 1316 ? 135.13100 145.34000 142.90700 1.000 95.46766 1705 MET B O 1
ATOM 10470 N N . CYS A 1 1317 ? 135.35100 147.29100 144.02000 1.000 98.74035 1706 CYS B N 1
ATOM 10471 C CA . CYS A 1 1317 ? 136.78800 147.36900 143.81200 1.000 98.74035 1706 CYS B CA 1
ATOM 10472 C C . CYS A 1 1317 ? 137.42300 148.06800 145.00100 1.000 98.74035 1706 CYS B C 1
ATOM 10473 O O . CYS A 1 1317 ? 136.73700 148.67800 145.82400 1.000 98.74035 1706 CYS B O 1
ATOM 10476 N N . GLN A 1 1318 ? 138.74700 147.96300 145.08000 1.000 101.30531 1707 GLN B N 1
ATOM 10477 C CA . GLN A 1 1318 ? 139.49700 148.66500 146.11000 1.000 101.30531 1707 GLN B CA 1
ATOM 10478 C C . GLN A 1 1318 ? 139.29400 150.16700 145.96500 1.000 101.30531 1707 GLN B C 1
ATOM 10479 O O . GLN A 1 1318 ? 139.13800 150.67800 144.85300 1.000 101.30531 1707 GLN B O 1
ATOM 10485 N N . GLY A 1 1319 ? 139.28400 150.86700 147.09700 1.000 103.37501 1708 GLY B N 1
ATOM 10486 C CA . GLY A 1 1319 ? 138.92300 152.27200 147.13200 1.000 103.37501 1708 GLY B CA 1
ATOM 10487 C C . GLY A 1 1319 ? 139.71500 153.16300 146.19700 1.000 103.37501 1708 GLY B C 1
ATOM 10488 O O . GLY A 1 1319 ? 139.16300 154.09800 145.61000 1.000 103.37501 1708 GLY B O 1
ATOM 10489 N N . SER A 1 1320 ? 141.01000 152.88200 146.05100 1.000 101.19908 1709 SER B N 1
ATOM 10490 C CA . SER A 1 1320 ? 141.85400 153.69100 145.17800 1.000 101.19908 1709 SER B CA 1
ATOM 10491 C C . SER A 1 1320 ? 141.42900 153.56300 143.71900 1.000 101.19908 1709 SER B C 1
ATOM 10492 O O . SER A 1 1320 ? 141.45400 154.54100 142.96300 1.000 101.19908 1709 SER B O 1
ATOM 10495 N N . LYS A 1 1321 ? 141.02900 152.35700 143.30900 1.000 101.47721 1710 LYS B N 1
ATOM 10496 C CA . LYS A 1 1321 ? 140.72200 152.10900 141.90300 1.000 101.47721 1710 LYS B CA 1
ATOM 10497 C C . LYS A 1 1321 ? 139.45500 152.83600 141.46300 1.000 101.47721 1710 LYS B C 1
ATOM 10498 O O . LYS A 1 1321 ? 139.18900 152.95600 140.26200 1.000 101.47721 1710 LYS B O 1
ATOM 10504 N N . LYS A 1 1322 ? 138.66500 153.32900 142.41600 1.000 103.59953 1711 LYS B N 1
ATOM 10505 C CA . LYS A 1 1322 ? 137.34600 153.88700 142.13200 1.000 103.59953 1711 LYS B CA 1
ATOM 10506 C C . LYS A 1 1322 ? 137.40000 155.06000 141.16000 1.000 103.59953 1711 LYS B C 1
ATOM 10507 O O . LYS A 1 1322 ? 136.57300 155.15500 140.24400 1.000 103.59953 1711 LYS B O 1
ATOM 10513 N N . ASP A 1 1323 ? 138.36900 155.95800 141.35300 1.000 107.39585 1712 ASP B N 1
ATOM 10514 C CA . ASP A 1 1323 ? 138.45800 157.14300 140.50700 1.000 107.39585 1712 ASP B CA 1
ATOM 10515 C C . ASP A 1 1323 ? 138.71700 156.77000 139.05300 1.000 107.39585 1712 ASP B C 1
ATOM 10516 O O . ASP A 1 1323 ? 138.12900 157.35800 138.13900 1.000 107.39585 1712 ASP B O 1
ATOM 10521 N N . PHE A 1 1324 ? 139.59300 155.79000 138.82200 1.000 102.08815 1713 PHE B N 1
ATOM 10522 C CA . PHE A 1 1324 ? 139.91900 155.37500 137.46200 1.000 102.08815 1713 PHE B CA 1
ATOM 10523 C C . PHE A 1 1324 ? 138.68100 154.87600 136.72500 1.000 102.08815 1713 PHE B C 1
ATOM 10524 O O . PHE A 1 1324 ? 138.43000 155.25300 135.57100 1.000 102.08815 1713 PHE B O 1
ATOM 10532 N N . PHE A 1 1325 ? 137.88400 154.03500 137.38700 1.000 99.85231 1714 PHE B N 1
ATOM 10533 C CA . PHE A 1 1325 ? 136.65300 153.55400 136.77300 1.000 99.85231 1714 PHE B CA 1
ATOM 10534 C C . PHE A 1 1325 ? 135.64800 154.67800 136.58400 1.000 99.85231 1714 PHE B C 1
ATOM 10535 O O . PHE A 1 1325 ? 134.89200 154.67300 135.60700 1.000 99.85231 1714 PHE B O 1
ATOM 10543 N N . LYS A 1 1326 ? 135.61600 155.64600 137.50100 1.000 102.72903 1715 LYS B N 1
ATOM 10544 C CA . LYS A 1 1326 ? 134.72600 156.78900 137.32400 1.000 102.72903 1715 LYS B CA 1
ATOM 10545 C C . LYS A 1 1326 ? 135.09000 157.57300 136.06800 1.000 102.72903 1715 LYS B C 1
ATOM 10546 O O . LYS A 1 1326 ? 134.21400 158.00600 135.31200 1.000 102.72903 1715 LYS B O 1
ATOM 10552 N N . LYS A 1 1327 ? 136.38800 157.76600 135.82900 1.000 102.02936 1716 LYS B N 1
ATOM 10553 C CA . LYS A 1 1327 ? 136.81500 158.52500 134.65800 1.000 102.02936 1716 LYS B CA 1
ATOM 10554 C C . LYS A 1 1327 ? 136.56200 157.75700 133.36800 1.000 102.02936 1716 LYS B C 1
ATOM 10555 O O . LYS A 1 1327 ? 136.00500 158.30500 132.40900 1.000 102.02936 1716 LYS B O 1
ATOM 10561 N N . PHE A 1 1328 ? 136.96000 156.48400 133.32200 1.000 101.88712 1717 PHE B N 1
ATOM 10562 C CA . PHE A 1 1328 ? 137.08100 155.81000 132.03200 1.000 101.88712 1717 PHE B CA 1
ATOM 10563 C C . PHE A 1 1328 ? 135.76400 155.21700 131.54500 1.000 101.88712 1717 PHE B C 1
ATOM 10564 O O . PHE A 1 1328 ? 135.54800 155.10300 130.33400 1.000 101.88712 1717 PHE B O 1
ATOM 10572 N N . LEU A 1 1329 ? 134.87500 154.82700 132.45800 1.000 95.88577 1718 LEU B N 1
ATOM 10573 C CA . LEU A 1 1329 ? 133.68600 154.08500 132.05000 1.000 95.88577 1718 LEU B CA 1
ATOM 10574 C C . LEU A 1 1329 ? 132.64100 154.99700 131.41700 1.000 95.88577 1718 LEU B C 1
ATOM 10575 O O . LEU A 1 1329 ? 131.95100 154.60100 130.47100 1.000 95.88577 1718 LEU B O 1
ATOM 10580 N N . TYR A 1 1330 ? 132.50700 156.22200 131.92100 1.000 96.00675 1719 TYR B N 1
ATOM 10581 C CA . TYR A 1 1330 ? 131.47600 157.13100 131.43600 1.000 96.00675 1719 TYR B CA 1
ATOM 10582 C C . TYR A 1 1330 ? 131.88500 157.90400 130.19000 1.000 96.00675 1719 TYR B C 1
ATOM 10583 O O . TYR A 1 1330 ? 131.05600 158.63700 129.64200 1.000 96.00675 1719 TYR B O 1
ATOM 10592 N N . GLU A 1 1331 ? 133.11800 157.76300 129.72900 1.000 95.36655 1720 GLU B N 1
ATOM 10593 C CA . GLU A 1 1331 ? 133.66700 158.59500 128.67100 1.000 95.36655 1720 GLU B CA 1
ATOM 10594 C C . GLU A 1 1331 ? 134.26400 157.72700 127.57600 1.000 95.36655 1720 GLU B C 1
ATOM 10595 O O . GLU A 1 1331 ? 134.62000 156.56800 127.81600 1.000 95.36655 1720 GLU B O 1
ATOM 10601 N N . PRO A 1 1332 ? 134.36600 158.25200 126.35500 1.000 86.65506 1721 PRO B N 1
ATOM 10602 C CA . PRO A 1 1332 ? 134.98500 157.48000 125.27200 1.000 86.65506 1721 PRO B CA 1
ATOM 10603 C C . PRO A 1 1332 ? 136.42000 157.10200 125.60800 1.000 86.65506 1721 PRO B C 1
ATOM 10604 O O . PRO A 1 1332 ? 137.15500 157.86400 126.23800 1.000 86.65506 1721 PRO B O 1
ATOM 10608 N N . LEU A 1 1333 ? 136.81000 155.90900 125.18200 1.000 86.01600 1722 LEU B N 1
ATOM 10609 C CA . LEU A 1 1333 ? 138.07800 155.31100 125.57200 1.000 86.01600 1722 LEU B CA 1
ATOM 10610 C C . LEU A 1 1333 ? 139.20800 155.78900 124.66100 1.000 86.01600 1722 LEU B C 1
ATOM 10611 O O . LEU A 1 1333 ? 139.09400 155.71200 123.43500 1.000 86.01600 1722 LEU B O 1
ATOM 10616 N N . PRO A 1 1334 ? 140.30200 156.29800 125.23300 1.000 81.94916 1723 PRO B N 1
ATOM 10617 C CA . PRO A 1 1334 ? 141.48600 156.60700 124.42200 1.000 81.94916 1723 PRO B CA 1
ATOM 10618 C C . PRO A 1 1334 ? 142.39100 155.39700 124.26800 1.000 81.94916 1723 PRO B C 1
ATOM 10619 O O . PRO A 1 1334 ? 142.73100 154.74400 125.25900 1.000 81.94916 1723 PRO B O 1
ATOM 10623 N N . VAL A 1 1335 ? 142.79200 155.08200 123.03900 1.000 79.79359 1724 VAL B N 1
ATOM 10624 C CA . VAL A 1 1335 ? 143.59700 153.90100 122.75600 1.000 79.79359 1724 VAL B CA 1
ATOM 10625 C C . VAL A 1 1335 ? 144.92800 154.34200 122.16500 1.000 79.79359 1724 VAL B C 1
ATOM 10626 O O . VAL A 1 1335 ? 144.96500 155.17300 121.25100 1.000 79.79359 1724 VAL B O 1
ATOM 10630 N N . GLU A 1 1336 ? 146.01400 153.80000 122.70200 1.000 80.56876 1725 GLU B N 1
ATOM 10631 C CA . GLU A 1 1336 ? 147.35600 154.01600 122.18900 1.000 80.56876 1725 GLU B CA 1
ATOM 10632 C C . GLU A 1 1336 ? 147.89600 152.71200 121.62100 1.000 80.56876 1725 GLU B C 1
ATOM 10633 O O . GLU A 1 1336 ? 147.25900 151.66000 121.70400 1.000 80.56876 1725 GLU B O 1
ATOM 10639 N N . SER A 1 1337 ? 149.08300 152.78600 121.03200 1.000 80.88729 1726 SER B N 1
ATOM 10640 C CA . SER A 1 1337 ? 149.69700 151.63300 120.39200 1.000 80.88729 1726 SER B CA 1
ATOM 10641 C C . SER A 1 1337 ? 150.92500 151.18000 121.16700 1.000 80.88729 1726 SER B C 1
ATOM 10642 O O . SER A 1 1337 ? 151.62700 151.99400 121.77300 1.000 80.88729 1726 SER B O 1
ATOM 10645 N N . HIS A 1 1338 ? 151.17300 149.87000 121.15100 1.000 81.72698 1727 HIS B N 1
ATOM 10646 C CA . HIS A 1 1338 ? 152.34800 149.27800 121.77700 1.000 81.72698 1727 HIS B CA 1
ATOM 10647 C C . HIS A 1 1338 ? 153.20300 148.50900 120.77800 1.000 81.72698 1727 HIS B C 1
ATOM 10648 O O . HIS A 1 1338 ? 153.93200 147.59200 121.16800 1.000 81.72698 1727 HIS B O 1
ATOM 10655 N N . LEU A 1 1339 ? 153.12400 148.86200 119.49400 1.000 81.27169 1728 LEU B N 1
ATOM 10656 C CA . LEU A 1 1339 ? 153.88500 148.14300 118.47900 1.000 81.27169 1728 LEU B CA 1
ATOM 10657 C C . LEU A 1 1339 ? 155.38200 148.36900 118.64300 1.000 81.27169 1728 LEU B C 1
ATOM 10658 O O . LEU A 1 1339 ? 156.19200 147.52000 118.25200 1.000 81.27169 1728 LEU B O 1
ATOM 10663 N N . ASP A 1 1340 ? 155.76900 149.50500 119.22600 1.000 84.76004 1729 ASP B N 1
ATOM 10664 C CA . ASP A 1 1340 ? 157.18600 149.81500 119.38700 1.000 84.76004 1729 ASP B CA 1
ATOM 10665 C C . ASP A 1 1340 ? 157.89200 148.78000 120.25400 1.000 84.76004 1729 ASP B C 1
ATOM 10666 O O . ASP A 1 1340 ? 159.07400 148.48500 120.04600 1.000 84.76004 1729 ASP B O 1
ATOM 10671 N N . HIS A 1 1341 ? 157.18300 148.21600 121.23400 1.000 83.87749 1730 HIS B N 1
ATOM 10672 C CA . HIS A 1 1341 ? 157.79300 147.21300 122.10000 1.000 83.87749 1730 HIS B CA 1
ATOM 10673 C C . HIS A 1 1341 ? 157.91600 145.86200 121.40800 1.000 83.87749 1730 HIS B C 1
ATOM 10674 O O . HIS A 1 1341 ? 158.88400 145.13300 121.64600 1.000 83.87749 1730 HIS B O 1
ATOM 10681 N N . CYS A 1 1342 ? 156.95700 145.51500 120.54900 1.000 85.86199 1731 CYS B N 1
ATOM 10682 C CA . CYS A 1 1342 ? 156.93800 144.23300 119.85600 1.000 85.86199 1731 CYS B CA 1
ATOM 10683 C C . CYS A 1 1342 ? 157.33100 144.36600 118.38800 1.000 85.86199 1731 CYS B C 1
ATOM 10684 O O . CYS A 1 1342 ? 156.74200 143.70600 117.52800 1.000 85.86199 1731 CYS B O 1
ATOM 10687 N N . MET A 1 1343 ? 158.31400 145.21400 118.08300 1.000 85.22214 1732 MET B N 1
ATOM 10688 C CA . MET A 1 1343 ? 158.62000 145.52100 116.69000 1.000 85.22214 1732 MET B CA 1
ATOM 10689 C C . MET A 1 1343 ? 159.45200 144.42300 116.03600 1.000 85.22214 1732 MET B C 1
ATOM 10690 O O . MET A 1 1343 ? 159.47700 144.30700 114.80600 1.000 85.22214 1732 MET B O 1
ATOM 10695 N N . HIS A 1 1344 ? 160.13600 143.60500 116.83900 1.000 83.33105 1733 HIS B N 1
ATOM 10696 C CA . HIS A 1 1344 ? 161.15700 142.70600 116.30700 1.000 83.33105 1733 HIS B CA 1
ATOM 10697 C C . HIS A 1 1344 ? 160.56600 141.64100 115.38900 1.000 83.33105 1733 HIS B C 1
ATOM 10698 O O . HIS A 1 1344 ? 161.05900 141.41700 114.27800 1.000 83.33105 1733 HIS B O 1
ATOM 10705 N N . ASP A 1 1345 ? 159.51100 140.96300 115.84600 1.000 83.56450 1734 ASP B N 1
ATOM 10706 C CA . ASP A 1 1345 ? 158.96900 139.84000 115.08600 1.000 83.56450 1734 ASP B CA 1
ATOM 10707 C C . ASP A 1 1345 ? 158.42600 140.29000 113.73700 1.000 83.56450 1734 ASP B C 1
ATOM 10708 O O . ASP A 1 1345 ? 158.66400 139.64000 112.71100 1.000 83.56450 1734 ASP B O 1
ATOM 10713 N N . HIS A 1 1346 ? 157.69700 141.40400 113.71700 1.000 79.05738 1735 HIS B N 1
ATOM 10714 C CA . HIS A 1 1346 ? 157.09500 141.86900 112.47400 1.000 79.05738 1735 HIS B CA 1
ATOM 10715 C C . HIS A 1 1346 ? 158.15100 142.39400 111.51200 1.000 79.05738 1735 HIS B C 1
ATOM 10716 O O . HIS A 1 1346 ? 158.05100 142.18300 110.29700 1.000 79.05738 1735 HIS B O 1
ATOM 10723 N N . PHE A 1 1347 ? 159.17700 143.07000 112.03400 1.000 78.82390 1736 PHE B N 1
ATOM 10724 C CA . PHE A 1 1347 ? 160.28900 143.47600 111.18200 1.000 78.82390 1736 PHE B CA 1
ATOM 10725 C C . PHE A 1 1347 ? 160.98400 142.26500 110.57900 1.000 78.82390 1736 PHE B C 1
ATOM 10726 O O . PHE A 1 1347 ? 161.33100 142.26900 109.39400 1.000 78.82390 1736 PHE B O 1
ATOM 10734 N N . ASN A 1 1348 ? 161.19900 141.21900 111.37900 1.000 78.95242 1737 ASN B N 1
ATOM 10735 C CA . ASN A 1 1348 ? 161.83200 140.01200 110.85800 1.000 78.95242 1737 ASN B CA 1
ATOM 10736 C C . ASN A 1 1348 ? 160.98300 139.37000 109.77000 1.000 78.95242 1737 ASN B C 1
ATOM 10737 O O . ASN A 1 1348 ? 161.50700 138.93800 108.73600 1.000 78.95242 1737 ASN B O 1
ATOM 10742 N N . ALA A 1 1349 ? 159.66900 139.29600 109.98700 1.000 77.72517 1738 ALA B N 1
ATOM 10743 C CA . ALA A 1 1349 ? 158.79000 138.71400 108.98000 1.000 77.72517 1738 ALA B CA 1
ATOM 10744 C C . ALA A 1 1349 ? 158.81800 139.52300 107.69100 1.000 77.72517 1738 ALA B C 1
ATOM 10745 O O . ALA A 1 1349 ? 158.86900 138.95600 106.59300 1.000 77.72517 1738 ALA B O 1
ATOM 10747 N N . GLU A 1 1350 ? 158.79300 140.85300 107.80400 1.000 80.25241 1739 GLU B N 1
ATOM 10748 C CA . GLU A 1 1350 ? 158.83900 141.69600 106.61500 1.000 80.25241 1739 GLU B CA 1
ATOM 10749 C C . GLU A 1 1350 ? 160.16800 141.55300 105.88300 1.000 80.25241 1739 GLU B C 1
ATOM 10750 O O . GLU A 1 1350 ? 160.20500 141.54900 104.64700 1.000 80.25241 1739 GLU B O 1
ATOM 10756 N N . ILE A 1 1351 ? 161.27000 141.44500 106.62700 1.000 76.21767 1740 ILE B N 1
ATOM 10757 C CA . ILE A 1 1351 ? 162.57400 141.25000 105.99900 1.000 76.21767 1740 ILE B CA 1
ATOM 10758 C C . ILE A 1 1351 ? 162.61400 139.92200 105.25900 1.000 76.21767 1740 ILE B C 1
ATOM 10759 O O . ILE A 1 1351 ? 163.12500 139.83500 104.13500 1.000 76.21767 1740 ILE B O 1
ATOM 10764 N N . VAL A 1 1352 ? 162.07700 138.86600 105.87500 1.000 74.86951 1741 VAL B N 1
ATOM 10765 C CA . VAL A 1 1352 ? 162.05400 137.56000 105.22100 1.000 74.86951 1741 VAL B CA 1
ATOM 10766 C C . VAL A 1 1352 ? 161.21700 137.61500 103.95100 1.000 74.86951 1741 VAL B C 1
ATOM 10767 O O . VAL A 1 1352 ? 161.61000 137.08100 102.90700 1.000 74.86951 1741 VAL B O 1
ATOM 10771 N N . THR A 1 1353 ? 160.05900 138.27100 104.01200 1.000 76.97374 1742 THR B N 1
ATOM 10772 C CA . THR A 1 1353 ? 159.17400 138.35700 102.85800 1.000 76.97374 1742 THR B CA 1
ATOM 10773 C C . THR A 1 1353 ? 159.66400 139.34000 101.80200 1.000 76.97374 1742 THR B C 1
ATOM 10774 O O . THR A 1 1353 ? 158.93900 139.59300 100.83400 1.000 76.97374 1742 THR B O 1
ATOM 10778 N N . LYS A 1 1354 ? 160.86400 139.90000 101.96600 1.000 79.36565 1743 LYS B N 1
ATOM 10779 C CA . LYS A 1 1354 ? 161.47100 140.84400 101.03200 1.000 79.36565 1743 LYS B CA 1
ATOM 10780 C C . LYS A 1 1354 ? 160.69300 142.14700 100.91600 1.000 79.36565 1743 LYS B C 1
ATOM 10781 O O . LYS A 1 1354 ? 160.88200 142.89600 99.95300 1.000 79.36565 1743 LYS B O 1
ATOM 10787 N N . THR A 1 1355 ? 159.81200 142.43800 101.87400 1.000 79.35234 1744 THR B N 1
ATOM 10788 C CA . THR A 1 1355 ? 159.14100 143.73200 101.88400 1.000 79.35234 1744 THR B CA 1
ATOM 10789 C C . THR A 1 1355 ? 160.09700 144.83200 102.32600 1.000 79.35234 1744 THR B C 1
ATOM 10790 O O . THR A 1 1355 ? 160.11900 145.92200 101.74300 1.000 79.35234 1744 THR B O 1
ATOM 10794 N N . ILE A 1 1356 ? 160.90100 144.56000 103.34800 1.000 81.80652 1745 ILE B N 1
ATOM 10795 C CA . ILE A 1 1356 ? 161.91700 145.48800 103.82800 1.000 81.80652 1745 ILE B CA 1
ATOM 10796 C C . ILE A 1 1356 ? 163.25400 144.99300 103.29200 1.000 81.80652 1745 ILE B C 1
ATOM 10797 O O . ILE A 1 1356 ? 163.83200 144.03500 103.81200 1.000 81.80652 1745 ILE B O 1
ATOM 10802 N N . GLU A 1 1357 ? 163.74900 145.64000 102.24000 1.000 86.97686 1746 GLU B N 1
ATOM 10803 C CA . GLU A 1 1357 ? 165.01600 145.25900 101.63500 1.000 86.97686 1746 GLU B CA 1
ATOM 10804 C C . GLU A 1 1357 ? 166.17900 146.12900 102.08500 1.000 86.97686 1746 GLU B C 1
ATOM 10805 O O . GLU A 1 1357 ? 167.33500 145.75000 101.86700 1.000 86.97686 1746 GLU B O 1
ATOM 10811 N N . ASN A 1 1358 ? 165.91000 147.27400 102.70300 1.000 87.45695 1747 ASN B N 1
ATOM 10812 C CA . ASN A 1 1358 ? 166.97000 148.12900 103.21300 1.000 87.45695 1747 ASN B CA 1
ATOM 10813 C C . ASN A 1 1358 ? 166.42800 148.90100 104.40500 1.000 87.45695 1747 ASN B C 1
ATOM 10814 O O . ASN A 1 1358 ? 165.22900 148.87800 104.69300 1.000 87.45695 1747 ASN B O 1
ATOM 10819 N N . LYS A 1 1359 ? 167.33600 149.58800 105.09900 1.000 88.45653 1748 LYS B N 1
ATOM 10820 C CA . LYS A 1 1359 ? 166.98400 150.20100 106.37500 1.000 88.45653 1748 LYS B CA 1
ATOM 10821 C C . LYS A 1 1359 ? 165.98100 151.33400 106.19600 1.000 88.45653 1748 LYS B C 1
ATOM 10822 O O . LYS A 1 1359 ? 165.20000 151.63000 107.10800 1.000 88.45653 1748 LYS B O 1
ATOM 10828 N N . GLN A 1 1360 ? 165.98700 151.98400 105.03100 1.000 85.91339 1749 GLN B N 1
ATOM 10829 C CA . GLN A 1 1360 ? 165.01500 153.04200 104.77800 1.000 85.91339 1749 GLN B CA 1
ATOM 10830 C C . GLN A 1 1360 ? 163.62800 152.46500 104.52200 1.000 85.91339 1749 GLN B C 1
ATOM 10831 O O . GLN A 1 1360 ? 162.61100 153.09400 104.84400 1.000 85.91339 1749 GLN B O 1
ATOM 10837 N N . ASP A 1 1361 ? 163.56200 151.26600 103.93700 1.000 87.12128 1750 ASP B N 1
ATOM 10838 C CA . ASP A 1 1361 ? 162.26700 150.63200 103.72400 1.000 87.12128 1750 ASP B CA 1
ATOM 10839 C C . ASP A 1 1361 ? 161.56800 150.33400 105.04100 1.000 87.12128 1750 ASP B C 1
ATOM 10840 O O . ASP A 1 1361 ? 160.33700 150.35700 105.10500 1.000 87.12128 1750 ASP B O 1
ATOM 10845 N N . ALA A 1 1362 ? 162.32700 150.06700 106.10300 1.000 82.93394 1751 ALA B N 1
ATOM 10846 C CA . ALA A 1 1362 ? 161.70400 149.83700 107.40100 1.000 82.93394 1751 ALA B CA 1
ATOM 10847 C C . ALA A 1 1362 ? 161.09400 151.11700 107.95900 1.000 82.93394 1751 ALA B C 1
ATOM 10848 O O . ALA A 1 1362 ? 160.00200 151.09100 108.54100 1.000 82.93394 1751 ALA B O 1
ATOM 10850 N N . VAL A 1 1363 ? 161.77800 152.25000 107.79000 1.000 81.27994 1752 VAL B N 1
ATOM 10851 C CA . VAL A 1 1363 ? 161.20800 153.50600 108.26400 1.000 81.27994 1752 VAL B CA 1
ATOM 10852 C C . VAL A 1 1363 ? 160.02400 153.91300 107.39700 1.000 81.27994 1752 VAL B C 1
ATOM 10853 O O . VAL A 1 1363 ? 159.13800 154.64400 107.85200 1.000 81.27994 1752 VAL B O 1
ATOM 10857 N N . ASP A 1 1364 ? 159.98800 153.46000 106.14200 1.000 84.32211 1753 ASP B N 1
ATOM 10858 C CA . ASP A 1 1364 ? 158.78100 153.63800 105.33900 1.000 84.32211 1753 ASP B CA 1
ATOM 10859 C C . ASP A 1 1364 ? 157.64800 152.76000 105.85400 1.000 84.32211 1753 ASP B C 1
ATOM 10860 O O . ASP A 1 1364 ? 156.49600 153.20100 105.93400 1.000 84.32211 1753 ASP B O 1
ATOM 10865 N N . TYR A 1 1365 ? 157.96300 151.51300 106.20400 1.000 78.14373 1754 TYR B N 1
ATOM 10866 C CA . TYR A 1 1365 ? 156.96200 150.58800 106.72300 1.000 78.14373 1754 TYR B CA 1
ATOM 10867 C C . TYR A 1 1365 ? 156.35700 151.10100 108.02100 1.000 78.14373 1754 TYR B C 1
ATOM 10868 O O . TYR A 1 1365 ? 155.17200 150.88300 108.29200 1.000 78.14373 1754 TYR B O 1
ATOM 10877 N N . LEU A 1 1366 ? 157.16000 151.78000 108.84000 1.000 75.75693 1755 LEU B N 1
ATOM 10878 C CA . LEU A 1 1366 ? 156.64800 152.30000 110.10300 1.000 75.75693 1755 LEU B CA 1
ATOM 10879 C C . LEU A 1 1366 ? 155.60200 153.38900 109.89400 1.000 75.75693 1755 LEU B C 1
ATOM 10880 O O . LEU A 1 1366 ? 154.80200 153.65900 110.79600 1.000 75.75693 1755 LEU B O 1
ATOM 10885 N N . THR A 1 1367 ? 155.59000 154.02900 108.72300 1.000 76.39084 1756 THR B N 1
ATOM 10886 C CA . THR A 1 1367 ? 154.66700 155.13900 108.50300 1.000 76.39084 1756 THR B CA 1
ATOM 10887 C C . THR A 1 1367 ? 153.23100 154.65200 108.35600 1.000 76.39084 1756 THR B C 1
ATOM 10888 O O . THR A 1 1367 ? 152.28500 155.39300 108.64300 1.000 76.39084 1756 THR B O 1
ATOM 10892 N N . TRP A 1 1368 ? 153.04500 153.41300 107.90200 1.000 72.69486 1757 TRP B N 1
ATOM 10893 C CA . TRP A 1 1368 ? 151.69600 152.90400 107.67900 1.000 72.69486 1757 TRP B CA 1
ATOM 10894 C C . TRP A 1 1368 ? 151.00000 152.56800 108.99100 1.000 72.69486 1757 TRP B C 1
ATOM 10895 O O . TRP A 1 1368 ? 149.77500 152.41400 109.02900 1.000 72.69486 1757 TRP B O 1
ATOM 10906 N N . THR A 1 1369 ? 151.76000 152.45600 110.07500 1.000 71.99587 1758 THR B N 1
ATOM 10907 C CA . THR A 1 1369 ? 151.22200 151.92600 111.31700 1.000 71.99587 1758 THR B CA 1
ATOM 10908 C C . THR A 1 1369 ? 150.43300 152.98700 112.08100 1.000 71.99587 1758 THR B C 1
ATOM 10909 O O . THR A 1 1369 ? 150.55000 154.19000 111.84000 1.000 71.99587 1758 THR B O 1
ATOM 10913 N N . PHE A 1 1370 ? 149.61100 152.50900 113.01800 1.000 72.51397 1759 PHE B N 1
ATOM 10914 C CA . PHE A 1 1370 ? 148.86600 153.40300 113.89800 1.000 72.51397 1759 PHE B CA 1
ATOM 10915 C C . PHE A 1 1370 ? 149.79500 154.08700 114.89200 1.000 72.51397 1759 PHE B C 1
ATOM 10916 O O . PHE A 1 1370 ? 149.49600 155.18000 115.39100 1.000 72.51397 1759 PHE B O 1
ATOM 10924 N N . LEU A 1 1371 ? 150.93000 153.45200 115.19000 1.000 73.67746 1760 LEU B N 1
ATOM 10925 C CA . LEU A 1 1371 ? 151.92400 154.05000 116.07300 1.000 73.67746 1760 LEU B CA 1
ATOM 10926 C C . LEU A 1 1371 ? 152.42400 155.37500 115.51900 1.000 73.67746 1760 LEU B C 1
ATOM 10927 O O . LEU A 1 1371 ? 152.61600 156.34100 116.26600 1.000 73.67746 1760 LEU B O 1
ATOM 10932 N N . TYR A 1 1372 ? 152.65000 155.43200 114.20600 1.000 74.51633 1761 TYR B N 1
ATOM 10933 C CA . TYR A 1 1372 ? 153.09700 156.67000 113.57900 1.000 74.51633 1761 TYR B CA 1
ATOM 10934 C C . TYR A 1 1372 ? 152.04400 157.76200 113.70700 1.000 74.51633 1761 TYR B C 1
ATOM 10935 O O . TYR A 1 1372 ? 152.37700 158.93300 113.91600 1.000 74.51633 1761 TYR B O 1
ATOM 10944 N N . ARG A 1 1373 ? 150.76800 157.39800 113.57200 1.000 74.12400 1762 ARG B N 1
ATOM 10945 C CA . ARG A 1 1373 ? 149.69600 158.37000 113.76000 1.000 74.12400 1762 ARG B CA 1
ATOM 10946 C C . ARG A 1 1373 ? 149.67700 158.89400 115.18800 1.000 74.12400 1762 ARG B C 1
ATOM 10947 O O . ARG A 1 1373 ? 149.51100 160.09600 115.41900 1.000 74.12400 1762 ARG B O 1
ATOM 10955 N N . ARG A 1 1374 ? 149.84400 158.00100 116.16500 1.000 74.17492 1763 ARG B N 1
ATOM 10956 C CA . ARG A 1 1374 ? 149.72000 158.41400 117.55800 1.000 74.17492 1763 ARG B CA 1
ATOM 10957 C C . ARG A 1 1374 ? 150.94000 159.18200 118.04700 1.000 74.17492 1763 ARG B C 1
ATOM 10958 O O . ARG A 1 1374 ? 150.82900 159.96400 118.99700 1.000 74.17492 1763 ARG B O 1
ATOM 10966 N N . MET A 1 1375 ? 152.10700 158.97000 117.43500 1.000 76.83501 1764 MET B N 1
ATOM 10967 C CA . MET A 1 1375 ? 153.30400 159.67300 117.89000 1.000 76.83501 1764 MET B CA 1
ATOM 10968 C C . MET A 1 1375 ? 153.13300 161.18300 117.79700 1.000 76.83501 1764 MET B C 1
ATOM 10969 O O . MET A 1 1375 ? 153.58900 161.92200 118.67600 1.000 76.83501 1764 MET B O 1
ATOM 10974 N N . THR A 1 1376 ? 152.48200 161.66200 116.73700 1.000 77.27712 1765 THR B N 1
ATOM 10975 C CA . THR A 1 1376 ? 152.26600 163.09700 116.59500 1.000 77.27712 1765 THR B CA 1
ATOM 10976 C C . THR A 1 1376 ? 151.28400 163.61900 117.63700 1.000 77.27712 1765 THR B C 1
ATOM 10977 O O . THR A 1 1376 ? 151.50100 164.68500 118.22400 1.000 77.27712 1765 THR B O 1
ATOM 10981 N N . GLN A 1 1377 ? 150.20100 162.88100 117.88400 1.000 76.81070 1766 GLN B N 1
ATOM 10982 C CA . GLN A 1 1377 ? 149.14500 163.37900 118.75800 1.000 76.81070 1766 GLN B CA 1
ATOM 10983 C C . GLN A 1 1377 ? 149.57600 163.37100 120.21900 1.000 76.81070 1766 GLN B C 1
ATOM 10984 O O . GLN A 1 1377 ? 149.35500 164.34500 120.94700 1.000 76.81070 1766 GLN B O 1
ATOM 10990 N N . ASN A 1 1378 ? 150.19200 162.28100 120.66900 1.000 75.16630 1767 ASN B N 1
ATOM 10991 C CA . ASN A 1 1378 ? 150.56700 162.10300 122.07100 1.000 75.16630 1767 ASN B CA 1
ATOM 10992 C C . ASN A 1 1378 ? 152.02300 161.66600 122.14700 1.000 75.16630 1767 ASN B C 1
ATOM 10993 O O . ASN A 1 1378 ? 152.32200 160.48900 122.37600 1.000 75.16630 1767 ASN B O 1
ATOM 10998 N N . PRO A 1 1379 ? 152.95800 162.59800 121.96000 1.000 76.06655 1768 PRO B N 1
ATOM 10999 C CA . PRO A 1 1379 ? 154.37300 162.20100 121.88700 1.000 76.06655 1768 PRO B CA 1
ATOM 11000 C C . PRO A 1 1379 ? 154.94100 161.68800 123.19800 1.000 76.06655 1768 PRO B C 1
ATOM 11001 O O . PRO A 1 1379 ? 155.73400 160.73900 123.18700 1.000 76.06655 1768 PRO B O 1
ATOM 11005 N N . ASN A 1 1380 ? 154.55900 162.28000 124.33100 1.000 76.18911 1769 ASN B N 1
ATOM 11006 C CA . ASN A 1 1380 ? 155.17600 161.90200 125.59900 1.000 76.18911 1769 ASN B CA 1
ATOM 11007 C C . ASN A 1 1380 ? 154.85200 160.46200 125.97400 1.000 76.18911 1769 ASN B C 1
ATOM 11008 O O . ASN A 1 1380 ? 155.61100 159.82100 126.70800 1.000 76.18911 1769 ASN B O 1
ATOM 11013 N N . TYR A 1 1381 ? 153.72700 159.93800 125.48700 1.000 75.09028 1770 TYR B N 1
ATOM 11014 C CA . TYR A 1 1381 ? 153.39400 158.54600 125.75900 1.000 75.09028 1770 TYR B CA 1
ATOM 11015 C C . TYR A 1 1381 ? 154.42100 157.60200 125.15200 1.000 75.09028 1770 TYR B C 1
ATOM 11016 O O . TYR A 1 1381 ? 154.67900 156.52600 125.70300 1.000 75.09028 1770 TYR B O 1
ATOM 11025 N N . TYR A 1 1382 ? 155.02000 157.98600 124.02600 1.000 76.61966 1771 TYR B N 1
ATOM 11026 C CA . TYR A 1 1382 ? 155.98900 157.15800 123.32400 1.000 76.61966 1771 TYR B CA 1
ATOM 11027 C C . TYR A 1 1382 ? 157.41900 157.64200 123.51900 1.000 76.61966 1771 TYR B C 1
ATOM 11028 O O . TYR A 1 1382 ? 158.27200 157.38800 122.66200 1.000 76.61966 1771 TYR B O 1
ATOM 11037 N N . ASN A 1 1383 ? 157.69400 158.33100 124.62600 1.000 80.94923 1772 ASN B N 1
ATOM 11038 C CA . ASN A 1 1383 ? 159.03500 158.82500 124.93800 1.000 80.94923 1772 ASN B CA 1
ATOM 11039 C C . ASN A 1 1383 ? 159.56700 159.72300 123.82300 1.000 80.94923 1772 ASN B C 1
ATOM 11040 O O . ASN A 1 1383 ? 160.73300 159.64100 123.43100 1.000 80.94923 1772 ASN B O 1
ATOM 11045 N N . LEU A 1 1384 ? 158.70000 160.58500 123.30300 1.000 81.12618 1773 LEU B N 1
ATOM 11046 C CA . LEU A 1 1384 ? 159.04600 161.52000 122.24200 1.000 81.12618 1773 LEU B CA 1
ATOM 11047 C C . LEU A 1 1384 ? 159.02800 162.93400 122.80200 1.000 81.12618 1773 LEU B C 1
ATOM 11048 O O . LEU A 1 1384 ? 158.09800 163.30700 123.52300 1.000 81.12618 1773 LEU B O 1
ATOM 11053 N N . GLN A 1 1385 ? 160.05300 163.71800 122.46700 1.000 87.12106 1774 GLN B N 1
ATOM 11054 C CA . GLN A 1 1385 ? 160.16600 165.06200 123.02400 1.000 87.12106 1774 GLN B CA 1
ATOM 11055 C C . GLN A 1 1385 ? 159.27700 166.04600 122.27400 1.000 87.12106 1774 GLN B C 1
ATOM 11056 O O . GLN A 1 1385 ? 158.38700 166.67100 122.86200 1.000 87.12106 1774 GLN B O 1
ATOM 11062 N N . GLY A 1 1386 ? 159.50300 166.19900 120.97000 1.000 89.43695 1775 GLY B N 1
ATOM 11063 C CA . GLY A 1 1386 ? 158.74400 167.11600 120.15200 1.000 89.43695 1775 GLY B CA 1
ATOM 11064 C C . GLY A 1 1386 ? 157.90400 166.39200 119.11100 1.000 89.43695 1775 GLY B C 1
ATOM 11065 O O . GLY A 1 1386 ? 157.92400 165.17000 118.98700 1.000 89.43695 1775 GLY B O 1
ATOM 11066 N N . ILE A 1 1387 ? 157.15000 167.18700 118.35400 1.000 88.72903 1776 ILE B N 1
ATOM 11067 C CA . ILE A 1 1387 ? 156.31600 166.65600 117.28200 1.000 88.72903 1776 ILE B CA 1
ATOM 11068 C C . ILE A 1 1387 ? 156.77500 167.24000 115.95500 1.000 88.72903 1776 ILE B C 1
ATOM 11069 O O . ILE A 1 1387 ? 156.08000 167.12600 114.94000 1.000 88.72903 1776 ILE B O 1
ATOM 11074 N N . SER A 1 1388 ? 157.94700 167.86400 115.95200 1.000 91.57607 1777 SER B N 1
ATOM 11075 C CA . SER A 1 1388 ? 158.50200 168.40700 114.72600 1.000 91.57607 1777 SER B CA 1
ATOM 11076 C C . SER A 1 1388 ? 158.95700 167.27600 113.81000 1.000 91.57607 1777 SER B C 1
ATOM 11077 O O . SER A 1 1388 ? 159.12500 166.12900 114.22900 1.000 91.57607 1777 SER B O 1
ATOM 11080 N N . HIS A 1 1389 ? 159.15200 167.61200 112.53300 1.000 92.81514 1778 HIS B N 1
ATOM 11081 C CA . HIS A 1 1389 ? 159.62500 166.61500 111.58000 1.000 92.81514 1778 HIS B CA 1
ATOM 11082 C C . HIS A 1 1389 ? 160.99400 166.08100 111.97800 1.000 92.81514 1778 HIS B C 1
ATOM 11083 O O . HIS A 1 1389 ? 161.28200 164.89300 111.79500 1.000 92.81514 1778 HIS B O 1
ATOM 11090 N N . ARG A 1 1390 ? 161.85400 166.94600 112.51800 1.000 94.59783 1779 ARG B N 1
ATOM 11091 C CA . ARG A 1 1390 ? 163.15900 166.49400 112.98700 1.000 94.59783 1779 ARG B CA 1
ATOM 11092 C C . ARG A 1 1390 ? 163.02200 165.50100 114.13400 1.000 94.59783 1779 ARG B C 1
ATOM 11093 O O . ARG A 1 1390 ? 163.66700 164.44500 114.13000 1.000 94.59783 1779 ARG B O 1
ATOM 11101 N N . HIS A 1 1391 ? 162.17800 165.81500 115.12200 1.000 91.92705 1780 HIS B N 1
ATOM 11102 C CA . HIS A 1 1391 ? 161.99000 164.90600 116.24900 1.000 91.92705 1780 HIS B CA 1
ATOM 11103 C C . HIS A 1 1391 ? 161.44900 163.56200 115.78800 1.000 91.92705 1780 HIS B C 1
ATOM 11104 O O . HIS A 1 1391 ? 161.95100 162.50800 116.19500 1.000 91.92705 1780 HIS B O 1
ATOM 11111 N N . LEU A 1 1392 ? 160.42400 163.58200 114.93700 1.000 88.38411 1781 LEU B N 1
ATOM 11112 C CA . LEU A 1 1392 ? 159.79300 162.34400 114.49700 1.000 88.38411 1781 LEU B CA 1
ATOM 11113 C C . LEU A 1 1392 ? 160.75600 161.49900 113.67500 1.000 88.38411 1781 LEU B C 1
ATOM 11114 O O . LEU A 1 1392 ? 160.85200 160.28200 113.87100 1.000 88.38411 1781 LEU B O 1
ATOM 11119 N N . SER A 1 1393 ? 161.48100 162.12900 112.74800 1.000 89.42099 1782 SER B N 1
ATOM 11120 C CA . SER A 1 1393 ? 162.43600 161.39000 111.93200 1.000 89.42099 1782 SER B CA 1
ATOM 11121 C C . SER A 1 1393 ? 163.55000 160.80200 112.78600 1.000 89.42099 1782 SER B C 1
ATOM 11122 O O . SER A 1 1393 ? 163.93500 159.64300 112.60100 1.000 89.42099 1782 SER B O 1
ATOM 11125 N N . ASP A 1 1394 ? 164.07700 161.58500 113.73000 1.000 89.90178 1783 ASP B N 1
ATOM 11126 C CA . ASP A 1 1394 ? 165.13500 161.07800 114.59600 1.000 89.90178 1783 ASP B CA 1
ATOM 11127 C C . ASP A 1 1394 ? 164.64500 159.90700 115.43500 1.000 89.90178 1783 ASP B C 1
ATOM 11128 O O . ASP A 1 1394 ? 165.34600 158.89900 115.57300 1.000 89.90178 1783 ASP B O 1
ATOM 11133 N N . HIS A 1 1395 ? 163.44100 160.01700 115.99700 1.000 83.04272 1784 HIS B N 1
ATOM 11134 C CA . HIS A 1 1395 ? 162.91400 158.94000 116.82500 1.000 83.04272 1784 HIS B CA 1
ATOM 11135 C C . HIS A 1 1395 ? 162.66700 157.67800 116.00900 1.000 83.04272 1784 HIS B C 1
ATOM 11136 O O . HIS A 1 1395 ? 163.00100 156.57300 116.45000 1.000 83.04272 1784 HIS B O 1
ATOM 11143 N N . LEU A 1 1396 ? 162.08200 157.82100 114.81800 1.000 83.35876 1785 LEU B N 1
ATOM 11144 C CA . LEU A 1 1396 ? 161.84500 156.65700 113.97200 1.000 83.35876 1785 LEU B CA 1
ATOM 11145 C C . LEU A 1 1396 ? 163.15300 156.00000 113.55600 1.000 83.35876 1785 LEU B C 1
ATOM 11146 O O . LEU A 1 1396 ? 163.26600 154.76800 113.56900 1.000 83.35876 1785 LEU B O 1
ATOM 11151 N N . SER A 1 1397 ? 164.15400 156.80400 113.18500 1.000 86.02034 1786 SER B N 1
ATOM 11152 C CA . SER A 1 1397 ? 165.44300 156.24700 112.79800 1.000 86.02034 1786 SER B CA 1
ATOM 11153 C C . SER A 1 1397 ? 166.10100 155.52300 113.96200 1.000 86.02034 1786 SER B C 1
ATOM 11154 O O . SER A 1 1397 ? 166.64800 154.42700 113.79300 1.000 86.02034 1786 SER B O 1
ATOM 11157 N N . GLU A 1 1398 ? 166.04900 156.11300 115.15700 1.000 88.18715 1787 GLU B N 1
ATOM 11158 C CA . GLU A 1 1398 ? 166.60900 155.45100 116.32500 1.000 88.18715 1787 GLU B CA 1
ATOM 11159 C C . GLU A 1 1398 ? 165.89100 154.14300 116.61700 1.000 88.18715 1787 GLU B C 1
ATOM 11160 O O . GLU A 1 1398 ? 166.53900 153.13700 116.92300 1.000 88.18715 1787 GLU B O 1
ATOM 11166 N N . LEU A 1 1399 ? 164.56100 154.13300 116.51100 1.000 83.69445 1788 LEU B N 1
ATOM 11167 C CA . LEU A 1 1399 ? 163.80100 152.91900 116.78300 1.000 83.69445 1788 LEU B CA 1
ATOM 11168 C C . LEU A 1 1399 ? 164.14600 151.81300 115.79300 1.000 83.69445 1788 LEU B C 1
ATOM 11169 O O . LEU A 1 1399 ? 164.38400 150.66400 116.18800 1.000 83.69445 1788 LEU B O 1
ATOM 11174 N N . VAL A 1 1400 ? 164.18700 152.14000 114.49800 1.000 82.73028 1789 VAL B N 1
ATOM 11175 C CA . VAL A 1 1400 ? 164.46800 151.10700 113.50600 1.000 82.73028 1789 VAL B CA 1
ATOM 11176 C C . VAL A 1 1400 ? 165.90200 150.61000 113.63800 1.000 82.73028 1789 VAL B C 1
ATOM 11177 O O . VAL A 1 1400 ? 166.16700 149.40900 113.50800 1.000 82.73028 1789 VAL B O 1
ATOM 11181 N N . GLU A 1 1401 ? 166.85100 151.51200 113.90100 1.000 86.75287 1790 GLU B N 1
ATOM 11182 C CA . GLU A 1 1401 ? 168.23100 151.07800 114.07800 1.000 86.75287 1790 GLU B CA 1
ATOM 11183 C C . GLU A 1 1401 ? 168.37300 150.18800 115.30400 1.000 86.75287 1790 GLU B C 1
ATOM 11184 O O . GLU A 1 1401 ? 169.07900 149.17500 115.26300 1.000 86.75287 1790 GLU B O 1
ATOM 11190 N N . GLN A 1 1402 ? 167.69800 150.54000 116.40000 1.000 85.46944 1791 GLN B N 1
ATOM 11191 C CA . GLN A 1 1402 ? 167.75000 149.71700 117.60200 1.000 85.46944 1791 GLN B CA 1
ATOM 11192 C C . GLN A 1 1402 ? 167.16700 148.33500 117.34600 1.000 85.46944 1791 GLN B C 1
ATOM 11193 O O . GLN A 1 1402 ? 167.71700 147.32400 117.79700 1.000 85.46944 1791 GLN B O 1
ATOM 11199 N N . THR A 1 1403 ? 166.04600 148.27000 116.62600 1.000 83.75096 1792 THR B N 1
ATOM 11200 C CA . THR A 1 1403 ? 165.44300 146.97300 116.33400 1.000 83.75096 1792 THR B CA 1
ATOM 11201 C C . THR A 1 1403 ? 166.33700 146.13100 115.43100 1.000 83.75096 1792 THR B C 1
ATOM 11202 O O . THR A 1 1403 ? 166.53100 144.93300 115.67800 1.000 83.75096 1792 THR B O 1
ATOM 11206 N N . LEU A 1 1404 ? 166.90200 146.73800 114.38500 1.000 82.62804 1793 LEU B N 1
ATOM 11207 C CA . LEU A 1 1404 ? 167.71800 145.97300 113.44900 1.000 82.62804 1793 LEU B CA 1
ATOM 11208 C C . LEU A 1 1404 ? 169.02900 145.53100 114.08500 1.000 82.62804 1793 LEU B C 1
ATOM 11209 O O . LEU A 1 1404 ? 169.55500 144.46300 113.75500 1.000 82.62804 1793 LEU B O 1
ATOM 11214 N N . SER A 1 1405 ? 169.57300 146.33000 115.00700 1.000 86.18948 1794 SER B N 1
ATOM 11215 C CA . SER A 1 1405 ? 170.77300 145.90500 115.71800 1.000 86.18948 1794 SER B CA 1
ATOM 11216 C C . SER A 1 1405 ? 170.50000 144.66300 116.55500 1.000 86.18948 1794 SER B C 1
ATOM 11217 O O . SER A 1 1405 ? 171.30000 143.72000 116.55900 1.000 86.18948 1794 SER B O 1
ATOM 11220 N N . ASP A 1 1406 ? 169.36800 144.63900 117.26200 1.000 85.84210 1795 ASP B N 1
ATOM 11221 C CA . ASP A 1 1406 ? 169.00100 143.45400 118.03100 1.000 85.84210 1795 ASP B CA 1
ATOM 11222 C C . ASP A 1 1406 ? 168.77700 142.25600 117.12200 1.000 85.84210 1795 ASP B C 1
ATOM 11223 O O . ASP A 1 1406 ? 169.17100 141.13200 117.45400 1.000 85.84210 1795 ASP B O 1
ATOM 11228 N N . LEU A 1 1407 ? 168.13400 142.47300 115.97300 1.000 84.24129 1796 LEU B N 1
ATOM 11229 C CA . LEU A 1 1407 ? 167.91400 141.37400 115.03900 1.000 84.24129 1796 LEU B CA 1
ATOM 11230 C C . LEU A 1 1407 ? 169.23300 140.81200 114.52300 1.000 84.24129 1796 LEU B C 1
ATOM 11231 O O . LEU A 1 1407 ? 169.39100 139.59200 114.40300 1.000 84.24129 1796 LEU B O 1
ATOM 11236 N N . GLU A 1 1408 ? 170.19200 141.68600 114.21000 1.000 86.71390 1797 GLU B N 1
ATOM 11237 C CA . GLU A 1 1408 ? 171.47600 141.21900 113.69700 1.000 86.71390 1797 GLU B CA 1
ATOM 11238 C C . GLU A 1 1408 ? 172.29300 140.53400 114.78400 1.000 86.71390 1797 GLU B C 1
ATOM 11239 O O . GLU A 1 1408 ? 173.03300 139.58300 114.50700 1.000 86.71390 1797 GLU B O 1
ATOM 11245 N N . GLN A 1 1409 ? 172.17900 141.00700 116.02800 1.000 85.38149 1798 GLN B N 1
ATOM 11246 C CA . GLN A 1 1409 ? 172.91300 140.38500 117.12500 1.000 85.38149 1798 GLN B CA 1
ATOM 11247 C C . GLN A 1 1409 ? 172.52800 138.92400 117.30100 1.000 85.38149 1798 GLN B C 1
ATOM 11248 O O . GLN A 1 1409 ? 173.35600 138.11000 117.72500 1.000 85.38149 1798 GLN B O 1
ATOM 11254 N N . SER A 1 1410 ? 171.28700 138.57200 116.97800 1.000 82.73133 1799 SER B N 1
ATOM 11255 C CA . SER A 1 1410 ? 170.80600 137.20300 117.08300 1.000 82.73133 1799 SER B CA 1
ATOM 11256 C C . SER A 1 1410 ? 171.04500 136.39400 115.81700 1.000 82.73133 1799 SER B C 1
ATOM 11257 O O . SER A 1 1410 ? 170.54400 135.27000 115.71700 1.000 82.73133 1799 SER B O 1
ATOM 11260 N N . LYS A 1 1411 ? 171.78200 136.94400 114.85100 1.000 83.49280 1800 LYS B N 1
ATOM 11261 C CA . LYS A 1 1411 ? 172.06800 136.27700 113.58000 1.000 83.49280 1800 LYS B CA 1
ATOM 11262 C C . LYS A 1 1411 ? 170.79400 135.98200 112.79600 1.000 83.49280 1800 LYS B C 1
ATOM 11263 O O . LYS A 1 1411 ? 170.76700 135.08400 111.95200 1.000 83.49280 1800 LYS B O 1
ATOM 11269 N N . CYS A 1 1412 ? 169.72700 136.73500 113.06900 1.000 82.20890 1801 CYS B N 1
ATOM 11270 C CA . CYS A 1 1412 ? 168.49800 136.57700 112.30200 1.000 82.20890 1801 CYS B CA 1
ATOM 11271 C C . CYS A 1 1412 ? 168.60900 137.22600 110.92900 1.000 82.20890 1801 CYS B C 1
ATOM 11272 O O . CYS A 1 1412 ? 168.08400 136.69500 109.94500 1.000 82.20890 1801 CYS B O 1
ATOM 11275 N N . ILE A 1 1413 ? 169.28200 138.37300 110.84100 1.000 82.73849 1802 ILE B N 1
ATOM 11276 C CA . ILE A 1 1413 ? 169.44900 139.09200 109.58800 1.000 82.73849 1802 ILE B CA 1
ATOM 11277 C C . ILE A 1 1413 ? 170.91800 139.45500 109.42200 1.000 82.73849 1802 ILE B C 1
ATOM 11278 O O . ILE A 1 1413 ? 171.73500 139.27700 110.32500 1.000 82.73849 1802 ILE B O 1
ATOM 11283 N N . SER A 1 1414 ? 171.24400 139.97000 108.23900 1.000 85.77964 1803 SER B N 1
ATOM 11284 C CA . SER A 1 1414 ? 172.59000 140.42500 107.91700 1.000 85.77964 1803 SER B CA 1
ATOM 11285 C C . SER A 1 1414 ? 172.49900 141.83800 107.36700 1.000 85.77964 1803 SER B C 1
ATOM 11286 O O . SER A 1 1414 ? 171.77100 142.08300 106.40000 1.000 85.77964 1803 SER B O 1
ATOM 11289 N N . ILE A 1 1415 ? 173.24100 142.76000 107.97200 1.000 90.05687 1804 ILE B N 1
ATOM 11290 C CA . ILE A 1 1415 ? 173.24200 144.16000 107.56500 1.000 90.05687 1804 ILE B CA 1
ATOM 11291 C C . ILE A 1 1415 ? 174.51100 144.42600 106.77000 1.000 90.05687 1804 ILE B C 1
ATOM 11292 O O . ILE A 1 1415 ? 175.62300 144.22000 107.27000 1.000 90.05687 1804 ILE B O 1
ATOM 11297 N N . GLU A 1 1416 ? 174.34700 144.88300 105.53200 1.000 101.48234 1805 GLU B N 1
ATOM 11298 C CA . GLU A 1 1416 ? 175.45800 145.15500 104.63200 1.000 101.48234 1805 GLU B CA 1
ATOM 11299 C C . GLU A 1 1416 ? 175.51400 146.64500 104.33400 1.000 101.48234 1805 GLU B C 1
ATOM 11300 O O . GLU A 1 1416 ? 174.50300 147.24300 103.95000 1.000 101.48234 1805 GLU B O 1
ATOM 11306 N N . ASP A 1 1417 ? 176.69400 147.23900 104.52100 1.000 103.99982 1806 ASP B N 1
ATOM 11307 C CA . ASP A 1 1417 ? 176.92100 148.66000 104.25300 1.000 103.99982 1806 ASP B CA 1
ATOM 11308 C C . ASP A 1 1417 ? 176.00400 149.54000 105.09900 1.000 103.99982 1806 ASP B C 1
ATOM 11309 O O . ASP A 1 1417 ? 175.67500 150.66600 104.72000 1.000 103.99982 1806 ASP B O 1
ATOM 11314 N N . GLU A 1 1418 ? 175.56000 149.00200 106.23800 1.000 103.66915 1807 GLU B N 1
ATOM 11315 C CA . GLU A 1 1418 ? 174.74600 149.71900 107.21600 1.000 103.66915 1807 GLU B CA 1
ATOM 11316 C C . GLU A 1 1418 ? 173.36000 150.05900 106.67100 1.000 103.66915 1807 GLU B C 1
ATOM 11317 O O . GLU A 1 1418 ? 172.52100 150.60500 107.39400 1.000 103.66915 1807 GLU B O 1
ATOM 11323 N N . MET A 1 1419 ? 173.09500 149.73000 105.40600 1.000 98.59258 1808 MET B N 1
ATOM 11324 C CA . MET A 1 1419 ? 171.79400 150.05000 104.82800 1.000 98.59258 1808 MET B CA 1
ATOM 11325 C C . MET A 1 1419 ? 171.01200 148.78800 104.48100 1.000 98.59258 1808 MET B C 1
ATOM 11326 O O . MET A 1 1419 ? 169.88400 148.59800 104.94900 1.000 98.59258 1808 MET B O 1
ATOM 11331 N N . ASP A 1 1420 ? 171.59700 147.91200 103.67000 1.000 95.35497 1809 ASP B N 1
ATOM 11332 C CA . ASP A 1 1420 ? 170.88000 146.75000 103.16300 1.000 95.35497 1809 ASP B CA 1
ATOM 11333 C C . ASP A 1 1420 ? 170.72500 145.69500 104.24900 1.000 95.35497 1809 ASP B C 1
ATOM 11334 O O . ASP A 1 1420 ? 171.62900 145.49200 105.06500 1.000 95.35497 1809 ASP B O 1
ATOM 11339 N N . VAL A 1 1421 ? 169.57400 145.02600 104.25600 1.000 85.62597 1810 VAL B N 1
ATOM 11340 C CA . VAL A 1 1421 ? 169.28200 143.95600 105.20000 1.000 85.62597 1810 VAL B CA 1
ATOM 11341 C C . VAL A 1 1421 ? 168.80500 142.73800 104.42400 1.000 85.62597 1810 VAL B C 1
ATOM 11342 O O . VAL A 1 1421 ? 168.04400 142.86300 103.45700 1.000 85.62597 1810 VAL B O 1
ATOM 11346 N N . ALA A 1 1422 ? 169.26700 141.56500 104.83200 1.000 82.65064 1811 ALA B N 1
ATOM 11347 C CA . ALA A 1 1422 ? 168.88000 140.29900 104.23500 1.000 82.65064 1811 ALA B CA 1
ATOM 11348 C C . ALA A 1 1422 ? 168.62500 139.28400 105.33500 1.000 82.65064 1811 ALA B C 1
ATOM 11349 O O . ALA A 1 1422 ? 169.24300 139.34500 106.40300 1.000 82.65064 1811 ALA B O 1
ATOM 11351 N N . PRO A 1 1423 ? 167.72100 138.33600 105.11000 1.000 79.10755 1812 PRO B N 1
ATOM 11352 C CA . PRO A 1 1423 ? 167.41600 137.34200 106.14100 1.000 79.10755 1812 PRO B CA 1
ATOM 11353 C C . PRO A 1 1423 ? 168.46900 136.24600 106.21300 1.000 79.10755 1812 PRO B C 1
ATOM 11354 O O . PRO A 1 1423 ? 169.21700 135.99200 105.26800 1.000 79.10755 1812 PRO B O 1
ATOM 11358 N N . LEU A 1 1424 ? 168.51100 135.59500 107.37100 1.000 82.26226 1813 LEU B N 1
ATOM 11359 C CA . LEU A 1 1424 ? 169.36500 134.44300 107.61200 1.000 82.26226 1813 LEU B CA 1
ATOM 11360 C C . LEU A 1 1424 ? 168.51100 133.26300 108.05800 1.000 82.26226 1813 LEU B C 1
ATOM 11361 O O . LEU A 1 1424 ? 167.28500 133.35500 108.15200 1.000 82.26226 1813 LEU B O 1
ATOM 11366 N N . ASN A 1 1425 ? 169.17900 132.14200 108.34000 1.000 84.23191 1814 ASN B N 1
ATOM 11367 C CA . ASN A 1 1425 ? 168.45600 130.91200 108.65300 1.000 84.23191 1814 ASN B CA 1
ATOM 11368 C C . ASN A 1 1425 ? 167.62400 131.05100 109.92100 1.000 84.23191 1814 ASN B C 1
ATOM 11369 O O . ASN A 1 1425 ? 166.47000 130.60800 109.96200 1.000 84.23191 1814 ASN B O 1
ATOM 11374 N N . LEU A 1 1426 ? 168.19000 131.65500 110.96800 1.000 80.24484 1815 LEU B N 1
ATOM 11375 C CA . LEU A 1 1426 ? 167.45000 131.79600 112.21900 1.000 80.24484 1815 LEU B CA 1
ATOM 11376 C C . LEU A 1 1426 ? 166.20200 132.64600 112.02400 1.000 80.24484 1815 LEU B C 1
ATOM 11377 O O . LEU A 1 1426 ? 165.10500 132.26100 112.45000 1.000 80.24484 1815 LEU B O 1
ATOM 11382 N N . GLY A 1 1427 ? 166.34400 133.79600 111.36700 1.000 79.23650 1816 GLY B N 1
ATOM 11383 C CA . GLY A 1 1427 ? 165.18000 134.61400 111.08000 1.000 79.23650 1816 GLY B CA 1
ATOM 11384 C C . GLY A 1 1427 ? 164.20200 133.91800 110.15600 1.000 79.23650 1816 GLY B C 1
ATOM 11385 O O . GLY A 1 1427 ? 162.98600 134.04900 110.31200 1.000 79.23650 1816 GLY B O 1
ATOM 11386 N N . MET A 1 1428 ? 164.71900 133.15800 109.19000 1.000 80.00361 1817 MET B N 1
ATOM 11387 C CA . MET A 1 1428 ? 163.85500 132.44700 108.25600 1.000 80.00361 1817 MET B CA 1
ATOM 11388 C C . MET A 1 1428 ? 162.96800 131.44700 108.98600 1.000 80.00361 1817 MET B C 1
ATOM 11389 O O . MET A 1 1428 ? 161.75400 131.39900 108.76700 1.000 80.00361 1817 MET B O 1
ATOM 11394 N N . ILE A 1 1429 ? 163.55900 130.64400 109.87400 1.000 77.77800 1818 ILE B N 1
ATOM 11395 C CA . ILE A 1 1429 ? 162.77300 129.63600 110.58100 1.000 77.77800 1818 ILE B CA 1
ATOM 11396 C C . ILE A 1 1429 ? 161.85500 130.29200 111.60400 1.000 77.77800 1818 ILE B C 1
ATOM 11397 O O . ILE A 1 1429 ? 160.73500 129.82100 111.84200 1.000 77.77800 1818 ILE B O 1
ATOM 11402 N N . ALA A 1 1430 ? 162.30200 131.38700 112.22400 1.000 77.14852 1819 ALA B N 1
ATOM 11403 C CA . ALA A 1 1430 ? 161.43500 132.10200 113.15300 1.000 77.14852 1819 ALA B CA 1
ATOM 11404 C C . ALA A 1 1430 ? 160.19700 132.62900 112.44300 1.000 77.14852 1819 ALA B C 1
ATOM 11405 O O . ALA A 1 1430 ? 159.08300 132.55300 112.97100 1.000 77.14852 1819 ALA B O 1
ATOM 11407 N N . ALA A 1 1431 ? 160.37400 133.17000 111.23500 1.000 74.50364 1820 ALA B N 1
ATOM 11408 C CA . ALA A 1 1431 ? 159.23000 133.63400 110.45900 1.000 74.50364 1820 ALA B CA 1
ATOM 11409 C C . ALA A 1 1431 ? 158.36500 132.46900 109.99500 1.000 74.50364 1820 ALA B C 1
ATOM 11410 O O . ALA A 1 1431 ? 157.13400 132.57200 109.98000 1.000 74.50364 1820 ALA B O 1
ATOM 11412 N N . TYR A 1 1432 ? 158.99200 131.35800 109.60300 1.000 73.48042 1821 TYR B N 1
ATOM 11413 C CA . TYR A 1 1432 ? 158.23800 130.22100 109.08700 1.000 73.48042 1821 TYR B CA 1
ATOM 11414 C C . TYR A 1 1432 ? 157.34300 129.61200 110.15600 1.000 73.48042 1821 TYR B C 1
ATOM 11415 O O . TYR A 1 1432 ? 156.18000 129.28900 109.88900 1.000 73.48042 1821 TYR B O 1
ATOM 11424 N N . TYR A 1 1433 ? 157.86200 129.43800 111.37000 1.000 75.80184 1822 TYR B N 1
ATOM 11425 C CA . TYR A 1 1433 ? 157.10900 128.79700 112.43900 1.000 75.80184 1822 TYR B CA 1
ATOM 11426 C C . TYR A 1 1433 ? 156.39800 129.79100 113.34300 1.000 75.80184 1822 TYR B C 1
ATOM 11427 O O . TYR A 1 1433 ? 155.77900 129.37700 114.32900 1.000 75.80184 1822 TYR B O 1
ATOM 11436 N N . TYR A 1 1434 ? 156.46000 131.08200 113.02600 1.000 76.83713 1823 TYR B N 1
ATOM 11437 C CA . TYR A 1 1434 ? 155.80300 132.13000 113.80500 1.000 76.83713 1823 TYR B CA 1
ATOM 11438 C C . TYR A 1 1434 ? 156.22100 132.05100 115.27500 1.000 76.83713 1823 TYR B C 1
ATOM 11439 O O . TYR A 1 1434 ? 155.42100 131.82600 116.18100 1.000 76.83713 1823 TYR B O 1
ATOM 11448 N N . ILE A 1 1435 ? 157.52100 132.23700 115.47800 1.000 81.49195 1824 ILE B N 1
ATOM 11449 C CA . ILE A 1 1435 ? 158.15200 132.08900 116.78200 1.000 81.49195 1824 ILE B CA 1
ATOM 11450 C C . ILE A 1 1435 ? 158.94100 133.35300 117.08500 1.000 81.49195 1824 ILE B C 1
ATOM 11451 O O . ILE A 1 1435 ? 159.60100 133.90400 116.19700 1.000 81.49195 1824 ILE B O 1
ATOM 11456 N N . ASN A 1 1436 ? 158.85900 133.81700 118.33100 1.000 86.49951 1825 ASN B N 1
ATOM 11457 C CA . ASN A 1 1436 ? 159.58400 135.00900 118.74600 1.000 86.49951 1825 ASN B CA 1
ATOM 11458 C C . ASN A 1 1436 ? 161.07200 134.84800 118.46700 1.000 86.49951 1825 ASN B C 1
ATOM 11459 O O . ASN A 1 1436 ? 161.62200 133.74800 118.55400 1.000 86.49951 1825 ASN B O 1
ATOM 11464 N N . TYR A 1 1437 ? 161.72100 135.95800 118.11300 1.000 87.16076 1826 TYR B N 1
ATOM 11465 C CA . TYR A 1 1437 ? 163.13400 135.89800 117.75500 1.000 87.16076 1826 TYR B CA 1
ATOM 11466 C C . TYR A 1 1437 ? 163.99500 135.56300 118.96600 1.000 87.16076 1826 TYR B C 1
ATOM 11467 O O . TYR A 1 1437 ? 165.05800 134.94700 118.82900 1.000 87.16076 1826 TYR B O 1
ATOM 11476 N N . THR A 1 1438 ? 163.55800 135.96600 120.16100 1.000 87.76950 1827 THR B N 1
ATOM 11477 C CA . THR A 1 1438 ? 164.29100 135.60700 121.37100 1.000 87.76950 1827 THR B CA 1
ATOM 11478 C C . THR A 1 1438 ? 164.33900 134.09600 121.54200 1.000 87.76950 1827 THR B C 1
ATOM 11479 O O . THR A 1 1438 ? 165.37600 133.53100 121.90800 1.000 87.76950 1827 THR B O 1
ATOM 11483 N N . THR A 1 1439 ? 163.21700 133.42400 121.27800 1.000 87.81782 1828 THR B N 1
ATOM 11484 C CA . THR A 1 1439 ? 163.16800 131.97400 121.41100 1.000 87.81782 1828 THR B CA 1
ATOM 11485 C C . THR A 1 1439 ? 164.12700 131.29600 120.44000 1.000 87.81782 1828 THR B C 1
ATOM 11486 O O . THR A 1 1439 ? 164.83900 130.35600 120.80900 1.000 87.81782 1828 THR B O 1
ATOM 11490 N N . ILE A 1 1440 ? 164.16500 131.76300 119.19100 1.000 86.42175 1829 ILE B N 1
ATOM 11491 C CA . ILE A 1 1440 ? 165.03900 131.12700 118.20800 1.000 86.42175 1829 ILE B CA 1
ATOM 11492 C C . ILE A 1 1440 ? 166.50000 131.42400 118.52400 1.000 86.42175 1829 ILE B C 1
ATOM 11493 O O . ILE A 1 1440 ? 167.38000 130.58100 118.31200 1.000 86.42175 1829 ILE B O 1
ATOM 11498 N N . GLU A 1 1441 ? 166.78100 132.61600 119.05700 1.000 89.73371 1830 GLU B N 1
ATOM 11499 C CA . GLU A 1 1441 ? 168.13400 132.92600 119.50600 1.000 89.73371 1830 GLU B CA 1
ATOM 11500 C C . GLU A 1 1441 ? 168.55500 131.99200 120.63200 1.000 89.73371 1830 GLU B C 1
ATOM 11501 O O . GLU A 1 1441 ? 169.67800 131.47400 120.64300 1.000 89.73371 1830 GLU B O 1
ATOM 11507 N N . LEU A 1 1442 ? 167.65400 131.76500 121.58900 1.000 88.10135 1831 LEU B N 1
ATOM 11508 C CA . LEU A 1 1442 ? 167.94700 130.85500 122.69000 1.000 88.10135 1831 LEU B CA 1
ATOM 11509 C C . LEU A 1 1442 ? 168.16800 129.43600 122.18700 1.000 88.10135 1831 LEU B C 1
ATOM 11510 O O . LEU A 1 1442 ? 169.04900 128.72500 122.68200 1.000 88.10135 1831 LEU B O 1
ATOM 11515 N N . PHE A 1 1443 ? 167.37000 129.00300 121.21000 1.000 88.28288 1832 PHE B N 1
ATOM 11516 C CA . PHE A 1 1443 ? 167.56200 127.67700 120.63100 1.000 88.28288 1832 PHE B CA 1
ATOM 11517 C C . PHE A 1 1443 ? 168.92600 127.56900 119.96500 1.000 88.28288 1832 PHE B C 1
ATOM 11518 O O . PHE A 1 1443 ? 169.62400 126.56100 120.11200 1.000 88.28288 1832 PHE B O 1
ATOM 11526 N N . SER A 1 1444 ? 169.32000 128.60500 119.22100 1.000 90.41276 1833 SER B N 1
ATOM 11527 C CA . SER A 1 1444 ? 170.61900 128.58500 118.55900 1.000 90.41276 1833 SER B CA 1
ATOM 11528 C C . SER A 1 1444 ? 171.75600 128.54000 119.57100 1.000 90.41276 1833 SER B C 1
ATOM 11529 O O . SER A 1 1444 ? 172.74700 127.82900 119.37000 1.000 90.41276 1833 SER B O 1
ATOM 11532 N N . MET A 1 1445 ? 171.63400 129.29800 120.66200 1.000 94.76233 1834 MET B N 1
ATOM 11533 C CA . MET A 1 1445 ? 172.70600 129.34100 121.65400 1.000 94.76233 1834 MET B CA 1
ATOM 11534 C C . MET A 1 1445 ? 172.80500 128.03200 122.43100 1.000 94.76233 1834 MET B C 1
ATOM 11535 O O . MET A 1 1445 ? 173.89700 127.47300 122.58600 1.000 94.76233 1834 MET B O 1
ATOM 11540 N N . SER A 1 1446 ? 171.67400 127.52500 122.92500 1.000 90.69498 1835 SER B N 1
ATOM 11541 C CA . SER A 1 1446 ? 171.70600 126.40400 123.86000 1.000 90.69498 1835 SER B CA 1
ATOM 11542 C C . SER A 1 1446 ? 172.02200 125.08900 123.15700 1.000 90.69498 1835 SER B C 1
ATOM 11543 O O . SER A 1 1446 ? 172.78900 124.26900 123.67500 1.000 90.69498 1835 SER B O 1
ATOM 11546 N N . LEU A 1 1447 ? 171.43400 124.86300 121.98500 1.000 91.46143 1836 LEU B N 1
ATOM 11547 C CA . LEU A 1 1447 ? 171.59600 123.58500 121.30400 1.000 91.46143 1836 LEU B CA 1
ATOM 11548 C C . LEU A 1 1447 ? 173.04500 123.36900 120.88800 1.000 91.46143 1836 LEU B C 1
ATOM 11549 O O . LEU A 1 1447 ? 173.66900 124.24700 120.28600 1.000 91.46143 1836 LEU B O 1
ATOM 11554 N N . ASN A 1 1448 ? 173.57600 122.19400 121.21000 1.000 92.92795 1837 ASN B N 1
ATOM 11555 C CA . ASN A 1 1448 ? 174.93000 121.82300 120.82600 1.000 92.92795 1837 ASN B CA 1
ATOM 11556 C C . ASN A 1 1448 ? 174.86200 120.49100 120.09000 1.000 92.92795 1837 ASN B C 1
ATOM 11557 O O . ASN A 1 1448 ? 173.78100 119.98800 119.77200 1.000 92.92795 1837 ASN B O 1
ATOM 11562 N N . ALA A 1 1449 ? 176.03100 119.90800 119.82800 1.000 94.28061 1838 ALA B N 1
ATOM 11563 C CA . ALA A 1 1449 ? 176.10800 118.70900 119.00400 1.000 94.28061 1838 ALA B CA 1
ATOM 11564 C C . ALA A 1 1449 ? 175.75000 117.43500 119.75600 1.000 94.28061 1838 ALA B C 1
ATOM 11565 O O . ALA A 1 1449 ? 175.67300 116.37500 119.12700 1.000 94.28061 1838 ALA B O 1
ATOM 11567 N N . LYS A 1 1450 ? 175.53700 117.49900 121.07200 1.000 94.28653 1839 LYS B N 1
ATOM 11568 C CA . LYS A 1 1450 ? 175.23600 116.30200 121.84700 1.000 94.28653 1839 LYS B CA 1
ATOM 11569 C C . LYS A 1 1450 ? 174.10000 116.49500 122.84400 1.000 94.28653 1839 LYS B C 1
ATOM 11570 O O . LYS A 1 1450 ? 174.09700 115.83700 123.89000 1.000 94.28653 1839 LYS B O 1
ATOM 11576 N N . THR A 1 1451 ? 173.14300 117.37200 122.55700 1.000 94.42025 1840 THR B N 1
ATOM 11577 C CA . THR A 1 1451 ? 171.98000 117.50600 123.42400 1.000 94.42025 1840 THR B CA 1
ATOM 11578 C C . THR A 1 1451 ? 171.12000 116.25200 123.35100 1.000 94.42025 1840 THR B C 1
ATOM 11579 O O . THR A 1 1451 ? 170.92100 115.68100 122.27500 1.000 94.42025 1840 THR B O 1
ATOM 11583 N N . LYS A 1 1452 ? 170.61600 115.82100 124.50200 1.000 95.47698 1841 LYS B N 1
ATOM 11584 C CA . LYS A 1 1452 ? 169.72200 114.68000 124.58800 1.000 95.47698 1841 LYS B CA 1
ATOM 11585 C C . LYS A 1 1452 ? 168.28700 115.16600 124.77000 1.000 95.47698 1841 LYS B C 1
ATOM 11586 O O . LYS A 1 1452 ? 168.00400 116.36600 124.77600 1.000 95.47698 1841 LYS B O 1
ATOM 11592 N N . VAL A 1 1453 ? 167.36500 114.21300 124.91800 1.000 93.39968 1842 VAL B N 1
ATOM 11593 C CA . VAL A 1 1453 ? 165.96000 114.56700 125.09800 1.000 93.39968 1842 VAL B CA 1
ATOM 11594 C C . VAL A 1 1453 ? 165.76400 115.32400 126.40400 1.000 93.39968 1842 VAL B C 1
ATOM 11595 O O . VAL A 1 1453 ? 164.92200 116.22700 126.49600 1.000 93.39968 1842 VAL B O 1
ATOM 11599 N N . ARG A 1 1454 ? 166.53400 114.97100 127.43500 1.000 98.39048 1843 ARG B N 1
ATOM 11600 C CA . ARG A 1 1454 ? 166.44500 115.68400 128.70400 1.000 98.39048 1843 ARG B CA 1
ATOM 11601 C C . ARG A 1 1454 ? 166.82200 117.14900 128.53600 1.000 98.39048 1843 ARG B C 1
ATOM 11602 O O . ARG A 1 1454 ? 166.15600 118.03700 129.08100 1.000 98.39048 1843 ARG B O 1
ATOM 11610 N N . GLY A 1 1455 ? 167.89300 117.42100 127.79100 1.000 97.06512 1844 GLY B N 1
ATOM 11611 C CA . GLY A 1 1455 ? 168.24900 118.80000 127.50500 1.000 97.06512 1844 GLY B CA 1
ATOM 11612 C C . GLY A 1 1455 ? 167.24500 119.47800 126.59200 1.000 97.06512 1844 GLY B C 1
ATOM 11613 O O . GLY A 1 1455 ? 166.96000 120.67000 126.73700 1.000 97.06512 1844 GLY B O 1
ATOM 11614 N N . LEU A 1 1456 ? 166.70700 118.72700 125.62800 1.000 93.17824 1845 LEU B N 1
ATOM 11615 C CA . LEU A 1 1456 ? 165.75500 119.29400 124.67900 1.000 93.17824 1845 LEU B CA 1
ATOM 11616 C C . LEU A 1 1456 ? 164.49000 119.76800 125.37800 1.000 93.17824 1845 LEU B C 1
ATOM 11617 O O . LEU A 1 1456 ? 163.94000 120.82000 125.04200 1.000 93.17824 1845 LEU B O 1
ATOM 11622 N N . ILE A 1 1457 ? 164.00400 118.99300 126.34800 1.000 93.74611 1846 ILE B N 1
ATOM 11623 C CA . ILE A 1 1457 ? 162.80100 119.39300 127.07300 1.000 93.74611 1846 ILE B CA 1
ATOM 11624 C C . ILE A 1 1457 ? 163.04800 120.68200 127.84500 1.000 93.74611 1846 ILE B C 1
ATOM 11625 O O . ILE A 1 1457 ? 162.20400 121.58600 127.86300 1.000 93.74611 1846 ILE B O 1
ATOM 11630 N N . GLU A 1 1458 ? 164.20900 120.78900 128.49400 1.000 96.76870 1847 GLU B N 1
ATOM 11631 C CA . GLU A 1 1458 ? 164.53700 122.00900 129.22100 1.000 96.76870 1847 GLU B CA 1
ATOM 11632 C C . GLU A 1 1458 ? 164.66600 123.20300 128.28500 1.000 96.76870 1847 GLU B C 1
ATOM 11633 O O . GLU A 1 1458 ? 164.22500 124.30600 128.62500 1.000 96.76870 1847 GLU B O 1
ATOM 11639 N N . ILE A 1 1459 ? 165.26800 123.00500 127.11300 1.000 93.00442 1848 ILE B N 1
ATOM 11640 C CA . ILE A 1 1459 ? 165.39700 124.09200 126.14700 1.000 93.00442 1848 ILE B CA 1
ATOM 11641 C C . ILE A 1 1459 ? 164.02400 124.53500 125.65500 1.000 93.00442 1848 ILE B C 1
ATOM 11642 O O . ILE A 1 1459 ? 163.73500 125.73300 125.56600 1.000 93.00442 1848 ILE B O 1
ATOM 11647 N N . ILE A 1 1460 ? 163.15700 123.57200 125.33600 1.000 92.18932 1849 ILE B N 1
ATOM 11648 C CA . ILE A 1 1460 ? 161.81300 123.89200 124.86600 1.000 92.18932 1849 ILE B CA 1
ATOM 11649 C C . ILE A 1 1460 ? 161.04200 124.65500 125.93300 1.000 92.18932 1849 ILE B C 1
ATOM 11650 O O . ILE A 1 1460 ? 160.37900 125.65800 125.64300 1.000 92.18932 1849 ILE B O 1
ATOM 11655 N N . SER A 1 1461 ? 161.12500 124.20300 127.18500 1.000 97.34983 1850 SER B N 1
ATOM 11656 C CA . SER A 1 1461 ? 160.39500 124.86300 128.25900 1.000 97.34983 1850 SER B CA 1
ATOM 11657 C C . SER A 1 1461 ? 160.91700 126.26300 128.54600 1.000 97.34983 1850 SER B C 1
ATOM 11658 O O . SER A 1 1461 ? 160.25300 127.02400 129.25700 1.000 97.34983 1850 SER B O 1
ATOM 11661 N N . ASN A 1 1462 ? 162.08300 126.62000 128.01600 1.000 97.01973 1851 ASN B N 1
ATOM 11662 C CA . ASN A 1 1462 ? 162.63400 127.95800 128.17900 1.000 97.01973 1851 ASN B CA 1
ATOM 11663 C C . ASN A 1 1462 ? 162.19100 128.92000 127.08600 1.000 97.01973 1851 ASN B C 1
ATOM 11664 O O . ASN A 1 1462 ? 162.62500 130.07600 127.08800 1.000 97.01973 1851 ASN B O 1
ATOM 11669 N N . ALA A 1 1463 ? 161.34400 128.47700 126.16000 1.000 95.49234 1852 ALA B N 1
ATOM 11670 C CA . ALA A 1 1463 ? 160.90400 129.33600 125.07200 1.000 95.49234 1852 ALA B CA 1
ATOM 11671 C C . ALA A 1 1463 ? 160.06400 130.49300 125.60000 1.000 95.49234 1852 ALA B C 1
ATOM 11672 O O . ALA A 1 1463 ? 159.34600 130.36700 126.59500 1.000 95.49234 1852 ALA B O 1
ATOM 11674 N N . ALA A 1 1464 ? 160.15600 131.63300 124.91300 1.000 94.27512 1853 ALA B N 1
ATOM 11675 C CA . ALA A 1 1464 ? 159.41200 132.81500 125.33100 1.000 94.27512 1853 ALA B CA 1
ATOM 11676 C C . ALA A 1 1464 ? 157.91100 132.65100 125.14600 1.000 94.27512 1853 ALA B C 1
ATOM 11677 O O . ALA A 1 1464 ? 157.14100 133.43000 125.71800 1.000 94.27512 1853 ALA B O 1
ATOM 11679 N N . GLU A 1 1465 ? 157.47700 131.66300 124.36100 1.000 95.11472 1854 GLU B N 1
ATOM 11680 C CA . GLU A 1 1465 ? 156.04800 131.44900 124.16000 1.000 95.11472 1854 GLU B CA 1
ATOM 11681 C C . GLU A 1 1465 ? 155.35900 131.07500 125.46500 1.000 95.11472 1854 GLU B C 1
ATOM 11682 O O . GLU A 1 1465 ? 154.17900 131.38300 125.66500 1.000 95.11472 1854 GLU B O 1
ATOM 11688 N N . TYR A 1 1466 ? 156.08100 130.41100 126.36500 1.000 97.38233 1855 TYR B N 1
ATOM 11689 C CA . TYR A 1 1466 ? 155.51300 129.94200 127.62000 1.000 97.38233 1855 TYR B CA 1
ATOM 11690 C C . TYR A 1 1466 ? 155.62000 130.96000 128.74400 1.000 97.38233 1855 TYR B C 1
ATOM 11691 O O . TYR A 1 1466 ? 155.21200 130.65500 129.86900 1.000 97.38233 1855 TYR B O 1
ATOM 11700 N N . GLU A 1 1467 ? 156.14900 132.15400 128.46700 1.000 107.39169 1856 GLU B N 1
ATOM 11701 C CA . GLU A 1 1467 ? 156.35000 133.14200 129.52100 1.000 107.39169 1856 GLU B CA 1
ATOM 11702 C C . GLU A 1 1467 ? 155.03200 133.58300 130.14600 1.000 107.39169 1856 GLU B C 1
ATOM 11703 O O . GLU A 1 1467 ? 155.01600 134.05400 131.28800 1.000 107.39169 1856 GLU B O 1
ATOM 11709 N N . ASN A 1 1468 ? 153.92400 133.43300 129.42600 1.000 107.65870 1857 ASN B N 1
ATOM 11710 C CA . ASN A 1 1468 ? 152.62400 133.89400 129.89400 1.000 107.65870 1857 ASN B CA 1
ATOM 11711 C C . ASN A 1 1468 ? 151.81500 132.81100 130.59400 1.000 107.65870 1857 ASN B C 1
ATOM 11712 O O . ASN A 1 1468 ? 150.65000 133.05500 130.92700 1.000 107.65870 1857 ASN B O 1
ATOM 11717 N N . ILE A 1 1469 ? 152.38500 131.63000 130.81000 1.000 107.10087 1858 ILE B N 1
ATOM 11718 C CA . ILE A 1 1469 ? 151.64200 130.58600 131.52600 1.000 107.10087 1858 ILE B CA 1
ATOM 11719 C C . ILE A 1 1469 ? 151.35000 131.06600 132.94200 1.000 107.10087 1858 ILE B C 1
ATOM 11720 O O . ILE A 1 1469 ? 152.26600 131.55600 133.63200 1.000 107.10087 1858 ILE B O 1
ATOM 11725 N N . PRO A 1 1470 ? 150.10800 130.98400 133.41400 1.000 110.90254 1859 PRO B N 1
ATOM 11726 C CA . PRO A 1 1470 ? 149.77900 131.55200 134.72500 1.000 110.90254 1859 PRO B CA 1
ATOM 11727 C C . PRO A 1 1470 ? 150.42600 130.77900 135.86200 1.000 110.90254 1859 PRO B C 1
ATOM 11728 O O . PRO A 1 1470 ? 150.63400 129.56600 135.77900 1.000 110.90254 1859 PRO B O 1
ATOM 11732 N N . ILE A 1 1471 ? 150.74300 131.50000 136.93200 1.000 113.58404 1860 ILE B N 1
ATOM 11733 C CA . ILE A 1 1471 ? 151.23700 130.91700 138.17300 1.000 113.58404 1860 ILE B CA 1
ATOM 11734 C C . ILE A 1 1471 ? 150.22800 131.29600 139.24800 1.000 113.58404 1860 ILE B C 1
ATOM 11735 O O . ILE A 1 1471 ? 150.32700 132.36700 139.85800 1.000 113.58404 1860 ILE B O 1
ATOM 11740 N N . ARG A 1 1472 ? 149.25400 130.42500 139.48600 1.000 118.71602 1861 ARG B N 1
ATOM 11741 C CA . ARG A 1 1472 ? 148.17300 130.75100 140.40000 1.000 118.71602 1861 ARG B CA 1
ATOM 11742 C C . ARG A 1 1472 ? 148.61300 130.57000 141.85100 1.000 118.71602 1861 ARG B C 1
ATOM 11743 O O . ARG A 1 1472 ? 149.69600 130.05900 142.14900 1.000 118.71602 1861 ARG B O 1
ATOM 11751 N N . HIS A 1 1473 ? 147.74500 131.00600 142.75900 1.000 118.56692 1862 HIS B N 1
ATOM 11752 C CA . HIS A 1 1473 ? 148.04500 130.95900 144.18300 1.000 118.56692 1862 HIS B CA 1
ATOM 11753 C C . HIS A 1 1473 ? 148.12500 129.51600 144.66700 1.000 118.56692 1862 HIS B C 1
ATOM 11754 O O . HIS A 1 1473 ? 147.31600 128.67100 144.27200 1.000 118.56692 1862 HIS B O 1
ATOM 11761 N N . HIS A 1 1474 ? 149.11100 129.23700 145.51700 1.000 125.34904 1863 HIS B N 1
ATOM 11762 C CA . HIS A 1 1474 ? 149.35400 127.95900 146.18200 1.000 125.34904 1863 HIS B CA 1
ATOM 11763 C C . HIS A 1 1474 ? 149.74100 126.85500 145.20400 1.000 125.34904 1863 HIS B C 1
ATOM 11764 O O . HIS A 1 1474 ? 149.78700 125.68700 145.61100 1.000 125.34904 1863 HIS B O 1
ATOM 11771 N N . GLU A 1 1475 ? 150.01800 127.17100 143.93800 1.000 124.01034 1864 GLU B N 1
ATOM 11772 C CA . GLU A 1 1475 ? 150.46500 126.13900 143.00900 1.000 124.01034 1864 GLU B CA 1
ATOM 11773 C C . GLU A 1 1475 ? 151.88900 125.69500 143.30900 1.000 124.01034 1864 GLU B C 1
ATOM 11774 O O . GLU A 1 1475 ? 152.32200 124.64000 142.83200 1.000 124.01034 1864 GLU B O 1
ATOM 11780 N N . ASP A 1 1476 ? 152.62900 126.48100 144.09500 1.000 127.60835 1865 ASP B N 1
ATOM 11781 C CA . ASP A 1 1476 ? 154.02200 126.15100 144.37700 1.000 127.60835 1865 ASP B CA 1
ATOM 11782 C C . ASP A 1 1476 ? 154.14400 124.81800 145.10400 1.000 127.60835 1865 ASP B C 1
ATOM 11783 O O . ASP A 1 1476 ? 155.02500 124.01100 144.78800 1.000 127.60835 1865 ASP B O 1
ATOM 11788 N N . ASN A 1 1477 ? 153.27200 124.56800 146.08300 1.000 127.07114 1866 ASN B N 1
ATOM 11789 C CA . ASN A 1 1477 ? 153.32500 123.30400 146.81100 1.000 127.07114 1866 ASN B CA 1
ATOM 11790 C C . ASN A 1 1477 ? 153.02500 122.12400 145.89600 1.000 127.07114 1866 ASN B C 1
ATOM 11791 O O . ASN A 1 1477 ? 153.71800 121.10000 145.94300 1.000 127.07114 1866 ASN B O 1
ATOM 11796 N N . LEU A 1 1478 ? 151.99300 122.24700 145.05900 1.000 122.69013 1867 LEU B N 1
ATOM 11797 C CA . LEU A 1 1478 ? 151.63100 121.15200 144.16600 1.000 122.69013 1867 LEU B CA 1
ATOM 11798 C C . LEU A 1 1478 ? 152.73100 120.88300 143.14700 1.000 122.69013 1867 LEU B C 1
ATOM 11799 O O . LEU A 1 1478 ? 153.07000 119.72400 142.87700 1.000 122.69013 1867 LEU B O 1
ATOM 11804 N N . LEU A 1 1479 ? 153.30500 121.94400 142.57600 1.000 120.53768 1868 LEU B N 1
ATOM 11805 C CA . LEU A 1 1479 ? 154.40700 121.77000 141.63500 1.000 120.53768 1868 LEU B CA 1
ATOM 11806 C C . LEU A 1 1479 ? 155.61700 121.14300 142.31400 1.000 120.53768 1868 LEU B C 1
ATOM 11807 O O . LEU A 1 1479 ? 156.29300 120.29000 141.73000 1.000 120.53768 1868 LEU B O 1
ATOM 11812 N N . ARG A 1 1480 ? 155.91100 121.56000 143.54700 1.000 122.93784 1869 ARG B N 1
ATOM 11813 C CA . ARG A 1 1480 ? 157.03700 120.98200 144.27100 1.000 122.93784 1869 ARG B CA 1
ATOM 11814 C C . ARG A 1 1480 ? 156.81600 119.50000 144.53800 1.000 122.93784 1869 ARG B C 1
ATOM 11815 O O . ARG A 1 1480 ? 157.74400 118.69300 144.41000 1.000 122.93784 1869 ARG B O 1
ATOM 11823 N N . GLN A 1 1481 ? 155.59100 119.12100 144.91000 1.000 121.24620 1870 GLN B N 1
ATOM 11824 C CA . GLN A 1 1481 ? 155.28500 117.70700 145.10300 1.000 121.24620 1870 GLN B CA 1
ATOM 11825 C C . GLN A 1 1481 ? 155.41800 116.93400 143.79800 1.000 121.24620 1870 GLN B C 1
ATOM 11826 O O . GLN A 1 1481 ? 155.91000 115.80000 143.78600 1.000 121.24620 1870 GLN B O 1
ATOM 11832 N N . LEU A 1 1482 ? 154.97800 117.53000 142.68900 1.000 117.06206 1871 LEU B N 1
ATOM 11833 C CA . LEU A 1 1482 ? 155.10200 116.87200 141.39200 1.000 117.06206 1871 LEU B CA 1
ATOM 11834 C C . LEU A 1 1482 ? 156.56300 116.72900 140.98000 1.000 117.06206 1871 LEU B C 1
ATOM 11835 O O . LEU A 1 1482 ? 156.92600 115.78800 140.26400 1.000 117.06206 1871 LEU B O 1
ATOM 11840 N N . ALA A 1 1483 ? 157.41500 117.65600 141.42700 1.000 115.93151 1872 ALA B N 1
ATOM 11841 C CA . ALA A 1 1483 ? 158.81200 117.65800 141.00300 1.000 115.93151 1872 ALA B CA 1
ATOM 11842 C C . ALA A 1 1483 ? 159.52100 116.36500 141.38500 1.000 115.93151 1872 ALA B C 1
ATOM 11843 O O . ALA A 1 1483 ? 160.42100 115.90900 140.67100 1.000 115.93151 1872 ALA B O 1
ATOM 11845 N N . GLN A 1 1484 ? 159.14100 115.76300 142.51300 1.000 116.27841 1873 GLN B N 1
ATOM 11846 C CA . GLN A 1 1484 ? 159.73400 114.48400 142.88900 1.000 116.27841 1873 GLN B CA 1
ATOM 11847 C C . GLN A 1 1484 ? 159.27600 113.36800 141.95900 1.000 116.27841 1873 GLN B C 1
ATOM 11848 O O . GLN A 1 1484 ? 160.05400 112.46300 141.63700 1.000 116.27841 1873 GLN B O 1
ATOM 11854 N N . LYS A 1 1485 ? 158.01800 113.41800 141.51800 1.000 113.78651 1874 LYS B N 1
ATOM 11855 C CA . LYS A 1 1485 ? 157.46300 112.32500 140.72500 1.000 113.78651 1874 LYS B CA 1
ATOM 11856 C C . LYS A 1 1485 ? 158.08100 112.26600 139.33200 1.000 113.78651 1874 LYS B C 1
ATOM 11857 O O . LYS A 1 1485 ? 158.27400 111.17700 138.77900 1.000 113.78651 1874 LYS B O 1
ATOM 11863 N N . VAL A 1 1486 ? 158.39300 113.42100 138.74900 1.000 108.27175 1875 VAL B N 1
ATOM 11864 C CA . VAL A 1 1486 ? 158.83400 113.44100 137.34900 1.000 108.27175 1875 VAL B CA 1
ATOM 11865 C C . VAL A 1 1486 ? 160.20700 112.79000 137.23700 1.000 108.27175 1875 VAL B C 1
ATOM 11866 O O . VAL A 1 1486 ? 161.00700 112.85800 138.19400 1.000 108.27175 1875 VAL B O 1
ATOM 11870 N N . PRO A 1 1487 ? 160.53100 112.13200 136.12100 1.000 102.59785 1876 PRO B N 1
ATOM 11871 C CA . PRO A 1 1487 ? 161.83200 111.44400 136.03300 1.000 102.59785 1876 PRO B CA 1
ATOM 11872 C C . PRO A 1 1487 ? 163.02600 112.38100 136.07100 1.000 102.59785 1876 PRO B C 1
ATOM 11873 O O . PRO A 1 1487 ? 163.93000 112.18900 136.89300 1.000 102.59785 1876 PRO B O 1
ATOM 11877 N N . HIS A 1 1488 ? 163.05800 113.39200 135.20700 1.000 104.25807 1877 HIS B N 1
ATOM 11878 C CA . HIS A 1 1488 ? 164.20200 114.28900 135.08800 1.000 104.25807 1877 HIS B CA 1
ATOM 11879 C C . HIS A 1 1488 ? 163.99400 115.48300 136.01100 1.000 104.25807 1877 HIS B C 1
ATOM 11880 O O . HIS A 1 1488 ? 163.24900 116.41000 135.67900 1.000 104.25807 1877 HIS B O 1
ATOM 11887 N N . LYS A 1 1489 ? 164.65900 115.46400 137.16100 1.000 110.43440 1878 LYS B N 1
ATOM 11888 C CA . LYS A 1 1489 ? 164.53300 116.54600 138.12600 1.000 110.43440 1878 LYS B CA 1
ATOM 11889 C C . LYS A 1 1489 ? 165.43100 117.71100 137.73300 1.000 110.43440 1878 LYS B C 1
ATOM 11890 O O . LYS A 1 1489 ? 166.58900 117.51600 137.35100 1.000 110.43440 1878 LYS B O 1
ATOM 11896 N N . LEU A 1 1490 ? 164.89100 118.92200 137.82700 1.000 118.27639 1879 LEU B N 1
ATOM 11897 C CA . LEU A 1 1490 ? 165.62000 120.13200 137.47600 1.000 118.27639 1879 LEU B CA 1
ATOM 11898 C C . LEU A 1 1490 ? 166.27500 120.72600 138.71600 1.000 118.27639 1879 LEU B C 1
ATOM 11899 O O . LEU A 1 1490 ? 165.63300 120.86600 139.76200 1.000 118.27639 1879 LEU B O 1
ATOM 11904 N N . ASN A 1 1491 ? 167.55400 121.07000 138.59500 1.000 129.11205 1880 ASN B N 1
ATOM 11905 C CA . ASN A 1 1491 ? 168.30500 121.61200 139.71700 1.000 129.11205 1880 ASN B CA 1
ATOM 11906 C C . ASN A 1 1491 ? 167.96000 123.07800 139.94300 1.000 129.11205 1880 ASN B C 1
ATOM 11907 O O . ASN A 1 1491 ? 167.79500 123.84700 138.99100 1.000 129.11205 1880 ASN B O 1
ATOM 11912 N N . ASN A 1 1492 ? 167.85600 123.45700 141.21900 1.000 131.01663 1881 ASN B N 1
ATOM 11913 C CA . ASN A 1 1492 ? 167.55400 124.81800 141.65100 1.000 131.01663 1881 ASN B CA 1
ATOM 11914 C C . ASN A 1 1492 ? 166.25900 125.31500 141.01900 1.000 131.01663 1881 ASN B C 1
ATOM 11915 O O . ASN A 1 1492 ? 166.28400 126.24100 140.19900 1.000 131.01663 1881 ASN B O 1
ATOM 11920 N N . PRO A 1 1493 ? 165.11300 124.73000 141.36800 1.000 124.88318 1882 PRO B N 1
ATOM 11921 C CA . PRO A 1 1493 ? 163.85600 125.13100 140.72500 1.000 124.88318 1882 PRO B CA 1
ATOM 11922 C C . PRO A 1 1493 ? 163.21600 126.31400 141.43800 1.000 124.88318 1882 PRO B C 1
ATOM 11923 O O . PRO A 1 1493 ? 162.94700 126.26200 142.64000 1.000 124.88318 1882 PRO B O 1
ATOM 11927 N N . LYS A 1 1494 ? 162.97100 127.38200 140.68600 1.000 121.45495 1883 LYS B N 1
ATOM 11928 C CA . LYS A 1 1494 ? 162.13200 128.47900 141.14700 1.000 121.45495 1883 LYS B CA 1
ATOM 11929 C C . LYS A 1 1494 ? 160.69700 128.17500 140.73500 1.000 121.45495 1883 LYS B C 1
ATOM 11930 O O . LYS A 1 1494 ? 160.38000 128.16600 139.54200 1.000 121.45495 1883 LYS B O 1
ATOM 11936 N N . PHE A 1 1495 ? 159.83500 127.90800 141.71700 1.000 120.21409 1884 PHE B N 1
ATOM 11937 C CA . PHE A 1 1495 ? 158.49900 127.42800 141.38600 1.000 120.21409 1884 PHE B CA 1
ATOM 11938 C C . PHE A 1 1495 ? 157.54900 128.56900 141.05000 1.000 120.21409 1884 PHE B C 1
ATOM 11939 O O . PHE A 1 1495 ? 156.44700 128.32800 140.54300 1.000 120.21409 1884 PHE B O 1
ATOM 11947 N N . ASN A 1 1496 ? 157.94400 129.81100 141.32200 1.000 118.76047 1885 ASN B N 1
ATOM 11948 C CA . ASN A 1 1496 ? 157.21900 130.97200 140.80800 1.000 118.76047 1885 ASN B CA 1
ATOM 11949 C C . ASN A 1 1496 ? 157.85500 131.44600 139.49900 1.000 118.76047 1885 ASN B C 1
ATOM 11950 O O . ASN A 1 1496 ? 158.17500 132.61900 139.30500 1.000 118.76047 1885 ASN B O 1
ATOM 11955 N N . ASP A 1 1497 ? 158.02300 130.49200 138.58200 1.000 112.42910 1886 ASP B N 1
ATOM 11956 C CA . ASP A 1 1497 ? 158.67500 130.72400 137.30300 1.000 112.42910 1886 ASP B CA 1
ATOM 11957 C C . ASP A 1 1497 ? 157.93100 129.89500 136.26200 1.000 112.42910 1886 ASP B C 1
ATOM 11958 O O . ASP A 1 1497 ? 157.85800 128.66000 136.39700 1.000 112.42910 1886 ASP B O 1
ATOM 11963 N N . PRO A 1 1498 ? 157.36600 130.52800 135.23100 1.000 106.14422 1887 PRO B N 1
ATOM 11964 C CA . PRO A 1 1498 ? 156.58500 129.76000 134.24800 1.000 106.14422 1887 PRO B CA 1
ATOM 11965 C C . PRO A 1 1498 ? 157.37800 128.67500 133.54300 1.000 106.14422 1887 PRO B C 1
ATOM 11966 O O . PRO A 1 1498 ? 156.80600 127.64100 133.18800 1.000 106.14422 1887 PRO B O 1
ATOM 11970 N N . HIS A 1 1499 ? 158.68000 128.87300 133.32900 1.000 104.58205 1888 HIS B N 1
ATOM 11971 C CA . HIS A 1 1499 ? 159.45600 127.88500 132.58300 1.000 104.58205 1888 HIS B CA 1
ATOM 11972 C C . HIS A 1 1499 ? 159.62000 126.59100 133.37000 1.000 104.58205 1888 HIS B C 1
ATOM 11973 O O . HIS A 1 1499 ? 159.51900 125.49400 132.80500 1.000 104.58205 1888 HIS B O 1
ATOM 11980 N N . VAL A 1 1500 ? 159.86700 126.69500 134.67700 1.000 106.64632 1889 VAL B N 1
ATOM 11981 C CA . VAL A 1 1500 ? 159.95400 125.50000 135.51000 1.000 106.64632 1889 VAL B CA 1
ATOM 11982 C C . VAL A 1 1500 ? 158.62000 124.76500 135.52000 1.000 106.64632 1889 VAL B C 1
ATOM 11983 O O . VAL A 1 1500 ? 158.57000 123.53200 135.42200 1.000 106.64632 1889 VAL B O 1
ATOM 11987 N N . LYS A 1 1501 ? 157.52100 125.51100 135.63800 1.000 106.27149 1890 LYS B N 1
ATOM 11988 C CA . LYS A 1 1501 ? 156.20000 124.89400 135.62600 1.000 106.27149 1890 LYS B CA 1
ATOM 11989 C C . LYS A 1 1501 ? 155.94100 124.18400 134.30500 1.000 106.27149 1890 LYS B C 1
ATOM 11990 O O . LYS A 1 1501 ? 155.39300 123.07700 134.28100 1.000 106.27149 1890 LYS B O 1
ATOM 11996 N N . THR A 1 1502 ? 156.32200 124.81100 133.19000 1.000 102.55277 1891 THR B N 1
ATOM 11997 C CA . THR A 1 1502 ? 156.12100 124.18400 131.88900 1.000 102.55277 1891 THR B CA 1
ATOM 11998 C C . THR A 1 1502 ? 156.95200 122.91700 131.75600 1.000 102.55277 1891 THR B C 1
ATOM 11999 O O . THR A 1 1502 ? 156.47400 121.91000 131.22500 1.000 102.55277 1891 THR B O 1
ATOM 12003 N N . ASN A 1 1503 ? 158.19900 122.94600 132.22900 1.000 101.32746 1892 ASN B N 1
ATOM 12004 C CA . ASN A 1 1503 ? 159.02800 121.74600 132.17300 1.000 101.32746 1892 ASN B CA 1
ATOM 12005 C C . ASN A 1 1503 ? 158.41000 120.62000 132.99400 1.000 101.32746 1892 ASN B C 1
ATOM 12006 O O . ASN A 1 1503 ? 158.33200 119.47100 132.53900 1.000 101.32746 1892 ASN B O 1
ATOM 12011 N N . LEU A 1 1504 ? 157.94900 120.93800 134.20600 1.000 103.67035 1893 LEU B N 1
ATOM 12012 C CA . LEU A 1 1504 ? 157.33700 119.91800 135.05000 1.000 103.67035 1893 LEU B CA 1
ATOM 12013 C C . LEU A 1 1504 ? 156.07300 119.35600 134.41300 1.000 103.67035 1893 LEU B C 1
ATOM 12014 O O . LEU A 1 1504 ? 155.85700 118.13800 134.41400 1.000 103.67035 1893 LEU B O 1
ATOM 12019 N N . LEU A 1 1505 ? 155.22700 120.22700 133.86000 1.000 100.45753 1894 LEU B N 1
ATOM 12020 C CA . LEU A 1 1505 ? 153.98700 119.76800 133.24300 1.000 100.45753 1894 LEU B CA 1
ATOM 12021 C C . LEU A 1 1505 ? 154.26700 118.91800 132.01200 1.000 100.45753 1894 LEU B C 1
ATOM 12022 O O . LEU A 1 1505 ? 153.57800 117.92400 131.76200 1.000 100.45753 1894 LEU B O 1
ATOM 12027 N N . LEU A 1 1506 ? 155.27300 119.29700 131.22400 1.000 98.39347 1895 LEU B N 1
ATOM 12028 C CA . LEU A 1 1506 ? 155.62500 118.51900 130.04300 1.000 98.39347 1895 LEU B CA 1
ATOM 12029 C C . LEU A 1 1506 ? 156.13500 117.13700 130.43200 1.000 98.39347 1895 LEU B C 1
ATOM 12030 O O . LEU A 1 1506 ? 155.77200 116.12800 129.81600 1.000 98.39347 1895 LEU B O 1
ATOM 12035 N N . GLN A 1 1507 ? 156.97600 117.07300 131.46700 1.000 101.59844 1896 GLN B N 1
ATOM 12036 C CA . GLN A 1 1507 ? 157.45900 115.77800 131.93300 1.000 101.59844 1896 GLN B CA 1
ATOM 12037 C C . GLN A 1 1507 ? 156.31700 114.92500 132.47200 1.000 101.59844 1896 GLN B C 1
ATOM 12038 O O . GLN A 1 1507 ? 156.27300 113.71300 132.23400 1.000 101.59844 1896 GLN B O 1
ATOM 12044 N N . ALA A 1 1508 ? 155.38600 115.54000 133.20400 1.000 98.60860 1897 ALA B N 1
ATOM 12045 C CA . ALA A 1 1508 ? 154.23200 114.79800 133.70200 1.000 98.60860 1897 ALA B CA 1
ATOM 12046 C C . ALA A 1 1508 ? 153.38200 114.26700 132.55600 1.000 98.60860 1897 ALA B C 1
ATOM 12047 O O . ALA A 1 1508 ? 152.93000 113.11700 132.58900 1.000 98.60860 1897 ALA B O 1
ATOM 12049 N N . HIS A 1 1509 ? 153.15600 115.09200 131.53200 1.000 95.32294 1898 HIS B N 1
ATOM 12050 C CA . HIS A 1 1509 ? 152.38800 114.65300 130.37400 1.000 95.32294 1898 HIS B CA 1
ATOM 12051 C C . HIS A 1 1509 ? 153.06900 113.48700 129.67300 1.000 95.32294 1898 HIS B C 1
ATOM 12052 O O . HIS A 1 1509 ? 152.40500 112.53400 129.25200 1.000 95.32294 1898 HIS B O 1
ATOM 12059 N N . LEU A 1 1510 ? 154.39400 113.54700 129.53100 1.000 97.57468 1899 LEU B N 1
ATOM 12060 C CA . LEU A 1 1510 ? 155.11100 112.42200 128.94000 1.000 97.57468 1899 LEU B CA 1
ATOM 12061 C C . LEU A 1 1510 ? 155.00100 111.17700 129.81000 1.000 97.57468 1899 LEU B C 1
ATOM 12062 O O . LEU A 1 1510 ? 155.04700 110.05000 129.30200 1.000 97.57468 1899 LEU B O 1
ATOM 12067 N N . SER A 1 1511 ? 154.85600 111.35600 131.12200 1.000 100.19295 1900 SER B N 1
ATOM 12068 C CA . SER A 1 1511 ? 154.73200 110.23400 132.04200 1.000 100.19295 1900 SER B CA 1
ATOM 12069 C C . SER A 1 1511 ? 153.28600 109.82500 132.29400 1.000 100.19295 1900 SER B C 1
ATOM 12070 O O . SER A 1 1511 ? 153.05300 108.91600 133.09800 1.000 100.19295 1900 SER B O 1
ATOM 12073 N N . ARG A 1 1512 ? 152.32200 110.46900 131.63300 1.000 103.79809 1901 ARG B N 1
ATOM 12074 C CA . ARG A 1 1512 ? 150.90300 110.13500 131.76700 1.000 103.79809 1901 ARG B CA 1
ATOM 12075 C C . ARG A 1 1512 ? 150.44300 110.19500 133.22200 1.000 103.79809 1901 ARG B C 1
ATOM 12076 O O . ARG A 1 1512 ? 149.68500 109.34300 133.68800 1.000 103.79809 1901 ARG B O 1
ATOM 12084 N N . MET A 1 1513 ? 150.90500 111.20800 133.94500 1.000 108.37019 1902 MET B N 1
ATOM 12085 C CA . MET A 1 1513 ? 150.49000 111.39100 135.32600 1.000 108.37019 1902 MET B CA 1
ATOM 12086 C C . MET A 1 1513 ? 149.16600 112.14200 135.39000 1.000 108.37019 1902 MET B C 1
ATOM 12087 O O . MET A 1 1513 ? 148.88300 113.02000 134.57100 1.000 108.37019 1902 MET B O 1
ATOM 12092 N N . GLN A 1 1514 ? 148.35000 111.78200 136.37500 1.000 115.71594 1903 GLN B N 1
ATOM 12093 C CA . GLN A 1 1514 ? 147.06900 112.43300 136.61000 1.000 115.71594 1903 GLN B CA 1
ATOM 12094 C C . GLN A 1 1514 ? 147.24400 113.49800 137.68300 1.000 115.71594 1903 GLN B C 1
ATOM 12095 O O . GLN A 1 1514 ? 147.88100 113.25100 138.71200 1.000 115.71594 1903 GLN B O 1
ATOM 12101 N N . LEU A 1 1515 ? 146.68700 114.68000 137.43700 1.000 112.63056 1904 LEU B N 1
ATOM 12102 C CA . LEU A 1 1515 ? 146.89300 115.83500 138.29700 1.000 112.63056 1904 LEU B CA 1
ATOM 12103 C C . LEU A 1 1515 ? 145.65800 116.73000 138.25200 1.000 112.63056 1904 LEU B C 1
ATOM 12104 O O . LEU A 1 1515 ? 144.61500 116.36200 137.70400 1.000 112.63056 1904 LEU B O 1
ATOM 12109 N N . SER A 1 1516 ? 145.78500 117.91900 138.84000 1.000 114.33043 1905 SER B N 1
ATOM 12110 C CA . SER A 1 1516 ? 144.63800 118.79800 139.02600 1.000 114.33043 1905 SER B CA 1
ATOM 12111 C C . SER A 1 1516 ? 144.08800 119.28300 137.69000 1.000 114.33043 1905 SER B C 1
ATOM 12112 O O . SER A 1 1516 ? 144.77300 119.26600 136.66400 1.000 114.33043 1905 SER B O 1
ATOM 12115 N N . ALA A 1 1517 ? 142.82500 119.71800 137.71500 1.000 114.20005 1906 ALA B N 1
ATOM 12116 C CA . ALA A 1 1517 ? 142.17600 120.20400 136.50100 1.000 114.20005 1906 ALA B CA 1
ATOM 12117 C C . ALA A 1 1517 ? 142.84800 121.46600 135.97600 1.000 114.20005 1906 ALA B C 1
ATOM 12118 O O . ALA A 1 1517 ? 142.98000 121.64800 134.76000 1.000 114.20005 1906 ALA B O 1
ATOM 12120 N N . GLU A 1 1518 ? 143.26300 122.36000 136.87800 1.000 114.21678 1907 GLU B N 1
ATOM 12121 C CA . GLU A 1 1518 ? 143.96000 123.57000 136.45300 1.000 114.21678 1907 GLU B CA 1
ATOM 12122 C C . GLU A 1 1518 ? 145.25500 123.22600 135.72900 1.000 114.21678 1907 GLU B C 1
ATOM 12123 O O . GLU A 1 1518 ? 145.58000 123.81900 134.69100 1.000 114.21678 1907 GLU B O 1
ATOM 12129 N N . LEU A 1 1519 ? 146.00300 122.26100 136.26100 1.000 113.63039 1908 LEU B N 1
ATOM 12130 C CA . LEU A 1 1519 ? 147.25000 121.86500 135.62200 1.000 113.63039 1908 LEU B CA 1
ATOM 12131 C C . LEU A 1 1519 ? 146.99300 121.15900 134.29700 1.000 113.63039 1908 LEU B C 1
ATOM 12132 O O . LEU A 1 1519 ? 147.79500 121.27400 133.36800 1.000 113.63039 1908 LEU B O 1
ATOM 12137 N N . GLN A 1 1520 ? 145.87900 120.43200 134.18200 1.000 114.54313 1909 GLN B N 1
ATOM 12138 C CA . GLN A 1 1520 ? 145.51400 119.85500 132.88900 1.000 114.54313 1909 GLN B CA 1
ATOM 12139 C C . GLN A 1 1520 ? 145.20000 120.94300 131.86900 1.000 114.54313 1909 GLN B C 1
ATOM 12140 O O . GLN A 1 1520 ? 145.59200 120.84600 130.69700 1.000 114.54313 1909 GLN B O 1
ATOM 12146 N N . SER A 1 1521 ? 144.48700 121.98700 132.29700 1.000 113.29813 1910 SER B N 1
ATOM 12147 C CA . SER A 1 1521 ? 144.20200 123.10300 131.40400 1.000 113.29813 1910 SER B CA 1
ATOM 12148 C C . SER A 1 1521 ? 145.48700 123.78400 130.95400 1.000 113.29813 1910 SER B C 1
ATOM 12149 O O . SER A 1 1521 ? 145.62200 124.16500 129.78500 1.000 113.29813 1910 SER B O 1
ATOM 12152 N N . ASP A 1 1522 ? 146.44200 123.94800 131.87100 1.000 113.01659 1911 ASP B N 1
ATOM 12153 C CA . ASP A 1 1522 ? 147.73200 124.52100 131.49300 1.000 113.01659 1911 ASP B CA 1
ATOM 12154 C C . ASP A 1 1522 ? 148.50200 123.59100 130.56100 1.000 113.01659 1911 ASP B C 1
ATOM 12155 O O . ASP A 1 1522 ? 149.19800 124.05000 129.64600 1.000 113.01659 1911 ASP B O 1
ATOM 12160 N N . THR A 1 1523 ? 148.39800 122.28100 130.78600 1.000 107.28626 1912 THR B N 1
ATOM 12161 C CA . THR A 1 1523 ? 149.08700 121.31400 129.94100 1.000 107.28626 1912 THR B CA 1
ATOM 12162 C C . THR A 1 1523 ? 148.56900 121.37000 128.51400 1.000 107.28626 1912 THR B C 1
ATOM 12163 O O . THR A 1 1523 ? 149.34200 121.24100 127.55900 1.000 107.28626 1912 THR B O 1
ATOM 12167 N N . GLU A 1 1524 ? 147.25800 121.55100 128.34700 1.000 109.99622 1913 GLU B N 1
ATOM 12168 C CA . GLU A 1 1524 ? 146.71500 121.70100 126.99900 1.000 109.99622 1913 GLU B CA 1
ATOM 12169 C C . GLU A 1 1524 ? 147.30800 122.92300 126.30300 1.000 109.99622 1913 GLU B C 1
ATOM 12170 O O . GLU A 1 1524 ? 147.70200 122.85500 125.13000 1.000 109.99622 1913 GLU B O 1
ATOM 12176 N N . GLU A 1 1525 ? 147.40500 124.04200 127.02200 1.000 107.23845 1914 GLU B N 1
ATOM 12177 C CA . GLU A 1 1525 ? 147.97600 125.25400 126.44500 1.000 107.23845 1914 GLU B CA 1
ATOM 12178 C C . GLU A 1 1525 ? 149.43800 125.05300 126.06900 1.000 107.23845 1914 GLU B C 1
ATOM 12179 O O . GLU A 1 1525 ? 149.89500 125.55000 125.03400 1.000 107.23845 1914 GLU B O 1
ATOM 12185 N N . ILE A 1 1526 ? 150.19200 124.34000 126.90700 1.000 99.78426 1915 ILE B N 1
ATOM 12186 C CA . ILE A 1 1526 ? 151.59600 124.06900 126.60200 1.000 99.78426 1915 ILE B CA 1
ATOM 12187 C C . ILE A 1 1526 ? 151.71400 123.19100 125.36100 1.000 99.78426 1915 ILE B C 1
ATOM 12188 O O . ILE A 1 1526 ? 152.52100 123.45600 124.45900 1.000 99.78426 1915 ILE B O 1
ATOM 12193 N N . LEU A 1 1527 ? 150.90600 122.13100 125.29600 1.000 98.05043 1916 LEU B N 1
ATOM 12194 C CA . LEU A 1 1527 ? 150.97000 121.21300 124.16500 1.000 98.05043 1916 LEU B CA 1
ATOM 12195 C C . LEU A 1 1527 ? 150.50800 121.88400 122.88100 1.000 98.05043 1916 LEU B C 1
ATOM 12196 O O . LEU A 1 1527 ? 150.81000 121.41000 121.78100 1.000 98.05043 1916 LEU B O 1
ATOM 12201 N N . SER A 1 1528 ? 149.76100 122.98200 123.00200 1.000 97.00903 1917 SER B N 1
ATOM 12202 C CA . SER A 1 1528 ? 149.37200 123.73800 121.81600 1.000 97.00903 1917 SER B CA 1
ATOM 12203 C C . SER A 1 1528 ? 150.59400 124.20600 121.03000 1.000 97.00903 1917 SER B C 1
ATOM 12204 O O . SER A 1 1528 ? 150.61800 124.13400 119.79600 1.000 97.00903 1917 SER B O 1
ATOM 12207 N N . LYS A 1 1529 ? 151.62300 124.68600 121.73000 1.000 91.82352 1918 LYS B N 1
ATOM 12208 C CA . LYS A 1 1529 ? 152.81000 125.23400 121.08200 1.000 91.82352 1918 LYS B CA 1
ATOM 12209 C C . LYS A 1 1529 ? 154.00100 124.28400 121.10100 1.000 91.82352 1918 LYS B C 1
ATOM 12210 O O . LYS A 1 1529 ? 155.01100 124.56500 120.43600 1.000 91.82352 1918 LYS B O 1
ATOM 12216 N N . ALA A 1 1530 ? 153.91800 123.19000 121.86300 1.000 90.87352 1919 ALA B N 1
ATOM 12217 C CA . ALA A 1 1530 ? 155.04400 122.26700 121.94700 1.000 90.87352 1919 ALA B CA 1
ATOM 12218 C C . ALA A 1 1530 ? 155.45300 121.74900 120.57300 1.000 90.87352 1919 ALA B C 1
ATOM 12219 O O . ALA A 1 1530 ? 156.64700 121.61900 120.28800 1.000 90.87352 1919 ALA B O 1
ATOM 12221 N N . ILE A 1 1531 ? 154.48300 121.45400 119.70700 1.000 90.09591 1920 ILE B N 1
ATOM 12222 C CA . ILE A 1 1531 ? 154.80700 120.82600 118.42700 1.000 90.09591 1920 ILE B CA 1
ATOM 12223 C C . ILE A 1 1531 ? 155.57600 121.78600 117.53000 1.000 90.09591 1920 ILE B C 1
ATOM 12224 O O . ILE A 1 1531 ? 156.59500 121.41500 116.93000 1.000 90.09591 1920 ILE B O 1
ATOM 12229 N N . ARG A 1 1532 ? 155.10900 123.03200 117.41900 1.000 85.85583 1921 ARG B N 1
ATOM 12230 C CA . ARG A 1 1532 ? 155.82900 123.99900 116.59900 1.000 85.85583 1921 ARG B CA 1
ATOM 12231 C C . ARG A 1 1532 ? 157.20600 124.29000 117.18000 1.000 85.85583 1921 ARG B C 1
ATOM 12232 O O . ARG A 1 1532 ? 158.17900 124.44300 116.43100 1.000 85.85583 1921 ARG B O 1
ATOM 12240 N N . LEU A 1 1533 ? 157.32000 124.35100 118.51000 1.000 85.29964 1922 LEU B N 1
ATOM 12241 C CA . LEU A 1 1533 ? 158.63000 124.58800 119.11100 1.000 85.29964 1922 LEU B CA 1
ATOM 12242 C C . LEU A 1 1533 ? 159.59500 123.45100 118.79300 1.000 85.29964 1922 LEU B C 1
ATOM 12243 O O . LEU A 1 1533 ? 160.76500 123.68400 118.46500 1.000 85.29964 1922 LEU B O 1
ATOM 12248 N N . ILE A 1 1534 ? 159.11800 122.20800 118.87700 1.000 85.73334 1923 ILE B N 1
ATOM 12249 C CA . ILE A 1 1534 ? 159.98800 121.07200 118.59700 1.000 85.73334 1923 ILE B CA 1
ATOM 12250 C C . ILE A 1 1534 ? 160.36700 121.02800 117.12500 1.000 85.73334 1923 ILE B C 1
ATOM 12251 O O . ILE A 1 1534 ? 161.49800 120.67200 116.78100 1.000 85.73334 1923 ILE B O 1
ATOM 12256 N N . GLN A 1 1535 ? 159.44300 121.38500 116.23000 1.000 86.46534 1924 GLN B N 1
ATOM 12257 C CA . GLN A 1 1535 ? 159.79600 121.43800 114.81400 1.000 86.46534 1924 GLN B CA 1
ATOM 12258 C C . GLN A 1 1535 ? 160.84600 122.51100 114.55000 1.000 86.46534 1924 GLN B C 1
ATOM 12259 O O . GLN A 1 1535 ? 161.76600 122.31100 113.74300 1.000 86.46534 1924 GLN B O 1
ATOM 12265 N N . ALA A 1 1536 ? 160.72900 123.65700 115.22200 1.000 85.71307 1925 ALA B N 1
ATOM 12266 C CA . ALA A 1 1536 ? 161.75200 124.69000 115.09600 1.000 85.71307 1925 ALA B CA 1
ATOM 12267 C C . ALA A 1 1536 ? 163.10100 124.18500 115.58400 1.000 85.71307 1925 ALA B C 1
ATOM 12268 O O . ALA A 1 1536 ? 164.13600 124.45500 114.96700 1.000 85.71307 1925 ALA B O 1
ATOM 12270 N N . CYS A 1 1537 ? 163.11000 123.45700 116.70300 1.000 89.46285 1926 CYS B N 1
ATOM 12271 C CA . CYS A 1 1537 ? 164.35700 122.87900 117.19500 1.000 89.46285 1926 CYS B CA 1
ATOM 12272 C C . CYS A 1 1537 ? 164.93600 121.88200 116.20100 1.000 89.46285 1926 CYS B C 1
ATOM 12273 O O . CYS A 1 1537 ? 166.15600 121.82100 116.00800 1.000 89.46285 1926 CYS B O 1
ATOM 12276 N N . VAL A 1 1538 ? 164.07500 121.08400 115.56600 1.000 87.94069 1927 VAL B N 1
ATOM 12277 C CA . VAL A 1 1538 ? 164.54000 120.14000 114.55400 1.000 87.94069 1927 VAL B CA 1
ATOM 12278 C C . VAL A 1 1538 ? 165.21300 120.88100 113.41000 1.000 87.94069 1927 VAL B C 1
ATOM 12279 O O . VAL A 1 1538 ? 166.28700 120.48600 112.94000 1.000 87.94069 1927 VAL B O 1
ATOM 12283 N N . ASP A 1 1539 ? 164.59300 121.96600 112.94300 1.000 90.48814 1928 ASP B N 1
ATOM 12284 C CA . ASP A 1 1539 ? 165.18600 122.72800 111.84700 1.000 90.48814 1928 ASP B CA 1
ATOM 12285 C C . ASP A 1 1539 ? 166.49900 123.38100 112.26500 1.000 90.48814 1928 ASP B C 1
ATOM 12286 O O . ASP A 1 1539 ? 167.45900 123.41000 111.48700 1.000 90.48814 1928 ASP B O 1
ATOM 12291 N N . VAL A 1 1540 ? 166.56600 123.90000 113.49300 1.000 86.43781 1929 VAL B N 1
ATOM 12292 C CA . VAL A 1 1540 ? 167.80700 124.50200 113.97300 1.000 86.43781 1929 VAL B CA 1
ATOM 12293 C C . VAL A 1 1540 ? 168.92400 123.46900 114.00900 1.000 86.43781 1929 VAL B C 1
ATOM 12294 O O . VAL A 1 1540 ? 170.04100 123.72600 113.54500 1.000 86.43781 1929 VAL B O 1
ATOM 12298 N N . LEU A 1 1541 ? 168.64300 122.28900 114.56000 1.000 89.39865 1930 LEU B N 1
ATOM 12299 C CA . LEU A 1 1541 ? 169.66300 121.25100 114.65300 1.000 89.39865 1930 LEU B CA 1
ATOM 12300 C C . LEU A 1 1541 ? 170.08800 120.76900 113.27300 1.000 89.39865 1930 LEU B C 1
ATOM 12301 O O . LEU A 1 1541 ? 171.28100 120.57500 113.01400 1.000 89.39865 1930 LEU B O 1
ATOM 12306 N N . SER A 1 1542 ? 169.12700 120.57200 112.36900 1.000 93.10659 1931 SER B N 1
ATOM 12307 C CA . SER A 1 1542 ? 169.46400 120.10100 111.03100 1.000 93.10659 1931 SER B CA 1
ATOM 12308 C C . SER A 1 1542 ? 170.24500 121.15300 110.25700 1.000 93.10659 1931 SER B C 1
ATOM 12309 O O . SER A 1 1542 ? 171.02300 120.82000 109.35600 1.000 93.10659 1931 SER B O 1
ATOM 12312 N N . SER A 1 1543 ? 170.04900 122.43100 110.59100 1.000 94.31607 1932 SER B N 1
ATOM 12313 C CA . SER A 1 1543 ? 170.77900 123.49300 109.90600 1.000 94.31607 1932 SER B CA 1
ATOM 12314 C C . SER A 1 1543 ? 172.27900 123.38200 110.14800 1.000 94.31607 1932 SER B C 1
ATOM 12315 O O . SER A 1 1543 ? 173.07800 123.52000 109.21500 1.000 94.31607 1932 SER B O 1
ATOM 12318 N N . ASN A 1 1544 ? 172.68200 123.12400 111.39400 1.000 94.31427 1933 ASN B N 1
ATOM 12319 C CA . ASN A 1 1544 ? 174.10500 123.03800 111.70500 1.000 94.31427 1933 ASN B CA 1
ATOM 12320 C C . ASN A 1 1544 ? 174.70500 121.71200 111.25600 1.000 94.31427 1933 ASN B C 1
ATOM 12321 O O . ASN A 1 1544 ? 175.92700 121.60700 111.10900 1.000 94.31427 1933 ASN B O 1
ATOM 12326 N N . GLY A 1 1545 ? 173.87600 120.69800 111.03800 1.000 95.54308 1934 GLY B N 1
ATOM 12327 C CA . GLY A 1 1545 ? 174.34800 119.40700 110.58800 1.000 95.54308 1934 GLY B CA 1
ATOM 12328 C C . GLY A 1 1545 ? 174.49500 118.35200 111.66000 1.000 95.54308 1934 GLY B C 1
ATOM 12329 O O . GLY A 1 1545 ? 175.01900 117.27200 111.36900 1.000 95.54308 1934 GLY B O 1
ATOM 12330 N N . TRP A 1 1546 ? 174.05300 118.62500 112.88300 1.000 93.28921 1935 TRP B N 1
ATOM 12331 C CA . TRP A 1 1546 ? 174.16200 117.66500 113.97500 1.000 93.28921 1935 TRP B CA 1
ATOM 12332 C C . TRP A 1 1546 ? 173.08100 116.60500 113.80500 1.000 93.28921 1935 TRP B C 1
ATOM 12333 O O . TRP A 1 1546 ? 171.88700 116.92000 113.80600 1.000 93.28921 1935 TRP B O 1
ATOM 12344 N N . LEU A 1 1547 ? 173.49800 115.34600 113.66200 1.000 95.17198 1936 LEU B N 1
ATOM 12345 C CA . LEU A 1 1547 ? 172.54400 114.28300 113.36200 1.000 95.17198 1936 LEU B CA 1
ATOM 12346 C C . LEU A 1 1547 ? 171.81400 113.81800 114.61600 1.000 95.17198 1936 LEU B C 1
ATOM 12347 O O . LEU A 1 1547 ? 170.58100 113.86700 114.68000 1.000 95.17198 1936 LEU B O 1
ATOM 12352 N N . SER A 1 1548 ? 172.56000 113.35200 115.61800 1.000 93.63749 1937 SER B N 1
ATOM 12353 C CA . SER A 1 1548 ? 171.93400 112.76100 116.80000 1.000 93.63749 1937 SER B CA 1
ATOM 12354 C C . SER A 1 1548 ? 170.97100 113.70500 117.50800 1.000 93.63749 1937 SER B C 1
ATOM 12355 O O . SER A 1 1548 ? 169.87400 113.25700 117.88500 1.000 93.63749 1937 SER B O 1
ATOM 12358 N N . PRO A 1 1549 ? 171.29500 114.98100 117.74400 1.000 91.06453 1938 PRO B N 1
ATOM 12359 C CA . PRO A 1 1549 ? 170.28200 115.87500 118.32400 1.000 91.06453 1938 PRO B CA 1
ATOM 12360 C C . PRO A 1 1549 ? 169.04400 116.01800 117.46000 1.000 91.06453 1938 PRO B C 1
ATOM 12361 O O . PRO A 1 1549 ? 167.93700 116.12800 117.99700 1.000 91.06453 1938 PRO B O 1
ATOM 12365 N N . ALA A 1 1550 ? 169.19200 116.00900 116.13400 1.000 92.92309 1939 ALA B N 1
ATOM 12366 C CA . ALA A 1 1550 ? 168.02500 116.11400 115.26300 1.000 92.92309 1939 ALA B CA 1
ATOM 12367 C C . ALA A 1 1550 ? 167.11800 114.89900 115.41300 1.000 92.92309 1939 ALA B C 1
ATOM 12368 O O . ALA A 1 1550 ? 165.89200 115.03500 115.51300 1.000 92.92309 1939 ALA B O 1
ATOM 12370 N N . LEU A 1 1551 ? 167.70400 113.70000 115.42800 1.000 90.94350 1940 LEU B N 1
ATOM 12371 C CA . LEU A 1 1551 ? 166.90800 112.49500 115.63000 1.000 90.94350 1940 LEU B CA 1
ATOM 12372 C C . LEU A 1 1551 ? 166.25900 112.49600 117.00500 1.000 90.94350 1940 LEU B C 1
ATOM 12373 O O . LEU A 1 1551 ? 165.10400 112.08100 117.15700 1.000 90.94350 1940 LEU B O 1
ATOM 12378 N N . ALA A 1 1552 ? 166.98800 112.96200 118.02100 1.000 91.67772 1941 ALA B N 1
ATOM 12379 C CA . ALA A 1 1552 ? 166.41900 113.04800 119.35900 1.000 91.67772 1941 ALA B CA 1
ATOM 12380 C C . ALA A 1 1552 ? 165.23200 114.00000 119.39000 1.000 91.67772 1941 ALA B C 1
ATOM 12381 O O . ALA A 1 1552 ? 164.22900 113.73000 120.05600 1.000 91.67772 1941 ALA B O 1
ATOM 12383 N N . ALA A 1 1553 ? 165.31800 115.11300 118.66000 1.000 91.13598 1942 ALA B N 1
ATOM 12384 C CA . ALA A 1 1553 ? 164.21200 116.06600 118.63600 1.000 91.13598 1942 ALA B CA 1
ATOM 12385 C C . ALA A 1 1553 ? 163.01500 115.51500 117.86700 1.000 91.13598 1942 ALA B C 1
ATOM 12386 O O . ALA A 1 1553 ? 161.86200 115.74500 118.25400 1.000 91.13598 1942 ALA B O 1
ATOM 12388 N N . MET A 1 1554 ? 163.26400 114.79100 116.77300 1.000 92.86085 1943 MET B N 1
ATOM 12389 C CA . MET A 1 1554 ? 162.16200 114.14700 116.06200 1.000 92.86085 1943 MET B CA 1
ATOM 12390 C C . MET A 1 1554 ? 161.46100 113.12700 116.95200 1.000 92.86085 1943 MET B C 1
ATOM 12391 O O . MET A 1 1554 ? 160.22300 113.06700 116.99500 1.000 92.86085 1943 MET B O 1
ATOM 12396 N N . GLU A 1 1555 ? 162.23900 112.32100 117.67600 1.000 96.59388 1944 GLU B N 1
ATOM 12397 C CA . GLU A 1 1555 ? 161.64800 111.36800 118.60600 1.000 96.59388 1944 GLU B CA 1
ATOM 12398 C C . GLU A 1 1555 ? 160.91300 112.07700 119.73400 1.000 96.59388 1944 GLU B C 1
ATOM 12399 O O . GLU A 1 1555 ? 159.87000 111.59700 120.18800 1.000 96.59388 1944 GLU B O 1
ATOM 12405 N N . LEU A 1 1556 ? 161.43000 113.21700 120.19300 1.000 91.65033 1945 LEU B N 1
ATOM 12406 C CA . LEU A 1 1556 ? 160.72500 114.00800 121.19100 1.000 91.65033 1945 LEU B CA 1
ATOM 12407 C C . LEU A 1 1556 ? 159.37800 114.49200 120.68400 1.000 91.65033 1945 LEU B C 1
ATOM 12408 O O . LEU A 1 1556 ? 158.39600 114.43100 121.42600 1.000 91.65033 1945 LEU B O 1
ATOM 12413 N N . ALA A 1 1557 ? 159.30700 114.95700 119.43800 1.000 94.40540 1946 ALA B N 1
ATOM 12414 C CA . ALA A 1 1557 ? 158.02000 115.33900 118.86700 1.000 94.40540 1946 ALA B CA 1
ATOM 12415 C C . ALA A 1 1557 ? 157.06700 114.15100 118.80800 1.000 94.40540 1946 ALA B C 1
ATOM 12416 O O . ALA A 1 1557 ? 155.91300 114.24200 119.25100 1.000 94.40540 1946 ALA B O 1
ATOM 12418 N N . GLN A 1 1558 ? 157.54300 113.02100 118.27800 1.000 96.67687 1947 GLN B N 1
ATOM 12419 C CA . GLN A 1 1558 ? 156.65100 111.88300 118.07700 1.000 96.67687 1947 GLN B CA 1
ATOM 12420 C C . GLN A 1 1558 ? 156.20200 111.28400 119.40400 1.000 96.67687 1947 GLN B C 1
ATOM 12421 O O . GLN A 1 1558 ? 155.12900 110.67700 119.48400 1.000 96.67687 1947 GLN B O 1
ATOM 12427 N N . MET A 1 1559 ? 157.00200 111.44500 120.46100 1.000 95.98687 1948 MET B N 1
ATOM 12428 C CA . MET A 1 1559 ? 156.59200 110.92300 121.75800 1.000 95.98687 1948 MET B CA 1
ATOM 12429 C C . MET A 1 1559 ? 155.80700 111.94200 122.57400 1.000 95.98687 1948 MET B C 1
ATOM 12430 O O . MET A 1 1559 ? 155.08800 111.55000 123.49800 1.000 95.98687 1948 MET B O 1
ATOM 12435 N N . VAL A 1 1560 ? 155.92200 113.23300 122.25900 1.000 93.95478 1949 VAL B N 1
ATOM 12436 C CA . VAL A 1 1560 ? 155.00200 114.21100 122.82800 1.000 93.95478 1949 VAL B CA 1
ATOM 12437 C C . VAL A 1 1560 ? 153.61200 114.01900 122.24300 1.000 93.95478 1949 VAL B C 1
ATOM 12438 O O . VAL A 1 1560 ? 152.60200 114.15100 122.94500 1.000 93.95478 1949 VAL B O 1
ATOM 12442 N N . THR A 1 1561 ? 153.53500 113.69000 120.95100 1.000 96.65356 1950 THR B N 1
ATOM 12443 C CA . THR A 1 1561 ? 152.23600 113.42800 120.33800 1.000 96.65356 1950 THR B CA 1
ATOM 12444 C C . THR A 1 1561 ? 151.52800 112.26600 121.02500 1.000 96.65356 1950 THR B C 1
ATOM 12445 O O . THR A 1 1561 ? 150.33400 112.34700 121.33500 1.000 96.65356 1950 THR B O 1
ATOM 12449 N N . GLN A 1 1562 ? 152.25400 111.17800 121.28500 1.000 99.89703 1951 GLN B N 1
ATOM 12450 C CA . GLN A 1 1562 ? 151.65900 109.99200 121.88900 1.000 99.89703 1951 GLN B CA 1
ATOM 12451 C C . GLN A 1 1562 ? 151.71400 109.99400 123.41000 1.000 99.89703 1951 GLN B C 1
ATOM 12452 O O . GLN A 1 1562 ? 151.19100 109.06000 124.02700 1.000 99.89703 1951 GLN B O 1
ATOM 12458 N N . ALA A 1 1563 ? 152.32900 111.00400 124.02100 1.000 97.33101 1952 ALA B N 1
ATOM 12459 C CA . ALA A 1 1563 ? 152.39200 111.14900 125.47500 1.000 97.33101 1952 ALA B CA 1
ATOM 12460 C C . ALA A 1 1563 ? 153.01800 109.91900 126.13000 1.000 97.33101 1952 ALA B C 1
ATOM 12461 O O . ALA A 1 1563 ? 152.39100 109.20700 126.91600 1.000 97.33101 1952 ALA B O 1
ATOM 12463 N N . MET A 1 1564 ? 154.27900 109.67500 125.78500 1.000 102.01649 1953 MET B N 1
ATOM 12464 C CA . MET A 1 1564 ? 155.02900 108.57400 126.36700 1.000 102.01649 1953 MET B CA 1
ATOM 12465 C C . MET A 1 1564 ? 156.51400 108.89100 126.29300 1.000 102.01649 1953 MET B C 1
ATOM 12466 O O . MET A 1 1564 ? 156.95400 109.70500 125.47900 1.000 102.01649 1953 MET B O 1
ATOM 12471 N N . TRP A 1 1565 ? 157.28400 108.24200 127.16000 1.000 100.10686 1954 TRP B N 1
ATOM 12472 C CA . TRP A 1 1565 ? 158.72700 108.39500 127.12700 1.000 100.10686 1954 TRP B CA 1
ATOM 12473 C C . TRP A 1 1565 ? 159.33600 107.45500 126.09100 1.000 100.10686 1954 TRP B C 1
ATOM 12474 O O . TRP A 1 1565 ? 158.67000 106.57900 125.53500 1.000 100.10686 1954 TRP B O 1
ATOM 12485 N N . SER A 1 1566 ? 160.62800 107.65500 125.82600 1.000 106.23437 1955 SER B N 1
ATOM 12486 C CA . SER A 1 1566 ? 161.31400 106.82300 124.84200 1.000 106.23437 1955 SER B CA 1
ATOM 12487 C C . SER A 1 1566 ? 161.46900 105.39200 125.33800 1.000 106.23437 1955 SER B C 1
ATOM 12488 O O . SER A 1 1566 ? 161.43200 104.44400 124.54500 1.000 106.23437 1955 SER B O 1
ATOM 12491 N N . LYS A 1 1567 ? 161.64600 105.21400 126.64800 1.000 112.05886 1956 LYS B N 1
ATOM 12492 C CA . LYS A 1 1567 ? 161.88800 103.88000 127.18600 1.000 112.05886 1956 LYS B CA 1
ATOM 12493 C C . LYS A 1 1567 ? 160.61800 103.04000 127.22000 1.000 112.05886 1956 LYS B C 1
ATOM 12494 O O . LYS A 1 1567 ? 160.69500 101.80700 127.18700 1.000 112.05886 1956 LYS B O 1
ATOM 12500 N N . ASP A 1 1568 ? 159.45100 103.67800 127.28900 1.000 113.57550 1957 ASP B N 1
ATOM 12501 C CA . ASP A 1 1568 ? 158.19400 102.94300 127.34700 1.000 113.57550 1957 ASP B CA 1
ATOM 12502 C C . ASP A 1 1568 ? 157.99400 102.11900 126.08300 1.000 113.57550 1957 ASP B C 1
ATOM 12503 O O . ASP A 1 1568 ? 158.39700 102.52500 124.99100 1.000 113.57550 1957 ASP B O 1
ATOM 12508 N N . SER A 1 1569 ? 157.37600 100.95200 126.24300 1.000 117.07000 1958 SER B N 1
ATOM 12509 C CA . SER A 1 1569 ? 157.13300 100.07800 125.10500 1.000 117.07000 1958 SER B CA 1
ATOM 12510 C C . SER A 1 1569 ? 156.18600 100.74300 124.11700 1.000 117.07000 1958 SER B C 1
ATOM 12511 O O . SER A 1 1569 ? 155.32600 101.54300 124.49600 1.000 117.07000 1958 SER B O 1
ATOM 12514 N N . TYR A 1 1570 ? 156.34600 100.40300 122.83800 1.000 118.79003 1959 TYR B N 1
ATOM 12515 C CA . TYR A 1 1570 ? 155.56400 101.04000 121.78600 1.000 118.79003 1959 TYR B CA 1
ATOM 12516 C C . TYR A 1 1570 ? 154.07900 100.72700 121.88400 1.000 118.79003 1959 TYR B C 1
ATOM 12517 O O . TYR A 1 1570 ? 153.28000 101.39300 121.21700 1.000 118.79003 1959 TYR B O 1
ATOM 12526 N N . LEU A 1 1571 ? 153.69000 99.73900 122.68700 1.000 123.78229 1960 LEU B N 1
ATOM 12527 C CA . LEU A 1 1571 ? 152.28500 99.38800 122.83200 1.000 123.78229 1960 LEU B CA 1
ATOM 12528 C C . LEU A 1 1571 ? 151.50100 100.39400 123.66500 1.000 123.78229 1960 LEU B C 1
ATOM 12529 O O . LEU A 1 1571 ? 150.26800 100.32300 123.68700 1.000 123.78229 1960 LEU B O 1
ATOM 12534 N N . LYS A 1 1572 ? 152.17800 101.32900 124.33800 1.000 117.08903 1961 LYS B N 1
ATOM 12535 C CA . LYS A 1 1572 ? 151.47400 102.32500 125.14000 1.000 117.08903 1961 LYS B CA 1
ATOM 12536 C C . LYS A 1 1572 ? 150.57300 103.20800 124.28700 1.000 117.08903 1961 LYS B C 1
ATOM 12537 O O . LYS A 1 1572 ? 149.64900 103.83700 124.81400 1.000 117.08903 1961 LYS B O 1
ATOM 12543 N N . GLN A 1 1573 ? 150.82600 103.27400 122.97900 1.000 118.47068 1962 GLN B N 1
ATOM 12544 C CA . GLN A 1 1573 ? 150.00500 104.10300 122.10400 1.000 118.47068 1962 GLN B CA 1
ATOM 12545 C C . GLN A 1 1573 ? 148.60100 103.53200 121.96000 1.000 118.47068 1962 GLN B C 1
ATOM 12546 O O . GLN A 1 1573 ? 147.63100 104.28200 121.79900 1.000 118.47068 1962 GLN B O 1
ATOM 12552 N N . LEU A 1 1574 ? 148.47700 102.21200 122.00000 1.000 128.65748 1963 LEU B N 1
ATOM 12553 C CA . LEU A 1 1574 ? 147.19400 101.57100 121.76000 1.000 128.65748 1963 LEU B CA 1
ATOM 12554 C C . LEU A 1 1574 ? 146.19600 101.96600 122.84600 1.000 128.65748 1963 LEU B C 1
ATOM 12555 O O . LEU A 1 1574 ? 146.53500 101.95100 124.03600 1.000 128.65748 1963 LEU B O 1
ATOM 12560 N N . PRO A 1 1575 ? 144.96900 102.32600 122.48000 1.000 135.61839 1964 PRO B N 1
ATOM 12561 C CA . PRO A 1 1575 ? 143.97300 102.67700 123.49500 1.000 135.61839 1964 PRO B CA 1
ATOM 12562 C C . PRO A 1 1575 ? 143.58300 101.47000 124.33100 1.000 135.61839 1964 PRO B C 1
ATOM 12563 O O . PRO A 1 1575 ? 143.69900 100.32000 123.89900 1.000 135.61839 1964 PRO B O 1
ATOM 12567 N N . HIS A 1 1576 ? 143.12300 101.75200 125.55100 1.000 142.26364 1965 HIS B N 1
ATOM 12568 C CA . HIS A 1 1576 ? 142.63700 100.72600 126.47500 1.000 142.26364 1965 HIS B CA 1
ATOM 12569 C C . HIS A 1 1576 ? 143.71600 99.68800 126.77700 1.000 142.26364 1965 HIS B C 1
ATOM 12570 O O . HIS A 1 1576 ? 143.44100 98.49200 126.88300 1.000 142.26364 1965 HIS B O 1
ATOM 12577 N N . PHE A 1 1577 ? 144.95500 100.15000 126.91300 1.000 140.92081 1966 PHE B N 1
ATOM 12578 C CA . PHE A 1 1577 ? 146.07900 99.29900 127.27400 1.000 140.92081 1966 PHE B CA 1
ATOM 12579 C C . PHE A 1 1577 ? 146.66500 99.78100 128.59100 1.000 140.92081 1966 PHE B C 1
ATOM 12580 O O . PHE A 1 1577 ? 146.87800 100.98400 128.77700 1.000 140.92081 1966 PHE B O 1
ATOM 12588 N N . THR A 1 1578 ? 146.91900 98.84600 129.49600 1.000 147.24137 1967 THR B N 1
ATOM 12589 C CA . THR A 1 1578 ? 147.46700 99.14000 130.81000 1.000 147.24137 1967 THR B CA 1
ATOM 12590 C C . THR A 1 1578 ? 148.80900 98.43900 130.97300 1.000 147.24137 1967 THR B C 1
ATOM 12591 O O . THR A 1 1578 ? 149.31100 97.78500 130.05600 1.000 147.24137 1967 THR B O 1
ATOM 12595 N N . SER A 1 1579 ? 149.39100 98.58900 132.16600 1.000 150.00375 1968 SER B N 1
ATOM 12596 C CA . SER A 1 1579 ? 150.68000 97.96500 132.44200 1.000 150.00375 1968 SER B CA 1
ATOM 12597 C C . SER A 1 1579 ? 150.59200 96.44800 132.34800 1.000 150.00375 1968 SER B C 1
ATOM 12598 O O . SER A 1 1579 ? 151.47500 95.80100 131.77400 1.000 150.00375 1968 SER B O 1
ATOM 12601 N N . GLU A 1 1580 ? 149.52800 95.86200 132.90000 1.000 151.95680 1969 GLU B N 1
ATOM 12602 C CA . GLU A 1 1580 ? 149.36100 94.41500 132.81500 1.000 151.95680 1969 GLU B CA 1
ATOM 12603 C C . GLU A 1 1580 ? 149.02900 93.96800 131.39700 1.000 151.95680 1969 GLU B C 1
ATOM 12604 O O . GLU A 1 1580 ? 149.43100 92.87300 130.98400 1.000 151.95680 1969 GLU B O 1
ATOM 12610 N N . HIS A 1 1581 ? 148.30200 94.79300 130.63800 1.000 150.59327 1970 HIS B N 1
ATOM 12611 C CA . HIS A 1 1581 ? 148.05500 94.47600 129.23500 1.000 150.59327 1970 HIS B CA 1
ATOM 12612 C C . HIS A 1 1581 ? 149.36000 94.37500 128.46000 1.000 150.59327 1970 HIS B C 1
ATOM 12613 O O . HIS A 1 1581 ? 149.55900 93.43500 127.68100 1.000 150.59327 1970 HIS B O 1
ATOM 12620 N N . ILE A 1 1582 ? 150.26300 95.33600 128.66100 1.000 147.80098 1971 ILE B N 1
ATOM 12621 C CA . ILE A 1 1582 ? 151.55900 95.29000 127.99500 1.000 147.80098 1971 ILE B CA 1
ATOM 12622 C C . ILE A 1 1582 ? 152.38700 94.12500 128.51900 1.000 147.80098 1971 ILE B C 1
ATOM 12623 O O . ILE A 1 1582 ? 153.13800 93.49300 127.76800 1.000 147.80098 1971 ILE B O 1
ATOM 12628 N N . LYS A 1 1583 ? 152.26900 93.82700 129.81500 1.000 151.92370 1972 LYS B N 1
ATOM 12629 C CA . LYS A 1 1583 ? 153.01800 92.71700 130.39400 1.000 151.92370 1972 LYS B CA 1
ATOM 12630 C C . LYS A 1 1583 ? 152.61700 91.38900 129.76600 1.000 151.92370 1972 LYS B C 1
ATOM 12631 O O . LYS A 1 1583 ? 153.47200 90.54300 129.48200 1.000 151.92370 1972 LYS B O 1
ATOM 12637 N N . ARG A 1 1584 ? 151.31500 91.18500 129.54900 1.000 153.97473 1973 ARG B N 1
ATOM 12638 C CA . ARG A 1 1584 ? 150.86000 89.95200 128.91400 1.000 153.97473 1973 ARG B CA 1
ATOM 12639 C C . ARG A 1 1584 ? 151.40300 89.82600 127.49600 1.000 153.97473 1973 ARG B C 1
ATOM 12640 O O . ARG A 1 1584 ? 151.83200 88.74300 127.08100 1.000 153.97473 1973 ARG B O 1
ATOM 12648 N N . CYS A 1 1585 ? 151.39100 90.92300 126.73600 1.000 153.90825 1974 CYS B N 1
ATOM 12649 C CA . CYS A 1 1585 ? 151.91100 90.89500 125.37200 1.000 153.90825 1974 CYS B CA 1
ATOM 12650 C C . CYS A 1 1585 ? 153.41100 90.62700 125.36200 1.000 153.90825 1974 CYS B C 1
ATOM 12651 O O . CYS A 1 1585 ? 153.92000 89.89600 124.50500 1.000 153.90825 1974 CYS B O 1
ATOM 12654 N N . THR A 1 1586 ? 154.13700 91.22200 126.31200 1.000 154.04694 1975 THR B N 1
ATOM 12655 C CA . THR A 1 1586 ? 155.58600 91.05600 126.36400 1.000 154.04694 1975 THR B CA 1
ATOM 12656 C C . THR A 1 1586 ? 155.96900 89.60300 126.60600 1.000 154.04694 1975 THR B C 1
ATOM 12657 O O . THR A 1 1586 ? 156.91300 89.09000 125.99500 1.000 154.04694 1975 THR B O 1
ATOM 12661 N N . ASP A 1 1587 ? 155.24900 88.92500 127.50300 1.000 157.51888 1976 ASP B N 1
ATOM 12662 C CA . ASP A 1 1587 ? 155.52600 87.51600 127.76000 1.000 157.51888 1976 ASP B CA 1
ATOM 12663 C C . ASP A 1 1587 ? 155.28700 86.67300 126.51400 1.000 157.51888 1976 ASP B C 1
ATOM 12664 O O . ASP A 1 1587 ? 156.06200 85.75700 126.21700 1.000 157.51888 1976 ASP B O 1
ATOM 12669 N N . LYS A 1 1588 ? 154.21300 86.96500 125.77600 1.000 155.33793 1977 LYS B N 1
ATOM 12670 C CA . LYS A 1 1588 ? 153.95900 86.25800 124.52500 1.000 155.33793 1977 LYS B CA 1
ATOM 12671 C C . LYS A 1 1588 ? 155.07000 86.51100 123.51400 1.000 155.33793 1977 LYS B C 1
ATOM 12672 O O . LYS A 1 1588 ? 155.52200 85.58400 122.83100 1.000 155.33793 1977 LYS B O 1
ATOM 12678 N N . GLY A 1 1589 ? 155.52800 87.75500 123.40900 1.000 152.32201 1978 GLY B N 1
ATOM 12679 C CA . GLY A 1 1589 ? 156.54900 88.10700 122.44400 1.000 152.32201 1978 GLY B CA 1
ATOM 12680 C C . GLY A 1 1589 ? 156.15500 89.28800 121.58200 1.000 152.32201 1978 GLY B C 1
ATOM 12681 O O . GLY A 1 1589 ? 156.93300 89.73600 120.73500 1.000 152.32201 1978 GLY B O 1
ATOM 12682 N N . VAL A 1 1590 ? 154.94500 89.80000 121.79200 1.000 150.55750 1979 VAL B N 1
ATOM 12683 C CA . VAL A 1 1590 ? 154.45300 90.94800 121.03600 1.000 150.55750 1979 VAL B CA 1
ATOM 12684 C C . VAL A 1 1590 ? 155.18100 92.19100 121.53700 1.000 150.55750 1979 VAL B C 1
ATOM 12685 O O . VAL A 1 1590 ? 155.07700 92.55100 122.71300 1.000 150.55750 1979 VAL B O 1
ATOM 12689 N N . GLU A 1 1591 ? 155.92200 92.85300 120.64600 1.000 147.70163 1980 GLU B N 1
ATOM 12690 C CA . GLU A 1 1591 ? 156.72100 94.00900 121.02300 1.000 147.70163 1980 GLU B CA 1
ATOM 12691 C C . GLU A 1 1591 ? 156.40900 95.26700 120.22800 1.000 147.70163 1980 GLU B C 1
ATOM 12692 O O . GLU A 1 1591 ? 156.73500 96.36200 120.69300 1.000 147.70163 1980 GLU B O 1
ATOM 12698 N N . SER A 1 1592 ? 155.79500 95.14500 119.05400 1.000 140.24167 1981 SER B N 1
ATOM 12699 C CA . SER A 1 1592 ? 155.51900 96.29900 118.21400 1.000 140.24167 1981 SER B CA 1
ATOM 12700 C C . SER A 1 1592 ? 154.06900 96.26100 117.75900 1.000 140.24167 1981 SER B C 1
ATOM 12701 O O . SER A 1 1592 ? 153.43300 95.20600 117.72300 1.000 140.24167 1981 SER B O 1
ATOM 12704 N N . VAL A 1 1593 ? 153.55400 97.44100 117.40500 1.000 135.61869 1982 VAL B N 1
ATOM 12705 C CA . VAL A 1 1593 ? 152.17600 97.56200 116.95100 1.000 135.61869 1982 VAL B CA 1
ATOM 12706 C C . VAL A 1 1593 ? 151.93800 96.78300 115.66600 1.000 135.61869 1982 VAL B C 1
ATOM 12707 O O . VAL A 1 1593 ? 150.79400 96.44000 115.35100 1.000 135.61869 1982 VAL B O 1
ATOM 12711 N N . PHE A 1 1594 ? 152.99800 96.48600 114.91200 1.000 139.62166 1983 PHE B N 1
ATOM 12712 C CA . PHE A 1 1594 ? 152.84200 95.67500 113.70900 1.000 139.62166 1983 PHE B CA 1
ATOM 12713 C C . PHE A 1 1594 ? 152.42600 94.25000 114.05100 1.000 139.62166 1983 PHE B C 1
ATOM 12714 O O . PHE A 1 1594 ? 151.68600 93.61500 113.29000 1.000 139.62166 1983 PHE B O 1
ATOM 12722 N N . ASP A 1 1595 ? 152.89500 93.73000 115.18700 1.000 144.97466 1984 ASP B N 1
ATOM 12723 C CA . ASP A 1 1595 ? 152.63000 92.33700 115.53400 1.000 144.97466 1984 ASP B CA 1
ATOM 12724 C C . ASP A 1 1595 ? 151.13900 92.08100 115.72000 1.000 144.97466 1984 ASP B C 1
ATOM 12725 O O . ASP A 1 1595 ? 150.60700 91.07600 115.23500 1.000 144.97466 1984 ASP B O 1
ATOM 12730 N N . ILE A 1 1596 ? 150.44600 92.98000 116.42200 1.000 145.66768 1985 ILE B N 1
ATOM 12731 C CA . ILE A 1 1596 ? 149.02400 92.76500 116.67600 1.000 145.66768 1985 ILE B CA 1
ATOM 12732 C C . ILE A 1 1596 ? 148.22800 92.86700 115.38000 1.000 145.66768 1985 ILE B C 1
ATOM 12733 O O . ILE A 1 1596 ? 147.23100 92.16000 115.19100 1.000 145.66768 1985 ILE B O 1
ATOM 12738 N N . MET A 1 1597 ? 148.65000 93.74800 114.46900 1.000 145.62699 1986 MET B N 1
ATOM 12739 C CA . MET A 1 1597 ? 147.99000 93.83200 113.17100 1.000 145.62699 1986 MET B CA 1
ATOM 12740 C C . MET A 1 1597 ? 148.15900 92.53600 112.39000 1.000 145.62699 1986 MET B C 1
ATOM 12741 O O . MET A 1 1597 ? 147.20900 92.04800 111.76600 1.000 145.62699 1986 MET B O 1
ATOM 12746 N N . GLU A 1 1598 ? 149.36400 91.96400 112.41400 1.000 151.61583 1987 GLU B N 1
ATOM 12747 C CA . GLU A 1 1598 ? 149.59400 90.69100 111.74300 1.000 151.61583 1987 GLU B CA 1
ATOM 12748 C C . GLU A 1 1598 ? 148.93600 89.54300 112.49800 1.000 151.61583 1987 GLU B C 1
ATOM 12749 O O . GLU A 1 1598 ? 148.60900 88.50700 111.90700 1.000 151.61583 1987 GLU B O 1
ATOM 12755 N N . MET A 1 1599 ? 148.73700 89.70900 113.80500 1.000 156.51204 1988 MET B N 1
ATOM 12756 C CA . MET A 1 1599 ? 148.17100 88.64600 114.62500 1.000 156.51204 1988 MET B CA 1
ATOM 12757 C C . MET A 1 1599 ? 146.72500 88.37400 114.23200 1.000 156.51204 1988 MET B C 1
ATOM 12758 O O . MET A 1 1599 ? 145.99600 89.27600 113.81100 1.000 156.51204 1988 MET B O 1
ATOM 12763 N N . GLU A 1 1600 ? 146.31600 87.11400 114.37000 1.000 161.75255 1989 GLU B N 1
ATOM 12764 C CA . GLU A 1 1600 ? 144.96000 86.72000 114.01300 1.000 161.75255 1989 GLU B CA 1
ATOM 12765 C C . GLU A 1 1600 ? 143.95000 87.37000 114.95000 1.000 161.75255 1989 GLU B C 1
ATOM 12766 O O . GLU A 1 1600 ? 144.26300 87.68900 116.10100 1.000 161.75255 1989 GLU B O 1
ATOM 12772 N N . ASP A 1 1601 ? 142.73100 87.57300 114.44400 1.000 162.90150 1990 ASP B N 1
ATOM 12773 C CA . ASP A 1 1601 ? 141.68900 88.20800 115.24400 1.000 162.90150 1990 ASP B CA 1
ATOM 12774 C C . ASP A 1 1601 ? 141.40000 87.40800 116.50800 1.000 162.90150 1990 ASP B C 1
ATOM 12775 O O . ASP A 1 1601 ? 141.43800 87.94400 117.62100 1.000 162.90150 1990 ASP B O 1
ATOM 12780 N N . GLU A 1 1602 ? 141.12400 86.11100 116.35400 1.000 163.83412 1991 GLU B N 1
ATOM 12781 C CA . GLU A 1 1602 ? 140.87300 85.26500 117.51600 1.000 163.83412 1991 GLU B CA 1
ATOM 12782 C C . GLU A 1 1602 ? 142.12100 85.13200 118.37900 1.000 163.83412 1991 GLU B C 1
ATOM 12783 O O . GLU A 1 1602 ? 142.04800 85.19100 119.61200 1.000 163.83412 1991 GLU B O 1
ATOM 12789 N N . GLU A 1 1603 ? 143.28100 84.95100 117.74300 1.000 161.31725 1992 GLU B N 1
ATOM 12790 C CA . GLU A 1 1603 ? 144.51800 84.76000 118.49400 1.000 161.31725 1992 GLU B CA 1
ATOM 12791 C C . GLU A 1 1603 ? 144.85100 85.98800 119.33300 1.000 161.31725 1992 GLU B C 1
ATOM 12792 O O . GLU A 1 1603 ? 145.18400 85.87200 120.51800 1.000 161.31725 1992 GLU B O 1
ATOM 12798 N N . ARG A 1 1604 ? 144.76500 87.17800 118.73400 1.000 158.55041 1993 ARG B N 1
ATOM 12799 C CA . ARG A 1 1604 ? 145.04000 88.39500 119.48900 1.000 158.55041 1993 ARG B CA 1
ATOM 12800 C C . ARG A 1 1604 ? 143.93900 88.66800 120.50700 1.000 158.55041 1993 ARG B C 1
ATOM 12801 O O . ARG A 1 1604 ? 144.19200 89.25800 121.56300 1.000 158.55041 1993 ARG B O 1
ATOM 12809 N N . ASN A 1 1605 ? 142.70900 88.23800 120.21100 1.000 160.13423 1994 ASN B N 1
ATOM 12810 C CA . ASN A 1 1605 ? 141.61300 88.41700 121.15500 1.000 160.13423 1994 ASN B CA 1
ATOM 12811 C C . ASN A 1 1605 ? 141.80800 87.59700 122.42200 1.000 160.13423 1994 ASN B C 1
ATOM 12812 O O . ASN A 1 1605 ? 141.37200 88.02200 123.49600 1.000 160.13423 1994 ASN B O 1
ATOM 12817 N N . ALA A 1 1606 ? 142.44300 86.43000 122.32000 1.000 159.53026 1995 ALA B N 1
ATOM 12818 C CA . ALA A 1 1606 ? 142.69300 85.61800 123.50500 1.000 159.53026 1995 ALA B CA 1
ATOM 12819 C C . ALA A 1 1606 ? 143.82200 86.19300 124.35100 1.000 159.53026 1995 ALA B C 1
ATOM 12820 O O . ALA A 1 1606 ? 143.87200 85.95900 125.56300 1.000 159.53026 1995 ALA B O 1
ATOM 12822 N N . LEU A 1 1607 ? 144.73600 86.94000 123.72700 1.000 157.24100 1996 LEU B N 1
ATOM 12823 C CA . LEU A 1 1607 ? 145.89500 87.45700 124.45000 1.000 157.24100 1996 LEU B CA 1
ATOM 12824 C C . LEU A 1 1607 ? 145.47600 88.43600 125.54100 1.000 157.24100 1996 LEU B C 1
ATOM 12825 O O . LEU A 1 1607 ? 145.99100 88.38900 126.66400 1.000 157.24100 1996 LEU B O 1
ATOM 12830 N N . LEU A 1 1608 ? 144.54200 89.33000 125.23100 1.000 156.73222 1997 LEU B N 1
ATOM 12831 C CA . LEU A 1 1608 ? 144.10900 90.35800 126.16400 1.000 156.73222 1997 LEU B CA 1
ATOM 12832 C C . LEU A 1 1608 ? 142.59100 90.36300 126.27700 1.000 156.73222 1997 LEU B C 1
ATOM 12833 O O . LEU A 1 1608 ? 141.88200 89.94600 125.35700 1.000 156.73222 1997 LEU B O 1
ATOM 12838 N N . GLN A 1 1609 ? 142.09900 90.84000 127.41800 1.000 157.01037 1998 GLN B N 1
ATOM 12839 C CA . GLN A 1 1609 ? 140.66500 91.02600 127.57900 1.000 157.01037 1998 GLN B CA 1
ATOM 12840 C C . GLN A 1 1609 ? 140.17100 92.07300 126.59000 1.000 157.01037 1998 GLN B C 1
ATOM 12841 O O . GLN A 1 1609 ? 140.85900 93.05800 126.30600 1.000 157.01037 1998 GLN B O 1
ATOM 12847 N N . LEU A 1 1610 ? 138.97900 91.84900 126.04800 1.000 157.13907 1999 LEU B N 1
ATOM 12848 C CA . LEU A 1 1610 ? 138.44600 92.70800 125.00500 1.000 157.13907 1999 LEU B CA 1
ATOM 12849 C C . LEU A 1 1610 ? 136.97800 93.01000 125.26500 1.000 157.13907 1999 LEU B C 1
ATOM 12850 O O . LEU A 1 1610 ? 136.25300 92.22500 125.88200 1.000 157.13907 1999 LEU B O 1
ATOM 12855 N N . THR A 1 1611 ? 136.55600 94.17500 124.78500 1.000 154.50548 2000 THR B N 1
ATOM 12856 C CA . THR A 1 1611 ? 135.15200 94.53100 124.67400 1.000 154.50548 2000 THR B CA 1
ATOM 12857 C C . THR A 1 1611 ? 134.88900 94.93500 123.23200 1.000 154.50548 2000 THR B C 1
ATOM 12858 O O . THR A 1 1611 ? 135.82000 95.13600 122.44800 1.000 154.50548 2000 THR B O 1
ATOM 12862 N N . ASP A 1 1612 ? 133.60700 95.03800 122.88000 1.000 155.77137 2001 ASP B N 1
ATOM 12863 C CA . ASP A 1 1612 ? 133.25300 95.46400 121.53100 1.000 155.77137 2001 ASP B CA 1
ATOM 12864 C C . ASP A 1 1612 ? 133.84400 96.83500 121.22300 1.000 155.77137 2001 ASP B C 1
ATOM 12865 O O . ASP A 1 1612 ? 134.53700 97.01600 120.21500 1.000 155.77137 2001 ASP B O 1
ATOM 12870 N N . SER A 1 1613 ? 133.60000 97.80800 122.10300 1.000 153.33418 2002 SER B N 1
ATOM 12871 C CA . SER A 1 1613 ? 134.13800 99.14900 121.90100 1.000 153.33418 2002 SER B CA 1
ATOM 12872 C C . SER A 1 1613 ? 135.66000 99.15000 121.97000 1.000 153.33418 2002 SER B C 1
ATOM 12873 O O . SER A 1 1613 ? 136.32700 99.81300 121.16700 1.000 153.33418 2002 SER B O 1
ATOM 12876 N N . GLN A 1 1614 ? 136.22700 98.41400 122.92600 1.000 151.26220 2003 GLN B N 1
ATOM 12877 C CA . GLN A 1 1614 ? 137.67300 98.37000 123.10200 1.000 151.26220 2003 GLN B CA 1
ATOM 12878 C C . GLN A 1 1614 ? 138.36700 97.82100 121.86200 1.000 151.26220 2003 GLN B C 1
ATOM 12879 O O . GLN A 1 1614 ? 139.28300 98.45300 121.32400 1.000 151.26220 2003 GLN B O 1
ATOM 12885 N N . ILE A 1 1615 ? 137.92700 96.65000 121.39700 1.000 148.65779 2004 ILE B N 1
ATOM 12886 C CA . ILE A 1 1615 ? 138.56700 96.03500 120.23700 1.000 148.65779 2004 ILE B CA 1
ATOM 12887 C C . ILE A 1 1615 ? 138.28000 96.84800 118.98200 1.000 148.65779 2004 ILE B C 1
ATOM 12888 O O . ILE A 1 1615 ? 139.12000 96.93400 118.07900 1.000 148.65779 2004 ILE B O 1
ATOM 12893 N N . ALA A 1 1616 ? 137.10300 97.47900 118.91400 1.000 146.91916 2005 ALA B N 1
ATOM 12894 C CA . ALA A 1 1616 ? 136.80100 98.33500 117.77100 1.000 146.91916 2005 ALA B CA 1
ATOM 12895 C C . ALA A 1 1616 ? 137.76100 99.51400 117.69800 1.000 146.91916 2005 ALA B C 1
ATOM 12896 O O . ALA A 1 1616 ? 138.29600 99.82100 116.62700 1.000 146.91916 2005 ALA B O 1
ATOM 12898 N N . ASP A 1 1617 ? 138.00700 100.17600 118.83100 1.000 145.22356 2006 ASP B N 1
ATOM 12899 C CA . ASP A 1 1617 ? 138.93900 101.29900 118.84700 1.000 145.22356 2006 ASP B CA 1
ATOM 12900 C C . ASP A 1 1617 ? 140.36600 100.84300 118.56500 1.000 145.22356 2006 ASP B C 1
ATOM 12901 O O . ASP A 1 1617 ? 141.11000 101.52400 117.84900 1.000 145.22356 2006 ASP B O 1
ATOM 12906 N N . VAL A 1 1618 ? 140.76700 99.69700 119.12200 1.000 141.01038 2007 VAL B N 1
ATOM 12907 C CA . VAL A 1 1618 ? 142.11400 99.18700 118.87400 1.000 141.01038 2007 VAL B CA 1
ATOM 12908 C C . VAL A 1 1618 ? 142.30700 98.90400 117.38900 1.000 141.01038 2007 VAL B C 1
ATOM 12909 O O . VAL A 1 1618 ? 143.33000 99.26700 116.79800 1.000 141.01038 2007 VAL B O 1
ATOM 12913 N N . ALA A 1 1619 ? 141.31900 98.26100 116.76200 1.000 141.76952 2008 ALA B N 1
ATOM 12914 C CA . ALA A 1 1619 ? 141.39800 98.00000 115.32900 1.000 141.76952 2008 ALA B CA 1
ATOM 12915 C C . ALA A 1 1619 ? 141.39700 99.28900 114.52200 1.000 141.76952 2008 ALA B C 1
ATOM 12916 O O . ALA A 1 1619 ? 142.12000 99.39200 113.52400 1.000 141.76952 2008 ALA B O 1
ATOM 12918 N N . ARG A 1 1620 ? 140.59400 100.27500 114.92900 1.000 135.76280 2009 ARG B N 1
ATOM 12919 C CA . ARG A 1 1620 ? 140.56800 101.54600 114.21400 1.000 135.76280 2009 ARG B CA 1
ATOM 12920 C C . ARG A 1 1620 ? 141.92500 102.23300 114.27100 1.000 135.76280 2009 ARG B C 1
ATOM 12921 O O . ARG A 1 1620 ? 142.36200 102.84300 113.28800 1.000 135.76280 2009 ARG B O 1
ATOM 12929 N N . PHE A 1 1621 ? 142.60400 102.15100 115.41700 1.000 130.06802 2010 PHE B N 1
ATOM 12930 C CA . PHE A 1 1621 ? 143.95300 102.69900 115.51000 1.000 130.06802 2010 PHE B CA 1
ATOM 12931 C C . PHE A 1 1621 ? 144.91800 101.95600 114.59400 1.000 130.06802 2010 PHE B C 1
ATOM 12932 O O . PHE A 1 1621 ? 145.76800 102.57700 113.94500 1.000 130.06802 2010 PHE B O 1
ATOM 12940 N N . CYS A 1 1622 ? 144.80800 100.62700 114.53500 1.000 135.15491 2011 CYS B N 1
ATOM 12941 C CA . CYS A 1 1622 ? 145.72600 99.84500 113.71300 1.000 135.15491 2011 CYS B CA 1
ATOM 12942 C C . CYS A 1 1622 ? 145.57500 100.18100 112.23600 1.000 135.15491 2011 CYS B C 1
ATOM 12943 O O . CYS A 1 1622 ? 146.55200 100.13600 111.48000 1.000 135.15491 2011 CYS B O 1
ATOM 12946 N N . ASN A 1 1623 ? 144.35700 100.51100 111.80200 1.000 135.87484 2012 ASN B N 1
ATOM 12947 C CA . ASN A 1 1623 ? 144.15700 100.89800 110.41000 1.000 135.87484 2012 ASN B CA 1
ATOM 12948 C C . ASN A 1 1623 ? 144.83600 102.22700 110.10800 1.000 135.87484 2012 ASN B C 1
ATOM 12949 O O . ASN A 1 1623 ? 145.32400 102.44500 108.99300 1.000 135.87484 2012 ASN B O 1
ATOM 12954 N N . ARG A 1 1624 ? 144.87400 103.12700 111.08600 1.000 125.58385 2013 ARG B N 1
ATOM 12955 C CA . ARG A 1 1624 ? 145.49900 104.43300 110.92900 1.000 125.58385 2013 ARG B CA 1
ATOM 12956 C C . ARG A 1 1624 ? 147.01400 104.38800 111.08600 1.000 125.58385 2013 ARG B C 1
ATOM 12957 O O . ARG A 1 1624 ? 147.69400 105.33400 110.67600 1.000 125.58385 2013 ARG B O 1
ATOM 12965 N N . TYR A 1 1625 ? 147.55700 103.31700 111.65500 1.000 121.29830 2014 TYR B N 1
ATOM 12966 C CA . TYR A 1 1625 ? 148.99700 103.22200 111.83400 1.000 121.29830 2014 TYR B CA 1
ATOM 12967 C C . TYR A 1 1625 ? 149.68700 103.13300 110.47400 1.000 121.29830 2014 TYR B C 1
ATOM 12968 O O . TYR A 1 1625 ? 149.25400 102.36900 109.60600 1.000 121.29830 2014 TYR B O 1
ATOM 12977 N N . PRO A 1 1626 ? 150.75200 103.90300 110.25500 1.000 121.63878 2015 PRO B N 1
ATOM 12978 C CA . PRO A 1 1626 ? 151.37100 103.94900 108.92400 1.000 121.63878 2015 PRO B CA 1
ATOM 12979 C C . PRO A 1 1626 ? 152.04000 102.63000 108.56700 1.000 121.63878 2015 PRO B C 1
ATOM 12980 O O . PRO A 1 1626 ? 152.75000 102.03400 109.38000 1.000 121.63878 2015 PRO B O 1
ATOM 12984 N N . ASN A 1 1627 ? 151.80700 102.18100 107.33300 1.000 131.17195 2016 ASN B N 1
ATOM 12985 C CA . ASN A 1 1627 ? 152.49500 101.02800 106.76400 1.000 131.17195 2016 ASN B CA 1
ATOM 12986 C C . ASN A 1 1627 ? 153.32100 101.41900 105.54500 1.000 131.17195 2016 ASN B C 1
ATOM 12987 O O . ASN A 1 1627 ? 153.41700 100.64500 104.58800 1.000 131.17195 2016 ASN B O 1
ATOM 12992 N N . ILE A 1 1628 ? 153.91000 102.61600 105.56300 1.000 125.31880 2017 ILE B N 1
ATOM 12993 C CA . ILE A 1 1628 ? 154.65800 103.10600 104.41300 1.000 125.31880 2017 ILE B CA 1
ATOM 12994 C C . ILE A 1 1628 ? 155.87400 102.23000 104.15700 1.000 125.31880 2017 ILE B C 1
ATOM 12995 O O . ILE A 1 1628 ? 156.53600 101.75300 105.08800 1.000 125.31880 2017 ILE B O 1
ATOM 13000 N N . GLU A 1 1629 ? 156.16800 102.00700 102.88000 1.000 129.32498 2018 GLU B N 1
ATOM 13001 C CA . GLU A 1 1629 ? 157.36000 101.29100 102.45100 1.000 129.32498 2018 GLU B CA 1
ATOM 13002 C C . GLU A 1 1629 ? 158.27300 102.26100 101.71700 1.000 129.32498 2018 GLU B C 1
ATOM 13003 O O . GLU A 1 1629 ? 157.81000 103.04700 100.88300 1.000 129.32498 2018 GLU B O 1
ATOM 13009 N N . LEU A 1 1630 ? 159.56200 102.21300 102.03300 1.000 122.24686 2019 LEU B N 1
ATOM 13010 C CA . LEU A 1 1630 ? 160.53400 103.15500 101.50000 1.000 122.24686 2019 LEU B CA 1
ATOM 13011 C C . LEU A 1 1630 ? 161.49700 102.43200 100.57000 1.000 122.24686 2019 LEU B C 1
ATOM 13012 O O . LEU A 1 1630 ? 162.14600 101.46100 100.97200 1.000 122.24686 2019 LEU B O 1
ATOM 13017 N N . SER A 1 1631 ? 161.59000 102.91300 99.33500 1.000 123.99092 2020 SER B N 1
ATOM 13018 C CA . SER A 1 1631 ? 162.55100 102.42400 98.35900 1.000 123.99092 2020 SER B CA 1
ATOM 13019 C C . SER A 1 1631 ? 163.36900 103.59600 97.83900 1.000 123.99092 2020 SER B C 1
ATOM 13020 O O . SER A 1 1631 ? 162.81200 104.59600 97.37500 1.000 123.99092 2020 SER B O 1
ATOM 13023 N N . TYR A 1 1632 ? 164.69000 103.46800 97.91300 1.000 122.25015 2021 TYR B N 1
ATOM 13024 C CA . TYR A 1 1632 ? 165.59300 104.55900 97.58500 1.000 122.25015 2021 TYR B CA 1
ATOM 13025 C C . TYR A 1 1632 ? 166.48400 104.16400 96.41900 1.000 122.25015 2021 TYR B C 1
ATOM 13026 O O . TYR A 1 1632 ? 166.82400 102.99200 96.24200 1.000 122.25015 2021 TYR B O 1
ATOM 13035 N N . GLU A 1 1633 ? 166.86400 105.16400 95.62900 1.000 128.93608 2022 GLU B N 1
ATOM 13036 C CA . GLU A 1 1633 ? 167.72500 104.97100 94.47400 1.000 128.93608 2022 GLU B CA 1
ATOM 13037 C C . GLU A 1 1633 ? 168.77500 106.06900 94.44800 1.000 128.93608 2022 GLU B C 1
ATOM 13038 O O . GLU A 1 1633 ? 168.46000 107.24300 94.66300 1.000 128.93608 2022 GLU B O 1
ATOM 13044 N N . VAL A 1 1634 ? 170.02000 105.68500 94.18800 1.000 133.83721 2023 VAL B N 1
ATOM 13045 C CA . VAL A 1 1634 ? 171.12200 106.62800 94.05000 1.000 133.83721 2023 VAL B CA 1
ATOM 13046 C C . VAL A 1 1634 ? 171.41800 106.78400 92.56600 1.000 133.83721 2023 VAL B C 1
ATOM 13047 O O . VAL A 1 1634 ? 171.76400 105.80900 91.88800 1.000 133.83721 2023 VAL B O 1
ATOM 13051 N N . VAL A 1 1635 ? 171.28100 108.01000 92.05900 1.000 140.07827 2024 VAL B N 1
ATOM 13052 C CA . VAL A 1 1635 ? 171.44900 108.24400 90.63200 1.000 140.07827 2024 VAL B CA 1
ATOM 13053 C C . VAL A 1 1635 ? 172.92700 108.22200 90.28000 1.000 140.07827 2024 VAL B C 1
ATOM 13054 O O . VAL A 1 1635 ? 173.73900 108.93400 90.88600 1.000 140.07827 2024 VAL B O 1
ATOM 13058 N N . ASP A 1 1636 ? 173.28000 107.40200 89.29500 1.000 147.62680 2025 ASP B N 1
ATOM 13059 C CA . ASP A 1 1636 ? 174.64400 107.29500 88.78200 1.000 147.62680 2025 ASP B CA 1
ATOM 13060 C C . ASP A 1 1636 ? 175.62600 106.95600 89.90200 1.000 147.62680 2025 ASP B C 1
ATOM 13061 O O . ASP A 1 1636 ? 176.52400 107.72600 90.24100 1.000 147.62680 2025 ASP B O 1
ATOM 13066 N N . LYS A 1 1637 ? 175.43100 105.76900 90.48000 1.000 147.96516 2026 LYS B N 1
ATOM 13067 C CA . LYS A 1 1637 ? 176.29700 105.32200 91.56600 1.000 147.96516 2026 LYS B CA 1
ATOM 13068 C C . LYS A 1 1637 ? 177.74300 105.20100 91.10600 1.000 147.96516 2026 LYS B C 1
ATOM 13069 O O . LYS A 1 1637 ? 178.66800 105.60100 91.82300 1.000 147.96516 2026 LYS B O 1
ATOM 13075 N N . ASP A 1 1638 ? 177.95700 104.64800 89.91100 1.000 152.71293 2027 ASP B N 1
ATOM 13076 C CA . ASP A 1 1638 ? 179.31000 104.45000 89.40400 1.000 152.71293 2027 ASP B CA 1
ATOM 13077 C C . ASP A 1 1638 ? 179.99700 105.78200 89.12500 1.000 152.71293 2027 ASP B C 1
ATOM 13078 O O . ASP A 1 1638 ? 181.16200 105.98600 89.48300 1.000 152.71293 2027 ASP B O 1
ATOM 13083 N N . SER A 1 1639 ? 179.28300 106.70500 88.48600 1.000 151.39378 2028 SER B N 1
ATOM 13084 C CA . SER A 1 1639 ? 179.84700 107.98400 88.05700 1.000 151.39378 2028 SER B CA 1
ATOM 13085 C C . SER A 1 1639 ? 179.46700 109.05700 89.07100 1.000 151.39378 2028 SER B C 1
ATOM 13086 O O . SER A 1 1639 ? 178.43100 109.71300 88.94100 1.000 151.39378 2028 SER B O 1
ATOM 13089 N N . ILE A 1 1640 ? 180.31100 109.23500 90.08300 1.000 149.48778 2029 ILE B N 1
ATOM 13090 C CA . ILE A 1 1640 ? 180.15500 110.29400 91.07400 1.000 149.48778 2029 ILE B CA 1
ATOM 13091 C C . ILE A 1 1640 ? 181.47200 111.04800 91.15900 1.000 149.48778 2029 ILE B C 1
ATOM 13092 O O . ILE A 1 1640 ? 182.51700 110.45300 91.45400 1.000 149.48778 2029 ILE B O 1
ATOM 13097 N N . ARG A 1 1641 ? 181.42300 112.35100 90.90400 1.000 149.95786 2030 ARG B N 1
ATOM 13098 C CA . ARG A 1 1641 ? 182.63700 113.15400 90.89700 1.000 149.95786 2030 ARG B CA 1
ATOM 13099 C C . ARG A 1 1641 ? 182.80400 113.87600 92.22700 1.000 149.95786 2030 ARG B C 1
ATOM 13100 O O . ARG A 1 1641 ? 181.82400 114.24800 92.87800 1.000 149.95786 2030 ARG B O 1
ATOM 13108 N N . SER A 1 1642 ? 184.05800 114.06600 92.63300 1.000 148.26950 2031 SER B N 1
ATOM 13109 C CA . SER A 1 1642 ? 184.33700 114.78400 93.86700 1.000 148.26950 2031 SER B CA 1
ATOM 13110 C C . SER A 1 1642 ? 183.82300 116.21400 93.77300 1.000 148.26950 2031 SER B C 1
ATOM 13111 O O . SER A 1 1642 ? 184.05200 116.91100 92.78100 1.000 148.26950 2031 SER B O 1
ATOM 13114 N N . GLY A 1 1643 ? 183.11700 116.64700 94.81400 1.000 143.38420 2032 GLY B N 1
ATOM 13115 C CA . GLY A 1 1643 ? 182.48600 117.94800 94.80700 1.000 143.38420 2032 GLY B CA 1
ATOM 13116 C C . GLY A 1 1643 ? 181.27000 118.06900 93.91900 1.000 143.38420 2032 GLY B C 1
ATOM 13117 O O . GLY A 1 1643 ? 180.54800 119.06800 94.02100 1.000 143.38420 2032 GLY B O 1
ATOM 13118 N N . GLY A 1 1644 ? 181.01600 117.09200 93.05200 1.000 141.77043 2033 GLY B N 1
ATOM 13119 C CA . GLY A 1 1644 ? 179.85300 117.10600 92.19900 1.000 141.77043 2033 GLY B CA 1
ATOM 13120 C C . GLY A 1 1644 ? 178.59700 116.72600 92.95300 1.000 141.77043 2033 GLY B C 1
ATOM 13121 O O . GLY A 1 1644 ? 178.64000 116.00400 93.95400 1.000 141.77043 2033 GLY B O 1
ATOM 13122 N N . PRO A 1 1645 ? 177.44900 117.21500 92.48800 1.000 138.28824 2034 PRO B N 1
ATOM 13123 C CA . PRO A 1 1645 ? 176.18900 116.90300 93.17000 1.000 138.28824 2034 PRO B CA 1
ATOM 13124 C C . PRO A 1 1645 ? 175.85900 115.42000 93.08500 1.000 138.28824 2034 PRO B C 1
ATOM 13125 O O . PRO A 1 1645 ? 176.13600 114.75800 92.08300 1.000 138.28824 2034 PRO B O 1
ATOM 13129 N N . VAL A 1 1646 ? 175.26000 114.90500 94.15300 1.000 133.81838 2035 VAL B N 1
ATOM 13130 C CA . VAL A 1 1646 ? 174.78700 113.52700 94.21900 1.000 133.81838 2035 VAL B CA 1
ATOM 13131 C C . VAL A 1 1646 ? 173.28900 113.56900 94.47300 1.000 133.81838 2035 VAL B C 1
ATOM 13132 O O . VAL A 1 1646 ? 172.83700 114.17000 95.45400 1.000 133.81838 2035 VAL B O 1
ATOM 13136 N N . VAL A 1 1647 ? 172.52000 112.92500 93.60100 1.000 130.50384 2036 VAL B N 1
ATOM 13137 C CA . VAL A 1 1647 ? 171.06400 112.94400 93.66800 1.000 130.50384 2036 VAL B CA 1
ATOM 13138 C C . VAL A 1 1647 ? 170.59100 111.60100 94.20300 1.000 130.50384 2036 VAL B C 1
ATOM 13139 O O . VAL A 1 1647 ? 170.80700 110.56100 93.57000 1.000 130.50384 2036 VAL B O 1
ATOM 13143 N N . VAL A 1 1648 ? 169.94400 111.62600 95.36300 1.000 124.59018 2037 VAL B N 1
ATOM 13144 C CA . VAL A 1 1648 ? 169.36000 110.43600 95.97000 1.000 124.59018 2037 VAL B CA 1
ATOM 13145 C C . VAL A 1 1648 ? 167.85000 110.53500 95.82800 1.000 124.59018 2037 VAL B C 1
ATOM 13146 O O . VAL A 1 1648 ? 167.22600 111.45700 96.36700 1.000 124.59018 2037 VAL B O 1
ATOM 13150 N N . LEU A 1 1649 ? 167.26100 109.59000 95.10500 1.000 123.32759 2038 LEU B N 1
ATOM 13151 C CA . LEU A 1 1649 ? 165.83100 109.58900 94.82700 1.000 123.32759 2038 LEU B CA 1
ATOM 13152 C C . LEU A 1 1649 ? 165.17200 108.47500 95.62800 1.000 123.32759 2038 LEU B C 1
ATOM 13153 O O . LEU A 1 1649 ? 165.53200 107.30200 95.47900 1.000 123.32759 2038 LEU B O 1
ATOM 13158 N N . VAL A 1 1650 ? 164.21400 108.84200 96.47300 1.000 122.41840 2039 VAL B N 1
ATOM 13159 C CA . VAL A 1 1650 ? 163.52000 107.90200 97.34500 1.000 122.41840 2039 VAL B CA 1
ATOM 13160 C C . VAL A 1 1650 ? 162.02500 108.04900 97.10800 1.000 122.41840 2039 VAL B C 1
ATOM 13161 O O . VAL A 1 1650 ? 161.48600 109.16000 97.17300 1.000 122.41840 2039 VAL B O 1
ATOM 13165 N N . GLN A 1 1651 ? 161.35700 106.93200 96.83100 1.000 124.61848 2040 GLN B N 1
ATOM 13166 C CA . GLN A 1 1651 ? 159.91900 106.90600 96.59700 1.000 124.61848 2040 GLN B CA 1
ATOM 13167 C C . GLN A 1 1651 ? 159.26300 106.05400 97.67100 1.000 124.61848 2040 GLN B C 1
ATOM 13168 O O . GLN A 1 1651 ? 159.69500 104.92300 97.92200 1.000 124.61848 2040 GLN B O 1
ATOM 13174 N N . LEU A 1 1652 ? 158.22900 106.59800 98.30600 1.000 125.98484 2041 LEU B N 1
ATOM 13175 C CA . LEU A 1 1652 ? 157.51300 105.92200 99.37700 1.000 125.98484 2041 LEU B CA 1
ATOM 13176 C C . LEU A 1 1652 ? 156.01500 106.06900 99.15400 1.000 125.98484 2041 LEU B C 1
ATOM 13177 O O . LEU A 1 1652 ? 155.54100 107.14900 98.78500 1.000 125.98484 2041 LEU B O 1
ATOM 13182 N N . GLU A 1 1653 ? 155.27800 104.98100 99.36900 1.000 132.08957 2042 GLU B N 1
ATOM 13183 C CA . GLU A 1 1653 ? 153.83200 104.95800 99.18300 1.000 132.08957 2042 GLU B CA 1
ATOM 13184 C C . GLU A 1 1653 ? 153.22600 103.98100 100.17800 1.000 132.08957 2042 GLU B C 1
ATOM 13185 O O . GLU A 1 1653 ? 153.71000 102.85200 100.31200 1.000 132.08957 2042 GLU B O 1
ATOM 13191 N N . ARG A 1 1654 ? 152.17600 104.41100 100.87200 1.000 131.93510 2043 ARG B N 1
ATOM 13192 C CA . ARG A 1 1654 ? 151.51100 103.53700 101.82700 1.000 131.93510 2043 ARG B CA 1
ATOM 13193 C C . ARG A 1 1654 ? 150.46000 102.68200 101.13000 1.000 131.93510 2043 ARG B C 1
ATOM 13194 O O . ARG A 1 1654 ? 149.69800 103.16300 100.28700 1.000 131.93510 2043 ARG B O 1
ATOM 13202 N N . GLU A 1 1655 ? 150.43200 101.39700 101.48100 1.000 140.34538 2044 GLU B N 1
ATOM 13203 C CA . GLU A 1 1655 ? 149.45300 100.48200 100.90500 1.000 140.34538 2044 GLU B CA 1
ATOM 13204 C C . GLU A 1 1655 ? 148.07700 100.67300 101.53600 1.000 140.34538 2044 GLU B C 1
ATOM 13205 O O . GLU A 1 1655 ? 147.04900 100.42300 100.89800 1.000 140.34538 2044 GLU B O 1
ATOM 13211 N N . GLU A 1 1656 ? 148.04400 101.11300 102.79700 1.000 143.89087 2045 GLU B N 1
ATOM 13212 C CA . GLU A 1 1656 ? 146.77700 101.22700 103.51400 1.000 143.89087 2045 GLU B CA 1
ATOM 13213 C C . GLU A 1 1656 ? 145.85400 102.25200 102.86800 1.000 143.89087 2045 GLU B C 1
ATOM 13214 O O . GLU A 1 1656 ? 144.64500 102.02100 102.74900 1.000 143.89087 2045 GLU B O 1
ATOM 13220 N N . GLU A 1 1657 ? 146.40700 103.39100 102.44500 1.000 141.60154 2046 GLU B N 1
ATOM 13221 C CA . GLU A 1 1657 ? 145.63500 104.46300 101.81300 1.000 141.60154 2046 GLU B CA 1
ATOM 13222 C C . GLU A 1 1657 ? 144.49800 104.93100 102.72100 1.000 141.60154 2046 GLU B C 1
ATOM 13223 O O . GLU A 1 1657 ? 143.35500 105.09900 102.29300 1.000 141.60154 2046 GLU B O 1
ATOM 13229 N N . VAL A 1 1658 ? 144.81900 105.13800 103.99600 1.000 138.71369 2047 VAL B N 1
ATOM 13230 C CA . VAL A 1 1658 ? 143.82100 105.57800 104.96200 1.000 138.71369 2047 VAL B CA 1
ATOM 13231 C C . VAL A 1 1658 ? 143.77100 107.10300 104.99800 1.000 138.71369 2047 VAL B C 1
ATOM 13232 O O . VAL A 1 1658 ? 144.74200 107.79600 104.68200 1.000 138.71369 2047 VAL B O 1
ATOM 13236 N N . THR A 1 1659 ? 142.61000 107.63300 105.37900 1.000 138.65180 2048 THR B N 1
ATOM 13237 C CA . THR A 1 1659 ? 142.39000 109.06900 105.45200 1.000 138.65180 2048 THR B CA 1
ATOM 13238 C C . THR A 1 1659 ? 141.93300 109.44700 106.85300 1.000 138.65180 2048 THR B C 1
ATOM 13239 O O . THR A 1 1659 ? 141.38400 108.62800 107.59600 1.000 138.65180 2048 THR B O 1
ATOM 13243 N N . GLY A 1 1660 ? 142.16800 110.70700 107.20700 1.000 131.23462 2049 GLY B N 1
ATOM 13244 C CA . GLY A 1 1660 ? 141.76100 111.22700 108.48900 1.000 131.23462 2049 GLY B CA 1
ATOM 13245 C C . GLY A 1 1660 ? 142.92800 111.76200 109.29200 1.000 131.23462 2049 GLY B C 1
ATOM 13246 O O . GLY A 1 1660 ? 144.09700 111.56500 108.94500 1.000 131.23462 2049 GLY B O 1
ATOM 13247 N N . PRO A 1 1661 ? 142.63100 112.45400 110.38600 1.000 122.94481 2050 PRO B N 1
ATOM 13248 C CA . PRO A 1 1661 ? 143.69500 112.97500 111.24500 1.000 122.94481 2050 PRO B CA 1
ATOM 13249 C C . PRO A 1 1661 ? 144.35000 111.86500 112.05200 1.000 122.94481 2050 PRO B C 1
ATOM 13250 O O . PRO A 1 1661 ? 143.88000 110.72800 112.10100 1.000 122.94481 2050 PRO B O 1
ATOM 13254 N N . VAL A 1 1662 ? 145.46900 112.22200 112.68500 1.000 116.93777 2051 VAL B N 1
ATOM 13255 C CA . VAL A 1 1662 ? 146.18800 111.26100 113.50900 1.000 116.93777 2051 VAL B CA 1
ATOM 13256 C C . VAL A 1 1662 ? 145.33300 110.87600 114.70700 1.000 116.93777 2051 VAL B C 1
ATOM 13257 O O . VAL A 1 1662 ? 144.46100 111.63700 115.14700 1.000 116.93777 2051 VAL B O 1
ATOM 13261 N N . ILE A 1 1663 ? 145.55900 109.67200 115.22400 1.000 117.81663 2052 ILE B N 1
ATOM 13262 C CA . ILE A 1 1663 ? 144.85300 109.21900 116.41500 1.000 117.81663 2052 ILE B CA 1
ATOM 13263 C C . ILE A 1 1663 ? 145.73500 109.46100 117.63100 1.000 117.81663 2052 ILE B C 1
ATOM 13264 O O . ILE A 1 1663 ? 146.52600 108.59600 118.02500 1.000 117.81663 2052 ILE B O 1
ATOM 13269 N N . ALA A 1 1664 ? 145.61300 110.64600 118.22300 1.000 112.93221 2053 ALA B N 1
ATOM 13270 C CA . ALA A 1 1664 ? 146.34000 110.99500 119.43900 1.000 112.93221 2053 ALA B CA 1
ATOM 13271 C C . ALA A 1 1664 ? 145.33200 111.35200 120.52000 1.000 112.93221 2053 ALA B C 1
ATOM 13272 O O . ALA A 1 1664 ? 144.90500 112.51400 120.61000 1.000 112.93221 2053 ALA B O 1
ATOM 13274 N N . PRO A 1 1665 ? 144.91400 110.40200 121.35300 1.000 110.33339 2054 PRO B N 1
ATOM 13275 C CA . PRO A 1 1665 ? 143.88000 110.69700 122.35300 1.000 110.33339 2054 PRO B CA 1
ATOM 13276 C C . PRO A 1 1665 ? 144.32400 111.72400 123.38100 1.000 110.33339 2054 PRO B C 1
ATOM 13277 O O . PRO A 1 1665 ? 143.58000 112.65600 123.70000 1.000 110.33339 2054 PRO B O 1
ATOM 13281 N N . LEU A 1 1666 ? 145.54100 111.56400 123.90400 1.000 105.34365 2055 LEU B N 1
ATOM 13282 C CA . LEU A 1 1666 ? 146.00300 112.44900 124.96800 1.000 105.34365 2055 LEU B CA 1
ATOM 13283 C C . LEU A 1 1666 ? 146.33000 113.84000 124.43800 1.000 105.34365 2055 LEU B C 1
ATOM 13284 O O . LEU A 1 1666 ? 146.12100 114.83900 125.13500 1.000 105.34365 2055 LEU B O 1
ATOM 13289 N N . PHE A 1 1667 ? 146.85100 113.92800 123.21900 1.000 104.60564 2056 PHE B N 1
ATOM 13290 C CA . PHE A 1 1667 ? 147.16100 115.23100 122.65100 1.000 104.60564 2056 PHE B CA 1
ATOM 13291 C C . PHE A 1 1667 ? 145.86700 115.97800 122.33700 1.000 104.60564 2056 PHE B C 1
ATOM 13292 O O . PHE A 1 1667 ? 144.97100 115.42300 121.68900 1.000 104.60564 2056 PHE B O 1
ATOM 13300 N N . PRO A 1 1668 ? 145.72900 117.22700 122.78200 1.000 104.65351 2057 PRO B N 1
ATOM 13301 C CA . PRO A 1 1668 ? 144.45100 117.93600 122.62000 1.000 104.65351 2057 PRO B CA 1
ATOM 13302 C C . PRO A 1 1668 ? 144.08300 118.24900 121.17700 1.000 104.65351 2057 PRO B C 1
ATOM 13303 O O . PRO A 1 1668 ? 142.97800 117.92100 120.73400 1.000 104.65351 2057 PRO B O 1
ATOM 13307 N N . GLN A 1 1669 ? 144.99000 118.87500 120.43400 1.000 106.81588 2058 GLN B N 1
ATOM 13308 C CA . GLN A 1 1669 ? 144.65300 119.37200 119.11000 1.000 106.81588 2058 GLN B CA 1
ATOM 13309 C C . GLN A 1 1669 ? 144.72800 118.25700 118.07100 1.000 106.81588 2058 GLN B C 1
ATOM 13310 O O . GLN A 1 1669 ? 145.04200 117.10300 118.37200 1.000 106.81588 2058 GLN B O 1
ATOM 13316 N N . LYS A 1 1670 ? 144.42900 118.62200 116.82800 1.000 105.97056 2059 LYS B N 1
ATOM 13317 C CA . LYS A 1 1670 ? 144.46300 117.68800 115.71300 1.000 105.97056 2059 LYS B CA 1
ATOM 13318 C C . LYS A 1 1670 ? 145.81100 117.78400 115.01300 1.000 105.97056 2059 LYS B C 1
ATOM 13319 O O . LYS A 1 1670 ? 146.28100 118.88300 114.70500 1.000 105.97056 2059 LYS B O 1
ATOM 13325 N N . ARG A 1 1671 ? 146.42700 116.63300 114.76600 1.000 104.86166 2060 ARG B N 1
ATOM 13326 C CA . ARG A 1 1671 ? 147.76100 116.56200 114.19000 1.000 104.86166 2060 ARG B CA 1
ATOM 13327 C C . ARG A 1 1671 ? 147.71200 115.81200 112.86900 1.000 104.86166 2060 ARG B C 1
ATOM 13328 O O . ARG A 1 1671 ? 147.01600 114.79900 112.75100 1.000 104.86166 2060 ARG B O 1
ATOM 13336 N N . GLU A 1 1672 ? 148.44400 116.31600 111.88100 1.000 109.28294 2061 GLU B N 1
ATOM 13337 C CA . GLU A 1 1672 ? 148.66500 115.61300 110.62600 1.000 109.28294 2061 GLU B CA 1
ATOM 13338 C C . GLU A 1 1672 ? 150.10200 115.11100 110.60900 1.000 109.28294 2061 GLU B C 1
ATOM 13339 O O . GLU A 1 1672 ? 151.03200 115.87500 110.88800 1.000 109.28294 2061 GLU B O 1
ATOM 13345 N N . GLU A 1 1673 ? 150.27900 113.83100 110.29400 1.000 112.18214 2062 GLU B N 1
ATOM 13346 C CA . GLU A 1 1673 ? 151.60100 113.22400 110.35900 1.000 112.18214 2062 GLU B CA 1
ATOM 13347 C C . GLU A 1 1673 ? 152.53800 113.85400 109.33700 1.000 112.18214 2062 GLU B C 1
ATOM 13348 O O . GLU A 1 1673 ? 152.16700 114.06500 108.17900 1.000 112.18214 2062 GLU B O 1
ATOM 13354 N N . GLY A 1 1674 ? 153.75600 114.15800 109.77700 1.000 105.26393 2063 GLY B N 1
ATOM 13355 C CA . GLY A 1 1674 ? 154.77100 114.72200 108.91100 1.000 105.26393 2063 GLY B CA 1
ATOM 13356 C C . GLY A 1 1674 ? 156.08300 113.97900 109.03900 1.000 105.26393 2063 GLY B C 1
ATOM 13357 O O . GLY A 1 1674 ? 156.53000 113.68600 110.15200 1.000 105.26393 2063 GLY B O 1
ATOM 13358 N N . TRP A 1 1675 ? 156.71300 113.66700 107.91400 1.000 102.51734 2064 TRP B N 1
ATOM 13359 C CA . TRP A 1 1675 ? 157.89500 112.82500 107.94900 1.000 102.51734 2064 TRP B CA 1
ATOM 13360 C C . TRP A 1 1675 ? 159.15000 113.63900 107.64600 1.000 102.51734 2064 TRP B C 1
ATOM 13361 O O . TRP A 1 1675 ? 159.09100 114.77500 107.17100 1.000 102.51734 2064 TRP B O 1
ATOM 13372 N N . TRP A 1 1676 ? 160.31200 113.03600 107.94100 1.000 94.18583 2065 TRP B N 1
ATOM 13373 C CA . TRP A 1 1676 ? 161.61800 113.67800 107.76300 1.000 94.18583 2065 TRP B CA 1
ATOM 13374 C C . TRP A 1 1676 ? 162.56400 112.66900 107.11300 1.000 94.18583 2065 TRP B C 1
ATOM 13375 O O . TRP A 1 1676 ? 163.20100 111.85900 107.79000 1.000 94.18583 2065 TRP B O 1
ATOM 13386 N N . VAL A 1 1677 ? 162.67200 112.72400 105.78500 1.000 96.44915 2066 VAL B N 1
ATOM 13387 C CA . VAL A 1 1677 ? 163.67500 111.91500 105.10700 1.000 96.44915 2066 VAL B CA 1
ATOM 13388 C C . VAL A 1 1677 ? 165.03300 112.56900 105.28900 1.000 96.44915 2066 VAL B C 1
ATOM 13389 O O . VAL A 1 1677 ? 165.27000 113.69000 104.82200 1.000 96.44915 2066 VAL B O 1
ATOM 13393 N N . VAL A 1 1678 ? 165.93600 111.87200 105.97200 1.000 97.71602 2067 VAL B N 1
ATOM 13394 C CA . VAL A 1 1678 ? 167.22400 112.42300 106.36600 1.000 97.71602 2067 VAL B CA 1
ATOM 13395 C C . VAL A 1 1678 ? 168.32800 111.48700 105.90100 1.000 97.71602 2067 VAL B C 1
ATOM 13396 O O . VAL A 1 1678 ? 168.21800 110.26500 106.04100 1.000 97.71602 2067 VAL B O 1
ATOM 13400 N N . ILE A 1 1679 ? 169.38700 112.06300 105.34100 1.000 102.03729 2068 ILE B N 1
ATOM 13401 C CA . ILE A 1 1679 ? 170.59200 111.33000 104.97700 1.000 102.03729 2068 ILE B CA 1
ATOM 13402 C C . ILE A 1 1679 ? 171.72900 111.84400 105.84400 1.000 102.03729 2068 ILE B C 1
ATOM 13403 O O . ILE A 1 1679 ? 171.94200 113.05800 105.93800 1.000 102.03729 2068 ILE B O 1
ATOM 13408 N N . GLY A 1 1680 ? 172.45000 110.92600 106.48100 1.000 107.36142 2069 GLY B N 1
ATOM 13409 C CA . GLY A 1 1680 ? 173.55200 111.32600 107.33500 1.000 107.36142 2069 GLY B CA 1
ATOM 13410 C C . GLY A 1 1680 ? 174.51500 110.18400 107.55600 1.000 107.36142 2069 GLY B C 1
ATOM 13411 O O . GLY A 1 1680 ? 174.27800 109.04500 107.14500 1.000 107.36142 2069 GLY B O 1
ATOM 13412 N N . ASP A 1 1681 ? 175.62000 110.51300 108.21500 1.000 113.20427 2070 ASP B N 1
ATOM 13413 C CA . ASP A 1 1681 ? 176.64400 109.54700 108.58600 1.000 113.20427 2070 ASP B CA 1
ATOM 13414 C C . ASP A 1 1681 ? 176.62000 109.38400 110.09900 1.000 113.20427 2070 ASP B C 1
ATOM 13415 O O . ASP A 1 1681 ? 177.01900 110.29600 110.83100 1.000 113.20427 2070 ASP B O 1
ATOM 13420 N N . ALA A 1 1682 ? 176.14600 108.22600 110.56200 1.000 112.93455 2071 ALA B N 1
ATOM 13421 C CA . ALA A 1 1682 ? 176.09400 107.97400 111.99800 1.000 112.93455 2071 ALA B CA 1
ATOM 13422 C C . ALA A 1 1682 ? 177.49300 107.91600 112.59800 1.000 112.93455 2071 ALA B C 1
ATOM 13423 O O . ALA A 1 1682 ? 177.68000 108.22200 113.78100 1.000 112.93455 2071 ALA B O 1
ATOM 13425 N N . LYS A 1 1683 ? 178.48600 107.52800 111.79400 1.000 114.46496 2072 LYS B N 1
ATOM 13426 C CA . LYS A 1 1683 ? 179.85200 107.42400 112.29600 1.000 114.46496 2072 LYS B CA 1
ATOM 13427 C C . LYS A 1 1683 ? 180.39200 108.78000 112.73300 1.000 114.46496 2072 LYS B C 1
ATOM 13428 O O . LYS A 1 1683 ? 181.02500 108.89300 113.78900 1.000 114.46496 2072 LYS B O 1
ATOM 13434 N N . SER A 1 1684 ? 180.15000 109.82200 111.93900 1.000 110.35194 2073 SER B N 1
ATOM 13435 C CA . SER A 1 1684 ? 180.68600 111.14900 112.20900 1.000 110.35194 2073 SER B CA 1
ATOM 13436 C C . SER A 1 1684 ? 179.64500 112.10600 112.77300 1.000 110.35194 2073 SER B C 1
ATOM 13437 O O . SER A 1 1684 ? 179.96400 113.27600 113.00900 1.000 110.35194 2073 SER B O 1
ATOM 13440 N N . ASN A 1 1685 ? 178.41500 111.64000 112.99700 1.000 103.63494 2074 ASN B N 1
ATOM 13441 C CA . ASN A 1 1685 ? 177.34100 112.47300 113.54300 1.000 103.63494 2074 ASN B CA 1
ATOM 13442 C C . ASN A 1 1685 ? 177.12300 113.72300 112.69000 1.000 103.63494 2074 ASN B C 1
ATOM 13443 O O . ASN A 1 1685 ? 177.07600 114.84500 113.19700 1.000 103.63494 2074 ASN B O 1
ATOM 13448 N N . SER A 1 1686 ? 177.00200 113.53000 111.38000 1.000 102.70136 2075 SER B N 1
ATOM 13449 C CA . SER A 1 1686 ? 176.82700 114.62400 110.43600 1.000 102.70136 2075 SER B CA 1
ATOM 13450 C C . SER A 1 1686 ? 175.49900 114.46400 109.71500 1.000 102.70136 2075 SER B C 1
ATOM 13451 O O . SER A 1 1686 ? 175.21600 113.39800 109.16000 1.000 102.70136 2075 SER B O 1
ATOM 13454 N N . LEU A 1 1687 ? 174.68800 115.52000 109.72600 1.000 99.29431 2076 LEU B N 1
ATOM 13455 C CA . LEU A 1 1687 ? 173.41800 115.53600 109.00400 1.000 99.29431 2076 LEU B CA 1
ATOM 13456 C C . LEU A 1 1687 ? 173.68800 116.10400 107.61800 1.000 99.29431 2076 LEU B C 1
ATOM 13457 O O . LEU A 1 1687 ? 173.82300 117.31700 107.44600 1.000 99.29431 2076 LEU B O 1
ATOM 13462 N N . ILE A 1 1688 ? 173.77300 115.22100 106.62500 1.000 101.46488 2077 ILE B N 1
ATOM 13463 C CA . ILE A 1 1688 ? 174.12500 115.65300 105.27700 1.000 101.46488 2077 ILE B CA 1
ATOM 13464 C C . ILE A 1 1688 ? 172.99500 116.46600 104.65900 1.000 101.46488 2077 ILE B C 1
ATOM 13465 O O . ILE A 1 1688 ? 173.22100 117.54100 104.09100 1.000 101.46488 2077 ILE B O 1
ATOM 13470 N N . SER A 1 1689 ? 171.76300 115.97500 104.76400 1.000 99.78112 2078 SER B N 1
ATOM 13471 C CA . SER A 1 1689 ? 170.62300 116.67700 104.19100 1.000 99.78112 2078 SER B CA 1
ATOM 13472 C C . SER A 1 1689 ? 169.35500 116.21700 104.89000 1.000 99.78112 2078 SER B C 1
ATOM 13473 O O . SER A 1 1689 ? 169.31500 115.15100 105.51000 1.000 99.78112 2078 SER B O 1
ATOM 13476 N N . ILE A 1 1690 ? 168.31600 117.04000 104.78000 1.000 94.46307 2079 ILE B N 1
ATOM 13477 C CA . ILE A 1 1690 ? 167.02200 116.77000 105.39200 1.000 94.46307 2079 ILE B CA 1
ATOM 13478 C C . ILE A 1 1690 ? 165.93400 117.31700 104.48000 1.000 94.46307 2079 ILE B C 1
ATOM 13479 O O . ILE A 1 1690 ? 166.08700 118.39100 103.89000 1.000 94.46307 2079 ILE B O 1
ATOM 13484 N N . LYS A 1 1691 ? 164.83800 116.57000 104.35300 1.000 95.91327 2080 LYS B N 1
ATOM 13485 C CA . LYS A 1 1691 ? 163.71800 116.95900 103.50200 1.000 95.91327 2080 LYS B CA 1
ATOM 13486 C C . LYS A 1 1691 ? 162.42300 116.59700 104.21500 1.000 95.91327 2080 LYS B C 1
ATOM 13487 O O . LYS A 1 1691 ? 162.13100 115.41500 104.41600 1.000 95.91327 2080 LYS B O 1
ATOM 13493 N N . ARG A 1 1692 ? 161.64800 117.61000 104.59100 1.000 95.72878 2081 ARG B N 1
ATOM 13494 C CA . ARG A 1 1692 ? 160.38100 117.40700 105.28100 1.000 95.72878 2081 ARG B CA 1
ATOM 13495 C C . ARG A 1 1692 ? 159.24600 117.34000 104.26800 1.000 95.72878 2081 ARG B C 1
ATOM 13496 O O . ARG A 1 1692 ? 159.21400 118.12100 103.31100 1.000 95.72878 2081 ARG B O 1
ATOM 13504 N N . LEU A 1 1693 ? 158.31800 116.40800 104.47800 1.000 104.64985 2082 LEU B N 1
ATOM 13505 C CA . LEU A 1 1693 ? 157.20900 116.22200 103.55500 1.000 104.64985 2082 LEU B CA 1
ATOM 13506 C C . LEU A 1 1693 ? 156.04000 115.57100 104.27600 1.000 104.64985 2082 LEU B C 1
ATOM 13507 O O . LEU A 1 1693 ? 156.18700 115.04000 105.38000 1.000 104.64985 2082 LEU B O 1
ATOM 13512 N N . THR A 1 1694 ? 154.87700 115.61800 103.63300 1.000 115.05252 2083 THR B N 1
ATOM 13513 C CA . THR A 1 1694 ? 153.69300 114.89500 104.07800 1.000 115.05252 2083 THR B CA 1
ATOM 13514 C C . THR A 1 1694 ? 153.38200 113.80200 103.06500 1.000 115.05252 2083 THR B C 1
ATOM 13515 O O . THR A 1 1694 ? 153.52900 114.01100 101.85700 1.000 115.05252 2083 THR B O 1
ATOM 13519 N N . LEU A 1 1695 ? 152.95800 112.63800 103.56000 1.000 123.15110 2084 LEU B N 1
ATOM 13520 C CA . LEU A 1 1695 ? 152.82900 111.47000 102.69400 1.000 123.15110 2084 LEU B CA 1
ATOM 13521 C C . LEU A 1 1695 ? 151.71600 111.65500 101.66900 1.000 123.15110 2084 LEU B C 1
ATOM 13522 O O . LEU A 1 1695 ? 151.95400 111.56500 100.45800 1.000 123.15110 2084 LEU B O 1
ATOM 13527 N N . GLN A 1 1696 ? 150.49200 111.91100 102.13700 1.000 129.43670 2085 GLN B N 1
ATOM 13528 C CA . GLN A 1 1696 ? 149.31700 112.02000 101.26800 1.000 129.43670 2085 GLN B CA 1
ATOM 13529 C C . GLN A 1 1696 ? 149.13600 110.76500 100.41600 1.000 129.43670 2085 GLN B C 1
ATOM 13530 O O . GLN A 1 1696 ? 148.77000 110.83900 99.24100 1.000 129.43670 2085 GLN B O 1
ATOM 13536 N N . GLN A 1 1697 ? 149.44000 109.60800 101.00900 1.000 134.14189 2086 GLN B N 1
ATOM 13537 C CA . GLN A 1 1697 ? 149.17300 108.28800 100.44100 1.000 134.14189 2086 GLN B CA 1
ATOM 13538 C C . GLN A 1 1697 ? 150.08400 107.94900 99.26500 1.000 134.14189 2086 GLN B C 1
ATOM 13539 O O . GLN A 1 1697 ? 150.06200 106.81700 98.77300 1.000 134.14189 2086 GLN B O 1
ATOM 13545 N N . LYS A 1 1698 ? 150.89400 108.90900 98.82000 1.000 130.00760 2087 LYS B N 1
ATOM 13546 C CA . LYS A 1 1698 ? 151.83600 108.69000 97.73000 1.000 130.00760 2087 LYS B CA 1
ATOM 13547 C C . LYS A 1 1698 ? 152.73600 109.91100 97.62500 1.000 130.00760 2087 LYS B C 1
ATOM 13548 O O . LYS A 1 1698 ? 152.25600 111.04500 97.69300 1.000 130.00760 2087 LYS B O 1
ATOM 13554 N N . ALA A 1 1699 ? 154.03400 109.67600 97.44900 1.000 126.73827 2088 ALA B N 1
ATOM 13555 C CA . ALA A 1 1699 ? 154.98100 110.77900 97.36600 1.000 126.73827 2088 ALA B CA 1
ATOM 13556 C C . ALA A 1 1699 ? 156.21700 110.32900 96.60300 1.000 126.73827 2088 ALA B C 1
ATOM 13557 O O . ALA A 1 1699 ? 156.47900 109.13300 96.45200 1.000 126.73827 2088 ALA B O 1
ATOM 13559 N N . LYS A 1 1700 ? 156.97700 111.31700 96.12700 1.000 123.90966 2089 LYS B N 1
ATOM 13560 C CA . LYS A 1 1700 ? 158.19200 111.07900 95.34500 1.000 123.90966 2089 LYS B CA 1
ATOM 13561 C C . LYS A 1 1700 ? 159.16000 112.21800 95.67300 1.000 123.90966 2089 LYS B C 1
ATOM 13562 O O . LYS A 1 1700 ? 159.09400 113.29500 95.07700 1.000 123.90966 2089 LYS B O 1
ATOM 13568 N N . VAL A 1 1701 ? 160.05600 111.96200 96.62200 1.000 119.56011 2090 VAL B N 1
ATOM 13569 C CA . VAL A 1 1701 ? 160.93500 112.98600 97.17800 1.000 119.56011 2090 VAL B CA 1
ATOM 13570 C C . VAL A 1 1701 ? 162.36600 112.70600 96.74800 1.000 119.56011 2090 VAL B C 1
ATOM 13571 O O . VAL A 1 1701 ? 162.85400 111.57800 96.88300 1.000 119.56011 2090 VAL B O 1
ATOM 13575 N N . LYS A 1 1702 ? 163.03800 113.72900 96.22900 1.000 117.67448 2091 LYS B N 1
ATOM 13576 C CA . LYS A 1 1702 ? 164.45000 113.64800 95.87900 1.000 117.67448 2091 LYS B CA 1
ATOM 13577 C C . LYS A 1 1702 ? 165.21000 114.71200 96.65800 1.000 117.67448 2091 LYS B C 1
ATOM 13578 O O . LYS A 1 1702 ? 164.77600 115.86600 96.72700 1.000 117.67448 2091 LYS B O 1
ATOM 13584 N N . LEU A 1 1703 ? 166.33100 114.31900 97.25200 1.000 117.37106 2092 LEU B N 1
ATOM 13585 C CA . LEU A 1 1703 ? 167.21200 115.23500 97.95700 1.000 117.37106 2092 LEU B CA 1
ATOM 13586 C C . LEU A 1 1703 ? 168.64100 115.00500 97.49200 1.000 117.37106 2092 LEU B C 1
ATOM 13587 O O . LEU A 1 1703 ? 169.02400 113.87600 97.17000 1.000 117.37106 2092 LEU B O 1
ATOM 13592 N N . ASP A 1 1704 ? 169.42500 116.07800 97.45100 1.000 127.59825 2093 ASP B N 1
ATOM 13593 C CA . ASP A 1 1704 ? 170.76100 116.03700 96.87800 1.000 127.59825 2093 ASP B CA 1
ATOM 13594 C C . ASP A 1 1704 ? 171.76600 116.67000 97.82800 1.000 127.59825 2093 ASP B C 1
ATOM 13595 O O . ASP A 1 1704 ? 171.40700 117.40400 98.75300 1.000 127.59825 2093 ASP B O 1
ATOM 13600 N N . PHE A 1 1705 ? 173.04000 116.37100 97.58300 1.000 130.16971 2094 PHE B N 1
ATOM 13601 C CA . PHE A 1 1705 ? 174.13000 116.90000 98.38800 1.000 130.16971 2094 PHE B CA 1
ATOM 13602 C C . PHE A 1 1705 ? 175.42400 116.81200 97.59200 1.000 130.16971 2094 PHE B C 1
ATOM 13603 O O . PHE A 1 1705 ? 175.47500 116.21400 96.51500 1.000 130.16971 2094 PHE B O 1
ATOM 13611 N N . VAL A 1 1706 ? 176.47200 117.41900 98.14000 1.000 135.16356 2095 VAL B N 1
ATOM 13612 C CA . VAL A 1 1706 ? 177.78000 117.43100 97.49200 1.000 135.16356 2095 VAL B CA 1
ATOM 13613 C C . VAL A 1 1706 ? 178.61100 116.26500 98.01300 1.000 135.16356 2095 VAL B C 1
ATOM 13614 O O . VAL A 1 1706 ? 178.71800 116.05400 99.22700 1.000 135.16356 2095 VAL B O 1
ATOM 13618 N N . ALA A 1 1707 ? 179.19100 115.49800 97.09600 1.000 139.88216 2096 ALA B N 1
ATOM 13619 C CA . ALA A 1 1707 ? 180.02300 114.37400 97.49600 1.000 139.88216 2096 ALA B CA 1
ATOM 13620 C C . ALA A 1 1707 ? 181.31500 114.88400 98.13000 1.000 139.88216 2096 ALA B C 1
ATOM 13621 O O . ALA A 1 1707 ? 182.03900 115.67700 97.51600 1.000 139.88216 2096 ALA B O 1
ATOM 13623 N N . PRO A 1 1708 ? 181.63400 114.45600 99.35100 1.000 142.23691 2097 PRO B N 1
ATOM 13624 C CA . PRO A 1 1708 ? 182.83200 114.97300 100.02500 1.000 142.23691 2097 PRO B CA 1
ATOM 13625 C C . PRO A 1 1708 ? 184.09000 114.16900 99.73300 1.000 142.23691 2097 PRO B C 1
ATOM 13626 O O . PRO A 1 1708 ? 184.07800 112.93500 99.79700 1.000 142.23691 2097 PRO B O 1
ATOM 13630 N N . ALA A 1 1709 ? 185.17900 114.87200 99.41900 1.000 148.09392 2098 ALA B N 1
ATOM 13631 C CA . ALA A 1 1709 ? 186.51900 114.29600 99.22900 1.000 148.09392 2098 ALA B CA 1
ATOM 13632 C C . ALA A 1 1709 ? 186.43100 113.19600 98.17000 1.000 148.09392 2098 ALA B C 1
ATOM 13633 O O . ALA A 1 1709 ? 185.72600 113.37700 97.16700 1.000 148.09392 2098 ALA B O 1
ATOM 13635 N N . THR A 1 1710 ? 187.10900 112.06300 98.34600 1.000 148.27980 2099 THR B N 1
ATOM 13636 C CA . THR A 1 1710 ? 187.08200 110.97500 97.38000 1.000 148.27980 2099 THR B CA 1
ATOM 13637 C C . THR A 1 1710 ? 187.06900 109.65100 98.12900 1.000 148.27980 2099 THR B C 1
ATOM 13638 O O . THR A 1 1710 ? 187.29100 109.59800 99.34100 1.000 148.27980 2099 THR B O 1
ATOM 13642 N N . GLY A 1 1711 ? 186.80900 108.57800 97.38700 1.000 147.68078 2100 GLY B N 1
ATOM 13643 C CA . GLY A 1 1711 ? 186.77500 107.25000 97.96400 1.000 147.68078 2100 GLY B CA 1
ATOM 13644 C C . GLY A 1 1711 ? 185.38000 106.82100 98.37100 1.000 147.68078 2100 GLY B C 1
ATOM 13645 O O . GLY A 1 1711 ? 184.38800 107.53900 98.21400 1.000 147.68078 2100 GLY B O 1
ATOM 13646 N N . ALA A 1 1712 ? 185.31200 105.60800 98.91100 1.000 142.32574 2101 ALA B N 1
ATOM 13647 C CA . ALA A 1 1712 ? 184.04200 105.03400 99.33200 1.000 142.32574 2101 ALA B CA 1
ATOM 13648 C C . ALA A 1 1712 ? 183.57900 105.67700 100.63300 1.000 142.32574 2101 ALA B C 1
ATOM 13649 O O . ALA A 1 1712 ? 184.37000 105.85800 101.56400 1.000 142.32574 2101 ALA B O 1
ATOM 13651 N N . HIS A 1 1713 ? 182.29600 106.02200 100.69200 1.000 140.31372 2102 HIS B N 1
ATOM 13652 C CA . HIS A 1 1713 ? 181.69400 106.62400 101.87000 1.000 140.31372 2102 HIS B CA 1
ATOM 13653 C C . HIS A 1 1713 ? 180.44700 105.84700 102.26600 1.000 140.31372 2102 HIS B C 1
ATOM 13654 O O . HIS A 1 1713 ? 179.75200 105.27100 101.42400 1.000 140.31372 2102 HIS B O 1
ATOM 13661 N N . ASN A 1 1714 ? 180.16800 105.83800 103.56700 1.000 129.58070 2103 ASN B N 1
ATOM 13662 C CA . ASN A 1 1714 ? 179.02700 105.12900 104.12800 1.000 129.58070 2103 ASN B CA 1
ATOM 13663 C C . ASN A 1 1714 ? 178.01700 106.13700 104.65300 1.000 129.58070 2103 ASN B C 1
ATOM 13664 O O . ASN A 1 1714 ? 178.37400 107.03600 105.42100 1.000 129.58070 2103 ASN B O 1
ATOM 13669 N N . TYR A 1 1715 ? 176.76300 105.98100 104.24200 1.000 121.76512 2104 TYR B N 1
ATOM 13670 C CA . TYR A 1 1715 ? 175.68800 106.87200 104.64500 1.000 121.76512 2104 TYR B CA 1
ATOM 13671 C C . TYR A 1 1715 ? 174.51000 106.05300 105.14800 1.000 121.76512 2104 TYR B C 1
ATOM 13672 O O . TYR A 1 1715 ? 174.34600 104.88100 104.80100 1.000 121.76512 2104 TYR B O 1
ATOM 13681 N N . THR A 1 1716 ? 173.69000 106.68700 105.98000 1.000 112.05597 2105 THR B N 1
ATOM 13682 C CA . THR A 1 1716 ? 172.53300 106.04300 106.59000 1.000 112.05597 2105 THR B CA 1
ATOM 13683 C C . THR A 1 1716 ? 171.30000 106.88400 106.29300 1.000 112.05597 2105 THR B C 1
ATOM 13684 O O . THR A 1 1716 ? 171.19100 108.02000 106.76500 1.000 112.05597 2105 THR B O 1
ATOM 13688 N N . LEU A 1 1717 ? 170.37800 106.32900 105.51200 1.000 107.38585 2106 LEU B N 1
ATOM 13689 C CA . LEU A 1 1717 ? 169.13900 107.01900 105.18400 1.000 107.38585 2106 LEU B CA 1
ATOM 13690 C C . LEU A 1 1717 ? 168.12200 106.78100 106.29200 1.000 107.38585 2106 LEU B C 1
ATOM 13691 O O . LEU A 1 1717 ? 167.77100 105.63400 106.58400 1.000 107.38585 2106 LEU B O 1
ATOM 13696 N N . TYR A 1 1718 ? 167.64900 107.86100 106.90400 1.000 102.73108 2107 TYR B N 1
ATOM 13697 C CA . TYR A 1 1718 ? 166.71000 107.79300 108.01400 1.000 102.73108 2107 TYR B CA 1
ATOM 13698 C C . TYR A 1 1718 ? 165.33700 108.23900 107.53900 1.000 102.73108 2107 TYR B C 1
ATOM 13699 O O . TYR A 1 1718 ? 165.22000 109.22100 106.80000 1.000 102.73108 2107 TYR B O 1
ATOM 13708 N N . PHE A 1 1719 ? 164.30800 107.51300 107.95700 1.000 104.86191 2108 PHE B N 1
ATOM 13709 C CA . PHE A 1 1719 ? 162.92300 107.90500 107.74400 1.000 104.86191 2108 PHE B CA 1
ATOM 13710 C C . PHE A 1 1719 ? 162.25800 108.02600 109.10800 1.000 104.86191 2108 PHE B C 1
ATOM 13711 O O . PHE A 1 1719 ? 162.16500 107.03900 109.84300 1.000 104.86191 2108 PHE B O 1
ATOM 13719 N N . MET A 1 1720 ? 161.80400 109.22800 109.44500 1.000 102.67921 2109 MET B N 1
ATOM 13720 C CA . MET A 1 1720 ? 161.29100 109.51400 110.77500 1.000 102.67921 2109 MET B CA 1
ATOM 13721 C C . MET A 1 1720 ? 159.88300 110.07800 110.67400 1.000 102.67921 2109 MET B C 1
ATOM 13722 O O . MET A 1 1720 ? 159.46200 110.56900 109.62600 1.000 102.67921 2109 MET B O 1
ATOM 13727 N N . SER A 1 1721 ? 159.15800 109.99700 111.78500 1.000 99.37727 2110 SER B N 1
ATOM 13728 C CA . SER A 1 1721 ? 157.80100 110.51000 111.87900 1.000 99.37727 2110 SER B CA 1
ATOM 13729 C C . SER A 1 1721 ? 157.67100 111.40800 113.09900 1.000 99.37727 2110 SER B C 1
ATOM 13730 O O . SER A 1 1721 ? 158.37900 111.23500 114.09400 1.000 99.37727 2110 SER B O 1
ATOM 13733 N N . ASP A 1 1722 ? 156.76100 112.37300 113.01300 1.000 101.00399 2111 ASP B N 1
ATOM 13734 C CA . ASP A 1 1722 ? 156.46600 113.25200 114.13300 1.000 101.00399 2111 ASP B CA 1
ATOM 13735 C C . ASP A 1 1722 ? 155.16600 112.89700 114.83700 1.000 101.00399 2111 ASP B C 1
ATOM 13736 O O . ASP A 1 1722 ? 154.75500 113.61900 115.75000 1.000 101.00399 2111 ASP B O 1
ATOM 13741 N N . ALA A 1 1723 ? 154.50900 111.80800 114.44000 1.000 101.02939 2112 ALA B N 1
ATOM 13742 C CA . ALA A 1 1723 ? 153.22700 111.43200 115.02400 1.000 101.02939 2112 ALA B CA 1
ATOM 13743 C C . ALA A 1 1723 ? 153.30700 110.12400 115.79700 1.000 101.02939 2112 ALA B C 1
ATOM 13744 O O . ALA A 1 1723 ? 152.95200 110.09200 116.97900 1.000 101.02939 2112 ALA B O 1
ATOM 13746 N N . TYR A 1 1724 ? 153.76600 109.04500 115.17200 1.000 106.76860 2113 TYR B N 1
ATOM 13747 C CA . TYR A 1 1724 ? 153.76100 107.74600 115.82100 1.000 106.76860 2113 TYR B CA 1
ATOM 13748 C C . TYR A 1 1724 ? 155.16700 107.35600 116.26500 1.000 106.76860 2113 TYR B C 1
ATOM 13749 O O . TYR A 1 1724 ? 156.16000 108.01000 115.93900 1.000 106.76860 2113 TYR B O 1
ATOM 13758 N N . MET A 1 1725 ? 155.24200 106.26300 117.01700 1.000 107.94370 2114 MET B N 1
ATOM 13759 C CA . MET A 1 1725 ? 156.50800 105.69700 117.45300 1.000 107.94370 2114 MET B CA 1
ATOM 13760 C C . MET A 1 1725 ? 156.63000 104.27900 116.92100 1.000 107.94370 2114 MET B C 1
ATOM 13761 O O . MET A 1 1725 ? 155.63200 103.56400 116.79900 1.000 107.94370 2114 MET B O 1
ATOM 13766 N N . GLY A 1 1726 ? 157.85700 103.88000 116.60100 1.000 112.20563 2115 GLY B N 1
ATOM 13767 C CA . GLY A 1 1726 ? 158.11600 102.55600 116.08600 1.000 112.20563 2115 GLY B CA 1
ATOM 13768 C C . GLY A 1 1726 ? 157.91400 102.39900 114.59700 1.000 112.20563 2115 GLY B C 1
ATOM 13769 O O . GLY A 1 1726 ? 158.24000 101.33700 114.05400 1.000 112.20563 2115 GLY B O 1
ATOM 13770 N N . CYS A 1 1727 ? 157.38700 103.41500 113.92000 1.000 114.80372 2116 CYS B N 1
ATOM 13771 C CA . CYS A 1 1727 ? 157.24400 103.39800 112.47300 1.000 114.80372 2116 CYS B CA 1
ATOM 13772 C C . CYS A 1 1727 ? 158.44500 104.00100 111.76300 1.000 114.80372 2116 CYS B C 1
ATOM 13773 O O . CYS A 1 1727 ? 158.48000 104.01200 110.52900 1.000 114.80372 2116 CYS B O 1
ATOM 13776 N N . ASP A 1 1728 ? 159.42400 104.50200 112.51100 1.000 113.25870 2117 ASP B N 1
ATOM 13777 C CA . ASP A 1 1728 ? 160.60600 105.08800 111.90000 1.000 113.25870 2117 ASP B CA 1
ATOM 13778 C C . ASP A 1 1728 ? 161.45200 104.00800 111.24100 1.000 113.25870 2117 ASP B C 1
ATOM 13779 O O . ASP A 1 1728 ? 161.72000 102.95800 111.83100 1.000 113.25870 2117 ASP B O 1
ATOM 13784 N N . GLN A 1 1729 ? 161.87900 104.27300 110.01000 1.000 114.53989 2118 GLN B N 1
ATOM 13785 C CA . GLN A 1 1729 ? 162.68400 103.33500 109.24800 1.000 114.53989 2118 GLN B CA 1
ATOM 13786 C C . GLN A 1 1729 ? 164.09300 103.88600 109.09900 1.000 114.53989 2118 GLN B C 1
ATOM 13787 O O . GLN A 1 1729 ? 164.33500 105.08400 109.25900 1.000 114.53989 2118 GLN B O 1
ATOM 13793 N N . GLU A 1 1730 ? 165.02800 102.99100 108.79700 1.000 113.36452 2119 GLU B N 1
ATOM 13794 C CA . GLU A 1 1730 ? 166.42900 103.35400 108.66900 1.000 113.36452 2119 GLU B CA 1
ATOM 13795 C C . GLU A 1 1730 ? 167.10600 102.41900 107.68000 1.000 113.36452 2119 GLU B C 1
ATOM 13796 O O . GLU A 1 1730 ? 167.00900 101.19600 107.80500 1.000 113.36452 2119 GLU B O 1
ATOM 13802 N N . TYR A 1 1731 ? 167.79400 103.00100 106.70100 1.000 116.04274 2120 TYR B N 1
ATOM 13803 C CA . TYR A 1 1731 ? 168.48100 102.24600 105.66400 1.000 116.04274 2120 TYR B CA 1
ATOM 13804 C C . TYR A 1 1731 ? 169.93400 102.68200 105.60200 1.000 116.04274 2120 TYR B C 1
ATOM 13805 O O . TYR A 1 1731 ? 170.25700 103.83600 105.89400 1.000 116.04274 2120 TYR B O 1
ATOM 13814 N N . LYS A 1 1732 ? 170.80800 101.75500 105.22300 1.000 116.02852 2121 LYS B N 1
ATOM 13815 C CA . LYS A 1 1732 ? 172.22700 102.03500 105.06100 1.000 116.02852 2121 LYS B CA 1
ATOM 13816 C C . LYS A 1 1732 ? 172.63800 101.76900 103.62200 1.000 116.02852 2121 LYS B C 1
ATOM 13817 O O . LYS A 1 1732 ? 172.33900 100.70400 103.07200 1.000 116.02852 2121 LYS B O 1
ATOM 13823 N N . PHE A 1 1733 ? 173.31700 102.73900 103.01700 1.000 122.12905 2122 PHE B N 1
ATOM 13824 C CA . PHE A 1 1733 ? 173.82100 102.61700 101.66000 1.000 122.12905 2122 PHE B CA 1
ATOM 13825 C C . PHE A 1 1733 ? 175.22100 103.20800 101.58800 1.000 122.12905 2122 PHE B C 1
ATOM 13826 O O . PHE A 1 1733 ? 175.60400 104.05600 102.39700 1.000 122.12905 2122 PHE B O 1
ATOM 13834 N N . SER A 1 1734 ? 175.98200 102.75100 100.60000 1.000 133.26208 2123 SER B N 1
ATOM 13835 C CA . SER A 1 1734 ? 177.33200 103.23600 100.37200 1.000 133.26208 2123 SER B CA 1
ATOM 13836 C C . SER A 1 1734 ? 177.45200 103.78600 98.95900 1.000 133.26208 2123 SER B C 1
ATOM 13837 O O . SER A 1 1734 ? 176.80300 103.31000 98.02300 1.000 133.26208 2123 SER B O 1
ATOM 13840 N N . VAL A 1 1735 ? 178.29300 104.80900 98.81700 1.000 139.14495 2124 VAL B N 1
ATOM 13841 C CA . VAL A 1 1735 ? 178.56400 105.44200 97.53600 1.000 139.14495 2124 VAL B CA 1
ATOM 13842 C C . VAL A 1 1735 ? 180.07300 105.52600 97.35200 1.000 139.14495 2124 VAL B C 1
ATOM 13843 O O . VAL A 1 1735 ? 180.84400 105.47000 98.31000 1.000 139.14495 2124 VAL B O 1
ATOM 13847 N N . ASP A 1 1736 ? 180.48600 105.65700 96.09500 1.000 147.74765 2125 ASP B N 1
ATOM 13848 C CA . ASP A 1 1736 ? 181.89100 105.78400 95.74500 1.000 147.74765 2125 ASP B CA 1
ATOM 13849 C C . ASP A 1 1736 ? 182.10600 107.09300 95.00300 1.000 147.74765 2125 ASP B C 1
ATOM 13850 O O . ASP A 1 1736 ? 181.28600 107.49700 94.17500 1.000 147.74765 2125 ASP B O 1
ATOM 13855 N N . VAL A 1 1737 ? 183.22300 107.74900 95.30300 1.000 148.91739 2126 VAL B N 1
ATOM 13856 C CA . VAL A 1 1737 ? 183.54400 109.05800 94.75100 1.000 148.91739 2126 VAL B CA 1
ATOM 13857 C C . VAL A 1 1737 ? 184.76200 108.91700 93.85000 1.000 148.91739 2126 VAL B C 1
ATOM 13858 O O . VAL A 1 1737 ? 185.79900 108.39700 94.27700 1.000 148.91739 2126 VAL B O 1
ATOM 13862 N N . LYS A 1 1738 ? 184.63300 109.38200 92.61200 1.000 150.10254 2127 LYS B N 1
ATOM 13863 C CA . LYS A 1 1738 ? 185.70700 109.27100 91.63200 1.000 150.10254 2127 LYS B CA 1
ATOM 13864 C C . LYS A 1 1738 ? 186.01000 110.62400 90.99700 1.000 150.10254 2127 LYS B C 1
ATOM 13865 O O . LYS A 1 1738 ? 187.15600 111.07500 90.99100 1.000 150.10254 2127 LYS B O 1
ATOM 13871 N N . THR B 2 14 ? 162.32800 183.47000 176.43900 1.000 100.62397 2071 THR J N 1
ATOM 13872 C CA . THR B 2 14 ? 161.78100 182.15600 176.12300 1.000 100.62397 2071 THR J CA 1
ATOM 13873 C C . THR B 2 14 ? 160.30200 182.24900 175.76100 1.000 100.62397 2071 THR J C 1
ATOM 13874 O O . THR B 2 14 ? 159.51800 181.35000 176.06500 1.000 100.62397 2071 THR J O 1
ATOM 13878 N N . GLU B 2 15 ? 159.92900 183.34500 175.10100 1.000 95.80652 2072 GLU J N 1
ATOM 13879 C CA . GLU B 2 15 ? 158.56700 183.56100 174.63700 1.000 95.80652 2072 GLU J CA 1
ATOM 13880 C C . GLU B 2 15 ? 158.29500 182.87000 173.30700 1.000 95.80652 2072 GLU J C 1
ATOM 13881 O O . GLU B 2 15 ? 157.32100 183.20900 172.62200 1.000 95.80652 2072 GLU J O 1
ATOM 13887 N N . TRP B 2 16 ? 159.14600 181.91400 172.92500 1.000 87.73170 2073 TRP J N 1
ATOM 13888 C CA . TRP B 2 16 ? 158.93100 181.20100 171.67300 1.000 87.73170 2073 TRP J CA 1
ATOM 13889 C C . TRP B 2 16 ? 157.63700 180.40600 171.70400 1.000 87.73170 2073 TRP J C 1
ATOM 13890 O O . TRP B 2 16 ? 157.01400 180.21000 170.66000 1.000 87.73170 2073 TRP J O 1
ATOM 13901 N N . ARG B 2 17 ? 157.20700 179.95100 172.88200 1.000 88.45434 2074 ARG J N 1
ATOM 13902 C CA . ARG B 2 17 ? 155.94100 179.22900 172.96500 1.000 88.45434 2074 ARG J CA 1
ATOM 13903 C C . ARG B 2 17 ? 154.76100 180.14200 172.65600 1.000 88.45434 2074 ARG J C 1
ATOM 13904 O O . ARG B 2 17 ? 153.86200 179.76800 171.89300 1.000 88.45434 2074 ARG J O 1
ATOM 13912 N N . VAL B 2 18 ? 154.74900 181.34600 173.23200 1.000 84.90655 2075 VAL J N 1
ATOM 13913 C CA . VAL B 2 18 ? 153.68900 182.30600 172.93200 1.000 84.90655 2075 VAL J CA 1
ATOM 13914 C C . VAL B 2 18 ? 153.71900 182.67500 171.45500 1.000 84.90655 2075 VAL J C 1
ATOM 13915 O O . VAL B 2 18 ? 152.67600 182.74900 170.79000 1.000 84.90655 2075 VAL J O 1
ATOM 13919 N N . ARG B 2 19 ? 154.91900 182.91000 170.92100 1.000 83.73481 2076 ARG J N 1
ATOM 13920 C CA . ARG B 2 19 ? 155.03700 183.26300 169.51100 1.000 83.73481 2076 ARG J CA 1
ATOM 13921 C C . ARG B 2 19 ? 154.55800 182.13000 168.61000 1.000 83.73481 2076 ARG J C 1
ATOM 13922 O O . ARG B 2 19 ? 153.91900 182.37900 167.58500 1.000 83.73481 2076 ARG J O 1
ATOM 13930 N N . ALA B 2 20 ? 154.84700 180.88000 168.97900 1.000 81.04347 2077 ALA J N 1
ATOM 13931 C CA . ALA B 2 20 ? 154.40000 179.74400 168.18200 1.000 81.04347 2077 ALA J CA 1
ATOM 13932 C C . ALA B 2 20 ? 152.88700 179.59400 168.23600 1.000 81.04347 2077 ALA J C 1
ATOM 13933 O O . ALA B 2 20 ? 152.24800 179.30100 167.21800 1.000 81.04347 2077 ALA J O 1
ATOM 13935 N N . ILE B 2 21 ? 152.29700 179.78300 169.41700 1.000 84.36837 2078 ILE J N 1
ATOM 13936 C CA . ILE B 2 21 ? 150.84200 179.73700 169.53000 1.000 84.36837 2078 ILE J CA 1
ATOM 13937 C C . ILE B 2 21 ? 150.21200 180.80600 168.65000 1.000 84.36837 2078 ILE J C 1
ATOM 13938 O O . ILE B 2 21 ? 149.21100 180.56000 167.96700 1.000 84.36837 2078 ILE J O 1
ATOM 13943 N N . SER B 2 22 ? 150.79000 182.00900 168.64700 1.000 84.37738 2079 SER J N 1
ATOM 13944 C CA . SER B 2 22 ? 150.27400 183.07500 167.79400 1.000 84.37738 2079 SER J CA 1
ATOM 13945 C C . SER B 2 22 ? 150.43400 182.72900 166.31700 1.000 84.37738 2079 SER J C 1
ATOM 13946 O O . SER B 2 22 ? 149.52500 182.95800 165.51100 1.000 84.37738 2079 SER J O 1
ATOM 13949 N N . ALA B 2 23 ? 151.58800 182.17300 165.94300 1.000 83.91250 2080 ALA J N 1
ATOM 13950 C CA . ALA B 2 23 ? 151.86800 181.90400 164.53800 1.000 83.91250 2080 ALA J CA 1
ATOM 13951 C C . ALA B 2 23 ? 151.09900 180.69900 164.02100 1.000 83.91250 2080 ALA J C 1
ATOM 13952 O O . ALA B 2 23 ? 151.01100 180.49500 162.80600 1.000 83.91250 2080 ALA J O 1
ATOM 13954 N N . ALA B 2 24 ? 150.55000 179.88100 164.92000 1.000 86.64934 2081 ALA J N 1
ATOM 13955 C CA . ALA B 2 24 ? 149.74000 178.75000 164.47900 1.000 86.64934 2081 ALA J CA 1
ATOM 13956 C C . ALA B 2 24 ? 148.52600 179.22000 163.68800 1.000 86.64934 2081 ALA J C 1
ATOM 13957 O O . ALA B 2 24 ? 148.09200 178.54900 162.74400 1.000 86.64934 2081 ALA J O 1
ATOM 13959 N N . ASN B 2 25 ? 147.96500 180.36900 164.05800 1.000 89.07061 2082 ASN J N 1
ATOM 13960 C CA . ASN B 2 25 ? 146.82000 180.94400 163.35200 1.000 89.07061 2082 ASN J CA 1
ATOM 13961 C C . ASN B 2 25 ? 147.28500 181.97400 162.32100 1.000 89.07061 2082 ASN J C 1
ATOM 13962 O O . ASN B 2 25 ? 146.92200 183.14900 162.35800 1.000 89.07061 2082 ASN J O 1
ATOM 13967 N N . LEU B 2 26 ? 148.10900 181.50800 161.38600 1.000 85.41452 2083 LEU J N 1
ATOM 13968 C CA . LEU B 2 26 ? 148.63400 182.35200 160.32200 1.000 85.41452 2083 LEU J CA 1
ATOM 13969 C C . LEU B 2 26 ? 147.92900 182.13900 158.99300 1.000 85.41452 2083 LEU J C 1
ATOM 13970 O O . LEU B 2 26 ? 148.06800 182.97400 158.09500 1.000 85.41452 2083 LEU J O 1
ATOM 13975 N N . HIS B 2 27 ? 147.18000 181.04700 158.84100 1.000 88.17616 2084 HIS J N 1
ATOM 13976 C CA . HIS B 2 27 ? 146.44300 180.82700 157.60400 1.000 88.17616 2084 HIS J CA 1
ATOM 13977 C C . HIS B 2 27 ? 145.27500 181.79200 157.46300 1.000 88.17616 2084 HIS J C 1
ATOM 13978 O O . HIS B 2 27 ? 144.88200 182.12200 156.33900 1.000 88.17616 2084 HIS J O 1
ATOM 13985 N N . LEU B 2 28 ? 144.73000 182.26800 158.58500 1.000 90.51465 2085 LEU J N 1
ATOM 13986 C CA . LEU B 2 28 ? 143.58900 183.17500 158.53200 1.000 90.51465 2085 LEU J CA 1
ATOM 13987 C C . LEU B 2 28 ? 143.93300 184.44800 157.77100 1.000 90.51465 2085 LEU J C 1
ATOM 13988 O O . LEU B 2 28 ? 143.12700 184.94000 156.97200 1.000 90.51465 2085 LEU J O 1
ATOM 13993 N N . ARG B 2 29 ? 145.13500 184.98400 157.99100 1.000 91.91489 2086 ARG J N 1
ATOM 13994 C CA . ARG B 2 29 ? 145.54600 186.20000 157.29900 1.000 91.91489 2086 ARG J CA 1
ATOM 13995 C C . ARG B 2 29 ? 145.56100 186.00500 155.78900 1.000 91.91489 2086 ARG J C 1
ATOM 13996 O O . ARG B 2 29 ? 145.46600 186.97500 155.03000 1.000 91.91489 2086 ARG J O 1
ATOM 14004 N N . THR B 2 30 ? 145.67800 184.75700 155.33100 1.000 93.42612 2087 THR J N 1
ATOM 14005 C CA . THR B 2 30 ? 145.70100 184.51000 153.89600 1.000 93.42612 2087 THR J CA 1
ATOM 14006 C C . THR B 2 30 ? 144.34000 184.72900 153.25100 1.000 93.42612 2087 THR J C 1
ATOM 14007 O O . THR B 2 30 ? 144.24700 184.74300 152.02000 1.000 93.42612 2087 THR J O 1
ATOM 14011 N N . ASN B 2 31 ? 143.28100 184.89700 154.04700 1.000 97.16393 2088 ASN J N 1
ATOM 14012 C CA . ASN B 2 31 ? 141.95400 185.06800 153.46300 1.000 97.16393 2088 ASN J CA 1
ATOM 14013 C C . ASN B 2 31 ? 141.79600 186.42900 152.79700 1.000 97.16393 2088 ASN J C 1
ATOM 14014 O O . ASN B 2 31 ? 140.93900 186.59200 151.92300 1.000 97.16393 2088 ASN J O 1
ATOM 14019 N N . HIS B 2 32 ? 142.59600 187.41500 153.19500 1.000 98.63157 2089 HIS J N 1
ATOM 14020 C CA . HIS B 2 32 ? 142.53600 188.74800 152.61100 1.000 98.63157 2089 HIS J CA 1
ATOM 14021 C C . HIS B 2 32 ? 143.94000 189.32000 152.51200 1.000 98.63157 2089 HIS J C 1
ATOM 14022 O O . HIS B 2 32 ? 144.69800 189.28400 153.48600 1.000 98.63157 2089 HIS J O 1
ATOM 14029 N N . ILE B 2 33 ? 144.28200 189.84300 151.33600 1.000 96.48673 2090 ILE J N 1
ATOM 14030 C CA . ILE B 2 33 ? 145.59300 190.43200 151.08600 1.000 96.48673 2090 ILE J CA 1
ATOM 14031 C C . ILE B 2 33 ? 145.39500 191.72600 150.31200 1.000 96.48673 2090 ILE J C 1
ATOM 14032 O O . ILE B 2 33 ? 144.69100 191.74200 149.29600 1.000 96.48673 2090 ILE J O 1
ATOM 14037 N N . TYR B 2 34 ? 146.01400 192.80400 150.78000 1.000 98.00036 2091 TYR J N 1
ATOM 14038 C CA . TYR B 2 34 ? 145.97800 194.07700 150.07800 1.000 98.00036 2091 TYR J CA 1
ATOM 14039 C C . TYR B 2 34 ? 147.32700 194.34600 149.42900 1.000 98.00036 2091 TYR J C 1
ATOM 14040 O O . TYR B 2 34 ? 148.37700 194.13000 150.03800 1.000 98.00036 2091 TYR J O 1
ATOM 14049 N N . VAL B 2 35 ? 147.29200 194.81300 148.18400 1.000 95.64791 2092 VAL J N 1
ATOM 14050 C CA . VAL B 2 35 ? 148.49300 195.08200 147.40400 1.000 95.64791 2092 VAL J CA 1
ATOM 14051 C C . VAL B 2 35 ? 148.52300 196.56100 147.05800 1.000 95.64791 2092 VAL J C 1
ATOM 14052 O O . VAL B 2 35 ? 147.55300 197.09400 146.50900 1.000 95.64791 2092 VAL J O 1
ATOM 14056 N N . SER B 2 36 ? 149.63400 197.22000 147.37900 1.000 98.72624 2093 SER J N 1
ATOM 14057 C CA . SER B 2 36 ? 149.77900 198.62900 147.04400 1.000 98.72624 2093 SER J CA 1
ATOM 14058 C C . SER B 2 36 ? 149.76500 198.82100 145.53300 1.000 98.72624 2093 SER J C 1
ATOM 14059 O O . SER B 2 36 ? 150.29900 198.00100 144.78200 1.000 98.72624 2093 SER J O 1
ATOM 14062 N N . SER B 2 37 ? 149.14200 199.91000 145.09000 1.000 108.53849 2094 SER J N 1
ATOM 14063 C CA . SER B 2 37 ? 149.02600 200.20400 143.67000 1.000 108.53849 2094 SER J CA 1
ATOM 14064 C C . SER B 2 37 ? 148.72000 201.68600 143.49600 1.000 108.53849 2094 SER J C 1
ATOM 14065 O O . SER B 2 37 ? 148.62300 202.44000 144.46800 1.000 108.53849 2094 SER J O 1
ATOM 14068 N N . ASP B 2 38 ? 148.61900 202.10200 142.23000 1.000 118.88617 2095 ASP J N 1
ATOM 14069 C CA . ASP B 2 38 ? 148.18000 203.43500 141.82300 1.000 118.88617 2095 ASP J CA 1
ATOM 14070 C C . ASP B 2 38 ? 149.23400 204.49800 142.11900 1.000 118.88617 2095 ASP J C 1
ATOM 14071 O O . ASP B 2 38 ? 149.07900 205.65900 141.72700 1.000 118.88617 2095 ASP J O 1
ATOM 14076 N N . ASP B 2 39 ? 150.31400 204.11100 142.79900 1.000 114.73528 2096 ASP J N 1
ATOM 14077 C CA . ASP B 2 39 ? 151.39400 205.05400 143.06800 1.000 114.73528 2096 ASP J CA 1
ATOM 14078 C C . ASP B 2 39 ? 152.55000 204.84900 142.09700 1.000 114.73528 2096 ASP J C 1
ATOM 14079 O O . ASP B 2 39 ? 153.49000 205.65100 142.05500 1.000 114.73528 2096 ASP J O 1
ATOM 14084 N N . ILE B 2 40 ? 152.48700 203.78300 141.30000 1.000 106.36271 2097 ILE J N 1
ATOM 14085 C CA . ILE B 2 40 ? 153.63700 203.35800 140.51500 1.000 106.36271 2097 ILE J CA 1
ATOM 14086 C C . ILE B 2 40 ? 153.63100 204.05000 139.16300 1.000 106.36271 2097 ILE J C 1
ATOM 14087 O O . ILE B 2 40 ? 152.57700 204.22600 138.54200 1.000 106.36271 2097 ILE J O 1
ATOM 14092 N N . LYS B 2 41 ? 154.81500 204.45300 138.70500 1.000 111.91131 2098 LYS J N 1
ATOM 14093 C CA . LYS B 2 41 ? 154.96800 204.94900 137.34500 1.000 111.91131 2098 LYS J CA 1
ATOM 14094 C C . LYS B 2 41 ? 154.67800 203.83000 136.35400 1.000 111.91131 2098 LYS J C 1
ATOM 14095 O O . LYS B 2 41 ? 155.11000 202.69000 136.54500 1.000 111.91131 2098 LYS J O 1
ATOM 14101 N N . GLU B 2 42 ? 153.94700 204.15800 135.28700 1.000 112.22462 2099 GLU J N 1
ATOM 14102 C CA . GLU B 2 42 ? 153.57400 203.14000 134.30900 1.000 112.22462 2099 GLU J CA 1
ATOM 14103 C C . GLU B 2 42 ? 154.79200 202.60700 133.56700 1.000 112.22462 2099 GLU J C 1
ATOM 14104 O O . GLU B 2 42 ? 154.81700 201.44100 133.15500 1.000 112.22462 2099 GLU J O 1
ATOM 14110 N N . THR B 2 43 ? 155.81100 203.44300 133.38600 1.000 108.52448 2100 THR J N 1
ATOM 14111 C CA . THR B 2 43 ? 157.03600 202.99400 132.74000 1.000 108.52448 2100 THR J CA 1
ATOM 14112 C C . THR B 2 43 ? 157.75900 201.97700 133.61600 1.000 108.52448 2100 THR J C 1
ATOM 14113 O O . THR B 2 43 ? 157.70000 202.02700 134.84700 1.000 108.52448 2100 THR J O 1
ATOM 14117 N N . GLY B 2 44 ? 158.44900 201.04500 132.96500 1.000 94.98512 2101 GLY J N 1
ATOM 14118 C CA . GLY B 2 44 ? 159.18000 200.01600 133.67400 1.000 94.98512 2101 GLY J CA 1
ATOM 14119 C C . GLY B 2 44 ? 158.46400 198.68200 133.68300 1.000 94.98512 2101 GLY J C 1
ATOM 14120 O O . GLY B 2 44 ? 157.37200 198.50600 133.13500 1.000 94.98512 2101 GLY J O 1
ATOM 14121 N N . TYR B 2 45 ? 159.10700 197.71700 134.33300 1.000 86.96490 2102 TYR J N 1
ATOM 14122 C CA . TYR B 2 45 ? 158.59300 196.35800 134.37100 1.000 86.96490 2102 TYR J CA 1
ATOM 14123 C C . TYR B 2 45 ? 157.40100 196.24600 135.31600 1.000 86.96490 2102 TYR J C 1
ATOM 14124 O O . TYR B 2 45 ? 157.21600 197.05000 136.23400 1.000 86.96490 2102 TYR J O 1
ATOM 14133 N N . THR B 2 46 ? 156.58700 195.22400 135.07700 1.000 82.86258 2103 THR J N 1
ATOM 14134 C CA . THR B 2 46 ? 155.47800 194.86400 135.94800 1.000 82.86258 2103 THR J CA 1
ATOM 14135 C C . THR B 2 46 ? 155.66100 193.41900 136.38300 1.000 82.86258 2103 THR J C 1
ATOM 14136 O O . THR B 2 46 ? 155.86900 192.53800 135.54400 1.000 82.86258 2103 THR J O 1
ATOM 14140 N N . TYR B 2 47 ? 155.58000 193.17600 137.68600 1.000 78.35524 2104 TYR J N 1
ATOM 14141 C CA . TYR B 2 47 ? 155.87500 191.86900 138.25300 1.000 78.35524 2104 TYR J CA 1
ATOM 14142 C C . TYR B 2 47 ? 154.58700 191.18600 138.68400 1.000 78.35524 2104 TYR J C 1
ATOM 14143 O O . TYR B 2 47 ? 153.70200 191.82500 139.26400 1.000 78.35524 2104 TYR J O 1
ATOM 14152 N N . ILE B 2 48 ? 154.48400 189.89500 138.39000 1.000 76.85157 2105 ILE J N 1
ATOM 14153 C CA . ILE B 2 48 ? 153.29100 189.10800 138.67000 1.000 76.85157 2105 ILE J CA 1
ATOM 14154 C C . ILE B 2 48 ? 153.69100 187.96400 139.59000 1.000 76.85157 2105 ILE J C 1
ATOM 14155 O O . ILE B 2 48 ? 154.59900 187.18600 139.27400 1.000 76.85157 2105 ILE J O 1
ATOM 14160 N N . LEU B 2 49 ? 153.01400 187.85800 140.71600 1.000 75.50946 2106 LEU J N 1
ATOM 14161 C CA . LEU B 2 49 ? 153.29200 186.84700 141.72800 1.000 75.50946 2106 LEU J CA 1
ATOM 14162 C C . LEU B 2 49 ? 152.13900 185.85400 141.80800 1.000 75.50946 2106 LEU J C 1
ATOM 14163 O O . LEU B 2 49 ? 150.97900 186.27100 141.91200 1.000 75.50946 2106 LEU J O 1
ATOM 14168 N N . PRO B 2 50 ? 152.40300 184.55300 141.73000 1.000 74.90815 2107 PRO J N 1
ATOM 14169 C CA . PRO B 2 50 ? 151.32800 183.57800 141.92400 1.000 74.90815 2107 PRO J CA 1
ATOM 14170 C C . PRO B 2 50 ? 150.84400 183.57400 143.36300 1.000 74.90815 2107 PRO J C 1
ATOM 14171 O O . PRO B 2 50 ? 151.57600 183.92000 144.29200 1.000 74.90815 2107 PRO J O 1
ATOM 14175 N N . LYS B 2 51 ? 149.58200 183.18100 143.53800 1.000 80.84254 2108 LYS J N 1
ATOM 14176 C CA . LYS B 2 51 ? 148.97100 183.22400 144.86000 1.000 80.84254 2108 LYS J CA 1
ATOM 14177 C C . LYS B 2 51 ? 149.42500 182.08300 145.76100 1.000 80.84254 2108 LYS J C 1
ATOM 14178 O O . LYS B 2 51 ? 149.53600 182.27500 146.97600 1.000 80.84254 2108 LYS J O 1
ATOM 14184 N N . ASN B 2 52 ? 149.67100 180.89600 145.20400 1.000 76.38201 2109 ASN J N 1
ATOM 14185 C CA . ASN B 2 52 ? 149.97600 179.74100 146.04300 1.000 76.38201 2109 ASN J CA 1
ATOM 14186 C C . ASN B 2 52 ? 151.29100 179.92600 146.79100 1.000 76.38201 2109 ASN J C 1
ATOM 14187 O O . ASN B 2 52 ? 151.38300 179.62800 147.98900 1.000 76.38201 2109 ASN J O 1
ATOM 14192 N N . VAL B 2 53 ? 152.32300 180.42000 146.10300 1.000 75.99128 2110 VAL J N 1
ATOM 14193 C CA . VAL B 2 53 ? 153.61100 180.61000 146.76000 1.000 75.99128 2110 VAL J CA 1
ATOM 14194 C C . VAL B 2 53 ? 153.51100 181.70400 147.81200 1.000 75.99128 2110 VAL J C 1
ATOM 14195 O O . VAL B 2 53 ? 154.13500 181.61600 148.87300 1.000 75.99128 2110 VAL J O 1
ATOM 14199 N N . LEU B 2 54 ? 152.71700 182.74300 147.54800 1.000 76.47853 2111 LEU J N 1
ATOM 14200 C CA . LEU B 2 54 ? 152.53600 183.78900 148.54800 1.000 76.47853 2111 LEU J CA 1
ATOM 14201 C C . LEU B 2 54 ? 151.83100 183.24900 149.78300 1.000 76.47853 2111 LEU J C 1
ATOM 14202 O O . LEU B 2 54 ? 152.21800 183.56100 150.91600 1.000 76.47853 2111 LEU J O 1
ATOM 14207 N N . LYS B 2 55 ? 150.79700 182.43100 149.58400 1.000 79.16620 2112 LYS J N 1
ATOM 14208 C CA . LYS B 2 55 ? 150.08300 181.85100 150.71500 1.000 79.16620 2112 LYS J CA 1
ATOM 14209 C C . LYS B 2 55 ? 150.99900 180.95400 151.53500 1.000 79.16620 2112 LYS J C 1
ATOM 14210 O O . LYS B 2 55 ? 151.01500 181.02500 152.76900 1.000 79.16620 2112 LYS J O 1
ATOM 14216 N N . LYS B 2 56 ? 151.78700 180.11400 150.86100 1.000 73.43657 2113 LYS J N 1
ATOM 14217 C CA . LYS B 2 56 ? 152.71400 179.24100 151.57600 1.000 73.43657 2113 LYS J CA 1
ATOM 14218 C C . LYS B 2 56 ? 153.77600 180.04800 152.31300 1.000 73.43657 2113 LYS J C 1
ATOM 14219 O O . LYS B 2 56 ? 154.13600 179.72400 153.45200 1.000 73.43657 2113 LYS J O 1
ATOM 14225 N N . PHE B 2 57 ? 154.28500 181.10500 151.67900 1.000 69.91810 2114 PHE J N 1
ATOM 14226 C CA . PHE B 2 57 ? 155.30400 181.94100 152.30000 1.000 69.91810 2114 PHE J CA 1
ATOM 14227 C C . PHE B 2 57 ? 154.76600 182.61900 153.55100 1.000 69.91810 2114 PHE J C 1
ATOM 14228 O O . PHE B 2 57 ? 155.46500 182.72400 154.56500 1.000 69.91810 2114 PHE J O 1
ATOM 14236 N N . ILE B 2 58 ? 153.52300 183.09500 153.49400 1.000 74.40559 2115 ILE J N 1
ATOM 14237 C CA . ILE B 2 58 ? 152.91400 183.71100 154.67000 1.000 74.40559 2115 ILE J CA 1
ATOM 14238 C C . ILE B 2 58 ? 152.69500 182.66900 155.75900 1.000 74.40559 2115 ILE J C 1
ATOM 14239 O O . ILE B 2 58 ? 152.92000 182.92900 156.94600 1.000 74.40559 2115 ILE J O 1
ATOM 14244 N N . CYS B 2 59 ? 152.25800 181.46900 155.37000 1.000 76.46592 2116 CYS J N 1
ATOM 14245 C CA . CYS B 2 59 ? 152.00100 180.42200 156.35300 1.000 76.46592 2116 CYS J CA 1
ATOM 14246 C C . CYS B 2 59 ? 153.27300 180.01000 157.08300 1.000 76.46592 2116 CYS J C 1
ATOM 14247 O O . CYS B 2 59 ? 153.24800 179.75700 158.29200 1.000 76.46592 2116 CYS J O 1
ATOM 14250 N N . ILE B 2 60 ? 154.40000 179.93300 156.36700 1.000 71.68948 2117 ILE J N 1
ATOM 14251 C CA . ILE B 2 60 ? 155.64500 179.48400 156.98900 1.000 71.68948 2117 ILE J CA 1
ATOM 14252 C C . ILE B 2 60 ? 156.40900 180.60200 157.67600 1.000 71.68948 2117 ILE J C 1
ATOM 14253 O O . ILE B 2 60 ? 157.55000 180.38200 158.10300 1.000 71.68948 2117 ILE J O 1
ATOM 14258 N N . SER B 2 61 ? 155.82600 181.78900 157.80400 1.000 76.83606 2118 SER J N 1
ATOM 14259 C CA . SER B 2 61 ? 156.54000 182.92700 158.35800 1.000 76.83606 2118 SER J CA 1
ATOM 14260 C C . SER B 2 61 ? 156.32700 183.02100 159.86700 1.000 76.83606 2118 SER J C 1
ATOM 14261 O O . SER B 2 61 ? 155.74500 182.13700 160.50000 1.000 76.83606 2118 SER J O 1
ATOM 14264 N N . ASP B 2 62 ? 156.81400 184.11200 160.45200 1.000 81.23707 2119 ASP J N 1
ATOM 14265 C CA . ASP B 2 62 ? 156.65800 184.39400 161.87100 1.000 81.23707 2119 ASP J CA 1
ATOM 14266 C C . ASP B 2 62 ? 156.25900 185.85100 162.04400 1.000 81.23707 2119 ASP J C 1
ATOM 14267 O O . ASP B 2 62 ? 156.56700 186.69300 161.19500 1.000 81.23707 2119 ASP J O 1
ATOM 14272 N N . LEU B 2 63 ? 155.57300 186.14300 163.15000 1.000 81.90072 2120 LEU J N 1
ATOM 14273 C CA . LEU B 2 63 ? 155.06100 187.49300 163.36500 1.000 81.90072 2120 LEU J CA 1
ATOM 14274 C C . LEU B 2 63 ? 156.16000 188.45300 163.80200 1.000 81.90072 2120 LEU J C 1
ATOM 14275 O O . LEU B 2 63 ? 156.10500 189.64800 163.49300 1.000 81.90072 2120 LEU J O 1
ATOM 14280 N N . ARG B 2 64 ? 157.16300 187.95800 164.52800 1.000 85.62368 2121 ARG J N 1
ATOM 14281 C CA . ARG B 2 64 ? 158.18900 188.82400 165.08800 1.000 85.62368 2121 ARG J CA 1
ATOM 14282 C C . ARG B 2 64 ? 159.58000 188.59600 164.51600 1.000 85.62368 2121 ARG J C 1
ATOM 14283 O O . ARG B 2 64 ? 160.48700 189.37600 164.82300 1.000 85.62368 2121 ARG J O 1
ATOM 14291 N N . ALA B 2 65 ? 159.77900 187.56600 163.70000 1.000 80.51970 2122 ALA J N 1
ATOM 14292 C CA . ALA B 2 65 ? 161.07200 187.29700 163.08500 1.000 80.51970 2122 ALA J CA 1
ATOM 14293 C C . ALA B 2 65 ? 160.91200 187.33000 161.57400 1.000 80.51970 2122 ALA J C 1
ATOM 14294 O O . ALA B 2 65 ? 160.11300 186.57100 161.01600 1.000 80.51970 2122 ALA J O 1
ATOM 14296 N N . GLN B 2 66 ? 161.67000 188.20200 160.91800 1.000 77.96918 2123 GLN J N 1
ATOM 14297 C CA . GLN B 2 66 ? 161.58600 188.31600 159.47100 1.000 77.96918 2123 GLN J CA 1
ATOM 14298 C C . GLN B 2 66 ? 162.19900 187.09400 158.80200 1.000 77.96918 2123 GLN J C 1
ATOM 14299 O O . GLN B 2 66 ? 163.20100 186.54700 159.26600 1.000 77.96918 2123 GLN J O 1
ATOM 14305 N N . ILE B 2 67 ? 161.58600 186.66300 157.70500 1.000 71.26212 2124 ILE J N 1
ATOM 14306 C CA . ILE B 2 67 ? 162.13100 185.61600 156.85400 1.000 71.26212 2124 ILE J CA 1
ATOM 14307 C C . ILE B 2 67 ? 162.18300 186.15800 155.43600 1.000 71.26212 2124 ILE J C 1
ATOM 14308 O O . ILE B 2 67 ? 161.46900 187.10900 155.10400 1.000 71.26212 2124 ILE J O 1
ATOM 14313 N N . ALA B 2 68 ? 163.03000 185.56400 154.60400 1.000 67.12497 2125 ALA J N 1
ATOM 14314 C CA . ALA B 2 68 ? 163.23400 186.04800 153.25000 1.000 67.12497 2125 ALA J CA 1
ATOM 14315 C C . ALA B 2 68 ? 163.39900 184.87600 152.29600 1.000 67.12497 2125 ALA J C 1
ATOM 14316 O O . ALA B 2 68 ? 163.77500 183.77100 152.69200 1.000 67.12497 2125 ALA J O 1
ATOM 14318 N N . GLY B 2 69 ? 163.11100 185.13700 151.02400 1.000 68.37298 2126 GLY J N 1
ATOM 14319 C CA . GLY B 2 69 ? 163.28700 184.14500 149.98500 1.000 68.37298 2126 GLY J CA 1
ATOM 14320 C C . GLY B 2 69 ? 163.61000 184.77700 148.64800 1.000 68.37298 2126 GLY J C 1
ATOM 14321 O O . GLY B 2 69 ? 162.95800 185.74100 148.24000 1.000 68.37298 2126 GLY J O 1
ATOM 14322 N N . TYR B 2 70 ? 164.61700 184.25200 147.95900 1.000 69.08435 2127 TYR J N 1
ATOM 14323 C CA . TYR B 2 70 ? 165.01400 184.79800 146.67200 1.000 69.08435 2127 TYR J CA 1
ATOM 14324 C C . TYR B 2 70 ? 163.96100 184.49600 145.61800 1.000 69.08435 2127 TYR J C 1
ATOM 14325 O O . TYR B 2 70 ? 163.30700 183.45000 145.65300 1.000 69.08435 2127 TYR J O 1
ATOM 14334 N N . LEU B 2 71 ? 163.80400 185.41700 144.67300 1.000 71.48175 2128 LEU J N 1
ATOM 14335 C CA . LEU B 2 71 ? 162.80100 185.30800 143.62500 1.000 71.48175 2128 LEU J CA 1
ATOM 14336 C C . LEU B 2 71 ? 163.46900 185.00000 142.29400 1.000 71.48175 2128 LEU J C 1
ATOM 14337 O O . LEU B 2 71 ? 164.42200 185.67800 141.90300 1.000 71.48175 2128 LEU J O 1
ATOM 14342 N N . TYR B 2 72 ? 162.94600 184.00500 141.58700 1.000 73.77107 2129 TYR J N 1
ATOM 14343 C CA . TYR B 2 72 ? 163.41300 183.67600 140.24700 1.000 73.77107 2129 TYR J CA 1
ATOM 14344 C C . TYR B 2 72 ? 162.21900 183.66000 139.31100 1.000 73.77107 2129 TYR J C 1
ATOM 14345 O O . TYR B 2 72 ? 161.13600 183.20100 139.68600 1.000 73.77107 2129 TYR J O 1
ATOM 14354 N N . GLY B 2 73 ? 162.40300 184.17700 138.10200 1.000 77.94464 2130 GLY J N 1
ATOM 14355 C CA . GLY B 2 73 ? 161.27800 184.29300 137.19700 1.000 77.94464 2130 GLY J CA 1
ATOM 14356 C C . GLY B 2 73 ? 161.70700 184.47500 135.76300 1.000 77.94464 2130 GLY J C 1
ATOM 14357 O O . GLY B 2 73 ? 162.89400 184.60500 135.45200 1.000 77.94464 2130 GLY J O 1
ATOM 14358 N N . VAL B 2 74 ? 160.70700 184.48500 134.89000 1.000 81.14117 2131 VAL J N 1
ATOM 14359 C CA . VAL B 2 74 ? 160.90200 184.63600 133.45300 1.000 81.14117 2131 VAL J CA 1
ATOM 14360 C C . VAL B 2 74 ? 159.79300 185.50900 132.89200 1.000 81.14117 2131 VAL J C 1
ATOM 14361 O O . VAL B 2 74 ? 158.65000 185.45500 133.35900 1.000 81.14117 2131 VAL J O 1
ATOM 14365 N N . SER B 2 75 ? 160.13100 186.31800 131.89300 1.000 86.37777 2132 SER J N 1
ATOM 14366 C CA . SER B 2 75 ? 159.11600 187.08300 131.19100 1.000 86.37777 2132 SER J CA 1
ATOM 14367 C C . SER B 2 75 ? 158.26200 186.14600 130.34000 1.000 86.37777 2132 SER J C 1
ATOM 14368 O O . SER B 2 75 ? 158.77300 185.18600 129.75500 1.000 86.37777 2132 SER J O 1
ATOM 14371 N N . PRO B 2 76 ? 156.95300 186.39000 130.26000 1.000 90.45046 2133 PRO J N 1
ATOM 14372 C CA . PRO B 2 76 ? 156.12800 185.61400 129.34200 1.000 90.45046 2133 PRO J CA 1
ATOM 14373 C C . PRO B 2 76 ? 156.55200 185.87000 127.90700 1.000 90.45046 2133 PRO J C 1
ATOM 14374 O O . PRO B 2 76 ? 157.06600 186.95400 127.58200 1.000 90.45046 2133 PRO J O 1
ATOM 14378 N N . PRO B 2 77 ? 156.36800 184.89500 127.01400 1.000 96.53966 2134 PRO J N 1
ATOM 14379 C CA . PRO B 2 77 ? 156.87400 185.06200 125.64000 1.000 96.53966 2134 PRO J CA 1
ATOM 14380 C C . PRO B 2 77 ? 156.28600 186.25700 124.91100 1.000 96.53966 2134 PRO J C 1
ATOM 14381 O O . PRO B 2 77 ? 156.93700 186.80700 124.01400 1.000 96.53966 2134 PRO J O 1
ATOM 14385 N N . ASP B 2 78 ? 155.06900 186.67100 125.26600 1.000 101.34734 2135 ASP J N 1
ATOM 14386 C CA . ASP B 2 78 ? 154.41200 187.76000 124.55100 1.000 101.34734 2135 ASP J CA 1
ATOM 14387 C C . ASP B 2 78 ? 155.19900 189.06000 124.67400 1.000 101.34734 2135 ASP J C 1
ATOM 14388 O O . ASP B 2 78 ? 155.70600 189.59200 123.68000 1.000 101.34734 2135 ASP J O 1
ATOM 14393 N N . ASN B 2 79 ? 155.32100 189.58200 125.89300 1.000 94.27944 2136 ASN J N 1
ATOM 14394 C CA . ASN B 2 79 ? 155.95200 190.87400 126.08200 1.000 94.27944 2136 ASN J CA 1
ATOM 14395 C C . ASN B 2 79 ? 157.03400 190.79900 127.15000 1.000 94.27944 2136 ASN J C 1
ATOM 14396 O O . ASN B 2 79 ? 156.91400 190.02100 128.10100 1.000 94.27944 2136 ASN J O 1
ATOM 14401 N N . PRO B 2 80 ? 158.09900 191.59000 127.02200 1.000 92.67531 2137 PRO J N 1
ATOM 14402 C CA . PRO B 2 80 ? 159.15600 191.61100 128.03800 1.000 92.67531 2137 PRO J CA 1
ATOM 14403 C C . PRO B 2 80 ? 158.95500 192.62600 129.15300 1.000 92.67531 2137 PRO J C 1
ATOM 14404 O O . PRO B 2 80 ? 159.82200 192.72800 130.02700 1.000 92.67531 2137 PRO J O 1
ATOM 14408 N N . GLN B 2 81 ? 157.85200 193.36900 129.15500 1.000 90.92993 2138 GLN J N 1
ATOM 14409 C CA . GLN B 2 81 ? 157.58000 194.33900 130.20600 1.000 90.92993 2138 GLN J CA 1
ATOM 14410 C C . GLN B 2 81 ? 156.89000 193.72000 131.41100 1.000 90.92993 2138 GLN J C 1
ATOM 14411 O O . GLN B 2 81 ? 156.59200 194.43400 132.37300 1.000 90.92993 2138 GLN J O 1
ATOM 14417 N N . VAL B 2 82 ? 156.63100 192.41800 131.38100 1.000 85.64139 2139 VAL J N 1
ATOM 14418 C CA . VAL B 2 82 ? 156.00100 191.69800 132.47900 1.000 85.64139 2139 VAL J CA 1
ATOM 14419 C C . VAL B 2 82 ? 156.96100 190.61400 132.93900 1.000 85.64139 2139 VAL J C 1
ATOM 14420 O O . VAL B 2 82 ? 157.53700 189.90000 132.11100 1.000 85.64139 2139 VAL J O 1
ATOM 14424 N N . LYS B 2 83 ? 157.15500 190.51000 134.24800 1.000 81.82411 2140 LYS J N 1
ATOM 14425 C CA . LYS B 2 83 ? 157.99100 189.47500 134.83700 1.000 81.82411 2140 LYS J CA 1
ATOM 14426 C C . LYS B 2 83 ? 157.11900 188.52500 135.64300 1.000 81.82411 2140 LYS J C 1
ATOM 14427 O O . LYS B 2 83 ? 156.42100 188.95100 136.56800 1.000 81.82411 2140 LYS J O 1
ATOM 14433 N N . GLU B 2 84 ? 157.16000 187.24600 135.29100 1.000 81.26540 2141 GLU J N 1
ATOM 14434 C CA . GLU B 2 84 ? 156.42400 186.21300 136.00600 1.000 81.26540 2141 GLU J CA 1
ATOM 14435 C C . GLU B 2 84 ? 157.37200 185.52000 136.97200 1.000 81.26540 2141 GLU J C 1
ATOM 14436 O O . GLU B 2 84 ? 158.34800 184.89500 136.54400 1.000 81.26540 2141 GLU J O 1
ATOM 14442 N N . ILE B 2 85 ? 157.07500 185.62200 138.26600 1.000 74.69709 2142 ILE J N 1
ATOM 14443 C CA . ILE B 2 85 ? 157.88800 185.00100 139.30500 1.000 74.69709 2142 ILE J CA 1
ATOM 14444 C C . ILE B 2 85 ? 157.50900 183.53200 139.41500 1.000 74.69709 2142 ILE J C 1
ATOM 14445 O O . ILE B 2 85 ? 156.44300 183.19300 139.93900 1.000 74.69709 2142 ILE J O 1
ATOM 14450 N N . ARG B 2 86 ? 158.38100 182.64800 138.92900 1.000 76.74437 2143 ARG J N 1
ATOM 14451 C CA . ARG B 2 86 ? 158.00300 181.24700 138.81300 1.000 76.74437 2143 ARG J CA 1
ATOM 14452 C C . ARG B 2 86 ? 158.41400 180.44300 140.03700 1.000 76.74437 2143 ARG J C 1
ATOM 14453 O O . ARG B 2 86 ? 157.90200 179.33900 140.25000 1.000 76.74437 2143 ARG J O 1
ATOM 14461 N N . CYS B 2 87 ? 159.33100 180.96400 140.84800 1.000 74.05282 2144 CYS J N 1
ATOM 14462 C CA . CYS B 2 87 ? 159.86000 180.18600 141.95800 1.000 74.05282 2144 CYS J CA 1
ATOM 14463 C C . CYS B 2 87 ? 160.28700 181.11300 143.08300 1.000 74.05282 2144 CYS J C 1
ATOM 14464 O O . CYS B 2 87 ? 160.59400 182.28700 142.86700 1.000 74.05282 2144 CYS J O 1
ATOM 14467 N N . ILE B 2 88 ? 160.30100 180.55700 144.29200 1.000 72.15934 2145 ILE J N 1
ATOM 14468 C CA . ILE B 2 88 ? 160.83000 181.21600 145.47900 1.000 72.15934 2145 ILE J CA 1
ATOM 14469 C C . ILE B 2 88 ? 161.80800 180.25700 146.13900 1.000 72.15934 2145 ILE J C 1
ATOM 14470 O O . ILE B 2 88 ? 161.48400 179.08300 146.34900 1.000 72.15934 2145 ILE J O 1
ATOM 14475 N N . VAL B 2 89 ? 162.99900 180.75200 146.46100 1.000 71.94658 2146 VAL J N 1
ATOM 14476 C CA . VAL B 2 89 ? 164.07500 179.93100 147.00300 1.000 71.94658 2146 VAL J CA 1
ATOM 14477 C C . VAL B 2 89 ? 164.29700 180.31700 148.45600 1.000 71.94658 2146 VAL J C 1
ATOM 14478 O O . VAL B 2 89 ? 164.57200 181.48300 148.76200 1.000 71.94658 2146 VAL J O 1
ATOM 14482 N N . MET B 2 90 ? 164.18800 179.33800 149.34700 1.000 72.82976 2147 MET J N 1
ATOM 14483 C CA . MET B 2 90 ? 164.47500 179.52000 150.76200 1.000 72.82976 2147 MET J CA 1
ATOM 14484 C C . MET B 2 90 ? 165.89200 179.03900 151.04800 1.000 72.82976 2147 MET J C 1
ATOM 14485 O O . MET B 2 90 ? 166.28000 177.95100 150.61400 1.000 72.82976 2147 MET J O 1
ATOM 14490 N N . VAL B 2 91 ? 166.65800 179.85000 151.76900 1.000 72.44638 2148 VAL J N 1
ATOM 14491 C CA . VAL B 2 91 ? 168.06400 179.55700 152.03500 1.000 72.44638 2148 VAL J CA 1
ATOM 14492 C C . VAL B 2 91 ? 168.29800 179.57300 153.54100 1.000 72.44638 2148 VAL J C 1
ATOM 14493 O O . VAL B 2 91 ? 167.50900 180.18300 154.27600 1.000 72.44638 2148 VAL J O 1
ATOM 14497 N N . PRO B 2 92 ? 169.33600 178.90500 154.04700 1.000 70.14593 2149 PRO J N 1
ATOM 14498 C CA . PRO B 2 92 ? 169.59800 178.93700 155.49100 1.000 70.14593 2149 PRO J CA 1
ATOM 14499 C C . PRO B 2 92 ? 169.76800 180.36500 155.97900 1.000 70.14593 2149 PRO J C 1
ATOM 14500 O O . PRO B 2 92 ? 170.69700 181.06800 155.58200 1.000 70.14593 2149 PRO J O 1
ATOM 14504 N N . GLN B 2 93 ? 168.86800 180.78600 156.85900 1.000 70.45712 2150 GLN J N 1
ATOM 14505 C CA . GLN B 2 93 ? 168.75200 182.19600 157.19300 1.000 70.45712 2150 GLN J CA 1
ATOM 14506 C C . GLN B 2 93 ? 168.32000 182.32800 158.63900 1.000 70.45712 2150 GLN J C 1
ATOM 14507 O O . GLN B 2 93 ? 167.78900 181.38100 159.22500 1.000 70.45712 2150 GLN J O 1
ATOM 14513 N N . TRP B 2 94 ? 168.53900 183.51100 159.20400 1.000 70.68504 2151 TRP J N 1
ATOM 14514 C CA . TRP B 2 94 ? 168.00300 183.82300 160.52300 1.000 70.68504 2151 TRP J CA 1
ATOM 14515 C C . TRP B 2 94 ? 167.76700 185.32000 160.60900 1.000 70.68504 2151 TRP J C 1
ATOM 14516 O O . TRP B 2 94 ? 168.61100 186.10800 160.18000 1.000 70.68504 2151 TRP J O 1
ATOM 14527 N N . GLY B 2 95 ? 166.62200 185.71500 161.14300 1.000 74.07256 2152 GLY J N 1
ATOM 14528 C CA . GLY B 2 95 ? 166.21400 187.10300 161.09900 1.000 74.07256 2152 GLY J CA 1
ATOM 14529 C C . GLY B 2 95 ? 165.80600 187.63400 162.45500 1.000 74.07256 2152 GLY J C 1
ATOM 14530 O O . GLY B 2 95 ? 165.26100 186.91700 163.29300 1.000 74.07256 2152 GLY J O 1
ATOM 14531 N N . THR B 2 96 ? 166.09200 188.91400 162.65900 1.000 78.54563 2153 THR J N 1
ATOM 14532 C CA . THR B 2 96 ? 165.57700 189.66000 163.79300 1.000 78.54563 2153 THR J CA 1
ATOM 14533 C C . THR B 2 96 ? 164.27900 190.34300 163.37000 1.000 78.54563 2153 THR J C 1
ATOM 14534 O O . THR B 2 96 ? 163.70700 190.03700 162.32100 1.000 78.54563 2153 THR J O 1
ATOM 14538 N N . HIS B 2 97 ? 163.79400 191.27900 164.18100 1.000 83.65730 2154 HIS J N 1
ATOM 14539 C CA . HIS B 2 97 ? 162.61400 192.04000 163.79900 1.000 83.65730 2154 HIS J CA 1
ATOM 14540 C C . HIS B 2 97 ? 162.93700 193.20100 162.86900 1.000 83.65730 2154 HIS J C 1
ATOM 14541 O O . HIS B 2 97 ? 162.02000 193.92700 162.47400 1.000 83.65730 2154 HIS J O 1
ATOM 14548 N N . GLN B 2 98 ? 164.21000 193.39800 162.51800 1.000 85.67015 2155 GLN J N 1
ATOM 14549 C CA . GLN B 2 98 ? 164.61000 194.48300 161.63600 1.000 85.67015 2155 GLN J CA 1
ATOM 14550 C C . GLN B 2 98 ? 165.26500 194.02600 160.34100 1.000 85.67015 2155 GLN J C 1
ATOM 14551 O O . GLN B 2 98 ? 165.17200 194.74400 159.34100 1.000 85.67015 2155 GLN J O 1
ATOM 14557 N N . THR B 2 99 ? 165.91700 192.86600 160.32700 1.000 78.97333 2156 THR J N 1
ATOM 14558 C CA . THR B 2 99 ? 166.67000 192.44700 159.15400 1.000 78.97333 2156 THR J CA 1
ATOM 14559 C C . THR B 2 99 ? 166.76500 190.93100 159.12600 1.000 78.97333 2156 THR J C 1
ATOM 14560 O O . THR B 2 99 ? 166.45400 190.25000 160.10600 1.000 78.97333 2156 THR J O 1
ATOM 14564 N N . VAL B 2 100 ? 167.19600 190.41300 157.98000 1.000 73.59398 2157 VAL J N 1
ATOM 14565 C CA . VAL B 2 100 ? 167.38900 188.98500 157.76600 1.000 73.59398 2157 VAL J CA 1
ATOM 14566 C C . VAL B 2 100 ? 168.84200 188.75400 157.38700 1.000 73.59398 2157 VAL J C 1
ATOM 14567 O O . VAL B 2 100 ? 169.37800 189.45200 156.51800 1.000 73.59398 2157 VAL J O 1
ATOM 14571 N N . HIS B 2 101 ? 169.48000 187.78400 158.03500 1.000 71.64197 2158 HIS J N 1
ATOM 14572 C CA . HIS B 2 101 ? 170.82700 187.37500 157.67900 1.000 71.64197 2158 HIS J CA 1
ATOM 14573 C C . HIS B 2 101 ? 170.75200 186.12200 156.82200 1.000 71.64197 2158 HIS J C 1
ATOM 14574 O O . HIS B 2 101 ? 170.16700 185.10800 157.23000 1.000 71.64197 2158 HIS J O 1
ATOM 14581 N N . LEU B 2 102 ? 171.34500 186.21000 155.63800 1.000 70.96766 2159 LEU J N 1
ATOM 14582 C CA . LEU B 2 102 ? 171.35500 185.20700 154.59000 1.000 70.96766 2159 LEU J CA 1
ATOM 14583 C C . LEU B 2 102 ? 172.79600 184.87600 154.22900 1.000 70.96766 2159 LEU J C 1
ATOM 14584 O O . LEU B 2 102 ? 173.69800 185.69500 154.43900 1.000 70.96766 2159 LEU J O 1
ATOM 14589 N N . PRO B 2 103 ? 173.05400 183.68900 153.69100 1.000 71.90851 2160 PRO J N 1
ATOM 14590 C CA . PRO B 2 103 ? 174.42000 183.34600 153.29900 1.000 71.90851 2160 PRO J CA 1
ATOM 14591 C C . PRO B 2 103 ? 174.87300 184.16600 152.10500 1.000 71.90851 2160 PRO J C 1
ATOM 14592 O O . PRO B 2 103 ? 174.06600 184.66800 151.32000 1.000 71.90851 2160 PRO J O 1
ATOM 14596 N N . GLY B 2 104 ? 176.19200 184.30300 151.98200 1.000 74.33712 2161 GLY J N 1
ATOM 14597 C CA . GLY B 2 104 ? 176.73900 185.06800 150.87400 1.000 74.33712 2161 GLY J CA 1
ATOM 14598 C C . GLY B 2 104 ? 176.45300 184.43600 149.52500 1.000 74.33712 2161 GLY J C 1
ATOM 14599 O O . GLY B 2 104 ? 176.23500 185.13800 148.53500 1.000 74.33712 2161 GLY J O 1
ATOM 14600 N N . GLN B 2 105 ? 176.44800 183.10800 149.46800 1.000 77.64137 2162 GLN J N 1
ATOM 14601 C CA . GLN B 2 105 ? 176.25100 182.41600 148.20300 1.000 77.64137 2162 GLN J CA 1
ATOM 14602 C C . GLN B 2 105 ? 174.82700 182.59600 147.69400 1.000 77.64137 2162 GLN J C 1
ATOM 14603 O O . GLN B 2 105 ? 173.85600 182.38700 148.42500 1.000 77.64137 2162 GLN J O 1
ATOM 14609 N N . LEU B 2 106 ? 174.71000 182.98600 146.43100 1.000 77.11562 2163 LEU J N 1
ATOM 14610 C CA . LEU B 2 106 ? 173.42000 183.01900 145.76700 1.000 77.11562 2163 LEU J CA 1
ATOM 14611 C C . LEU B 2 106 ? 172.98800 181.60300 145.39600 1.000 77.11562 2163 LEU J C 1
ATOM 14612 O O . LEU B 2 106 ? 173.82600 180.75900 145.07100 1.000 77.11562 2163 LEU J O 1
ATOM 14617 N N . PRO B 2 107 ? 171.68900 181.31400 145.44900 1.000 75.50418 2164 PRO J N 1
ATOM 14618 C CA . PRO B 2 107 ? 171.22200 179.95900 145.12500 1.000 75.50418 2164 PRO J CA 1
ATOM 14619 C C . PRO B 2 107 ? 171.57400 179.58400 143.69400 1.000 75.50418 2164 PRO J C 1
ATOM 14620 O O . PRO B 2 107 ? 171.47400 180.40400 142.78000 1.000 75.50418 2164 PRO J O 1
ATOM 14624 N N . GLN B 2 108 ? 171.98800 178.33200 143.50900 1.000 81.21798 2165 GLN J N 1
ATOM 14625 C CA . GLN B 2 108 ? 172.40600 177.81800 142.21100 1.000 81.21798 2165 GLN J CA 1
ATOM 14626 C C . GLN B 2 108 ? 171.87300 176.40600 142.04200 1.000 81.21798 2165 GLN J C 1
ATOM 14627 O O . GLN B 2 108 ? 172.19300 175.52000 142.84000 1.000 81.21798 2165 GLN J O 1
ATOM 14633 N N . HIS B 2 109 ? 171.06200 176.19800 141.00800 1.000 83.85188 2166 HIS J N 1
ATOM 14634 C CA . HIS B 2 109 ? 170.48500 174.88800 140.75000 1.000 83.85188 2166 HIS J CA 1
ATOM 14635 C C . HIS B 2 109 ? 170.07800 174.81600 139.28700 1.000 83.85188 2166 HIS J C 1
ATOM 14636 O O . HIS B 2 109 ? 169.90300 175.84100 138.62200 1.000 83.85188 2166 HIS J O 1
ATOM 14643 N N . GLU B 2 110 ? 169.91600 173.58300 138.80100 1.000 92.10006 2167 GLU J N 1
ATOM 14644 C CA . GLU B 2 110 ? 169.62500 173.36800 137.38700 1.000 92.10006 2167 GLU J CA 1
ATOM 14645 C C . GLU B 2 110 ? 168.35900 174.09500 136.95700 1.000 92.10006 2167 GLU J C 1
ATOM 14646 O O . GLU B 2 110 ? 168.36200 174.81700 135.95200 1.000 92.10006 2167 GLU J O 1
ATOM 14652 N N . TYR B 2 111 ? 167.26900 173.93300 137.71200 1.000 87.71814 2168 TYR J N 1
ATOM 14653 C CA . TYR B 2 111 ? 166.01800 174.58800 137.34800 1.000 87.71814 2168 TYR J CA 1
ATOM 14654 C C . TYR B 2 111 ? 166.15000 176.10300 137.36400 1.000 87.71814 2168 TYR J C 1
ATOM 14655 O O . TYR B 2 111 ? 165.35200 176.80200 136.72900 1.000 87.71814 2168 TYR J O 1
ATOM 14664 N N . LEU B 2 112 ? 167.14600 176.63100 138.07700 1.000 85.50495 2169 LEU J N 1
ATOM 14665 C CA . LEU B 2 112 ? 167.33000 178.07400 138.13200 1.000 85.50495 2169 LEU J CA 1
ATOM 14666 C C . LEU B 2 112 ? 168.07700 178.60900 136.92000 1.000 85.50495 2169 LEU J C 1
ATOM 14667 O O . LEU B 2 112 ? 168.22100 179.82800 136.78700 1.000 85.50495 2169 LEU J O 1
ATOM 14672 N N . LYS B 2 113 ? 168.56600 177.72900 136.04300 1.000 89.08560 2170 LYS J N 1
ATOM 14673 C CA . LYS B 2 113 ? 169.30200 178.18500 134.86900 1.000 89.08560 2170 LYS J CA 1
ATOM 14674 C C . LYS B 2 113 ? 168.40500 178.97000 133.91900 1.000 89.08560 2170 LYS J C 1
ATOM 14675 O O . LYS B 2 113 ? 168.80400 180.01100 133.38500 1.000 89.08560 2170 LYS J O 1
ATOM 14681 N N . GLU B 2 114 ? 167.18300 178.48300 133.69600 1.000 91.05800 2171 GLU J N 1
ATOM 14682 C CA . GLU B 2 114 ? 166.29300 179.13700 132.74300 1.000 91.05800 2171 GLU J CA 1
ATOM 14683 C C . GLU B 2 114 ? 165.70100 180.42000 133.30700 1.000 91.05800 2171 GLU J C 1
ATOM 14684 O O . GLU B 2 114 ? 165.36100 181.33300 132.54600 1.000 91.05800 2171 GLU J O 1
ATOM 14690 N N . MET B 2 115 ? 165.56900 180.51400 134.62600 1.000 83.36269 2172 MET J N 1
ATOM 14691 C CA . MET B 2 115 ? 164.90600 181.63500 135.27200 1.000 83.36269 2172 MET J CA 1
ATOM 14692 C C . MET B 2 115 ? 165.93300 182.65400 135.74200 1.000 83.36269 2172 MET J C 1
ATOM 14693 O O . MET B 2 115 ? 166.93400 182.29700 136.37000 1.000 83.36269 2172 MET J O 1
ATOM 14698 N N . GLU B 2 116 ? 165.68400 183.91600 135.43200 1.000 78.68889 2173 GLU J N 1
ATOM 14699 C CA . GLU B 2 116 ? 166.58900 184.95600 135.89100 1.000 78.68889 2173 GLU J CA 1
ATOM 14700 C C . GLU B 2 116 ? 166.21600 185.39400 137.30600 1.000 78.68889 2173 GLU J C 1
ATOM 14701 O O . GLU B 2 116 ? 165.04000 185.35700 137.67800 1.000 78.68889 2173 GLU J O 1
ATOM 14707 N N . PRO B 2 117 ? 167.19300 185.79500 138.11600 1.000 72.92952 2174 PRO J N 1
ATOM 14708 C CA . PRO B 2 117 ? 166.86900 186.35800 139.43000 1.000 72.92952 2174 PRO J CA 1
ATOM 14709 C C . PRO B 2 117 ? 166.10400 187.66200 139.28400 1.000 72.92952 2174 PRO J C 1
ATOM 14710 O O . PRO B 2 117 ? 166.37900 188.46700 138.39300 1.000 72.92952 2174 PRO J O 1
ATOM 14714 N N . LEU B 2 118 ? 165.13700 187.87000 140.17500 1.000 74.79375 2175 LEU J N 1
ATOM 14715 C CA . LEU B 2 118 ? 164.29900 189.05500 140.14800 1.000 74.79375 2175 LEU J CA 1
ATOM 14716 C C . LEU B 2 118 ? 164.28300 189.80000 141.47100 1.000 74.79375 2175 LEU J C 1
ATOM 14717 O O . LEU B 2 118 ? 163.44000 190.68300 141.65300 1.000 74.79375 2175 LEU J O 1
ATOM 14722 N N . GLY B 2 119 ? 165.17000 189.46300 142.40200 1.000 73.99841 2176 GLY J N 1
ATOM 14723 C CA . GLY B 2 119 ? 165.18500 190.12500 143.68900 1.000 73.99841 2176 GLY J CA 1
ATOM 14724 C C . GLY B 2 119 ? 164.85300 189.18600 144.82700 1.000 73.99841 2176 GLY J C 1
ATOM 14725 O O . GLY B 2 119 ? 165.21400 188.00700 144.79200 1.000 73.99841 2176 GLY J O 1
ATOM 14726 N N . TRP B 2 120 ? 164.16100 189.69700 145.84200 1.000 70.68260 2177 TRP J N 1
ATOM 14727 C CA . TRP B 2 120 ? 163.82600 188.88800 147.00600 1.000 70.68260 2177 TRP J CA 1
ATOM 14728 C C . TRP B 2 120 ? 162.56700 189.42300 147.67000 1.000 70.68260 2177 TRP J C 1
ATOM 14729 O O . TRP B 2 120 ? 162.15700 190.56200 147.44500 1.000 70.68260 2177 TRP J O 1
ATOM 14740 N N . ILE B 2 121 ? 161.95500 188.57400 148.49200 1.000 68.33858 2178 ILE J N 1
ATOM 14741 C CA . ILE B 2 121 ? 160.72000 188.88800 149.20100 1.000 68.33858 2178 ILE J CA 1
ATOM 14742 C C . ILE B 2 121 ? 160.92800 188.57600 150.67400 1.000 68.33858 2178 ILE J C 1
ATOM 14743 O O . ILE B 2 121 ? 161.49000 187.53000 151.01600 1.000 68.33858 2178 ILE J O 1
ATOM 14748 N N . HIS B 2 122 ? 160.49000 189.48300 151.54400 1.000 70.69040 2179 HIS J N 1
ATOM 14749 C CA . HIS B 2 122 ? 160.65700 189.28700 152.97700 1.000 70.69040 2179 HIS J CA 1
ATOM 14750 C C . HIS B 2 122 ? 159.45900 189.84700 153.72500 1.000 70.69040 2179 HIS J C 1
ATOM 14751 O O . HIS B 2 122 ? 158.78600 190.75800 153.23500 1.000 70.69040 2179 HIS J O 1
ATOM 14758 N N . THR B 2 123 ? 159.18800 189.28900 154.90200 1.000 72.09430 2180 THR J N 1
ATOM 14759 C CA . THR B 2 123 ? 158.12600 189.80300 155.75100 1.000 72.09430 2180 THR J CA 1
ATOM 14760 C C . THR B 2 123 ? 158.68800 190.77600 156.77800 1.000 72.09430 2180 THR J C 1
ATOM 14761 O O . THR B 2 123 ? 159.88500 190.78200 157.07100 1.000 72.09430 2180 THR J O 1
ATOM 14765 N N . GLN B 2 124 ? 157.81100 191.61100 157.32100 1.000 78.87936 2181 GLN J N 1
ATOM 14766 C CA . GLN B 2 124 ? 158.18400 192.46300 158.43500 1.000 78.87936 2181 GLN J CA 1
ATOM 14767 C C . GLN B 2 124 ? 157.03300 192.55800 159.42300 1.000 78.87936 2181 GLN J C 1
ATOM 14768 O O . GLN B 2 124 ? 155.86600 192.44700 159.03700 1.000 78.87936 2181 GLN J O 1
ATOM 14774 N N . PRO B 2 125 ? 157.33600 192.74900 160.70900 1.000 83.12613 2182 PRO J N 1
ATOM 14775 C CA . PRO B 2 125 ? 156.25400 192.76800 161.70900 1.000 83.12613 2182 PRO J CA 1
ATOM 14776 C C . PRO B 2 125 ? 155.29400 193.93200 161.54500 1.000 83.12613 2182 PRO J C 1
ATOM 14777 O O . PRO B 2 125 ? 154.07300 193.73000 161.54400 1.000 83.12613 2182 PRO J O 1
ATOM 14781 N N . ASN B 2 126 ? 155.80800 195.15100 161.40900 1.000 91.28710 2183 ASN J N 1
ATOM 14782 C CA . ASN B 2 126 ? 154.98500 196.35400 161.38700 1.000 91.28710 2183 ASN J CA 1
ATOM 14783 C C . ASN B 2 126 ? 155.05600 196.99300 160.01000 1.000 91.28710 2183 ASN J C 1
ATOM 14784 O O . ASN B 2 126 ? 156.14900 197.21000 159.47700 1.000 91.28710 2183 ASN J O 1
ATOM 14789 N N . GLU B 2 127 ? 153.89100 197.29100 159.44100 1.000 98.24027 2184 GLU J N 1
ATOM 14790 C CA . GLU B 2 127 ? 153.83400 197.99700 158.17000 1.000 98.24027 2184 GLU J CA 1
ATOM 14791 C C . GLU B 2 127 ? 154.45200 199.38200 158.30500 1.000 98.24027 2184 GLU J C 1
ATOM 14792 O O . GLU B 2 127 ? 154.17600 200.10900 159.26300 1.000 98.24027 2184 GLU J O 1
ATOM 14798 N N . SER B 2 128 ? 155.29400 199.74300 157.34400 1.000 97.79126 2185 SER J N 1
ATOM 14799 C CA . SER B 2 128 ? 155.94200 201.04300 157.33400 1.000 97.79126 2185 SER J CA 1
ATOM 14800 C C . SER B 2 128 ? 155.74500 201.70700 155.98100 1.000 97.79126 2185 SER J C 1
ATOM 14801 O O . SER B 2 128 ? 155.80200 201.04100 154.94200 1.000 97.79126 2185 SER J O 1
ATOM 14804 N N . PRO B 2 129 ? 155.50200 203.02100 155.96500 1.000 98.50317 2186 PRO J N 1
ATOM 14805 C CA . PRO B 2 129 ? 155.31200 203.70200 154.67400 1.000 98.50317 2186 PRO J CA 1
ATOM 14806 C C . PRO B 2 129 ? 156.54400 203.67100 153.78900 1.000 98.50317 2186 PRO J C 1
ATOM 14807 O O . PRO B 2 129 ? 156.41500 203.59200 152.56200 1.000 98.50317 2186 PRO J O 1
ATOM 14811 N N . GLN B 2 130 ? 157.73700 203.72600 154.37400 1.000 96.51493 2187 GLN J N 1
ATOM 14812 C CA . GLN B 2 130 ? 158.96600 203.78200 153.60300 1.000 96.51493 2187 GLN J CA 1
ATOM 14813 C C . GLN B 2 130 ? 159.56300 202.38600 153.44500 1.000 96.51493 2187 GLN J C 1
ATOM 14814 O O . GLN B 2 130 ? 159.00300 201.38300 153.89200 1.000 96.51493 2187 GLN J O 1
ATOM 14820 N N . LEU B 2 131 ? 160.72100 202.32300 152.79700 1.000 89.14213 2188 LEU J N 1
ATOM 14821 C CA . LEU B 2 131 ? 161.48300 201.09100 152.65900 1.000 89.14213 2188 LEU J CA 1
ATOM 14822 C C . LEU B 2 131 ? 162.59200 201.08100 153.70100 1.000 89.14213 2188 LEU J C 1
ATOM 14823 O O . LEU B 2 131 ? 163.27000 202.09400 153.90000 1.000 89.14213 2188 LEU J O 1
ATOM 14828 N N . SER B 2 132 ? 162.76700 199.94500 154.36400 1.000 89.00153 2189 SER J N 1
ATOM 14829 C CA . SER B 2 132 ? 163.71000 199.87300 155.46800 1.000 89.00153 2189 SER J CA 1
ATOM 14830 C C . SER B 2 132 ? 165.13500 200.09100 154.96500 1.000 89.00153 2189 SER J C 1
ATOM 14831 O O . SER B 2 132 ? 165.54700 199.48100 153.96800 1.000 89.00153 2189 SER J O 1
ATOM 14834 N N . PRO B 2 133 ? 165.90900 200.96100 155.61800 1.000 87.78220 2190 PRO J N 1
ATOM 14835 C CA . PRO B 2 133 ? 167.31300 201.13100 155.21900 1.000 87.78220 2190 PRO J CA 1
ATOM 14836 C C . PRO B 2 133 ? 168.11900 199.85300 155.32700 1.000 87.78220 2190 PRO J C 1
ATOM 14837 O O . PRO B 2 133 ? 169.06400 199.66400 154.55500 1.000 87.78220 2190 PRO J O 1
ATOM 14841 N N . GLN B 2 134 ? 167.77000 198.96300 156.25800 1.000 90.54649 2191 GLN J N 1
ATOM 14842 C CA . GLN B 2 134 ? 168.42100 197.65800 156.30200 1.000 90.54649 2191 GLN J CA 1
ATOM 14843 C C . GLN B 2 134 ? 168.14600 196.87000 155.02900 1.000 90.54649 2191 GLN J C 1
ATOM 14844 O O . GLN B 2 134 ? 169.04800 196.22300 154.48300 1.000 90.54649 2191 GLN J O 1
ATOM 14850 N N . ASP B 2 135 ? 166.90500 196.91300 154.53900 1.000 86.48407 2192 ASP J N 1
ATOM 14851 C CA . ASP B 2 135 ? 166.58600 196.25100 153.27900 1.000 86.48407 2192 ASP J CA 1
ATOM 14852 C C . ASP B 2 135 ? 167.34600 196.88000 152.12000 1.000 86.48407 2192 ASP J C 1
ATOM 14853 O O . ASP B 2 135 ? 167.84300 196.16900 151.23700 1.000 86.48407 2192 ASP J O 1
ATOM 14858 N N . VAL B 2 136 ? 167.44200 198.21000 152.10400 1.000 84.78324 2193 VAL J N 1
ATOM 14859 C CA . VAL B 2 136 ? 168.18900 198.88900 151.04600 1.000 84.78324 2193 VAL J CA 1
ATOM 14860 C C . VAL B 2 136 ? 169.64600 198.44400 151.06200 1.000 84.78324 2193 VAL J C 1
ATOM 14861 O O . VAL B 2 136 ? 170.23500 198.13000 150.02000 1.000 84.78324 2193 VAL J O 1
ATOM 14865 N N . THR B 2 137 ? 170.24500 198.40600 152.25400 1.000 85.94751 2194 THR J N 1
ATOM 14866 C CA . THR B 2 137 ? 171.64000 198.00200 152.37700 1.000 85.94751 2194 THR J CA 1
ATOM 14867 C C . THR B 2 137 ? 171.83700 196.55800 151.94100 1.000 85.94751 2194 THR J C 1
ATOM 14868 O O . THR B 2 137 ? 172.80600 196.24200 151.24300 1.000 85.94751 2194 THR J O 1
ATOM 14872 N N . THR B 2 138 ? 170.92900 195.66700 152.34200 1.000 81.77104 2195 THR J N 1
ATOM 14873 C CA . THR B 2 138 ? 171.05100 194.26600 151.95500 1.000 81.77104 2195 THR J CA 1
ATOM 14874 C C . THR B 2 138 ? 170.96700 194.11000 150.44300 1.000 81.77104 2195 THR J C 1
ATOM 14875 O O . THR B 2 138 ? 171.77100 193.39300 149.83400 1.000 81.77104 2195 THR J O 1
ATOM 14879 N N . HIS B 2 139 ? 170.00400 194.78800 149.81700 1.000 79.51916 2196 HIS J N 1
ATOM 14880 C CA . HIS B 2 139 ? 169.85700 194.68600 148.37100 1.000 79.51916 2196 HIS J CA 1
ATOM 14881 C C . HIS B 2 139 ? 171.08400 195.23500 147.65500 1.000 79.51916 2196 HIS J C 1
ATOM 14882 O O . HIS B 2 139 ? 171.58600 194.61900 146.70500 1.000 79.51916 2196 HIS J O 1
ATOM 14889 N N . ALA B 2 140 ? 171.59000 196.38600 148.10400 1.000 83.85078 2197 ALA J N 1
ATOM 14890 C CA . ALA B 2 140 ? 172.76200 196.97400 147.46600 1.000 83.85078 2197 ALA J CA 1
ATOM 14891 C C . ALA B 2 140 ? 173.98500 196.08000 147.62100 1.000 83.85078 2197 ALA J C 1
ATOM 14892 O O . ALA B 2 140 ? 174.76900 195.92000 146.67800 1.000 83.85078 2197 ALA J O 1
ATOM 14894 N N . LYS B 2 141 ? 174.16800 195.48800 148.80200 1.000 84.26890 2198 LYS J N 1
ATOM 14895 C CA . LYS B 2 141 ? 175.31700 194.61700 149.00800 1.000 84.26890 2198 LYS J CA 1
ATOM 14896 C C . LYS B 2 141 ? 175.21400 193.34200 148.18300 1.000 84.26890 2198 LYS J C 1
ATOM 14897 O O . LYS B 2 141 ? 176.22900 192.86200 147.66800 1.000 84.26890 2198 LYS J O 1
ATOM 14903 N N . ILE B 2 142 ? 174.01200 192.78100 148.03800 1.000 82.11639 2199 ILE J N 1
ATOM 14904 C CA . ILE B 2 142 ? 173.85700 191.62200 147.16400 1.000 82.11639 2199 ILE J CA 1
ATOM 14905 C C . ILE B 2 142 ? 174.17900 191.99700 145.72300 1.000 82.11639 2199 ILE J C 1
ATOM 14906 O O . ILE B 2 142 ? 174.87100 191.25400 145.01200 1.000 82.11639 2199 ILE J O 1
ATOM 14911 N N . MET B 2 143 ? 173.69400 193.15800 145.27100 1.000 86.49129 2200 MET J N 1
ATOM 14912 C CA . MET B 2 143 ? 174.02800 193.62600 143.92800 1.000 86.49129 2200 MET J CA 1
ATOM 14913 C C . MET B 2 143 ? 175.53400 193.73700 143.74200 1.000 86.49129 2200 MET J C 1
ATOM 14914 O O . MET B 2 143 ? 176.07700 193.28800 142.72600 1.000 86.49129 2200 MET J O 1
ATOM 14919 N N . ALA B 2 144 ? 176.22300 194.34100 144.71100 1.000 86.81026 2201 ALA J N 1
ATOM 14920 C CA . ALA B 2 144 ? 177.66600 194.52000 144.59200 1.000 86.81026 2201 ALA J CA 1
ATOM 14921 C C . ALA B 2 144 ? 178.39500 193.18300 144.58400 1.000 86.81026 2201 ALA J C 1
ATOM 14922 O O . ALA B 2 144 ? 179.33800 192.98700 143.80900 1.000 86.81026 2201 ALA J O 1
ATOM 14924 N N . ASP B 2 145 ? 177.97400 192.24900 145.43800 1.000 88.82709 2202 ASP J N 1
ATOM 14925 C CA . ASP B 2 145 ? 178.67100 190.97200 145.53700 1.000 88.82709 2202 ASP J CA 1
ATOM 14926 C C . ASP B 2 145 ? 178.49500 190.14400 144.27200 1.000 88.82709 2202 ASP J C 1
ATOM 14927 O O . ASP B 2 145 ? 179.46200 189.58000 143.74800 1.000 88.82709 2202 ASP J O 1
ATOM 14932 N N . ASN B 2 146 ? 177.26800 190.05500 143.76200 1.000 87.93608 2203 ASN J N 1
ATOM 14933 C CA . ASN B 2 146 ? 177.01800 189.23800 142.58400 1.000 87.93608 2203 ASN J CA 1
ATOM 14934 C C . ASN B 2 146 ? 176.45400 190.10600 141.46600 1.000 87.93608 2203 ASN J C 1
ATOM 14935 O O . ASN B 2 146 ? 175.39800 190.73800 141.64300 1.000 87.93608 2203 ASN J O 1
ATOM 14940 N N . PRO B 2 147 ? 177.11700 190.16300 140.30800 1.000 86.64473 2204 PRO J N 1
ATOM 14941 C CA . PRO B 2 147 ? 176.61600 191.00000 139.20900 1.000 86.64473 2204 PRO J CA 1
ATOM 14942 C C . PRO B 2 147 ? 175.45300 190.38600 138.45600 1.000 86.64473 2204 PRO J C 1
ATOM 14943 O O . PRO B 2 147 ? 174.92400 191.03500 137.54500 1.000 86.64473 2204 PRO J O 1
ATOM 14947 N N . SER B 2 148 ? 175.04800 189.15900 138.79300 1.000 82.63026 2205 SER J N 1
ATOM 14948 C CA . SER B 2 148 ? 173.90300 188.55000 138.12400 1.000 82.63026 2205 SER J CA 1
ATOM 14949 C C . SER B 2 148 ? 172.63100 189.35100 138.37000 1.000 82.63026 2205 SER J C 1
ATOM 14950 O O . SER B 2 148 ? 171.71000 189.33600 137.54600 1.000 82.63026 2205 SER J O 1
ATOM 14953 N N . TRP B 2 149 ? 172.56300 190.05700 139.49600 1.000 79.91838 2206 TRP J N 1
ATOM 14954 C CA . TRP B 2 149 ? 171.41000 190.89000 139.82600 1.000 79.91838 2206 TRP J CA 1
ATOM 14955 C C . TRP B 2 149 ? 171.53800 192.21900 139.09700 1.000 79.91838 2206 TRP J C 1
ATOM 14956 O O . TRP B 2 149 ? 172.39400 193.04300 139.42500 1.000 79.91838 2206 TRP J O 1
ATOM 14967 N N . ASP B 2 150 ? 170.68200 192.43300 138.10400 1.000 88.31365 2207 ASP J N 1
ATOM 14968 C CA . ASP B 2 150 ? 170.65700 193.71000 137.40700 1.000 88.31365 2207 ASP J CA 1
ATOM 14969 C C . ASP B 2 150 ? 170.11500 194.79700 138.32600 1.000 88.31365 2207 ASP J C 1
ATOM 14970 O O . ASP B 2 150 ? 169.32900 194.52800 139.23900 1.000 88.31365 2207 ASP J O 1
ATOM 14975 N N . GLY B 2 151 ? 170.54700 196.03400 138.08300 1.000 88.36673 2208 GLY J N 1
ATOM 14976 C CA . GLY B 2 151 ? 170.12500 197.13300 138.93400 1.000 88.36673 2208 GLY J CA 1
ATOM 14977 C C . GLY B 2 151 ? 168.64200 197.43000 138.82800 1.000 88.36673 2208 GLY J C 1
ATOM 14978 O O . GLY B 2 151 ? 168.00300 197.80600 139.81300 1.000 88.36673 2208 GLY J O 1
ATOM 14979 N N . GLU B 2 152 ? 168.07400 197.26700 137.63500 1.000 90.34552 2209 GLU J N 1
ATOM 14980 C CA . GLU B 2 152 ? 166.69600 197.65400 137.37100 1.000 90.34552 2209 GLU J CA 1
ATOM 14981 C C . GLU B 2 152 ? 165.73300 196.47600 137.32300 1.000 90.34552 2209 GLU J C 1
ATOM 14982 O O . GLU B 2 152 ? 164.51800 196.68900 137.36600 1.000 90.34552 2209 GLU J O 1
ATOM 14988 N N . LYS B 2 153 ? 166.23300 195.24600 137.23500 1.000 86.21927 2210 LYS J N 1
ATOM 14989 C CA . LYS B 2 153 ? 165.38100 194.07600 137.06900 1.000 86.21927 2210 LYS J CA 1
ATOM 14990 C C . LYS B 2 153 ? 165.09700 193.33900 138.37200 1.000 86.21927 2210 LYS J C 1
ATOM 14991 O O . LYS B 2 153 ? 164.38200 192.33400 138.34800 1.000 86.21927 2210 LYS J O 1
ATOM 14997 N N . THR B 2 154 ? 165.63000 193.80300 139.49900 1.000 79.28265 2211 THR J N 1
ATOM 14998 C CA . THR B 2 154 ? 165.45700 193.13500 140.78100 1.000 79.28265 2211 THR J CA 1
ATOM 14999 C C . THR B 2 154 ? 164.66300 194.02400 141.72600 1.000 79.28265 2211 THR J C 1
ATOM 15000 O O . THR B 2 154 ? 164.82900 195.24700 141.72800 1.000 79.28265 2211 THR J O 1
ATOM 15004 N N . ILE B 2 155 ? 163.80100 193.40200 142.53100 1.000 74.80401 2212 ILE J N 1
ATOM 15005 C CA . ILE B 2 155 ? 162.89500 194.12600 143.40800 1.000 74.80401 2212 ILE J CA 1
ATOM 15006 C C . ILE B 2 155 ? 162.88300 193.50000 144.79700 1.000 74.80401 2212 ILE J C 1
ATOM 15007 O O . ILE B 2 155 ? 163.10400 192.30000 144.97700 1.000 74.80401 2212 ILE J O 1
ATOM 15012 N N . ILE B 2 156 ? 162.56300 194.34000 145.77300 1.000 73.04035 2213 ILE J N 1
ATOM 15013 C CA . ILE B 2 156 ? 162.35400 193.93900 147.15600 1.000 73.04035 2213 ILE J CA 1
ATOM 15014 C C . ILE B 2 156 ? 160.85200 193.92700 147.38800 1.000 73.04035 2213 ILE J C 1
ATOM 15015 O O . ILE B 2 156 ? 160.19100 194.96500 147.26900 1.000 73.04035 2213 ILE J O 1
ATOM 15020 N N . ILE B 2 157 ? 160.30500 192.75900 147.71100 1.000 71.73475 2214 ILE J N 1
ATOM 15021 C CA . ILE B 2 157 ? 158.87700 192.63400 147.96900 1.000 71.73475 2214 ILE J CA 1
ATOM 15022 C C . ILE B 2 157 ? 158.65400 192.48600 149.46500 1.000 71.73475 2214 ILE J C 1
ATOM 15023 O O . ILE B 2 157 ? 158.92700 191.43000 150.04500 1.000 71.73475 2214 ILE J O 1
ATOM 15028 N N . THR B 2 158 ? 158.15000 193.53800 150.09800 1.000 73.30042 2215 THR J N 1
ATOM 15029 C CA . THR B 2 158 ? 157.88800 193.47000 151.52600 1.000 73.30042 2215 THR J CA 1
ATOM 15030 C C . THR B 2 158 ? 156.44000 193.07400 151.77300 1.000 73.30042 2215 THR J C 1
ATOM 15031 O O . THR B 2 158 ? 155.50800 193.70200 151.25600 1.000 73.30042 2215 THR J O 1
ATOM 15035 N N . CYS B 2 159 ? 156.25800 192.02400 152.56400 1.000 76.40673 2216 CYS J N 1
ATOM 15036 C CA . CYS B 2 159 ? 154.94200 191.53700 152.96100 1.000 76.40673 2216 CYS J CA 1
ATOM 15037 C C . CYS B 2 159 ? 154.75100 191.84800 154.44000 1.000 76.40673 2216 CYS J C 1
ATOM 15038 O O . CYS B 2 159 ? 155.02200 191.01300 155.30700 1.000 76.40673 2216 CYS J O 1
ATOM 15041 N N . SER B 2 160 ? 154.27300 193.05400 154.72600 1.000 82.88925 2217 SER J N 1
ATOM 15042 C CA . SER B 2 160 ? 154.14900 193.49000 156.10700 1.000 82.88925 2217 SER J CA 1
ATOM 15043 C C . SER B 2 160 ? 152.88200 192.92600 156.73400 1.000 82.88925 2217 SER J C 1
ATOM 15044 O O . SER B 2 160 ? 151.85500 192.75200 156.07300 1.000 82.88925 2217 SER J O 1
ATOM 15047 N N . PHE B 2 161 ? 152.96600 192.63800 158.02700 1.000 84.19963 2218 PHE J N 1
ATOM 15048 C CA . PHE B 2 161 ? 151.86000 192.07100 158.78300 1.000 84.19963 2218 PHE J CA 1
ATOM 15049 C C . PHE B 2 161 ? 151.09100 193.18200 159.47900 1.000 84.19963 2218 PHE J C 1
ATOM 15050 O O . PHE B 2 161 ? 151.68000 194.01000 160.18000 1.000 84.19963 2218 PHE J O 1
ATOM 15058 N N . THR B 2 162 ? 149.78300 193.19000 159.29100 1.000 97.93017 2219 THR J N 1
ATOM 15059 C CA . THR B 2 162 ? 148.88100 194.14600 159.91000 1.000 97.93017 2219 THR J CA 1
ATOM 15060 C C . THR B 2 162 ? 147.76100 193.36500 160.57500 1.000 97.93017 2219 THR J C 1
ATOM 15061 O O . THR B 2 162 ? 147.54400 192.19100 160.25500 1.000 97.93017 2219 THR J O 1
ATOM 15065 N N . PRO B 2 163 ? 147.07000 193.95900 161.54700 1.000 99.71939 2220 PRO J N 1
ATOM 15066 C CA . PRO B 2 163 ? 145.93100 193.26100 162.15200 1.000 99.71939 2220 PRO J CA 1
ATOM 15067 C C . PRO B 2 163 ? 144.91000 192.86200 161.09700 1.000 99.71939 2220 PRO J C 1
ATOM 15068 O O . PRO B 2 163 ? 144.41500 193.69500 160.33600 1.000 99.71939 2220 PRO J O 1
ATOM 15072 N N . GLY B 2 164 ? 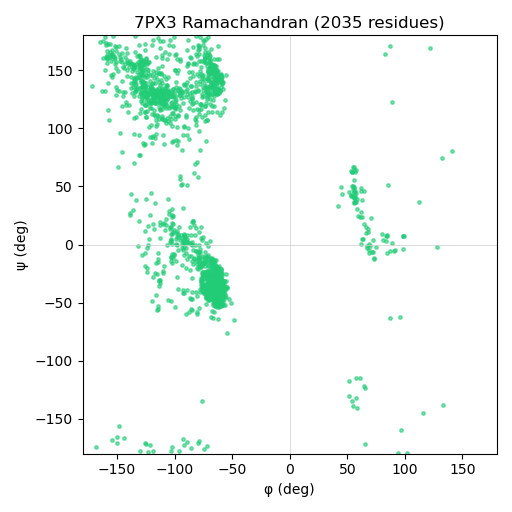144.60500 191.56800 161.05700 1.000 97.89057 2221 GLY J N 1
ATOM 15073 C CA . GLY B 2 164 ? 143.67700 191.04000 160.07900 1.000 97.89057 2221 GLY J CA 1
ATOM 15074 C C . GLY B 2 164 ? 144.32900 190.47300 158.83400 1.000 97.89057 2221 GLY J C 1
ATOM 15075 O O . GLY B 2 164 ? 144.20000 189.27700 158.55700 1.000 97.89057 2221 GLY J O 1
ATOM 15076 N N . SER B 2 165 ? 145.03500 191.31000 158.07700 1.000 98.11110 2222 SER J N 1
ATOM 15077 C CA . SER B 2 165 ? 145.55600 190.92300 156.77500 1.000 98.11110 2222 SER J CA 1
ATOM 15078 C C . SER B 2 165 ? 147.03500 191.26400 156.66700 1.000 98.11110 2222 SER J C 1
ATOM 15079 O O . SER B 2 165 ? 147.65700 191.74400 157.61500 1.000 98.11110 2222 SER J O 1
ATOM 15082 N N . CYS B 2 166 ? 147.59700 190.98600 155.49600 1.000 92.36482 2223 CYS J N 1
ATOM 15083 C CA . CYS B 2 166 ? 148.98500 191.29500 155.18600 1.000 92.36482 2223 CYS J CA 1
ATOM 15084 C C . CYS B 2 166 ? 149.03700 192.17800 153.94900 1.000 92.36482 2223 CYS J C 1
ATOM 15085 O O . CYS B 2 166 ? 148.33800 191.91600 152.96500 1.000 92.36482 2223 CYS J O 1
ATOM 15088 N N . THR B 2 167 ? 149.86600 193.21800 153.99800 1.000 86.26780 2224 THR J N 1
ATOM 15089 C CA . THR B 2 167 ? 149.92100 194.21400 152.93300 1.000 86.26780 2224 THR J CA 1
ATOM 15090 C C . THR B 2 167 ? 151.20000 194.02900 152.12600 1.000 86.26780 2224 THR J C 1
ATOM 15091 O O . THR B 2 167 ? 152.29600 194.33400 152.60500 1.000 86.26780 2224 THR J O 1
ATOM 15095 N N . LEU B 2 168 ? 151.05800 193.54500 150.89700 1.000 82.61456 2225 LEU J N 1
ATOM 15096 C CA . LEU B 2 168 ? 152.18500 193.40900 149.98900 1.000 82.61456 2225 LEU J CA 1
ATOM 15097 C C . LEU B 2 168 ? 152.54700 194.75300 149.37100 1.000 82.61456 2225 LEU J C 1
ATOM 15098 O O . LEU B 2 168 ? 151.68200 195.58600 149.09300 1.000 82.61456 2225 LEU J O 1
ATOM 15103 N N . THR B 2 169 ? 153.84400 194.95800 149.15900 1.000 78.10048 2226 THR J N 1
ATOM 15104 C CA . THR B 2 169 ? 154.30100 196.09100 148.36300 1.000 78.10048 2226 THR J CA 1
ATOM 15105 C C . THR B 2 169 ? 155.67100 195.75700 147.79700 1.000 78.10048 2226 THR J C 1
ATOM 15106 O O . THR B 2 169 ? 156.35100 194.84700 148.27500 1.000 78.10048 2226 THR J O 1
ATOM 15110 N N . ALA B 2 170 ? 156.06300 196.49100 146.75900 1.000 77.17726 2227 ALA J N 1
ATOM 15111 C CA . ALA B 2 170 ? 157.29800 196.20000 146.04700 1.000 77.17726 2227 ALA J CA 1
ATOM 15112 C C . ALA B 2 170 ? 158.09300 197.47900 145.83900 1.000 77.17726 2227 ALA J C 1
ATOM 15113 O O . ALA B 2 170 ? 157.52600 198.56400 145.70000 1.000 77.17726 2227 ALA J O 1
ATOM 15115 N N . TYR B 2 171 ? 159.41600 197.33600 145.81800 1.000 78.36378 2228 TYR J N 1
ATOM 15116 C CA . TYR B 2 171 ? 160.31100 198.46700 145.63000 1.000 78.36378 2228 TYR J CA 1
ATOM 15117 C C . TYR B 2 171 ? 161.48000 198.04900 144.75200 1.000 78.36378 2228 TYR J C 1
ATOM 15118 O O . TYR B 2 171 ? 161.80400 196.86700 144.63900 1.000 78.36378 2228 TYR J O 1
ATOM 15127 N N . LYS B 2 172 ? 162.11800 199.04500 144.14400 1.000 84.19427 2229 LYS J N 1
ATOM 15128 C CA . LYS B 2 172 ? 163.35000 198.86900 143.38800 1.000 84.19427 2229 LYS J CA 1
ATOM 15129 C C . LYS B 2 172 ? 164.33200 199.94800 143.81200 1.000 84.19427 2229 LYS J C 1
ATOM 15130 O O . LYS B 2 172 ? 163.93500 200.95900 144.39700 1.000 84.19427 2229 LYS J O 1
ATOM 15136 N N . LEU B 2 173 ? 165.61000 199.73300 143.51700 1.000 86.70905 2230 LEU J N 1
ATOM 15137 C CA . LEU B 2 173 ? 166.63100 200.68900 143.92000 1.000 86.70905 2230 LEU J CA 1
ATOM 15138 C C . LEU B 2 173 ? 167.03100 201.58300 142.75400 1.000 86.70905 2230 LEU J C 1
ATOM 15139 O O . LEU B 2 173 ? 167.32700 201.10000 141.65800 1.000 86.70905 2230 LEU J O 1
ATOM 15144 N N . THR B 2 174 ? 167.04000 202.88800 142.99500 1.000 91.37985 2231 THR J N 1
ATOM 15145 C CA . THR B 2 174 ? 167.60900 203.83600 142.05800 1.000 91.37985 2231 THR J CA 1
ATOM 15146 C C . THR B 2 174 ? 169.13100 203.73700 142.09000 1.000 91.37985 2231 THR J C 1
ATOM 15147 O O . THR B 2 174 ? 169.70100 203.18500 143.03200 1.000 91.37985 2231 THR J O 1
ATOM 15151 N N . PRO B 2 175 ? 169.81500 204.22600 141.05000 1.000 93.81729 2232 PRO J N 1
ATOM 15152 C CA . PRO B 2 175 ? 171.28800 204.19100 141.07600 1.000 93.81729 2232 PRO J CA 1
ATOM 15153 C C . PRO B 2 175 ? 171.89700 204.90500 142.27100 1.000 93.81729 2232 PRO J C 1
ATOM 15154 O O . PRO B 2 175 ? 172.89400 204.42800 142.82800 1.000 93.81729 2232 PRO J O 1
ATOM 15158 N N . SER B 2 176 ? 171.32200 206.03400 142.69000 1.000 95.13923 2233 SER J N 1
ATOM 15159 C CA . SER B 2 176 ? 171.82000 206.71100 143.88300 1.000 95.13923 2233 SER J CA 1
ATOM 15160 C C . SER B 2 176 ? 171.63700 205.84500 145.12300 1.000 95.13923 2233 SER J C 1
ATOM 15161 O O . SER B 2 176 ? 172.53000 205.77400 145.97600 1.000 95.13923 2233 SER J O 1
ATOM 15164 N N . GLY B 2 177 ? 170.48600 205.18100 145.23800 1.000 94.87366 2234 GLY J N 1
ATOM 15165 C CA . GLY B 2 177 ? 170.26700 204.29100 146.36500 1.000 94.87366 2234 GLY J CA 1
ATOM 15166 C C . GLY B 2 177 ? 171.23100 203.12200 146.37800 1.000 94.87366 2234 GLY J C 1
ATOM 15167 O O . GLY B 2 177 ? 171.74300 202.73900 147.43200 1.000 94.87366 2234 GLY J O 1
ATOM 15168 N N . TYR B 2 178 ? 171.48600 202.53600 145.20800 1.000 92.02631 2235 TYR J N 1
ATOM 15169 C CA . TYR B 2 178 ? 172.46600 201.46400 145.10800 1.000 92.02631 2235 TYR J CA 1
ATOM 15170 C C . TYR B 2 178 ? 173.86500 201.93300 145.47300 1.000 92.02631 2235 TYR J C 1
ATOM 15171 O O . TYR B 2 178 ? 174.60400 201.18900 146.12400 1.000 92.02631 2235 TYR J O 1
ATOM 15180 N N . GLU B 2 179 ? 174.24600 203.14200 145.06400 1.000 99.35338 2236 GLU J N 1
ATOM 15181 C CA . GLU B 2 179 ? 175.54400 203.67800 145.45600 1.000 99.35338 2236 GLU J CA 1
ATOM 15182 C C . GLU B 2 179 ? 175.62600 203.87000 146.96500 1.000 99.35338 2236 GLU J C 1
ATOM 15183 O O . GLU B 2 179 ? 176.64000 203.53900 147.58900 1.000 99.35338 2236 GLU J O 1
ATOM 15189 N N . TRP B 2 180 ? 174.56400 204.40800 147.56700 1.000 97.46256 2237 TRP J N 1
ATOM 15190 C CA . TRP B 2 180 ? 174.58300 204.66700 149.00300 1.000 97.46256 2237 TRP J CA 1
ATOM 15191 C C . TRP B 2 180 ? 174.61100 203.37300 149.80900 1.000 97.46256 2237 TRP J C 1
ATOM 15192 O O . TRP B 2 180 ? 175.32200 203.27500 150.81700 1.000 97.46256 2237 TRP J O 1
ATOM 15203 N N . GLY B 2 181 ? 173.84400 202.37200 149.38600 1.000 97.09378 2238 GLY J N 1
ATOM 15204 C CA . GLY B 2 181 ? 173.71100 201.14600 150.14400 1.000 97.09378 2238 GLY J CA 1
ATOM 15205 C C . GLY B 2 181 ? 174.98900 200.35200 150.31500 1.000 97.09378 2238 GLY J C 1
ATOM 15206 O O . GLY B 2 181 ? 175.26700 199.85300 151.41000 1.000 97.09378 2238 GLY J O 1
ATOM 15207 N N . ARG B 2 182 ? 175.77500 200.22200 149.24500 1.000 98.00026 2239 ARG J N 1
ATOM 15208 C CA . ARG B 2 182 ? 177.00000 199.43200 149.32400 1.000 98.00026 2239 ARG J CA 1
ATOM 15209 C C . ARG B 2 182 ? 177.98100 200.03800 150.32000 1.000 98.00026 2239 ARG J C 1
ATOM 15210 O O . ARG B 2 182 ? 178.65200 199.31700 151.06600 1.000 98.00026 2239 ARG J O 1
ATOM 15218 N N . GLN B 2 183 ? 178.07300 201.36500 150.35200 1.000 102.10673 2240 GLN J N 1
ATOM 15219 C CA . GLN B 2 183 ? 178.98500 202.05000 151.25800 1.000 102.10673 2240 GLN J CA 1
ATOM 15220 C C . GLN B 2 183 ? 178.38400 202.28600 152.63800 1.000 102.10673 2240 GLN J C 1
ATOM 15221 O O . GLN B 2 183 ? 179.11200 202.69500 153.54800 1.000 102.10673 2240 GLN J O 1
ATOM 15227 N N . ASN B 2 184 ? 177.08600 202.05400 152.81500 1.000 102.43737 2241 ASN J N 1
ATOM 15228 C CA . ASN B 2 184 ? 176.44800 202.20500 154.11700 1.000 102.43737 2241 ASN J CA 1
ATOM 15229 C C . ASN B 2 184 ? 176.89000 201.07100 155.03500 1.000 102.43737 2241 ASN J C 1
ATOM 15230 O O . ASN B 2 184 ? 176.79800 199.89600 154.66600 1.000 102.43737 2241 ASN J O 1
ATOM 15235 N N . THR B 2 185 ? 177.36000 201.42600 156.23000 1.000 108.61332 2242 THR J N 1
ATOM 15236 C CA . THR B 2 185 ? 177.77600 200.45400 157.23400 1.000 108.61332 2242 THR J CA 1
ATOM 15237 C C . THR B 2 185 ? 176.86900 200.46000 158.45800 1.000 108.61332 2242 THR J C 1
ATOM 15238 O O . THR B 2 185 ? 176.70700 199.42600 159.11300 1.000 108.61332 2242 THR J O 1
ATOM 15242 N N . ASP B 2 186 ? 176.28400 201.60900 158.78600 1.000 113.53003 2243 ASP J N 1
ATOM 15243 C CA . ASP B 2 186 ? 175.38600 201.70600 159.92900 1.000 113.53003 2243 ASP J CA 1
ATOM 15244 C C . ASP B 2 186 ? 174.16400 200.82300 159.72500 1.000 113.53003 2243 ASP J C 1
ATOM 15245 O O . ASP B 2 186 ? 173.57500 200.79900 158.64000 1.000 113.53003 2243 ASP J O 1
ATOM 15250 N N . LYS B 2 187 ? 173.78300 200.09900 160.77700 1.000 113.22326 2244 LYS J N 1
ATOM 15251 C CA . LYS B 2 187 ? 172.64100 199.19600 160.73500 1.000 113.22326 2244 LYS J CA 1
ATOM 15252 C C . LYS B 2 187 ? 171.49800 199.67100 161.62300 1.000 113.22326 2244 LYS J C 1
ATOM 15253 O O . LYS B 2 187 ? 170.59800 198.88900 161.94400 1.000 113.22326 2244 LYS J O 1
ATOM 15259 N N . GLY B 2 188 ? 171.51400 200.93600 162.02600 1.000 111.29981 2245 GLY J N 1
ATOM 15260 C CA . GLY B 2 188 ? 170.45000 201.46900 162.84800 1.000 111.29981 2245 GLY J CA 1
ATOM 15261 C C . GLY B 2 188 ? 169.20300 201.78000 162.04300 1.000 111.29981 2245 GLY J C 1
ATOM 15262 O O . GLY B 2 188 ? 169.14100 201.61100 160.82500 1.000 111.29981 2245 GLY J O 1
ATOM 15263 N N . ASN B 2 189 ? 168.17600 202.24000 162.75900 1.000 109.94163 2246 ASN J N 1
ATOM 15264 C CA . ASN B 2 189 ? 166.93000 202.61500 162.09900 1.000 109.94163 2246 ASN J CA 1
ATOM 15265 C C . ASN B 2 189 ? 167.11900 203.84100 161.21700 1.000 109.94163 2246 ASN J C 1
ATOM 15266 O O . ASN B 2 189 ? 166.51300 203.94300 160.14400 1.000 109.94163 2246 ASN J O 1
ATOM 15271 N N . ASN B 2 190 ? 167.95000 204.78200 161.64900 1.000 111.46913 2247 ASN J N 1
ATOM 15272 C CA . ASN B 2 190 ? 168.20400 206.00900 160.89300 1.000 111.46913 2247 ASN J CA 1
ATOM 15273 C C . ASN B 2 190 ? 169.68100 206.10300 160.55000 1.000 111.46913 2247 ASN J C 1
ATOM 15274 O O . ASN B 2 190 ? 170.45300 206.71600 161.31200 1.000 111.46913 2247 ASN J O 1
ATOM 15279 N N . PRO B 2 191 ? 170.12700 205.52900 159.43900 1.000 106.24873 2248 PRO J N 1
ATOM 15280 C CA . PRO B 2 191 ? 171.53700 205.63500 159.05700 1.000 106.24873 2248 PRO J CA 1
ATOM 15281 C C . PRO B 2 191 ? 171.87000 207.03600 158.56000 1.000 106.24873 2248 PRO J C 1
ATOM 15282 O O . PRO B 2 191 ? 171.01500 207.91700 158.45900 1.000 106.24873 2248 PRO J O 1
ATOM 15286 N N . LYS B 2 192 ? 173.14800 207.22500 158.25000 1.000 106.81253 2249 LYS J N 1
ATOM 15287 C CA . LYS B 2 192 ? 173.61400 208.51100 157.75400 1.000 106.81253 2249 LYS J CA 1
ATOM 15288 C C . LYS B 2 192 ? 173.34600 208.63200 156.25900 1.000 106.81253 2249 LYS J C 1
ATOM 15289 O O . LYS B 2 192 ? 173.65600 207.72000 155.48500 1.000 106.81253 2249 LYS J O 1
ATOM 15295 N N . GLY B 2 193 ? 172.77100 209.76200 155.85500 1.000 101.21981 2250 GLY J N 1
ATOM 15296 C CA . GLY B 2 193 ? 172.54900 210.04200 154.45100 1.000 101.21981 2250 GLY J CA 1
ATOM 15297 C C . GLY B 2 193 ? 171.58700 209.09800 153.76000 1.000 101.21981 2250 GLY J C 1
ATOM 15298 O O . GLY B 2 193 ? 171.87000 208.61200 152.66200 1.000 101.21981 2250 GLY J O 1
ATOM 15299 N N . TYR B 2 194 ? 170.44900 208.82700 154.38900 1.000 96.76018 2251 TYR J N 1
ATOM 15300 C CA . TYR B 2 194 ? 169.41000 207.98700 153.81100 1.000 96.76018 2251 TYR J CA 1
ATOM 15301 C C . TYR B 2 194 ? 168.20500 208.84900 153.46800 1.000 96.76018 2251 TYR J C 1
ATOM 15302 O O . TYR B 2 194 ? 167.68000 209.55900 154.33200 1.000 96.76018 2251 TYR J O 1
ATOM 15311 N N . LEU B 2 195 ? 167.76900 208.78400 152.21200 1.000 95.20624 2252 LEU J N 1
ATOM 15312 C CA . LEU B 2 195 ? 166.68600 209.63700 151.73800 1.000 95.20624 2252 LEU J CA 1
ATOM 15313 C C . LEU B 2 195 ? 165.73400 208.84800 150.84600 1.000 95.20624 2252 LEU J C 1
ATOM 15314 O O . LEU B 2 195 ? 166.13400 207.83600 150.25700 1.000 95.20624 2252 LEU J O 1
ATOM 15319 N N . PRO B 2 196 ? 164.47200 209.27400 150.72100 1.000 93.32647 2253 PRO J N 1
ATOM 15320 C CA . PRO B 2 196 ? 163.51300 208.50500 149.91100 1.000 93.32647 2253 PRO J CA 1
ATOM 15321 C C . PRO B 2 196 ? 163.84600 208.46300 148.43100 1.000 93.32647 2253 PRO J C 1
ATOM 15322 O O . PRO B 2 196 ? 163.26900 207.63800 147.71200 1.000 93.32647 2253 PRO J O 1
ATOM 15326 N N . SER B 2 197 ? 164.74600 209.32200 147.94700 1.000 93.28848 2254 SER J N 1
ATOM 15327 C CA . SER B 2 197 ? 165.13700 209.26200 146.54300 1.000 93.28848 2254 SER J CA 1
ATOM 15328 C C . SER B 2 197 ? 165.87300 207.96800 146.22100 1.000 93.28848 2254 SER J C 1
ATOM 15329 O O . SER B 2 197 ? 166.05300 207.63100 145.04600 1.000 93.28848 2254 SER J O 1
ATOM 15332 N N . HIS B 2 198 ? 166.30700 207.23600 147.24900 1.000 93.11655 2255 HIS J N 1
ATOM 15333 C CA . HIS B 2 198 ? 167.06900 206.01300 147.02500 1.000 93.11655 2255 HIS J CA 1
ATOM 15334 C C . HIS B 2 198 ? 166.22400 204.93200 146.36400 1.000 93.11655 2255 HIS J C 1
ATOM 15335 O O . HIS B 2 198 ? 166.70300 204.22100 145.47300 1.000 93.11655 2255 HIS J O 1
ATOM 15342 N N . TYR B 2 199 ? 164.97000 204.78900 146.78000 1.000 88.61699 2256 TYR J N 1
ATOM 15343 C CA . TYR B 2 199 ? 164.12300 203.70500 146.31100 1.000 88.61699 2256 TYR J CA 1
ATOM 15344 C C . TYR B 2 199 ? 162.97900 204.24100 145.46100 1.000 88.61699 2256 TYR J C 1
ATOM 15345 O O . TYR B 2 199 ? 162.73100 205.44800 145.39300 1.000 88.61699 2256 TYR J O 1
ATOM 15354 N N . GLU B 2 200 ? 162.28500 203.31200 144.81000 1.000 89.82862 2257 GLU J N 1
ATOM 15355 C CA . GLU B 2 200 ? 161.17200 203.61700 143.92600 1.000 89.82862 2257 GLU J CA 1
ATOM 15356 C C . GLU B 2 200 ? 160.16500 202.48100 144.03000 1.000 89.82862 2257 GLU J C 1
ATOM 15357 O O . GLU B 2 200 ? 160.51000 201.37800 144.45300 1.000 89.82862 2257 GLU J O 1
ATOM 15363 N N . ARG B 2 201 ? 158.92000 202.75000 143.65100 1.000 87.71532 2258 ARG J N 1
ATOM 15364 C CA . ARG B 2 201 ? 157.84800 201.76800 143.76100 1.000 87.71532 2258 ARG J CA 1
ATOM 15365 C C . ARG B 2 201 ? 157.56800 201.15900 142.39300 1.000 87.71532 2258 ARG J C 1
ATOM 15366 O O . ARG B 2 201 ? 157.35100 201.88800 141.41900 1.000 87.71532 2258 ARG J O 1
ATOM 15374 N N . VAL B 2 202 ? 157.57800 199.82800 142.31900 1.000 81.65842 2259 VAL J N 1
ATOM 15375 C CA . VAL B 2 202 ? 157.20700 199.14500 141.08700 1.000 81.65842 2259 VAL J CA 1
ATOM 15376 C C . VAL B 2 202 ? 155.81000 198.55200 141.22800 1.000 81.65842 2259 VAL J C 1
ATOM 15377 O O . VAL B 2 202 ? 155.26600 198.41700 142.32700 1.000 81.65842 2259 VAL J O 1
ATOM 15381 N N . GLN B 2 203 ? 155.22300 198.19100 140.09100 1.000 85.48486 2260 GLN J N 1
ATOM 15382 C CA . GLN B 2 203 ? 153.87000 197.65700 140.05500 1.000 85.48486 2260 GLN J CA 1
ATOM 15383 C C . GLN B 2 203 ? 153.91300 196.14200 140.18800 1.000 85.48486 2260 GLN J C 1
ATOM 15384 O O . GLN B 2 203 ? 154.68200 195.47200 139.49200 1.000 85.48486 2260 GLN J O 1
ATOM 15390 N N . MET B 2 204 ? 153.08400 195.60800 141.07800 1.000 84.74827 2261 MET J N 1
ATOM 15391 C CA . MET B 2 204 ? 153.02200 194.17600 141.32300 1.000 84.74827 2261 MET J CA 1
ATOM 15392 C C . MET B 2 204 ? 151.57000 193.72700 141.35100 1.000 84.74827 2261 MET J C 1
ATOM 15393 O O . MET B 2 204 ? 150.71300 194.40500 141.92400 1.000 84.74827 2261 MET J O 1
ATOM 15398 N N . LEU B 2 205 ? 151.30200 192.58500 140.72700 1.000 82.59342 2262 LEU J N 1
ATOM 15399 C CA . LEU B 2 205 ? 149.96600 192.01200 140.68000 1.000 82.59342 2262 LEU J CA 1
ATOM 15400 C C . LEU B 2 205 ? 150.00900 190.55500 141.11300 1.000 82.59342 2262 LEU J C 1
ATOM 15401 O O . LEU B 2 205 ? 150.87900 189.79700 140.68000 1.000 82.59342 2262 LEU J O 1
ATOM 15406 N N . LEU B 2 206 ? 149.06100 190.16400 141.95900 1.000 84.18175 2263 LEU J N 1
ATOM 15407 C CA . LEU B 2 206 ? 148.89200 188.76800 142.32800 1.000 84.18175 2263 LEU J CA 1
ATOM 15408 C C . LEU B 2 206 ? 147.94400 188.10100 141.34500 1.000 84.18175 2263 LEU J C 1
ATOM 15409 O O . LEU B 2 206 ? 146.85200 188.61000 141.07800 1.000 84.18175 2263 LEU J O 1
ATOM 15414 N N . SER B 2 207 ? 148.36300 186.96000 140.80800 1.000 80.38155 2264 SER J N 1
ATOM 15415 C CA . SER B 2 207 ? 147.56500 186.26100 139.81300 1.000 80.38155 2264 SER J CA 1
ATOM 15416 C C . SER B 2 207 ? 147.54400 184.77400 140.11700 1.000 80.38155 2264 SER J C 1
ATOM 15417 O O . SER B 2 207 ? 148.56800 184.19200 140.47900 1.000 80.38155 2264 SER J O 1
ATOM 15420 N N . ASP B 2 208 ? 146.37500 184.16200 139.95200 1.000 85.20180 2265 ASP J N 1
ATOM 15421 C CA . ASP B 2 208 ? 146.20500 182.73100 140.15400 1.000 85.20180 2265 ASP J CA 1
ATOM 15422 C C . ASP B 2 208 ? 146.11100 181.96200 138.84300 1.000 85.20180 2265 ASP J C 1
ATOM 15423 O O . ASP B 2 208 ? 145.68900 180.80200 138.84800 1.000 85.20180 2265 ASP J O 1
ATOM 15428 N N . ARG B 2 209 ? 146.48700 182.58000 137.72200 1.000 85.38268 2266 ARG J N 1
ATOM 15429 C CA . ARG B 2 209 ? 146.40200 181.89200 136.44100 1.000 85.38268 2266 ARG J CA 1
ATOM 15430 C C . ARG B 2 209 ? 147.55800 180.92600 136.22200 1.000 85.38268 2266 ARG J C 1
ATOM 15431 O O . ARG B 2 209 ? 147.51200 180.13200 135.27700 1.000 85.38268 2266 ARG J O 1
ATOM 15439 N N . PHE B 2 210 ? 148.59000 180.97600 137.06000 1.000 78.26921 2267 PHE J N 1
ATOM 15440 C CA . PHE B 2 210 ? 149.69400 180.03200 136.98000 1.000 78.26921 2267 PHE J CA 1
ATOM 15441 C C . PHE B 2 210 ? 150.20600 179.75900 138.38600 1.000 78.26921 2267 PHE J C 1
ATOM 15442 O O . PHE B 2 210 ? 149.89600 180.48400 139.33500 1.000 78.26921 2267 PHE J O 1
ATOM 15450 N N . LEU B 2 211 ? 150.99500 178.69800 138.51400 1.000 74.66631 2268 LEU J N 1
ATOM 15451 C CA . LEU B 2 211 ? 151.47600 178.22700 139.80400 1.000 74.66631 2268 LEU J CA 1
ATOM 15452 C C . LEU B 2 211 ? 152.99600 178.27400 139.85300 1.000 74.66631 2268 LEU J C 1
ATOM 15453 O O . LEU B 2 211 ? 153.67000 177.92600 138.88000 1.000 74.66631 2268 LEU J O 1
ATOM 15458 N N . GLY B 2 212 ? 153.52600 178.71000 140.99400 1.000 73.94607 2269 GLY J N 1
ATOM 15459 C CA . GLY B 2 212 ? 154.94600 178.65400 141.25500 1.000 73.94607 2269 GLY J CA 1
ATOM 15460 C C . GLY B 2 212 ? 155.28500 177.52100 142.20900 1.000 73.94607 2269 GLY J C 1
ATOM 15461 O O . GLY B 2 212 ? 154.41800 176.83000 142.73300 1.000 73.94607 2269 GLY J O 1
ATOM 15462 N N . PHE B 2 213 ? 156.58200 177.34200 142.43500 1.000 73.68748 2270 PHE J N 1
ATOM 15463 C CA . PHE B 2 213 ? 157.06400 176.28100 143.30300 1.000 73.68748 2270 PHE J CA 1
ATOM 15464 C C . PHE B 2 213 ? 158.12400 176.82800 144.24800 1.000 73.68748 2270 PHE J C 1
ATOM 15465 O O . PHE B 2 213 ? 158.47200 178.01100 144.21600 1.000 73.68748 2270 PHE J O 1
ATOM 15473 N N . PHE B 2 214 ? 158.63400 175.94300 145.09900 1.000 73.09049 2271 PHE J N 1
ATOM 15474 C CA . PHE B 2 214 ? 159.62800 176.28800 146.10200 1.000 73.09049 2271 PHE J CA 1
ATOM 15475 C C . PHE B 2 214 ? 160.85600 175.40900 145.93800 1.000 73.09049 2271 PHE J C 1
ATOM 15476 O O . PHE B 2 214 ? 160.77000 174.27400 145.46500 1.000 73.09049 2271 PHE J O 1
ATOM 15484 N N . MET B 2 215 ? 162.00500 175.95100 146.33200 1.000 75.39005 2272 MET J N 1
ATOM 15485 C CA . MET B 2 215 ? 163.24200 175.19000 146.43800 1.000 75.39005 2272 MET J CA 1
ATOM 15486 C C . MET B 2 215 ? 163.82700 175.43400 147.82100 1.000 75.39005 2272 MET J C 1
ATOM 15487 O O . MET B 2 215 ? 163.93700 176.58500 148.25600 1.000 75.39005 2272 MET J O 1
ATOM 15492 N N . VAL B 2 216 ? 164.19500 174.35600 148.50500 1.000 74.88091 2273 VAL J N 1
ATOM 15493 C CA . VAL B 2 216 ? 164.62500 174.44000 149.89900 1.000 74.88091 2273 VAL J CA 1
ATOM 15494 C C . VAL B 2 216 ? 165.98200 173.76500 150.05100 1.000 74.88091 2273 VAL J C 1
ATOM 15495 O O . VAL B 2 216 ? 166.32500 172.89500 149.24200 1.000 74.88091 2273 VAL J O 1
ATOM 15499 N N . PRO B 2 217 ? 166.78400 174.12800 151.05100 1.000 72.65531 2274 PRO J N 1
ATOM 15500 C CA . PRO B 2 217 ? 168.10800 173.51400 151.18700 1.000 72.65531 2274 PRO J CA 1
ATOM 15501 C C . PRO B 2 217 ? 168.00800 172.01000 151.38200 1.000 72.65531 2274 PRO J C 1
ATOM 15502 O O . PRO B 2 217 ? 167.10200 171.51000 152.05100 1.000 72.65531 2274 PRO J O 1
ATOM 15506 N N . ALA B 2 218 ? 168.94700 171.28900 150.77900 1.000 77.56779 2275 ALA J N 1
ATOM 15507 C CA . ALA B 2 218 ? 169.00400 169.84600 150.93300 1.000 77.56779 2275 ALA J CA 1
ATOM 15508 C C . ALA B 2 218 ? 169.83100 169.47400 152.15600 1.000 77.56779 2275 ALA J C 1
ATOM 15509 O O . ALA B 2 218 ? 170.76100 170.18900 152.54200 1.000 77.56779 2275 ALA J O 1
ATOM 15511 N N . GLN B 2 219 ? 169.45500 168.35700 152.78300 1.000 87.66587 2276 GLN J N 1
ATOM 15512 C CA . GLN B 2 219 ? 170.14000 167.80000 153.94600 1.000 87.66587 2276 GLN J CA 1
ATOM 15513 C C . GLN B 2 219 ? 169.96800 168.66800 155.18600 1.000 87.66587 2276 GLN J C 1
ATOM 15514 O O . GLN B 2 219 ? 170.48900 168.33700 156.25600 1.000 87.66587 2276 GLN J O 1
ATOM 15520 N N . SER B 2 220 ? 169.24300 169.77300 155.05800 1.000 78.94022 2277 SER J N 1
ATOM 15521 C CA . SER B 2 220 ? 168.96300 170.65000 156.18300 1.000 78.94022 2277 SER J CA 1
ATOM 15522 C C . SER B 2 220 ? 167.61400 171.33000 155.96400 1.000 78.94022 2277 SER J C 1
ATOM 15523 O O . SER B 2 220 ? 166.81500 170.91900 155.11900 1.000 78.94022 2277 SER J O 1
ATOM 15526 N N . SER B 2 221 ? 167.34200 172.37600 156.73300 1.000 74.59998 2278 SER J N 1
ATOM 15527 C CA . SER B 2 221 ? 166.13500 173.16600 156.56800 1.000 74.59998 2278 SER J CA 1
ATOM 15528 C C . SER B 2 221 ? 166.50600 174.64000 156.50300 1.000 74.59998 2278 SER J C 1
ATOM 15529 O O . SER B 2 221 ? 167.60700 175.04300 156.88400 1.000 74.59998 2278 SER J O 1
ATOM 15532 N N . TRP B 2 222 ? 165.57200 175.44600 155.99900 1.000 70.05882 2279 TRP J N 1
ATOM 15533 C CA . TRP B 2 222 ? 165.86600 176.85700 155.77800 1.000 70.05882 2279 TRP J CA 1
ATOM 15534 C C . TRP B 2 222 ? 166.00800 177.61600 157.09100 1.000 70.05882 2279 TRP J C 1
ATOM 15535 O O . TRP B 2 222 ? 166.86100 178.50100 157.21300 1.000 70.05882 2279 TRP J O 1
ATOM 15546 N N . ASN B 2 223 ? 165.18800 177.28900 158.08400 1.000 73.14764 2280 ASN J N 1
ATOM 15547 C CA . ASN B 2 223 ? 165.13800 178.08300 159.30300 1.000 73.14764 2280 ASN J CA 1
ATOM 15548 C C . ASN B 2 223 ? 166.33800 177.78900 160.19300 1.000 73.14764 2280 ASN J C 1
ATOM 15549 O O . ASN B 2 223 ? 166.64300 176.62700 160.47800 1.000 73.14764 2280 ASN J O 1
ATOM 15554 N N . TYR B 2 224 ? 167.01300 178.85100 160.63300 1.000 73.47618 2281 TYR J N 1
ATOM 15555 C CA . TYR B 2 224 ? 168.13800 178.74500 161.55300 1.000 73.47618 2281 TYR J CA 1
ATOM 15556 C C . TYR B 2 224 ? 167.99700 179.70300 162.72800 1.000 73.47618 2281 TYR J C 1
ATOM 15557 O O . TYR B 2 224 ? 168.99600 180.02700 163.37400 1.000 73.47618 2281 TYR J O 1
ATOM 15566 N N . ASN B 2 225 ? 166.78100 180.17000 163.01200 1.000 73.76566 2282 ASN J N 1
ATOM 15567 C CA . ASN B 2 225 ? 166.59400 181.12800 164.09600 1.000 73.76566 2282 ASN J CA 1
ATOM 15568 C C . ASN B 2 225 ? 166.91300 180.50900 165.45000 1.000 73.76566 2282 ASN J C 1
ATOM 15569 O O . ASN B 2 225 ? 167.41700 181.19400 166.34800 1.000 73.76566 2282 ASN J O 1
ATOM 15574 N N . PHE B 2 226 ? 166.61600 179.22100 165.62300 1.000 73.72160 2283 PHE J N 1
ATOM 15575 C CA . PHE B 2 226 ? 166.87300 178.58200 166.90800 1.000 73.72160 2283 PHE J CA 1
ATOM 15576 C C . PHE B 2 226 ? 168.31100 178.09000 167.00600 1.000 73.72160 2283 PHE J C 1
ATOM 15577 O O . PHE B 2 226 ? 168.98500 178.32400 168.01600 1.000 73.72160 2283 PHE J O 1
ATOM 15585 N N . MET B 2 227 ? 168.80100 177.41200 165.97200 1.000 81.00461 2284 MET J N 1
ATOM 15586 C CA . MET B 2 227 ? 170.18600 176.94500 165.94100 1.000 81.00461 2284 MET J CA 1
ATOM 15587 C C . MET B 2 227 ? 171.06200 177.98100 165.23800 1.000 81.00461 2284 MET J C 1
ATOM 15588 O O . MET B 2 227 ? 171.83800 177.68500 164.32600 1.000 81.00461 2284 MET J O 1
ATOM 15593 N N . GLY B 2 228 ? 170.94100 179.22100 165.71700 1.000 83.83411 2285 GLY J N 1
ATOM 15594 C CA . GLY B 2 228 ? 171.63700 180.32800 165.07900 1.000 83.83411 2285 GLY J CA 1
ATOM 15595 C C . GLY B 2 228 ? 173.14300 180.17300 165.10600 1.000 83.83411 2285 GLY J C 1
ATOM 15596 O O . GLY B 2 228 ? 173.83700 180.60200 164.18000 1.000 83.83411 2285 GLY J O 1
ATOM 15597 N N . VAL B 2 229 ? 173.66900 179.55000 166.16300 1.000 88.06545 2286 VAL J N 1
ATOM 15598 C CA . VAL B 2 229 ? 175.11100 179.35600 166.27500 1.000 88.06545 2286 VAL J CA 1
ATOM 15599 C C . VAL B 2 229 ? 175.62600 178.51200 165.11600 1.000 88.06545 2286 VAL J C 1
ATOM 15600 O O . VAL B 2 229 ? 176.79600 178.61400 164.72600 1.000 88.06545 2286 VAL J O 1
ATOM 15604 N N . ARG B 2 230 ? 174.76400 177.68200 164.53600 1.000 89.98667 2287 ARG J N 1
ATOM 15605 C CA . ARG B 2 230 ? 175.23100 176.87800 163.41300 1.000 89.98667 2287 ARG J CA 1
ATOM 15606 C C . ARG B 2 230 ? 175.11200 177.59500 162.08200 1.000 89.98667 2287 ARG J C 1
ATOM 15607 O O . ARG B 2 230 ? 175.21700 176.92700 161.04700 1.000 89.98667 2287 ARG J O 1
ATOM 15615 N N . HIS B 2 231 ? 174.90400 178.90800 162.05300 1.000 83.00985 2288 HIS J N 1
ATOM 15616 C CA . HIS B 2 231 ? 174.75500 179.65600 160.81200 1.000 83.00985 2288 HIS J CA 1
ATOM 15617 C C . HIS B 2 231 ? 175.97100 180.55000 160.61100 1.000 83.00985 2288 HIS J C 1
ATOM 15618 O O . HIS B 2 231 ? 176.32500 181.33200 161.50000 1.000 83.00985 2288 HIS J O 1
ATOM 15625 N N . ASP B 2 232 ? 176.60200 180.43400 159.44500 1.000 90.10262 2289 ASP J N 1
ATOM 15626 C CA . ASP B 2 232 ? 177.74700 181.24700 159.07400 1.000 90.10262 2289 ASP J CA 1
ATOM 15627 C C . ASP B 2 232 ? 177.48800 181.88500 157.71600 1.000 90.10262 2289 ASP J C 1
ATOM 15628 O O . ASP B 2 232 ? 176.96600 181.22300 156.81200 1.000 90.10262 2289 ASP J O 1
ATOM 15633 N N . PRO B 2 233 ? 177.83100 183.16400 157.54000 1.000 87.89131 2290 PRO J N 1
ATOM 15634 C CA . PRO B 2 233 ? 177.57900 183.81300 156.24300 1.000 87.89131 2290 PRO J CA 1
ATOM 15635 C C . PRO B 2 233 ? 178.29800 183.15600 155.07800 1.000 87.89131 2290 PRO J C 1
ATOM 15636 O O . PRO B 2 233 ? 177.85000 183.29000 153.93200 1.000 87.89131 2290 PRO J O 1
ATOM 15640 N N . ASN B 2 234 ? 179.39700 182.45200 155.32900 1.000 89.06977 2291 ASN J N 1
ATOM 15641 C CA . ASN B 2 234 ? 180.15100 181.80200 154.26600 1.000 89.06977 2291 ASN J CA 1
ATOM 15642 C C . ASN B 2 234 ? 179.71100 180.36700 154.01000 1.000 89.06977 2291 ASN J C 1
ATOM 15643 O O . ASN B 2 234 ? 180.36700 179.67000 153.23000 1.000 89.06977 2291 ASN J O 1
ATOM 15648 N N . MET B 2 235 ? 178.63500 179.91000 154.64400 1.000 84.62851 2292 MET J N 1
ATOM 15649 C CA . MET B 2 235 ? 178.21900 178.52200 154.49600 1.000 84.62851 2292 MET J CA 1
ATOM 15650 C C . MET B 2 235 ? 177.77000 178.24000 153.06800 1.000 84.62851 2292 MET J C 1
ATOM 15651 O O . MET B 2 235 ? 177.30800 179.13300 152.35400 1.000 84.62851 2292 MET J O 1
ATOM 15656 N N . LYS B 2 236 ? 177.92400 176.98800 152.65200 1.000 81.72606 2293 LYS J N 1
ATOM 15657 C CA . LYS B 2 236 ? 177.48100 176.53100 151.34500 1.000 81.72606 2293 LYS J CA 1
ATOM 15658 C C . LYS B 2 236 ? 176.30400 175.58000 151.50700 1.000 81.72606 2293 LYS J C 1
ATOM 15659 O O . LYS B 2 236 ? 176.15400 174.92000 152.53800 1.000 81.72606 2293 LYS J O 1
ATOM 15665 N N . TYR B 2 237 ? 175.46400 175.51700 150.47700 1.000 75.91296 2294 TYR J N 1
ATOM 15666 C CA . TYR B 2 237 ? 174.25900 174.70300 150.52000 1.000 75.91296 2294 TYR J CA 1
ATOM 15667 C C . TYR B 2 237 ? 173.88600 174.27100 149.11100 1.000 75.91296 2294 TYR J C 1
ATOM 15668 O O . TYR B 2 237 ? 174.33500 174.84700 148.11700 1.000 75.91296 2294 TYR J O 1
ATOM 15677 N N . GLU B 2 238 ? 173.05200 173.23800 149.03600 1.000 78.98923 2295 GLU J N 1
ATOM 15678 C CA . GLU B 2 238 ? 172.52400 172.72900 147.77900 1.000 78.98923 2295 GLU J CA 1
ATOM 15679 C C . GLU B 2 238 ? 171.00900 172.67300 147.87100 1.000 78.98923 2295 GLU J C 1
ATOM 15680 O O . GLU B 2 238 ? 170.46100 172.21700 148.88000 1.000 78.98923 2295 GLU J O 1
ATOM 15686 N N . LEU B 2 239 ? 170.33700 173.13300 146.82300 1.000 74.88877 2296 LEU J N 1
ATOM 15687 C CA . LEU B 2 239 ? 168.88800 173.20500 146.83900 1.000 74.88877 2296 LEU J CA 1
ATOM 15688 C C . LEU B 2 239 ? 168.26600 171.89100 146.38100 1.000 74.88877 2296 LEU J C 1
ATOM 15689 O O . LEU B 2 239 ? 168.90500 171.05300 145.74100 1.000 74.88877 2296 LEU J O 1
ATOM 15694 N N . GLN B 2 240 ? 166.99300 171.72400 146.72700 1.000 75.35723 2297 GLN J N 1
ATOM 15695 C CA . GLN B 2 240 ? 166.19200 170.59300 146.29900 1.000 75.35723 2297 GLN J CA 1
ATOM 15696 C C . GLN B 2 240 ? 164.76400 171.06900 146.09600 1.000 75.35723 2297 GLN J C 1
ATOM 15697 O O . GLN B 2 240 ? 164.33800 172.07500 146.67100 1.000 75.35723 2297 GLN J O 1
ATOM 15703 N N . LEU B 2 241 ? 164.02500 170.32900 145.27700 1.000 77.30261 2298 LEU J N 1
ATOM 15704 C CA . LEU B 2 241 ? 162.67300 170.71600 144.89000 1.000 77.30261 2298 LEU J CA 1
ATOM 15705 C C . LEU B 2 241 ? 161.68700 170.14300 145.90000 1.000 77.30261 2298 LEU J C 1
ATOM 15706 O O . LEU B 2 241 ? 161.25300 168.99500 145.78100 1.000 77.30261 2298 LEU J O 1
ATOM 15711 N N . ALA B 2 242 ? 161.32600 170.94400 146.90100 1.000 75.19354 2299 ALA J N 1
ATOM 15712 C CA . ALA B 2 242 ? 160.37900 170.50900 147.91700 1.000 75.19354 2299 ALA J CA 1
ATOM 15713 C C . ALA B 2 242 ? 159.80500 171.73000 148.61800 1.000 75.19354 2299 ALA J C 1
ATOM 15714 O O . ALA B 2 242 ? 160.46500 172.76600 148.72600 1.000 75.19354 2299 ALA J O 1
ATOM 15716 N N . ASN B 2 243 ? 158.57100 171.59400 149.09200 1.000 75.38052 2300 ASN J N 1
ATOM 15717 C CA . ASN B 2 243 ? 157.92600 172.68900 149.79800 1.000 75.38052 2300 ASN J CA 1
ATOM 15718 C C . ASN B 2 243 ? 158.56100 172.87900 151.17300 1.000 75.38052 2300 ASN J C 1
ATOM 15719 O O . ASN B 2 243 ? 158.93100 171.90100 151.82800 1.000 75.38052 2300 ASN J O 1
ATOM 15724 N N . PRO B 2 244 ? 158.69600 174.11500 151.63700 1.000 71.25840 2301 PRO J N 1
ATOM 15725 C CA . PRO B 2 244 ? 159.34100 174.35900 152.92700 1.000 71.25840 2301 PRO J CA 1
ATOM 15726 C C . PRO B 2 244 ? 158.43600 173.99000 154.09200 1.000 71.25840 2301 PRO J C 1
ATOM 15727 O O . PRO B 2 244 ? 157.22100 173.84400 153.95600 1.000 71.25840 2301 PRO J O 1
ATOM 15731 N N . LYS B 2 245 ? 159.06100 173.84200 155.25300 1.000 72.02866 2302 LYS J N 1
ATOM 15732 C CA . LYS B 2 245 ? 158.34400 173.57500 156.48800 1.000 72.02866 2302 LYS J CA 1
ATOM 15733 C C . LYS B 2 245 ? 158.09600 174.87700 157.24100 1.000 72.02866 2302 LYS J C 1
ATOM 15734 O O . LYS B 2 245 ? 158.78700 175.87700 157.04300 1.000 72.02866 2302 LYS J O 1
ATOM 15740 N N . GLU B 2 246 ? 157.09100 174.85300 158.11100 1.000 74.30670 2303 GLU J N 1
ATOM 15741 C CA . GLU B 2 246 ? 156.70700 176.05700 158.83000 1.000 74.30670 2303 GLU J CA 1
ATOM 15742 C C . GLU B 2 246 ? 157.79300 176.46900 159.81700 1.000 74.30670 2303 GLU J C 1
ATOM 15743 O O . GLU B 2 246 ? 158.72400 175.71500 160.10400 1.000 74.30670 2303 GLU J O 1
ATOM 15749 N N . PHE B 2 247 ? 157.65500 177.68900 160.34200 1.000 72.02036 2304 PHE J N 1
ATOM 15750 C CA . PHE B 2 247 ? 158.70400 178.28700 161.15900 1.000 72.02036 2304 PHE J CA 1
ATOM 15751 C C . PHE B 2 247 ? 158.99700 177.48200 162.41400 1.000 72.02036 2304 PHE J C 1
ATOM 15752 O O . PHE B 2 247 ? 160.16800 177.31900 162.77300 1.000 72.02036 2304 PHE J O 1
ATOM 15760 N N . TYR B 2 248 ? 157.96800 176.97500 163.09100 1.000 73.10726 2305 TYR J N 1
ATOM 15761 C CA . TYR B 2 248 ? 158.14000 176.24700 164.34100 1.000 73.10726 2305 TYR J CA 1
ATOM 15762 C C . TYR B 2 248 ? 158.03600 174.74200 164.15200 1.000 73.10726 2305 TYR J C 1
ATOM 15763 O O . TYR B 2 248 ? 157.59500 174.03400 165.06100 1.000 73.10726 2305 TYR J O 1
ATOM 15772 N N . HIS B 2 249 ? 158.43300 174.24100 162.98700 1.000 73.44044 2306 HIS J N 1
ATOM 15773 C CA . HIS B 2 249 ? 158.44200 172.80500 162.76400 1.000 73.44044 2306 HIS J CA 1
ATOM 15774 C C . HIS B 2 249 ? 159.45500 172.14500 163.68800 1.000 73.44044 2306 HIS J C 1
ATOM 15775 O O . HIS B 2 249 ? 160.43500 172.76700 164.10800 1.000 73.44044 2306 HIS J O 1
ATOM 15782 N N . GLU B 2 250 ? 159.21100 170.87200 164.00400 1.000 80.38554 2307 GLU J N 1
ATOM 15783 C CA . GLU B 2 250 ? 160.03900 170.17100 164.97900 1.000 80.38554 2307 GLU J CA 1
ATOM 15784 C C . GLU B 2 250 ? 161.50200 170.14300 164.56300 1.000 80.38554 2307 GLU J C 1
ATOM 15785 O O . GLU B 2 250 ? 162.39700 170.31000 165.39900 1.000 80.38554 2307 GLU J O 1
ATOM 15791 N N . VAL B 2 251 ? 161.76900 169.94500 163.27000 1.000 72.46773 2308 VAL J N 1
ATOM 15792 C CA . VAL B 2 251 ? 163.15200 169.85300 162.81200 1.000 72.46773 2308 VAL J CA 1
ATOM 15793 C C . VAL B 2 251 ? 163.86400 171.19200 162.94600 1.000 72.46773 2308 VAL J C 1
ATOM 15794 O O . VAL B 2 251 ? 165.09900 171.24700 162.93900 1.000 72.46773 2308 VAL J O 1
ATOM 15798 N N . HIS B 2 252 ? 163.11200 172.28800 163.06400 1.000 71.61806 2309 HIS J N 1
ATOM 15799 C CA . HIS B 2 252 ? 163.74800 173.59600 163.16500 1.000 71.61806 2309 HIS J CA 1
ATOM 15800 C C . HIS B 2 252 ? 164.24200 173.88400 164.57500 1.000 71.61806 2309 HIS J C 1
ATOM 15801 O O . HIS B 2 252 ? 165.10500 174.74900 164.76000 1.000 71.61806 2309 HIS J O 1
ATOM 15808 N N . ARG B 2 253 ? 163.71300 173.18600 165.57600 1.000 75.15931 2310 ARG J N 1
ATOM 15809 C CA . ARG B 2 253 ? 164.09500 173.39800 166.97300 1.000 75.15931 2310 ARG J CA 1
ATOM 15810 C C . ARG B 2 253 ? 164.30000 172.05100 167.65400 1.000 75.15931 2310 ARG J C 1
ATOM 15811 O O . ARG B 2 253 ? 163.51300 171.64100 168.51400 1.000 75.15931 2310 ARG J O 1
ATOM 15819 N N . PRO B 2 254 ? 165.36300 171.33000 167.29200 1.000 76.75308 2311 PRO J N 1
ATOM 15820 C CA . PRO B 2 254 ? 165.60400 170.03300 167.94100 1.000 76.75308 2311 PRO J CA 1
ATOM 15821 C C . PRO B 2 254 ? 166.03300 170.16200 169.39100 1.000 76.75308 2311 PRO J C 1
ATOM 15822 O O . PRO B 2 254 ? 165.85500 169.21900 170.17400 1.000 76.75308 2311 PRO J O 1
ATOM 15826 N N . SER B 2 255 ? 166.60600 171.30800 169.76700 1.000 79.90478 2312 SER J N 1
ATOM 15827 C CA . SER B 2 255 ? 167.05100 171.50300 171.14000 1.000 79.90478 2312 SER J CA 1
ATOM 15828 C C . SER B 2 255 ? 165.89300 171.50000 172.12300 1.000 79.90478 2312 SER J C 1
ATOM 15829 O O . SER B 2 255 ? 166.04400 170.99600 173.23900 1.000 79.90478 2312 SER J O 1
ATOM 15832 N N . HIS B 2 256 ? 164.74200 172.04800 171.73500 1.000 79.84206 2313 HIS J N 1
ATOM 15833 C CA . HIS B 2 256 ? 163.58000 172.03700 172.61600 1.000 79.84206 2313 HIS J CA 1
ATOM 15834 C C . HIS B 2 256 ? 163.12500 170.61600 172.91800 1.000 79.84206 2313 HIS J C 1
ATOM 15835 O O . HIS B 2 256 ? 162.75600 170.30600 174.05600 1.000 79.84206 2313 HIS J O 1
ATOM 15842 N N . PHE B 2 257 ? 163.14100 169.74500 171.91000 1.000 80.34374 2314 PHE J N 1
ATOM 15843 C CA . PHE B 2 257 ? 162.69400 168.37100 172.10800 1.000 80.34374 2314 PHE J CA 1
ATOM 15844 C C . PHE B 2 257 ? 163.72900 167.56000 172.87400 1.000 80.34374 2314 PHE J C 1
ATOM 15845 O O . PHE B 2 257 ? 163.38000 166.71900 173.70900 1.000 80.34374 2314 PHE J O 1
ATOM 15853 N N . LEU B 2 258 ? 165.01400 167.79600 172.60100 1.000 85.35190 2315 LEU J N 1
ATOM 15854 C CA . LEU B 2 258 ? 166.05500 167.02600 173.27200 1.000 85.35190 2315 LEU J CA 1
ATOM 15855 C C . LEU B 2 258 ? 166.19400 167.42700 174.73600 1.000 85.35190 2315 LEU J C 1
ATOM 15856 O O . LEU B 2 258 ? 166.36300 166.56800 175.60800 1.000 85.35190 2315 LEU J O 1
ATOM 15861 N N . ASN B 2 259 ? 166.13000 168.72800 175.02500 1.000 91.34967 2316 ASN J N 1
ATOM 15862 C CA . ASN B 2 259 ? 166.30400 169.19500 176.39700 1.000 91.34967 2316 ASN J CA 1
ATOM 15863 C C . ASN B 2 259 ? 165.16100 168.72900 177.28800 1.000 91.34967 2316 ASN J C 1
ATOM 15864 O O . ASN B 2 259 ? 165.36700 168.41200 178.46500 1.000 91.34967 2316 ASN J O 1
ATOM 15869 N N . PHE B 2 260 ? 163.94100 168.69900 176.74800 1.000 94.40214 2317 PHE J N 1
ATOM 15870 C CA . PHE B 2 260 ? 162.80800 168.22200 177.53200 1.000 94.40214 2317 PHE J CA 1
ATOM 15871 C C . PHE B 2 260 ? 162.97800 166.75700 177.90900 1.000 94.40214 2317 PHE J C 1
ATOM 15872 O O . PHE B 2 260 ? 162.64900 166.35500 179.03000 1.000 94.40214 2317 PHE J O 1
ATOM 15880 N N . ALA B 2 261 ? 163.48300 165.94200 176.98200 1.000 97.08142 2318 ALA J N 1
ATOM 15881 C CA . ALA B 2 261 ? 163.79000 164.55300 177.30300 1.000 97.08142 2318 ALA J CA 1
ATOM 15882 C C . ALA B 2 261 ? 164.85200 164.47600 178.39200 1.000 97.08142 2318 ALA J C 1
ATOM 15883 O O . ALA B 2 261 ? 164.80500 163.60600 179.26800 1.000 97.08142 2318 ALA J O 1
ATOM 15885 N N . LEU B 2 262 ? 165.82800 165.38600 178.34300 1.000 103.15299 2319 LEU J N 1
ATOM 15886 C CA . LEU B 2 262 ? 166.82700 165.46400 179.40300 1.000 103.15299 2319 LEU J CA 1
ATOM 15887 C C . LEU B 2 262 ? 166.18000 165.79700 180.74200 1.000 103.15299 2319 LEU J C 1
ATOM 15888 O O . LEU B 2 262 ? 166.64000 165.34100 181.79500 1.000 103.15299 2319 LEU J O 1
ATOM 15893 N N . LEU B 2 263 ? 165.11300 166.58900 180.72000 1.000 101.04173 2320 LEU J N 1
ATOM 15894 C CA . LEU B 2 263 ? 164.36200 166.90400 181.92900 1.000 101.04173 2320 LEU J CA 1
ATOM 15895 C C . LEU B 2 263 ? 163.63800 165.66700 182.45000 1.000 101.04173 2320 LEU J C 1
ATOM 15896 O O . LEU B 2 263 ? 163.66000 165.38100 183.64700 1.000 101.04173 2320 LEU J O 1
ATOM 15901 N N . PRO C 3 153 ? 147.21400 201.04200 159.68100 1.000 121.99771 153 PRO T N 1
ATOM 15902 C CA . PRO C 3 153 ? 146.41700 200.45800 158.59700 1.000 121.99771 153 PRO T CA 1
ATOM 15903 C C . PRO C 3 153 ? 146.13400 201.45800 157.48000 1.000 121.99771 153 PRO T C 1
ATOM 15904 O O . PRO C 3 153 ? 145.16600 202.21100 157.55400 1.000 121.99771 153 PRO T O 1
ATOM 15908 N N . ASP C 3 154 ? 146.98600 201.46600 156.45300 1.000 121.39949 154 ASP T N 1
ATOM 15909 C CA . ASP C 3 154 ? 146.79300 202.39700 155.34700 1.000 121.39949 154 ASP T CA 1
ATOM 15910 C C . ASP C 3 154 ? 145.66900 201.94700 154.42200 1.000 121.39949 154 ASP T C 1
ATOM 15911 O O . ASP C 3 154 ? 145.08100 202.77500 153.71800 1.000 121.39949 154 ASP T O 1
ATOM 15916 N N . TYR C 3 155 ? 145.35900 200.64900 154.40800 1.000 118.16349 155 TYR T N 1
ATOM 15917 C CA . TYR C 3 155 ? 144.32000 200.14200 153.51800 1.000 118.16349 155 TYR T CA 1
ATOM 15918 C C . TYR C 3 155 ? 142.95600 200.72400 153.87100 1.000 118.16349 155 TYR T C 1
ATOM 15919 O O . TYR C 3 155 ? 142.17400 201.08300 152.98300 1.000 118.16349 155 TYR T O 1
ATOM 15928 N N . VAL C 3 156 ? 142.64700 200.82100 155.16500 1.000 122.79348 156 VAL T N 1
ATOM 15929 C CA . VAL C 3 156 ? 141.37900 201.42100 155.56700 1.000 122.79348 156 VAL T CA 1
ATOM 15930 C C . VAL C 3 156 ? 141.41200 202.93300 155.36500 1.000 122.79348 156 VAL T C 1
ATOM 15931 O O . VAL C 3 156 ? 140.40400 203.54400 154.99000 1.000 122.79348 156 VAL T O 1
ATOM 15935 N N . ALA C 3 157 ? 142.56800 203.56000 155.60200 1.000 123.02188 157 ALA T N 1
ATOM 15936 C CA . ALA C 3 157 ? 142.65900 205.01200 155.48800 1.000 123.02188 157 ALA T CA 1
ATOM 15937 C C . ALA C 3 157 ? 142.54200 205.46800 154.03800 1.000 123.02188 157 ALA T C 1
ATOM 15938 O O . ALA C 3 157 ? 141.83200 206.43600 153.74100 1.000 123.02188 157 ALA T O 1
ATOM 15940 N N . HIS C 3 158 ? 143.23300 204.79000 153.12400 1.000 124.32416 158 HIS T N 1
ATOM 15941 C CA . HIS C 3 158 ? 143.24200 205.14400 151.70400 1.000 124.32416 158 HIS T CA 1
ATOM 15942 C C . HIS C 3 158 ? 142.95700 203.89300 150.88500 1.000 124.32416 158 HIS T C 1
ATOM 15943 O O . HIS C 3 158 ? 143.87100 203.29600 150.30000 1.000 124.32416 158 HIS T O 1
ATOM 15950 N N . PRO C 3 159 ? 141.69300 203.46700 150.82100 1.000 121.76084 159 PRO T N 1
ATOM 15951 C CA . PRO C 3 159 ? 141.37500 202.22400 150.09800 1.000 121.76084 159 PRO T CA 1
ATOM 15952 C C . PRO C 3 159 ? 141.70400 202.27000 148.61700 1.000 121.76084 159 PRO T C 1
ATOM 15953 O O . PRO C 3 159 ? 141.87200 201.21100 147.99900 1.000 121.76084 159 PRO T O 1
ATOM 15957 N N . GLU C 3 160 ? 141.79500 203.46100 148.02200 1.000 123.69616 160 GLU T N 1
ATOM 15958 C CA . GLU C 3 160 ? 142.06800 203.54600 146.59100 1.000 123.69616 160 GLU T CA 1
ATOM 15959 C C . GLU C 3 160 ? 143.48400 203.09400 146.25500 1.000 123.69616 160 GLU T C 1
ATOM 15960 O O . GLU C 3 160 ? 143.71800 202.55900 145.16500 1.000 123.69616 160 GLU T O 1
ATOM 15966 N N . ARG C 3 161 ? 144.43900 203.30200 147.16400 1.000 118.18324 161 ARG T N 1
ATOM 15967 C CA . ARG C 3 161 ? 145.82200 202.93300 146.88000 1.000 118.18324 161 ARG T CA 1
ATOM 15968 C C . ARG C 3 161 ? 146.00000 201.42100 146.83400 1.000 118.18324 161 ARG T C 1
ATOM 15969 O O . ARG C 3 161 ? 146.75100 200.90400 145.99800 1.000 118.18324 161 ARG T O 1
ATOM 15977 N N . TRP C 3 162 ? 145.32400 200.69800 147.71800 1.000 109.63844 162 TRP T N 1
ATOM 15978 C CA . TRP C 3 162 ? 145.51800 199.26800 147.88400 1.000 109.63844 162 TRP T CA 1
ATOM 15979 C C . TRP C 3 162 ? 144.45700 198.49200 147.11600 1.000 109.63844 162 TRP T C 1
ATOM 15980 O O . TRP C 3 162 ? 143.39500 199.01800 146.77400 1.000 109.63844 162 TRP T O 1
ATOM 15991 N N . THR C 3 163 ? 144.76300 197.22500 146.84200 1.000 102.36179 163 THR T N 1
ATOM 15992 C CA . THR C 3 163 ? 143.89200 196.35200 146.06500 1.000 102.36179 163 THR T CA 1
ATOM 15993 C C . THR C 3 163 ? 143.67700 195.05700 146.83100 1.000 102.36179 163 THR T C 1
ATOM 15994 O O . THR C 3 163 ? 144.63000 194.30500 147.06200 1.000 102.36179 163 THR T O 1
ATOM 15998 N N . LYS C 3 164 ? 142.43100 194.79600 147.21500 1.000 101.24087 164 LYS T N 1
ATOM 15999 C CA . LYS C 3 164 ? 142.10900 193.60000 147.98200 1.000 101.24087 164 LYS T CA 1
ATOM 16000 C C . LYS C 3 164 ? 142.17800 192.36000 147.09800 1.000 101.24087 164 LYS T C 1
ATOM 16001 O O . LYS C 3 164 ? 141.69100 192.36500 145.96300 1.000 101.24087 164 LYS T O 1
ATOM 16007 N N . TYR C 3 165 ? 142.78800 191.29800 147.61900 1.000 97.82457 165 TYR T N 1
ATOM 16008 C CA . TYR C 3 165 ? 142.85000 190.00900 146.94600 1.000 97.82457 165 TYR T CA 1
ATOM 16009 C C . TYR C 3 165 ? 142.36000 188.91700 147.88700 1.000 97.82457 165 TYR T C 1
ATOM 16010 O O . TYR C 3 165 ? 142.66700 188.92900 149.08300 1.000 97.82457 165 TYR T O 1
ATOM 16019 N N . SER C 3 166 ? 141.59500 187.97200 147.33700 1.000 102.38406 166 SER T N 1
ATOM 16020 C CA . SER C 3 166 ? 141.02000 186.91100 148.15800 1.000 102.38406 166 SER T CA 1
ATOM 16021 C C . SER C 3 166 ? 142.07100 185.88100 148.55300 1.000 102.38406 166 SER T C 1
ATOM 16022 O O . SER C 3 166 ? 142.08100 185.39700 149.69100 1.000 102.38406 166 SER T O 1
ATOM 16025 N N . LEU C 3 167 ? 142.95700 185.52800 147.62000 1.000 99.48783 167 LEU T N 1
ATOM 16026 C CA . LEU C 3 167 ? 143.96100 184.48300 147.83300 1.000 99.48783 167 LEU T CA 1
ATOM 16027 C C . LEU C 3 167 ? 143.29900 183.16000 148.21200 1.000 99.48783 167 LEU T C 1
ATOM 16028 O O . LEU C 3 167 ? 143.81100 182.39500 149.03400 1.000 99.48783 167 LEU T O 1
ATOM 16033 N N . GLU C 3 168 ? 142.14700 182.89300 147.60100 1.000 110.98541 168 GLU T N 1
ATOM 16034 C CA . GLU C 3 168 ? 141.37500 181.67400 147.83800 1.000 110.98541 168 GLU T CA 1
ATOM 16035 C C . GLU C 3 168 ? 141.07600 181.46400 149.31900 1.000 110.98541 168 GLU T C 1
ATOM 16036 O O . GLU C 3 168 ? 140.01200 180.96300 149.68100 1.000 110.98541 168 GLU T O 1
ATOM 16042 N N . VAL C 3 198 ? 153.54400 169.02400 109.38300 1.000 109.21581 198 VAL T N 1
ATOM 16043 C CA . VAL C 3 198 ? 154.03600 168.75500 108.03900 1.000 109.21581 198 VAL T CA 1
ATOM 16044 C C . VAL C 3 198 ? 154.67500 167.37200 107.99200 1.000 109.21581 198 VAL T C 1
ATOM 16045 O O . VAL C 3 198 ? 155.89800 167.24200 107.95400 1.000 109.21581 198 VAL T O 1
ATOM 16049 N N . SER C 3 199 ? 153.83700 166.34000 108.00300 1.000 103.56706 199 SER T N 1
ATOM 16050 C CA . SER C 3 199 ? 154.28800 164.95800 107.95900 1.000 103.56706 199 SER T CA 1
ATOM 16051 C C . SER C 3 199 ? 153.54600 164.22200 106.85300 1.000 103.56706 199 SER T C 1
ATOM 16052 O O . SER C 3 199 ? 152.41600 164.56400 106.49400 1.000 103.56706 199 SER T O 1
ATOM 16055 N N . SER C 3 200 ? 154.19800 163.19700 106.31100 1.000 95.16148 200 SER T N 1
ATOM 16056 C CA . SER C 3 200 ? 153.64800 162.39600 105.22600 1.000 95.16148 200 SER T CA 1
ATOM 16057 C C . SER C 3 200 ? 153.39600 160.98600 105.73800 1.000 95.16148 200 SER T C 1
ATOM 16058 O O . SER C 3 200 ? 154.30300 160.34900 106.28200 1.000 95.16148 200 SER T O 1
ATOM 16061 N N . PHE C 3 201 ? 152.17000 160.50800 105.56500 1.000 84.77217 201 PHE T N 1
ATOM 16062 C CA . PHE C 3 201 ? 151.79100 159.17000 105.98100 1.000 84.77217 201 PHE T CA 1
ATOM 16063 C C . PHE C 3 201 ? 151.82800 158.21300 104.79500 1.000 84.77217 201 PHE T C 1
ATOM 16064 O O . PHE C 3 201 ? 151.84300 158.62300 103.63200 1.000 84.77217 201 PHE T O 1
ATOM 16072 N N . ASN C 3 202 ? 151.83200 156.91700 105.10800 1.000 83.12111 202 ASN T N 1
ATOM 16073 C CA . ASN C 3 202 ? 151.77200 155.85700 104.10300 1.000 83.12111 202 ASN T CA 1
ATOM 16074 C C . ASN C 3 202 ? 152.87200 156.02000 103.05600 1.000 83.12111 202 ASN T C 1
ATOM 16075 O O . ASN C 3 202 ? 152.62600 156.00500 101.84900 1.000 83.12111 202 ASN T O 1
ATOM 16080 N N . GLN C 3 203 ? 154.10100 156.18900 103.53200 1.000 88.56363 203 GLN T N 1
ATOM 16081 C CA . GLN C 3 203 ? 155.22600 156.38700 102.63100 1.000 88.56363 203 GLN T CA 1
ATOM 16082 C C . GLN C 3 203 ? 155.51800 155.12500 101.82900 1.000 88.56363 203 GLN T C 1
ATOM 16083 O O . GLN C 3 203 ? 155.22400 154.00500 102.25300 1.000 88.56363 203 GLN T O 1
ATOM 16089 N N . ASP C 3 204 ? 156.09600 155.32500 100.65200 1.000 102.98321 204 ASP T N 1
ATOM 16090 C CA . ASP C 3 204 ? 156.55600 154.25400 99.78000 1.000 102.98321 204 ASP T CA 1
ATOM 16091 C C . ASP C 3 204 ? 157.94800 154.64100 99.29200 1.000 102.98321 204 ASP T C 1
ATOM 16092 O O . ASP C 3 204 ? 158.34500 155.80200 99.45800 1.000 102.98321 204 ASP T O 1
ATOM 16097 N N . PRO C 3 205 ? 158.72900 153.71900 98.71500 1.000 106.02775 205 PRO T N 1
ATOM 16098 C CA . PRO C 3 205 ? 160.09700 154.09000 98.30500 1.000 106.02775 205 PRO T CA 1
ATOM 16099 C C . PRO C 3 205 ? 160.15100 155.26500 97.34200 1.000 106.02775 205 PRO T C 1
ATOM 16100 O O . PRO C 3 205 ? 161.11800 156.03700 97.37200 1.000 106.02775 205 PRO T O 1
ATOM 16104 N N . SER C 3 206 ? 159.14300 155.43000 96.49200 1.000 108.62877 206 SER T N 1
ATOM 16105 C CA . SER C 3 206 ? 159.06200 156.56800 95.58600 1.000 108.62877 206 SER T CA 1
ATOM 16106 C C . SER C 3 206 ? 158.26000 157.67900 96.25500 1.000 108.62877 206 SER T C 1
ATOM 16107 O O . SER C 3 206 ? 157.02700 157.69400 96.17700 1.000 108.62877 206 SER T O 1
ATOM 16110 N N . SER C 3 207 ? 158.96100 158.60400 96.90500 1.000 111.50230 207 SER T N 1
ATOM 16111 C CA . SER C 3 207 ? 158.32200 159.73200 97.57200 1.000 111.50230 207 SER T CA 1
ATOM 16112 C C . SER C 3 207 ? 159.30100 160.89700 97.58300 1.000 111.50230 207 SER T C 1
ATOM 16113 O O . SER C 3 207 ? 160.51100 160.71800 97.42900 1.000 111.50230 207 SER T O 1
ATOM 16116 N N . CYS C 3 208 ? 158.76100 162.09800 97.77100 1.000 121.11237 208 CYS T N 1
ATOM 16117 C CA . CYS C 3 208 ? 159.57400 163.30400 97.70800 1.000 121.11237 208 CYS T CA 1
ATOM 16118 C C . CYS C 3 208 ? 158.87100 164.42000 98.46700 1.000 121.11237 208 CYS T C 1
ATOM 16119 O O . CYS C 3 208 ? 157.72700 164.28000 98.90500 1.000 121.11237 208 CYS T O 1
ATOM 16122 N N . GLY C 3 209 ? 159.58300 165.53400 98.61900 1.000 118.21810 209 GLY T N 1
ATOM 16123 C CA . GLY C 3 209 ? 159.04700 166.70300 99.28400 1.000 118.21810 209 GLY T CA 1
ATOM 16124 C C . GLY C 3 209 ? 159.24100 166.66500 100.78400 1.000 118.21810 209 GLY T C 1
ATOM 16125 O O . GLY C 3 209 ? 159.65200 165.66500 101.37900 1.000 118.21810 209 GLY T O 1
ATOM 16126 N N . GLU C 3 210 ? 158.93300 167.79800 101.40900 1.000 119.33451 210 GLU T N 1
ATOM 16127 C CA . GLU C 3 210 ? 159.01500 167.89400 102.85700 1.000 119.33451 210 GLU T CA 1
ATOM 16128 C C . GLU C 3 210 ? 157.98200 166.98200 103.50500 1.000 119.33451 210 GLU T C 1
ATOM 16129 O O . GLU C 3 210 ? 156.94900 166.65400 102.91500 1.000 119.33451 210 GLU T O 1
ATOM 16135 N N . GLY C 3 211 ? 158.27500 166.56300 104.73100 1.000 105.26184 211 GLY T N 1
ATOM 16136 C CA . GLY C 3 211 ? 157.44500 165.60400 105.42100 1.000 105.26184 211 GLY T CA 1
ATOM 16137 C C . GLY C 3 211 ? 157.78200 164.15900 105.13700 1.000 105.26184 211 GLY T C 1
ATOM 16138 O O . GLY C 3 211 ? 157.19500 163.26900 105.76500 1.000 105.26184 211 GLY T O 1
ATOM 16139 N N . ARG C 3 212 ? 158.70400 163.89500 104.21500 1.000 95.85374 212 ARG T N 1
ATOM 16140 C CA . ARG C 3 212 ? 159.14700 162.53700 103.92100 1.000 95.85374 212 ARG T CA 1
ATOM 16141 C C . ARG C 3 212 ? 160.16900 162.13900 104.97800 1.000 95.85374 212 ARG T C 1
ATOM 16142 O O . ARG C 3 212 ? 161.23700 162.75100 105.08100 1.000 95.85374 212 ARG T O 1
ATOM 16150 N N . VAL C 3 213 ? 159.84200 161.11800 105.76300 1.000 90.67216 213 VAL T N 1
ATOM 16151 C CA . VAL C 3 213 ? 160.71300 160.66400 106.84100 1.000 90.67216 213 VAL T CA 1
ATOM 16152 C C . VAL C 3 213 ? 161.85900 159.87100 106.22400 1.000 90.67216 213 VAL T C 1
ATOM 16153 O O . VAL C 3 213 ? 161.66200 158.76100 105.72700 1.000 90.67216 213 VAL T O 1
ATOM 16157 N N . ILE C 3 214 ? 163.05900 160.44200 106.25700 1.000 89.71402 214 ILE T N 1
ATOM 16158 C CA . ILE C 3 214 ? 164.24900 159.82300 105.68700 1.000 89.71402 214 ILE T CA 1
ATOM 16159 C C . ILE C 3 214 ? 165.10800 159.29100 106.82300 1.000 89.71402 214 ILE T C 1
ATOM 16160 O O . ILE C 3 214 ? 165.36300 160.00000 107.80500 1.000 89.71402 214 ILE T O 1
ATOM 16165 N N . PHE C 3 215 ? 165.55000 158.04300 106.69600 1.000 90.29191 215 PHE T N 1
ATOM 16166 C CA . PHE C 3 215 ? 166.34700 157.42700 107.74500 1.000 90.29191 215 PHE T CA 1
ATOM 16167 C C . PHE C 3 215 ? 167.73700 158.04600 107.79900 1.000 90.29191 215 PHE T C 1
ATOM 16168 O O . PHE C 3 215 ? 168.39400 158.22000 106.76800 1.000 90.29191 215 PHE T O 1
ATOM 16176 N N . THR C 3 216 ? 168.18100 158.37500 109.00800 1.000 96.54718 216 THR T N 1
ATOM 16177 C CA . THR C 3 216 ? 169.53500 158.84200 109.26500 1.000 96.54718 216 THR T CA 1
ATOM 16178 C C . THR C 3 216 ? 170.08900 158.08200 110.45900 1.000 96.54718 216 THR T C 1
ATOM 16179 O O . THR C 3 216 ? 169.35200 157.78000 111.40200 1.000 96.54718 216 THR T O 1
ATOM 16183 N N . LYS C 3 217 ? 171.37900 157.77200 110.41600 1.000 103.93641 217 LYS T N 1
ATOM 16184 C CA . LYS C 3 217 ? 171.98300 156.99400 111.48700 1.000 103.93641 217 LYS T CA 1
ATOM 16185 C C . LYS C 3 217 ? 171.86300 157.75500 112.80500 1.000 103.93641 217 LYS T C 1
ATOM 16186 O O . LYS C 3 217 ? 172.19500 158.94700 112.85900 1.000 103.93641 217 LYS T O 1
ATOM 16192 N N . PRO C 3 218 ? 171.38700 157.11500 113.87600 1.000 106.18375 218 PRO T N 1
ATOM 16193 C CA . PRO C 3 218 ? 171.11600 157.86500 115.11400 1.000 106.18375 218 PRO T CA 1
ATOM 16194 C C . PRO C 3 218 ? 172.35900 158.44200 115.77000 1.000 106.18375 218 PRO T C 1
ATOM 16195 O O . PRO C 3 218 ? 172.23300 159.30100 116.65100 1.000 106.18375 218 PRO T O 1
ATOM 16199 N N . VAL C 3 219 ? 173.54900 157.97900 115.37200 1.000 114.12139 219 VAL T N 1
ATOM 16200 C CA . VAL C 3 219 ? 174.84900 158.41200 115.89100 1.000 114.12139 219 VAL T CA 1
ATOM 16201 C C . VAL C 3 219 ? 174.81000 158.48800 117.41700 1.000 114.12139 219 VAL T C 1
ATOM 16202 O O . VAL C 3 219 ? 175.33000 159.42600 118.03300 1.000 114.12139 219 VAL T O 1
ATOM 16206 N N . ARG C 3 220 ? 174.21300 157.47100 118.03400 1.000 121.57240 220 ARG T N 1
ATOM 16207 C CA . ARG C 3 220 ? 174.11000 157.36900 119.48700 1.000 121.57240 220 ARG T CA 1
ATOM 16208 C C . ARG C 3 220 ? 175.47300 157.46300 120.16700 1.000 121.57240 220 ARG T C 1
ATOM 16209 O O . ARG C 3 220 ? 175.71100 158.35600 120.97800 1.000 121.57240 220 ARG T O 1
ATOM 16217 N N . GLY C 3 253 ? 175.40500 127.87600 108.38600 1.000 104.45442 253 GLY T N 1
ATOM 16218 C CA . GLY C 3 253 ? 174.42400 126.89500 107.96100 1.000 104.45442 253 GLY T CA 1
ATOM 16219 C C . GLY C 3 253 ? 174.84200 126.11800 106.72900 1.000 104.45442 253 GLY T C 1
ATOM 16220 O O . GLY C 3 253 ? 174.40700 126.42700 105.62000 1.000 104.45442 253 GLY T O 1
ATOM 16221 N N . PRO C 3 254 ? 175.69600 125.10800 106.91700 1.000 105.58426 254 PRO T N 1
ATOM 16222 C CA . PRO C 3 254 ? 176.13200 124.30400 105.76300 1.000 105.58426 254 PRO T CA 1
ATOM 16223 C C . PRO C 3 254 ? 175.01200 123.50500 105.11900 1.000 105.58426 254 PRO T C 1
ATOM 16224 O O . PRO C 3 254 ? 175.13900 123.09500 103.95900 1.000 105.58426 254 PRO T O 1
ATOM 16228 N N . VAL C 3 255 ? 173.91700 123.26900 105.83700 1.000 102.16879 255 VAL T N 1
ATOM 16229 C CA . VAL C 3 255 ? 172.80500 122.46300 105.34500 1.000 102.16879 255 VAL T CA 1
ATOM 16230 C C . VAL C 3 255 ? 171.68500 123.39100 104.89700 1.000 102.16879 255 VAL T C 1
ATOM 16231 O O . VAL C 3 255 ? 171.33700 124.34500 105.60400 1.000 102.16879 255 VAL T O 1
ATOM 16235 N N . GLU C 3 256 ? 171.12300 123.11300 103.72400 1.000 103.77547 256 GLU T N 1
ATOM 16236 C CA . GLU C 3 256 ? 170.04900 123.92100 103.16100 1.000 103.77547 256 GLU T CA 1
ATOM 16237 C C . GLU C 3 256 ? 168.70200 123.33100 103.55900 1.000 103.77547 256 GLU T C 1
ATOM 16238 O O . GLU C 3 256 ? 168.48100 122.12300 103.41900 1.000 103.77547 256 GLU T O 1
ATOM 16244 N N . LEU C 3 257 ? 167.80600 124.18100 104.05100 1.000 98.39999 257 LEU T N 1
ATOM 16245 C CA . LEU C 3 257 ? 166.44000 123.78000 104.36800 1.000 98.39999 257 LEU T CA 1
ATOM 16246 C C . LEU C 3 257 ? 165.53800 124.22300 103.22400 1.000 98.39999 257 LEU T C 1
ATOM 16247 O O . LEU C 3 257 ? 165.28300 125.41900 103.05200 1.000 98.39999 257 LEU T O 1
ATOM 16252 N N . ALA C 3 258 ? 165.05900 123.25600 102.43900 1.000 96.33823 258 ALA T N 1
ATOM 16253 C CA . ALA C 3 258 ? 164.31900 123.58500 101.22500 1.000 96.33823 258 ALA T CA 1
ATOM 16254 C C . ALA C 3 258 ? 162.99200 124.26500 101.53700 1.000 96.33823 258 ALA T C 1
ATOM 16255 O O . ALA C 3 258 ? 162.60300 125.21900 100.85500 1.000 96.33823 258 ALA T O 1
ATOM 16257 N N . HIS C 3 259 ? 162.28300 123.79300 102.56600 1.000 92.26334 259 HIS T N 1
ATOM 16258 C CA . HIS C 3 259 ? 160.93000 124.28700 102.80700 1.000 92.26334 259 HIS T CA 1
ATOM 16259 C C . HIS C 3 259 ? 160.92600 125.73900 103.26500 1.000 92.26334 259 HIS T C 1
ATOM 16260 O O . HIS C 3 259 ? 159.87500 126.38800 103.25500 1.000 92.26334 259 HIS T O 1
ATOM 16267 N N . LEU C 3 260 ? 162.07800 126.26600 103.66800 1.000 95.07673 260 LEU T N 1
ATOM 16268 C CA . LEU C 3 260 ? 162.17300 127.68100 103.98900 1.000 95.07673 260 LEU T CA 1
ATOM 16269 C C . LEU C 3 260 ? 162.03600 128.51900 102.72500 1.000 95.07673 260 LEU T C 1
ATOM 16270 O O . LEU C 3 260 ? 162.35200 128.06400 101.62300 1.000 95.07673 260 LEU T O 1
ATOM 16275 N N . ALA C 3 261 ? 161.54200 129.74600 102.89300 1.000 103.50648 261 ALA T N 1
ATOM 16276 C CA . ALA C 3 261 ? 161.32600 130.73800 101.83800 1.000 103.50648 261 ALA T CA 1
ATOM 16277 C C . ALA C 3 261 ? 160.21600 130.32700 100.87900 1.000 103.50648 261 ALA T C 1
ATOM 16278 O O . ALA C 3 261 ? 160.09000 130.92900 99.80200 1.000 103.50648 261 ALA T O 1
ATOM 16280 N N . GLY C 3 262 ? 159.40800 129.32900 101.22700 1.000 111.65523 262 GLY T N 1
ATOM 16281 C CA . GLY C 3 262 ? 158.31200 128.90700 100.38900 1.000 111.65523 262 GLY T CA 1
ATOM 16282 C C . GLY C 3 262 ? 158.75400 127.96400 99.28900 1.000 111.65523 262 GLY T C 1
ATOM 16283 O O . GLY C 3 262 ? 159.94300 127.85400 98.97200 1.000 111.65523 262 GLY T O 1
ATOM 16284 N N . PRO C 3 263 ? 157.79100 127.26100 98.67600 1.000 123.80772 263 PRO T N 1
ATOM 16285 C CA . PRO C 3 263 ? 158.07400 126.30200 97.60400 1.000 123.80772 263 PRO T CA 1
ATOM 16286 C C . PRO C 3 263 ? 158.37000 126.97800 96.26800 1.000 123.80772 263 PRO T C 1
ATOM 16287 O O . PRO C 3 263 ? 157.99100 128.13500 96.08500 1.000 123.80772 263 PRO T O 1
ATOM 16291 N N . GLY C 3 303 ? 137.16100 96.78400 111.60500 1.000 145.84377 303 GLY T N 1
ATOM 16292 C CA . GLY C 3 303 ? 138.57400 97.09400 111.49400 1.000 145.84377 303 GLY T CA 1
ATOM 16293 C C . GLY C 3 303 ? 139.44700 95.86200 111.35600 1.000 145.84377 303 GLY T C 1
ATOM 16294 O O . GLY C 3 303 ? 138.97600 94.81000 110.92200 1.000 145.84377 303 GLY T O 1
ATOM 16295 N N . PHE C 3 304 ? 140.72000 96.00000 111.72900 1.000 150.18196 304 PHE T N 1
ATOM 16296 C CA . PHE C 3 304 ? 141.68800 94.90300 111.67000 1.000 150.18196 304 PHE T CA 1
ATOM 16297 C C . PHE C 3 304 ? 141.80000 94.34300 110.25400 1.000 150.18196 304 PHE T C 1
ATOM 16298 O O . PHE C 3 304 ? 141.45800 93.19100 109.98200 1.000 150.18196 304 PHE T O 1
ATOM 16306 N N . HIS C 3 305 ? 142.28200 95.18800 109.33700 1.000 150.33579 305 HIS T N 1
ATOM 16307 C CA . HIS C 3 305 ? 142.42300 94.78700 107.94200 1.000 150.33579 305 HIS T CA 1
ATOM 16308 C C . HIS C 3 305 ? 143.35500 93.59600 107.76600 1.000 150.33579 305 HIS T C 1
ATOM 16309 O O . HIS C 3 305 ? 143.25200 92.88700 106.75900 1.000 150.33579 305 HIS T O 1
ATOM 16316 N N . GLY C 3 306 ? 144.25600 93.35800 108.71600 1.000 155.62746 306 GLY T N 1
ATOM 16317 C CA . GLY C 3 306 ? 145.13300 92.20600 108.65200 1.000 155.62746 306 GLY T CA 1
ATOM 16318 C C . GLY C 3 306 ? 146.04800 92.20200 107.44600 1.000 155.62746 306 GLY T C 1
ATOM 16319 O O . GLY C 3 306 ? 146.14200 91.19700 106.73500 1.000 155.62746 306 GLY T O 1
ATOM 16320 N N . SER C 3 307 ? 146.71700 93.32600 107.19900 1.000 158.47637 307 SER T N 1
ATOM 16321 C CA . SER C 3 307 ? 147.62800 93.42700 106.06900 1.000 158.47637 307 SER T CA 1
ATOM 16322 C C . SER C 3 307 ? 148.76200 92.41600 106.19600 1.000 158.47637 307 SER T C 1
ATOM 16323 O O . SER C 3 307 ? 149.05600 91.90900 107.28200 1.000 158.47637 307 SER T O 1
ATOM 16326 N N . ARG C 3 308 ? 149.40000 92.12600 105.06400 1.000 159.87418 308 ARG T N 1
ATOM 16327 C CA . ARG C 3 308 ? 150.46300 91.13100 105.00200 1.000 159.87418 308 ARG T CA 1
ATOM 16328 C C . ARG C 3 308 ? 151.61300 91.50000 105.92600 1.000 159.87418 308 ARG T C 1
ATOM 16329 O O . ARG C 3 308 ? 151.91700 92.68200 106.11900 1.000 159.87418 308 ARG T O 1
ATOM 16337 N N . LYS C 3 309 ? 152.24100 90.48300 106.51200 1.000 155.55390 309 LYS T N 1
ATOM 16338 C CA . LYS C 3 309 ? 153.35600 90.71200 107.42000 1.000 155.55390 309 LYS T CA 1
ATOM 16339 C C . LYS C 3 309 ? 154.49300 91.42000 106.69600 1.000 155.55390 309 LYS T C 1
ATOM 16340 O O . LYS C 3 309 ? 154.89400 91.02300 105.59900 1.000 155.55390 309 LYS T O 1
ATOM 16346 N N . ARG C 3 310 ? 155.00800 92.47500 107.31900 1.000 147.71514 310 ARG T N 1
ATOM 16347 C CA . ARG C 3 310 ? 156.04400 93.28300 106.70100 1.000 147.71514 310 ARG T CA 1
ATOM 16348 C C . ARG C 3 310 ? 157.37400 92.53500 106.68900 1.000 147.71514 310 ARG T C 1
ATOM 16349 O O . ARG C 3 310 ? 157.57300 91.54700 107.40300 1.000 147.71514 310 ARG T O 1
ATOM 16357 N N . SER C 3 311 ? 158.29200 93.02100 105.85200 1.000 143.94123 311 SER T N 1
ATOM 16358 C CA . SER C 3 311 ? 159.64800 92.48300 105.85600 1.000 143.94123 311 SER T CA 1
ATOM 16359 C C . SER C 3 311 ? 160.32800 92.73200 107.19500 1.000 143.94123 311 SER T C 1
ATOM 16360 O O . SER C 3 311 ? 161.06700 91.87500 107.69400 1.000 143.94123 311 SER T O 1
ATOM 16363 N N . ARG C 3 312 ? 160.10600 93.91300 107.77600 1.000 140.09300 312 ARG T N 1
ATOM 16364 C CA . ARG C 3 312 ? 160.59400 94.26800 109.10500 1.000 140.09300 312 ARG T CA 1
ATOM 16365 C C . ARG C 3 312 ? 162.11500 94.32300 109.13800 1.000 140.09300 312 ARG T C 1
ATOM 16366 O O . ARG C 3 312 ? 162.76200 94.30100 108.08800 1.000 140.09300 312 ARG T O 1
ATOM 16374 N N . ASP C 3 313 ? 162.68100 94.46100 110.33600 1.000 137.09032 313 ASP T N 1
ATOM 16375 C CA . ASP C 3 313 ? 164.10700 94.55100 110.66300 1.000 137.09032 313 ASP T CA 1
ATOM 16376 C C . ASP C 3 313 ? 164.75600 95.77600 110.02300 1.000 137.09032 313 ASP T C 1
ATOM 16377 O O . ASP C 3 313 ? 165.96000 95.98900 110.21800 1.000 137.09032 313 ASP T O 1
ATOM 16382 N N . HIS C 3 314 ? 164.00800 96.59300 109.28300 1.000 127.78484 314 HIS T N 1
ATOM 16383 C CA . HIS C 3 314 ? 164.48400 97.87700 108.78700 1.000 127.78484 314 HIS T CA 1
ATOM 16384 C C . HIS C 3 314 ? 164.00500 99.03400 109.65000 1.000 127.78484 314 HIS T C 1
ATOM 16385 O O . HIS C 3 314 ? 164.15600 100.19500 109.25900 1.000 127.78484 314 HIS T O 1
ATOM 16392 N N . PHE C 3 315 ? 163.42800 98.74300 110.80900 1.000 120.88976 315 PHE T N 1
ATOM 16393 C CA . PHE C 3 315 ? 162.91200 99.75500 111.71500 1.000 120.88976 315 PHE T CA 1
ATOM 16394 C C . PHE C 3 315 ? 163.89600 99.97900 112.85600 1.000 120.88976 315 PHE T C 1
ATOM 16395 O O . PHE C 3 315 ? 164.87700 99.25100 113.02100 1.000 120.88976 315 PHE T O 1
ATOM 16403 N N . ARG C 3 316 ? 163.62700 101.01700 113.64500 1.000 117.54055 316 ARG T N 1
ATOM 16404 C CA . ARG C 3 316 ? 164.50800 101.37900 114.74600 1.000 117.54055 316 ARG T CA 1
ATOM 16405 C C . ARG C 3 316 ? 164.50700 100.31000 115.83300 1.000 117.54055 316 ARG T C 1
ATOM 16406 O O . ARG C 3 316 ? 165.54300 99.68700 116.09400 1.000 117.54055 316 ARG T O 1
ATOM 16414 N N . ASN C 3 317 ? 163.34900 100.08400 116.45500 1.000 122.97572 317 ASN T N 1
ATOM 16415 C CA . ASN C 3 317 ? 163.19600 99.09800 117.52900 1.000 122.97572 317 ASN T CA 1
ATOM 16416 C C . ASN C 3 317 ? 164.24800 99.29700 118.61800 1.000 122.97572 317 ASN T C 1
ATOM 16417 O O . ASN C 3 317 ? 164.87300 98.34900 119.09900 1.000 122.97572 317 ASN T O 1
ATOM 16422 N N . LYS C 3 318 ? 164.44300 100.55200 119.00700 1.000 122.19386 318 LYS T N 1
ATOM 16423 C CA . LYS C 3 318 ? 165.45800 100.89200 119.99600 1.000 122.19386 318 LYS T CA 1
ATOM 16424 C C . LYS C 3 318 ? 165.09800 102.17400 120.73700 1.000 122.19386 318 LYS T C 1
ATOM 16425 O O . LYS C 3 318 ? 164.11400 102.21800 121.47600 1.000 122.19386 318 LYS T O 1
#

B-factor: mean 115.8, std 38.76, range [65.41, 224.42]

Organism: Homo sapiens (NCBI:txid9606)

Nearest PDB structures (foldseek):
  8bcb-assembly1_J  TM=9.962E-01  e=1.717E-55  Homo sapiens
  8h6j-assembly1_5B  TM=9.896E-01  e=1.642E-54  Homo sapiens
  7os2-assembly1_J  TM=9.901E-01  e=2.845E-54  Homo sapiens
  8h6e-assembly1_5B  TM=9.897E-01  e=4.927E-54  Homo sapiens
  8c6j-assembly1_A  TM=9.892E-01  e=1.231E-53  Homo sapiens

Radius of gyration: 43.97 Å; Cα contacts (8 Å, |Δi|>4): 3773; chains: 3; bounding box: 87×125×134 Å

GO terms:
  GO:0005515 protein binding (F, IPI)
  GO:0005682 U5 snRNP (C, IDA)
  GO:0004386 helicase activity (F, IDA)
  GO:0000354 cis assembly of pre-catalytic spliceosome (P, IC)
  GO:0005634 nucleus (C, IDA)
  GO:0003724 RNA helicase activity (F, IDA)
  GO:0071005 U2-type precatalytic spliceosome (C, IDA)
  GO:0071006 U2-type catalytic step 1 spliceosome (C, IDA)
  GO:0071013 catalytic step 2 spliceosome (C, IDA)
  GO:0000398 mRNA splicing, via spliceosome (P, IDA)
  GO:0005634 nucleus (C, EXP)
  GO:0016887 ATP hydrolysis activity (F, EXP)
  GO:0000398 mRNA splicing, via spliceosome (P, IC)
  GO:0003724 RNA helicase activity (F, TAS)
  GO:0005654 nucleoplasm (C, TAS)
  GO:0000398 mRNA splicing, via spliceosome (P, TAS)
  GO:0042802 identical protein binding (F, IPI)
  GO:0005654 nucleoplasm (C, IDA)
  GO:0046540 U4/U6 x U5 tri-snRNP complex (C, IDA)
  GO:0005681 spliceosomal complex (C, IDA)

InterPro domains:
  IPR001650 Helicase, C-terminal domain-like [PF00271] (767-859)
  IPR001650 Helicase, C-terminal domain-like [PS51194] (684-921)
  IPR001650 Helicase, C-terminal domain-like [PS51194] (1545-1753)
  IPR001650 Helicase, C-terminal domain-like [SM00490] (768-860)
  IPR001650 Helicase, C-terminal domain-like [SM00490] (1607-1695)
  IPR004179 Sec63 domain [PF02889] (982-1285)
  IPR004179 Sec63 domain [PF02889] (1812-2123)
  IPR004179 Sec63 domain [SM00973] (981-1286)
  IPR004179 Sec63 domain [SM00973] (1812-2124)
  IPR011545 DEAD/DEAH-box helicase domain [PF00270] (482-660)
  IPR011545 DEAD/DEAH-box helicase domain [PF00270] (1329-1499)
  IPR014001 Helicase superfamily 1/2, ATP-binding domain [PS51192] (490-673)
  IPR014001 Helicase superfamily 1/2, ATP-binding domain [PS51192] (1337-1512)
  IPR014001 Helicase superfamily 1/2, ATP-binding domain [SM00487] (477-690)
  IPR014001 Helicase superfamily 1/2, ATP-binding domain [SM00487] (1324-1528)
  IPR014756 Immunoglobulin E-set [SSF81296] (2016-2128)
  IPR027417 P-loop containing nucleoside triphosphate hydrolase [G3DSA:3.40.50.300] (468-681)
  IPR027417 P-loop containing nucleoside triphosphate hydrolase [G3DSA:3.40.50.300] (682-883)
  IPR027417 P-loop containing nucleoside triphosphate hydrolase [G3DSA:3.40.50.300] (1290-1519)
  IPR027417 P-loop containing nucleoside triphosphate hydrolase [G3DSA:3.40.50.300] (1520-1724)

Foldseek 3Di:
DDDFDADDLVVLFDPQFLLDFDLPDFDADPDWDWDDPVFWIKTWDFFFAADDADPPQDFAFLVNPDPLLSQLVPPGGTDASLLRVCLCVLAVDLFAAEAADAFLNPCLSSVSSNVSNVFVVQCVVPDRGPQQQAAEEEADADVLLQQQSQVSSCVSCVVSVAHEDEDEAPDDPDDCVLSRHRYYYYHLVRVLLVVLQLLCCVNCVRYAEYEAEALLCLSHPCNLSVLLVQLVVVLCCLQLVHHHHYYYHHHQAPPSVLVCVLNVGDCVRHYDHDASSNQLATAIEMEIAGADPPPVVVVVVLLVVVLVVLVVCFQVFAEEEEEAAPVVQLVSLVSSQVCCCVPVNNDLQSNFPPGCPCLVVLVVVLPDDPCVVVVSSGLEDEAEPPPCPCVNVVVLVCVQVPGRRYYYYYLSCLSNDQRATQEYEYTEQWDQDQLLQGIGRDRLSSVSSRQSRHADSPPGRYGYYYYYYHPPSPPCVSCVNNNSGHRAHSCSVVVLLSVLSCVLLVCDWFLVSQLVSVCSGSNQSCCLVPVVSSPHDPVCCVVPVSCSNVSSNSSVNSQVVCVVLVQWDADPVGGGTDGDPLSSLCSSLVADSQQSSLLVVQDDLPDDPQSVLLSLLPGPSNVSHAADPVCLVVLQVLQVDFPRHHDPCNHGSSSLLSSLLRCQLQVHDDDDSVSVVSSVVSLSSSLSSLVSSLVVCVVVFFFPVNVVSLLSNQSSVQSYHLLQDLLVSVVVDDPVLSVLVSVPVDDLVVVQPDALCRQCVVSVHSVCSVVVNLSSLQDWAWDWDWAWFCQALWKIKIKIKIATRGDHDCVRCNQKWKKKKFKAAPVSTGGQFIDIDIGGPVCHRHIDIDIAMGTADDVGGQWMKIKIGTSHGRPHMDIDIGGCPQADGFDQFDDADDQDDDDFDFLVVPVDVLSSVLCVVVDGTADSLCRVQLCCLAVNQAAFEAAAFFQNPCVVSVVNNLVNQCVVPVQAAEEEEDQDPLLLVVVQVVCCCRCCPSVVFFEDEDDDDQVVNLVCLVRHRYYGYYLVRVLLNCLLVVPRVSSLGHQEYEYEALLCLQPPVNLSVLLSLLVLCVSLVPSVRHHHYYYYHHQARNQVLVCVLNVNDPVRYHRDFHCSRLFGEAEAEAADADNDPVSQLSSVLVVVLVCCCPPPQQWAEEEEDADPVVQLVSLSSNQSNCCSPVNRLRQFDDDVVVVVVLLVPDDDPSQSVSVSSQEHEDDPLGDPVNVVSVLVCCQVRRHRYYYYYLVCLSNDDAAIQEYEYGAQWAAFLLSRGIDGHDVVSVSSSSSSQDDNPPDNHGYYYYYHHRSCRVVCVPAVNGRGYGAHDCLVVVQLSVLSCQASVQQFKLVSVLVSVCSGSNVSVCQRGVSNVVFRHNDPVRSVVVSSVSSLVSVVVCVVLVQWDHDPNIGIHGDLLSNLCSNLVFDSVLSSLLLVQDDLDDALLSVLLSLLPGPVQQPQGDHPPVLVVLVVLQVVFDRHDPPDDSSGRSSLLSSLLSCQLVVHDDDSSSLVSSLVSLVCSLSSLVSSLSSCVVVFQAVVNVNSLVSLQSSLQSHDPPDFQCSSAPPADPVNVVLCVVVPNGHLVCLVVDDPVRSCVSDPDDPVRVVSRVVLSLLDFPKDKDKDKPPQPDAAAQDKTKIKMWIATPSLDDDFHDRVSRDDTHAKKKKWWKADPVVSGTFDIDIDHQNRTDIDMDMGTHHDFAKDKMKIWIGMSHGPPPIDIGIDMGGYD/DCVVVQVVVLQPQLQQLVDEAEDDPQADPPAAEEEEESVVVSLVSSQATQFWKAKWWWWWDADPPDPRYTYGFETEFAAWGGGLQEIAGALDDADDDVRPVTQTAAMEMEHNADDPADFLRSLLVRLQNCVSDVSDDQRRHKYWYFYDDVRYTYIFIKGFDPVSSVCNPPFDDPDRDGPPDDRVGMHGHHYHYDNPDHHFYKAWPPAGRYCNQVVVPDDNNDDTHIDGDRHDHRVDCRNHVVVVVVVVVD/DVCVVPVVVDDDDDPVQADPPDDPPDDDPNDDDDDDPVVPPDDDCPPPHHVVPPDDDDPDPPDDPD

Sequence (2041 aa):
LAPRQVLDLEDLVFTQGSHFMANKRCQLPDGSFRRQRKGYEEVHVPALKPKPFGSEEQLLPVEKLPKYAQAGFEGFKTLNRIQSKLYRAALETDENLLLCAPTGAGKTNVALMCMLREIGKHINMDGTINVDDFKIIYIAPMRSLVQEMVGSFGKRLATYGITVAELTGDHQLCKEEISATQIIVCTPEKWDIITRKGGERTYTQLVRLIILDEIHLLHDDRGPVLEALVARAIRNIEMTQEDVRLIGLSATLPNYEDVATFLRVDPAKGLFYFDNSFRPVPLEQTYVGITEKKAIKRFQIMNEIVYEKIMEHAGKNQVLVFVHSRKETGKTARAIRDMCLEKDTLGLFLREGSASTEVLRTEAEQCKNLELKDLLPYGFAIHHAGMTRVDRTLVEDLFADKHIQVLVSTATLAWGVNLPAHTVIIKGTQVYSPEKGRWTELGALDILQMLGRAGRPQYDTKGEGILITSHGELQYYLSLLNQQLPIESQMVSKLPDMLNAEIVLGNVQNAKDAVNWLGYAYLYIRMLRSPTLYGISHDDLKGDPLLDQRRLDLVHTAALMLDKNNLVKYDKKTGNFQVTELGRIASHYYITNDTVQTYNQLLKPTLSEIELFRVFSLSSEFKNITVREEEKLELQKLLERVPIPVKESIEEPSAKINVLLQAFISQLKLEGFALMADMVYVTQSAGRLMRAIFEIVLNRGWAQLTDKTLNLCKMIDKRMWQSMCPLRQFRKLPEEVVKKIEKKNFPFERLYDLNHNEIGELIRMPKMGKTIHKYVHLFPKLELSVHLQPITRSTLKVELTITPDFQWDEKVHGSSEAFWILVEDVDSEVILHHEYFLLKAKYAQDEHLITFFVPVFEPLPPQYFIRVVSDRWLSCETQLPVSFRHLILPEKYPPPTELLDLQPLPVSALRNSAFESLYQDKFPFFNPIQTQVFNTVYNSDDNVFVGAPTGSGKTICAEFAILRMLLQSSEGRCVYITPMEALAEQVYMDWYEKFQDRLNKKVVLLTGETSTDLKLLGKGNIIISTPEKWDILSRRWKQRKNVQNINLFVVDEVHLIGGENGPVLEVICSRMRYISSQIERPIRIVALSSSLSNAKDVAHWLGCSATSTFNFHPNVRPVPLELHIQGFNISHTQTRLLSMAKPVYHAITKHSPKKPVIVFVPSRKQTRLTAIDILTTCAADIQRQRFLHCTEKDLIPYLEKLSDSTLKETLLNGVGYLHEGLSPMERRLVEQLFSSGAIQVVVASRSLCWGMNVAAHLVIIMDTQYYNGKIHAYVDYPIYDVLQMVGHANRPLQDDEGRCVIMCQGSKKDFFKKFLYEPLPVESHLDHCMHDHFNAEIVTKTIENKQDAVDYLTWTFLYRRMTQNPNYYNLQGISHRHLSDHLSELVEQTLSDLEQSKCISIEDEMDVAPLNLGMIAAYYYINYTTIELFSMSLNAKTKVRGLIEIISNAAEYENIPIRHHEDNLLRQLAQKVPHKLNNPKFNDPHVKTNLLLQAHLSRMQLSAELQSDTEEILSKAIRLIQACVDVLSSNGWLSPALAAMELAQMVTQAMWSKDSYLKQLPHFTSEHIKRCTDKGVESVFDIMEMEDEERNALLQLTDSQIADVARFCNRYPNIELSYEVVDKDSIRSGGPVVVLVQLEREEEVTGPVIAPLFPQKREEGWWVVIGDAKSNSLISIKRLTLQQKAKVKLDFVAPATGAHNYTLYFMSDAYMGCDQEYKFSVDVKTEWRVRAISAANLHLRTNHIYVSSDDIKETGYTYILPKNVLKKFICISDLRAQIAGYLYGVSPPDNPQVKEIRCIVMVPQWGTHQTVHLPGQLPQHEYLKEMEPLGWIHTQPNESPQLSPQDVTTHAKIMADNPSWDGEKTIIITCSFTPGSCTLTAYKLTPSGYEWGRQNTDKGNNPKGYLPSHYERVQMLLSDRFLGFFMVPAQSSWNYNFMGVRHDPNMKYELQLANPKEFYHEVHRPSHFLNFALLPDYVAHPERWTKYSLEVSSFNQDPSSCGEGRVIFTKPVRGPVELAHLAGPGFHGSRKRSRDHFRNK

Secondary structure (DSSP, 8-state):
--------HHHHS-TTGGG-----S----S---EEE-SSEEEEE-PPPPPPPP-TT-PPPBTTTS-HHHHTT-TT-SB--HHHHHTHIIIII----EEEE--TTS-HHHHHHHHHHHHHHTT--TTSS--TTS-EEEEE-SSHHHHHHHHHHHHHHHGGGT--EEE--SS--S--THHHH-SEEEE-HHHHHHHHHHT-HHHHTTSEEEEEEESGGGGGSTTHHHHHHHHHHHHHHHHHH----EEEEEE-S-S-HHHHHHHTT--TTTTEEE--GGG-SS-B--EEEEE----HHHHHHHHHHHHHHHHHHH-SSS-EEEEES-HHHHHHHHHHHHHHHHHSTT--GGGTSTTTTTTHHHHHHTT--SSSHHHHTTSSEEEE-STT-TTHHHHHHHHHHTT--SEEEEETHHHHH----BSEEEE---EEEETTTTEEEEPPHHHHHHHHTTBS-TTT-S-BEEEEEEESSS--THHHHHTT-------TTTTHHHHHHHHHHHTS--BHHHHHHHHHTSHHHHHHHH-TTTTT--HHHHHHSTT-HHHHHHHHHHHHHHHHHTTSEEEETTTTEEEE-HHHHHHHHHT--HHHHHHHHHH--TT--HHHHHHHHHT-GGGSS----STTHHHHHHHHHS-SS---S-SSSHHHHHHHHHHHHHTT-----HHHHHHHHHHHHHHHHHHHHHHHHHHHHTBSHHHHHHHHHHHHHHHTS-TTS-GGGGSTTS-HHHHHHHHHS---SGGGGTS-HHHHHHHHT-STTHHHHHHHHHHS--EEEEEEEEESSSSEEEEEEEEEE-S---TTTT-SEEEEEEEEE-TTS-BEEEEEEEEEESTTTTS-EEEEEEEE--SS--SEEEEEEEESS-TT-EEEEEEE-TT--PPPPPPPPPP----PPPBGGGSSSHHHHHHHTTT-SB--HHHHHHHIIIII--S-EEEE--TTS-HHHHHHHHHHHHHHH-TT--EEEE-SSHHHHHHHHHHHIIIIIITT---EEE--S-HHHHHHHHHH-SEEEE-HHHHHHHHTTTTT-HHHH--SEEEEE-GGGGSSTTHHHHHHHHHHHHHHHHHHSS--EEEEEES-BTTHHHHHHHTT--STTEEE--GGG-SS-EEEEEEEE---SHHHHHHHHHHHHHHHHHHH-SSS-EEEEESSHHHHHHHHHHHHHHHHHSTT-S-SB-S-HHHHHHHHHH---HHHHHHHHTTEEEE-TTS-HHHHHHHHHHHHHTSBSEEEEEGGGTTT-----SEEEEESSEEEETTTTEEEEPPHHHHHHHHHTS--TTT-S-EEEEEEEEGGGHHHHHHHHSSPBP----TTTTHHHHHHHHHHTTS--BHHHHHHHGGGSHHHHHHHH-GGGGT----SHHHHHHHHHHHHHHHHHHHHHTTSEEEETTTEEEE-HHHHHHHHHT--HHHHHHHHHH--TT--HHHHHHHHHTSGGGGG----TTHHHHHHHHHHHSSSPPSS--SS-HHHHHHHHHHHHHTT----HHHHHHHHHHHHHHHHHHHHHHHHHHHHTBHHHHHHHHHHHHHHHHT--SSS-GGGGSTT--HHHHHHHHHHT--SHHHHHHS-HHHHHHHS---HHHHHHHHHHHHHS--EEEEEEETTSS---TTSEEEEEEEEEESS---S----SSS-S-----EEEEEEETTTTEEEEEEEE--TT-EEEEEEEEPPSSEEEEEEEEEEESS-SS--EEEEEEEEE-/-THHHHHHHHHT-SGGGG-EEEE-SSS-SSS-EEEEEHHHHHHHHHT--SSS--EEEEEEE--SS-TTEEEEEEEE--SBEE-SS-EE--SSPP--GGGTTSEEEEEEEEESS--SS--HHHHHHHHHHHHH-TTS-TTT-EEEEEEE-SSSEEEEEEEE-HHHHHHHHH----SSS-TT--GGGEEE-EEEEE-SS--EEEEESSS-SB-SSSGGG--TT----EES-PPPPTT-GGG-HHHHHHHHH-/-HHHH-TTTEEEE-------S--SS--STT-----------S--TTTT------PPPP--SSB---

Solvent-accessible surface area: 85676 Å² total; per-residue (Å²): 156,52,110,24,104,87,38,110,11,154,114,21,38,25,121,100,8,22,40,33,71,27,32,171,222,36,141,70,35,126,17,32,118,118,131,94,112,207,9,23,25,2,2,22,5,42,18,53,176,74,104,111,110,42,116,158,29,126,67,38,32,21,127,131,3,35,148,96,0,49,42,8,2,169,74,97,177,56,3,50,31,6,16,19,78,0,26,154,8,0,6,72,56,67,62,25,0,0,0,0,0,5,29,44,7,24,23,48,19,1,0,2,0,1,0,1,45,5,2,19,107,38,99,72,160,148,31,115,30,36,42,94,73,0,16,0,4,0,4,0,3,59,126,24,9,0,108,53,16,16,32,20,2,24,150,45,0,73,96,30,50,5,83,16,42,66,21,22,19,136,81,94,109,20,102,139,112,18,60,66,5,0,0,9,0,0,4,3,52,5,24,0,39,4,7,6,39,8,2,31,60,60,51,30,105,71,8,74,3,19,0,4,10,24,0,10,9,0,17,24,56,63,0,1,6,3,0,0,10,2,0,13,21,6,49,53,35,57,36,62,142,69,128,26,19,1,0,0,3,3,9,8,9,36,25,64,81,6,2,0,62,3,0,117,5,60,83,90,128,0,31,50,73,12,56,35,20,12,19,55,8,12,20,72,9,19,6,0,0,2,55,59,188,140,68,145,70,51,114,85,8,10,20,82,0,1,25,41,26,2,32,128,28,48,11,172,22,3,4,1,2,2,8,26,19,110,99,40,1,6,106,3,2,75,33,3,22,73,32,3,80,121,100,102,109,41,28,10,159,91,3,29,38,98,67,84,70,87,32,128,85,19,96,80,62,36,113,47,148,32,96,3,120,70,0,4,40,78,4,2,0,8,5,14,51,28,150,4,182,100,16,84,50,56,2,17,82,11,2,66,76,94,39,9,24,4,0,2,0,1,13,38,5,1,4,21,53,101,9,36,0,34,1,0,6,0,10,16,0,57,46,29,16,23,82,100,14,188,133,41,53,13,24,18,6,18,0,12,31,0,2,7,31,1,5,24,97,155,175,21,112,85,0,47,1,8,0,0,3,20,64,45,150,10,38,10,3,15,1,5,21,20,38,17,8,15,2,2,1,9,1,8,55,53,5,8,33,2,1,6,0,0,4,22,18,16,23,1,59,46,6,145,48,0,10,68,6,1,17,41,0,0,4,28,14,6,3,49,130,27,10,98,64,5,52,4,56,122,119,84,38,182,69,37,91,102,3,61,74,30,19,20,7,2,2,6,10,0,0,70,70,0,51,139,5,84,3,0,128,19,61,129,169,78,1,68,14,104,61,23,53,19,0,68,7,4,0,52,28,44,10,36,23,79,0,0,60,28,0,42,116,44,3,107,54,56,18,26,37,10,35,0,0,96,4,0,4,54,6,20,36,4,146,55,5,78,35,72,128,116,10,69,111,41,4,83,110,9,31,95,126,4,0,5,1,18,81,133,12,123,40,96,50,19,2,2,3,3,1,0,0,0,0,24,0,2,96,18,183,13,168,17,94,5,0,58,31,1,14,74,37,0,22,116,7,0,32,71,0,0,47,0,0,4,38,4,0,3,52,96,16,44,3,63,0,1,30,19,0,3,18,0,8,5,2,12,72,26,86,5,1,40,29,7,12,10,0,50,10,8,149,107,12,41,148,102,7,4,64,88,8,22,143,92,82,34,41,38,101,115,1,54,122,42,62,60,95,80,0,0,118,54,0,176,62,67,166,47,0,106,43,0,48,113,18,0,71,8,5,2,63,7,87,24,68,44,91,35,14,0,19,35,111,65,8,0,45,4,35,0,34,0,40,12,65,18,112,45,34,131,164,33,11,16,61,42,9,12,2,26,1,4,2,3,28,4,34,11,66,73,14,31,21,49,33,48,16,63,1,97,30,156,33,16,146,65,124,26,113,23,55,9,43,2,31,5,123,150,62,69,8,19,0,7,1,3,22,2,3,0,17,129,11,1,46,9,86,39,64,40,43,8,44,6,83,142,26,64,33,8,113,134,89,50,103,45,46,136,62,83,144,86,160,67,45,54,7,68,13,0,199,53,84,50,11,34,42,3,3,116,127,134,56,94,106,5,40,51,1,4,4,22,0,11,92,25,0,17,90,44,79,65,24,0,0,0,0,0,14,24,45,2,22,15,43,29,0,0,1,0,1,0,0,47,4,12,95,99,38,85,150,3,34,0,0,0,0,0,19,51,94,32,18,2,84,53,15,62,130,52,0,89,91,18,0,34,80,128,19,112,51,107,7,14,41,5,66,51,64,54,69,55,0,54,146,32,0,40,121,2,23,0,0,0,0,6,2,58,47,0,0,33,0,0,20,39,21,95,94,50,131,51,0,27,61,4,56,2,0,0,0,14,17,5,4,10,4,6,16,139,78,1,13,19,3,1,1,0,4,2,7,0,50,54,0,17,59,88,41,145,179,113,4,15,2,0,0,0,0,9,3,0,8,14,3,120,11,2,5,80,6,2,37,9,51,95,119,1,22,17,13,0,58,32,120,17,23,55,8,75,68,69,19,74,24,55,21,22,82,42,49,105,10,66,15,3,22,44,19,0,19,34,32,0,12,35,4,0,42,146,27,0,52,167,72,23,0,0,0,0,0,15,46,36,123,17,0,93,66,2,0,59,48,1,22,48,28,3,46,30,59,168,97,126,61,57,1,17,105,32,91,69,173,70,0,92,70,56,9,137,116,12,90,48,68,36,0,74,92,4,0,56,35,0,0,0,0,2,18,68,38,8,52,82,81,12,55,150,8,0,35,94,3,4,76,84,32,8,1,5,0,1,0,0,3,58,65,15,0,20,27,5,88,18,40,0,4,0,0,0,0,0,0,0,8,50,60,28,3,68,92,37,42,73,47,41,5,60,18,28,22,0,27,24,0,10,8,17,0,16,29,90,168,114,7,126,30,0,59,0,0,0,0,0,32,19,28,46,73,61,22,2,93,48,19,20,107,89,10,5,23,0,10,1,58,0,25,140,47,0,34,30,6,0,4,3,9,1,10,13,106,29,1,99,40,3,24,28,0,0,6,24,1,0,20,0,0,1,1,7,12,0,38,53,0,0,23,24,10,113,6,104,17,96,52,61,129,73,2,1,62,34,1,1,80,22,0,31,69,2,0,35,40,0,62,134,7,129,0,1,30,36,93,133,86,73,69,10,35,19,64,43,32,0,35,1,2,16,105,19,46,9,48,29,54,1,0,61,61,0,38,147,44,5,75,34,161,13,122,36,110,23,0,0,86,18,0,3,60,0,36,35,0,85,98,0,42,12,71,84,132,15,61,72,64,0,117,106,6,5,120,122,1,62,49,115,33,129,133,45,140,27,71,41,4,28,19,0,0,8,0,1,2,5,2,18,1,30,68,55,176,45,45,58,44,2,83,48,4,16,93,71,1,3,57,48,0,16,86,0,0,21,0,0,0,1,2,0,0,9,65,10,66,3,48,0,0,14,12,0,0,42,1,0,5,0,0,0,3,0,0,27,39,185,45,41,28,0,51,5,4,26,93,23,70,96,77,4,21,128,83,2,59,111,119,42,8,87,8,1,2,50,11,15,42,32,114,84,128,72,10,33,80,28,12,120,71,70,124,75,14,30,55,57,5,3,148,1,5,20,18,2,2,4,2,102,12,59,74,95,10,53,93,114,105,71,7,165,59,50,16,111,0,54,0,39,0,89,2,91,11,84,33,103,38,108,45,58,6,23,15,84,76,7,50,84,131,16,82,14,1,0,1,0,0,0,0,29,63,189,67,38,39,4,47,11,10,59,62,23,66,2,146,41,126,15,95,16,133,7,86,18,95,2,55,75,86,31,86,41,95,7,6,0,10,0,0,0,1,0,0,9,10,0,4,4,44,26,138,17,78,9,58,7,131,137,104,31,46,100,67,3,36,51,11,21,58,4,45,94,43,8,77,62,0,44,1,8,24,122,84,20,132,159,118,43,60,22,2,16,0,0,34,15,3,0,47,34,0,0,42,2,1,2,46,115,7,9,0,0,1,3,0,12,0,39,34,21,138,135,61,88,92,25,14,12,0,76,1,0,0,0,0,0,2,83,8,52,89,60,30,12,62,28,4,50,33,23,5,110,44,122,53,10,147,129,22,54,19,0,0,5,0,0,1,21,18,103,49,53,119,95,3,29,14,18,5,0,14,30,0,0,78,19,12,46,111,22,127,79,9,56,30,76,64,0,0,0,0,2,0,2,12,8,102,46,4,0,1,0,11,4,3,26,2,27,98,60,0,58,94,22,0,96,98,7,113,70,148,31,100,136,16,183,40,48,79,90,73,8,28,48,54,12,66,4,52,8,16,90,140,21,51,1,4,5,0,10,0,31,108,52,15,2,0,8,39,54,25,28,147,98,18,83,81,119,41,157,19,118,9,78,12,14,23,8,87,63,2,23,28,16,46,0,3,29,55,39,0,42,96,8,25,134,88,96,41,40,97,67,68,86,113,92,27,53,116,35,65,2,181,150,38,36,69,43,5,47,102,91,41,121,53,150,3,48,0,93,12,64,101,34,114,240,79,118,13,140,11,46,40,11,61,21,184,86,31,127,49,36,174,133,37,101,49,119,77,22,49,80,173